Protein 2WTK (pdb70)

B-factor: mean 75.38, std 24.95, range [5.17, 198.39]

Sequence (1818 aa):
HKSPADIVKNLKESMAVLEKQISDKKAEKATEEVSKNLVAMKEILYNEKEPQTEAVAQLAQELYNSGLLSTLVADLQLIDFEGKKDVAQIFNNILRRQIGTRTPTVEYICTQQNILFMLLKGYESPEIALNCGIMLRECIRHEPLAKIILWSEQFYDFFRYVEMSTFDIASDAFATFKDLLTRHKLLSAEFLEQHYDRFFSEYEKLLHSENYVTKRQSLKLLGELLLDRHNFTIMTKYISKPENLKLMMNLLRDKSRNIQFEAFHVFKVFVANPNKTQPILDILLKNQAKLIEFLSKFQNDRQFNDEKTYLVKQIRDLKRPSFLPEGGCYELLTVIGKGFEDLMTVNLARYKPTGEYVTVRRINLEACSNEMVTFLQGELHVSKLFNHPNIVPYRATFIADNELWVVTSFMAYGSAKDLICTHFMDGMNELAIAYILQGVLKALDYIHHMGYVHRSVKASHILISVDGKVYLSGLRSNLSMISHGQRQRVVHDFPKYSVKVLPWLSPEVLQQNLQGYDAKSDIYSVGITACELANGHVPFDMPATQMLLEKLVPCLFSPHFHHFVEQCLQRNPDARPSASTLLNHSFFKQIKRRASEALPELLRPVTPITNFEGSQSQDHSGIFGLVTDWEFGKYLMGDLLGEGSYGKVKEVLDSETLCRRAVKILKKKKLRRIPNGEANVKKEIQLLRRLRHKNVIQLVDVLYNEKMYMVMEYCVCGMQEMLDSVPEKRFPVCQAHGYFCQLIDGLEYLHSQGIVHKDIKPGNLLLTTGGTLKISALGVAEALHPFAADDTCRTSQGSPAFQPPEIANGLDTFSGFKVDIWSAGVTLYNITTGLYPFEGDNIYKLFENIGKGSYAIPGDCGPPLSDLLKGMLEYEPAKRFSIRQIRQHSWFRKKHPPEAPVPIPPSDRWTVVPYLEKSPADIVKNLKESMAVLEKQDISDKKAEKATEEVSKNLVAMKEILYGTNKEPQTEAVAQLAQELYNSGLLSTLVADLQLIDFEGKKDVAQIFNNILRRQIGTRTPTVEYICTQQNILFMLLKGYESPEIALNCGIMLRECIRHEPLAKIILWSEQFYDFFRYVEMSTFDIASDAFATFKDLLTRHKLLSAEFLEQHYDRFFSEYEKLLHSENYVTKRQSLKLLGELLLDRHNFTIMTKYISKPENLKLMMNLLRDKSRNIQFEAFHVFKVFVANPNKTQPILDILLKNQAKLIEFLSKFQNDREDEQFNDEKTYLVKQIRDLKRPSSFLPCYELLTVIGKGFEDLMTVNLARYKPTGEYVTVRRINLEACSNEMVTFLQGELHVSKLFNHPNIVPYRATFIADNELWVVTSFMAYGSAKDLICTHFMDGMNELAIAYILQGVLKALDYIHHMGYVHRSVKASHILISVDGKVYLSGLRSNLSMISHGQRQRVVHDFPKYSVKVLPWLSPEVLQQNLQGYDAKSDIYSVGITACELANGHVPFDMPATQMLLEKLTVPCFSPHFHHFVEQCLQRNPDARPSASTLLNHSFFKQIKRRASEALPELLRPVTPITNFEGSQSQDHSGIFGLVDWEFLIGKYLMGDLLGEGSYGKVKEVLDSETLCRRAVKILKKKKLRRIPNGEANVKKEIQLLRRLRHKNVIQLVDVLYNMYMVMEYCVCGMQEMLDSVPEKRFPVCQAHGYFCQLIDGLEYLHSQGIVHKDIKPGNLLLTTGGTLKISALGVAEALHPFAADDTCRTSQGSPAFQPPEIANGLDTFSGFKVDIWSAGVTLYNITTGLYPFEGKLFENIGKGAIPGLSDLLKGMLEYEPAKRFSIRQIRQHSWFRKKHPPEAPVPIPPTVVPY

InterPro domains:
  IPR011989 Armadillo-like helical [G3DSA:1.25.10.10] (1-333)
  IPR013878 Mo25-like [PF08569] (4-334)
  IPR013878 Mo25-like [PTHR10182] (1-335)
  IPR016024 Armadillo-type fold [SSF48371] (10-338)

Solvent-accessible surface area: 81538 Å² total; per-residue (Å²): 231,81,57,18,43,67,6,4,119,54,0,104,93,1,2,59,40,28,105,111,186,76,51,110,149,98,34,140,119,2,58,98,62,1,34,135,11,0,67,22,0,41,120,34,4,58,165,186,160,155,38,137,118,122,33,21,34,84,0,1,86,44,0,28,102,32,25,1,2,29,44,2,9,56,25,1,123,49,6,46,80,58,2,17,14,12,2,3,45,1,2,19,18,1,2,53,44,56,78,46,41,110,31,15,0,6,80,33,0,47,109,62,65,84,0,0,59,47,0,0,134,3,2,81,47,106,136,24,1,31,13,3,0,33,0,0,49,31,0,0,85,31,53,60,0,0,100,28,0,1,81,20,116,49,0,26,35,0,18,134,1,7,67,50,68,62,8,24,22,6,14,10,0,12,46,0,0,90,22,1,2,36,94,30,44,92,5,2,12,88,1,0,91,113,55,20,115,112,0,17,57,42,1,72,137,3,2,110,9,169,41,24,5,4,43,13,37,0,0,54,3,0,12,76,5,3,61,13,39,58,5,47,67,4,4,55,88,10,1,28,92,44,103,21,0,59,17,0,0,58,11,2,105,34,212,9,83,28,4,31,44,30,0,0,37,1,0,51,4,0,0,34,11,88,123,50,54,84,72,0,27,58,21,0,17,122,0,46,82,65,0,36,128,27,0,66,135,6,15,112,91,154,101,23,86,95,46,14,90,138,7,16,125,38,0,149,93,23,172,160,136,79,190,53,42,90,24,62,25,10,49,19,32,20,59,30,28,126,12,10,76,66,54,8,8,14,0,0,0,70,18,92,70,116,35,75,50,5,8,0,47,7,6,66,3,43,59,2,44,40,79,21,13,88,49,4,33,34,13,4,51,18,5,62,20,11,92,38,109,18,6,7,67,22,91,17,8,2,22,48,122,46,25,4,10,7,8,9,32,21,15,1,5,4,5,0,51,47,0,1,68,56,83,27,127,133,13,8,61,28,46,0,0,0,5,0,0,37,2,0,0,93,0,0,51,28,0,22,128,29,0,19,0,0,16,4,1,25,0,41,40,0,38,0,12,63,89,0,100,6,36,0,11,14,2,48,22,15,43,41,4,60,45,137,16,73,121,74,192,29,26,46,64,38,6,133,56,12,52,114,14,3,24,17,3,0,13,4,3,3,61,20,15,49,68,4,6,29,13,57,3,2,0,1,2,0,0,0,0,0,0,1,0,5,39,14,119,15,11,37,139,69,80,24,19,72,4,4,63,85,19,95,96,31,90,38,115,43,109,91,0,78,92,0,3,121,44,0,5,42,183,85,19,108,56,1,20,38,1,53,83,2,31,125,24,43,1,11,165,60,28,189,144,167,18,30,81,12,0,27,71,46,0,162,67,1,40,20,6,100,99,40,162,34,29,82,4,33,49,48,78,22,3,26,14,46,90,150,127,18,89,98,80,106,24,62,76,8,66,99,58,26,118,52,85,62,10,84,45,54,5,3,4,10,44,105,31,0,17,14,42,7,4,42,14,0,84,110,138,55,8,169,184,48,108,110,0,102,49,35,6,135,104,13,11,68,20,11,140,120,14,167,49,135,2,5,5,83,24,49,59,18,41,155,86,185,86,29,49,0,0,20,20,19,14,4,6,8,2,54,88,0,2,91,57,29,124,85,112,94,3,21,76,36,22,0,25,33,26,2,30,43,2,0,45,0,0,36,33,0,11,3,52,1,0,0,0,0,24,0,64,0,31,21,2,44,3,20,22,50,32,45,0,28,0,14,38,3,27,38,8,41,61,20,111,66,31,38,80,79,24,62,1,161,58,44,117,15,19,43,25,12,1,0,2,8,16,20,72,45,115,96,68,14,30,0,47,41,0,0,3,1,0,0,0,0,1,0,7,5,3,19,20,10,105,73,14,6,112,30,152,84,89,174,106,16,53,94,36,0,8,144,14,97,64,75,38,52,64,132,27,27,111,55,8,15,73,0,0,111,6,0,3,59,93,92,32,92,150,0,31,39,25,85,80,0,64,95,23,52,7,28,119,78,129,24,110,114,173,66,101,13,97,26,23,94,136,146,103,79,51,22,85,90,102,15,161,166,42,12,42,67,4,3,123,49,0,108,89,5,2,63,50,34,104,111,164,131,76,53,129,156,114,39,138,127,4,56,105,45,0,37,128,6,0,66,19,0,38,66,18,3,12,3,57,159,160,146,41,49,111,126,19,22,36,98,0,0,99,59,0,30,114,21,24,0,2,29,49,2,6,54,37,0,89,71,5,44,77,58,2,24,18,12,2,0,33,1,2,13,22,2,1,68,52,65,83,40,48,118,41,13,0,8,74,31,0,45,106,73,69,90,1,0,45,46,0,2,111,2,3,74,37,101,97,21,2,28,12,2,0,25,0,0,52,31,0,0,88,40,84,67,0,0,99,28,0,1,89,14,122,71,0,18,34,0,15,133,1,8,78,42,82,58,8,14,19,7,13,12,0,14,45,0,0,99,21,2,3,37,82,29,42,97,7,3,11,92,0,0,83,125,50,19,107,111,0,18,57,41,1,80,145,4,3,117,9,183,46,23,7,8,42,15,45,0,1,66,2,0,10,77,4,1,54,11,38,63,6,67,71,3,3,50,74,8,1,25,87,41,101,16,0,69,22,0,0,75,10,1,99,32,210,11,104,28,6,29,46,16,0,0,34,0,0,53,4,0,0,20,10,88,122,35,54,92,69,0,15,78,19,0,30,134,0,45,79,70,0,34,115,39,0,51,133,9,16,99,98,99,170,68,93,37,3,60,81,37,18,92,106,2,14,128,55,0,148,97,22,171,183,147,127,98,24,111,79,76,15,55,17,28,18,58,30,27,120,21,12,92,66,52,10,6,14,0,0,0,82,7,86,80,104,32,72,43,0,9,0,54,5,8,46,1,47,59,4,56,52,63,22,10,85,50,4,30,32,13,6,46,13,8,79,15,12,88,42,108,22,7,6,70,23,64,11,4,5,21,56,122,46,26,5,26,10,0,9,28,13,11,1,7,3,8,0,48,39,0,1,73,55,70,21,126,135,13,13,67,30,52,0,0,0,4,0,0,37,4,1,0,96,0,0,49,28,0,37,121,31,12,22,0,0,12,3,1,23,0,43,39,0,36,0,10,75,82,0,110,5,26,3,13,13,3,49,19,16,45,39,17,47,47,134,10,62,87,71,194,33,20,54,60,40,4,115,67,11,50,144,15,1,25,18,3,0,15,7,3,2,48,21,50,80,96,4,8,34,27,55,3,2,1,1,3,0,0,0,0,0,2,1,0,10,48,12,117,24,7,37,156,67,81,24,44,97,4,13,92,80,8,82,119,73,26,113,125,40,112,89,5,90,99,0,13,125,51,0,6,60,201,82,15,115,56,0,21,43,3,53,78,1,42,125,21,41,1,15,170,61,30,174,115,172,23,48,92,8,0,46,71,36,0,162,66,3,74,39,5,109,92,33,132,35,36,80,8,36,48,49,82,19,4,28,15,40,124,129,24,89,101,158,28,66,78,3,28,42,7,76,96,70,31,108,63,84,51,11,100,43,72,2,0,5,4,30,103,38,0,19,38,38,8,0,40,29,2,138,116,153,95,8,144,202,34,109,96,1,91,55,17,2,126,89,7,9,103,10,8,98,108,18,158,47,122,2,6,4,88,24,44,51,19,41,140,156,28,48,1,0,21,26,24,15,36,7,4,2,41,91,0,0,93,54,35,130,119,103,99,2,34,62,43,26,0,27,34,24,1,28,40,3,0,45,0,0,31,26,0,12,1,45,1,0,0,0,10,22,0,63,0,38,14,1,46,1,22,21,46,34,42,0,23,0,16,39,0,17,37,6,48,46,17,89,58,26,34,92,91,20,68,3,164,64,37,128,10,19,76,26,15,3,0,4,6,18,12,90,46,114,100,91,17,35,0,46,42,1,0,4,2,1,0,0,0,0,0,10,3,3,14,32,11,118,93,15,28,149,52,194,45,86,146,57,0,20,179,64,124,82,80,99,63,48,84,0,8,109,7,0,32,50,124,76,47,89,140,1,32,42,24,135,88,0,66,85,28,55,18,25,107,89,124,19,110,110,162,91,72,15,107,26,44,186,71,26,78,123,112

Foldseek 3Di:
DQALQNLLVQLVVLLVQLPDVHDDVSLVVSLVSNQVSLVVLLVCLPVPDHHDVVSLVVNLVNCLVVCVLVSCLQVVVSHDDVSSVSNLSSLLRLQDDDDDPDRVVLVSCVVVVVSVVSLLCQLVPPSRLVSSLSNLLSQLLDPVSLLVLLVDPSVLCLLVQLQDPPNVRNVSSVVSNLSSCPVPLLSNLVSCVVCVVVVVVSLVVQCVDDDPCSNLVSLLSVLVQLPPVSNVVVNVVQLADLVSQVSLVVLCVDPDLSSNVSSVSSNLSNLVDPDHDPSSLVVLVVCLVVLLVCLVCRCPPDVVVVSSVVRSVSSVPRDDD/DPDQEPVQKAFFFFQDADLVRQKTKTFIQRNVVRATWIKIKGQCVPPDPVRVVLVVVLLVLQVVDDDLQAFHWDDWHDYPRMTITIGGAAFQAFQLLLLVFPVQFAFDLVLLLQQLLSVLSRLVRCQVVQKAQLADARNQWGHHLLQRIHGGSSSQMDGCQDPNRRDPFDQDQTPSCPVRLLLFALQSPVRDPVHHGNLRNLLSSLQNLQCNQGSHGPDVDDSVVVNVPSCADAGPDVQSRVLSVQSNDNDSVSRDHSVVSSVRVSNVVPDDHSSPPNQVSSALWHGDDDDPDCCSPDPSHGHRDGVDDDD/DQKFWKAWDDADQFATKTWIFRNVPGAIKIKGWGDPVSLVVPPCSVVLVVVVVVVLVPDDDLAAWHWDDKDDDCTIMTITGDFQDFQQVLQVVDPLSAKALQLLLVLLLLVLVVLVRCVVQQKQQQADARRQWTAHPVRGIYRGDSRVIDGDDPPPPAQKDFDHPYDLLQFALCVLVRVRIDRRSLRVLSSSLQRSLCRHGVDGFFDDPDSNRRSVRRNVLDGDRPPVQDDQSVVLSCQSSDRHSVSRDDSVNVCPGPSNVDNDDQVDTRDRDDCPSHTCPPSVD/DALLVLLVLLLVLLVVLVPPDDDPVSLVVSQVSNQVSLVVLLCLLQPDPHGRDPVSLVVNLVSCLVSCVLLSCLQVVVSHDDVSLVSNLSSLLRLQCDDDDPDNVVLVSCVVVVVSLVSLVCLLVPVSNLVSSLSNNLSSCLDPVNLLVLLPDPCVLVLLVSLVDPPNVRNVSSVVSVLCSCPPPLLSNLVSCVVCVPVVVVSLVVQCVDPDPVSNLVSLLSVLVLLPPVSNVVVNVVLLADLVSLVSLVVQCPDPDLRSNVSSLSSNLSSLVDPDHDDVSLVVLVVCLVVLLVDLVVRCPPDPPPVSVVSSVVRNVSSVPRDDD/DAQDLQKAWFFFQDADLVRQWTWTFIARPPPRDTWIKIKGQQVPDDPVRVVLVVVLVVVLVVDDDQQAFHWRDWDDNDRMIIIITGDQQQAFLLLLLVQPVQQAFDLVLLLQQLLSVLRRLVRQVVVQKAQLQQARNQWGAHLFQRIHGYNNSQIDGQQDPVHGHPADQDQTPSCLVRLLLFALQSPVRDDVHDGNLRNLLSSLQNLCCRGGNHGPPVDDNVVSNVCRCPDDAPDPQSRVLSVLSNDNDSVSRDGSVVSSVGPSSVPDDDHRRVPNCVRSPCWNGDDPPVDCCSVDPSHGHSVVDDDD/DFPQKDWKAFPDADDFATKTWIARNPPRATWIKGDGDPVSLVPPVCSVVLVVVQVVVLVPDDDLAAWHFDDAGDCGITITGDFQFFQQQLLVQDPQSAKDLQLLLVLLVLVLRVLVRCVVQQKQQLAQARNQWTAHPVGRIHRHDSRPIDRDDPPPPAQWDADHPYDLLLAALCVLVRVGIDGSSLRVLSSSLQRSLCNHRVDGPFDPVGSVTRNVADDDDVSVLSCQSRPNDSVSHDDSVRNCPDCSNVDNDDDPDISPRDDIPVVD

Radius of gyration: 45.59 Å; Cα contacts (8 Å, |Δi|>4): 2971; chains: 6; bounding box: 71×146×110 Å

Organism: Homo sapiens (NCBI:txid9606)

Nearest PDB structures (foldseek):
  2wtk-assembly1_E  TM=1.003E+00  e=1.119E-62  Homo sapiens
  2wtk-assembly2_B  TM=9.948E-01  e=1.449E-54  Homo sapiens
  8vsu-assembly1_B  TM=9.941E-01  e=1.555E-47  Homo sapiens
  3gni-assembly1_B  TM=9.613E-01  e=1.026E-45  Homo sapiens
  4b9d-assembly1_B  TM=7.444E-01  e=1.105E-16  Homo sapiens

Structure (mmCIF, N/CA/C/O backbone):
data_2WTK
#
_entry.id   2WTK
#
_cell.length_a   118.360
_cell.length_b   118.360
_cell.length_c   390.012
_cell.angle_alpha   90.00
_cell.angle_beta   90.00
_cell.angle_gamma   120.00
#
_symmetry.space_group_name_H-M   'P 31 2 1'
#
loop_
_entity.id
_entity.type
_entity.pdbx_description
1 polymer 'CALCIUM-BINDING PROTEIN 39'
2 polymer 'STE20-RELATED KINASE ADAPTER PROTEIN ALPHA'
3 polymer 'SERINE/THREONINE-PROTEIN KINASE 11'
4 non-polymer 'PHOSPHOAMINOPHOSPHONIC ACID-ADENYLATE ESTER'
5 non-polymer 'SULFATE ION'
6 water water
#
loop_
_atom_site.group_PDB
_atom_site.id
_atom_site.type_symbol
_atom_site.label_atom_id
_atom_site.label_alt_id
_atom_site.label_comp_id
_atom_site.label_asym_id
_atom_site.label_entity_id
_atom_site.label_seq_id
_atom_site.pdbx_PDB_ins_code
_atom_site.Cartn_x
_atom_site.Cartn_y
_atom_site.Cartn_z
_atom_site.occupancy
_atom_site.B_iso_or_equiv
_atom_site.auth_seq_id
_atom_site.auth_comp_id
_atom_site.auth_asym_id
_atom_site.auth_atom_id
_atom_site.pdbx_PDB_model_num
ATOM 1 N N . HIS A 1 9 ? -51.379 32.788 88.575 1.00 65.02 9 HIS A N 1
ATOM 2 C CA . HIS A 1 9 ? -50.533 32.003 89.516 1.00 63.61 9 HIS A CA 1
ATOM 3 C C . HIS A 1 9 ? -49.073 32.071 89.128 1.00 60.79 9 HIS A C 1
ATOM 4 O O . HIS A 1 9 ? -48.205 31.748 89.952 1.00 63.32 9 HIS A O 1
ATOM 11 N N . LYS A 1 10 ? -48.806 32.451 87.875 1.00 105.14 10 LYS A N 1
ATOM 12 C CA . LYS A 1 10 ? -47.437 32.644 87.388 1.00 95.31 10 LYS A CA 1
ATOM 13 C C . LYS A 1 10 ? -47.118 34.090 87.052 1.00 87.49 10 LYS A C 1
ATOM 14 O O . LYS A 1 10 ? -46.162 34.630 87.580 1.00 85.50 10 LYS A O 1
ATOM 20 N N . SER A 1 11 ? -47.907 34.712 86.185 1.00 81.32 11 SER A N 1
ATOM 21 C CA . SER A 1 11 ? -47.716 36.135 85.842 1.00 75.95 11 SER A CA 1
ATOM 22 C C . SER A 1 11 ? -46.573 36.458 84.845 1.00 70.29 11 SER A C 1
ATOM 23 O O . SER A 1 11 ? -45.466 35.899 84.922 1.00 66.41 11 SER A O 1
ATOM 26 N N . PRO A 1 12 ? -46.842 37.393 83.923 1.00 67.27 12 PRO A N 1
ATOM 27 C CA . PRO A 1 12 ? -45.897 37.793 82.883 1.00 64.14 12 PRO A CA 1
ATOM 28 C C . PRO A 1 12 ? -44.455 37.910 83.392 1.00 61.76 12 PRO A C 1
ATOM 29 O O . PRO A 1 12 ? -43.549 37.308 82.799 1.00 60.76 12 PRO A O 1
ATOM 33 N N . ALA A 1 13 ? -44.261 38.641 84.491 1.00 59.53 13 ALA A N 1
ATOM 34 C CA . ALA A 1 13 ? -42.921 38.937 85.000 1.00 58.32 13 ALA A CA 1
ATOM 35 C C . ALA A 1 13 ? -42.108 37.712 85.424 1.00 58.59 13 ALA A C 1
ATOM 36 O O . ALA A 1 13 ? -40.906 37.626 85.139 1.00 59.38 13 ALA A O 1
ATOM 38 N N . ASP A 1 14 ? -42.763 36.770 86.087 1.00 59.77 14 ASP A N 1
ATOM 39 C CA . ASP A 1 14 ? -42.110 35.545 86.509 1.00 60.12 14 ASP A CA 1
ATOM 40 C C . ASP A 1 14 ? -41.795 34.666 85.299 1.00 58.77 14 ASP A C 1
ATOM 41 O O . ASP A 1 14 ? -40.746 34.047 85.250 1.00 59.83 14 ASP A O 1
ATOM 46 N N . ILE A 1 15 ? -42.698 34.628 84.320 1.00 56.92 15 ILE A N 1
ATOM 47 C CA . ILE A 1 15 ? -42.476 33.889 83.075 1.00 53.56 15 ILE A CA 1
ATOM 48 C C . ILE A 1 15 ? -41.272 34.449 82.341 1.00 51.81 15 ILE A C 1
ATOM 49 O O . ILE A 1 15 ? -40.441 33.698 81.843 1.00 52.16 15 ILE A O 1
ATOM 54 N N . VAL A 1 16 ? -41.174 35.771 82.276 1.00 50.38 16 VAL A N 1
ATOM 55 C CA . VAL A 1 16 ? -40.020 36.408 81.659 1.00 47.78 16 VAL A CA 1
ATOM 56 C C . VAL A 1 16 ? -38.759 36.083 82.451 1.00 49.32 16 VAL A C 1
ATOM 57 O O . VAL A 1 16 ? -37.750 35.681 81.871 1.00 48.56 16 VAL A O 1
ATOM 61 N N . LYS A 1 17 ? -38.814 36.224 83.776 1.00 50.74 17 LYS A N 1
ATOM 62 C CA . LYS A 1 17 ? -37.655 35.869 84.593 1.00 52.78 17 LYS A CA 1
ATOM 63 C C . LYS A 1 17 ? -37.252 34.409 84.379 1.00 53.73 17 LYS A C 1
ATOM 64 O O . LYS A 1 17 ? -36.077 34.108 84.168 1.00 54.92 17 LYS A O 1
ATOM 70 N N . ASN A 1 18 ? -38.228 33.510 84.409 1.00 54.21 18 ASN A N 1
ATOM 71 C CA . ASN A 1 18 ? -37.943 32.100 84.233 1.00 56.89 18 ASN A CA 1
ATOM 72 C C . ASN A 1 18 ? -37.234 31.835 82.916 1.00 56.05 18 ASN A C 1
ATOM 73 O O . ASN A 1 18 ? -36.179 31.212 82.900 1.00 57.80 18 ASN A O 1
ATOM 78 N N . LEU A 1 19 ? -37.796 32.353 81.830 1.00 53.54 19 LEU A N 1
ATOM 79 C CA . LEU A 1 19 ? -37.219 32.225 80.503 1.00 53.21 19 LEU A CA 1
ATOM 80 C C . LEU A 1 19 ? -35.844 32.914 80.355 1.00 53.43 19 LEU A C 1
ATOM 81 O O . LEU A 1 19 ? -34.996 32.465 79.580 1.00 52.12 19 LEU A O 1
ATOM 86 N N . LYS A 1 20 ? -35.634 34.001 81.097 1.00 54.08 20 LYS A N 1
ATOM 87 C CA . LYS A 1 20 ? -34.339 34.695 81.131 1.00 55.01 20 LYS A CA 1
ATOM 88 C C . LYS A 1 20 ? -33.298 33.791 81.770 1.00 57.45 20 LYS A C 1
ATOM 89 O O . LYS A 1 20 ? -32.196 33.640 81.255 1.00 59.11 20 LYS A O 1
ATOM 95 N N . GLU A 1 21 ? -33.641 33.175 82.893 1.00 58.94 21 GLU A N 1
ATOM 96 C CA . GLU A 1 21 ? -32.666 32.340 83.579 1.00 61.39 21 GLU A CA 1
ATOM 97 C C . GLU A 1 21 ? -32.337 31.065 82.813 1.00 61.96 21 GLU A C 1
ATOM 98 O O . GLU A 1 21 ? -31.173 30.666 82.744 1.00 64.78 21 GLU A O 1
ATOM 104 N N . SER A 1 22 ? -33.343 30.451 82.201 1.00 60.81 22 SER A N 1
ATOM 105 C CA . SER A 1 22 ? -33.118 29.211 81.459 1.00 63.13 22 SER A CA 1
ATOM 106 C C . SER A 1 22 ? -32.508 29.393 80.073 1.00 61.43 22 SER A C 1
ATOM 107 O O . SER A 1 22 ? -31.943 28.452 79.513 1.00 64.95 22 SER A O 1
ATOM 110 N N . MET A 1 23 ? -32.599 30.594 79.516 1.00 56.88 23 MET A N 1
ATOM 111 C CA . MET A 1 23 ? -31.835 30.883 78.313 1.00 53.78 23 MET A CA 1
ATOM 112 C C . MET A 1 23 ? -30.361 31.106 78.678 1.00 54.81 23 MET A C 1
ATOM 113 O O . MET A 1 23 ? -29.477 30.706 77.936 1.00 53.85 23 MET A O 1
ATOM 118 N N . ALA A 1 24 ? -30.106 31.718 79.835 1.00 56.49 24 ALA A N 1
ATOM 119 C CA . ALA A 1 24 ? -28.735 31.922 80.311 1.00 59.66 24 ALA A CA 1
ATOM 120 C C . ALA A 1 24 ? -28.045 30.571 80.488 1.00 65.70 24 ALA A C 1
ATOM 121 O O . ALA A 1 24 ? -26.886 30.400 80.093 1.00 68.78 24 ALA A O 1
ATOM 123 N N . VAL A 1 25 ? -28.777 29.611 81.049 1.00 68.42 25 VAL A N 1
ATOM 124 C CA . VAL A 1 25 ? -28.270 28.257 81.237 1.00 73.45 25 VAL A CA 1
ATOM 125 C C . VAL A 1 25 ? -27.950 27.570 79.912 1.00 76.76 25 VAL A C 1
ATOM 126 O O . VAL A 1 25 ? -26.965 26.847 79.830 1.00 81.94 25 VAL A O 1
ATOM 130 N N . LEU A 1 26 ? -28.748 27.786 78.872 1.00 77.20 26 LEU A N 1
ATOM 131 C CA . LEU A 1 26 ? -28.413 27.191 77.567 1.00 81.58 26 LEU A CA 1
ATOM 132 C C . LEU A 1 26 ? -27.125 27.751 76.956 1.00 84.04 26 LEU A C 1
ATOM 133 O O . LEU A 1 26 ? -26.275 26.987 76.502 1.00 87.10 26 LEU A O 1
ATOM 138 N N . GLU A 1 27 ? -26.980 29.075 76.939 1.00 85.44 27 GLU A N 1
ATOM 139 C CA . GLU A 1 27 ? -25.750 29.703 76.429 1.00 90.81 27 GLU A CA 1
ATOM 140 C C . GLU A 1 27 ? -24.710 29.748 77.542 1.00 95.33 27 GLU A C 1
ATOM 141 O O . GLU A 1 27 ? -24.686 30.684 78.350 1.00 95.65 27 GLU A O 1
ATOM 147 N N . LYS A 1 28 ? -23.873 28.715 77.592 1.00 101.11 28 LYS A N 1
ATOM 148 C CA . LYS A 1 28 ? -22.833 28.603 78.611 1.00 105.51 28 LYS A CA 1
ATOM 149 C C . LYS A 1 28 ? -21.861 27.488 78.244 1.00 110.54 28 LYS A C 1
ATOM 150 O O . LYS A 1 28 ? -22.268 26.336 78.051 1.00 112.26 28 LYS A O 1
ATOM 156 N N . GLN A 1 29 ? -20.583 27.864 78.144 1.00 113.42 29 GLN A N 1
ATOM 157 C CA . GLN A 1 29 ? -19.482 26.984 77.722 1.00 118.77 29 GLN A CA 1
ATOM 158 C C . GLN A 1 29 ? -19.666 26.405 76.316 1.00 119.76 29 GLN A C 1
ATOM 159 O O . GLN A 1 29 ? -20.203 25.306 76.147 1.00 122.41 29 GLN A O 1
ATOM 165 N N . ILE A 1 31 ? -21.623 23.219 79.716 1.00 121.40 31 ILE A N 1
ATOM 166 C CA . ILE A 1 31 ? -22.213 23.510 81.026 1.00 120.04 31 ILE A CA 1
ATOM 167 C C . ILE A 1 31 ? -22.502 22.259 81.851 1.00 123.60 31 ILE A C 1
ATOM 168 O O . ILE A 1 31 ? -22.150 22.202 83.034 1.00 125.49 31 ILE A O 1
ATOM 173 N N . SER A 1 32 ? -23.153 21.276 81.229 1.00 124.68 32 SER A N 1
ATOM 174 C CA . SER A 1 32 ? -23.551 20.027 81.896 1.00 128.06 32 SER A CA 1
ATOM 175 C C . SER A 1 32 ? -24.303 19.112 80.926 1.00 129.26 32 SER A C 1
ATOM 176 O O . SER A 1 32 ? -24.423 19.415 79.732 1.00 127.29 32 SER A O 1
ATOM 179 N N . ASP A 1 33 ? -24.786 17.987 81.450 1.00 132.27 33 ASP A N 1
ATOM 180 C CA . ASP A 1 33 ? -25.708 17.116 80.730 1.00 133.08 33 ASP A CA 1
ATOM 181 C C . ASP A 1 33 ? -27.129 17.306 81.270 1.00 129.73 33 ASP A C 1
ATOM 182 O O . ASP A 1 33 ? -27.999 17.813 80.557 1.00 126.26 33 ASP A O 1
ATOM 187 N N . LYS A 1 34 ? -27.347 16.926 82.531 1.00 130.31 34 LYS A N 1
ATOM 188 C CA . LYS A 1 34 ? -28.679 16.985 83.153 1.00 127.90 34 LYS A CA 1
ATOM 189 C C . LYS A 1 34 ? -29.342 18.363 83.053 1.00 120.87 34 LYS A C 1
ATOM 190 O O . LYS A 1 34 ? -30.517 18.461 82.702 1.00 119.39 34 LYS A O 1
ATOM 196 N N . LYS A 1 35 ? -28.574 19.413 83.340 1.00 116.59 35 LYS A N 1
ATOM 197 C CA . LYS A 1 35 ? -29.088 20.785 83.395 1.00 109.59 35 LYS A CA 1
ATOM 198 C C . LYS A 1 35 ? -29.546 21.323 82.032 1.00 104.58 35 LYS A C 1
ATOM 199 O O . LYS A 1 35 ? -30.469 22.138 81.963 1.00 100.61 35 LYS A O 1
ATOM 205 N N . ALA A 1 36 ? -28.898 20.863 80.963 1.00 104.07 36 ALA A N 1
ATOM 206 C CA . ALA A 1 36 ? -29.229 21.279 79.600 1.00 99.36 36 ALA A CA 1
ATOM 207 C C . ALA A 1 36 ? -30.641 20.843 79.202 1.00 98.12 36 ALA A C 1
ATOM 208 O O . ALA A 1 36 ? -31.436 21.654 78.721 1.00 94.56 36 ALA A O 1
ATOM 210 N N . GLU A 1 37 ? -30.946 19.565 79.419 1.00 101.49 37 GLU A N 1
ATOM 211 C CA . GLU A 1 37 ? -32.291 19.019 79.187 1.00 100.76 37 GLU A CA 1
ATOM 212 C C . GLU A 1 37 ? -33.347 19.746 80.025 1.00 95.89 37 GLU A C 1
ATOM 213 O O . GLU A 1 37 ? -34.467 19.994 79.560 1.00 93.68 37 GLU A O 1
ATOM 219 N N . LYS A 1 38 ? -32.967 20.093 81.251 1.00 93.19 38 LYS A N 1
ATOM 220 C CA . LYS A 1 38 ? -33.826 20.821 82.172 1.00 89.49 38 LYS A CA 1
ATOM 221 C C . LYS A 1 38 ? -34.175 22.211 81.619 1.00 84.24 38 LYS A C 1
ATOM 222 O O . LYS A 1 38 ? -35.350 22.590 81.570 1.00 83.22 38 LYS A O 1
ATOM 228 N N . ALA A 1 39 ? -33.157 22.962 81.203 1.00 80.65 39 ALA A N 1
ATOM 229 C CA . ALA A 1 39 ? -33.369 24.285 80.636 1.00 75.50 39 ALA A CA 1
ATOM 230 C C . ALA A 1 39 ? -34.141 24.225 79.318 1.00 74.22 39 ALA A C 1
ATOM 231 O O . ALA A 1 39 ? -35.009 25.064 79.088 1.00 72.53 39 ALA A O 1
ATOM 233 N N . THR A 1 40 ? -33.834 23.241 78.465 1.00 75.06 40 THR A N 1
ATOM 234 C CA . THR A 1 40 ? -34.578 23.026 77.218 1.00 72.58 40 THR A CA 1
ATOM 235 C C . THR A 1 40 ? -36.069 22.904 77.498 1.00 74.32 40 THR A C 1
ATOM 236 O O . THR A 1 40 ? -36.891 23.480 76.786 1.00 72.83 40 THR A O 1
ATOM 240 N N . GLU A 1 41 ? -36.399 22.164 78.552 1.00 78.71 41 GLU A N 1
ATOM 241 C CA . GLU A 1 41 ? -37.774 21.935 78.966 1.00 80.54 41 GLU A CA 1
ATOM 242 C C . GLU A 1 41 ? -38.405 23.209 79.531 1.00 76.50 41 GLU A C 1
ATOM 243 O O . GLU A 1 41 ? -39.523 23.559 79.161 1.00 76.66 41 GLU A O 1
ATOM 249 N N . GLU A 1 42 ? -37.696 23.903 80.417 1.00 73.96 42 GLU A N 1
ATOM 250 C CA . GLU A 1 42 ? -38.179 25.187 80.933 1.00 70.76 42 GLU A CA 1
ATOM 251 C C . GLU A 1 42 ? -38.385 26.220 79.814 1.00 67.25 42 GLU A C 1
ATOM 252 O O . GLU A 1 42 ? -39.369 26.962 79.820 1.00 65.79 42 GLU A O 1
ATOM 258 N N . VAL A 1 43 ? -37.455 26.267 78.860 1.00 65.08 43 VAL A N 1
ATOM 259 C CA . VAL A 1 43 ? -37.544 27.230 77.772 1.00 61.92 43 VAL A CA 1
ATOM 260 C C . VAL A 1 43 ? -38.769 26.953 76.912 1.00 64.15 43 VAL A C 1
ATOM 261 O O . VAL A 1 43 ? -39.551 27.862 76.646 1.00 64.29 43 VAL A O 1
ATOM 265 N N . SER A 1 44 ? -38.938 25.700 76.498 1.00 67.73 44 SER A N 1
ATOM 266 C CA . SER A 1 44 ? -40.041 25.323 75.625 1.00 69.37 44 SER A CA 1
ATOM 267 C C . SER A 1 44 ? -41.396 25.580 76.287 1.00 69.19 44 SER A C 1
ATOM 268 O O . SER A 1 44 ? -42.286 26.163 75.677 1.00 67.48 44 SER A O 1
ATOM 271 N N . LYS A 1 45 ? -41.532 25.167 77.543 1.00 71.60 45 LYS A N 1
ATOM 272 C CA . LYS A 1 45 ? -42.780 25.361 78.288 1.00 72.82 45 LYS A CA 1
ATOM 273 C C . LYS A 1 45 ? -43.086 26.827 78.580 1.00 69.75 45 LYS A C 1
ATOM 274 O O . LYS A 1 45 ? -44.245 27.244 78.535 1.00 70.56 45 LYS A O 1
ATOM 280 N N . ASN A 1 46 ? -42.051 27.610 78.867 1.00 67.14 46 ASN A N 1
ATOM 281 C CA . ASN A 1 46 ? -42.239 29.035 79.128 1.00 63.09 46 ASN A CA 1
ATOM 282 C C . ASN A 1 46 ? -42.733 29.800 77.896 1.00 59.65 46 ASN A C 1
ATOM 283 O O . ASN A 1 46 ? -43.660 30.606 77.995 1.00 58.23 46 ASN A O 1
ATOM 288 N N . LEU A 1 47 ? -42.140 29.516 76.739 1.00 57.79 47 LEU A N 1
ATOM 289 C CA . LEU A 1 47 ? -42.592 30.093 75.471 1.00 55.78 47 LEU A CA 1
ATOM 290 C C . LEU A 1 47 ? -44.039 29.739 75.125 1.00 58.70 47 LEU A C 1
ATOM 291 O O . LEU A 1 47 ? -44.772 30.570 74.574 1.00 58.67 47 LEU A O 1
ATOM 296 N N . VAL A 1 48 ? -44.443 28.506 75.421 1.00 61.58 48 VAL A N 1
ATOM 297 C CA . VAL A 1 48 ? -45.835 28.112 75.265 1.00 64.64 48 VAL A CA 1
ATOM 298 C C . VAL A 1 48 ? -46.723 28.998 76.160 1.00 66.08 48 VAL A C 1
ATOM 299 O O . VAL A 1 48 ? -47.751 29.508 75.712 1.00 67.18 48 VAL A O 1
ATOM 303 N N . ALA A 1 49 ? -46.317 29.186 77.416 1.00 66.48 49 ALA A N 1
ATOM 304 C CA . ALA A 1 49 ? -47.059 30.038 78.337 1.00 66.82 49 ALA A CA 1
ATOM 305 C C . ALA A 1 49 ? -47.116 31.463 77.797 1.00 65.69 49 ALA A C 1
ATOM 306 O O . ALA A 1 49 ? -48.137 32.132 77.913 1.00 68.19 49 ALA A O 1
ATOM 308 N N . MET A 1 50 ? -46.031 31.925 77.194 1.00 64.05 50 MET A N 1
ATOM 309 C CA . MET A 1 50 ? -46.031 33.255 76.619 1.00 63.85 50 MET A CA 1
ATOM 310 C C . MET A 1 50 ? -46.969 33.373 75.427 1.00 65.56 50 MET A C 1
ATOM 311 O O . MET A 1 50 ? -47.728 34.329 75.341 1.00 66.31 50 MET A O 1
ATOM 316 N N . LYS A 1 51 ? -46.911 32.412 74.509 1.00 67.89 51 LYS A N 1
ATOM 317 C CA . LYS A 1 51 ? -47.757 32.453 73.323 1.00 69.67 51 LYS A CA 1
ATOM 318 C C . LYS A 1 51 ? -49.231 32.439 73.725 1.00 73.95 51 LYS A C 1
ATOM 319 O O . LYS A 1 51 ? -50.042 33.173 73.153 1.00 75.10 51 LYS A O 1
ATOM 325 N N . GLU A 1 52 ? -49.571 31.612 74.711 1.00 77.07 52 GLU A N 1
ATOM 326 C CA . GLU A 1 52 ? -50.957 31.496 75.165 1.00 80.74 52 GLU A CA 1
ATOM 327 C C . GLU A 1 52 ? -51.484 32.814 75.706 1.00 78.58 52 GLU A C 1
ATOM 328 O O . GLU A 1 52 ? -52.590 33.220 75.338 1.00 80.99 52 GLU A O 1
ATOM 334 N N . ILE A 1 53 ? -50.694 33.484 76.547 1.00 74.64 53 ILE A N 1
ATOM 335 C CA . ILE A 1 53 ? -51.009 34.839 77.008 1.00 72.42 53 ILE A CA 1
ATOM 336 C C . ILE A 1 53 ? -51.322 35.761 75.831 1.00 73.19 53 ILE A C 1
ATOM 337 O O . ILE A 1 53 ? -52.233 36.583 75.911 1.00 75.19 53 ILE A O 1
ATOM 342 N N . LEU A 1 54 ? -50.569 35.620 74.743 1.00 72.18 54 LEU A N 1
ATOM 343 C CA . LEU A 1 54 ? -50.676 36.547 73.619 1.00 72.09 54 LEU A CA 1
ATOM 344 C C . LEU A 1 54 ? -51.821 36.176 72.691 1.00 76.62 54 LEU A C 1
ATOM 345 O O . LEU A 1 54 ? -52.527 37.051 72.198 1.00 79.06 54 LEU A O 1
ATOM 350 N N . TYR A 1 55 ? -51.989 34.877 72.460 1.00 80.33 55 TYR A N 1
ATOM 351 C CA . TYR A 1 55 ? -53.090 34.340 71.675 1.00 85.07 55 TYR A CA 1
ATOM 352 C C . TYR A 1 55 ? -54.054 33.600 72.615 1.00 90.18 55 TYR A C 1
ATOM 353 O O . TYR A 1 55 ? -55.188 33.264 72.257 1.00 94.53 55 TYR A O 1
ATOM 362 N N . ASN A 1 58 ? -57.027 27.788 73.220 1.00 130.29 58 ASN A N 1
ATOM 363 C CA . ASN A 1 58 ? -58.136 27.007 72.677 1.00 136.25 58 ASN A CA 1
ATOM 364 C C . ASN A 1 58 ? -59.487 27.703 72.878 1.00 139.17 58 ASN A C 1
ATOM 365 O O . ASN A 1 58 ? -60.238 27.373 73.816 1.00 142.22 58 ASN A O 1
ATOM 370 N N . GLU A 1 59 ? -59.786 28.655 71.985 1.00 137.88 59 GLU A N 1
ATOM 371 C CA . GLU A 1 59 ? -60.984 29.514 72.075 1.00 139.84 59 GLU A CA 1
ATOM 372 C C . GLU A 1 59 ? -60.911 30.399 73.325 1.00 138.08 59 GLU A C 1
ATOM 373 O O . GLU A 1 59 ? -61.866 30.475 74.123 1.00 140.68 59 GLU A O 1
ATOM 379 N N . LYS A 1 60 ? -59.757 31.050 73.481 1.00 132.36 60 LYS A N 1
ATOM 380 C CA . LYS A 1 60 ? -59.458 31.879 74.644 1.00 129.56 60 LYS A CA 1
ATOM 381 C C . LYS A 1 60 ? -58.921 33.223 74.189 1.00 125.09 60 LYS A C 1
ATOM 382 O O . LYS A 1 60 ? -57.853 33.287 73.574 1.00 122.09 60 LYS A O 1
ATOM 388 N N . GLU A 1 61 ? -59.659 34.291 74.494 1.00 125.16 61 GLU A N 1
ATOM 389 C CA . GLU A 1 61 ? -59.299 35.639 74.039 1.00 121.39 61 GLU A CA 1
ATOM 390 C C . GLU A 1 61 ? -58.406 36.368 75.057 1.00 117.09 61 GLU A C 1
ATOM 391 O O . GLU A 1 61 ? -58.875 36.726 76.142 1.00 118.96 61 GLU A O 1
ATOM 397 N N . PRO A 1 62 ? -57.117 36.583 74.701 1.00 111.22 62 PRO A N 1
ATOM 398 C CA . PRO A 1 62 ? -56.059 37.155 75.538 1.00 106.69 62 PRO A CA 1
ATOM 399 C C . PRO A 1 62 ? -56.513 38.302 76.439 1.00 106.04 62 PRO A C 1
ATOM 400 O O . PRO A 1 62 ? -57.161 39.236 75.966 1.00 106.40 62 PRO A O 1
ATOM 404 N N . GLN A 1 63 ? -56.172 38.219 77.726 1.00 104.68 63 GLN A N 1
ATOM 405 C CA . GLN A 1 63 ? -56.531 39.253 78.690 1.00 104.82 63 GLN A CA 1
ATOM 406 C C . GLN A 1 63 ? -55.613 40.433 78.498 1.00 100.96 63 GLN A C 1
ATOM 407 O O . GLN A 1 63 ? -54.390 40.285 78.547 1.00 98.97 63 GLN A O 1
ATOM 413 N N . THR A 1 64 ? -56.209 41.606 78.302 1.00 100.74 64 THR A N 1
ATOM 414 C CA . THR A 1 64 ? -55.475 42.786 77.827 1.00 96.79 64 THR A CA 1
ATOM 415 C C . THR A 1 64 ? -54.428 43.339 78.798 1.00 93.81 64 THR A C 1
ATOM 416 O O . THR A 1 64 ? -53.405 43.878 78.360 1.00 91.07 64 THR A O 1
ATOM 420 N N . GLU A 1 65 ? -54.682 43.235 80.100 1.00 94.01 65 GLU A N 1
ATOM 421 C CA . GLU A 1 65 ? -53.727 43.773 81.071 1.00 91.39 65 GLU A CA 1
ATOM 422 C C . GLU A 1 65 ? -52.503 42.865 81.149 1.00 87.21 65 GLU A C 1
ATOM 423 O O . GLU A 1 65 ? -51.361 43.352 81.169 1.00 85.22 65 GLU A O 1
ATOM 429 N N . ALA A 1 66 ? -52.747 41.551 81.169 1.00 84.51 66 ALA A N 1
ATOM 430 C CA . ALA A 1 66 ? -51.676 40.557 81.108 1.00 79.66 66 ALA A CA 1
ATOM 431 C C . ALA A 1 66 ? -50.710 40.848 79.926 1.00 74.78 66 ALA A C 1
ATOM 432 O O . ALA A 1 66 ? -49.486 40.795 80.065 1.00 71.43 66 ALA A O 1
ATOM 434 N N . VAL A 1 67 ? -51.282 41.183 78.779 1.00 71.65 67 VAL A N 1
ATOM 435 C CA . VAL A 1 67 ? -50.508 41.467 77.598 1.00 68.25 67 VAL A CA 1
ATOM 436 C C . VAL A 1 67 ? -49.638 42.732 77.783 1.00 67.30 67 VAL A C 1
ATOM 437 O O . VAL A 1 67 ? -48.452 42.735 77.420 1.00 64.65 67 VAL A O 1
ATOM 441 N N . ALA A 1 68 ? -50.207 43.771 78.394 1.00 67.65 68 ALA A N 1
ATOM 442 C CA . ALA A 1 68 ? -49.491 45.026 78.607 1.00 66.87 68 ALA A CA 1
ATOM 443 C C . ALA A 1 68 ? -48.271 44.853 79.490 1.00 65.88 68 ALA A C 1
ATOM 444 O O . ALA A 1 68 ? -47.266 45.552 79.332 1.00 65.53 68 ALA A O 1
ATOM 446 N N . GLN A 1 69 ? -48.371 43.924 80.428 1.00 67.41 69 GLN A N 1
ATOM 447 C CA . GLN A 1 69 ? -47.344 43.739 81.429 1.00 66.58 69 GLN A CA 1
ATOM 448 C C . GLN A 1 69 ? -46.295 42.802 80.878 1.00 63.53 69 GLN A C 1
ATOM 449 O O . GLN A 1 69 ? -45.109 42.975 81.158 1.00 62.59 69 GLN A O 1
ATOM 455 N N . LEU A 1 70 ? -46.725 41.821 80.084 1.00 61.38 70 LEU A N 1
ATOM 456 C CA . LEU A 1 70 ? -45.782 40.963 79.387 1.00 58.15 70 LEU A CA 1
ATOM 457 C C . LEU A 1 70 ? -44.922 41.813 78.454 1.00 55.73 70 LEU A C 1
ATOM 458 O O . LEU A 1 70 ? -43.695 41.699 78.439 1.00 54.82 70 LEU A O 1
ATOM 463 N N . ALA A 1 71 ? -45.579 42.680 77.697 1.00 55.12 71 ALA A N 1
ATOM 464 C CA . ALA A 1 71 ? -44.899 43.570 76.780 1.00 53.08 71 ALA A CA 1
ATOM 465 C C . ALA A 1 71 ? -43.865 44.425 77.511 1.00 53.21 71 ALA A C 1
ATOM 466 O O . ALA A 1 71 ? -42.721 44.552 77.063 1.00 50.14 71 ALA A O 1
ATOM 468 N N . GLN A 1 72 ? -44.261 45.005 78.640 1.00 55.58 72 GLN A N 1
ATOM 469 C CA . GLN A 1 72 ? -43.362 45.914 79.351 1.00 57.53 72 GLN A CA 1
ATOM 470 C C . GLN A 1 72 ? -42.136 45.159 79.889 1.00 56.71 72 GLN A C 1
ATOM 471 O O . GLN A 1 72 ? -41.001 45.638 79.750 1.00 56.74 72 GLN A O 1
ATOM 477 N N . GLU A 1 73 ? -42.363 43.971 80.451 1.00 55.56 73 GLU A N 1
ATOM 478 C CA . GLU A 1 73 ? -41.280 43.138 80.952 1.00 54.50 73 GLU A CA 1
ATOM 479 C C . GLU A 1 73 ? -40.350 42.737 79.826 1.00 53.04 73 GLU A C 1
ATOM 480 O O . GLU A 1 73 ? -39.120 42.808 79.964 1.00 53.23 73 GLU A O 1
ATOM 486 N N . LEU A 1 74 ? -40.932 42.323 78.703 1.00 51.25 74 LEU A N 1
ATOM 487 C CA . LEU A 1 74 ? -40.143 41.958 77.533 1.00 47.76 74 LEU A CA 1
ATOM 488 C C . LEU A 1 74 ? -39.216 43.104 77.133 1.00 47.26 74 LEU A C 1
ATOM 489 O O . LEU A 1 74 ? -38.052 42.871 76.787 1.00 49.70 74 LEU A O 1
ATOM 494 N N . TYR A 1 75 ? -39.718 44.337 77.197 1.00 47.38 75 TYR A N 1
ATOM 495 C CA . TYR A 1 75 ? -38.881 45.516 76.973 1.00 46.80 75 TYR A CA 1
ATOM 496 C C . TYR A 1 75 ? -37.804 45.637 78.045 1.00 47.29 75 TYR A C 1
ATOM 497 O O . TYR A 1 75 ? -36.620 45.518 77.731 1.00 49.07 75 TYR A O 1
ATOM 506 N N . ASN A 1 76 ? -38.212 45.828 79.296 1.00 47.52 76 ASN A N 1
ATOM 507 C CA . ASN A 1 76 ? -37.285 46.100 80.398 1.00 49.41 76 ASN A CA 1
ATOM 508 C C . ASN A 1 76 ? -36.178 45.080 80.592 1.00 48.97 76 ASN A C 1
ATOM 509 O O . ASN A 1 76 ? -35.080 45.434 81.005 1.00 51.71 76 ASN A O 1
ATOM 514 N N . SER A 1 77 ? -36.441 43.826 80.260 1.00 47.57 77 SER A N 1
ATOM 515 C CA . SER A 1 77 ? -35.499 42.764 80.580 1.00 47.50 77 SER A CA 1
ATOM 516 C C . SER A 1 77 ? -34.494 42.475 79.491 1.00 45.77 77 SER A C 1
ATOM 517 O O . SER A 1 77 ? -33.462 41.892 79.766 1.00 49.69 77 SER A O 1
ATOM 520 N N . GLY A 1 78 ? -34.780 42.871 78.257 1.00 43.52 78 GLY A N 1
ATOM 521 C CA . GLY A 1 78 ? -33.896 42.549 77.135 1.00 39.68 78 GLY A CA 1
ATOM 522 C C . GLY A 1 78 ? -34.151 41.178 76.546 1.00 40.87 78 GLY A C 1
ATOM 523 O O . GLY A 1 78 ? -33.485 40.765 75.588 1.00 42.11 78 GLY A O 1
ATOM 524 N N . LEU A 1 79 ? -35.124 40.464 77.104 1.00 40.46 79 LEU A N 1
ATOM 525 C CA . LEU A 1 79 ? -35.435 39.115 76.660 1.00 39.92 79 LEU A CA 1
ATOM 526 C C . LEU A 1 79 ? -35.706 38.958 75.162 1.00 39.64 79 LEU A C 1
ATOM 527 O O . LEU A 1 79 ? -35.273 37.978 74.563 1.00 41.33 79 LEU A O 1
ATOM 532 N N . LEU A 1 80 ? -36.435 39.886 74.556 1.00 39.68 80 LEU A N 1
ATOM 533 C CA . LEU A 1 80 ? -36.663 39.786 73.125 1.00 40.65 80 LEU A CA 1
ATOM 534 C C . LEU A 1 80 ? -35.320 39.729 72.449 1.00 40.61 80 LEU A C 1
ATOM 535 O O . LEU A 1 80 ? -35.072 38.854 71.621 1.00 44.48 80 LEU A O 1
ATOM 540 N N . SER A 1 81 ? -34.426 40.633 72.809 1.00 37.50 81 SER A N 1
ATOM 541 C CA . SER A 1 81 ? -33.108 40.595 72.197 1.00 37.13 81 SER A CA 1
ATOM 542 C C . SER A 1 81 ? -32.435 39.199 72.401 1.00 38.07 81 SER A C 1
ATOM 543 O O . SER A 1 81 ? -31.793 38.664 71.486 1.00 37.93 81 SER A O 1
ATOM 546 N N . THR A 1 82 ? -32.619 38.606 73.580 1.00 37.56 82 THR A N 1
ATOM 547 C CA . THR A 1 82 ? -32.050 37.297 73.864 1.00 40.14 82 THR A CA 1
ATOM 548 C C . THR A 1 82 ? -32.679 36.161 73.052 1.00 41.18 82 THR A C 1
ATOM 549 O O . THR A 1 82 ? -31.965 35.339 72.452 1.00 41.24 82 THR A O 1
ATOM 553 N N . LEU A 1 83 ? -34.006 36.135 73.016 1.00 40.52 83 LEU A N 1
ATOM 554 C CA . LEU A 1 83 ? -34.720 35.168 72.199 1.00 42.12 83 LEU A CA 1
ATOM 555 C C . LEU A 1 83 ? -34.259 35.178 70.734 1.00 43.52 83 LEU A C 1
ATOM 556 O O . LEU A 1 83 ? -34.246 34.134 70.071 1.00 45.65 83 LEU A O 1
ATOM 561 N N . VAL A 1 84 ? -33.847 36.347 70.251 1.00 42.43 84 VAL A N 1
ATOM 562 C CA . VAL A 1 84 ? -33.365 36.486 68.890 1.00 41.90 84 VAL A CA 1
ATOM 563 C C . VAL A 1 84 ? -31.880 36.145 68.781 1.00 43.45 84 VAL A C 1
ATOM 564 O O . VAL A 1 84 ? -31.480 35.370 67.911 1.00 43.98 84 VAL A O 1
ATOM 568 N N . ALA A 1 85 ? -31.058 36.717 69.659 1.00 42.93 85 ALA A N 1
ATOM 569 C CA . ALA A 1 85 ? -29.618 36.416 69.635 1.00 43.36 85 ALA A CA 1
ATOM 570 C C . ALA A 1 85 ? -29.353 34.910 69.659 1.00 46.63 85 ALA A C 1
ATOM 571 O O . ALA A 1 85 ? -28.484 34.423 68.950 1.00 49.09 85 ALA A O 1
ATOM 573 N N . ASP A 1 86 ? -30.122 34.181 70.462 1.00 48.57 86 ASP A N 1
ATOM 574 C CA . ASP A 1 86 ? -29.785 32.810 70.798 1.00 52.73 86 ASP A CA 1
ATOM 575 C C . ASP A 1 86 ? -30.759 31.783 70.229 1.00 53.11 86 ASP A C 1
ATOM 576 O O . ASP A 1 86 ? -30.724 30.608 70.603 1.00 57.65 86 ASP A O 1
ATOM 581 N N . LEU A 1 87 ? -31.598 32.230 69.301 1.00 49.99 87 LEU A N 1
ATOM 582 C CA . LEU A 1 87 ? -32.600 31.401 68.644 1.00 50.40 87 LEU A CA 1
ATOM 583 C C . LEU A 1 87 ? -32.116 29.991 68.264 1.00 56.44 87 LEU A C 1
ATOM 584 O O . LEU A 1 87 ? -32.902 29.027 68.243 1.00 59.22 87 LEU A O 1
ATOM 589 N N . GLN A 1 88 ? -30.822 29.867 67.976 1.00 58.90 88 GLN A N 1
ATOM 590 C CA . GLN A 1 88 ? -30.248 28.574 67.606 1.00 63.40 88 GLN A CA 1
ATOM 591 C C . GLN A 1 88 ? -30.275 27.576 68.768 1.00 65.22 88 GLN A C 1
ATOM 592 O O . GLN A 1 88 ? -30.218 26.360 68.540 1.00 69.56 88 GLN A O 1
ATOM 598 N N . LEU A 1 89 ? -30.385 28.090 69.996 1.00 62.15 89 LEU A N 1
ATOM 599 C CA . LEU A 1 89 ? -30.346 27.248 71.210 1.00 62.80 89 LEU A CA 1
ATOM 600 C C . LEU A 1 89 ? -31.714 26.739 71.642 1.00 61.53 89 LEU A C 1
ATOM 601 O O . LEU A 1 89 ? -31.814 25.877 72.493 1.00 64.30 89 LEU A O 1
ATOM 606 N N . ILE A 1 90 ? -32.761 27.290 71.047 1.00 58.51 90 ILE A N 1
ATOM 607 C CA . ILE A 1 90 ? -34.136 26.916 71.340 1.00 56.41 90 ILE A CA 1
ATOM 608 C C . ILE A 1 90 ? -34.461 25.688 70.485 1.00 60.38 90 ILE A C 1
ATOM 609 O O . ILE A 1 90 ? -33.778 25.418 69.496 1.00 63.46 90 ILE A O 1
ATOM 614 N N . ASP A 1 91 ? -35.472 24.923 70.867 1.00 62.66 91 ASP A N 1
ATOM 615 C CA . ASP A 1 91 ? -35.806 23.699 70.146 1.00 66.88 91 ASP A CA 1
ATOM 616 C C . ASP A 1 91 ? -36.659 24.028 68.935 1.00 64.39 91 ASP A C 1
ATOM 617 O O . ASP A 1 91 ? -37.021 25.179 68.731 1.00 61.73 91 ASP A O 1
ATOM 622 N N . PHE A 1 92 ? -37.010 23.006 68.158 1.00 67.51 92 PHE A N 1
ATOM 623 C CA . PHE A 1 92 ? -37.805 23.201 66.948 1.00 65.42 92 PHE A CA 1
ATOM 624 C C . PHE A 1 92 ? -39.128 23.973 67.129 1.00 63.60 92 PHE A C 1
ATOM 625 O O . PHE A 1 92 ? -39.336 25.006 66.496 1.00 61.26 92 PHE A O 1
ATOM 633 N N . GLU A 1 93 ? -40.024 23.462 67.960 1.00 66.60 93 GLU A N 1
ATOM 634 C CA . GLU A 1 93 ? -41.298 24.127 68.166 1.00 65.89 93 GLU A CA 1
ATOM 635 C C . GLU A 1 93 ? -41.106 25.381 69.001 1.00 63.28 93 GLU A C 1
ATOM 636 O O . GLU A 1 93 ? -41.936 26.290 68.953 1.00 62.18 93 GLU A O 1
ATOM 642 N N . GLY A 1 94 ? -39.992 25.447 69.729 1.00 63.29 94 GLY A N 1
ATOM 643 C CA . GLY A 1 94 ? -39.626 26.654 70.459 1.00 60.63 94 GLY A CA 1
ATOM 644 C C . GLY A 1 94 ? -39.401 27.821 69.511 1.00 59.99 94 GLY A C 1
ATOM 645 O O . GLY A 1 94 ? -40.002 28.894 69.674 1.00 57.38 94 GLY A O 1
ATOM 646 N N . LYS A 1 95 ? -38.544 27.602 68.507 1.00 60.09 95 LYS A N 1
ATOM 647 C CA . LYS A 1 95 ? -38.207 28.627 67.523 1.00 56.95 95 LYS A CA 1
ATOM 648 C C . LYS A 1 95 ? -39.449 29.248 66.873 1.00 56.27 95 LYS A C 1
ATOM 649 O O . LYS A 1 95 ? -39.513 30.466 66.694 1.00 56.07 95 LYS A O 1
ATOM 655 N N . LYS A 1 96 ? -40.419 28.417 66.507 1.00 57.78 96 LYS A N 1
ATOM 656 C CA . LYS A 1 96 ? -41.665 28.878 65.888 1.00 57.97 96 LYS A CA 1
ATOM 657 C C . LYS A 1 96 ? -42.478 29.747 66.840 1.00 56.88 96 LYS A C 1
ATOM 658 O O . LYS A 1 96 ? -43.120 30.716 66.420 1.00 55.36 96 LYS A O 1
ATOM 664 N N . ASP A 1 97 ? -42.473 29.360 68.119 1.00 58.30 97 ASP A N 1
ATOM 665 C CA . ASP A 1 97 ? -43.187 30.068 69.177 1.00 56.03 97 ASP A CA 1
ATOM 666 C C . ASP A 1 97 ? -42.574 31.432 69.457 1.00 53.17 97 ASP A C 1
ATOM 667 O O . ASP A 1 97 ? -43.282 32.389 69.766 1.00 53.30 97 ASP A O 1
ATOM 672 N N . VAL A 1 98 ? -41.255 31.530 69.327 1.00 52.26 98 VAL A N 1
ATOM 673 C CA . VAL A 1 98 ? -40.589 32.818 69.386 1.00 47.77 98 VAL A CA 1
ATOM 674 C C . VAL A 1 98 ? -41.118 33.693 68.267 1.00 48.21 98 VAL A C 1
ATOM 675 O O . VAL A 1 98 ? -41.446 34.856 68.487 1.00 47.68 98 VAL A O 1
ATOM 679 N N . ALA A 1 99 ? -41.214 33.135 67.066 1.00 49.39 99 ALA A N 1
ATOM 680 C CA . ALA A 1 99 ? -41.620 33.946 65.929 1.00 49.09 99 ALA A CA 1
ATOM 681 C C . ALA A 1 99 ? -43.025 34.482 66.163 1.00 50.09 99 ALA A C 1
ATOM 682 O O . ALA A 1 99 ? -43.282 35.662 65.927 1.00 48.76 99 ALA A O 1
ATOM 684 N N . GLN A 1 100 ? -43.909 33.633 66.682 1.00 51.73 100 GLN A N 1
ATOM 685 C CA . GLN A 1 100 ? -45.287 34.028 66.907 1.00 53.89 100 GLN A CA 1
ATOM 686 C C . GLN A 1 100 ? -45.422 34.982 68.077 1.00 52.15 100 GLN A C 1
ATOM 687 O O . GLN A 1 100 ? -46.319 35.820 68.078 1.00 52.82 100 GLN A O 1
ATOM 693 N N . ILE A 1 101 ? -44.551 34.859 69.080 1.00 50.75 101 ILE A N 1
ATOM 694 C CA . ILE A 1 101 ? -44.557 35.809 70.203 1.00 48.01 101 ILE A CA 1
ATOM 695 C C . ILE A 1 101 ? -44.059 37.153 69.702 1.00 44.90 101 ILE A C 1
ATOM 696 O O . ILE A 1 101 ? -44.655 38.199 69.957 1.00 45.01 101 ILE A O 1
ATOM 701 N N . PHE A 1 102 ? -42.957 37.104 68.977 1.00 43.22 102 PHE A N 1
ATOM 702 C CA . PHE A 1 102 ? -42.345 38.291 68.439 1.00 41.37 102 PHE A CA 1
ATOM 703 C C . PHE A 1 102 ? -43.339 38.958 67.503 1.00 41.72 102 PHE A C 1
ATOM 704 O O . PHE A 1 102 ? -43.552 40.149 67.599 1.00 40.26 102 PHE A O 1
ATOM 712 N N . ASN A 1 103 ? -43.983 38.189 66.630 1.00 43.33 103 ASN A N 1
ATOM 713 C CA . ASN A 1 103 ? -44.921 38.789 65.708 1.00 44.91 103 ASN A CA 1
ATOM 714 C C . ASN A 1 103 ? -46.107 39.458 66.386 1.00 47.34 103 ASN A C 1
ATOM 715 O O . ASN A 1 103 ? -46.604 40.477 65.913 1.00 49.80 103 ASN A O 1
ATOM 720 N N . ASN A 1 104 ? -46.526 38.933 67.524 1.00 49.26 104 ASN A N 1
ATOM 721 C CA . ASN A 1 104 ? -47.682 39.483 68.190 1.00 50.60 104 ASN A CA 1
ATOM 722 C C . ASN A 1 104 ? -47.403 40.761 68.959 1.00 50.19 104 ASN A C 1
ATOM 723 O O . ASN A 1 104 ? -48.195 41.709 68.893 1.00 50.90 104 ASN A O 1
ATOM 728 N N . ILE A 1 105 ? -46.307 40.803 69.709 1.00 48.28 105 ILE A N 1
ATOM 729 C CA . ILE A 1 105 ? -46.025 42.030 70.419 1.00 47.64 105 ILE A CA 1
ATOM 730 C C . ILE A 1 105 ? -45.595 43.135 69.463 1.00 45.69 105 ILE A C 1
ATOM 731 O O . ILE A 1 105 ? -45.708 44.299 69.797 1.00 47.34 105 ILE A O 1
ATOM 736 N N . LEU A 1 106 ? -45.146 42.772 68.267 1.00 44.75 106 LEU A N 1
ATOM 737 C CA . LEU A 1 106 ? -44.790 43.748 67.234 1.00 42.98 106 LEU A CA 1
ATOM 738 C C . LEU A 1 106 ? -46.007 44.509 66.741 1.00 43.63 106 LEU A C 1
ATOM 739 O O . LEU A 1 106 ? -45.898 45.653 66.378 1.00 44.70 106 LEU A O 1
ATOM 744 N N . ARG A 1 107 ? -47.165 43.867 66.727 1.00 45.85 107 ARG A N 1
ATOM 745 C CA . ARG A 1 107 ? -48.409 44.491 66.271 1.00 46.68 107 ARG A CA 1
ATOM 746 C C . ARG A 1 107 ? -49.130 45.276 67.361 1.00 47.94 107 ARG A C 1
ATOM 747 O O . ARG A 1 107 ? -49.967 46.104 67.052 1.00 51.54 107 ARG A O 1
ATOM 755 N N . ARG A 1 108 ? -48.826 45.004 68.626 1.00 46.26 108 ARG A N 1
ATOM 756 C CA . ARG A 1 108 ? -49.360 45.763 69.760 1.00 46.67 108 ARG A CA 1
ATOM 757 C C . ARG A 1 108 ? -49.539 47.266 69.481 1.00 47.02 108 ARG A C 1
ATOM 758 O O . ARG A 1 108 ? -48.660 47.914 68.931 1.00 46.74 108 ARG A O 1
ATOM 766 N N . GLN A 1 109 ? -50.678 47.813 69.880 1.00 50.09 109 GLN A N 1
ATOM 767 C CA . GLN A 1 109 ? -50.960 49.237 69.732 1.00 51.33 109 GLN A CA 1
ATOM 768 C C . GLN A 1 109 ? -51.526 49.852 70.987 1.00 53.48 109 GLN A C 1
ATOM 769 O O . GLN A 1 109 ? -52.424 49.300 71.612 1.00 56.98 109 GLN A O 1
ATOM 775 N N . ILE A 1 110 ? -51.002 51.003 71.359 1.00 54.10 110 ILE A N 1
ATOM 776 C CA . ILE A 1 110 ? -51.622 51.810 72.395 1.00 57.33 110 ILE A CA 1
ATOM 777 C C . ILE A 1 110 ? -51.894 53.137 71.726 1.00 57.39 110 ILE A C 1
ATOM 778 O O . ILE A 1 110 ? -50.975 53.773 71.176 1.00 54.18 110 ILE A O 1
ATOM 783 N N . GLY A 1 111 ? -53.161 53.527 71.723 1.00 57.91 111 GLY A N 1
ATOM 784 C CA . GLY A 1 111 ? -53.578 54.722 71.009 1.00 60.57 111 GLY A CA 1
ATOM 785 C C . GLY A 1 111 ? -53.017 54.709 69.611 1.00 58.36 111 GLY A C 1
ATOM 786 O O . GLY A 1 111 ? -53.186 53.735 68.905 1.00 58.59 111 GLY A O 1
ATOM 787 N N . THR A 1 112 ? -52.315 55.766 69.217 1.00 58.71 112 THR A N 1
ATOM 788 C CA . THR A 1 112 ? -51.743 55.829 67.859 1.00 57.98 112 THR A CA 1
ATOM 789 C C . THR A 1 112 ? -50.324 55.274 67.806 1.00 53.91 112 THR A C 1
ATOM 790 O O . THR A 1 112 ? -49.705 55.268 66.751 1.00 52.33 112 THR A O 1
ATOM 794 N N . ARG A 1 113 ? -49.812 54.831 68.951 1.00 52.38 113 ARG A N 1
ATOM 795 C CA . ARG A 1 113 ? -48.433 54.384 69.070 1.00 49.33 113 ARG A CA 1
ATOM 796 C C . ARG A 1 113 ? -48.249 52.896 68.850 1.00 46.52 113 ARG A C 1
ATOM 797 O O . ARG A 1 113 ? -49.151 52.099 68.999 1.00 46.62 113 ARG A O 1
ATOM 805 N N . THR A 1 114 ? -47.025 52.515 68.557 1.00 45.39 114 THR A N 1
ATOM 806 C CA . THR A 1 114 ? -46.749 51.149 68.223 1.00 42.84 114 THR A CA 1
ATOM 807 C C . THR A 1 114 ? -45.506 50.779 69.053 1.00 39.56 114 THR A C 1
ATOM 808 O O . THR A 1 114 ? -44.407 50.767 68.569 1.00 42.41 114 THR A O 1
ATOM 812 N N . PRO A 1 115 ? -45.681 50.520 70.344 1.00 39.05 115 PRO A N 1
ATOM 813 C CA . PRO A 1 115 ? -44.532 50.520 71.249 1.00 37.96 115 PRO A CA 1
ATOM 814 C C . PRO A 1 115 ? -43.351 49.593 70.919 1.00 36.69 115 PRO A C 1
ATOM 815 O O . PRO A 1 115 ? -42.199 49.998 71.129 1.00 37.74 115 PRO A O 1
ATOM 819 N N . THR A 1 116 ? -43.599 48.394 70.401 1.00 34.55 116 THR A N 1
ATOM 820 C CA . THR A 1 116 ? -42.489 47.508 70.046 1.00 32.59 116 THR A CA 1
ATOM 821 C C . THR A 1 116 ? -41.635 48.082 68.901 1.00 33.16 116 THR A C 1
ATOM 822 O O . THR A 1 116 ? -40.424 47.841 68.833 1.00 36.18 116 THR A O 1
ATOM 826 N N . VAL A 1 117 ? -42.262 48.825 67.994 1.00 32.57 117 VAL A N 1
ATOM 827 C CA . VAL A 1 117 ? -41.528 49.477 66.920 1.00 32.97 117 VAL A CA 1
ATOM 828 C C . VAL A 1 117 ? -40.633 50.562 67.505 1.00 33.66 117 VAL A C 1
ATOM 829 O O . VAL A 1 117 ? -39.451 50.603 67.211 1.00 32.38 117 VAL A O 1
ATOM 833 N N . GLU A 1 118 ? -41.204 51.418 68.351 1.00 35.43 118 GLU A N 1
ATOM 834 C CA . GLU A 1 118 ? -40.409 52.382 69.108 1.00 36.01 118 GLU A CA 1
ATOM 835 C C . GLU A 1 118 ? -39.260 51.683 69.838 1.00 35.23 118 GLU A C 1
ATOM 836 O O . GLU A 1 118 ? -38.087 52.079 69.716 1.00 37.18 118 GLU A O 1
ATOM 842 N N . TYR A 1 119 ? -39.579 50.600 70.521 1.00 32.52 119 TYR A N 1
ATOM 843 C CA . TYR A 1 119 ? -38.562 49.809 71.166 1.00 33.22 119 TYR A CA 1
ATOM 844 C C . TYR A 1 119 ? -37.449 49.419 70.208 1.00 34.44 119 TYR A C 1
ATOM 845 O O . TYR A 1 119 ? -36.273 49.735 70.446 1.00 36.43 119 TYR A O 1
ATOM 854 N N . ILE A 1 120 ? -37.815 48.748 69.112 1.00 32.72 120 ILE A N 1
ATOM 855 C CA . ILE A 1 120 ? -36.810 48.215 68.214 1.00 30.08 120 ILE A CA 1
ATOM 856 C C . ILE A 1 120 ? -35.940 49.316 67.590 1.00 30.42 120 ILE A C 1
ATOM 857 O O . ILE A 1 120 ? -34.785 49.080 67.305 1.00 30.63 120 ILE A O 1
ATOM 862 N N . CYS A 1 121 ? -36.496 50.509 67.388 1.00 30.13 121 CYS A N 1
ATOM 863 C CA . CYS A 1 121 ? -35.723 51.626 66.913 1.00 31.92 121 CYS A CA 1
ATOM 864 C C . CYS A 1 121 ? -34.604 52.001 67.911 1.00 33.27 121 CYS A C 1
ATOM 865 O O . CYS A 1 121 ? -33.653 52.643 67.523 1.00 34.03 121 CYS A O 1
ATOM 868 N N . THR A 1 122 ? -34.719 51.604 69.180 1.00 33.42 122 THR A N 1
ATOM 869 C CA . THR A 1 122 ? -33.671 51.876 70.165 1.00 33.94 122 THR A CA 1
ATOM 870 C C . THR A 1 122 ? -32.880 50.588 70.405 1.00 33.62 122 THR A C 1
ATOM 871 O O . THR A 1 122 ? -32.028 50.523 71.285 1.00 36.56 122 THR A O 1
ATOM 875 N N . GLN A 1 123 ? -33.163 49.563 69.616 1.00 31.46 123 GLN A N 1
ATOM 876 C CA . GLN A 1 123 ? -32.618 48.239 69.833 1.00 31.20 123 GLN A CA 1
ATOM 877 C C . GLN A 1 123 ? -32.413 47.579 68.468 1.00 30.22 123 GLN A C 1
ATOM 878 O O . GLN A 1 123 ? -32.824 46.452 68.228 1.00 31.41 123 GLN A O 1
ATOM 884 N N . GLN A 1 124 ? -31.764 48.294 67.570 1.00 31.26 124 GLN A N 1
ATOM 885 C CA . GLN A 1 124 ? -31.640 47.886 66.179 1.00 31.74 124 GLN A CA 1
ATOM 886 C C . GLN A 1 124 ? -30.884 46.607 65.969 1.00 33.13 124 GLN A C 1
ATOM 887 O O . GLN A 1 124 ? -30.995 45.986 64.914 1.00 33.85 124 GLN A O 1
ATOM 893 N N . ASN A 1 125 ? -30.133 46.188 66.972 1.00 35.81 125 ASN A N 1
ATOM 894 C CA . ASN A 1 125 ? -29.442 44.926 66.860 1.00 37.30 125 ASN A CA 1
ATOM 895 C C . ASN A 1 125 ? -30.386 43.772 66.582 1.00 36.19 125 ASN A C 1
ATOM 896 O O . ASN A 1 125 ? -30.042 42.824 65.864 1.00 38.03 125 ASN A O 1
ATOM 901 N N . ILE A 1 126 ? -31.599 43.866 67.098 1.00 35.36 126 ILE A N 1
ATOM 902 C CA . ILE A 1 126 ? -32.589 42.842 66.781 1.00 34.86 126 ILE A CA 1
ATOM 903 C C . ILE A 1 126 ? -32.693 42.654 65.257 1.00 34.94 126 ILE A C 1
ATOM 904 O O . ILE A 1 126 ? -32.611 41.519 64.774 1.00 37.09 126 ILE A O 1
ATOM 909 N N . LEU A 1 127 ? -32.809 43.750 64.507 1.00 32.41 127 LEU A N 1
ATOM 910 C CA . LEU A 1 127 ? -32.877 43.656 63.040 1.00 31.82 127 LEU A CA 1
ATOM 911 C C . LEU A 1 127 ? -31.597 43.079 62.419 1.00 32.78 127 LEU A C 1
ATOM 912 O O . LEU A 1 127 ? -31.655 42.221 61.549 1.00 33.81 127 LEU A O 1
ATOM 917 N N . PHE A 1 128 ? -30.441 43.517 62.884 1.00 33.39 128 PHE A N 1
ATOM 918 C CA . PHE A 1 128 ? -29.211 43.035 62.290 1.00 34.83 128 PHE A CA 1
ATOM 919 C C . PHE A 1 128 ? -28.967 41.563 62.552 1.00 36.35 128 PHE A C 1
ATOM 920 O O . PHE A 1 128 ? -28.474 40.880 61.681 1.00 40.38 128 PHE A O 1
ATOM 928 N N . MET A 1 129 ? -29.336 41.076 63.728 1.00 36.25 129 MET A N 1
ATOM 929 C CA . MET A 1 129 ? -29.255 39.657 64.026 1.00 36.86 129 MET A CA 1
ATOM 930 C C . MET A 1 129 ? -30.269 38.854 63.212 1.00 37.81 129 MET A C 1
ATOM 931 O O . MET A 1 129 ? -29.964 37.757 62.748 1.00 39.72 129 MET A O 1
ATOM 936 N N . LEU A 1 130 ? -31.470 39.389 63.020 1.00 37.21 130 LEU A N 1
ATOM 937 C CA . LEU A 1 130 ? -32.465 38.663 62.233 1.00 37.63 130 LEU A CA 1
ATOM 938 C C . LEU A 1 130 ? -31.992 38.501 60.789 1.00 38.09 130 LEU A C 1
ATOM 939 O O . LEU A 1 130 ? -32.100 37.440 60.198 1.00 38.40 130 LEU A O 1
ATOM 944 N N . LEU A 1 131 ? -31.432 39.568 60.248 1.00 39.56 131 LEU A N 1
ATOM 945 C CA . LEU A 1 131 ? -30.961 39.596 58.872 1.00 40.56 131 LEU A CA 1
ATOM 946 C C . LEU A 1 131 ? -29.845 38.585 58.642 1.00 42.80 131 LEU A C 1
ATOM 947 O O . LEU A 1 131 ? -29.875 37.834 57.653 1.00 44.02 131 LEU A O 1
ATOM 952 N N . LYS A 1 132 ? -28.886 38.553 59.569 1.00 41.96 132 LYS A N 1
ATOM 953 C CA . LYS A 1 132 ? -27.839 37.540 59.575 1.00 46.27 132 LYS A CA 1
ATOM 954 C C . LYS A 1 132 ? -28.373 36.082 59.650 1.00 47.71 132 LYS A C 1
ATOM 955 O O . LYS A 1 132 ? -27.665 35.140 59.307 1.00 50.53 132 LYS A O 1
ATOM 961 N N . GLY A 1 133 ? -29.614 35.904 60.103 1.00 45.84 133 GLY A N 1
ATOM 962 C CA . GLY A 1 133 ? -30.215 34.586 60.237 1.00 47.04 133 GLY A CA 1
ATOM 963 C C . GLY A 1 133 ? -30.271 33.813 58.935 1.00 49.70 133 GLY A C 1
ATOM 964 O O . GLY A 1 133 ? -30.191 32.576 58.925 1.00 53.10 133 GLY A O 1
ATOM 965 N N . TYR A 1 134 ? -30.391 34.529 57.821 1.00 47.55 134 TYR A N 1
ATOM 966 C CA . TYR A 1 134 ? -30.460 33.868 56.528 1.00 48.45 134 TYR A CA 1
ATOM 967 C C . TYR A 1 134 ? -29.196 33.072 56.274 1.00 51.67 134 TYR A C 1
ATOM 968 O O . TYR A 1 134 ? -29.180 32.180 55.419 1.00 55.32 134 TYR A O 1
ATOM 977 N N . GLU A 1 135 ? -28.135 33.405 57.007 1.00 50.86 135 GLU A N 1
ATOM 978 C CA . GLU A 1 135 ? -26.865 32.724 56.852 1.00 53.74 135 GLU A CA 1
ATOM 979 C C . GLU A 1 135 ? -26.895 31.333 57.506 1.00 56.85 135 GLU A C 1
ATOM 980 O O . GLU A 1 135 ? -26.135 30.463 57.125 1.00 58.50 135 GLU A O 1
ATOM 986 N N . SER A 1 136 ? -27.806 31.126 58.461 1.00 57.34 136 SER A N 1
ATOM 987 C CA . SER A 1 136 ? -27.882 29.867 59.214 1.00 60.69 136 SER A CA 1
ATOM 988 C C . SER A 1 136 ? -29.136 29.055 58.902 1.00 61.16 136 SER A C 1
ATOM 989 O O . SER A 1 136 ? -30.247 29.462 59.231 1.00 58.77 136 SER A O 1
ATOM 992 N N . PRO A 1 137 ? -28.957 27.894 58.255 1.00 65.51 137 PRO A N 1
ATOM 993 C CA . PRO A 1 137 ? -30.077 27.037 57.879 1.00 66.82 137 PRO A CA 1
ATOM 994 C C . PRO A 1 137 ? -31.007 26.694 59.037 1.00 66.81 137 PRO A C 1
ATOM 995 O O . PRO A 1 137 ? -32.221 26.740 58.863 1.00 65.88 137 PRO A O 1
ATOM 999 N N . GLU A 1 138 ? -30.464 26.381 60.210 1.00 68.67 138 GLU A N 1
ATOM 1000 C CA . GLU A 1 138 ? -31.331 26.005 61.341 1.00 71.54 138 GLU A CA 1
ATOM 1001 C C . GLU A 1 138 ? -32.447 27.033 61.607 1.00 67.00 138 GLU A C 1
ATOM 1002 O O . GLU A 1 138 ? -33.570 26.657 61.968 1.00 68.30 138 GLU A O 1
ATOM 1008 N N . ILE A 1 139 ? -32.124 28.315 61.418 1.00 61.88 139 ILE A N 1
ATOM 1009 C CA . ILE A 1 139 ? -32.966 29.419 61.882 1.00 57.20 139 ILE A CA 1
ATOM 1010 C C . ILE A 1 139 ? -33.448 30.382 60.786 1.00 53.96 139 ILE A C 1
ATOM 1011 O O . ILE A 1 139 ? -34.227 31.288 61.064 1.00 50.59 139 ILE A O 1
ATOM 1016 N N . ALA A 1 140 ? -33.016 30.169 59.549 1.00 54.25 140 ALA A N 1
ATOM 1017 C CA . ALA A 1 140 ? -33.337 31.090 58.449 1.00 53.10 140 ALA A CA 1
ATOM 1018 C C . ALA A 1 140 ? -34.831 31.343 58.209 1.00 52.92 140 ALA A C 1
ATOM 1019 O O . ALA A 1 140 ? -35.240 32.469 57.962 1.00 51.35 140 ALA A O 1
ATOM 1021 N N . LEU A 1 141 ? -35.649 30.300 58.287 1.00 57.85 141 LEU A N 1
ATOM 1022 C CA . LEU A 1 141 ? -37.078 30.439 57.999 1.00 58.29 141 LEU A CA 1
ATOM 1023 C C . LEU A 1 141 ? -37.817 31.354 58.988 1.00 55.91 141 LEU A C 1
ATOM 1024 O O . LEU A 1 141 ? -38.557 32.240 58.555 1.00 54.80 141 LEU A O 1
ATOM 1029 N N . ASN A 1 142 ? -37.602 31.142 60.292 1.00 54.80 142 ASN A N 1
ATOM 1030 C CA . ASN A 1 142 ? -38.189 31.975 61.344 1.00 52.30 142 ASN A CA 1
ATOM 1031 C C . ASN A 1 142 ? -37.656 33.406 61.367 1.00 48.84 142 ASN A C 1
ATOM 1032 O O . ASN A 1 142 ? -38.444 34.357 61.494 1.00 46.33 142 ASN A O 1
ATOM 1037 N N . CYS A 1 143 ? -36.334 33.565 61.254 1.00 47.06 143 CYS A N 1
ATOM 1038 C CA . CYS A 1 143 ? -35.750 34.899 61.112 1.00 44.83 143 CYS A CA 1
ATOM 1039 C C . CYS A 1 143 ? -36.436 35.618 59.967 1.00 43.49 143 CYS A C 1
ATOM 1040 O O . CYS A 1 143 ? -36.816 36.788 60.096 1.00 41.85 143 CYS A O 1
ATOM 1043 N N . GLY A 1 144 ? -36.628 34.895 58.864 1.00 43.73 144 GLY A N 1
ATOM 1044 C CA . GLY A 1 144 ? -37.299 35.445 57.697 1.00 43.13 144 GLY A CA 1
ATOM 1045 C C . GLY A 1 144 ? -38.719 35.863 58.018 1.00 42.34 144 GLY A C 1
ATOM 1046 O O . GLY A 1 144 ? -39.138 36.970 57.663 1.00 41.00 144 GLY A O 1
ATOM 1047 N N . ILE A 1 145 ? -39.441 34.973 58.704 1.00 43.07 145 ILE A N 1
ATOM 1048 C CA . ILE A 1 145 ? -40.821 35.201 59.121 1.00 43.18 145 ILE A CA 1
ATOM 1049 C C . ILE A 1 145 ? -40.917 36.453 59.968 1.00 41.38 145 ILE A C 1
ATOM 1050 O O . ILE A 1 145 ? -41.822 37.250 59.762 1.00 41.66 145 ILE A O 1
ATOM 1055 N N . MET A 1 146 ? -39.967 36.633 60.890 1.00 40.05 146 MET A N 1
ATOM 1056 C CA . MET A 1 146 ? -39.998 37.750 61.829 1.00 39.12 146 MET A CA 1
ATOM 1057 C C . MET A 1 146 ? -39.598 39.045 61.129 1.00 38.78 146 MET A C 1
ATOM 1058 O O . MET A 1 146 ? -40.072 40.145 61.483 1.00 36.65 146 MET A O 1
ATOM 1063 N N . LEU A 1 147 ? -38.705 38.912 60.147 1.00 38.93 147 LEU A N 1
ATOM 1064 C CA . LEU A 1 147 ? -38.222 40.065 59.414 1.00 37.50 147 LEU A CA 1
ATOM 1065 C C . LEU A 1 147 ? -39.329 40.670 58.597 1.00 37.90 147 LEU A C 1
ATOM 1066 O O . LEU A 1 147 ? -39.536 41.873 58.628 1.00 36.46 147 LEU A O 1
ATOM 1071 N N . ARG A 1 148 ? -40.060 39.824 57.884 1.00 41.02 148 ARG A N 1
ATOM 1072 C CA . ARG A 1 148 ? -41.114 40.303 57.019 1.00 43.10 148 ARG A CA 1
ATOM 1073 C C . ARG A 1 148 ? -42.182 41.005 57.841 1.00 43.57 148 ARG A C 1
ATOM 1074 O O . ARG A 1 148 ? -42.813 41.940 57.349 1.00 44.06 148 ARG A O 1
ATOM 1082 N N . GLU A 1 149 ? -42.356 40.585 59.099 1.00 44.24 149 GLU A N 1
ATOM 1083 C CA . GLU A 1 149 ? -43.214 41.323 60.055 1.00 44.57 149 GLU A CA 1
ATOM 1084 C C . GLU A 1 149 ? -42.618 42.679 60.463 1.00 42.92 149 GLU A C 1
ATOM 1085 O O . GLU A 1 149 ? -43.332 43.681 60.502 1.00 44.66 149 GLU A O 1
ATOM 1091 N N . CYS A 1 150 ? -41.317 42.717 60.762 1.00 40.60 150 CYS A N 1
ATOM 1092 C CA . CYS A 1 150 ? -40.642 43.983 61.078 1.00 38.20 150 CYS A CA 1
ATOM 1093 C C . CYS A 1 150 ? -40.823 44.984 59.958 1.00 37.11 150 CYS A C 1
ATOM 1094 O O . CYS A 1 150 ? -41.199 46.133 60.205 1.00 37.06 150 CYS A O 1
ATOM 1097 N N . ILE A 1 151 ? -40.602 44.541 58.724 1.00 37.17 151 ILE A N 1
ATOM 1098 C CA . ILE A 1 151 ? -40.678 45.451 57.564 1.00 38.55 151 ILE A CA 1
ATOM 1099 C C . ILE A 1 151 ? -42.092 46.011 57.233 1.00 39.06 151 ILE A C 1
ATOM 1100 O O . ILE A 1 151 ? -42.212 46.970 56.475 1.00 41.75 151 ILE A O 1
ATOM 1105 N N . ARG A 1 152 ? -43.145 45.444 57.809 1.00 37.58 152 ARG A N 1
ATOM 1106 C CA . ARG A 1 152 ? -44.475 46.033 57.644 1.00 37.88 152 ARG A CA 1
ATOM 1107 C C . ARG A 1 152 ? -44.504 47.443 58.228 1.00 37.77 152 ARG A C 1
ATOM 1108 O O . ARG A 1 152 ? -45.412 48.234 57.941 1.00 39.70 152 ARG A O 1
ATOM 1116 N N . HIS A 1 153 ? -43.510 47.751 59.058 1.00 35.90 153 HIS A N 1
ATOM 1117 C CA . HIS A 1 153 ? -43.488 49.011 59.799 1.00 33.62 153 HIS A CA 1
ATOM 1118 C C . HIS A 1 153 ? -42.407 49.900 59.209 1.00 33.87 153 HIS A C 1
ATOM 1119 O O . HIS A 1 153 ? -41.224 49.547 59.162 1.00 33.38 153 HIS A O 1
ATOM 1126 N N . GLU A 1 154 ? -42.822 51.059 58.723 1.00 35.61 154 GLU A N 1
ATOM 1127 C CA . GLU A 1 154 ? -41.926 51.880 57.937 1.00 35.70 154 GLU A CA 1
ATOM 1128 C C . GLU A 1 154 ? -40.560 52.121 58.599 1.00 34.83 154 GLU A C 1
ATOM 1129 O O . GLU A 1 154 ? -39.553 51.936 57.920 1.00 35.41 154 GLU A O 1
ATOM 1135 N N . PRO A 1 155 ? -40.519 52.514 59.906 1.00 34.11 155 PRO A N 1
ATOM 1136 C CA . PRO A 1 155 ? -39.199 52.819 60.466 1.00 32.91 155 PRO A CA 1
ATOM 1137 C C . PRO A 1 155 ? -38.286 51.601 60.437 1.00 33.02 155 PRO A C 1
ATOM 1138 O O . PRO A 1 155 ? -37.070 51.748 60.246 1.00 34.58 155 PRO A O 1
ATOM 1142 N N . LEU A 1 156 ? -38.854 50.407 60.582 1.00 30.81 156 LEU A N 1
ATOM 1143 C CA . LEU A 1 156 ? -38.017 49.215 60.623 1.00 29.38 156 LEU A CA 1
ATOM 1144 C C . LEU A 1 156 ? -37.542 48.847 59.240 1.00 29.48 156 LEU A C 1
ATOM 1145 O O . LEU A 1 156 ? -36.426 48.312 59.078 1.00 31.61 156 LEU A O 1
ATOM 1150 N N . ALA A 1 157 ? -38.371 49.113 58.233 1.00 29.85 157 ALA A N 1
ATOM 1151 C CA . ALA A 1 157 ? -37.912 48.894 56.854 1.00 28.84 157 ALA A CA 1
ATOM 1152 C C . ALA A 1 157 ? -36.823 49.942 56.534 1.00 28.25 157 ALA A C 1
ATOM 1153 O O . ALA A 1 157 ? -35.845 49.615 55.860 1.00 30.12 157 ALA A O 1
ATOM 1155 N N . LYS A 1 158 ? -36.975 51.169 57.036 1.00 26.82 158 LYS A N 1
ATOM 1156 C CA . LYS A 1 158 ? -35.957 52.201 56.828 1.00 29.50 158 LYS A CA 1
ATOM 1157 C C . LYS A 1 158 ? -34.587 51.719 57.315 1.00 29.67 158 LYS A C 1
ATOM 1158 O O . LYS A 1 158 ? -33.624 51.741 56.577 1.00 29.09 158 LYS A O 1
ATOM 1164 N N . ILE A 1 159 ? -34.522 51.245 58.555 1.00 30.33 159 ILE A N 1
ATOM 1165 C CA . ILE A 1 159 ? -33.266 50.795 59.125 1.00 30.14 159 ILE A CA 1
ATOM 1166 C C . ILE A 1 159 ? -32.631 49.690 58.275 1.00 32.25 159 ILE A C 1
ATOM 1167 O O . ILE A 1 159 ? -31.433 49.688 58.069 1.00 34.98 159 ILE A O 1
ATOM 1172 N N . ILE A 1 160 ? -33.431 48.775 57.756 1.00 34.32 160 ILE A N 1
ATOM 1173 C CA . ILE A 1 160 ? -32.881 47.701 56.952 1.00 35.66 160 ILE A CA 1
ATOM 1174 C C . ILE A 1 160 ? -32.434 48.205 55.586 1.00 37.02 160 ILE A C 1
ATOM 1175 O O . ILE A 1 160 ? -31.303 47.999 55.201 1.00 39.69 160 ILE A O 1
ATOM 1180 N N . LEU A 1 161 ? -33.305 48.915 54.886 1.00 37.28 161 LEU A N 1
ATOM 1181 C CA . LEU A 1 161 ? -33.009 49.410 53.557 1.00 38.14 161 LEU A CA 1
ATOM 1182 C C . LEU A 1 161 ? -31.749 50.270 53.486 1.00 39.57 161 LEU A C 1
ATOM 1183 O O . LEU A 1 161 ? -31.061 50.289 52.475 1.00 43.69 161 LEU A O 1
ATOM 1188 N N . TRP A 1 162 ? -31.475 51.010 54.557 1.00 39.26 162 TRP A N 1
ATOM 1189 C CA . TRP A 1 162 ? -30.387 51.952 54.628 1.00 37.32 162 TRP A CA 1
ATOM 1190 C C . TRP A 1 162 ? -29.090 51.323 55.202 1.00 39.16 162 TRP A C 1
ATOM 1191 O O . TRP A 1 162 ? -28.029 51.977 55.230 1.00 39.35 162 TRP A O 1
ATOM 1202 N N . SER A 1 163 ? -29.176 50.065 55.652 1.00 37.14 163 SER A N 1
ATOM 1203 C CA . SER A 1 163 ? -28.030 49.344 56.193 1.00 40.34 163 SER A CA 1
ATOM 1204 C C . SER A 1 163 ? -27.202 48.609 55.132 1.00 43.61 163 SER A C 1
ATOM 1205 O O . SER A 1 163 ? -27.756 48.044 54.183 1.00 45.81 163 SER A O 1
ATOM 1208 N N . GLU A 1 164 ? -25.881 48.603 55.303 1.00 44.54 164 GLU A N 1
ATOM 1209 C CA . GLU A 1 164 ? -24.985 47.709 54.557 1.00 44.95 164 GLU A CA 1
ATOM 1210 C C . GLU A 1 164 ? -25.456 46.248 54.456 1.00 44.09 164 GLU A C 1
ATOM 1211 O O . GLU A 1 164 ? -25.167 45.580 53.459 1.00 44.31 164 GLU A O 1
ATOM 1217 N N . GLN A 1 165 ? -26.152 45.748 55.483 1.00 40.41 165 GLN A N 1
ATOM 1218 C CA . GLN A 1 165 ? -26.569 44.351 55.479 1.00 38.81 165 GLN A CA 1
ATOM 1219 C C . GLN A 1 165 ? -27.600 44.128 54.383 1.00 37.27 165 GLN A C 1
ATOM 1220 O O . GLN A 1 165 ? -27.745 43.004 53.880 1.00 37.12 165 GLN A O 1
ATOM 1226 N N . PHE A 1 166 ? -28.298 45.196 53.994 1.00 35.02 166 PHE A N 1
ATOM 1227 C CA . PHE A 1 166 ? -29.294 45.082 52.934 1.00 34.79 166 PHE A CA 1
ATOM 1228 C C . PHE A 1 166 ? -28.706 44.421 51.699 1.00 38.06 166 PHE A C 1
ATOM 1229 O O . PHE A 1 166 ? -29.376 43.646 51.020 1.00 40.23 166 PHE A O 1
ATOM 1237 N N . TYR A 1 167 ? -27.452 44.729 51.407 1.00 39.54 167 TYR A N 1
ATOM 1238 C CA . TYR A 1 167 ? -26.810 44.192 50.221 1.00 42.40 167 TYR A CA 1
ATOM 1239 C C . TYR A 1 167 ? -26.611 42.684 50.239 1.00 43.85 167 TYR A C 1
ATOM 1240 O O . TYR A 1 167 ? -26.434 42.048 49.198 1.00 45.36 167 TYR A O 1
ATOM 1249 N N . ASP A 1 168 ? -26.696 42.099 51.420 1.00 44.11 168 ASP A N 1
ATOM 1250 C CA . ASP A 1 168 ? -26.540 40.669 51.524 1.00 44.73 168 ASP A CA 1
ATOM 1251 C C . ASP A 1 168 ? -27.681 39.942 50.830 1.00 43.56 168 ASP A C 1
ATOM 1252 O O . ASP A 1 168 ? -27.510 38.807 50.419 1.00 44.15 168 ASP A O 1
ATOM 1257 N N . PHE A 1 169 ? -28.822 40.613 50.663 1.00 41.84 169 PHE A N 1
ATOM 1258 C CA . PHE A 1 169 ? -29.938 40.050 49.900 1.00 42.59 169 PHE A CA 1
ATOM 1259 C C . PHE A 1 169 ? -29.533 39.584 48.493 1.00 45.56 169 PHE A C 1
ATOM 1260 O O . PHE A 1 169 ? -30.021 38.557 48.007 1.00 48.65 169 PHE A O 1
ATOM 1268 N N . PHE A 1 170 ? -28.620 40.305 47.849 1.00 45.55 170 PHE A N 1
ATOM 1269 C CA . PHE A 1 170 ? -28.123 39.879 46.528 1.00 46.90 170 PHE A CA 1
ATOM 1270 C C . PHE A 1 170 ? -27.367 38.543 46.562 1.00 48.70 170 PHE A C 1
ATOM 1271 O O . PHE A 1 170 ? -27.183 37.907 45.536 1.00 52.12 170 PHE A O 1
ATOM 1279 N N . ARG A 1 171 ? -26.922 38.127 47.734 1.00 48.54 171 ARG A N 1
ATOM 1280 C CA . ARG A 1 171 ? -26.316 36.815 47.870 1.00 52.08 171 ARG A CA 1
ATOM 1281 C C . ARG A 1 171 ? -27.427 35.806 48.206 1.00 51.97 171 ARG A C 1
ATOM 1282 O O . ARG A 1 171 ? -27.602 34.781 47.527 1.00 53.56 171 ARG A O 1
ATOM 1290 N N . TYR A 1 172 ? -28.198 36.148 49.235 1.00 48.28 172 TYR A N 1
ATOM 1291 C CA . TYR A 1 172 ? -29.284 35.337 49.728 1.00 47.62 172 TYR A CA 1
ATOM 1292 C C . TYR A 1 172 ? -30.278 34.890 48.658 1.00 48.38 172 TYR A C 1
ATOM 1293 O O . TYR A 1 172 ? -30.713 33.741 48.668 1.00 49.82 172 TYR A O 1
ATOM 1302 N N . VAL A 1 173 ? -30.654 35.780 47.742 1.00 46.75 173 VAL A N 1
ATOM 1303 C CA . VAL A 1 173 ? -31.652 35.402 46.730 1.00 46.77 173 VAL A CA 1
ATOM 1304 C C . VAL A 1 173 ? -31.158 34.367 45.725 1.00 50.25 173 VAL A C 1
ATOM 1305 O O . VAL A 1 173 ? -31.962 33.770 45.001 1.00 52.72 173 VAL A O 1
ATOM 1309 N N . GLU A 1 174 ? -29.848 34.151 45.689 1.00 51.71 174 GLU A N 1
ATOM 1310 C CA . GLU A 1 174 ? -29.264 33.210 44.726 1.00 56.29 174 GLU A CA 1
ATOM 1311 C C . GLU A 1 174 ? -28.702 31.952 45.360 1.00 58.33 174 GLU A C 1
ATOM 1312 O O . GLU A 1 174 ? -27.949 31.203 44.726 1.00 61.29 174 GLU A O 1
ATOM 1318 N N . MET A 1 175 ? -29.076 31.732 46.614 1.00 57.90 175 MET A N 1
ATOM 1319 C CA . MET A 1 175 ? -28.711 30.520 47.331 1.00 60.80 175 MET A CA 1
ATOM 1320 C C . MET A 1 175 ? -29.227 29.313 46.575 1.00 62.46 175 MET A C 1
ATOM 1321 O O . MET A 1 175 ? -30.301 29.337 45.964 1.00 60.78 175 MET A O 1
ATOM 1326 N N . SER A 1 176 ? -28.441 28.256 46.593 1.00 65.71 176 SER A N 1
ATOM 1327 C CA . SER A 1 176 ? -28.818 27.084 45.851 1.00 69.81 176 SER A CA 1
ATOM 1328 C C . SER A 1 176 ? -29.984 26.349 46.536 1.00 71.74 176 SER A C 1
ATOM 1329 O O . SER A 1 176 ? -30.713 25.618 45.854 1.00 76.08 176 SER A O 1
ATOM 1332 N N . THR A 1 177 ? -30.165 26.541 47.858 1.00 67.73 177 THR A N 1
ATOM 1333 C CA . THR A 1 177 ? -31.352 26.036 48.558 1.00 67.29 177 THR A CA 1
ATOM 1334 C C . THR A 1 177 ? -32.523 26.965 48.269 1.00 63.25 177 THR A C 1
ATOM 1335 O O . THR A 1 177 ? -32.633 28.051 48.846 1.00 59.71 177 THR A O 1
ATOM 1339 N N . PHE A 1 178 ? -33.396 26.533 47.369 1.00 64.21 178 PHE A N 1
ATOM 1340 C CA . PHE A 1 178 ? -34.465 27.380 46.841 1.00 61.57 178 PHE A CA 1
ATOM 1341 C C . PHE A 1 178 ? -35.477 27.931 47.878 1.00 60.68 178 PHE A C 1
ATOM 1342 O O . PHE A 1 178 ? -35.944 29.075 47.736 1.00 58.47 178 PHE A O 1
ATOM 1350 N N . ASP A 1 179 ? -35.809 27.142 48.906 1.00 62.57 179 ASP A N 1
ATOM 1351 C CA . ASP A 1 179 ? -36.752 27.587 49.963 1.00 62.22 179 ASP A CA 1
ATOM 1352 C C . ASP A 1 179 ? -36.328 28.870 50.658 1.00 58.03 179 ASP A C 1
ATOM 1353 O O . ASP A 1 179 ? -37.134 29.774 50.844 1.00 57.05 179 ASP A O 1
ATOM 1358 N N . ILE A 1 180 ? -35.061 28.937 51.047 1.00 57.51 180 ILE A N 1
ATOM 1359 C CA . ILE A 1 180 ? -34.513 30.115 51.695 1.00 54.16 180 ILE A CA 1
ATOM 1360 C C . ILE A 1 180 ? -34.432 31.273 50.671 1.00 52.50 180 ILE A C 1
ATOM 1361 O O . ILE A 1 180 ? -34.843 32.401 50.964 1.00 49.97 180 ILE A O 1
ATOM 1366 N N . ALA A 1 181 ? -33.938 30.978 49.467 1.00 52.52 181 ALA A N 1
ATOM 1367 C CA . ALA A 1 181 ? -33.874 31.971 48.410 1.00 50.34 181 ALA A CA 1
ATOM 1368 C C . ALA A 1 181 ? -35.231 32.631 48.172 1.00 48.66 181 ALA A C 1
ATOM 1369 O O . ALA A 1 181 ? -35.338 33.854 48.213 1.00 44.72 181 ALA A O 1
ATOM 1371 N N . SER A 1 182 ? -36.261 31.823 47.928 1.00 51.04 182 SER A N 1
ATOM 1372 C CA . SER A 1 182 ? -37.618 32.349 47.747 1.00 51.37 182 SER A CA 1
ATOM 1373 C C . SER A 1 182 ? -38.018 33.291 48.875 1.00 50.06 182 SER A C 1
ATOM 1374 O O . SER A 1 182 ? -38.565 34.374 48.607 1.00 48.62 182 SER A O 1
ATOM 1377 N N . ASP A 1 183 ? -37.739 32.860 50.113 1.00 50.52 183 ASP A N 1
ATOM 1378 C CA . ASP A 1 183 ? -37.925 33.648 51.324 1.00 50.29 183 ASP A CA 1
ATOM 1379 C C . ASP A 1 183 ? -37.114 34.958 51.306 1.00 47.65 183 ASP A C 1
ATOM 1380 O O . ASP A 1 183 ? -37.701 36.055 51.425 1.00 46.80 183 ASP A O 1
ATOM 1385 N N . ALA A 1 184 ? -35.786 34.857 51.163 1.00 45.68 184 ALA A N 1
ATOM 1386 C CA . ALA A 1 184 ? -34.956 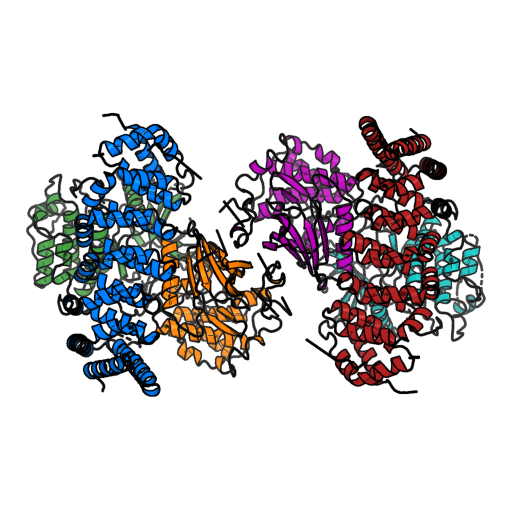36.061 51.065 1.00 42.81 184 ALA A CA 1
ATOM 1387 C C . ALA A 1 184 ? -35.491 36.950 49.981 1.00 41.32 184 ALA A C 1
ATOM 1388 O O . ALA A 1 184 ? -35.566 38.157 50.161 1.00 41.87 184 ALA A O 1
ATOM 1390 N N . PHE A 1 185 ? -35.891 36.362 48.862 1.00 43.01 185 PHE A N 1
ATOM 1391 C CA . PHE A 1 185 ? -36.349 37.178 47.749 1.00 41.40 185 PHE A CA 1
ATOM 1392 C C . PHE A 1 185 ? -37.673 37.822 48.107 1.00 39.88 185 PHE A C 1
ATOM 1393 O O . PHE A 1 185 ? -37.921 38.961 47.748 1.00 38.24 185 PHE A O 1
ATOM 1401 N N . ALA A 1 186 ? -38.511 37.102 48.838 1.00 41.04 186 ALA A N 1
ATOM 1402 C CA . ALA A 1 186 ? -39.801 37.671 49.208 1.00 42.30 186 ALA A CA 1
ATOM 1403 C C . ALA A 1 186 ? -39.671 38.930 50.077 1.00 40.44 186 ALA A C 1
ATOM 1404 O O . ALA A 1 186 ? -40.505 39.819 49.946 1.00 41.46 186 ALA A O 1
ATOM 1406 N N . THR A 1 187 ? -38.614 39.005 50.905 1.00 40.58 187 THR A N 1
ATOM 1407 C CA . THR A 1 187 ? -38.328 40.127 51.824 1.00 39.09 187 THR A CA 1
ATOM 1408 C C . THR A 1 187 ? -37.731 41.310 51.078 1.00 39.28 187 THR A C 1
ATOM 1409 O O . THR A 1 187 ? -38.064 42.477 51.330 1.00 41.28 187 THR A O 1
ATOM 1413 N N . PHE A 1 188 ? -36.787 40.995 50.202 1.00 39.13 188 PHE A N 1
ATOM 1414 C CA . PHE A 1 188 ? -36.198 41.934 49.267 1.00 36.72 188 PHE A CA 1
ATOM 1415 C C . PHE A 1 188 ? -37.345 42.591 48.500 1.00 37.09 188 PHE A C 1
ATOM 1416 O O . PHE A 1 188 ? -37.515 43.801 48.604 1.00 38.98 188 PHE A O 1
ATOM 1424 N N . LYS A 1 189 ? -38.179 41.821 47.800 1.00 37.87 189 LYS A N 1
ATOM 1425 C CA . LYS A 1 189 ? -39.302 42.408 47.054 1.00 39.34 189 LYS A CA 1
ATOM 1426 C C . LYS A 1 189 ? -40.146 43.339 47.939 1.00 39.28 189 LYS A C 1
ATOM 1427 O O . LYS A 1 189 ? -40.576 44.423 47.509 1.00 39.10 189 LYS A O 1
ATOM 1433 N N . ASP A 1 190 ? -40.349 42.918 49.182 1.00 39.94 190 ASP A N 1
ATOM 1434 C CA . ASP A 1 190 ? -41.126 43.685 50.145 1.00 39.79 190 ASP A CA 1
ATOM 1435 C C . ASP A 1 190 ? -40.428 44.987 50.539 1.00 37.04 190 ASP A C 1
ATOM 1436 O O . ASP A 1 190 ? -41.049 46.052 50.527 1.00 37.41 190 ASP A O 1
ATOM 1441 N N . LEU A 1 191 ? -39.139 44.929 50.852 1.00 33.93 191 LEU A N 1
ATOM 1442 C CA . LEU A 1 191 ? -38.450 46.157 51.179 1.00 33.62 191 LEU A CA 1
ATOM 1443 C C . LEU A 1 191 ? -38.588 47.181 50.043 1.00 33.91 191 LEU A C 1
ATOM 1444 O O . LEU A 1 191 ? -38.808 48.364 50.292 1.00 32.74 191 LEU A O 1
ATOM 1449 N N . LEU A 1 192 ? -38.512 46.712 48.797 1.00 35.19 192 LEU A N 1
ATOM 1450 C CA . LEU A 1 192 ? -38.513 47.613 47.632 1.00 33.94 192 LEU A CA 1
ATOM 1451 C C . LEU A 1 192 ? -39.904 48.075 47.155 1.00 34.41 192 LEU A C 1
ATOM 1452 O O . LEU A 1 192 ? -40.001 48.976 46.315 1.00 35.70 192 LEU A O 1
ATOM 1457 N N . THR A 1 193 ? -40.977 47.495 47.680 1.00 33.50 193 THR A N 1
ATOM 1458 C CA . THR A 1 193 ? -42.283 47.849 47.145 1.00 36.45 193 THR A CA 1
ATOM 1459 C C . THR A 1 193 ? -43.343 48.224 48.162 1.00 39.31 193 THR A C 1
ATOM 1460 O O . THR A 1 193 ? -44.335 48.835 47.776 1.00 44.51 193 THR A O 1
ATOM 1464 N N . ARG A 1 194 ? -43.191 47.845 49.429 1.00 37.22 194 ARG A N 1
ATOM 1465 C CA . ARG A 1 194 ? -44.240 48.151 50.391 1.00 39.10 194 ARG A CA 1
ATOM 1466 C C . ARG A 1 194 ? -44.393 49.653 50.705 1.00 40.85 194 ARG A C 1
ATOM 1467 O O . ARG A 1 194 ? -45.489 50.209 50.617 1.00 43.67 194 ARG A O 1
ATOM 1475 N N . HIS A 1 195 ? -43.298 50.294 51.094 1.00 39.28 195 HIS A N 1
ATOM 1476 C CA . HIS A 1 195 ? -43.336 51.678 51.511 1.00 38.16 195 HIS A CA 1
ATOM 1477 C C . HIS A 1 195 ? -42.799 52.504 50.385 1.00 39.57 195 HIS A C 1
ATOM 1478 O O . HIS A 1 195 ? -41.591 52.627 50.209 1.00 40.13 195 HIS A O 1
ATOM 1485 N N . LYS A 1 196 ? -43.724 53.054 49.610 1.00 42.66 196 LYS A N 1
ATOM 1486 C CA . LYS A 1 196 ? -43.431 53.505 48.252 1.00 42.40 196 LYS A CA 1
ATOM 1487 C C . LYS A 1 196 ? -42.542 54.729 48.222 1.00 42.14 196 LYS A C 1
ATOM 1488 O O . LYS A 1 196 ? -41.519 54.736 47.551 1.00 42.58 196 LYS A O 1
ATOM 1494 N N . LEU A 1 197 ? -42.881 55.746 48.998 1.00 43.36 197 LEU A N 1
ATOM 1495 C CA . LEU A 1 197 ? -42.005 56.897 49.103 1.00 43.45 197 LEU A CA 1
ATOM 1496 C C . LEU A 1 197 ? -40.633 56.495 49.682 1.00 41.80 197 LEU A C 1
ATOM 1497 O O . LEU A 1 197 ? -39.598 56.951 49.185 1.00 43.17 197 LEU A O 1
ATOM 1502 N N . LEU A 1 198 ? -40.615 55.610 50.680 1.00 38.60 198 LEU A N 1
ATOM 1503 C CA . LEU A 1 198 ? -39.351 55.122 51.239 1.00 36.30 198 LEU A CA 1
ATOM 1504 C C . LEU A 1 198 ? -38.429 54.471 50.201 1.00 35.86 198 LEU A C 1
ATOM 1505 O O . LEU A 1 198 ? -37.269 54.886 50.057 1.00 36.12 198 LEU A O 1
ATOM 1510 N N . SER A 1 199 ? -38.935 53.457 49.490 1.00 34.90 199 SER A N 1
ATOM 1511 C CA . SER A 1 199 ? -38.216 52.830 48.375 1.00 35.67 199 SER A CA 1
ATOM 1512 C C . SER A 1 199 ? -37.726 53.820 47.332 1.00 36.78 199 SER A C 1
ATOM 1513 O O . SER A 1 199 ? -36.573 53.738 46.888 1.00 38.07 199 SER A O 1
ATOM 1516 N N . ALA A 1 200 ? -38.618 54.720 46.909 1.00 35.31 200 ALA A N 1
ATOM 1517 C CA . ALA A 1 200 ? -38.288 55.649 45.862 1.00 35.66 200 ALA A CA 1
ATOM 1518 C C . ALA A 1 200 ? -37.102 56.488 46.319 1.00 37.30 200 ALA A C 1
ATOM 1519 O O . ALA A 1 200 ? -36.115 56.599 45.604 1.00 39.26 200 ALA A O 1
ATOM 1521 N N . GLU A 1 201 ? -37.182 57.035 47.528 1.00 39.80 201 GLU A N 1
ATOM 1522 C CA . GLU A 1 201 ? -36.059 57.731 48.157 1.00 42.27 201 GLU A CA 1
ATOM 1523 C C . GLU A 1 201 ? -34.791 56.885 48.087 1.00 40.25 201 GLU A C 1
ATOM 1524 O O . GLU A 1 201 ? -33.754 57.361 47.652 1.00 42.21 201 GLU A O 1
ATOM 1530 N N . PHE A 1 202 ? -34.881 55.635 48.523 1.00 39.20 202 PHE A N 1
ATOM 1531 C CA . PHE A 1 202 ? -33.711 54.765 48.577 1.00 40.21 202 PHE A CA 1
ATOM 1532 C C . PHE A 1 202 ? -33.074 54.441 47.219 1.00 41.72 202 PHE A C 1
ATOM 1533 O O . PHE A 1 202 ? -31.854 54.412 47.120 1.00 44.12 202 PHE A O 1
ATOM 1541 N N . LEU A 1 203 ? -33.883 54.160 46.196 1.00 41.44 203 LEU A N 1
ATOM 1542 C CA . LEU A 1 203 ? -33.353 53.909 44.854 1.00 42.09 203 LEU A CA 1
ATOM 1543 C C . LEU A 1 203 ? -32.720 55.173 44.256 1.00 45.70 203 LEU A C 1
ATOM 1544 O O . LEU A 1 203 ? -31.687 55.103 43.574 1.00 46.74 203 LEU A O 1
ATOM 1549 N N . GLU A 1 204 ? -33.334 56.324 44.523 1.00 46.86 204 GLU A N 1
ATOM 1550 C CA . GLU A 1 204 ? -32.806 57.603 44.074 1.00 50.54 204 GLU A CA 1
ATOM 1551 C C . GLU A 1 204 ? -31.435 57.868 44.671 1.00 51.20 204 GLU A C 1
ATOM 1552 O O . GLU A 1 204 ? -30.511 58.245 43.958 1.00 50.83 204 GLU A O 1
ATOM 1558 N N . GLN A 1 205 ? -31.320 57.686 45.991 1.00 50.70 205 GLN A N 1
ATOM 1559 C CA . GLN A 1 205 ? -30.076 57.958 46.702 1.00 52.53 205 GLN A CA 1
ATOM 1560 C C . GLN A 1 205 ? -28.984 56.939 46.381 1.00 50.06 205 GLN A C 1
ATOM 1561 O O . GLN A 1 205 ? -27.811 57.282 46.362 1.00 50.38 205 GLN A O 1
ATOM 1567 N N . HIS A 1 206 ? -29.373 55.687 46.155 1.00 45.08 206 HIS A N 1
ATOM 1568 C CA . HIS A 1 206 ? -28.395 54.611 46.033 1.00 43.69 206 HIS A CA 1
ATOM 1569 C C . HIS A 1 206 ? -28.348 53.958 44.657 1.00 40.94 206 HIS A C 1
ATOM 1570 O O . HIS A 1 206 ? -27.808 52.884 44.509 1.00 39.59 206 HIS A O 1
ATOM 1577 N N . TYR A 1 207 ? -28.858 54.673 43.658 1.00 40.14 207 TYR A N 1
ATOM 1578 C CA . TYR A 1 207 ? -28.943 54.203 42.290 1.00 39.65 207 TYR A CA 1
ATOM 1579 C C . TYR A 1 207 ? -27.719 53.406 41.881 1.00 39.11 207 TYR A C 1
ATOM 1580 O O . TYR A 1 207 ? -27.786 52.205 41.728 1.00 39.55 207 TYR A O 1
ATOM 1589 N N . ASP A 1 208 ? -26.605 54.086 41.712 1.00 41.28 208 ASP A N 1
ATOM 1590 C CA . ASP A 1 208 ? -25.385 53.447 41.261 1.00 44.15 208 ASP A CA 1
ATOM 1591 C C . ASP A 1 208 ? -25.117 52.087 41.910 1.00 43.15 208 ASP A C 1
ATOM 1592 O O . ASP A 1 208 ? -24.901 51.098 41.202 1.00 42.96 208 ASP A O 1
ATOM 1597 N N . ARG A 1 209 ? -25.118 52.019 43.235 1.00 42.78 209 ARG A N 1
ATOM 1598 C CA . ARG A 1 209 ? -24.740 50.756 43.864 1.00 44.71 209 ARG A CA 1
ATOM 1599 C C . ARG A 1 209 ? -25.816 49.698 43.694 1.00 42.76 209 ARG A C 1
ATOM 1600 O O . ARG A 1 209 ? -25.521 48.581 43.282 1.00 43.05 209 ARG A O 1
ATOM 1608 N N . PHE A 1 210 ? -27.060 50.077 43.981 1.00 41.08 210 PHE A N 1
ATOM 1609 C CA . PHE A 1 210 ? -28.183 49.196 43.823 1.00 39.23 210 PHE A CA 1
ATOM 1610 C C . PHE A 1 210 ? -28.221 48.573 42.434 1.00 41.15 210 PHE A C 1
ATOM 1611 O O . PHE A 1 210 ? -28.186 47.340 42.300 1.00 40.20 210 PHE A O 1
ATOM 1619 N N . PHE A 1 211 ? -28.291 49.426 41.410 1.00 42.05 211 PHE A N 1
ATOM 1620 C CA . PHE A 1 211 ? -28.480 48.954 40.028 1.00 42.80 211 PHE A CA 1
ATOM 1621 C C . PHE A 1 211 ? -27.297 48.228 39.438 1.00 43.60 211 PHE A C 1
ATOM 1622 O O . PHE A 1 211 ? -27.462 47.383 38.561 1.00 45.94 211 PHE A O 1
ATOM 1630 N N . SER A 1 212 ? -26.122 48.523 39.959 1.00 43.90 212 SER A N 1
ATOM 1631 C CA . SER A 1 212 ? -24.950 47.711 39.685 1.00 47.64 212 SER A CA 1
ATOM 1632 C C . SER A 1 212 ? -25.176 46.279 40.163 1.00 48.22 212 SER A C 1
ATOM 1633 O O . SER A 1 212 ? -24.863 45.328 39.450 1.00 50.70 212 SER A O 1
ATOM 1636 N N . GLU A 1 213 ? -25.740 46.131 41.363 1.00 46.37 213 GLU A N 1
ATOM 1637 C CA . GLU A 1 213 ? -26.038 44.817 41.909 1.00 44.76 213 GLU A CA 1
ATOM 1638 C C . GLU A 1 213 ? -27.219 44.137 41.209 1.00 44.48 213 GLU A C 1
ATOM 1639 O O . GLU A 1 213 ? -27.149 42.956 40.907 1.00 46.76 213 GLU A O 1
ATOM 1645 N N . TYR A 1 214 ? -28.292 44.877 40.939 1.00 44.12 214 TYR A N 1
ATOM 1646 C CA . TYR A 1 214 ? -29.474 44.309 40.279 1.00 45.48 214 TYR A CA 1
ATOM 1647 C C . TYR A 1 214 ? -29.164 43.826 38.870 1.00 48.39 214 TYR A C 1
ATOM 1648 O O . TYR A 1 214 ? -29.763 42.877 38.368 1.00 50.77 214 TYR A O 1
ATOM 1657 N N . GLU A 1 215 ? -28.230 44.501 38.222 1.00 50.40 215 GLU A N 1
ATOM 1658 C CA . GLU A 1 215 ? -27.741 44.052 36.932 1.00 52.08 215 GLU A CA 1
ATOM 1659 C C . GLU A 1 215 ? -27.219 42.608 36.978 1.00 52.48 215 GLU A C 1
ATOM 1660 O O . GLU A 1 215 ? -27.563 41.810 36.106 1.00 54.34 215 GLU A O 1
ATOM 1666 N N . LYS A 1 216 ? -26.413 42.267 37.987 1.00 51.38 216 LYS A N 1
ATOM 1667 C CA . LYS A 1 216 ? -25.885 40.888 38.099 1.00 53.02 216 LYS A CA 1
ATOM 1668 C C . LYS A 1 216 ? -27.011 39.828 38.208 1.00 51.45 216 LYS A C 1
ATOM 1669 O O . LYS A 1 216 ? -26.881 38.720 37.705 1.00 53.60 216 LYS A O 1
ATOM 1675 N N . LEU A 1 217 ? -28.123 40.194 38.828 1.00 47.19 217 LEU A N 1
ATOM 1676 C CA . LEU A 1 217 ? -29.280 39.302 38.899 1.00 46.98 217 LEU A CA 1
ATOM 1677 C C . LEU A 1 217 ? -29.913 39.052 37.538 1.00 49.22 217 LEU A C 1
ATOM 1678 O O . LEU A 1 217 ? -30.380 37.953 37.270 1.00 52.09 217 LEU A O 1
ATOM 1683 N N . LEU A 1 218 ? -29.937 40.065 36.674 1.00 49.11 218 LEU A N 1
ATOM 1684 C CA . LEU A 1 218 ? -30.568 39.908 35.364 1.00 49.15 218 LEU A CA 1
ATOM 1685 C C . LEU A 1 218 ? -29.705 39.048 34.460 1.00 53.19 218 LEU A C 1
ATOM 1686 O O . LEU A 1 218 ? -30.162 38.608 33.407 1.00 55.47 218 LEU A O 1
ATOM 1691 N N . HIS A 1 219 ? -28.456 38.824 34.880 1.00 56.05 219 HIS A N 1
ATOM 1692 C CA . HIS A 1 219 ? -27.493 37.950 34.180 1.00 60.34 219 HIS A CA 1
ATOM 1693 C C . HIS A 1 219 ? -27.279 36.647 34.921 1.00 64.53 219 HIS A C 1
ATOM 1694 O O . HIS A 1 219 ? -26.384 35.883 34.567 1.00 69.33 219 HIS A O 1
ATOM 1701 N N . SER A 1 220 ? -28.086 36.403 35.953 1.00 64.41 220 SER A N 1
ATOM 1702 C CA . SER A 1 220 ? -27.917 35.254 36.836 1.00 67.24 220 SER A CA 1
ATOM 1703 C C . SER A 1 220 ? -28.020 33.896 36.153 1.00 70.70 220 SER A C 1
ATOM 1704 O O . SER A 1 220 ? -28.796 33.720 35.213 1.00 70.59 220 SER A O 1
ATOM 1707 N N . GLU A 1 221 ? -27.222 32.951 36.644 1.00 74.23 221 GLU A N 1
ATOM 1708 C CA . GLU A 1 221 ? -27.449 31.529 36.391 1.00 79.75 221 GLU A CA 1
ATOM 1709 C C . GLU A 1 221 ? -28.421 31.015 37.471 1.00 80.27 221 GLU A C 1
ATOM 1710 O O . GLU A 1 221 ? -28.128 31.018 38.697 1.00 80.37 221 GLU A O 1
ATOM 1716 N N . ASN A 1 222 ? -29.600 30.614 36.998 1.00 78.73 222 ASN A N 1
ATOM 1717 C CA . ASN A 1 222 ? -30.786 30.396 37.838 1.00 72.58 222 ASN A CA 1
ATOM 1718 C C . ASN A 1 222 ? -31.987 31.054 37.178 1.00 68.44 222 ASN A C 1
ATOM 1719 O O . ASN A 1 222 ? -32.177 32.275 37.232 1.00 61.98 222 ASN A O 1
ATOM 1724 N N . TYR A 1 223 ? -32.767 30.200 36.527 1.00 70.35 223 TYR A N 1
ATOM 1725 C CA . TYR A 1 223 ? -33.970 30.559 35.798 1.00 68.92 223 TYR A CA 1
ATOM 1726 C C . TYR A 1 223 ? -34.895 31.467 36.624 1.00 64.66 223 TYR A C 1
ATOM 1727 O O . TYR A 1 223 ? -35.394 32.475 36.127 1.00 62.59 223 TYR A O 1
ATOM 1736 N N . VAL A 1 224 ? -35.092 31.116 37.889 1.00 62.85 224 VAL A N 1
ATOM 1737 C CA . VAL A 1 224 ? -35.982 31.863 38.766 1.00 59.34 224 VAL A CA 1
ATOM 1738 C C . VAL A 1 224 ? -35.375 33.211 39.201 1.00 57.68 224 VAL A C 1
ATOM 1739 O O . VAL A 1 224 ? -36.058 34.244 39.194 1.00 54.59 224 VAL A O 1
ATOM 1743 N N . THR A 1 225 ? -34.102 33.205 39.592 1.00 58.78 225 THR A N 1
ATOM 1744 C CA . THR A 1 225 ? -33.426 34.458 39.913 1.00 57.25 225 THR A CA 1
ATOM 1745 C C . THR A 1 225 ? -33.611 35.442 38.752 1.00 56.17 225 THR A C 1
ATOM 1746 O O . THR A 1 225 ? -34.172 36.519 38.946 1.00 54.60 225 THR A O 1
ATOM 1750 N N . LYS A 1 226 ? -33.182 35.046 37.553 1.00 57.98 226 LYS A N 1
ATOM 1751 C CA . LYS A 1 226 ? -33.345 35.876 36.360 1.00 57.40 226 LYS A CA 1
ATOM 1752 C C . LYS A 1 226 ? -34.812 36.258 36.125 1.00 57.30 226 LYS A C 1
ATOM 1753 O O . LYS A 1 226 ? -35.115 37.436 35.958 1.00 57.18 226 LYS A O 1
ATOM 1759 N N . ARG A 1 227 ? -35.715 35.281 36.128 1.00 58.52 227 ARG A N 1
ATOM 1760 C CA . ARG A 1 227 ? -37.123 35.548 35.816 1.00 59.43 227 ARG A CA 1
ATOM 1761 C C . ARG A 1 227 ? -37.787 36.486 36.831 1.00 58.74 227 ARG A C 1
ATOM 1762 O O . ARG A 1 227 ? -38.407 37.485 36.442 1.00 57.54 227 ARG A O 1
ATOM 1770 N N . GLN A 1 228 ? -37.664 36.153 38.121 1.00 59.86 228 GLN A N 1
ATOM 1771 C CA . GLN A 1 228 ? -38.215 36.967 39.208 1.00 58.43 228 GLN A CA 1
ATOM 1772 C C . GLN A 1 228 ? -37.614 38.378 39.168 1.00 55.84 228 GLN A C 1
ATOM 1773 O O . GLN A 1 228 ? -38.348 39.371 39.159 1.00 55.56 228 GLN A O 1
ATOM 1779 N N . SER A 1 229 ? -36.288 38.471 39.118 1.00 54.63 229 SER A N 1
ATOM 1780 C CA . SER A 1 229 ? -35.631 39.773 39.040 1.00 53.25 229 SER A CA 1
ATOM 1781 C C . SER A 1 229 ? -36.129 40.626 37.881 1.00 52.75 229 SER A C 1
ATOM 1782 O O . SER A 1 229 ? -36.255 41.849 38.022 1.00 52.88 229 SER A O 1
ATOM 1785 N N . LEU A 1 230 ? -36.416 39.987 36.748 1.00 51.68 230 LEU A N 1
ATOM 1786 C CA . LEU A 1 230 ? -36.863 40.708 35.571 1.00 50.48 230 LEU A CA 1
ATOM 1787 C C . LEU A 1 230 ? -38.257 41.281 35.741 1.00 50.02 230 LEU A C 1
ATOM 1788 O O . LEU A 1 230 ? -38.480 42.454 35.463 1.00 50.35 230 LEU A O 1
ATOM 1793 N N . LYS A 1 231 ? -39.189 40.442 36.188 1.00 51.37 231 LYS A N 1
ATOM 1794 C CA . LYS A 1 231 ? -40.559 40.854 36.489 1.00 50.14 231 LYS A CA 1
ATOM 1795 C C . LYS A 1 231 ? -40.588 42.038 37.461 1.00 47.84 231 LYS A C 1
ATOM 1796 O O . LYS A 1 231 ? -41.321 43.007 37.246 1.00 48.82 231 LYS A O 1
ATOM 1802 N N . LEU A 1 232 ? -39.798 41.954 38.526 1.00 44.49 232 LEU A N 1
ATOM 1803 C CA . LEU A 1 232 ? -39.793 42.999 39.533 1.00 42.40 232 LEU A CA 1
ATOM 1804 C C . LEU A 1 232 ? -39.209 44.312 38.973 1.00 41.98 232 LEU A C 1
ATOM 1805 O O . LEU A 1 232 ? -39.723 45.396 39.255 1.00 41.27 232 LEU A O 1
ATOM 1810 N N . LEU A 1 233 ? -38.157 44.219 38.164 1.00 41.55 233 LEU A N 1
ATOM 1811 C CA . LEU A 1 233 ? -37.653 45.408 37.518 1.00 40.57 233 LEU A CA 1
ATOM 1812 C C . LEU A 1 233 ? -38.803 46.147 36.828 1.00 41.48 233 LEU A C 1
ATOM 1813 O O . LEU A 1 233 ? -38.976 47.379 37.020 1.00 40.69 233 LEU A O 1
ATOM 1818 N N . GLY A 1 234 ? -39.592 45.393 36.058 1.00 39.92 234 GLY A N 1
ATOM 1819 C CA . GLY A 1 234 ? -40.670 45.965 35.271 1.00 42.05 234 GLY A CA 1
ATOM 1820 C C . GLY A 1 234 ? -41.703 46.647 36.146 1.00 43.71 234 GLY A C 1
ATOM 1821 O O . GLY A 1 234 ? -42.145 47.764 35.849 1.00 44.50 234 GLY A O 1
ATOM 1822 N N . GLU A 1 235 ? -42.071 45.982 37.239 1.00 44.94 235 GLU A N 1
ATOM 1823 C CA . GLU A 1 235 ? -43.028 46.520 38.209 1.00 46.43 235 GLU A CA 1
ATOM 1824 C C . GLU A 1 235 ? -42.488 47.764 38.899 1.00 45.83 235 GLU A C 1
ATOM 1825 O O . GLU A 1 235 ? -43.237 48.701 39.158 1.00 47.95 235 GLU A O 1
ATOM 1831 N N . LEU A 1 236 ? -41.185 47.777 39.172 1.00 45.82 236 LEU A N 1
ATOM 1832 C CA . LEU A 1 236 ? -40.517 48.931 39.773 1.00 44.95 236 LEU A CA 1
ATOM 1833 C C . LEU A 1 236 ? -40.536 50.121 38.834 1.00 47.20 236 LEU A C 1
ATOM 1834 O O . LEU A 1 236 ? -40.844 51.246 39.254 1.00 47.72 236 LEU A O 1
ATOM 1839 N N . LEU A 1 237 ? -40.190 49.884 37.565 1.00 48.50 237 LEU A N 1
ATOM 1840 C CA . LEU A 1 237 ? -40.044 50.992 36.616 1.00 48.90 237 LEU A CA 1
ATOM 1841 C C . LEU A 1 237 ? -41.391 51.647 36.279 1.00 50.40 237 LEU A C 1
ATOM 1842 O O . LEU A 1 237 ? -41.462 52.863 36.064 1.00 52.09 237 LEU A O 1
ATOM 1847 N N . LEU A 1 238 ? -42.453 50.849 36.282 1.00 50.36 238 LEU A N 1
ATOM 1848 C CA . LEU A 1 238 ? -43.780 51.342 35.941 1.00 52.51 238 LEU A CA 1
ATOM 1849 C C . LEU A 1 238 ? -44.519 51.974 37.121 1.00 52.15 238 LEU A C 1
ATOM 1850 O O . LEU A 1 238 ? -45.470 52.733 36.915 1.00 53.88 238 LEU A O 1
ATOM 1855 N N . ASP A 1 239 ? -44.089 51.670 38.349 1.00 49.47 239 ASP A N 1
ATOM 1856 C CA . ASP A 1 239 ? -44.649 52.323 39.525 1.00 48.44 239 ASP A CA 1
ATOM 1857 C C . ASP A 1 239 ? -44.312 53.811 39.497 1.00 47.77 239 ASP A C 1
ATOM 1858 O O . ASP A 1 239 ? -43.149 54.184 39.549 1.00 49.01 239 ASP A O 1
ATOM 1863 N N . ARG A 1 240 ? -45.335 54.651 39.418 1.00 48.17 240 ARG A N 1
ATOM 1864 C CA . ARG A 1 240 ? -45.167 56.104 39.359 1.00 48.33 240 ARG A CA 1
ATOM 1865 C C . ARG A 1 240 ? -44.292 56.747 40.444 1.00 47.56 240 ARG A C 1
ATOM 1866 O O . ARG A 1 240 ? -43.673 57.782 40.205 1.00 48.26 240 ARG A O 1
ATOM 1874 N N . HIS A 1 241 ? -44.230 56.137 41.624 1.00 46.32 241 HIS A N 1
ATOM 1875 C CA . HIS A 1 241 ? -43.327 56.601 42.670 1.00 44.62 241 HIS A CA 1
ATOM 1876 C C . HIS A 1 241 ? -41.892 56.614 42.190 1.00 42.28 241 HIS A C 1
ATOM 1877 O O . HIS A 1 241 ? -41.096 57.434 42.635 1.00 43.25 241 HIS A O 1
ATOM 1884 N N . ASN A 1 242 ? -41.562 55.703 41.289 1.00 40.27 242 ASN A N 1
ATOM 1885 C CA . ASN A 1 242 ? -40.189 55.553 40.846 1.00 40.40 242 ASN A CA 1
ATOM 1886 C C . ASN A 1 242 ? -39.905 56.272 39.527 1.00 41.82 242 ASN A C 1
ATOM 1887 O O . ASN A 1 242 ? -38.943 55.949 38.822 1.00 40.16 242 ASN A O 1
ATOM 1892 N N . PHE A 1 243 ? -40.742 57.265 39.227 1.00 44.93 243 PHE A N 1
ATOM 1893 C CA . PHE A 1 243 ? -40.750 57.960 37.944 1.00 46.77 243 PHE A CA 1
ATOM 1894 C C . PHE A 1 243 ? -39.355 58.357 37.499 1.00 47.91 243 PHE A C 1
ATOM 1895 O O . PHE A 1 243 ? -38.971 58.102 36.354 1.00 48.60 243 PHE A O 1
ATOM 1903 N N . THR A 1 244 ? -38.618 58.970 38.429 1.00 48.55 244 THR A N 1
ATOM 1904 C CA . THR A 1 244 ? -37.255 59.455 38.227 1.00 49.20 244 THR A CA 1
ATOM 1905 C C . THR A 1 244 ? -36.218 58.345 38.136 1.00 47.66 244 THR A C 1
ATOM 1906 O O . THR A 1 244 ? -35.183 58.519 37.519 1.00 49.79 244 THR A O 1
ATOM 1910 N N . ILE A 1 245 ? -36.485 57.222 38.780 1.00 46.55 245 ILE A N 1
ATOM 1911 C CA . ILE A 1 245 ? -35.625 56.051 38.670 1.00 46.77 245 ILE A CA 1
ATOM 1912 C C . ILE A 1 245 ? -35.769 55.465 37.255 1.00 48.64 245 ILE A C 1
ATOM 1913 O O . ILE A 1 245 ? -34.769 55.072 36.621 1.00 49.53 245 ILE A O 1
ATOM 1918 N N . MET A 1 246 ? -37.005 55.443 36.753 1.00 48.35 246 MET A N 1
ATOM 1919 C CA . MET A 1 246 ? -37.264 54.962 35.406 1.00 49.02 246 MET A CA 1
ATOM 1920 C C . MET A 1 246 ? -36.560 55.808 34.344 1.00 49.76 246 MET A C 1
ATOM 1921 O O . MET A 1 246 ? -35.939 55.258 33.421 1.00 50.46 246 MET A O 1
ATOM 1926 N N . THR A 1 247 ? -36.647 57.133 34.450 1.00 48.76 247 THR A N 1
ATOM 1927 C CA . THR A 1 247 ? -36.094 57.951 33.362 1.00 49.20 247 THR A CA 1
ATOM 1928 C C . THR A 1 247 ? -34.573 57.847 33.343 1.00 47.42 247 THR A C 1
ATOM 1929 O O . THR A 1 247 ? -33.964 57.953 32.301 1.00 48.92 247 THR A O 1
ATOM 1933 N N . LYS A 1 248 ? -33.963 57.620 34.496 1.00 46.06 248 LYS A N 1
ATOM 1934 C CA . LYS A 1 248 ? -32.533 57.383 34.539 1.00 46.22 248 LYS A CA 1
ATOM 1935 C C . LYS A 1 248 ? -32.264 56.032 33.879 1.00 45.68 248 LYS A C 1
ATOM 1936 O O . LYS A 1 248 ? -31.414 55.925 32.990 1.00 45.81 248 LYS A O 1
ATOM 1942 N N . TYR A 1 249 ? -33.043 55.017 34.261 1.00 44.57 249 TYR A N 1
ATOM 1943 C CA . TYR A 1 249 ? -32.794 53.659 33.781 1.00 44.07 249 TYR A CA 1
ATOM 1944 C C . TYR A 1 249 ? -32.933 53.543 32.271 1.00 44.52 249 TYR A C 1
ATOM 1945 O O . TYR A 1 249 ? -32.081 52.946 31.607 1.00 45.42 249 TYR A O 1
ATOM 1954 N N . ILE A 1 250 ? -33.994 54.125 31.727 1.00 43.97 250 ILE A N 1
ATOM 1955 C CA . ILE A 1 250 ? -34.281 53.970 30.293 1.00 43.41 250 ILE A CA 1
ATOM 1956 C C . ILE A 1 250 ? -33.457 54.919 29.440 1.00 45.80 250 ILE A C 1
ATOM 1957 O O . ILE A 1 250 ? -33.608 54.964 28.214 1.00 49.36 250 ILE A O 1
ATOM 1962 N N . SER A 1 251 ? -32.575 55.671 30.080 1.00 46.41 251 SER A N 1
ATOM 1963 C CA . SER A 1 251 ? -31.695 56.576 29.342 1.00 50.18 251 SER A CA 1
ATOM 1964 C C . SER A 1 251 ? -30.289 55.991 29.108 1.00 51.57 251 SER A C 1
ATOM 1965 O O . SER A 1 251 ? -29.483 56.573 28.385 1.00 54.76 251 SER A O 1
ATOM 1968 N N . LYS A 1 252 ? -29.999 54.849 29.717 1.00 51.64 252 LYS A N 1
ATOM 1969 C CA . LYS A 1 252 ? -28.645 54.302 29.687 1.00 53.40 252 LYS A CA 1
ATOM 1970 C C . LYS A 1 252 ? -28.582 53.212 28.620 1.00 54.16 252 LYS A C 1
ATOM 1971 O O . LYS A 1 252 ? -29.449 52.327 28.588 1.00 53.22 252 LYS A O 1
ATOM 1977 N N . PRO A 1 253 ? -27.569 53.280 27.732 1.00 55.02 253 PRO A N 1
ATOM 1978 C CA . PRO A 1 253 ? -27.399 52.380 26.583 1.00 55.23 253 PRO A CA 1
ATOM 1979 C C . PRO A 1 253 ? -27.233 50.902 26.960 1.00 55.08 253 PRO A C 1
ATOM 1980 O O . PRO A 1 253 ? -27.772 50.040 26.265 1.00 56.05 253 PRO A O 1
ATOM 1984 N N . GLU A 1 254 ? -26.501 50.611 28.035 1.00 55.41 254 GLU A N 1
ATOM 1985 C CA . GLU A 1 254 ? -26.359 49.224 28.525 1.00 57.20 254 GLU A CA 1
ATOM 1986 C C . GLU A 1 254 ? -27.686 48.570 28.930 1.00 54.66 254 GLU A C 1
ATOM 1987 O O . GLU A 1 254 ? -27.943 47.400 28.583 1.00 54.57 254 GLU A O 1
ATOM 1993 N N . ASN A 1 255 ? -28.532 49.320 29.639 1.00 52.05 255 ASN A N 1
ATOM 1994 C CA . ASN A 1 255 ? -29.829 48.782 30.061 1.00 51.35 255 ASN A CA 1
ATOM 1995 C C . ASN A 1 255 ? -30.676 48.420 28.860 1.00 51.66 255 ASN A C 1
ATOM 1996 O O . ASN A 1 255 ? -31.405 47.425 28.886 1.00 52.50 255 ASN A O 1
ATOM 2001 N N . LEU A 1 256 ? -30.562 49.215 27.797 1.00 50.87 256 LEU A N 1
ATOM 2002 C CA . LEU A 1 256 ? -31.281 48.922 26.578 1.00 49.56 256 LEU A CA 1
ATOM 2003 C C . LEU A 1 256 ? -30.673 47.710 25.897 1.00 51.15 256 LEU A C 1
ATOM 2004 O O . LEU A 1 256 ? -31.401 46.800 25.489 1.00 49.05 256 LEU A O 1
ATOM 2009 N N . LYS A 1 257 ? -29.345 47.706 25.758 1.00 52.75 257 LYS A N 1
ATOM 2010 C CA . LYS A 1 257 ? -28.676 46.564 25.144 1.00 55.87 257 LYS A CA 1
ATOM 2011 C C . LYS A 1 257 ? -29.172 45.287 25.808 1.00 55.67 257 LYS A C 1
ATOM 2012 O O . LYS A 1 257 ? -29.614 44.361 25.129 1.00 58.01 257 LYS A O 1
ATOM 2018 N N . LEU A 1 258 ? -29.140 45.267 27.138 1.00 54.19 258 LEU A N 1
ATOM 2019 C CA . LEU A 1 258 ? -29.486 44.072 27.899 1.00 54.79 258 LEU A CA 1
ATOM 2020 C C . LEU A 1 258 ? -30.924 43.568 27.681 1.00 55.52 258 LEU A C 1
ATOM 2021 O O . LEU A 1 258 ? -31.119 42.385 27.369 1.00 57.57 258 LEU A O 1
ATOM 2026 N N . MET A 1 259 ? -31.915 44.451 27.833 1.00 53.55 259 MET A N 1
ATOM 2027 C CA . MET A 1 259 ? -33.306 44.119 27.492 1.00 53.68 259 MET A CA 1
ATOM 2028 C C . MET A 1 259 ? -33.428 43.582 26.061 1.00 56.45 259 MET A C 1
ATOM 2029 O O . MET A 1 259 ? -34.094 42.558 25.823 1.00 59.63 259 MET A O 1
ATOM 2034 N N . MET A 1 260 ? -32.770 44.248 25.112 1.00 55.67 260 MET A N 1
ATOM 2035 C CA . MET A 1 260 ? -32.811 43.795 23.734 1.00 57.12 260 MET A CA 1
ATOM 2036 C C . MET A 1 260 ? -32.316 42.351 23.575 1.00 58.93 260 MET A C 1
ATOM 2037 O O . MET A 1 260 ? -32.882 41.587 22.791 1.00 59.80 260 MET A O 1
ATOM 2042 N N . ASN A 1 261 ? -31.286 41.975 24.337 1.00 57.87 261 ASN A N 1
ATOM 2043 C CA . ASN A 1 261 ? -30.776 40.605 24.290 1.00 59.24 261 ASN A CA 1
ATOM 2044 C C . ASN A 1 261 ? -31.728 39.607 24.957 1.00 59.46 261 ASN A C 1
ATOM 2045 O O . ASN A 1 261 ? -31.939 38.503 24.447 1.00 62.71 261 ASN A O 1
ATOM 2050 N N . LEU A 1 262 ? -32.312 39.993 26.091 1.00 56.68 262 LEU A N 1
ATOM 2051 C CA . LEU A 1 262 ? -33.234 39.093 26.784 1.00 58.26 262 LEU A CA 1
ATOM 2052 C C . LEU A 1 262 ? -34.454 38.783 25.924 1.00 60.04 262 LEU A C 1
ATOM 2053 O O . LEU A 1 262 ? -35.139 37.812 26.165 1.00 61.28 262 LEU A O 1
ATOM 2058 N N . LEU A 1 263 ? -34.710 39.614 24.920 1.00 61.84 263 LEU A N 1
ATOM 2059 C CA . LEU A 1 263 ? -35.806 39.370 23.992 1.00 64.86 263 LEU A CA 1
ATOM 2060 C C . LEU A 1 263 ? -35.568 38.095 23.202 1.00 69.17 263 LEU A C 1
ATOM 2061 O O . LEU A 1 263 ? -36.513 37.482 22.695 1.00 71.12 263 LEU A O 1
ATOM 2066 N N . ARG A 1 264 ? -34.301 37.697 23.118 1.00 71.27 264 ARG A N 1
ATOM 2067 C CA . ARG A 1 264 ? -33.908 36.508 22.379 1.00 76.50 264 ARG A CA 1
ATOM 2068 C C . ARG A 1 264 ? -33.519 35.358 23.305 1.00 77.31 264 ARG A C 1
ATOM 2069 O O . ARG A 1 264 ? -32.880 34.402 22.875 1.00 79.98 264 ARG A O 1
ATOM 2077 N N . ASP A 1 265 ? -33.916 35.451 24.573 1.00 75.94 265 ASP A N 1
ATOM 2078 C CA . ASP A 1 265 ? -33.674 34.383 25.546 1.00 77.09 265 ASP A CA 1
ATOM 2079 C C . ASP A 1 265 ? -34.377 33.092 25.154 1.00 80.37 265 ASP A C 1
ATOM 2080 O O . ASP A 1 265 ? -35.441 33.117 24.539 1.00 80.52 265 ASP A O 1
ATOM 2085 N N . LYS A 1 266 ? -33.755 31.970 25.503 1.00 82.92 266 LYS A N 1
ATOM 2086 C CA . LYS A 1 266 ? -34.396 30.651 25.449 1.00 87.46 266 LYS A CA 1
ATOM 2087 C C . LYS A 1 266 ? -35.795 30.602 26.125 1.00 85.97 266 LYS A C 1
ATOM 2088 O O . LYS A 1 266 ? -36.667 29.879 25.659 1.00 89.29 266 LYS A O 1
ATOM 2094 N N . SER A 1 267 ? -36.004 31.366 27.202 1.00 80.68 267 SER A N 1
ATOM 2095 C CA . SER A 1 267 ? -37.289 31.357 27.923 1.00 80.13 267 SER A CA 1
ATOM 2096 C C . SER A 1 267 ? -38.356 32.331 27.413 1.00 78.63 267 SER A C 1
ATOM 2097 O O . SER A 1 267 ? -38.221 33.535 27.559 1.00 74.44 267 SER A O 1
ATOM 2100 N N . ARG A 1 268 ? -39.432 31.778 26.861 1.00 83.60 268 ARG A N 1
ATOM 2101 C CA . ARG A 1 268 ? -40.593 32.533 26.370 1.00 84.61 268 ARG A CA 1
ATOM 2102 C C . ARG A 1 268 ? -41.149 33.533 27.371 1.00 81.21 268 ARG A C 1
ATOM 2103 O O . ARG A 1 268 ? -41.641 34.594 26.984 1.00 80.26 268 ARG A O 1
ATOM 2111 N N . ASN A 1 269 ? -41.082 33.198 28.655 1.00 80.66 269 ASN A N 1
ATOM 2112 C CA . ASN A 1 269 ? -41.559 34.105 29.690 1.00 76.52 269 ASN A CA 1
ATOM 2113 C C . ASN A 1 269 ? -40.541 35.202 29.993 1.00 71.75 269 ASN A C 1
ATOM 2114 O O . ASN A 1 269 ? -40.904 36.383 30.122 1.00 69.29 269 ASN A O 1
ATOM 2119 N N . ILE A 1 270 ? -39.267 34.831 30.093 1.00 69.91 270 ILE A N 1
ATOM 2120 C CA . ILE A 1 270 ? -38.229 35.844 30.248 1.00 66.16 270 ILE A CA 1
ATOM 2121 C C . ILE A 1 270 ? -38.318 36.871 29.121 1.00 64.70 270 ILE A C 1
ATOM 2122 O O . ILE A 1 270 ? -38.312 38.075 29.384 1.00 62.64 270 ILE A O 1
ATOM 2127 N N . GLN A 1 271 ? -38.439 36.409 27.882 1.00 64.71 271 GLN A N 1
ATOM 2128 C CA . GLN A 1 271 ? -38.508 37.348 26.780 1.00 64.46 271 GLN A CA 1
ATOM 2129 C C . GLN A 1 271 ? -39.747 38.259 26.862 1.00 63.10 271 GLN A C 1
ATOM 2130 O O . GLN A 1 271 ? -39.671 39.465 26.561 1.00 60.37 271 GLN A O 1
ATOM 2136 N N . PHE A 1 272 ? -40.858 37.689 27.317 1.00 63.90 272 PHE A N 1
ATOM 2137 C CA . PHE A 1 272 ? -42.093 38.444 27.508 1.00 63.28 272 PHE A CA 1
ATOM 2138 C C . PHE A 1 272 ? -41.953 39.570 28.555 1.00 60.68 272 PHE A C 1
ATOM 2139 O O . PHE A 1 272 ? -42.489 40.660 28.362 1.00 60.58 272 PHE A O 1
ATOM 2147 N N . GLU A 1 273 ? -41.250 39.329 29.659 1.00 59.63 273 GLU A N 1
ATOM 2148 C CA . GLU A 1 273 ? -41.019 40.423 30.617 1.00 57.43 273 GLU A CA 1
ATOM 2149 C C . GLU A 1 273 ? -40.007 41.422 30.062 1.00 55.70 273 GLU A C 1
ATOM 2150 O O . GLU A 1 273 ? -40.177 42.632 30.230 1.00 57.09 273 GLU A O 1
ATOM 2156 N N . ALA A 1 274 ? -38.961 40.925 29.401 1.00 55.58 274 ALA A N 1
ATOM 2157 C CA . ALA A 1 274 ? -37.995 41.789 28.717 1.00 53.46 274 ALA A CA 1
ATOM 2158 C C . ALA A 1 274 ? -38.708 42.704 27.737 1.00 53.00 274 ALA A C 1
ATOM 2159 O O . ALA A 1 274 ? -38.392 43.876 27.621 1.00 52.52 274 ALA A O 1
ATOM 2161 N N . PHE A 1 275 ? -39.693 42.154 27.047 1.00 56.10 275 PHE A N 1
ATOM 2162 C CA . PHE A 1 275 ? -40.526 42.918 26.141 1.00 57.36 275 PHE A CA 1
ATOM 2163 C C . PHE A 1 275 ? -41.210 44.075 26.854 1.00 57.98 275 PHE A C 1
ATOM 2164 O O . PHE A 1 275 ? -41.254 45.190 26.318 1.00 58.86 275 PHE A O 1
ATOM 2172 N N . HIS A 1 276 ? -41.745 43.821 28.054 1.00 58.18 276 HIS A N 1
ATOM 2173 C CA . HIS A 1 276 ? -42.462 44.876 28.774 1.00 57.19 276 HIS A CA 1
ATOM 2174 C C . HIS A 1 276 ? -41.578 45.963 29.355 1.00 55.01 276 HIS A C 1
ATOM 2175 O O . HIS A 1 276 ? -42.046 47.084 29.535 1.00 56.29 276 HIS A O 1
ATOM 2182 N N . VAL A 1 277 ? -40.307 45.662 29.617 1.00 53.58 277 VAL A N 1
ATOM 2183 C CA . VAL A 1 277 ? -39.345 46.740 29.937 1.00 51.57 277 VAL A CA 1
ATOM 2184 C C . VAL A 1 277 ? -38.915 47.465 28.655 1.00 51.73 277 VAL A C 1
ATOM 2185 O O . VAL A 1 277 ? -38.727 48.700 28.652 1.00 50.35 277 VAL A O 1
ATOM 2189 N N . PHE A 1 278 ? -38.782 46.693 27.574 1.00 51.47 278 PHE A N 1
ATOM 2190 C CA . PHE A 1 278 ? -38.322 47.233 26.289 1.00 52.02 278 PHE A CA 1
ATOM 2191 C C . PHE A 1 278 ? -39.261 48.309 25.750 1.00 51.92 278 PHE A C 1
ATOM 2192 O O . PHE A 1 278 ? -38.794 49.359 25.330 1.00 51.70 278 PHE A O 1
ATOM 2200 N N . LYS A 1 279 ? -40.574 48.060 25.800 1.00 52.57 279 LYS A N 1
ATOM 2201 C CA . LYS A 1 279 ? -41.584 49.031 25.332 1.00 53.82 279 LYS A CA 1
ATOM 2202 C C . LYS A 1 279 ? -41.425 50.441 25.946 1.00 52.65 279 LYS A C 1
ATOM 2203 O O . LYS A 1 279 ? -41.677 51.451 25.281 1.00 54.55 279 LYS A O 1
ATOM 2209 N N . VAL A 1 280 ? -40.990 50.487 27.201 1.00 49.81 280 VAL A N 1
ATOM 2210 C CA . VAL A 1 280 ? -40.795 51.727 27.944 1.00 48.27 280 VAL A CA 1
ATOM 2211 C C . VAL A 1 280 ? -39.602 52.521 27.427 1.00 49.33 280 VAL A C 1
ATOM 2212 O O . VAL A 1 280 ? -39.635 53.761 27.430 1.00 50.69 280 VAL A O 1
ATOM 2216 N N . PHE A 1 281 ? -38.543 51.815 27.015 1.00 48.37 281 PHE A N 1
ATOM 2217 C CA . PHE A 1 281 ? -37.424 52.465 26.358 1.00 48.01 281 PHE A CA 1
ATOM 2218 C C . PHE A 1 281 ? -37.938 53.151 25.105 1.00 49.82 281 PHE A C 1
ATOM 2219 O O . PHE A 1 281 ? -37.615 54.312 24.853 1.00 51.70 281 PHE A O 1
ATOM 2227 N N . VAL A 1 282 ? -38.770 52.441 24.353 1.00 49.80 282 VAL A N 1
ATOM 2228 C CA . VAL A 1 282 ? -39.241 52.924 23.059 1.00 51.75 282 VAL A CA 1
ATOM 2229 C C . VAL A 1 282 ? -40.322 54.004 23.169 1.00 53.06 282 VAL A C 1
ATOM 2230 O O . VAL A 1 282 ? -40.283 54.977 22.413 1.00 56.43 282 VAL A O 1
ATOM 2234 N N . ALA A 1 283 ? -41.267 53.853 24.096 1.00 51.23 283 ALA A N 1
ATOM 2235 C CA . ALA A 1 283 ? -42.363 54.821 24.214 1.00 51.68 283 ALA A CA 1
ATOM 2236 C C . ALA A 1 283 ? -41.879 56.146 24.799 1.00 51.63 283 ALA A C 1
ATOM 2237 O O . ALA A 1 283 ? -42.542 57.170 24.671 1.00 53.20 283 ALA A O 1
ATOM 2239 N N . ASN A 1 284 ? -40.720 56.119 25.445 1.00 50.74 284 ASN A N 1
ATOM 2240 C CA . ASN A 1 284 ? -40.102 57.317 25.980 1.00 51.74 284 ASN A CA 1
ATOM 2241 C C . ASN A 1 284 ? -40.072 58.446 24.935 1.00 55.59 284 ASN A C 1
ATOM 2242 O O . ASN A 1 284 ? -39.505 58.267 23.853 1.00 57.72 284 ASN A O 1
ATOM 2247 N N . PRO A 1 285 ? -40.697 59.600 25.242 1.00 57.02 285 PRO A N 1
ATOM 2248 C CA . PRO A 1 285 ? -40.698 60.696 24.269 1.00 59.19 285 PRO A CA 1
ATOM 2249 C C . PRO A 1 285 ? -39.457 61.593 24.365 1.00 60.51 285 PRO A C 1
ATOM 2250 O O . PRO A 1 285 ? -39.312 62.527 23.595 1.00 63.76 285 PRO A O 1
ATOM 2254 N N . ASN A 1 286 ? -38.571 61.309 25.307 1.00 60.38 286 ASN A N 1
ATOM 2255 C CA . ASN A 1 286 ? -37.372 62.110 25.494 1.00 61.03 286 ASN A CA 1
ATOM 2256 C C . ASN A 1 286 ? -36.143 61.226 25.458 1.00 59.60 286 ASN A C 1
ATOM 2257 O O . ASN A 1 286 ? -35.388 61.154 26.426 1.00 58.67 286 ASN A O 1
ATOM 2262 N N . LYS A 1 287 ? -35.958 60.546 24.331 1.00 60.55 287 LYS A N 1
ATOM 2263 C CA . LYS A 1 287 ? -34.871 59.575 24.172 1.00 59.28 287 LYS A CA 1
ATOM 2264 C C . LYS A 1 287 ? -33.553 60.315 23.989 1.00 60.62 287 LYS A C 1
ATOM 2265 O O . LYS A 1 287 ? -33.511 61.371 23.370 1.00 63.06 287 LYS A O 1
ATOM 2271 N N . THR A 1 288 ? -32.488 59.785 24.584 1.00 60.62 288 THR A N 1
ATOM 2272 C CA . THR A 1 288 ? -31.157 60.374 24.456 1.00 60.30 288 THR A CA 1
ATOM 2273 C C . THR A 1 288 ? -30.512 59.803 23.212 1.00 61.43 288 THR A C 1
ATOM 2274 O O . THR A 1 288 ? -30.916 58.739 22.733 1.00 59.74 288 THR A O 1
ATOM 2278 N N . GLN A 1 289 ? -29.524 60.509 22.670 1.00 65.24 289 GLN A N 1
ATOM 2279 C CA . GLN A 1 289 ? -28.959 60.106 21.383 1.00 66.87 289 GLN A CA 1
ATOM 2280 C C . GLN A 1 289 ? -28.361 58.684 21.387 1.00 65.09 289 GLN A C 1
ATOM 2281 O O . GLN A 1 289 ? -28.653 57.908 20.480 1.00 65.29 289 GLN A O 1
ATOM 2287 N N . PRO A 1 290 ? -27.552 58.333 22.405 1.00 63.50 290 PRO A N 1
ATOM 2288 C CA . PRO A 1 290 ? -27.103 56.949 22.503 1.00 63.05 290 PRO A CA 1
ATOM 2289 C C . PRO A 1 290 ? -28.223 55.923 22.392 1.00 60.43 290 PRO A C 1
ATOM 2290 O O . PRO A 1 290 ? -28.053 54.900 21.721 1.00 61.07 290 PRO A O 1
ATOM 2294 N N . ILE A 1 291 ? -29.358 56.206 23.023 1.00 57.82 291 ILE A N 1
ATOM 2295 C CA . ILE A 1 291 ? -30.530 55.335 22.937 1.00 55.94 291 ILE A CA 1
ATOM 2296 C C . ILE A 1 291 ? -31.106 55.265 21.517 1.00 57.71 291 ILE A C 1
ATOM 2297 O O . ILE A 1 291 ? -31.448 54.177 21.028 1.00 57.52 291 ILE A O 1
ATOM 2302 N N . LEU A 1 292 ? -31.207 56.421 20.865 1.00 58.17 292 LEU A N 1
ATOM 2303 C CA . LEU A 1 292 ? -31.825 56.484 19.561 1.00 59.33 292 LEU A CA 1
ATOM 2304 C C . LEU A 1 292 ? -30.944 55.810 18.515 1.00 61.23 292 LEU A C 1
ATOM 2305 O O . LEU A 1 292 ? -31.449 55.131 17.625 1.00 62.09 292 LEU A O 1
ATOM 2310 N N . ASP A 1 293 ? -29.628 55.996 18.638 1.00 62.75 293 ASP A N 1
ATOM 2311 C CA . ASP A 1 293 ? -28.652 55.423 17.708 1.00 64.35 293 ASP A CA 1
ATOM 2312 C C . ASP A 1 293 ? -28.714 53.891 17.694 1.00 64.22 293 ASP A C 1
ATOM 2313 O O . ASP A 1 293 ? -28.542 53.254 16.648 1.00 66.31 293 ASP A O 1
ATOM 2318 N N . ILE A 1 294 ? -28.984 53.303 18.855 1.00 62.39 294 ILE A N 1
ATOM 2319 C CA . ILE A 1 294 ? -29.153 51.861 18.952 1.00 61.18 294 ILE A CA 1
ATOM 2320 C C . ILE A 1 294 ? -30.413 51.415 18.209 1.00 60.68 294 ILE A C 1
ATOM 2321 O O . ILE A 1 294 ? -30.331 50.584 17.305 1.00 61.96 294 ILE A O 1
ATOM 2326 N N . LEU A 1 295 ? -31.560 51.990 18.578 1.00 59.11 295 LEU A N 1
ATOM 2327 C CA . LEU A 1 295 ? -32.833 51.738 17.898 1.00 58.93 295 LEU A CA 1
ATOM 2328 C C . LEU A 1 295 ? -32.766 52.026 16.397 1.00 62.05 295 LEU A C 1
ATOM 2329 O O . LEU A 1 295 ? -33.352 51.296 15.600 1.00 63.63 295 LEU A O 1
ATOM 2334 N N . LEU A 1 296 ? -32.044 53.079 16.009 1.00 62.75 296 LEU A N 1
ATOM 2335 C CA . LEU A 1 296 ? -31.833 53.360 14.599 1.00 64.07 296 LEU A CA 1
ATOM 2336 C C . LEU A 1 296 ? -30.957 52.306 13.924 1.00 65.79 296 LEU A C 1
ATOM 2337 O O . LEU A 1 296 ? -31.339 51.776 12.888 1.00 68.06 296 LEU A O 1
ATOM 2342 N N . LYS A 1 297 ? -29.809 51.975 14.512 1.00 65.34 297 LYS A N 1
ATOM 2343 C CA . LYS A 1 297 ? -28.953 50.925 13.945 1.00 67.32 297 LYS A CA 1
ATOM 2344 C C . LYS A 1 297 ? -29.754 49.652 13.640 1.00 67.96 297 LYS A C 1
ATOM 2345 O O . LYS A 1 297 ? -29.513 48.977 12.640 1.00 69.56 297 LYS A O 1
ATOM 2351 N N . ASN A 1 298 ? -30.730 49.363 14.496 1.00 66.39 298 ASN A N 1
ATOM 2352 C CA . ASN A 1 298 ? -31.483 48.123 14.447 1.00 66.95 298 ASN A CA 1
ATOM 2353 C C . ASN A 1 298 ? -32.930 48.275 13.967 1.00 67.37 298 ASN A C 1
ATOM 2354 O O . ASN A 1 298 ? -33.736 47.370 14.160 1.00 67.87 298 ASN A O 1
ATOM 2359 N N . GLN A 1 299 ? -33.255 49.404 13.334 1.00 68.01 299 GLN A N 1
ATOM 2360 C CA . GLN A 1 299 ? -34.623 49.644 12.843 1.00 69.01 299 GLN A CA 1
ATOM 2361 C C . GLN A 1 299 ? -35.134 48.504 11.944 1.00 72.95 299 GLN A C 1
ATOM 2362 O O . GLN A 1 299 ? -36.225 47.956 12.172 1.00 73.09 299 GLN A O 1
ATOM 2368 N N . ALA A 1 300 ? -34.342 48.142 10.933 1.00 76.86 300 ALA A N 1
ATOM 2369 C CA . ALA A 1 300 ? -34.727 47.068 10.004 1.00 79.57 300 ALA A CA 1
ATOM 2370 C C . ALA A 1 300 ? -35.106 45.784 10.742 1.00 79.19 300 ALA A C 1
ATOM 2371 O O . ALA A 1 300 ? -36.190 45.250 10.529 1.00 81.45 300 ALA A O 1
ATOM 2373 N N . LYS A 1 301 ? -34.233 45.310 11.629 1.00 77.63 301 LYS A N 1
ATOM 2374 C CA . LYS A 1 301 ? -34.465 44.043 12.318 1.00 77.15 301 LYS A CA 1
ATOM 2375 C C . LYS A 1 301 ? -35.608 44.142 13.317 1.00 75.17 301 LYS A C 1
ATOM 2376 O O . LYS A 1 301 ? -36.430 43.229 13.410 1.00 77.23 301 LYS A O 1
ATOM 2382 N N . LEU A 1 302 ? -35.665 45.246 14.060 1.00 71.24 302 LEU A N 1
ATOM 2383 C CA . LEU A 1 302 ? -36.720 45.430 15.052 1.00 69.04 302 LEU A CA 1
ATOM 2384 C C . LEU A 1 302 ? -38.105 45.350 14.430 1.00 70.41 302 LEU A C 1
ATOM 2385 O O . LEU A 1 302 ? -38.982 44.637 14.933 1.00 69.47 302 LEU A O 1
ATOM 2390 N N . ILE A 1 303 ? -38.295 46.064 13.325 1.00 72.08 303 ILE A N 1
ATOM 2391 C CA . ILE A 1 303 ? -39.587 46.058 12.646 1.00 74.26 303 ILE A CA 1
ATOM 2392 C C . ILE A 1 303 ? -40.068 44.636 12.316 1.00 77.91 303 ILE A C 1
ATOM 2393 O O . ILE A 1 303 ? -41.208 44.287 12.635 1.00 79.07 303 ILE A O 1
ATOM 2398 N N . GLU A 1 304 ? -39.192 43.812 11.741 1.00 80.39 304 GLU A N 1
ATOM 2399 C CA . GLU A 1 304 ? -39.534 42.413 11.423 1.00 84.61 304 GLU A CA 1
ATOM 2400 C C . GLU A 1 304 ? -39.659 41.547 12.677 1.00 83.15 304 GLU A C 1
ATOM 2401 O O . GLU A 1 304 ? -40.672 40.877 12.865 1.00 85.27 304 GLU A O 1
ATOM 2407 N N . PHE A 1 305 ? -38.631 41.568 13.522 1.00 80.89 305 PHE A N 1
ATOM 2408 C CA . PHE A 1 305 ? -38.608 40.765 14.742 1.00 81.02 305 PHE A CA 1
ATOM 2409 C C . PHE A 1 305 ? -39.891 40.893 15.568 1.00 81.80 305 PHE A C 1
ATOM 2410 O O . PHE A 1 305 ? -40.542 39.889 15.865 1.00 84.23 305 PHE A O 1
ATOM 2418 N N . LEU A 1 306 ? -40.245 42.128 15.925 1.00 81.37 306 LEU A N 1
ATOM 2419 C CA . LEU A 1 306 ? -41.457 42.413 16.699 1.00 82.85 306 LEU A CA 1
ATOM 2420 C C . LEU A 1 306 ? -42.717 41.904 16.015 1.00 87.82 306 LEU A C 1
ATOM 2421 O O . LEU A 1 306 ? -43.630 41.421 16.687 1.00 89.45 306 LEU A O 1
ATOM 2426 N N . SER A 1 307 ? -42.747 41.999 14.684 1.00 91.27 307 SER A N 1
ATOM 2427 C CA . SER A 1 307 ? -43.869 41.529 13.874 1.00 96.46 307 SER A CA 1
ATOM 2428 C C . SER A 1 307 ? -43.944 40.002 13.796 1.00 100.11 307 SER A C 1
ATOM 2429 O O . SER A 1 307 ? -44.883 39.450 13.206 1.00 103.70 307 SER A O 1
ATOM 2432 N N . LYS A 1 308 ? -42.946 39.323 14.357 1.00 99.70 308 LYS A N 1
ATOM 2433 C CA . LYS A 1 308 ? -42.960 37.861 14.413 1.00 103.63 308 LYS A CA 1
ATOM 2434 C C . LYS A 1 308 ? -42.907 37.390 15.854 1.00 100.97 308 LYS A C 1
ATOM 2435 O O . LYS A 1 308 ? -43.119 36.213 16.139 1.00 103.94 308 LYS A O 1
ATOM 2441 N N . PHE A 1 309 ? -42.630 38.328 16.753 1.00 96.68 309 PHE A N 1
ATOM 2442 C CA . PHE A 1 309 ? -42.423 38.032 18.166 1.00 93.49 309 PHE A CA 1
ATOM 2443 C C . PHE A 1 309 ? -43.617 37.325 18.804 1.00 94.66 309 PHE A C 1
ATOM 2444 O O . PHE A 1 309 ? -44.714 37.877 18.884 1.00 93.74 309 PHE A O 1
ATOM 2452 N N . GLN A 1 310 ? -43.383 36.097 19.258 1.00 96.61 310 GLN A N 1
ATOM 2453 C CA . GLN A 1 310 ? -44.433 35.270 19.857 1.00 100.01 310 GLN A CA 1
ATOM 2454 C C . GLN A 1 310 ? -45.755 35.403 19.088 1.00 104.48 310 GLN A C 1
ATOM 2455 O O . GLN A 1 310 ? -46.777 35.805 19.659 1.00 103.55 310 GLN A O 1
ATOM 2461 N N . ASN A 1 311 ? -45.720 35.079 17.791 1.00 109.34 311 ASN A N 1
ATOM 2462 C CA . ASN A 1 311 ? -46.925 35.073 16.957 1.00 114.62 311 ASN A CA 1
ATOM 2463 C C . ASN A 1 311 ? -48.039 34.180 17.505 1.00 119.26 311 ASN A C 1
ATOM 2464 O O . ASN A 1 311 ? -49.221 34.462 17.315 1.00 121.40 311 ASN A O 1
ATOM 2469 N N . ASP A 1 312 ? -47.641 33.108 18.184 1.00 121.55 312 ASP A N 1
ATOM 2470 C CA . ASP A 1 312 ? -48.558 32.241 18.912 1.00 125.62 312 ASP A CA 1
ATOM 2471 C C . ASP A 1 312 ? -48.955 32.909 20.229 1.00 121.90 312 ASP A C 1
ATOM 2472 O O . ASP A 1 312 ? -48.083 33.234 21.039 1.00 117.73 312 ASP A O 1
ATOM 2477 N N . ARG A 1 313 ? -50.257 33.132 20.425 1.00 123.36 313 ARG A N 1
ATOM 2478 C CA . ARG A 1 313 ? -50.826 33.505 21.742 1.00 120.91 313 ARG A CA 1
ATOM 2479 C C . ARG A 1 313 ? -52.349 33.330 21.814 1.00 124.71 313 ARG A C 1
ATOM 2480 O O . ARG A 1 313 ? -53.043 33.361 20.794 1.00 128.35 313 ARG A O 1
ATOM 2488 N N . GLN A 1 318 ? -54.738 42.030 23.211 1.00 114.92 318 GLN A N 1
ATOM 2489 C CA . GLN A 1 318 ? -54.162 43.230 23.822 1.00 111.32 318 GLN A CA 1
ATOM 2490 C C . GLN A 1 318 ? -52.634 43.313 23.660 1.00 107.37 318 GLN A C 1
ATOM 2491 O O . GLN A 1 318 ? -52.084 44.384 23.368 1.00 104.88 318 GLN A O 1
ATOM 2497 N N . PHE A 1 319 ? -51.956 42.187 23.868 1.00 106.02 319 PHE A N 1
ATOM 2498 C CA . PHE A 1 319 ? -50.513 42.092 23.660 1.00 101.34 319 PHE A CA 1
ATOM 2499 C C . PHE A 1 319 ? -50.167 42.408 22.198 1.00 102.59 319 PHE A C 1
ATOM 2500 O O . PHE A 1 319 ? -49.182 43.098 21.926 1.00 100.22 319 PHE A O 1
ATOM 2508 N N . ASN A 1 320 ? -50.998 41.921 21.275 1.00 105.51 320 ASN A N 1
ATOM 2509 C CA . ASN A 1 320 ? -50.865 42.222 19.846 1.00 106.59 320 ASN A CA 1
ATOM 2510 C C . ASN A 1 320 ? -51.061 43.699 19.506 1.00 104.92 320 ASN A C 1
ATOM 2511 O O . ASN A 1 320 ? -50.533 44.197 18.511 1.00 104.39 320 ASN A O 1
ATOM 2516 N N . ASP A 1 321 ? -51.828 44.386 20.345 1.00 104.50 321 ASP A N 1
ATOM 2517 C CA . ASP A 1 321 ? -52.065 45.821 20.217 1.00 103.07 321 ASP A CA 1
ATOM 2518 C C . ASP A 1 321 ? -50.806 46.622 20.578 1.00 98.14 321 ASP A C 1
ATOM 2519 O O . ASP A 1 321 ? -50.529 47.654 19.971 1.00 97.91 321 ASP A O 1
ATOM 2524 N N . GLU A 1 322 ? -50.052 46.130 21.563 1.00 94.13 322 GLU A N 1
ATOM 2525 C CA . GLU A 1 322 ? -48.816 46.767 22.018 1.00 89.51 322 GLU A CA 1
ATOM 2526 C C . GLU A 1 322 ? -47.648 46.554 21.061 1.00 87.23 322 GLU A C 1
ATOM 2527 O O . GLU A 1 322 ? -46.828 47.457 20.873 1.00 84.69 322 GLU A O 1
ATOM 2533 N N . LYS A 1 323 ? -47.577 45.357 20.477 1.00 87.35 323 LYS A N 1
ATOM 2534 C CA . LYS A 1 323 ? -46.639 45.056 19.398 1.00 86.77 323 LYS A CA 1
ATOM 2535 C C . LYS A 1 323 ? -46.867 45.969 18.205 1.00 87.79 323 LYS A C 1
ATOM 2536 O O . LYS A 1 323 ? -45.922 46.316 17.498 1.00 87.27 323 LYS A O 1
ATOM 2542 N N . THR A 1 324 ? -48.124 46.346 17.983 1.00 89.68 324 THR A N 1
ATOM 2543 C CA . THR A 1 324 ? -48.480 47.213 16.856 1.00 91.67 324 THR A CA 1
ATOM 2544 C C . THR A 1 324 ? -48.005 48.654 17.071 1.00 89.17 324 THR A C 1
ATOM 2545 O O . THR A 1 324 ? -47.381 49.242 16.187 1.00 88.97 324 THR A O 1
ATOM 2549 N N . TYR A 1 325 ? -48.285 49.210 18.246 1.00 87.24 325 TYR A N 1
ATOM 2550 C CA . TYR A 1 325 ? -47.847 50.560 18.566 1.00 86.23 325 TYR A CA 1
ATOM 2551 C C . TYR A 1 325 ? -46.313 50.689 18.566 1.00 82.88 325 TYR A C 1
ATOM 2552 O O . TYR A 1 325 ? -45.778 51.706 18.118 1.00 82.28 325 TYR A O 1
ATOM 2561 N N . LEU A 1 326 ? -45.626 49.650 19.051 1.00 79.86 326 LEU A N 1
ATOM 2562 C CA . LEU A 1 326 ? -44.158 49.589 19.053 1.00 75.91 326 LEU A CA 1
ATOM 2563 C C . LEU A 1 326 ? -43.535 49.671 17.660 1.00 75.80 326 LEU A C 1
ATOM 2564 O O . LEU A 1 326 ? -42.633 50.483 17.425 1.00 72.86 326 LEU A O 1
ATOM 2569 N N . VAL A 1 327 ? -44.010 48.805 16.763 1.00 76.53 327 VAL A N 1
ATOM 2570 C CA . VAL A 1 327 ? -43.542 48.754 15.382 1.00 77.78 327 VAL A CA 1
ATOM 2571 C C . VAL A 1 327 ? -43.683 50.130 14.732 1.00 78.23 327 VAL A C 1
ATOM 2572 O O . VAL A 1 327 ? -42.756 50.605 14.071 1.00 77.20 327 VAL A O 1
ATOM 2576 N N . LYS A 1 328 ? -44.824 50.777 14.962 1.00 79.08 328 LYS A N 1
ATOM 2577 C CA . LYS A 1 328 ? -45.069 52.122 14.444 1.00 80.63 328 LYS A CA 1
ATOM 2578 C C . LYS A 1 328 ? -44.085 53.133 15.052 1.00 78.10 328 LYS A C 1
ATOM 2579 O O . LYS A 1 328 ? -43.494 53.940 14.330 1.00 77.39 328 LYS A O 1
ATOM 2585 N N . GLN A 1 329 ? -43.906 53.064 16.372 1.00 76.32 329 GLN A N 1
ATOM 2586 C CA . GLN A 1 329 ? -42.981 53.950 17.089 1.00 75.25 329 GLN A CA 1
ATOM 2587 C C . GLN A 1 329 ? -41.548 53.837 16.563 1.00 75.19 329 GLN A C 1
ATOM 2588 O O . GLN A 1 329 ? -40.811 54.823 16.538 1.00 75.50 329 GLN A O 1
ATOM 2594 N N . ILE A 1 330 ? -41.169 52.637 16.132 1.00 75.81 330 ILE A N 1
ATOM 2595 C CA . ILE A 1 330 ? -39.853 52.396 15.533 1.00 75.60 330 ILE A CA 1
ATOM 2596 C C . ILE A 1 330 ? -39.842 52.784 14.044 1.00 78.53 330 ILE A C 1
ATOM 2597 O O . ILE A 1 330 ? -38.860 53.325 13.529 1.00 78.04 330 ILE A O 1
ATOM 2602 N N . ARG A 1 331 ? -40.961 52.518 13.376 1.00 81.18 331 ARG A N 1
ATOM 2603 C CA . ARG A 1 331 ? -41.202 52.924 11.990 1.00 83.77 331 ARG A CA 1
ATOM 2604 C C . ARG A 1 331 ? -41.099 54.449 11.855 1.00 83.81 331 ARG A C 1
ATOM 2605 O O . ARG A 1 331 ? -40.646 54.955 10.836 1.00 85.68 331 ARG A O 1
ATOM 2613 N N . ASP A 1 332 ? -41.503 55.169 12.900 1.00 83.10 332 ASP A N 1
ATOM 2614 C CA . ASP A 1 332 ? -41.503 56.635 12.891 1.00 83.86 332 ASP A CA 1
ATOM 2615 C C . ASP A 1 332 ? -40.147 57.243 13.240 1.00 82.34 332 ASP A C 1
ATOM 2616 O O . ASP A 1 332 ? -39.980 58.464 13.161 1.00 82.62 332 ASP A O 1
ATOM 2621 N N . LEU A 1 333 ? -39.190 56.401 13.626 1.00 80.63 333 LEU A N 1
ATOM 2622 C CA . LEU A 1 333 ? -37.868 56.880 14.032 1.00 80.91 333 LEU A CA 1
ATOM 2623 C C . LEU A 1 333 ? -37.114 57.522 12.882 1.00 84.26 333 LEU A C 1
ATOM 2624 O O . LEU A 1 333 ? -36.971 56.934 11.810 1.00 86.38 333 LEU A O 1
ATOM 2629 N N . LYS A 1 334 ? -36.655 58.745 13.118 1.00 86.21 334 LYS A N 1
ATOM 2630 C CA . LYS A 1 334 ? -35.984 59.538 12.101 1.00 90.24 334 LYS A CA 1
ATOM 2631 C C . LYS A 1 334 ? -34.626 60.020 12.604 1.00 90.82 334 LYS A C 1
ATOM 2632 O O . LYS A 1 334 ? -34.487 60.395 13.770 1.00 89.55 334 LYS A O 1
ATOM 2638 N N . ARG A 1 335 ? -33.634 59.999 11.717 1.00 93.54 335 ARG A N 1
ATOM 2639 C CA . ARG A 1 335 ? -32.309 60.528 12.015 1.00 96.17 335 ARG A CA 1
ATOM 2640 C C . ARG A 1 335 ? -32.371 62.038 12.278 1.00 98.80 335 ARG A C 1
ATOM 2641 O O . ARG A 1 335 ? -32.984 62.773 11.492 1.00 100.59 335 ARG A O 1
ATOM 2649 N N . PRO A 1 336 ? -31.724 62.499 13.375 1.00 99.18 336 PRO A N 1
ATOM 2650 C CA . PRO A 1 336 ? -31.701 63.873 13.904 1.00 101.09 336 PRO A CA 1
ATOM 2651 C C . PRO A 1 336 ? -32.056 64.972 12.892 1.00 104.47 336 PRO A C 1
ATOM 2652 O O . PRO A 1 336 ? -31.287 65.248 11.969 1.00 106.47 336 PRO A O 1
ATOM 2656 N N . SER B 2 3 ? -28.727 14.888 51.888 1.00 120.95 61 SER B N 1
ATOM 2657 C CA . SER B 2 3 ? -29.175 16.186 51.313 1.00 120.63 61 SER B CA 1
ATOM 2658 C C . SER B 2 3 ? -28.080 16.729 50.398 1.00 122.39 61 SER B C 1
ATOM 2659 O O . SER B 2 3 ? -27.979 16.343 49.230 1.00 118.78 61 SER B O 1
ATOM 2662 N N . PHE B 2 4 ? -27.313 17.672 50.947 1.00 128.30 62 PHE B N 1
ATOM 2663 C CA . PHE B 2 4 ? -25.963 18.063 50.505 1.00 132.31 62 PHE B CA 1
ATOM 2664 C C . PHE B 2 4 ? -25.671 18.399 49.025 1.00 130.23 62 PHE B C 1
ATOM 2665 O O . PHE B 2 4 ? -24.597 18.929 48.732 1.00 135.08 62 PHE B O 1
ATOM 2673 N N . LEU B 2 5 ? -26.591 18.098 48.105 1.00 123.42 63 LEU B N 1
ATOM 2674 C CA . LEU B 2 5 ? -26.420 18.519 46.703 1.00 122.08 63 LEU B CA 1
ATOM 2675 C C . LEU B 2 5 ? -27.693 19.018 46.017 1.00 117.09 63 LEU B C 1
ATOM 2676 O O . LEU B 2 5 ? -28.704 18.314 45.996 1.00 112.02 63 LEU B O 1
ATOM 2681 N N . PRO B 2 6 ? -27.638 20.246 45.463 1.00 119.11 64 PRO B N 1
ATOM 2682 C CA . PRO B 2 6 ? -28.699 20.822 44.653 1.00 115.05 64 PRO B CA 1
ATOM 2683 C C . PRO B 2 6 ? -28.318 20.774 43.172 1.00 114.50 64 PRO B C 1
ATOM 2684 O O . PRO B 2 6 ? -28.266 21.814 42.504 1.00 117.43 64 PRO B O 1
ATOM 2688 N N . GLU B 2 7 ? -28.039 19.569 42.679 1.00 111.35 65 GLU B N 1
ATOM 2689 C CA . GLU B 2 7 ? -27.501 19.374 41.328 1.00 111.67 65 GLU B CA 1
ATOM 2690 C C . GLU B 2 7 ? -28.198 18.217 40.604 1.00 106.17 65 GLU B C 1
ATOM 2691 O O . GLU B 2 7 ? -28.184 17.084 41.081 1.00 104.16 65 GLU B O 1
ATOM 2697 N N . GLY B 2 8 ? -28.797 18.518 39.451 1.00 104.27 66 GLY B N 1
ATOM 2698 C CA . GLY B 2 8 ? -29.547 17.542 38.656 1.00 99.57 66 GLY B CA 1
ATOM 2699 C C . GLY B 2 8 ? -28.763 16.311 38.229 1.00 100.42 66 GLY B C 1
ATOM 2700 O O . GLY B 2 8 ? -29.286 15.185 38.264 1.00 97.76 66 GLY B O 1
ATOM 2701 N N . GLY B 2 9 ? -27.508 16.524 37.832 1.00 103.85 67 GLY B N 1
ATOM 2702 C CA . GLY B 2 9 ? -26.613 15.438 37.433 1.00 104.75 67 GLY B CA 1
ATOM 2703 C C . GLY B 2 9 ? -26.397 14.376 38.502 1.00 101.93 67 GLY B C 1
ATOM 2704 O O . GLY B 2 9 ? -26.128 13.213 38.180 1.00 103.04 67 GLY B O 1
ATOM 2705 N N . CYS B 2 10 ? -26.531 14.769 39.770 1.00 98.50 68 CYS B N 1
ATOM 2706 C CA . CYS B 2 10 ? -26.293 13.870 40.906 1.00 95.63 68 CYS B CA 1
ATOM 2707 C C . CYS B 2 10 ? -27.434 12.878 41.169 1.00 90.02 68 CYS B C 1
ATOM 2708 O O . CYS B 2 10 ? -27.329 12.034 42.062 1.00 88.99 68 CYS B O 1
ATOM 2711 N N . TYR B 2 11 ? -28.503 12.970 40.375 1.00 86.09 69 TYR B N 1
ATOM 2712 C CA . TYR B 2 11 ? -29.682 12.102 40.518 1.00 80.67 69 TYR B CA 1
ATOM 2713 C C . TYR B 2 11 ? -29.970 11.310 39.243 1.00 79.79 69 TYR B C 1
ATOM 2714 O O . TYR B 2 11 ? -30.253 11.897 38.202 1.00 80.05 69 TYR B O 1
ATOM 2723 N N . GLU B 2 12 ? -29.924 9.985 39.313 1.00 78.93 70 GLU B N 1
ATOM 2724 C CA . GLU B 2 12 ? -30.427 9.202 38.195 1.00 78.85 70 GLU B CA 1
ATOM 2725 C C . GLU B 2 12 ? -31.944 9.104 38.290 1.00 74.37 70 GLU B C 1
ATOM 2726 O O . GLU B 2 12 ? -32.474 8.461 39.190 1.00 72.99 70 GLU B O 1
ATOM 2732 N N . LEU B 2 13 ? -32.629 9.766 37.364 1.00 72.51 71 LEU B N 1
ATOM 2733 C CA . LEU B 2 13 ? -34.083 9.705 37.259 1.00 68.92 71 LEU B CA 1
ATOM 2734 C C . LEU B 2 13 ? -34.585 8.350 36.713 1.00 71.15 71 LEU B C 1
ATOM 2735 O O . LEU B 2 13 ? -34.401 8.017 35.536 1.00 73.88 71 LEU B O 1
ATOM 2740 N N . LEU B 2 14 ? -35.211 7.575 37.599 1.00 70.16 72 LEU B N 1
ATOM 2741 C CA . LEU B 2 14 ? -35.806 6.281 37.266 1.00 71.56 72 LEU B CA 1
ATOM 2742 C C . LEU B 2 14 ? -37.327 6.387 37.093 1.00 70.31 72 LEU B C 1
ATOM 2743 O O . LEU B 2 14 ? -37.863 7.443 36.755 1.00 69.10 72 LEU B O 1
ATOM 2748 N N . THR B 2 15 ? -38.008 5.277 37.340 1.00 71.63 73 THR B N 1
ATOM 2749 C CA . THR B 2 15 ? -39.465 5.165 37.241 1.00 71.10 73 THR B CA 1
ATOM 2750 C C . THR B 2 15 ? -40.257 6.455 37.504 1.00 66.75 73 THR B C 1
ATOM 2751 O O . THR B 2 15 ? -40.022 7.141 38.482 1.00 63.79 73 THR B O 1
ATOM 2755 N N . VAL B 2 16 ? -41.181 6.759 36.598 1.00 67.77 74 VAL B N 1
ATOM 2756 C CA . VAL B 2 16 ? -42.335 7.614 36.871 1.00 65.73 74 VAL B CA 1
ATOM 2757 C C . VAL B 2 16 ? -43.245 6.915 37.908 1.00 66.51 74 VAL B C 1
ATOM 2758 O O . VAL B 2 16 ? -43.812 5.839 37.648 1.00 67.67 74 VAL B O 1
ATOM 2762 N N . ILE B 2 17 ? -43.372 7.528 39.082 1.00 63.78 75 ILE B N 1
ATOM 2763 C CA . ILE B 2 17 ? -44.132 6.931 40.181 1.00 65.16 75 ILE B CA 1
ATOM 2764 C C . ILE B 2 17 ? -45.487 7.616 40.430 1.00 65.01 75 ILE B C 1
ATOM 2765 O O . ILE B 2 17 ? -46.356 7.074 41.135 1.00 66.91 75 ILE B O 1
ATOM 2770 N N . GLY B 2 18 ? -45.647 8.793 39.827 1.00 63.47 76 GLY B N 1
ATOM 2771 C CA . GLY B 2 18 ? -46.849 9.622 39.934 1.00 63.06 76 GLY B CA 1
ATOM 2772 C C . GLY B 2 18 ? -46.762 10.881 39.069 1.00 61.79 76 GLY B C 1
ATOM 2773 O O . GLY B 2 18 ? -45.724 11.163 38.452 1.00 58.86 76 GLY B O 1
ATOM 2774 N N . LYS B 2 19 ? -47.871 11.623 39.021 1.00 62.25 77 LYS B N 1
ATOM 2775 C CA . LYS B 2 19 ? -47.968 12.897 38.295 1.00 61.67 77 LYS B CA 1
ATOM 2776 C C . LYS B 2 19 ? -48.830 13.859 39.110 1.00 60.56 77 LYS B C 1
ATOM 2777 O O . LYS B 2 19 ? -49.354 13.476 40.144 1.00 63.51 77 LYS B O 1
ATOM 2783 N N . GLY B 2 20 ? -48.971 15.101 38.667 1.00 59.35 78 GLY B N 1
ATOM 2784 C CA . GLY B 2 20 ? -49.776 16.067 39.406 1.00 59.39 78 GLY B CA 1
ATOM 2785 C C . GLY B 2 20 ? -49.626 17.529 39.024 1.00 59.27 78 GLY B C 1
ATOM 2786 O O . GLY B 2 20 ? -49.028 17.874 37.996 1.00 59.67 78 GLY B O 1
ATOM 2787 N N . PHE B 2 21 ? -50.196 18.381 39.866 1.00 59.63 79 PHE B N 1
ATOM 2788 C CA . PHE B 2 21 ? -50.308 19.826 39.629 1.00 60.49 79 PHE B CA 1
ATOM 2789 C C . PHE B 2 21 ? -50.753 20.155 38.216 1.00 61.26 79 PHE B C 1
ATOM 2790 O O . PHE B 2 21 ? -49.948 20.556 37.382 1.00 61.01 79 PHE B O 1
ATOM 2798 N N . GLU B 2 22 ? -52.046 19.974 37.964 1.00 63.96 80 GLU B N 1
ATOM 2799 C CA . GLU B 2 22 ? -52.652 20.253 36.661 1.00 66.40 80 GLU B CA 1
ATOM 2800 C C . GLU B 2 22 ? -51.885 19.554 35.537 1.00 65.63 80 GLU B C 1
ATOM 2801 O O . GLU B 2 22 ? -51.723 20.119 34.451 1.00 67.34 80 GLU B O 1
ATOM 2807 N N . ASP B 2 23 ? -51.407 18.336 35.819 1.00 64.16 81 ASP B N 1
ATOM 2808 C CA . ASP B 2 23 ? -50.596 17.520 34.887 1.00 64.38 81 ASP B CA 1
ATOM 2809 C C . ASP B 2 23 ? -49.199 18.084 34.580 1.00 62.85 81 ASP B C 1
ATOM 2810 O O . ASP B 2 23 ? -48.525 17.629 33.639 1.00 64.22 81 ASP B O 1
ATOM 2815 N N . LEU B 2 24 ? -48.753 19.044 35.389 1.00 59.71 82 LEU B N 1
ATOM 2816 C CA . LEU B 2 24 ? -47.488 19.735 35.129 1.00 59.13 82 LEU B CA 1
ATOM 2817 C C . LEU B 2 24 ? -46.340 19.195 35.978 1.00 57.44 82 LEU B C 1
ATOM 2818 O O . LEU B 2 24 ? -45.214 19.684 35.906 1.00 58.42 82 LEU B O 1
ATOM 2823 N N . MET B 2 25 ? -46.619 18.173 36.766 1.00 56.39 83 MET B N 1
ATOM 2824 C CA . MET B 2 25 ? -45.600 17.643 37.645 1.00 56.62 83 MET B CA 1
ATOM 2825 C C . MET B 2 25 ? -45.388 16.202 37.328 1.00 58.13 83 MET B C 1
ATOM 2826 O O . MET B 2 25 ? -46.353 15.455 37.208 1.00 60.24 83 MET B O 1
ATOM 2831 N N . THR B 2 26 ? -44.125 15.809 37.208 1.00 58.39 84 THR B N 1
ATOM 2832 C CA . THR B 2 26 ? -43.790 14.402 37.148 1.00 59.33 84 THR B CA 1
ATOM 2833 C C . THR B 2 26 ? -43.078 14.015 38.441 1.00 58.23 84 THR B C 1
ATOM 2834 O O . THR B 2 26 ? -42.166 14.706 38.874 1.00 58.69 84 THR B O 1
ATOM 2838 N N . VAL B 2 27 ? -43.542 12.930 39.059 1.00 59.15 85 VAL B N 1
ATOM 2839 C CA . VAL B 2 27 ? -42.926 12.367 40.264 1.00 58.68 85 VAL B CA 1
ATOM 2840 C C . VAL B 2 27 ? -42.081 11.146 39.902 1.00 60.79 85 VAL B C 1
ATOM 2841 O O . VAL B 2 27 ? -42.615 10.063 39.661 1.00 61.99 85 VAL B O 1
ATOM 2845 N N . ASN B 2 28 ? -40.764 11.358 39.862 1.00 60.74 86 ASN B N 1
ATOM 2846 C CA . ASN B 2 28 ? -39.768 10.313 39.650 1.00 60.70 86 ASN B CA 1
ATOM 2847 C C . ASN B 2 28 ? -39.200 9.768 40.945 1.00 60.50 86 ASN B C 1
ATOM 2848 O O . ASN B 2 28 ? -38.824 10.529 41.850 1.00 59.37 86 ASN B O 1
ATOM 2853 N N . LEU B 2 29 ? -39.154 8.442 41.016 1.00 61.76 87 LEU B N 1
ATOM 2854 C CA . LEU B 2 29 ? -38.191 7.724 41.831 1.00 62.45 87 LEU B CA 1
ATOM 2855 C C . LEU B 2 29 ? -36.799 8.047 41.277 1.00 63.67 87 LEU B C 1
ATOM 2856 O O . LEU B 2 29 ? -36.531 7.844 40.082 1.00 64.81 87 LEU B O 1
ATOM 2861 N N . ALA B 2 30 ? -35.913 8.554 42.128 1.00 62.44 88 ALA B N 1
ATOM 2862 C CA . ALA B 2 30 ? -34.521 8.696 41.724 1.00 62.24 88 ALA B CA 1
ATOM 2863 C C . ALA B 2 30 ? -33.569 7.841 42.570 1.00 62.61 88 ALA B C 1
ATOM 2864 O O . ALA B 2 30 ? -33.940 7.339 43.614 1.00 61.89 88 ALA B O 1
ATOM 2866 N N . ARG B 2 31 ? -32.353 7.662 42.073 1.00 64.40 89 ARG B N 1
ATOM 2867 C CA . ARG B 2 31 ? -31.232 7.149 42.851 1.00 66.50 89 ARG B CA 1
ATOM 2868 C C . ARG B 2 31 ? -30.302 8.331 43.042 1.00 67.30 89 ARG B C 1
ATOM 2869 O O . ARG B 2 31 ? -29.791 8.878 42.059 1.00 68.75 89 ARG B O 1
ATOM 2877 N N . TYR B 2 32 ? -30.090 8.725 44.295 1.00 66.91 90 TYR B N 1
ATOM 2878 C CA . TYR B 2 32 ? -29.121 9.770 44.630 1.00 68.19 90 TYR B CA 1
ATOM 2879 C C . TYR B 2 32 ? -27.718 9.177 44.538 1.00 71.47 90 TYR B C 1
ATOM 2880 O O . TYR B 2 32 ? -27.352 8.302 45.314 1.00 73.05 90 TYR B O 1
ATOM 2889 N N . LYS B 2 33 ? -26.949 9.662 43.576 1.00 74.17 91 LYS B N 1
ATOM 2890 C CA . LYS B 2 33 ? -25.663 9.070 43.221 1.00 79.18 91 LYS B CA 1
ATOM 2891 C C . LYS B 2 33 ? -24.576 9.133 44.313 1.00 82.35 91 LYS B C 1
ATOM 2892 O O . LYS B 2 33 ? -23.907 8.129 44.540 1.00 85.42 91 LYS B O 1
ATOM 2898 N N . PRO B 2 34 ? -24.390 10.294 44.981 1.00 83.20 92 PRO B N 1
ATOM 2899 C CA . PRO B 2 34 ? -23.337 10.391 46.003 1.00 87.24 92 PRO B CA 1
ATOM 2900 C C . PRO B 2 34 ? -23.388 9.403 47.172 1.00 87.67 92 PRO B C 1
ATOM 2901 O O . PRO B 2 34 ? -22.351 9.180 47.801 1.00 91.85 92 PRO B O 1
ATOM 2905 N N . THR B 2 35 ? -24.554 8.823 47.466 1.00 83.77 93 THR B N 1
ATOM 2906 C CA . THR B 2 35 ? -24.655 7.813 48.534 1.00 85.10 93 THR B CA 1
ATOM 2907 C C . THR B 2 35 ? -25.377 6.520 48.146 1.00 83.03 93 THR B C 1
ATOM 2908 O O . THR B 2 35 ? -25.186 5.487 48.790 1.00 83.39 93 THR B O 1
ATOM 2912 N N . GLY B 2 36 ? -26.194 6.575 47.098 1.00 80.79 94 GLY B N 1
ATOM 2913 C CA . GLY B 2 36 ? -26.870 5.384 46.581 1.00 79.63 94 GLY B CA 1
ATOM 2914 C C . GLY B 2 36 ? -28.273 5.198 47.135 1.00 77.71 94 GLY B C 1
ATOM 2915 O O . GLY B 2 36 ? -28.902 4.150 46.919 1.00 77.08 94 GLY B O 1
ATOM 2916 N N . GLU B 2 37 ? -28.768 6.209 47.852 1.00 76.48 95 GLU B N 1
ATOM 2917 C CA . GLU B 2 37 ? -30.127 6.162 48.387 1.00 74.11 95 GLU B CA 1
ATOM 2918 C C . GLU B 2 37 ? -31.170 6.400 47.292 1.00 71.17 95 GLU B C 1
ATOM 2919 O O . GLU B 2 37 ? -30.976 7.230 46.389 1.00 68.90 95 GLU B O 1
ATOM 2925 N N . TYR B 2 38 ? -32.264 5.646 47.370 1.00 70.08 96 TYR B N 1
ATOM 2926 C CA . TYR B 2 38 ? -33.402 5.885 46.495 1.00 68.05 96 TYR B CA 1
ATOM 2927 C C . TYR B 2 38 ? -34.439 6.776 47.166 1.00 66.48 96 TYR B C 1
ATOM 2928 O O . TYR B 2 38 ? -35.061 6.434 48.184 1.00 67.87 96 TYR B O 1
ATOM 2937 N N . VAL B 2 39 ? -34.583 7.946 46.575 1.00 64.46 97 VAL B N 1
ATOM 2938 C CA . VAL B 2 39 ? -35.413 8.999 47.112 1.00 63.55 97 VAL B CA 1
ATOM 2939 C C . VAL B 2 39 ? -36.467 9.283 46.053 1.00 62.94 97 VAL B C 1
ATOM 2940 O O . VAL B 2 39 ? -36.391 8.742 44.927 1.00 64.63 97 VAL B O 1
ATOM 2944 N N . THR B 2 40 ? -37.446 10.112 46.395 1.00 60.10 98 THR B N 1
ATOM 2945 C CA . THR B 2 40 ? -38.369 10.605 45.391 1.00 58.25 98 THR B CA 1
ATOM 2946 C C . THR B 2 40 ? -37.878 11.943 44.884 1.00 57.53 98 THR B C 1
ATOM 2947 O O . THR B 2 40 ? -37.341 12.740 45.663 1.00 59.25 98 THR B O 1
ATOM 2951 N N . VAL B 2 41 ? -38.053 12.184 43.580 1.00 55.98 99 VAL B N 1
ATOM 2952 C CA . VAL B 2 41 ? -37.829 13.521 43.003 1.00 53.27 99 VAL B CA 1
ATOM 2953 C C . VAL B 2 41 ? -39.064 14.073 42.235 1.00 52.81 99 VAL B C 1
ATOM 2954 O O . VAL B 2 41 ? -39.505 13.498 41.213 1.00 50.69 99 VAL B O 1
ATOM 2958 N N . ARG B 2 42 ? -39.600 15.180 42.758 1.00 51.45 100 ARG B N 1
ATOM 2959 C CA . ARG B 2 42 ? -40.838 15.807 42.278 1.00 52.09 100 ARG B CA 1
ATOM 2960 C C . ARG B 2 42 ? -40.522 17.008 41.367 1.00 53.76 100 ARG B C 1
ATOM 2961 O O . ARG B 2 42 ? -40.092 18.077 41.851 1.00 58.28 100 ARG B O 1
ATOM 2969 N N . ARG B 2 43 ? -40.731 16.852 40.060 1.00 53.84 101 ARG B N 1
ATOM 2970 C CA . ARG B 2 43 ? -40.265 17.862 39.092 1.00 56.30 101 ARG B CA 1
ATOM 2971 C C . ARG B 2 43 ? -41.375 18.642 38.368 1.00 56.26 101 ARG B C 1
ATOM 2972 O O . ARG B 2 43 ? -42.354 18.051 37.872 1.00 54.49 101 ARG B O 1
ATOM 2980 N N . ILE B 2 44 ? -41.212 19.968 38.312 1.00 57.03 102 ILE B N 1
ATOM 2981 C CA . ILE B 2 44 ? -42.177 20.829 37.629 1.00 58.21 102 ILE B CA 1
ATOM 2982 C C . ILE B 2 44 ? -41.497 21.832 36.703 1.00 62.14 102 ILE B C 1
ATOM 2983 O O . ILE B 2 44 ? -40.658 22.622 37.137 1.00 65.69 102 ILE B O 1
ATOM 2988 N N . ASN B 2 45 ? -41.873 21.799 35.427 1.00 62.80 103 ASN B N 1
ATOM 2989 C CA . ASN B 2 45 ? -41.371 22.740 34.441 1.00 65.19 103 ASN B CA 1
ATOM 2990 C C . ASN B 2 45 ? -41.998 24.112 34.674 1.00 65.92 103 ASN B C 1
ATOM 2991 O O . ASN B 2 45 ? -43.148 24.346 34.311 1.00 64.70 103 ASN B O 1
ATOM 2996 N N . LEU B 2 46 ? -41.220 25.008 35.283 1.00 64.00 104 LEU B N 1
ATOM 2997 C CA . LEU B 2 46 ? -41.651 26.372 35.629 1.00 62.88 104 LEU B CA 1
ATOM 2998 C C . LEU B 2 46 ? -41.938 27.272 34.426 1.00 65.24 104 LEU B C 1
ATOM 2999 O O . LEU B 2 46 ? -42.482 28.368 34.595 1.00 66.54 104 LEU B O 1
ATOM 3004 N N . GLU B 2 47 ? -41.552 26.840 33.221 1.00 65.43 105 GLU B N 1
ATOM 3005 C CA . GLU B 2 47 ? -41.907 27.573 32.010 1.00 65.97 105 GLU B CA 1
ATOM 3006 C C . GLU B 2 47 ? -43.415 27.488 31.730 1.00 67.31 105 GLU B C 1
ATOM 3007 O O . GLU B 2 47 ? -43.997 28.401 31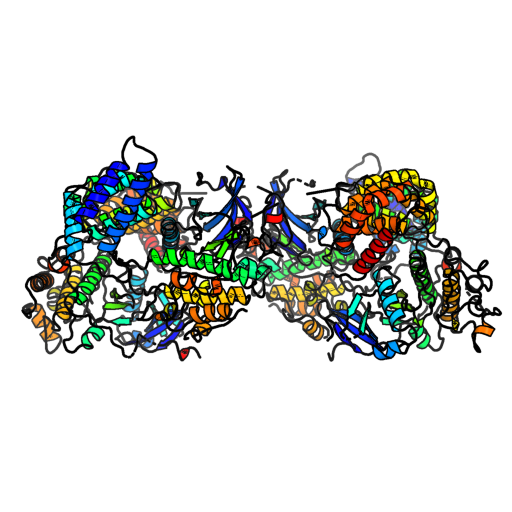.143 1.00 69.12 105 GLU B O 1
ATOM 3013 N N . ALA B 2 48 ? -44.040 26.393 32.155 1.00 66.49 106 ALA B N 1
ATOM 3014 C CA . ALA B 2 48 ? -45.468 26.188 31.930 1.00 67.25 106 ALA B CA 1
ATOM 3015 C C . ALA B 2 48 ? -46.295 26.720 33.100 1.00 67.01 106 ALA B C 1
ATOM 3016 O O . ALA B 2 48 ? -47.533 26.620 33.113 1.00 67.13 106 ALA B O 1
ATOM 3018 N N . CYS B 2 49 ? -45.597 27.281 34.082 1.00 66.58 107 CYS B N 1
ATOM 3019 C CA . CYS B 2 49 ? -46.240 27.834 35.259 1.00 66.36 107 CYS B CA 1
ATOM 3020 C C . CYS B 2 49 ? -46.381 29.345 35.150 1.00 67.48 107 CYS B C 1
ATOM 3021 O O . CYS B 2 49 ? -45.443 30.053 34.792 1.00 67.46 107 CYS B O 1
ATOM 3024 N N . SER B 2 50 ? -47.579 29.827 35.438 1.00 69.40 108 SER B N 1
ATOM 3025 C CA . SER B 2 50 ? -47.835 31.253 35.527 1.00 71.34 108 SER B CA 1
ATOM 3026 C C . SER B 2 50 ? -47.060 31.795 36.728 1.00 71.78 108 SER B C 1
ATOM 3027 O O . SER B 2 50 ? -46.594 31.017 37.577 1.00 71.94 108 SER B O 1
ATOM 3030 N N . ASN B 2 51 ? -46.915 33.115 36.801 1.00 71.86 109 ASN B N 1
ATOM 3031 C CA . ASN B 2 51 ? -46.265 33.720 37.946 1.00 71.94 109 ASN B CA 1
ATOM 3032 C C . ASN B 2 51 ? -46.935 33.259 39.233 1.00 71.65 109 ASN B C 1
ATOM 3033 O O . ASN B 2 51 ? -46.258 32.904 40.201 1.00 71.96 109 ASN B O 1
ATOM 3038 N N . GLU B 2 52 ? -48.269 33.242 39.221 1.00 72.00 110 GLU B N 1
ATOM 3039 C CA . GLU B 2 52 ? -49.072 32.885 40.396 1.00 70.69 110 GLU B CA 1
ATOM 3040 C C . GLU B 2 52 ? -48.827 31.429 40.758 1.00 68.04 110 GLU B C 1
ATOM 3041 O O . GLU B 2 52 ? -48.819 31.070 41.931 1.00 68.65 110 GLU B O 1
ATOM 3047 N N . MET B 2 53 ? -48.606 30.592 39.749 1.00 66.83 111 MET B N 1
ATOM 3048 C CA . MET B 2 53 ? -48.345 29.165 39.990 1.00 64.53 111 MET B CA 1
ATOM 3049 C C . MET B 2 53 ? -46.998 28.967 40.691 1.00 61.74 111 MET B C 1
ATOM 3050 O O . MET B 2 53 ? -46.883 28.149 41.596 1.00 60.44 111 MET B O 1
ATOM 3055 N N . VAL B 2 54 ? -46.003 29.749 40.294 1.00 59.82 112 VAL B N 1
ATOM 3056 C CA . VAL B 2 54 ? -44.690 29.693 40.920 1.00 58.87 112 VAL B CA 1
ATOM 3057 C C . VAL B 2 54 ? -44.838 30.064 42.403 1.00 59.83 112 VAL B C 1
ATOM 3058 O O . VAL B 2 54 ? -44.506 29.272 43.295 1.00 59.57 112 VAL B O 1
ATOM 3062 N N . THR B 2 55 ? -45.365 31.261 42.645 1.00 59.27 113 THR B N 1
ATOM 3063 C CA . THR B 2 55 ? -45.757 31.699 43.969 1.00 58.92 113 THR B CA 1
ATOM 3064 C C . THR B 2 55 ? -46.417 30.570 44.771 1.00 59.18 113 THR B C 1
ATOM 3065 O O . THR B 2 55 ? -45.979 30.236 45.879 1.00 59.85 113 THR B O 1
ATOM 3069 N N . PHE B 2 56 ? -47.461 29.983 44.197 1.00 57.98 114 PHE B N 1
ATOM 3070 C CA . PHE B 2 56 ? -48.235 28.951 44.863 1.00 56.53 114 PHE B CA 1
ATOM 3071 C C . PHE B 2 56 ? -47.370 27.737 45.221 1.00 56.40 114 PHE B C 1
ATOM 3072 O O . PHE B 2 56 ? -47.483 27.189 46.304 1.00 57.39 114 PHE B O 1
ATOM 3080 N N . LEU B 2 57 ? -46.494 27.325 44.315 1.00 56.28 115 LEU B N 1
ATOM 3081 C CA . LEU B 2 57 ? -45.549 26.264 44.631 1.00 54.83 115 LEU B CA 1
ATOM 3082 C C . LEU B 2 57 ? -44.588 26.710 45.737 1.00 54.94 115 LEU B C 1
ATOM 3083 O O . LEU B 2 57 ? -44.296 25.957 46.635 1.00 53.88 115 LEU B O 1
ATOM 3088 N N . GLN B 2 58 ? -44.137 27.958 45.700 1.00 57.95 116 GLN B N 1
ATOM 3089 C CA . GLN B 2 58 ? -43.262 28.472 46.754 1.00 59.74 116 GLN B CA 1
ATOM 3090 C C . GLN B 2 58 ? -43.870 28.347 48.164 1.00 61.74 116 GLN B C 1
ATOM 3091 O O . GLN B 2 58 ? -43.153 28.064 49.138 1.00 62.90 116 GLN B O 1
ATOM 3097 N N . GLY B 2 59 ? -45.194 28.506 48.258 1.00 62.25 117 GLY B N 1
ATOM 3098 C CA . GLY B 2 59 ? -45.915 28.423 49.530 1.00 60.68 117 GLY B CA 1
ATOM 3099 C C . GLY B 2 59 ? -45.833 27.042 50.140 1.00 62.64 117 GLY B C 1
ATOM 3100 O O . GLY B 2 59 ? -45.773 26.901 51.353 1.00 64.02 117 GLY B O 1
ATOM 3101 N N . GLU B 2 60 ? -45.840 26.009 49.294 1.00 62.81 118 GLU B N 1
ATOM 3102 C CA . GLU B 2 60 ? -45.750 24.648 49.770 1.00 60.70 118 GLU B CA 1
ATOM 3103 C C . GLU B 2 60 ? -44.407 24.407 50.461 1.00 60.71 118 GLU B C 1
ATOM 3104 O O . GLU B 2 60 ? -44.348 23.848 51.545 1.00 61.66 118 GLU B O 1
ATOM 3110 N N . LEU B 2 61 ? -43.336 24.878 49.852 1.00 60.59 119 LEU B N 1
ATOM 3111 C CA . LEU B 2 61 ? -42.000 24.753 50.426 1.00 61.67 119 LEU B CA 1
ATOM 3112 C C . LEU B 2 61 ? -41.833 25.512 51.748 1.00 63.61 119 LEU B C 1
ATOM 3113 O O . LEU B 2 61 ? -40.837 25.327 52.444 1.00 66.67 119 LEU B O 1
ATOM 3118 N N . HIS B 2 62 ? -42.788 26.377 52.081 1.00 63.54 120 HIS B N 1
ATOM 3119 C CA . HIS B 2 62 ? -42.740 27.147 53.334 1.00 65.59 120 HIS B CA 1
ATOM 3120 C C . HIS B 2 62 ? -43.538 26.407 54.402 1.00 66.27 120 HIS B C 1
ATOM 3121 O O . HIS B 2 62 ? -42.990 25.945 55.405 1.00 66.72 120 HIS B O 1
ATOM 3128 N N . VAL B 2 63 ? -44.840 26.297 54.159 1.00 66.24 121 VAL B N 1
ATOM 3129 C CA . VAL B 2 63 ? -45.748 25.540 54.993 1.00 68.39 121 VAL B CA 1
ATOM 3130 C C . VAL B 2 63 ? -45.083 24.253 55.482 1.00 69.76 121 VAL B C 1
ATOM 3131 O O . VAL B 2 63 ? -45.220 23.890 56.651 1.00 71.77 121 VAL B O 1
ATOM 3135 N N . SER B 2 64 ? -44.323 23.610 54.605 1.00 69.80 122 SER B N 1
ATOM 3136 C CA . SER B 2 64 ? -43.741 22.297 54.871 1.00 71.01 122 SER B CA 1
ATOM 3137 C C . SER B 2 64 ? -42.334 22.304 55.467 1.00 71.65 122 SER B C 1
ATOM 3138 O O . SER B 2 64 ? -41.585 21.334 55.312 1.00 73.88 122 SER B O 1
ATOM 3141 N N . LYS B 2 65 ? -41.949 23.389 56.108 1.00 71.17 123 LYS B N 1
ATOM 3142 C CA . LYS B 2 65 ? -40.700 23.392 56.861 1.00 71.65 123 LYS B CA 1
ATOM 3143 C C . LYS B 2 65 ? -41.061 23.877 58.233 1.00 71.67 123 LYS B C 1
ATOM 3144 O O . LYS B 2 65 ? -40.283 23.751 59.183 1.00 74.17 123 LYS B O 1
ATOM 3150 N N . LEU B 2 66 ? -42.262 24.436 58.326 1.00 69.49 124 LEU B N 1
ATOM 3151 C CA . LEU B 2 66 ? -42.871 24.740 59.606 1.00 69.28 124 LEU B CA 1
ATOM 3152 C C . LEU B 2 66 ? -43.255 23.459 60.331 1.00 68.53 124 LEU B C 1
ATOM 3153 O O . LEU B 2 66 ? -43.209 23.410 61.550 1.00 70.48 124 LEU B O 1
ATOM 3158 N N . PHE B 2 67 ? -43.629 22.435 59.567 1.00 65.63 125 PHE B N 1
ATOM 3159 C CA . PHE B 2 67 ? -44.169 21.191 60.099 1.00 64.55 125 PHE B CA 1
ATOM 3160 C C . PHE B 2 67 ? -43.091 20.175 60.388 1.00 65.81 125 PHE B C 1
ATOM 3161 O O . PHE B 2 67 ? -42.169 19.994 59.607 1.00 66.46 125 PHE B O 1
ATOM 3169 N N . ASN B 2 68 ? -43.223 19.518 61.528 1.00 67.32 126 ASN B N 1
ATOM 3170 C CA . ASN B 2 68 ? -42.295 18.488 61.936 1.00 68.98 126 ASN B CA 1
ATOM 3171 C C . ASN B 2 68 ? -43.031 17.434 62.765 1.00 67.85 126 ASN B C 1
ATOM 3172 O O . ASN B 2 68 ? -43.183 17.575 63.977 1.00 69.68 126 ASN B O 1
ATOM 3177 N N . HIS B 2 69 ? -43.495 16.390 62.088 1.00 65.39 127 HIS B N 1
ATOM 3178 C CA . HIS B 2 69 ? -44.345 15.375 62.684 1.00 64.72 127 HIS B CA 1
ATOM 3179 C C . HIS B 2 69 ? -44.012 13.965 62.173 1.00 64.30 127 HIS B C 1
ATOM 3180 O O . HIS B 2 69 ? -43.695 13.759 60.993 1.00 60.76 127 HIS B O 1
ATOM 3187 N N . PRO B 2 70 ? -44.085 12.975 63.079 1.00 65.57 128 PRO B N 1
ATOM 3188 C CA . PRO B 2 70 ? -43.811 11.592 62.704 1.00 64.39 128 PRO B CA 1
ATOM 3189 C C . PRO B 2 70 ? -44.634 11.164 61.497 1.00 63.53 128 PRO B C 1
ATOM 3190 O O . PRO B 2 70 ? -44.102 10.484 60.635 1.00 64.70 128 PRO B O 1
ATOM 3194 N N . ASN B 2 71 ? -45.902 11.573 61.419 1.00 63.19 129 ASN B N 1
ATOM 3195 C CA . ASN B 2 71 ? -46.775 11.198 60.294 1.00 63.14 129 ASN B CA 1
ATOM 3196 C C . ASN B 2 71 ? -46.843 12.221 59.136 1.00 63.03 129 ASN B C 1
ATOM 3197 O O . ASN B 2 71 ? -47.621 12.051 58.188 1.00 62.06 129 ASN B O 1
ATOM 3202 N N . ILE B 2 72 ? -46.042 13.279 59.197 1.00 63.20 130 ILE B N 1
ATOM 3203 C CA . ILE B 2 72 ? -46.022 14.247 58.090 1.00 63.37 130 ILE B CA 1
ATOM 3204 C C . ILE B 2 72 ? -44.757 14.088 57.230 1.00 65.04 130 ILE B C 1
ATOM 3205 O O . ILE B 2 72 ? -43.623 14.211 57.720 1.00 65.98 130 ILE B O 1
ATOM 3210 N N . VAL B 2 73 ? -44.973 13.836 55.944 1.00 64.99 131 VAL B N 1
ATOM 3211 C CA . VAL B 2 73 ? -43.881 13.642 55.006 1.00 66.38 131 VAL B CA 1
ATOM 3212 C C . VAL B 2 73 ? -43.025 14.927 54.852 1.00 66.74 131 VAL B C 1
ATOM 3213 O O . VAL B 2 73 ? -43.498 15.938 54.324 1.00 66.58 131 VAL B O 1
ATOM 3217 N N . PRO B 2 74 ? -41.766 14.902 55.357 1.00 67.70 132 PRO B N 1
ATOM 3218 C CA . PRO B 2 74 ? -40.966 16.109 55.220 1.00 66.53 132 PRO B CA 1
ATOM 3219 C C . PRO B 2 74 ? -40.228 16.151 53.871 1.00 68.01 132 PRO B C 1
ATOM 3220 O O . PRO B 2 74 ? -40.164 15.144 53.122 1.00 67.83 132 PRO B O 1
ATOM 3224 N N . TYR B 2 75 ? -39.685 17.323 53.578 1.00 66.93 133 TYR B N 1
ATOM 3225 C CA . TYR B 2 75 ? -38.879 17.534 52.401 1.00 68.16 133 TYR B CA 1
ATOM 3226 C C . TYR B 2 75 ? -37.420 17.444 52.843 1.00 69.27 133 TYR B C 1
ATOM 3227 O O . TYR B 2 75 ? -37.136 17.451 54.041 1.00 71.04 133 TYR B O 1
ATOM 3236 N N . ARG B 2 76 ? -36.503 17.267 51.901 1.00 69.56 134 ARG B N 1
ATOM 3237 C CA . ARG B 2 76 ? -35.106 16.992 52.260 1.00 71.23 134 ARG B CA 1
ATOM 3238 C C . ARG B 2 76 ? -34.120 17.915 51.542 1.00 71.12 134 ARG B C 1
ATOM 3239 O O . ARG B 2 76 ? -33.065 18.263 52.088 1.00 72.11 134 ARG B O 1
ATOM 3247 N N . ALA B 2 77 ? -34.482 18.303 50.320 1.00 69.01 135 ALA B N 1
ATOM 3248 C CA . ALA B 2 77 ? -33.725 19.251 49.524 1.00 68.12 135 ALA B CA 1
ATOM 3249 C C . ALA B 2 77 ? -34.683 19.892 48.538 1.00 66.88 135 ALA B C 1
ATOM 3250 O O . ALA B 2 77 ? -35.602 19.227 48.020 1.00 64.85 135 ALA B O 1
ATOM 3252 N N . THR B 2 78 ? -34.478 21.190 48.304 1.00 66.55 136 THR B N 1
ATOM 3253 C CA . THR B 2 78 ? -35.295 21.942 47.357 1.00 66.27 136 THR B CA 1
ATOM 3254 C C . THR B 2 78 ? -34.415 22.849 46.500 1.00 66.03 136 THR B C 1
ATOM 3255 O O . THR B 2 78 ? -33.623 23.627 47.026 1.00 68.46 136 THR B O 1
ATOM 3259 N N . PHE B 2 79 ? -34.521 22.732 45.181 1.00 64.38 137 PHE B N 1
ATOM 3260 C CA . PHE B 2 79 ? -33.648 23.512 44.286 1.00 64.63 137 PHE B CA 1
ATOM 3261 C C . PHE B 2 79 ? -34.153 23.581 42.865 1.00 64.33 137 PHE B C 1
ATOM 3262 O O . PHE B 2 79 ? -35.054 22.837 42.456 1.00 65.57 137 PHE B O 1
ATOM 3270 N N . ILE B 2 80 ? -33.534 24.484 42.122 1.00 65.22 138 ILE B N 1
ATOM 3271 C CA . ILE B 2 80 ? -33.806 24.698 40.713 1.00 64.53 138 ILE B CA 1
ATOM 3272 C C . ILE B 2 80 ? -32.736 24.000 39.877 1.00 65.36 138 ILE B C 1
ATOM 3273 O O . ILE B 2 80 ? -31.537 24.148 40.136 1.00 65.55 138 ILE B O 1
ATOM 3278 N N . ALA B 2 81 ? -33.180 23.238 38.879 1.00 66.21 139 ALA B N 1
ATOM 3279 C CA . ALA B 2 81 ? -32.290 22.550 37.945 1.00 67.15 139 ALA B CA 1
ATOM 3280 C C . ALA B 2 81 ? -31.901 23.437 36.757 1.00 69.37 139 ALA B C 1
ATOM 3281 O O . ALA B 2 81 ? -30.835 24.098 36.745 1.00 70.32 139 ALA B O 1
ATOM 3283 N N . ASP B 2 82 ? -32.752 23.421 35.736 1.00 69.78 140 ASP B N 1
ATOM 3284 C CA . ASP B 2 82 ? -32.609 24.317 34.589 1.00 69.59 140 ASP B CA 1
ATOM 3285 C C . ASP B 2 82 ? -33.765 25.274 34.766 1.00 67.15 140 ASP B C 1
ATOM 3286 O O . ASP B 2 82 ? -33.612 26.312 35.428 1.00 67.31 140 ASP B O 1
ATOM 3291 N N . ASN B 2 83 ? -34.925 24.902 34.226 1.00 65.41 141 ASN B N 1
ATOM 3292 C CA . ASN B 2 83 ? -36.171 25.593 34.524 1.00 64.08 141 ASN B CA 1
ATOM 3293 C C . ASN B 2 83 ? -37.149 24.787 35.374 1.00 63.48 141 ASN B C 1
ATOM 3294 O O . ASN B 2 83 ? -38.326 25.139 35.467 1.00 64.19 141 ASN B O 1
ATOM 3299 N N . GLU B 2 84 ? -36.677 23.718 36.006 1.00 62.56 142 GLU B N 1
ATOM 3300 C CA . GLU B 2 84 ? -37.573 22.949 36.871 1.00 60.66 142 GLU B CA 1
ATOM 3301 C C . GLU B 2 84 ? -37.292 23.165 38.354 1.00 59.40 142 GLU B C 1
ATOM 3302 O O . GLU B 2 84 ? -36.143 23.173 38.802 1.00 58.96 142 GLU B O 1
ATOM 3308 N N . LEU B 2 85 ? -38.364 23.370 39.108 1.00 58.49 143 LEU B N 1
ATOM 3309 C CA . LEU B 2 85 ? -38.314 23.230 40.545 1.00 57.71 143 LEU B CA 1
ATOM 3310 C C . LEU B 2 85 ? -38.221 21.735 40.819 1.00 58.89 143 LEU B C 1
ATOM 3311 O O . LEU B 2 85 ? -39.044 20.934 40.323 1.00 59.59 143 LEU B O 1
ATOM 3316 N N . TRP B 2 86 ? -37.170 21.357 41.540 1.00 58.43 144 TRP B N 1
ATOM 3317 C CA . TRP B 2 86 ? -37.025 19.991 41.988 1.00 58.96 144 TRP B CA 1
ATOM 3318 C C . TRP B 2 86 ? -37.266 20.003 43.473 1.00 57.54 144 TRP B C 1
ATOM 3319 O O . TRP B 2 86 ? -36.677 20.831 44.179 1.00 58.81 144 TRP B O 1
ATOM 3330 N N . VAL B 2 87 ? -38.144 19.117 43.941 1.00 54.62 145 VAL B N 1
ATOM 3331 C CA . VAL B 2 87 ? -38.317 18.915 45.374 1.00 53.78 145 VAL B CA 1
ATOM 3332 C C . VAL B 2 87 ? -37.961 17.452 45.683 1.00 57.08 145 VAL B C 1
ATOM 3333 O O . VAL B 2 87 ? -38.530 16.522 45.094 1.00 57.30 145 VAL B O 1
ATOM 3337 N N . VAL B 2 88 ? -37.009 17.261 46.595 1.00 59.24 146 VAL B N 1
ATOM 3338 C CA . VAL B 2 88 ? -36.558 15.926 46.983 1.00 60.50 146 VAL B CA 1
ATOM 3339 C C . VAL B 2 88 ? -37.297 15.470 48.231 1.00 62.01 146 VAL B C 1
ATOM 3340 O O . VAL B 2 88 ? -37.371 16.217 49.214 1.00 64.46 146 VAL B O 1
ATOM 3344 N N . THR B 2 89 ? -37.850 14.254 48.192 1.00 62.71 147 THR B N 1
ATOM 3345 C CA . THR B 2 89 ? -38.438 13.616 49.384 1.00 63.45 147 THR B CA 1
ATOM 3346 C C . THR B 2 89 ? -38.048 12.127 49.450 1.00 64.27 147 THR B C 1
ATOM 3347 O O . THR B 2 89 ? -37.353 11.614 48.568 1.00 66.82 147 THR B O 1
ATOM 3351 N N . SER B 2 90 ? -38.489 11.442 50.495 1.00 62.64 148 SER B N 1
ATOM 3352 C CA . SER B 2 90 ? -38.204 10.029 50.642 1.00 62.56 148 SER B CA 1
ATOM 3353 C C . SER B 2 90 ? -39.204 9.202 49.855 1.00 61.75 148 SER B C 1
ATOM 3354 O O . SER B 2 90 ? -40.370 9.564 49.713 1.00 59.39 148 SER B O 1
ATOM 3357 N N . PHE B 2 91 ? -38.723 8.087 49.329 1.00 63.24 149 PHE B N 1
ATOM 3358 C CA . PHE B 2 91 ? -39.548 7.187 48.580 1.00 62.86 149 PHE B CA 1
ATOM 3359 C C . PHE B 2 91 ? -40.269 6.356 49.623 1.00 65.31 149 PHE B C 1
ATOM 3360 O O . PHE B 2 91 ? -39.684 5.941 50.647 1.00 66.73 149 PHE B O 1
ATOM 3368 N N . MET B 2 92 ? -41.567 6.187 49.409 1.00 65.11 150 MET B N 1
ATOM 3369 C CA . MET B 2 92 ? -42.388 5.379 50.305 1.00 64.25 150 MET B CA 1
ATOM 3370 C C . MET B 2 92 ? -42.796 4.135 49.537 1.00 64.69 150 MET B C 1
ATOM 3371 O O . MET B 2 92 ? -43.708 4.159 48.713 1.00 63.86 150 MET B O 1
ATOM 3376 N N . ALA B 2 93 ? -42.075 3.055 49.813 1.00 66.12 151 ALA B N 1
ATOM 3377 C CA . ALA B 2 93 ? -42.064 1.858 48.987 1.00 66.36 151 ALA B CA 1
ATOM 3378 C C . ALA B 2 93 ? -43.416 1.361 48.482 1.00 66.35 151 ALA B C 1
ATOM 3379 O O . ALA B 2 93 ? -43.504 0.994 47.320 1.00 68.89 151 ALA B O 1
ATOM 3381 N N . TYR B 2 94 ? -44.460 1.352 49.310 1.00 65.52 152 TYR B N 1
ATOM 3382 C CA . TYR B 2 94 ? -45.780 0.887 48.841 1.00 66.54 152 TYR B CA 1
ATOM 3383 C C . TYR B 2 94 ? -46.487 1.871 47.909 1.00 67.46 152 TYR B C 1
ATOM 3384 O O . TYR B 2 94 ? -47.424 1.496 47.195 1.00 69.93 152 TYR B O 1
ATOM 3393 N N . GLY B 2 95 ? -46.049 3.121 47.921 1.00 67.07 153 GLY B N 1
ATOM 3394 C CA . GLY B 2 95 ? -46.740 4.179 47.198 1.00 67.32 153 GLY B CA 1
ATOM 3395 C C . GLY B 2 95 ? -47.758 4.903 48.064 1.00 65.64 153 GLY B C 1
ATOM 3396 O O . GLY B 2 95 ? -47.570 5.044 49.269 1.00 66.05 153 GLY B O 1
ATOM 3397 N N . SER B 2 96 ? -48.828 5.366 47.425 1.00 65.15 154 SER B N 1
ATOM 3398 C CA . SER B 2 96 ? -49.992 5.914 48.105 1.00 65.22 154 SER B CA 1
ATOM 3399 C C . SER B 2 96 ? -51.034 4.830 48.387 1.00 66.14 154 SER B C 1
ATOM 3400 O O . SER B 2 96 ? -50.981 3.742 47.832 1.00 64.53 154 SER B O 1
ATOM 3403 N N . ALA B 2 97 ? -51.985 5.169 49.254 1.00 66.40 155 ALA B N 1
ATOM 3404 C CA . ALA B 2 97 ? -53.148 4.344 49.514 1.00 66.76 155 ALA B CA 1
ATOM 3405 C C . ALA B 2 97 ? -53.923 4.053 48.225 1.00 66.90 155 ALA B C 1
ATOM 3406 O O . ALA B 2 97 ? -54.326 2.908 47.991 1.00 67.99 155 ALA B O 1
ATOM 3408 N N . LYS B 2 98 ? -54.125 5.089 47.402 1.00 65.41 156 LYS B N 1
ATOM 3409 C CA . LYS B 2 98 ? -54.798 4.959 46.105 1.00 65.08 156 LYS B CA 1
ATOM 3410 C C . LYS B 2 98 ? -54.070 3.956 45.247 1.00 66.70 156 LYS B C 1
ATOM 3411 O O . LYS B 2 98 ? -54.686 3.011 44.718 1.00 69.82 156 LYS B O 1
ATOM 3417 N N . ASP B 2 99 ? -52.758 4.136 45.130 1.00 64.47 157 ASP B N 1
ATOM 3418 C CA . ASP B 2 99 ? -51.935 3.200 44.368 1.00 65.84 157 ASP B CA 1
ATOM 3419 C C . ASP B 2 99 ? -52.216 1.728 44.710 1.00 67.58 157 ASP B C 1
ATOM 3420 O O . ASP B 2 99 ? -52.336 0.895 43.797 1.00 68.48 157 ASP B O 1
ATOM 3425 N N . LEU B 2 100 ? -52.347 1.439 46.013 1.00 66.83 158 LEU B N 1
ATOM 3426 C CA . LEU B 2 100 ? -52.684 0.103 46.523 1.00 69.74 158 LEU B CA 1
ATOM 3427 C C . LEU B 2 100 ? -54.111 -0.342 46.194 1.00 72.20 158 LEU B C 1
ATOM 3428 O O . LEU B 2 100 ? -54.324 -1.500 45.806 1.00 72.65 158 LEU B O 1
ATOM 3433 N N . ILE B 2 101 ? -55.073 0.576 46.328 1.00 72.83 159 ILE B N 1
ATOM 3434 C CA . ILE B 2 101 ? -56.449 0.330 45.858 1.00 74.69 159 ILE B CA 1
ATOM 3435 C C . ILE B 2 101 ? -56.531 0.030 44.330 1.00 76.32 159 ILE B C 1
ATOM 3436 O O . ILE B 2 101 ? -57.251 -0.881 43.914 1.00 77.11 159 ILE B O 1
ATOM 3441 N N . CYS B 2 102 ? -55.797 0.788 43.512 1.00 75.31 160 CYS B N 1
ATOM 3442 C CA . CYS B 2 102 ? -55.873 0.650 42.050 1.00 76.68 160 CYS B CA 1
ATOM 3443 C C . CYS B 2 102 ? -55.037 -0.515 41.514 1.00 78.47 160 CYS B C 1
ATOM 3444 O O . CYS B 2 102 ? -55.145 -0.886 40.344 1.00 79.87 160 CYS B O 1
ATOM 3447 N N . THR B 2 103 ? -54.211 -1.094 42.378 1.00 78.51 161 THR B N 1
ATOM 3448 C CA . THR B 2 103 ? -53.299 -2.150 41.972 1.00 79.05 161 THR B CA 1
ATOM 3449 C C . THR B 2 103 ? -53.804 -3.535 42.372 1.00 80.88 161 THR B C 1
ATOM 3450 O O . THR B 2 103 ? -54.050 -4.386 41.517 1.00 85.01 161 THR B O 1
ATOM 3454 N N . HIS B 2 104 ? -53.941 -3.774 43.664 1.00 79.87 162 HIS B N 1
ATOM 3455 C CA . HIS B 2 104 ? -54.444 -5.047 44.099 1.00 82.17 162 HIS B CA 1
ATOM 3456 C C . HIS B 2 104 ? -55.759 -4.945 44.853 1.00 82.21 162 HIS B C 1
ATOM 3457 O O . HIS B 2 104 ? -56.700 -5.678 44.547 1.00 84.57 162 HIS B O 1
ATOM 3464 N N . PHE B 2 105 ? -55.825 -4.047 45.828 1.00 79.47 163 PHE B N 1
ATOM 3465 C CA . PHE B 2 105 ? -57.009 -3.927 46.669 1.00 79.75 163 PHE B CA 1
ATOM 3466 C C . PHE B 2 105 ? -58.156 -3.170 45.975 1.00 79.25 163 PHE B C 1
ATOM 3467 O O . PHE B 2 105 ? -58.784 -2.286 46.573 1.00 79.00 163 PHE B O 1
ATOM 3475 N N . MET B 2 106 ? -58.440 -3.552 44.730 1.00 80.04 164 MET B N 1
ATOM 3476 C CA . MET B 2 106 ? -59.451 -2.893 43.888 1.00 81.06 164 MET B CA 1
ATOM 3477 C C . MET B 2 106 ? -60.846 -2.750 44.504 1.00 80.95 164 MET B C 1
ATOM 3478 O O . MET B 2 106 ? -61.560 -1.786 44.215 1.00 80.79 164 MET B O 1
ATOM 3483 N N . ASP B 2 107 ? -61.227 -3.682 45.366 1.00 81.69 165 ASP B N 1
ATOM 3484 C CA . ASP B 2 107 ? -62.503 -3.559 46.050 1.00 82.31 165 ASP B CA 1
ATOM 3485 C C . ASP B 2 107 ? -62.348 -3.145 47.505 1.00 81.50 165 ASP B C 1
ATOM 3486 O O . ASP B 2 107 ? -63.182 -3.494 48.335 1.00 82.84 165 ASP B O 1
ATOM 3491 N N . GLY B 2 108 ? -61.287 -2.386 47.792 1.00 78.82 166 GLY B N 1
ATOM 3492 C CA . GLY B 2 108 ? -61.002 -1.903 49.136 1.00 77.35 166 GLY B CA 1
ATOM 3493 C C . GLY B 2 108 ? -59.965 -2.695 49.921 1.00 77.77 166 GLY B C 1
ATOM 3494 O O . GLY B 2 108 ? -59.533 -3.776 49.507 1.00 77.50 166 GLY B O 1
ATOM 3495 N N . MET B 2 109 ? -59.574 -2.141 51.068 1.00 76.84 167 MET B N 1
ATOM 3496 C CA . MET B 2 109 ? -58.582 -2.763 51.941 1.00 77.71 167 MET B CA 1
ATOM 3497 C C . MET B 2 109 ? -59.306 -3.398 53.112 1.00 78.36 167 MET B C 1
ATOM 3498 O O . MET B 2 109 ? -60.496 -3.154 53.295 1.00 77.96 167 MET B O 1
ATOM 3503 N N . ASN B 2 110 ? -58.602 -4.209 53.902 1.00 80.25 168 ASN B N 1
ATOM 3504 C CA . ASN B 2 110 ? -59.203 -4.807 55.100 1.00 83.49 168 ASN B CA 1
ATOM 3505 C C . ASN B 2 110 ? -59.345 -3.764 56.203 1.00 82.49 168 ASN B C 1
ATOM 3506 O O . ASN B 2 110 ? -58.644 -2.740 56.174 1.00 80.77 168 ASN B O 1
ATOM 3511 N N . GLU B 2 111 ? -60.242 -4.014 57.163 1.00 83.13 169 GLU B N 1
ATOM 3512 C CA . GLU B 2 111 ? -60.563 -2.995 58.181 1.00 82.18 169 GLU B CA 1
ATOM 3513 C C . GLU B 2 111 ? -59.395 -2.578 59.066 1.00 79.66 169 GLU B C 1
ATOM 3514 O O . GLU B 2 111 ? -59.317 -1.420 59.443 1.00 79.85 169 GLU B O 1
ATOM 3520 N N . LEU B 2 112 ? -58.505 -3.513 59.391 1.00 79.37 170 LEU B N 1
ATOM 3521 C CA . LEU B 2 112 ? -57.400 -3.256 60.312 1.00 78.88 170 LEU B CA 1
ATOM 3522 C C . LEU B 2 112 ? -56.302 -2.413 59.675 1.00 77.89 170 LEU B C 1
ATOM 3523 O O . LEU B 2 112 ? -55.667 -1.601 60.348 1.00 78.90 170 LEU B O 1
ATOM 3528 N N . ALA B 2 113 ? -56.087 -2.592 58.376 1.00 76.92 171 ALA B N 1
ATOM 3529 C CA . ALA B 2 113 ? -55.142 -1.758 57.647 1.00 73.80 171 ALA B CA 1
ATOM 3530 C C . ALA B 2 113 ? -55.685 -0.340 57.556 1.00 71.33 171 ALA B C 1
ATOM 3531 O O . ALA B 2 113 ? -54.966 0.625 57.808 1.00 70.11 171 ALA B O 1
ATOM 3533 N N . ILE B 2 114 ? -56.965 -0.220 57.218 1.00 70.53 172 ILE B N 1
ATOM 3534 C CA . ILE B 2 114 ? -57.614 1.086 57.143 1.00 69.25 172 ILE B CA 1
ATOM 3535 C C . ILE B 2 114 ? -57.542 1.830 58.485 1.00 68.55 172 ILE B C 1
ATOM 3536 O O . ILE B 2 114 ? -57.293 3.037 58.514 1.00 65.46 172 ILE B O 1
ATOM 3541 N N . ALA B 2 115 ? -57.733 1.108 59.591 1.00 69.59 173 ALA B N 1
ATOM 3542 C CA . ALA B 2 115 ? -57.568 1.718 60.926 1.00 69.43 173 ALA B CA 1
ATOM 3543 C C . ALA B 2 115 ? -56.168 2.308 61.117 1.00 68.12 173 ALA B C 1
ATOM 3544 O O . ALA B 2 115 ? -56.027 3.425 61.607 1.00 67.42 173 ALA B O 1
ATOM 3546 N N . TYR B 2 116 ? -55.140 1.554 60.732 1.00 67.95 174 TYR B N 1
ATOM 3547 C CA . TYR B 2 116 ? -53.766 2.009 60.874 1.00 66.53 174 TYR B CA 1
ATOM 3548 C C . TYR B 2 116 ? -53.502 3.208 59.970 1.00 64.61 174 TYR B C 1
ATOM 3549 O O . TYR B 2 116 ? -52.891 4.210 60.378 1.00 63.49 174 TYR B O 1
ATOM 3558 N N . ILE B 2 117 ? -53.994 3.110 58.745 1.00 64.43 175 ILE B N 1
ATOM 3559 C CA . ILE B 2 117 ? -53.866 4.205 57.791 1.00 63.84 175 ILE B CA 1
ATOM 3560 C C . ILE B 2 117 ? -54.575 5.437 58.343 1.00 62.58 175 ILE B C 1
ATOM 3561 O O . ILE B 2 117 ? -54.031 6.517 58.306 1.00 63.87 175 ILE B O 1
ATOM 3566 N N . LEU B 2 118 ? -55.763 5.272 58.895 1.00 63.34 176 LEU B N 1
ATOM 3567 C CA . LEU B 2 118 ? -56.521 6.430 59.299 1.00 64.81 176 LEU B CA 1
ATOM 3568 C C . LEU B 2 118 ? -56.052 7.026 60.627 1.00 66.28 176 LEU B C 1
ATOM 3569 O O . LEU B 2 118 ? -56.294 8.209 60.889 1.00 67.07 176 LEU B O 1
ATOM 3574 N N . GLN B 2 119 ? -55.346 6.234 61.437 1.00 67.21 177 GLN B N 1
ATOM 3575 C CA . GLN B 2 119 ? -54.749 6.747 62.673 1.00 67.36 177 GLN B CA 1
ATOM 3576 C C . GLN B 2 119 ? -53.656 7.760 62.365 1.00 66.55 177 GLN B C 1
ATOM 3577 O O . GLN B 2 119 ? -53.686 8.889 62.872 1.00 67.62 177 GLN B O 1
ATOM 3583 N N . GLY B 2 120 ? -52.706 7.355 61.529 1.00 65.78 178 GLY B N 1
ATOM 3584 C CA . GLY B 2 120 ? -51.605 8.217 61.112 1.00 63.66 178 GLY B CA 1
ATOM 3585 C C . GLY B 2 120 ? -52.047 9.569 60.584 1.00 62.26 178 GLY B C 1
ATOM 3586 O O . GLY B 2 120 ? -51.536 10.602 61.019 1.00 60.68 178 GLY B O 1
ATOM 3587 N N . VAL B 2 121 ? -52.997 9.542 59.647 1.00 62.02 179 VAL B N 1
ATOM 3588 C CA . VAL B 2 121 ? -53.621 10.736 59.061 1.00 61.04 179 VAL B CA 1
ATOM 3589 C C . VAL B 2 121 ? -54.129 11.688 60.153 1.00 62.17 179 VAL B C 1
ATOM 3590 O O . VAL B 2 121 ? -53.884 12.908 60.110 1.00 60.78 179 VAL B O 1
ATOM 3594 N N . LEU B 2 122 ? -54.833 11.111 61.129 1.00 62.99 180 LEU B N 1
ATOM 3595 C CA . LEU B 2 122 ? -55.420 11.864 62.221 1.00 63.38 180 LEU B CA 1
ATOM 3596 C C . LEU B 2 122 ? -54.393 12.415 63.199 1.00 64.07 180 LEU B C 1
ATOM 3597 O O . LEU B 2 122 ? -54.591 13.494 63.733 1.00 65.48 180 LEU B O 1
ATOM 3602 N N . LYS B 2 123 ? -53.301 11.696 63.443 1.00 64.47 181 LYS B N 1
ATOM 3603 C CA . LYS B 2 123 ? -52.194 12.281 64.201 1.00 64.64 181 LYS B CA 1
ATOM 3604 C C . LYS B 2 123 ? -51.604 13.454 63.407 1.00 64.34 181 LYS B C 1
ATOM 3605 O O . LYS B 2 123 ? -51.247 14.495 63.967 1.00 64.67 181 LYS B O 1
ATOM 3611 N N . ALA B 2 124 ? -51.516 13.290 62.089 1.00 63.00 182 ALA B N 1
ATOM 3612 C CA . ALA B 2 124 ? -51.003 14.353 61.259 1.00 62.35 182 ALA B CA 1
ATOM 3613 C C . ALA B 2 124 ? -51.931 15.574 61.256 1.00 61.13 182 ALA B C 1
ATOM 3614 O O . ALA B 2 124 ? -51.475 16.687 61.439 1.00 59.96 182 ALA B O 1
ATOM 3616 N N . LEU B 2 125 ? -53.226 15.350 61.066 1.00 61.64 183 LEU B N 1
ATOM 3617 C CA . LEU B 2 125 ? -54.198 16.438 60.951 1.00 62.07 183 LEU B CA 1
ATOM 3618 C C . LEU B 2 125 ? -54.360 17.227 62.251 1.00 63.77 183 LEU B C 1
ATOM 3619 O O . LEU B 2 125 ? -54.644 18.432 62.223 1.00 62.21 183 LEU B O 1
ATOM 3624 N N . ASP B 2 126 ? -54.167 16.532 63.374 1.00 65.49 184 ASP B N 1
ATOM 3625 C CA . ASP B 2 126 ? -54.206 17.127 64.705 1.00 67.45 184 ASP B CA 1
ATOM 3626 C C . ASP B 2 126 ? -53.056 18.108 64.902 1.00 68.24 184 ASP B C 1
ATOM 3627 O O . ASP B 2 126 ? -53.235 19.165 65.516 1.00 70.35 184 ASP B O 1
ATOM 3632 N N . TYR B 2 127 ? -51.882 17.762 64.380 1.00 66.73 185 TYR B N 1
ATOM 3633 C CA . TYR B 2 127 ? -50.728 18.653 64.438 1.00 66.01 185 TYR B CA 1
ATOM 3634 C C . TYR B 2 127 ? -50.922 19.857 63.521 1.00 66.68 185 TYR B C 1
ATOM 3635 O O . TYR B 2 127 ? -50.746 20.999 63.968 1.00 67.28 185 TYR B O 1
ATOM 3644 N N . ILE B 2 128 ? -51.300 19.624 62.258 1.00 65.54 186 ILE B N 1
ATOM 3645 C CA . ILE B 2 128 ? -51.535 20.754 61.351 1.00 65.54 186 ILE B CA 1
ATOM 3646 C C . ILE B 2 128 ? -52.719 21.631 61.825 1.00 66.15 186 ILE B C 1
ATOM 3647 O O . ILE B 2 128 ? -52.699 22.854 61.665 1.00 65.19 186 ILE B O 1
ATOM 3652 N N . HIS B 2 129 ? -53.719 21.016 62.458 1.00 67.21 187 HIS B N 1
ATOM 3653 C CA . HIS B 2 129 ? -54.806 21.795 63.046 1.00 67.83 187 HIS B CA 1
ATOM 3654 C C . HIS B 2 129 ? -54.337 22.666 64.229 1.00 69.49 187 HIS B C 1
ATOM 3655 O O . HIS B 2 129 ? -54.704 23.842 64.304 1.00 68.48 187 HIS B O 1
ATOM 3662 N N . HIS B 2 130 ? -53.505 22.079 65.102 1.00 70.51 188 HIS B N 1
ATOM 3663 C CA . HIS B 2 130 ? -52.850 22.746 66.255 1.00 71.26 188 HIS B CA 1
ATOM 3664 C C . HIS B 2 130 ? -51.955 23.904 65.821 1.00 71.06 188 HIS B C 1
ATOM 3665 O O . HIS B 2 130 ? -51.769 24.858 66.576 1.00 72.85 188 HIS B O 1
ATOM 3672 N N . MET B 2 131 ? -51.399 23.808 64.615 1.00 68.88 189 MET B N 1
ATOM 3673 C CA . MET B 2 131 ? -50.508 24.829 64.083 1.00 68.65 189 MET B CA 1
ATOM 3674 C C . MET B 2 131 ? -51.257 25.919 63.326 1.00 67.59 189 MET B C 1
ATOM 3675 O O . MET B 2 131 ? -50.631 26.789 62.740 1.00 69.06 189 MET B O 1
ATOM 3680 N N . GLY B 2 132 ? -52.585 25.858 63.317 1.00 66.85 190 GLY B N 1
ATOM 3681 C CA . GLY B 2 132 ? -53.407 26.887 62.666 1.00 65.01 190 GLY B CA 1
ATOM 3682 C C . GLY B 2 132 ? -53.775 26.685 61.198 1.00 64.95 190 GLY B C 1
ATOM 3683 O O . GLY B 2 132 ? -54.249 27.638 60.557 1.00 64.37 190 GLY B O 1
ATOM 3684 N N . TYR B 2 133 ? -53.587 25.458 60.678 1.00 63.10 191 TYR B N 1
ATOM 3685 C CA . TYR B 2 133 ? -53.798 25.143 59.257 1.00 61.92 191 TYR B CA 1
ATOM 3686 C C . TYR B 2 133 ? -54.990 24.212 58.938 1.00 61.94 191 TYR B C 1
ATOM 3687 O O . TYR B 2 133 ? -55.491 23.496 59.804 1.00 61.69 191 TYR B O 1
ATOM 3696 N N . VAL B 2 134 ? -55.428 24.234 57.678 1.00 60.60 192 VAL B N 1
ATOM 3697 C CA . VAL B 2 134 ? -56.418 23.305 57.154 1.00 59.47 192 VAL B CA 1
ATOM 3698 C C . VAL B 2 134 ? -55.679 22.655 56.015 1.00 59.88 192 VAL B C 1
ATOM 3699 O O . VAL B 2 134 ? -54.965 23.348 55.273 1.00 59.84 192 VAL B O 1
ATOM 3703 N N . HIS B 2 135 ? -55.841 21.342 55.858 1.00 58.75 193 HIS B N 1
ATOM 3704 C CA . HIS B 2 135 ? -55.110 20.593 54.830 1.00 58.21 193 HIS B CA 1
ATOM 3705 C C . HIS B 2 135 ? -55.677 20.816 53.429 1.00 58.37 193 HIS B C 1
ATOM 3706 O O . HIS B 2 135 ? -54.957 21.219 52.525 1.00 58.03 193 HIS B O 1
ATOM 3713 N N . ARG B 2 136 ? -56.968 20.522 53.273 1.00 58.72 194 ARG B N 1
ATOM 3714 C CA . ARG B 2 136 ? -57.746 20.755 52.041 1.00 58.35 194 ARG B CA 1
ATOM 3715 C C . ARG B 2 136 ? -57.537 19.713 50.910 1.00 59.03 194 ARG B C 1
ATOM 3716 O O . ARG B 2 136 ? -58.223 19.758 49.880 1.00 59.84 194 ARG B O 1
ATOM 3724 N N . SER B 2 137 ? -56.624 18.763 51.105 1.00 58.81 195 SER B N 1
ATOM 3725 C CA . SER B 2 137 ? -56.453 17.700 50.117 1.00 59.87 195 SER B CA 1
ATOM 3726 C C . SER B 2 137 ? -56.335 16.279 50.706 1.00 59.91 195 SER B C 1
ATOM 3727 O O . SER B 2 137 ? -55.419 15.516 50.352 1.00 60.31 195 SER B O 1
ATOM 3730 N N . VAL B 2 138 ? -57.273 15.924 51.575 1.00 58.96 196 VAL B N 1
ATOM 3731 C CA . VAL B 2 138 ? -57.251 14.633 52.246 1.00 59.43 196 VAL B CA 1
ATOM 3732 C C . VAL B 2 138 ? -57.987 13.588 51.416 1.00 61.33 196 VAL B C 1
ATOM 3733 O O . VAL B 2 138 ? -59.225 13.599 51.318 1.00 62.43 196 VAL B O 1
ATOM 3737 N N . LYS B 2 139 ? -57.192 12.700 50.816 1.00 61.20 197 LYS B N 1
ATOM 3738 C CA . LYS B 2 139 ? -57.661 11.673 49.891 1.00 61.83 197 LYS B CA 1
ATOM 3739 C C . LYS B 2 139 ? -56.629 10.535 49.895 1.00 61.71 197 LYS B C 1
ATOM 3740 O O . LYS B 2 139 ? -55.488 10.735 50.342 1.00 62.27 197 LYS B O 1
ATOM 3746 N N . ALA B 2 140 ? -57.018 9.356 49.418 1.00 60.62 198 ALA B N 1
ATOM 3747 C CA . ALA B 2 140 ? -56.129 8.190 49.436 1.00 61.84 198 ALA B CA 1
ATOM 3748 C C . ALA B 2 140 ? -54.806 8.424 48.684 1.00 62.63 198 ALA B C 1
ATOM 3749 O O . ALA B 2 140 ? -53.735 8.046 49.171 1.00 64.04 198 ALA B O 1
ATOM 3751 N N . SER B 2 141 ? -54.871 9.039 47.504 1.00 62.13 199 SER B N 1
ATOM 3752 C CA . SER B 2 141 ? -53.645 9.349 46.759 1.00 62.58 199 SER B CA 1
ATOM 3753 C C . SER B 2 141 ? -52.643 10.230 47.553 1.00 62.30 199 SER B C 1
ATOM 3754 O O . SER B 2 141 ? -51.450 10.266 47.225 1.00 61.81 199 SER B O 1
ATOM 3757 N N . HIS B 2 142 ? -53.135 10.907 48.594 1.00 61.33 200 HIS B N 1
ATOM 3758 C CA . HIS B 2 142 ? -52.294 11.693 49.490 1.00 60.84 200 HIS B CA 1
ATOM 3759 C C . HIS B 2 142 ? -51.979 11.013 50.836 1.00 61.29 200 HIS B C 1
ATOM 3760 O O . HIS B 2 142 ? -51.636 11.702 51.804 1.00 62.64 200 HIS B O 1
ATOM 3767 N N . ILE B 2 143 ? -52.101 9.692 50.912 1.00 59.77 201 ILE B N 1
ATOM 3768 C CA . ILE B 2 143 ? -51.564 8.956 52.056 1.00 59.25 201 ILE B CA 1
ATOM 3769 C C . ILE B 2 143 ? -50.437 8.024 51.575 1.00 60.63 201 ILE B C 1
ATOM 3770 O O . ILE B 2 143 ? -50.654 7.157 50.687 1.00 59.16 201 ILE B O 1
ATOM 3775 N N . LEU B 2 144 ? -49.240 8.201 52.152 1.00 59.97 202 LEU B N 1
ATOM 3776 C CA . LEU B 2 144 ? -48.042 7.454 51.701 1.00 60.22 202 LEU B CA 1
ATOM 3777 C C . LEU B 2 144 ? -47.494 6.476 52.734 1.00 62.34 202 LEU B C 1
ATOM 3778 O O . LEU B 2 144 ? -47.398 6.821 53.908 1.00 63.96 202 LEU B O 1
ATOM 3783 N N . ILE B 2 145 ? -47.152 5.254 52.303 1.00 64.70 203 ILE B N 1
ATOM 3784 C CA . ILE B 2 145 ? -46.702 4.193 53.247 1.00 66.51 203 ILE B CA 1
ATOM 3785 C C . ILE B 2 145 ? -45.245 3.732 53.065 1.00 67.33 203 ILE B C 1
ATOM 3786 O O . ILE B 2 145 ? -44.833 3.347 51.976 1.00 67.32 203 ILE B O 1
ATOM 3791 N N . SER B 2 146 ? -44.491 3.808 54.162 1.00 67.98 204 SER B N 1
ATOM 3792 C CA . SER B 2 146 ? -43.069 3.507 54.224 1.00 69.19 204 SER B CA 1
ATOM 3793 C C . SER B 2 146 ? -42.839 2.026 54.013 1.00 72.93 204 SER B C 1
ATOM 3794 O O . SER B 2 146 ? -43.770 1.229 54.163 1.00 73.89 204 SER B O 1
ATOM 3797 N N . VAL B 2 147 ? -41.602 1.647 53.682 1.00 75.58 205 VAL B N 1
ATOM 3798 C CA . VAL B 2 147 ? -41.249 0.225 53.539 1.00 78.44 205 VAL B CA 1
ATOM 3799 C C . VAL B 2 147 ? -41.529 -0.484 54.856 1.00 79.78 205 VAL B C 1
ATOM 3800 O O . VAL B 2 147 ? -41.918 -1.651 54.859 1.00 81.38 205 VAL B O 1
ATOM 3804 N N . ASP B 2 148 ? -41.333 0.243 55.961 1.00 79.82 206 ASP B N 1
ATOM 3805 C CA . ASP B 2 148 ? -41.496 -0.275 57.330 1.00 81.63 206 ASP B CA 1
ATOM 3806 C C . ASP B 2 148 ? -42.895 -0.054 57.902 1.00 80.26 206 ASP B C 1
ATOM 3807 O O . ASP B 2 148 ? -43.109 -0.250 59.091 1.00 80.90 206 ASP B O 1
ATOM 3812 N N . GLY B 2 149 ? -43.837 0.377 57.069 1.00 79.19 207 GLY B N 1
ATOM 3813 C CA . GLY B 2 149 ? -45.234 0.505 57.498 1.00 78.89 207 GLY B CA 1
ATOM 3814 C C . GLY B 2 149 ? -45.641 1.797 58.201 1.00 77.46 207 GLY B C 1
ATOM 3815 O O . GLY B 2 149 ? -46.798 1.943 58.616 1.00 75.85 207 GLY B O 1
ATOM 3816 N N . LYS B 2 150 ? -44.701 2.732 58.336 1.00 77.31 208 LYS B N 1
ATOM 3817 C CA . LYS B 2 150 ? -44.974 4.033 58.954 1.00 75.97 208 LYS B CA 1
ATOM 3818 C C . LYS B 2 150 ? -45.843 4.834 58.008 1.00 74.01 208 LYS B C 1
ATOM 3819 O O . LYS B 2 150 ? -45.483 5.018 56.849 1.00 75.01 208 LYS B O 1
ATOM 3825 N N . VAL B 2 151 ? -46.998 5.290 58.477 1.00 72.82 209 VAL B N 1
ATOM 3826 C CA . VAL B 2 151 ? -47.916 6.003 57.590 1.00 71.17 209 VAL B CA 1
ATOM 3827 C C . VAL B 2 151 ? -47.692 7.499 57.689 1.00 69.11 209 VAL B C 1
ATOM 3828 O O . VAL B 2 151 ? -47.368 8.014 58.763 1.00 69.39 209 VAL B O 1
ATOM 3832 N N . TYR B 2 152 ? -47.820 8.170 56.541 1.00 67.86 210 TYR B N 1
ATOM 3833 C CA . TYR B 2 152 ? -47.413 9.561 56.347 1.00 65.82 210 TYR B CA 1
ATOM 3834 C C . TYR B 2 152 ? -48.430 10.321 55.499 1.00 65.11 210 TYR B C 1
ATOM 3835 O O . TYR B 2 152 ? -48.787 9.862 54.411 1.00 66.02 210 TYR B O 1
ATOM 3844 N N . LEU B 2 153 ? -48.864 11.490 55.968 1.00 64.53 211 LEU B N 1
ATOM 3845 C CA . LEU B 2 153 ? -49.717 12.367 55.173 1.00 63.95 211 LEU B CA 1
ATOM 3846 C C . LEU B 2 153 ? -48.866 13.237 54.256 1.00 64.67 211 LEU B C 1
ATOM 3847 O O . LEU B 2 153 ? -47.824 13.750 54.670 1.00 65.95 211 LEU B O 1
ATOM 3852 N N . SER B 2 154 ? -49.323 13.390 53.011 1.00 64.85 212 SER B N 1
ATOM 3853 C CA . SER B 2 154 ? -48.730 14.313 52.035 1.00 63.55 212 SER B CA 1
ATOM 3854 C C . SER B 2 154 ? -49.742 15.394 51.640 1.00 62.65 212 SER B C 1
ATOM 3855 O O . SER B 2 154 ? -50.613 15.757 52.436 1.00 61.99 212 SER B O 1
ATOM 3858 N N . GLY B 2 155 ? -49.624 15.902 50.414 1.00 62.00 213 GLY B N 1
ATOM 3859 C CA . GLY B 2 155 ? -50.571 16.865 49.879 1.00 61.07 213 GLY B CA 1
ATOM 3860 C C . GLY B 2 155 ? -50.462 18.236 50.518 1.00 61.91 213 GLY B C 1
ATOM 3861 O O . GLY B 2 155 ? -51.440 18.997 50.505 1.00 63.35 213 GLY B O 1
ATOM 3862 N N . LEU B 2 156 ? -49.286 18.571 51.065 1.00 59.83 214 LEU B N 1
ATOM 3863 C CA . LEU B 2 156 ? -49.127 19.865 51.770 1.00 59.40 214 LEU B CA 1
ATOM 3864 C C . LEU B 2 156 ? -49.521 21.100 50.950 1.00 57.04 214 LEU B C 1
ATOM 3865 O O . LEU B 2 156 ? -50.003 22.074 51.505 1.00 57.09 214 LEU B O 1
ATOM 3870 N N . ARG B 2 157 ? -49.391 20.997 49.637 1.00 56.64 215 ARG B N 1
ATOM 3871 C CA . ARG B 2 157 ? -49.568 22.099 48.682 1.00 57.31 215 ARG B CA 1
ATOM 3872 C C . ARG B 2 157 ? -50.915 22.789 48.732 1.00 58.26 215 ARG B C 1
ATOM 3873 O O . ARG B 2 157 ? -50.991 23.976 48.370 1.00 61.51 215 ARG B O 1
ATOM 3881 N N . SER B 2 158 ? -51.962 22.075 49.167 1.00 56.84 216 SER B N 1
ATOM 3882 C CA . SER B 2 158 ? -53.278 22.691 49.366 1.00 57.21 216 SER B CA 1
ATOM 3883 C C . SER B 2 158 ? -53.503 23.267 50.781 1.00 59.31 216 SER B C 1
ATOM 3884 O O . SER B 2 158 ? -54.577 23.817 51.060 1.00 60.43 216 SER B O 1
ATOM 3887 N N . ASN B 2 159 ? -52.497 23.151 51.656 1.00 59.18 217 ASN B N 1
ATOM 3888 C CA . ASN B 2 159 ? -52.572 23.676 53.028 1.00 61.63 217 ASN B CA 1
ATOM 3889 C C . ASN B 2 159 ? -52.734 25.189 53.113 1.00 61.74 217 ASN B C 1
ATOM 3890 O O . ASN B 2 159 ? -52.052 25.928 52.414 1.00 62.57 217 ASN B O 1
ATOM 3895 N N . LEU B 2 160 ? -53.624 25.629 53.994 1.00 61.90 218 LEU B N 1
ATOM 3896 C CA . LEU B 2 160 ? -53.971 27.038 54.166 1.00 62.66 218 LEU B CA 1
ATOM 3897 C C . LEU B 2 160 ? -53.849 27.410 55.643 1.00 64.47 218 LEU B C 1
ATOM 3898 O O . LEU B 2 160 ? -54.257 26.651 56.530 1.00 65.65 218 LEU B O 1
ATOM 3903 N N . SER B 2 161 ? -53.286 28.577 55.907 1.00 65.96 219 SER B N 1
ATOM 3904 C CA . SER B 2 161 ? -53.154 29.065 57.258 1.00 68.23 219 SER B CA 1
ATOM 3905 C C . SER B 2 161 ? -54.452 29.778 57.587 1.00 70.77 219 SER B C 1
ATOM 3906 O O . SER B 2 161 ? -54.947 30.565 56.774 1.00 72.05 219 SER B O 1
ATOM 3909 N N . MET B 2 162 ? -55.012 29.500 58.762 1.00 72.18 220 MET B N 1
ATOM 3910 C CA . MET B 2 162 ? -56.185 30.234 59.228 1.00 74.97 220 MET B CA 1
ATOM 3911 C C . MET B 2 162 ? -55.780 31.405 60.126 1.00 78.09 220 MET B C 1
ATOM 3912 O O . MET B 2 162 ? -56.633 32.089 60.706 1.00 79.97 220 MET B O 1
ATOM 3917 N N . ILE B 2 163 ? -54.468 31.627 60.211 1.00 79.03 221 ILE B N 1
ATOM 3918 C CA . ILE B 2 163 ? -53.872 32.659 61.044 1.00 80.88 221 ILE B CA 1
ATOM 3919 C C . ILE B 2 163 ? -53.701 33.914 60.209 1.00 82.61 221 ILE B C 1
ATOM 3920 O O . ILE B 2 163 ? -52.899 33.952 59.282 1.00 82.57 221 ILE B O 1
ATOM 3925 N N . SER B 2 164 ? -54.488 34.931 60.537 1.00 86.01 222 SER B N 1
ATOM 3926 C CA . SER B 2 164 ? -54.568 36.163 59.763 1.00 87.91 222 SER B CA 1
ATOM 3927 C C . SER B 2 164 ? -54.434 37.385 60.685 1.00 91.67 222 SER B C 1
ATOM 3928 O O . SER B 2 164 ? -55.076 37.441 61.747 1.00 91.64 222 SER B O 1
ATOM 3931 N N . HIS B 2 165 ? -53.610 38.360 60.268 1.00 94.01 223 HIS B N 1
ATOM 3932 C CA . HIS B 2 165 ? -53.222 39.508 61.112 1.00 97.91 223 HIS B CA 1
ATOM 3933 C C . HIS B 2 165 ? -52.682 39.013 62.455 1.00 98.78 223 HIS B C 1
ATOM 3934 O O . HIS B 2 165 ? -53.016 39.562 63.508 1.00 99.80 223 HIS B O 1
ATOM 3941 N N . GLY B 2 166 ? -51.891 37.945 62.426 1.00 98.49 224 GLY B N 1
ATOM 3942 C CA . GLY B 2 166 ? -51.454 37.296 63.661 1.00 98.45 224 GLY B CA 1
ATOM 3943 C C . GLY B 2 166 ? -52.541 36.655 64.517 1.00 98.69 224 GLY B C 1
ATOM 3944 O O . GLY B 2 166 ? -52.236 36.078 65.551 1.00 100.97 224 GLY B O 1
ATOM 3945 N N . GLN B 2 167 ? -53.807 36.736 64.114 1.00 97.57 225 GLN B N 1
ATOM 3946 C CA . GLN B 2 167 ? -54.873 36.082 64.887 1.00 96.43 225 GLN B CA 1
ATOM 3947 C C . GLN B 2 167 ? -55.405 34.834 64.174 1.00 94.18 225 GLN B C 1
ATOM 3948 O O . GLN B 2 167 ? -55.586 34.829 62.952 1.00 92.43 225 GLN B O 1
ATOM 3954 N N . ARG B 2 168 ? -55.671 33.781 64.937 1.00 92.39 226 ARG B N 1
ATOM 3955 C CA . ARG B 2 168 ? -56.290 32.597 64.370 1.00 90.99 226 ARG B CA 1
ATOM 3956 C C . ARG B 2 168 ? -57.768 32.888 64.123 1.00 89.94 226 ARG B C 1
ATOM 3957 O O . ARG B 2 168 ? -58.465 33.336 65.027 1.00 90.35 226 ARG B O 1
ATOM 3965 N N . GLN B 2 169 ? -58.235 32.664 62.896 1.00 87.08 227 GLN B N 1
ATOM 3966 C CA . GLN B 2 169 ? -59.629 32.955 62.565 1.00 87.29 227 GLN B CA 1
ATOM 3967 C C . GLN B 2 169 ? -60.542 31.745 62.848 1.00 86.66 227 GLN B C 1
ATOM 3968 O O . GLN B 2 169 ? -60.089 30.597 62.919 1.00 84.39 227 GLN B O 1
ATOM 3974 N N . ARG B 2 170 ? -61.829 32.022 63.033 1.00 87.21 228 ARG B N 1
ATOM 3975 C CA . ARG B 2 170 ? -62.798 31.005 63.398 1.00 86.15 228 ARG B CA 1
ATOM 3976 C C . ARG B 2 170 ? -63.131 30.163 62.175 1.00 84.42 228 ARG B C 1
ATOM 3977 O O . ARG B 2 170 ? -63.095 28.920 62.223 1.00 82.46 228 ARG B O 1
ATOM 3985 N N . VAL B 2 171 ? -63.461 30.863 61.087 1.00 83.32 229 VAL B N 1
ATOM 3986 C CA . VAL B 2 171 ? -63.681 30.257 59.780 1.00 80.66 229 VAL B CA 1
ATOM 3987 C C . VAL B 2 171 ? -62.884 31.022 58.748 1.00 79.61 229 VAL B C 1
ATOM 3988 O O . VAL B 2 171 ? -62.481 32.157 58.970 1.00 81.14 229 VAL B O 1
ATOM 3992 N N . VAL B 2 172 ? -62.672 30.390 57.607 1.00 77.76 230 VAL B N 1
ATOM 3993 C CA . VAL B 2 172 ? -62.017 31.019 56.475 1.00 74.84 230 VAL B CA 1
ATOM 3994 C C . VAL B 2 172 ? -62.978 30.923 55.280 1.00 74.48 230 VAL B C 1
ATOM 3995 O O . VAL B 2 172 ? -64.000 30.232 55.363 1.00 76.34 230 VAL B O 1
ATOM 3999 N N . HIS B 2 173 ? -62.672 31.597 54.176 1.00 72.05 231 HIS B N 1
ATOM 4000 C CA . HIS B 2 173 ? -63.585 31.610 53.035 1.00 72.04 231 HIS B CA 1
ATOM 4001 C C . HIS B 2 173 ? -62.937 31.267 51.687 1.00 70.26 231 HIS B C 1
ATOM 4002 O O . HIS B 2 173 ? -63.595 31.326 50.634 1.00 70.69 231 HIS B O 1
ATOM 4009 N N . ASP B 2 174 ? -61.661 30.898 51.721 1.00 66.97 232 ASP B N 1
ATOM 4010 C CA . ASP B 2 174 ? -60.898 30.736 50.508 1.00 66.00 232 ASP B CA 1
ATOM 4011 C C . ASP B 2 174 ? -61.407 29.554 49.686 1.00 66.98 232 ASP B C 1
ATOM 4012 O O . ASP B 2 174 ? -61.588 28.429 50.212 1.00 66.51 232 ASP B O 1
ATOM 4017 N N . PHE B 2 175 ? -61.663 29.810 48.404 1.00 66.44 233 PHE B N 1
ATOM 4018 C CA . PHE B 2 175 ? -61.976 28.725 47.495 1.00 66.92 233 PHE B CA 1
ATOM 4019 C C . PHE B 2 175 ? -60.691 28.238 46.827 1.00 65.40 233 PHE B C 1
ATOM 4020 O O . PHE B 2 175 ? -60.134 28.939 45.983 1.00 64.03 233 PHE B O 1
ATOM 4028 N N . PRO B 2 176 ? -60.241 27.022 47.196 1.00 64.49 234 PRO B N 1
ATOM 4029 C CA . PRO B 2 176 ? -58.887 26.577 46.926 1.00 63.27 234 PRO B CA 1
ATOM 4030 C C . PRO B 2 176 ? -58.657 26.524 45.440 1.00 65.87 234 PRO B C 1
ATOM 4031 O O . PRO B 2 176 ? -59.511 26.038 44.686 1.00 67.14 234 PRO B O 1
ATOM 4035 N N . LYS B 2 177 ? -57.519 27.057 45.014 1.00 67.89 235 LYS B N 1
ATOM 4036 C CA . LYS B 2 177 ? -57.170 27.061 43.606 1.00 68.95 235 LYS B CA 1
ATOM 4037 C C . LYS B 2 177 ? -56.503 25.733 43.193 1.00 67.39 235 LYS B C 1
ATOM 4038 O O . LYS B 2 177 ? -56.078 24.934 44.040 1.00 65.94 235 LYS B O 1
ATOM 4044 N N . TYR B 2 178 ? -56.477 25.488 41.884 1.00 67.94 236 TYR B N 1
ATOM 4045 C CA . TYR B 2 178 ? -55.838 24.308 41.269 1.00 65.54 236 TYR B CA 1
ATOM 4046 C C . TYR B 2 178 ? -56.355 23.026 41.859 1.00 64.03 236 TYR B C 1
ATOM 4047 O O . TYR B 2 178 ? -55.606 22.057 42.043 1.00 63.02 236 TYR B O 1
ATOM 4056 N N . SER B 2 179 ? -57.654 23.021 42.127 1.00 65.12 237 SER B N 1
ATOM 4057 C CA . SER B 2 179 ? -58.253 21.991 42.971 1.00 65.72 237 SER B CA 1
ATOM 4058 C C . SER B 2 179 ? -59.386 21.224 42.313 1.00 68.10 237 SER B C 1
ATOM 4059 O O . SER B 2 179 ? -60.207 20.615 43.003 1.00 71.75 237 SER B O 1
ATOM 4062 N N . VAL B 2 180 ? -59.413 21.221 40.987 1.00 69.96 238 VAL B N 1
ATOM 4063 C CA . VAL B 2 180 ? -60.367 20.418 40.216 1.00 72.98 238 VAL B CA 1
ATOM 4064 C C . VAL B 2 180 ? -60.414 18.923 40.645 1.00 74.14 238 VAL B C 1
ATOM 4065 O O . VAL B 2 180 ? -61.486 18.413 40.970 1.00 74.92 238 VAL B O 1
ATOM 4069 N N . LYS B 2 181 ? -59.257 18.253 40.673 1.00 74.17 239 LYS B N 1
ATOM 4070 C CA . LYS B 2 181 ? -59.160 16.825 41.029 1.00 74.02 239 LYS B CA 1
ATOM 4071 C C . LYS B 2 181 ? -59.482 16.448 42.488 1.00 73.72 239 LYS B C 1
ATOM 4072 O O . LYS B 2 181 ? -59.479 15.267 42.826 1.00 74.83 239 LYS B O 1
ATOM 4078 N N . VAL B 2 182 ? -59.761 17.426 43.350 1.00 73.06 240 VAL B N 1
ATOM 4079 C CA . VAL B 2 182 ? -60.020 17.132 44.767 1.00 71.79 240 VAL B CA 1
ATOM 4080 C C . VAL B 2 182 ? -61.505 17.271 45.136 1.00 72.30 240 VAL B C 1
ATOM 4081 O O . VAL B 2 182 ? -61.976 16.683 46.123 1.00 71.51 240 VAL B O 1
ATOM 4085 N N . LEU B 2 183 ? -62.235 18.018 44.307 1.00 72.37 241 LEU B N 1
ATOM 4086 C CA . LEU B 2 183 ? -63.674 18.295 44.493 1.00 72.28 241 LEU B CA 1
ATOM 4087 C C . LEU B 2 183 ? -64.515 17.244 45.242 1.00 72.50 241 LEU B C 1
ATOM 4088 O O . LEU B 2 183 ? -65.179 17.590 46.213 1.00 74.58 241 LEU B O 1
ATOM 4093 N N . PRO B 2 184 ? -64.493 15.967 44.813 1.00 71.18 242 PRO B N 1
ATOM 4094 C CA . PRO B 2 184 ? -65.271 14.972 45.569 1.00 70.72 242 PRO B CA 1
ATOM 4095 C C . PRO B 2 184 ? -64.941 14.857 47.068 1.00 69.47 242 PRO B C 1
ATOM 4096 O O . PRO B 2 184 ? -65.784 14.397 47.833 1.00 70.51 242 PRO B O 1
ATOM 4100 N N . TRP B 2 185 ? -63.748 15.284 47.486 1.00 67.46 243 TRP B N 1
ATOM 4101 C CA . TRP B 2 185 ? -63.319 15.125 48.885 1.00 65.23 243 TRP B CA 1
ATOM 4102 C C . TRP B 2 185 ? -63.689 16.308 49.755 1.00 64.10 243 TRP B C 1
ATOM 4103 O O . TRP B 2 185 ? -63.623 16.225 50.973 1.00 62.97 243 TRP B O 1
ATOM 4114 N N . LEU B 2 186 ? -64.072 17.413 49.125 1.00 65.09 244 LEU B N 1
ATOM 4115 C CA . LEU B 2 186 ? -64.221 18.689 49.833 1.00 64.30 244 LEU B CA 1
ATOM 4116 C C . LEU B 2 186 ? -65.584 18.845 50.497 1.00 66.36 244 LEU B C 1
ATOM 4117 O O . LEU B 2 186 ? -66.618 18.536 49.906 1.00 68.62 244 LEU B O 1
ATOM 4122 N N . SER B 2 187 ? -65.583 19.335 51.728 1.00 65.87 245 SER B N 1
ATOM 4123 C CA . SER B 2 187 ? -66.818 19.485 52.471 1.00 67.46 245 SER B CA 1
ATOM 4124 C C . SER B 2 187 ? -67.844 20.372 51.752 1.00 68.61 245 SER B C 1
ATOM 4125 O O . SER B 2 187 ? -67.469 21.232 50.968 1.00 68.35 245 SER B O 1
ATOM 4128 N N . PRO B 2 188 ? -69.148 20.149 52.012 1.00 71.32 246 PRO B N 1
ATOM 4129 C CA . PRO B 2 188 ? -70.205 21.010 51.462 1.00 73.42 246 PRO B CA 1
ATOM 4130 C C . PRO B 2 188 ? -70.031 22.499 51.786 1.00 74.36 246 PRO B C 1
ATOM 4131 O O . PRO B 2 188 ? -70.367 23.350 50.959 1.00 75.94 246 PRO B O 1
ATOM 4135 N N . GLU B 2 189 ? -69.505 22.817 52.961 1.00 74.52 247 GLU B N 1
ATOM 4136 C CA . GLU B 2 189 ? -69.227 24.223 53.290 1.00 76.66 247 GLU B CA 1
ATOM 4137 C C . GLU B 2 189 ? -68.011 24.825 52.555 1.00 74.70 247 GLU B C 1
ATOM 4138 O O . GLU B 2 189 ? -67.982 26.033 52.317 1.00 76.10 247 GLU B O 1
ATOM 4144 N N . VAL B 2 190 ? -67.025 23.998 52.190 1.00 72.41 248 VAL B N 1
ATOM 4145 C CA . VAL B 2 190 ? -65.935 24.454 51.313 1.00 70.32 248 VAL B CA 1
ATOM 4146 C C . VAL B 2 190 ? -66.506 24.866 49.956 1.00 71.54 248 VAL B C 1
ATOM 4147 O O . VAL B 2 190 ? -66.061 25.843 49.357 1.00 72.33 248 VAL B O 1
ATOM 4151 N N . LEU B 2 191 ? -67.499 24.129 49.477 1.00 71.87 249 LEU B N 1
ATOM 4152 C CA . LEU B 2 191 ? -67.943 24.321 48.113 1.00 73.15 249 LEU B CA 1
ATOM 4153 C C . LEU B 2 191 ? -69.040 25.360 47.944 1.00 75.90 249 LEU B C 1
ATOM 4154 O O . LEU B 2 191 ? -69.125 25.981 46.892 1.00 76.63 249 LEU B O 1
ATOM 4159 N N . GLN B 2 192 ? -69.893 25.551 48.947 1.00 78.29 250 GLN B N 1
ATOM 4160 C CA . GLN B 2 192 ? -70.994 26.503 48.746 1.00 81.49 250 GLN B CA 1
ATOM 4161 C C . GLN B 2 192 ? -70.543 27.938 48.855 1.00 81.81 250 GLN B C 1
ATOM 4162 O O . GLN B 2 192 ? -71.331 28.853 48.619 1.00 85.75 250 GLN B O 1
ATOM 4168 N N . GLN B 2 193 ? -69.270 28.121 49.207 1.00 79.44 251 GLN B N 1
ATOM 4169 C CA . GLN B 2 193 ? -68.600 29.416 49.128 1.00 78.30 251 GLN B CA 1
ATOM 4170 C C . GLN B 2 193 ? -69.474 30.569 49.640 1.00 80.73 251 GLN B C 1
ATOM 4171 O O . GLN B 2 193 ? -69.640 31.582 48.959 1.00 82.24 251 GLN B O 1
ATOM 4177 N N . ASN B 2 194 ? -70.039 30.407 50.832 1.00 81.20 252 ASN B N 1
ATOM 4178 C CA . ASN B 2 194 ? -70.928 31.436 51.366 1.00 84.58 252 ASN B CA 1
ATOM 4179 C C . ASN B 2 194 ? -70.389 32.146 52.611 1.00 83.71 252 ASN B C 1
ATOM 4180 O O . ASN B 2 194 ? -69.261 31.900 53.041 1.00 81.43 252 ASN B O 1
ATOM 4185 N N . LEU B 2 195 ? -71.226 33.008 53.181 1.00 86.22 253 LEU B N 1
ATOM 4186 C CA . LEU B 2 195 ? -70.891 33.818 54.353 1.00 87.34 253 LEU B CA 1
ATOM 4187 C C . LEU B 2 195 ? -70.549 32.989 55.600 1.00 85.95 253 LEU B C 1
ATOM 4188 O O . LEU B 2 195 ? -69.969 33.495 56.560 1.00 85.45 253 LEU B O 1
ATOM 4193 N N . GLN B 2 196 ? -70.913 31.713 55.572 1.00 86.41 254 GLN B N 1
ATOM 4194 C CA . GLN B 2 196 ? -70.669 30.806 56.692 1.00 85.85 254 GLN B CA 1
ATOM 4195 C C . GLN B 2 196 ? -69.198 30.382 56.751 1.00 82.52 254 GLN B C 1
ATOM 4196 O O . GLN B 2 196 ? -68.660 30.121 57.836 1.00 81.44 254 GLN B O 1
ATOM 4202 N N . GLY B 2 197 ? -68.560 30.323 55.581 1.00 80.11 255 GLY B N 1
ATOM 4203 C CA . GLY B 2 197 ? -67.177 29.873 55.466 1.00 76.23 255 GLY B CA 1
ATOM 4204 C C . GLY B 2 197 ? -66.976 28.455 55.957 1.00 73.45 255 GLY B C 1
ATOM 4205 O O . GLY B 2 197 ? -67.920 27.673 55.980 1.00 74.08 255 GLY B O 1
ATOM 4206 N N . TYR B 2 198 ? -65.741 28.142 56.353 1.00 70.83 256 TYR B N 1
ATOM 4207 C CA . TYR B 2 198 ? -65.352 26.807 56.835 1.00 68.49 256 TYR B CA 1
ATOM 4208 C C . TYR B 2 198 ? -64.058 26.852 57.645 1.00 68.09 256 TYR B C 1
ATOM 4209 O O . TYR B 2 198 ? -63.401 27.897 57.708 1.00 70.42 256 TYR B O 1
ATOM 4218 N N . ASP B 2 199 ? -63.681 25.700 58.202 1.00 66.99 257 ASP B N 1
ATOM 4219 C CA . ASP B 2 199 ? -62.611 25.547 59.200 1.00 66.96 257 ASP B CA 1
ATOM 4220 C C . ASP B 2 199 ? -61.968 24.145 59.104 1.00 66.41 257 ASP B C 1
ATOM 4221 O O . ASP B 2 199 ? -62.130 23.463 58.099 1.00 67.78 257 ASP B O 1
ATOM 4226 N N . ALA B 2 200 ? -61.283 23.705 60.160 1.00 65.07 258 ALA B N 1
ATOM 4227 C CA . ALA B 2 200 ? -60.520 22.465 60.125 1.00 62.71 258 ALA B CA 1
ATOM 4228 C C . ALA B 2 200 ? -61.389 21.208 60.110 1.00 65.20 258 ALA B C 1
ATOM 4229 O O . ALA B 2 200 ? -60.941 20.132 59.660 1.00 66.37 258 ALA B O 1
ATOM 4231 N N . LYS B 2 201 ? -62.632 21.328 60.562 1.00 66.49 259 LYS B N 1
ATOM 4232 C CA . LYS B 2 201 ? -63.557 20.181 60.528 1.00 66.07 259 LYS B CA 1
ATOM 4233 C C . LYS B 2 201 ? -64.007 19.837 59.100 1.00 66.82 259 LYS B C 1
ATOM 4234 O O . LYS B 2 201 ? -64.535 18.751 58.852 1.00 69.25 259 LYS B O 1
ATOM 4240 N N . SER B 2 202 ? -63.751 20.739 58.152 1.00 66.58 260 SER B N 1
ATOM 4241 C CA . SER B 2 202 ? -63.937 20.441 56.738 1.00 65.17 260 SER B CA 1
ATOM 4242 C C . SER B 2 202 ? -62.982 19.345 56.296 1.00 64.84 260 SER B C 1
ATOM 4243 O O . SER B 2 202 ? -63.311 18.576 55.389 1.00 65.52 260 SER B O 1
ATOM 4246 N N . ASP B 2 203 ? -61.804 19.269 56.924 1.00 63.96 261 ASP B N 1
ATOM 4247 C CA . ASP B 2 203 ? -60.868 18.180 56.630 1.00 63.97 261 ASP B CA 1
ATOM 4248 C C . ASP B 2 203 ? -61.396 16.884 57.177 1.00 66.62 261 ASP B C 1
ATOM 4249 O O . ASP B 2 203 ? -61.110 15.811 56.624 1.00 67.89 261 ASP B O 1
ATOM 4254 N N . ILE B 2 204 ? -62.169 16.973 58.264 1.00 66.69 262 ILE B N 1
ATOM 4255 C CA . ILE B 2 204 ? -62.735 15.784 58.859 1.00 66.90 262 ILE B CA 1
ATOM 4256 C C . ILE B 2 204 ? -63.744 15.141 57.903 1.00 68.48 262 ILE B C 1
ATOM 4257 O O . ILE B 2 204 ? -63.794 13.922 57.789 1.00 68.74 262 ILE B O 1
ATOM 4262 N N . TYR B 2 205 ? -64.529 15.960 57.207 1.00 69.25 263 TYR B N 1
ATOM 4263 C CA . TYR B 2 205 ? -65.497 15.437 56.238 1.00 69.31 263 TYR B CA 1
ATOM 4264 C C . TYR B 2 205 ? -64.770 14.659 55.160 1.00 67.76 263 TYR B C 1
ATOM 4265 O O . TYR B 2 205 ? -65.268 13.639 54.702 1.00 68.16 263 TYR B O 1
ATOM 4274 N N . SER B 2 206 ? -63.596 15.159 54.769 1.00 66.36 264 SER B N 1
ATOM 4275 C CA . SER B 2 206 ? -62.760 14.536 53.747 1.00 65.47 264 SER B CA 1
ATOM 4276 C C . SER B 2 206 ? -62.222 13.198 54.233 1.00 64.88 264 SER B C 1
ATOM 4277 O O . SER B 2 206 ? -62.129 12.255 53.453 1.00 65.61 264 SER B O 1
ATOM 4280 N N . VAL B 2 207 ? -61.876 13.117 55.517 1.00 64.22 265 VAL B N 1
ATOM 4281 C CA . VAL B 2 207 ? -61.382 11.876 56.117 1.00 64.17 265 VAL B CA 1
ATOM 4282 C C . VAL B 2 207 ? -62.424 10.766 56.010 1.00 66.05 265 VAL B C 1
ATOM 4283 O O . VAL B 2 207 ? -62.089 9.586 55.747 1.00 66.79 265 VAL B O 1
ATOM 4287 N N . GLY B 2 208 ? -63.685 11.158 56.192 1.00 66.09 266 GLY B N 1
ATOM 4288 C CA . GLY B 2 208 ? -64.814 10.252 56.036 1.00 67.62 266 GLY B CA 1
ATOM 4289 C C . GLY B 2 208 ? -64.924 9.743 54.610 1.00 68.17 266 GLY B C 1
ATOM 4290 O O . GLY B 2 208 ? -65.231 8.554 54.383 1.00 69.32 266 GLY B O 1
ATOM 4291 N N . ILE B 2 209 ? -64.680 10.640 53.647 1.00 66.20 267 ILE B N 1
ATOM 4292 C CA . ILE B 2 209 ? -64.691 10.274 52.225 1.00 64.81 267 ILE B CA 1
ATOM 4293 C C . ILE B 2 209 ? -63.510 9.358 51.906 1.00 64.80 267 ILE B C 1
ATOM 4294 O O . ILE B 2 209 ? -63.686 8.335 51.240 1.00 65.81 267 ILE B O 1
ATOM 4299 N N . THR B 2 210 ? -62.318 9.710 52.395 1.00 64.14 268 THR B N 1
ATOM 4300 C CA . THR B 2 210 ? -61.143 8.839 52.276 1.00 63.30 268 THR B CA 1
ATOM 4301 C C . THR B 2 210 ? -61.444 7.460 52.866 1.00 65.16 268 THR B C 1
ATOM 4302 O O . THR B 2 210 ? -61.020 6.453 52.321 1.00 66.93 268 THR B O 1
ATOM 4306 N N . ALA B 2 211 ? -62.193 7.410 53.967 1.00 65.80 269 ALA B N 1
ATOM 4307 C CA . ALA B 2 211 ? -62.617 6.124 54.535 1.00 66.04 269 ALA B CA 1
ATOM 4308 C C . ALA B 2 211 ? -63.512 5.270 53.598 1.00 66.46 269 ALA B C 1
ATOM 4309 O O . ALA B 2 211 ? -63.218 4.096 53.373 1.00 67.37 269 ALA B O 1
ATOM 4311 N N . CYS B 2 212 ? -64.579 5.858 53.055 1.00 66.12 270 CYS B N 1
ATOM 4312 C CA . CYS B 2 212 ? -65.412 5.199 52.042 1.00 67.75 270 CYS B CA 1
ATOM 4313 C C . CYS B 2 212 ? -64.588 4.787 50.829 1.00 68.45 270 CYS B C 1
ATOM 4314 O O . CYS B 2 212 ? -64.837 3.747 50.220 1.00 69.86 270 CYS B O 1
ATOM 4317 N N . GLU B 2 213 ? -63.605 5.611 50.469 1.00 68.86 271 GLU B N 1
ATOM 4318 C CA . GLU B 2 213 ? -62.717 5.303 49.352 1.00 68.74 271 GLU B CA 1
ATOM 4319 C C . GLU B 2 213 ? -61.855 4.062 49.628 1.00 69.54 271 GLU B C 1
ATOM 4320 O O . GLU B 2 213 ? -61.823 3.135 48.811 1.00 70.03 271 GLU B O 1
ATOM 4326 N N . LEU B 2 214 ? -61.170 4.057 50.773 1.00 69.30 272 LEU B N 1
ATOM 4327 C CA . LEU B 2 214 ? -60.344 2.925 51.202 1.00 70.96 272 LEU B CA 1
ATOM 4328 C C . LEU B 2 214 ? -61.159 1.644 51.454 1.00 73.58 272 LEU B C 1
ATOM 4329 O O . LEU B 2 214 ? -60.722 0.529 51.111 1.00 73.71 272 LEU B O 1
ATOM 4334 N N . ALA B 2 215 ? -62.344 1.799 52.045 1.00 74.95 273 ALA B N 1
ATOM 4335 C CA . ALA B 2 215 ? -63.229 0.639 52.276 1.00 77.88 273 ALA B CA 1
ATOM 4336 C C . ALA B 2 215 ? -63.843 0.059 51.005 1.00 78.60 273 ALA B C 1
ATOM 4337 O O . ALA B 2 215 ? -63.977 -1.145 50.894 1.00 80.53 273 ALA B O 1
ATOM 4339 N N . ASN B 2 216 ? -64.202 0.921 50.059 1.00 78.35 274 ASN B N 1
ATOM 4340 C CA . ASN B 2 216 ? -65.083 0.554 48.951 1.00 80.21 274 ASN B CA 1
ATOM 4341 C C . ASN B 2 216 ? -64.376 0.382 47.606 1.00 80.16 274 ASN B C 1
ATOM 4342 O O . ASN B 2 216 ? -64.975 -0.069 46.631 1.00 82.39 274 ASN B O 1
ATOM 4347 N N . GLY B 2 217 ? -63.107 0.763 47.545 1.00 79.02 275 GLY B N 1
ATOM 4348 C CA . GLY B 2 217 ? -62.341 0.659 46.305 1.00 77.07 275 GLY B CA 1
ATOM 4349 C C . GLY B 2 217 ? -62.445 1.853 45.375 1.00 74.80 275 GLY B C 1
ATOM 4350 O O . GLY B 2 217 ? -61.596 2.040 44.519 1.00 73.29 275 GLY B O 1
ATOM 4351 N N . HIS B 2 218 ? -63.492 2.654 45.533 1.00 74.48 276 HIS B N 1
ATOM 4352 C CA . HIS B 2 218 ? -63.731 3.789 44.646 1.00 74.88 276 HIS B CA 1
ATOM 4353 C C . HIS B 2 218 ? -64.244 4.987 45.417 1.00 73.77 276 HIS B C 1
ATOM 4354 O O . HIS B 2 218 ? -65.009 4.847 46.369 1.00 73.47 276 HIS B O 1
ATOM 4361 N N . VAL B 2 219 ? -63.816 6.172 45.008 1.00 73.65 277 VAL B N 1
ATOM 4362 C CA . VAL B 2 219 ? -64.260 7.366 45.700 1.00 73.33 277 VAL B CA 1
ATOM 4363 C C . VAL B 2 219 ? -65.734 7.665 45.438 1.00 75.91 277 VAL B C 1
ATOM 4364 O O . VAL B 2 219 ? -66.227 7.491 44.315 1.00 74.78 277 VAL B O 1
ATOM 4368 N N . PRO B 2 220 ? -66.439 8.094 46.503 1.00 78.13 278 PRO B N 1
ATOM 4369 C CA . PRO B 2 220 ? -67.738 8.745 46.426 1.00 80.69 278 PRO B CA 1
ATOM 4370 C C . PRO B 2 220 ? -67.880 9.746 45.274 1.00 81.81 278 PRO B C 1
ATOM 4371 O O . PRO B 2 220 ? -66.958 10.532 44.991 1.00 79.38 278 PRO B O 1
ATOM 4375 N N . PHE B 2 221 ? -69.051 9.674 44.636 1.00 84.36 279 PHE B N 1
ATOM 4376 C CA . PHE B 2 221 ? -69.498 10.605 43.610 1.00 84.94 279 PHE B CA 1
ATOM 4377 C C . PHE B 2 221 ? -68.705 10.369 42.341 1.00 85.22 279 PHE B C 1
ATOM 4378 O O . PHE B 2 221 ? -68.390 9.223 42.015 1.00 85.47 279 PHE B O 1
ATOM 4386 N N . ASP B 2 223 ? -66.719 10.205 40.100 1.00 103.66 281 ASP B N 1
ATOM 4387 C CA . ASP B 2 223 ? -66.529 9.798 38.715 1.00 104.89 281 ASP B CA 1
ATOM 4388 C C . ASP B 2 223 ? -67.529 10.470 37.781 1.00 106.45 281 ASP B C 1
ATOM 4389 O O . ASP B 2 223 ? -67.445 10.301 36.563 1.00 108.48 281 ASP B O 1
ATOM 4394 N N . MET B 2 224 ? -68.473 11.222 38.346 1.00 106.00 282 MET B N 1
ATOM 4395 C CA . MET B 2 224 ? -69.438 11.973 37.537 1.00 107.30 282 MET B CA 1
ATOM 4396 C C . MET B 2 224 ? -69.051 13.459 37.363 1.00 105.18 282 MET B C 1
ATOM 4397 O O . MET B 2 224 ? -68.087 13.927 37.987 1.00 102.44 282 MET B O 1
ATOM 4402 N N . PRO B 2 225 ? -69.785 14.198 36.497 1.00 105.86 283 PRO B N 1
ATOM 4403 C CA . PRO B 2 225 ? -69.565 15.638 36.336 1.00 104.43 283 PRO B CA 1
ATOM 4404 C C . PRO B 2 225 ? -69.579 16.377 37.669 1.00 101.84 283 PRO B C 1
ATOM 4405 O O . PRO B 2 225 ? -70.384 16.055 38.551 1.00 102.59 283 PRO B O 1
ATOM 4409 N N . ALA B 2 226 ? -68.692 17.358 37.801 1.00 98.36 284 ALA B N 1
ATOM 4410 C CA . ALA B 2 226 ? -68.510 18.075 39.053 1.00 94.84 284 ALA B CA 1
ATOM 4411 C C . ALA B 2 226 ? -69.786 18.767 39.525 1.00 95.50 284 ALA B C 1
ATOM 4412 O O . ALA B 2 226 ? -70.037 18.844 40.719 1.00 94.89 284 ALA B O 1
ATOM 4414 N N . THR B 2 227 ? -70.594 19.256 38.590 1.00 97.05 285 THR B N 1
ATOM 4415 C CA . THR B 2 227 ? -71.860 19.913 38.927 1.00 99.08 285 THR B CA 1
ATOM 4416 C C . THR B 2 227 ? -72.851 19.000 39.651 1.00 100.59 285 THR B C 1
ATOM 4417 O O . THR B 2 227 ? -73.473 19.409 40.634 1.00 100.61 285 THR B O 1
ATOM 4421 N N . GLN B 2 228 ? -72.987 17.766 39.164 1.00 101.89 286 GLN B N 1
ATOM 4422 C CA . GLN B 2 228 ? -73.963 16.818 39.704 1.00 103.65 286 GLN B CA 1
ATOM 4423 C C . GLN B 2 228 ? -73.640 16.334 41.127 1.00 102.37 286 GLN B C 1
ATOM 4424 O O . GLN B 2 228 ? -74.548 15.952 41.881 1.00 102.94 286 GLN B O 1
ATOM 4430 N N . MET B 2 229 ? -72.361 16.369 41.503 1.00 100.10 287 MET B N 1
ATOM 4431 C CA . MET B 2 229 ? -71.980 16.010 42.870 1.00 98.73 287 MET B CA 1
ATOM 4432 C C . MET B 2 229 ? -72.086 17.188 43.834 1.00 98.35 287 MET B C 1
ATOM 4433 O O . MET B 2 229 ? -72.014 17.018 45.053 1.00 98.01 287 MET B O 1
ATOM 4438 N N . LEU B 2 230 ? -72.271 18.380 43.270 1.00 98.81 288 LEU B N 1
ATOM 4439 C CA . LEU B 2 230 ? -72.643 19.558 44.042 1.00 99.53 288 LEU B CA 1
ATOM 4440 C C . LEU B 2 230 ? -74.145 19.575 44.293 1.00 102.92 288 LEU B C 1
ATOM 4441 O O . LEU B 2 230 ? -74.597 20.113 45.304 1.00 103.42 288 LEU B O 1
ATOM 4446 N N . LEU B 2 231 ? -74.908 19.004 43.360 1.00 106.07 289 LEU B N 1
ATOM 4447 C CA . LEU B 2 231 ? -76.344 18.765 43.539 1.00 109.72 289 LEU B CA 1
ATOM 4448 C C . LEU B 2 231 ? -76.556 17.879 44.762 1.00 109.38 289 LEU B C 1
ATOM 4449 O O . LEU B 2 231 ? -77.396 18.170 45.613 1.00 110.57 289 LEU B O 1
ATOM 4454 N N . GLU B 2 232 ? -75.787 16.793 44.832 1.00 108.43 290 GLU B N 1
ATOM 4455 C CA . GLU B 2 232 ? -75.699 15.966 46.030 1.00 108.46 290 GLU B CA 1
ATOM 4456 C C . GLU B 2 232 ? -74.913 16.765 47.069 1.00 106.90 290 GLU B C 1
ATOM 4457 O O . GLU B 2 232 ? -74.874 17.994 46.978 1.00 108.19 290 GLU B O 1
ATOM 4463 N N . LYS B 2 233 ? -74.286 16.107 48.045 1.00 105.29 291 LYS B N 1
ATOM 4464 C CA . LYS B 2 233 ? -73.525 16.823 49.097 1.00 103.34 291 LYS B CA 1
ATOM 4465 C C . LYS B 2 233 ? -74.396 17.811 49.877 1.00 105.45 291 LYS B C 1
ATOM 4466 O O . LYS B 2 233 ? -74.512 17.707 51.103 1.00 106.19 291 LYS B O 1
ATOM 4472 N N . LEU B 2 234 ? -74.982 18.777 49.162 1.00 106.93 292 LEU B N 1
ATOM 4473 C CA . LEU B 2 234 ? -76.058 19.621 49.692 1.00 109.15 292 LEU B CA 1
ATOM 4474 C C . LEU B 2 234 ? -77.279 18.763 50.080 1.00 111.37 292 LEU B C 1
ATOM 4475 O O . LEU B 2 234 ? -78.233 18.601 49.279 1.00 113.46 292 LEU B O 1
ATOM 4480 N N . VAL B 2 238 ? -73.697 12.398 50.881 1.00 84.17 296 VAL B N 1
ATOM 4481 C CA . VAL B 2 238 ? -73.277 11.519 51.973 1.00 83.34 296 VAL B CA 1
ATOM 4482 C C . VAL B 2 238 ? -73.306 10.036 51.567 1.00 83.65 296 VAL B C 1
ATOM 4483 O O . VAL B 2 238 ? -74.374 9.423 51.549 1.00 85.01 296 VAL B O 1
ATOM 4487 N N . PRO B 2 239 ? -72.127 9.467 51.224 1.00 81.92 297 PRO B N 1
ATOM 4488 C CA . PRO B 2 239 ? -71.946 8.050 50.902 1.00 82.22 297 PRO B CA 1
ATOM 4489 C C . PRO B 2 239 ? -71.796 7.201 52.158 1.00 82.09 297 PRO B C 1
ATOM 4490 O O . PRO B 2 239 ? -71.901 7.720 53.272 1.00 82.03 297 PRO B O 1
ATOM 4494 N N . CYS B 2 240 ? -71.520 5.914 51.960 1.00 81.99 298 CYS B N 1
ATOM 4495 C CA . CYS B 2 240 ? -71.400 4.948 53.048 1.00 82.90 298 CYS B CA 1
ATOM 4496 C C . CYS B 2 240 ? -70.442 3.817 52.661 1.00 82.80 298 CYS B C 1
ATOM 4497 O O . CYS B 2 240 ? -70.013 3.724 51.505 1.00 82.96 298 CYS B O 1
ATOM 4500 N N . LEU B 2 241 ? -70.124 2.957 53.627 1.00 82.64 299 LEU B N 1
ATOM 4501 C CA . LEU B 2 241 ? -69.184 1.867 53.411 1.00 83.21 299 LEU B CA 1
ATOM 4502 C C . LEU B 2 241 ? -69.813 0.765 52.565 1.00 84.95 299 LEU B C 1
ATOM 4503 O O . LEU B 2 241 ? -70.990 0.470 52.720 1.00 87.19 299 LEU B O 1
ATOM 4508 N N . PHE B 2 290 ? -68.260 -4.850 57.686 1.00 74.31 348 PHE B N 1
ATOM 4509 C CA . PHE B 2 290 ? -67.418 -4.010 58.596 1.00 76.53 348 PHE B CA 1
ATOM 4510 C C . PHE B 2 290 ? -67.890 -3.957 60.068 1.00 77.51 348 PHE B C 1
ATOM 4511 O O . PHE B 2 290 ? -69.064 -4.238 60.377 1.00 80.64 348 PHE B O 1
ATOM 4519 N N . SER B 2 291 ? -66.981 -3.630 60.984 1.00 76.99 349 SER B N 1
ATOM 4520 C CA . SER B 2 291 ? -67.356 -3.627 62.407 1.00 77.91 349 SER B CA 1
ATOM 4521 C C . SER B 2 291 ? -68.165 -2.364 62.723 1.00 77.24 349 SER B C 1
ATOM 4522 O O . SER B 2 291 ? -67.869 -1.307 62.173 1.00 76.36 349 SER B O 1
ATOM 4525 N N . PRO B 2 292 ? -69.204 -2.477 63.583 1.00 78.97 350 PRO B N 1
ATOM 4526 C CA . PRO B 2 292 ? -70.119 -1.344 63.828 1.00 77.95 350 PRO B CA 1
ATOM 4527 C C . PRO B 2 292 ? -69.416 -0.050 64.203 1.00 77.18 350 PRO B C 1
ATOM 4528 O O . PRO B 2 292 ? -69.953 1.036 63.942 1.00 77.49 350 PRO B O 1
ATOM 4532 N N . HIS B 2 293 ? -68.221 -0.153 64.788 1.00 76.54 351 HIS B N 1
ATOM 4533 C CA . HIS B 2 293 ? -67.430 1.044 65.119 1.00 73.98 351 HIS B CA 1
ATOM 4534 C C . HIS B 2 293 ? -66.917 1.777 63.885 1.00 72.26 351 HIS B C 1
ATOM 4535 O O . HIS B 2 293 ? -66.796 3.001 63.907 1.00 70.98 351 HIS B O 1
ATOM 4542 N N . PHE B 2 294 ? -66.608 1.021 62.825 1.00 72.31 352 PHE B N 1
ATOM 4543 C CA . PHE B 2 294 ? -66.115 1.577 61.554 1.00 70.24 352 PHE B CA 1
ATOM 4544 C C . PHE B 2 294 ? -67.222 2.411 60.913 1.00 71.19 352 PHE B C 1
ATOM 4545 O O . PHE B 2 294 ? -66.992 3.562 60.543 1.00 69.22 352 PHE B O 1
ATOM 4553 N N . HIS B 2 295 ? -68.426 1.838 60.831 1.00 74.18 353 HIS B N 1
ATOM 4554 C CA . HIS B 2 295 ? -69.618 2.547 60.341 1.00 75.96 353 HIS B CA 1
ATOM 4555 C C . HIS B 2 295 ? -69.875 3.827 61.115 1.00 76.03 353 HIS B C 1
ATOM 4556 O O . HIS B 2 295 ? -70.138 4.877 60.528 1.00 75.80 353 HIS B O 1
ATOM 4563 N N . HIS B 2 296 ? -69.808 3.709 62.438 1.00 77.68 354 HIS B N 1
ATOM 4564 C CA . HIS B 2 296 ? -70.023 4.812 63.356 1.00 77.15 354 HIS B CA 1
ATOM 4565 C C . HIS B 2 296 ? -68.982 5.897 63.127 1.00 76.81 354 HIS B C 1
ATOM 4566 O O . HIS B 2 296 ? -69.325 7.082 63.062 1.00 78.99 354 HIS B O 1
ATOM 4573 N N . PHE B 2 297 ? -67.716 5.491 63.010 1.00 75.51 355 PHE B N 1
ATOM 4574 C CA . PHE B 2 297 ? -66.607 6.409 62.792 1.00 73.17 355 PHE B CA 1
ATOM 4575 C C . PHE B 2 297 ? -66.905 7.253 61.547 1.00 74.02 355 PHE B C 1
ATOM 4576 O O . PHE B 2 297 ? -66.882 8.500 61.600 1.00 73.00 355 PHE B O 1
ATOM 4584 N N . VAL B 2 298 ? -67.205 6.549 60.450 1.00 74.15 356 VAL B N 1
ATOM 4585 C CA . VAL B 2 298 ? -67.552 7.128 59.155 1.00 74.72 356 VAL B CA 1
ATOM 4586 C C . VAL B 2 298 ? -68.835 7.982 59.208 1.00 76.60 356 VAL B C 1
ATOM 4587 O O . VAL B 2 298 ? -68.870 9.092 58.679 1.00 75.39 356 VAL B O 1
ATOM 4591 N N . GLU B 2 299 ? -69.879 7.465 59.855 1.00 79.97 357 GLU B N 1
ATOM 4592 C CA . GLU B 2 299 ? -71.141 8.192 60.028 1.00 83.19 357 GLU B CA 1
ATOM 4593 C C . GLU B 2 299 ? -70.872 9.540 60.673 1.00 83.41 357 GLU B C 1
ATOM 4594 O O . GLU B 2 299 ? -71.507 10.542 60.332 1.00 84.27 357 GLU B O 1
ATOM 4600 N N . GLN B 2 300 ? -69.918 9.546 61.603 1.00 83.27 358 GLN B N 1
ATOM 4601 C CA . GLN B 2 300 ? -69.549 10.738 62.364 1.00 83.87 358 GLN B CA 1
ATOM 4602 C C . GLN B 2 300 ? -68.777 11.759 61.550 1.00 81.23 358 GLN B C 1
ATOM 4603 O O . GLN B 2 300 ? -68.987 12.951 61.719 1.00 81.42 358 GLN B O 1
ATOM 4609 N N . CYS B 2 301 ? -67.868 11.281 60.700 1.00 78.56 359 CYS B N 1
ATOM 4610 C CA . CYS B 2 301 ? -67.056 12.148 59.862 1.00 76.10 359 CYS B CA 1
ATOM 4611 C C . CYS B 2 301 ? -67.912 12.899 58.842 1.00 76.74 359 CYS B C 1
ATOM 4612 O O . CYS B 2 301 ? -67.592 14.009 58.476 1.00 75.12 359 CYS B O 1
ATOM 4615 N N . LEU B 2 302 ? -69.000 12.291 58.387 1.00 79.59 360 LEU B N 1
ATOM 4616 C CA . LEU B 2 302 ? -69.722 12.790 57.211 1.00 81.02 360 LEU B CA 1
ATOM 4617 C C . LEU B 2 302 ? -70.903 13.751 57.488 1.00 83.96 360 LEU B C 1
ATOM 4618 O O . LEU B 2 302 ? -71.636 14.122 56.566 1.00 85.16 360 LEU B O 1
ATOM 4623 N N . GLN B 2 303 ? -71.065 14.171 58.742 1.00 86.14 361 GLN B N 1
ATOM 4624 C CA . GLN B 2 303 ? -72.205 15.008 59.159 1.00 89.85 361 GLN B CA 1
ATOM 4625 C C . GLN B 2 303 ? -72.327 16.319 58.382 1.00 90.56 361 GLN B C 1
ATOM 4626 O O . GLN B 2 303 ? -71.325 16.984 58.114 1.00 89.76 361 GLN B O 1
ATOM 4632 N N . ARG B 2 304 ? -73.563 16.674 58.024 1.00 93.30 362 ARG B N 1
ATOM 4633 C CA . ARG B 2 304 ? -73.868 17.893 57.259 1.00 94.48 362 ARG B CA 1
ATOM 4634 C C . ARG B 2 304 ? -73.378 19.137 57.983 1.00 93.65 362 ARG B C 1
ATOM 4635 O O . ARG B 2 304 ? -72.810 20.042 57.360 1.00 94.52 362 ARG B O 1
ATOM 4643 N N . ASN B 2 305 ? -73.595 19.174 59.297 1.00 93.33 363 ASN B N 1
ATOM 4644 C CA . ASN B 2 305 ? -73.151 20.288 60.135 1.00 92.31 363 ASN B CA 1
ATOM 4645 C C . ASN B 2 305 ? -71.714 20.089 60.622 1.00 89.00 363 ASN B C 1
ATOM 4646 O O . ASN B 2 305 ? -71.445 19.162 61.392 1.00 88.40 363 ASN B O 1
ATOM 4651 N N . PRO B 2 306 ? -70.789 20.963 60.176 1.00 86.66 364 PRO B N 1
ATOM 4652 C CA . PRO B 2 306 ? -69.374 20.875 60.571 1.00 84.30 364 PRO B CA 1
ATOM 4653 C C . PRO B 2 306 ? -69.160 20.865 62.092 1.00 84.09 364 PRO B C 1
ATOM 4654 O O . PRO B 2 306 ? -68.248 20.200 62.587 1.00 83.06 364 PRO B O 1
ATOM 4658 N N . ASP B 2 307 ? -70.004 21.577 62.823 1.00 84.79 365 ASP B N 1
ATOM 4659 C CA . ASP B 2 307 ? -69.832 21.669 64.262 1.00 86.79 365 ASP B CA 1
ATOM 4660 C C . ASP B 2 307 ? -70.059 20.329 64.947 1.00 87.30 365 ASP B C 1
ATOM 4661 O O . ASP B 2 307 ? -69.488 20.071 66.006 1.00 88.92 365 ASP B O 1
ATOM 4666 N N . ALA B 2 308 ? -70.870 19.473 64.327 1.00 86.10 366 ALA B N 1
ATOM 4667 C CA . ALA B 2 308 ? -71.210 18.193 64.905 1.00 84.59 366 ALA B CA 1
ATOM 4668 C C . ALA B 2 308 ? -70.100 17.161 64.734 1.00 82.20 366 ALA B C 1
ATOM 4669 O O . ALA B 2 308 ? -70.041 16.187 65.483 1.00 83.45 366 ALA B O 1
ATOM 4671 N N . ARG B 2 309 ? -69.229 17.357 63.751 1.00 78.52 367 ARG B N 1
ATOM 4672 C CA . ARG B 2 309 ? -68.156 16.388 63.495 1.00 76.02 367 ARG B CA 1
ATOM 4673 C C . ARG B 2 309 ? -67.114 16.502 64.612 1.00 74.78 367 ARG B C 1
ATOM 4674 O O . ARG B 2 309 ? -66.822 17.621 65.072 1.00 74.18 367 ARG B O 1
ATOM 4682 N N . PRO B 2 310 ? -66.547 15.359 65.051 1.00 73.00 368 PRO B N 1
ATOM 4683 C CA . PRO B 2 310 ? -65.505 15.371 66.070 1.00 72.46 368 PRO B CA 1
ATOM 4684 C C . PRO B 2 310 ? -64.248 15.992 65.507 1.00 69.45 368 PRO B C 1
ATOM 4685 O O . PRO B 2 310 ? -64.049 15.953 64.303 1.00 70.02 368 PRO B O 1
ATOM 4689 N N . SER B 2 311 ? -63.398 16.535 66.366 1.00 68.32 369 SER B N 1
ATOM 4690 C CA . SER B 2 311 ? -62.100 17.025 65.933 1.00 65.55 369 SER B CA 1
ATOM 4691 C C . SER B 2 311 ? -61.149 15.836 65.802 1.00 64.64 369 SER B C 1
ATOM 4692 O O . SER B 2 311 ? -61.566 14.703 65.993 1.00 68.56 369 SER B O 1
ATOM 4695 N N . ALA B 2 312 ? -59.885 16.093 65.482 1.00 62.69 370 ALA B N 1
ATOM 4696 C CA . ALA B 2 312 ? -58.898 15.050 65.224 1.00 60.67 370 ALA B CA 1
ATOM 4697 C C . ALA B 2 312 ? -58.481 14.294 66.477 1.00 62.87 370 ALA B C 1
ATOM 4698 O O . ALA B 2 312 ? -58.603 13.052 66.526 1.00 64.33 370 ALA B O 1
ATOM 4700 N N . SER B 2 313 ? -58.023 15.026 67.495 1.00 64.03 371 SER B N 1
ATOM 4701 C CA . SER B 2 313 ? -57.550 14.406 68.748 1.00 65.84 371 SER B CA 1
ATOM 4702 C C . SER B 2 313 ? -58.613 13.620 69.483 1.00 67.28 371 SER B C 1
ATOM 4703 O O . SER B 2 313 ? -58.310 12.552 70.023 1.00 68.08 371 SER B O 1
ATOM 4706 N N . THR B 2 314 ? -59.844 14.130 69.524 1.00 68.58 372 THR B N 1
ATOM 4707 C CA . THR B 2 314 ? -60.903 13.333 70.145 1.00 70.59 372 THR B CA 1
ATOM 4708 C C . THR B 2 314 ? -61.257 12.176 69.218 1.00 71.67 372 THR B C 1
ATOM 4709 O O . THR B 2 314 ? -61.490 11.057 69.678 1.00 74.13 372 THR B O 1
ATOM 4713 N N . LEU B 2 315 ? -61.273 12.435 67.912 1.00 70.42 373 LEU B N 1
ATOM 4714 C CA . LEU B 2 315 ? -61.594 11.386 66.948 1.00 69.61 373 LEU B CA 1
ATOM 4715 C C . LEU B 2 315 ? -60.497 10.316 66.917 1.00 69.60 373 LEU B C 1
ATOM 4716 O O . LEU B 2 315 ? -60.756 9.199 66.516 1.00 69.58 373 LEU B O 1
ATOM 4721 N N . LEU B 2 316 ? -59.283 10.664 67.357 1.00 69.67 374 LEU B N 1
ATOM 4722 C CA . LEU B 2 316 ? -58.220 9.678 67.591 1.00 68.70 374 LEU B CA 1
ATOM 4723 C C . LEU B 2 316 ? -58.605 8.683 68.655 1.00 70.54 374 LEU B C 1
ATOM 4724 O O . LEU B 2 316 ? -58.140 7.554 68.611 1.00 72.84 374 LEU B O 1
ATOM 4729 N N . ASN B 2 317 ? -59.419 9.105 69.622 1.00 70.97 375 ASN B N 1
ATOM 4730 C CA . ASN B 2 317 ? -59.873 8.219 70.707 1.00 73.19 375 ASN B CA 1
ATOM 4731 C C . ASN B 2 317 ? -61.059 7.310 70.356 1.00 74.14 375 ASN B C 1
ATOM 4732 O O . ASN B 2 317 ? -61.448 6.453 71.161 1.00 77.29 375 ASN B O 1
ATOM 4737 N N . HIS B 2 318 ? -61.618 7.471 69.158 1.00 72.59 376 HIS B N 1
ATOM 4738 C CA . HIS B 2 318 ? -62.780 6.692 68.760 1.00 72.44 376 HIS B CA 1
ATOM 4739 C C . HIS B 2 318 ? -62.513 5.208 68.962 1.00 73.49 376 HIS B C 1
ATOM 4740 O O . HIS B 2 318 ? -61.395 4.741 68.734 1.00 72.93 376 HIS B O 1
ATOM 4747 N N . SER B 2 319 ? -63.541 4.489 69.417 1.00 75.72 377 SER B N 1
ATOM 4748 C CA . SER B 2 319 ? -63.454 3.032 69.680 1.00 77.29 377 SER B CA 1
ATOM 4749 C C . SER B 2 319 ? -62.944 2.224 68.492 1.00 76.86 377 SER B C 1
ATOM 4750 O O . SER B 2 319 ? -62.352 1.159 68.671 1.00 78.51 377 SER B O 1
ATOM 4753 N N . PHE B 2 320 ? -63.176 2.746 67.289 1.00 75.40 378 PHE B N 1
ATOM 4754 C CA . PHE B 2 320 ? -62.733 2.126 66.041 1.00 73.98 378 PHE B CA 1
ATOM 4755 C C . PHE B 2 320 ? -61.220 1.896 66.055 1.00 72.83 378 PHE B C 1
ATOM 4756 O O . PHE B 2 320 ? -60.718 1.025 65.356 1.00 71.99 378 PHE B O 1
ATOM 4764 N N . PHE B 2 321 ? -60.502 2.664 66.872 1.00 72.31 379 PHE B N 1
ATOM 4765 C CA . PHE B 2 321 ? -59.056 2.517 66.959 1.00 72.02 379 PHE B CA 1
ATOM 4766 C C . PHE B 2 321 ? -58.606 1.593 68.085 1.00 74.57 379 PHE B C 1
ATOM 4767 O O . PHE B 2 321 ? -57.426 1.258 68.167 1.00 75.52 379 PHE B O 1
ATOM 4775 N N . LYS B 2 322 ? -59.534 1.179 68.947 1.00 76.87 380 LYS B N 1
ATOM 4776 C CA . LYS B 2 322 ? -59.203 0.228 70.011 1.00 80.09 380 LYS B CA 1
ATOM 4777 C C . LYS B 2 322 ? -58.589 -1.041 69.407 1.00 82.01 380 LYS B C 1
ATOM 4778 O O . LYS B 2 322 ? -57.634 -1.584 69.960 1.00 83.55 380 LYS B O 1
ATOM 4784 N N . GLN B 2 323 ? -59.119 -1.485 68.263 1.00 82.23 381 GLN B N 1
ATOM 4785 C CA . GLN B 2 323 ? -58.576 -2.646 67.540 1.00 85.08 381 GLN B CA 1
ATOM 4786 C C . GLN B 2 323 ? -57.074 -2.546 67.175 1.00 85.93 381 GLN B C 1
ATOM 4787 O O . GLN B 2 323 ? -56.450 -3.562 66.875 1.00 87.43 381 GLN B O 1
ATOM 4793 N N . ILE B 2 324 ? -56.502 -1.341 67.191 1.00 85.45 382 ILE B N 1
ATOM 4794 C CA . ILE B 2 324 ? -55.054 -1.187 67.008 1.00 86.72 382 ILE B CA 1
ATOM 4795 C C . ILE B 2 324 ? -54.310 -1.485 68.313 1.00 90.54 382 ILE B C 1
ATOM 4796 O O . ILE B 2 324 ? -54.336 -0.685 69.263 1.00 91.00 382 ILE B O 1
ATOM 4801 N N . LYS B 2 325 ? -53.654 -2.645 68.338 1.00 94.33 383 LYS B N 1
ATOM 4802 C CA . LYS B 2 325 ? -52.931 -3.135 69.512 1.00 98.83 383 LYS B CA 1
ATOM 4803 C C . LYS B 2 325 ? -51.421 -2.891 69.428 1.00 100.45 383 LYS B C 1
ATOM 4804 O O . LYS B 2 325 ? -50.786 -2.495 70.408 1.00 101.67 383 LYS B O 1
ATOM 4810 N N . ARG B 2 326 ? -50.854 -3.112 68.248 1.00 101.74 384 ARG B N 1
ATOM 4811 C CA . ARG B 2 326 ? -49.422 -2.902 68.016 1.00 102.52 384 ARG B CA 1
ATOM 4812 C C . ARG B 2 326 ? -49.156 -1.607 67.240 1.00 99.98 384 ARG B C 1
ATOM 4813 O O . ARG B 2 326 ? -50.085 -0.844 66.951 1.00 98.30 384 ARG B O 1
ATOM 4821 N N . ARG B 2 327 ? -47.886 -1.344 66.945 1.00 99.70 385 ARG B N 1
ATOM 4822 C CA . ARG B 2 327 ? -47.508 -0.158 66.189 1.00 97.22 385 ARG B CA 1
ATOM 4823 C C . ARG B 2 327 ? -47.536 -0.492 64.698 1.00 95.65 385 ARG B C 1
ATOM 4824 O O . ARG B 2 327 ? -47.329 -1.645 64.316 1.00 96.82 385 ARG B O 1
ATOM 4832 N N . ALA B 2 328 ? -47.797 0.513 63.865 1.00 93.07 386 ALA B N 1
ATOM 4833 C CA . ALA B 2 328 ? -47.897 0.327 62.415 1.00 91.98 386 ALA B CA 1
ATOM 4834 C C . ALA B 2 328 ? -46.658 -0.345 61.788 1.00 93.15 386 ALA B C 1
ATOM 4835 O O . ALA B 2 328 ? -46.788 -1.143 60.852 1.00 93.12 386 ALA B O 1
ATOM 4837 N N . SER B 2 329 ? -45.476 -0.037 62.326 1.00 94.01 387 SER B N 1
ATOM 4838 C CA . SER B 2 329 ? -44.213 -0.661 61.906 1.00 95.32 387 SER B CA 1
ATOM 4839 C C . SER B 2 329 ? -44.271 -2.183 61.918 1.00 97.05 387 SER B C 1
ATOM 4840 O O . SER B 2 329 ? -43.811 -2.844 60.989 1.00 97.96 387 SER B O 1
ATOM 4843 N N . GLU B 2 330 ? -44.842 -2.728 62.983 1.00 98.52 388 GLU B N 1
ATOM 4844 C CA . GLU B 2 330 ? -44.845 -4.167 63.211 1.00 100.41 388 GLU B CA 1
ATOM 4845 C C . GLU B 2 330 ? -46.239 -4.782 63.041 1.00 98.99 388 GLU B C 1
ATOM 4846 O O . GLU B 2 330 ? -46.539 -5.815 63.631 1.00 101.19 388 GLU B O 1
ATOM 4852 N N . ALA B 2 331 ? -47.081 -4.152 62.221 1.00 95.78 389 ALA B N 1
ATOM 4853 C CA . ALA B 2 331 ? -48.437 -4.659 61.967 1.00 94.43 389 ALA B CA 1
ATOM 4854 C C . ALA B 2 331 ? -48.971 -4.383 60.551 1.00 92.42 389 ALA B C 1
ATOM 4855 O O . ALA B 2 331 ? -49.628 -5.244 59.967 1.00 93.00 389 ALA B O 1
ATOM 4857 N N . LEU B 2 332 ? -4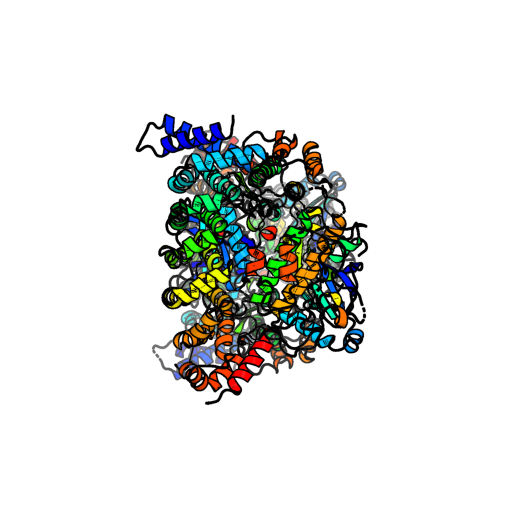8.686 -3.197 60.007 1.00 89.78 390 LEU B N 1
ATOM 4858 C CA . LEU B 2 332 ? -49.243 -2.769 58.712 1.00 87.73 390 LEU B CA 1
ATOM 4859 C C . LEU B 2 332 ? -48.756 -3.575 57.478 1.00 89.01 390 LEU B C 1
ATOM 4860 O O . LEU B 2 332 ? -49.582 -3.966 56.644 1.00 89.50 390 LEU B O 1
ATOM 4865 N N . PRO B 2 333 ? -47.431 -3.839 57.359 1.00 89.69 391 PRO B N 1
ATOM 4866 C CA . PRO B 2 333 ? -46.942 -4.551 56.166 1.00 90.38 391 PRO B CA 1
ATOM 4867 C C . PRO B 2 333 ? -47.619 -5.906 55.899 1.00 92.40 391 PRO B C 1
ATOM 4868 O O . PRO B 2 333 ? -47.604 -6.398 54.763 1.00 93.49 391 PRO B O 1
ATOM 4872 N N . GLU B 2 334 ? -48.202 -6.503 56.932 1.00 93.25 392 GLU B N 1
ATOM 4873 C CA . GLU B 2 334 ? -48.823 -7.818 56.791 1.00 95.37 392 GLU B CA 1
ATOM 4874 C C . GLU B 2 334 ? -50.328 -7.771 56.499 1.00 93.99 392 GLU B C 1
ATOM 4875 O O . GLU B 2 334 ? -50.884 -8.733 55.979 1.00 96.02 392 GLU B O 1
ATOM 4881 N N . LEU B 2 335 ? -50.982 -6.655 56.805 1.00 91.47 393 LEU B N 1
ATOM 4882 C CA . LEU B 2 335 ? -52.367 -6.464 56.367 1.00 90.47 393 LEU B CA 1
ATOM 4883 C C . LEU B 2 335 ? -52.391 -5.869 54.950 1.00 90.44 393 LEU B C 1
ATOM 4884 O O . LEU B 2 335 ? -53.417 -5.383 54.461 1.00 89.88 393 LEU B O 1
ATOM 4889 N N . LEU B 2 336 ? -51.234 -5.911 54.301 1.00 91.52 394 LEU B N 1
ATOM 4890 C CA . LEU B 2 336 ? -51.095 -5.507 52.916 1.00 90.53 394 LEU B CA 1
ATOM 4891 C C . LEU B 2 336 ? -50.312 -6.574 52.164 1.00 92.99 394 LEU B C 1
ATOM 4892 O O . LEU B 2 336 ? -49.514 -6.222 51.301 1.00 92.92 394 LEU B O 1
ATOM 4897 N N . ARG B 2 337 ? -50.531 -7.860 52.470 1.00 96.57 395 ARG B N 1
ATOM 4898 C CA . ARG B 2 337 ? -49.526 -8.899 52.139 1.00 100.02 395 ARG B CA 1
ATOM 4899 C C . ARG B 2 337 ? -49.599 -9.707 50.843 1.00 103.04 395 ARG B C 1
ATOM 4900 O O . ARG B 2 337 ? -48.593 -10.331 50.466 1.00 106.90 395 ARG B O 1
ATOM 4908 N N . PRO B 2 338 ? -50.755 -9.743 50.149 1.00 103.03 396 PRO B N 1
ATOM 4909 C CA . PRO B 2 338 ? -50.449 -10.284 48.810 1.00 102.67 396 PRO B CA 1
ATOM 4910 C C . PRO B 2 338 ? -49.499 -9.272 48.134 1.00 101.04 396 PRO B C 1
ATOM 4911 O O . PRO B 2 338 ? -48.549 -9.670 47.460 1.00 102.76 396 PRO B O 1
ATOM 4915 N N . VAL B 2 339 ? -49.737 -7.982 48.377 1.00 96.94 397 VAL B N 1
ATOM 4916 C CA . VAL B 2 339 ? -48.830 -6.902 47.982 1.00 95.05 397 VAL B CA 1
ATOM 4917 C C . VAL B 2 339 ? -47.580 -6.898 48.885 1.00 95.37 397 VAL B C 1
ATOM 4918 O O . VAL B 2 339 ? -47.607 -7.438 49.987 1.00 96.36 397 VAL B O 1
ATOM 4922 N N . THR B 2 340 ? -46.484 -6.314 48.401 1.00 94.63 398 THR B N 1
ATOM 4923 C CA . THR B 2 340 ? -45.239 -6.170 49.169 1.00 94.61 398 THR B CA 1
ATOM 4924 C C . THR B 2 340 ? -44.325 -5.139 48.490 1.00 93.14 398 THR B C 1
ATOM 4925 O O . THR B 2 340 ? -44.347 -4.996 47.261 1.00 93.89 398 THR B O 1
ATOM 4929 N N . PRO B 2 341 ? -43.517 -4.412 49.277 1.00 91.79 399 PRO B N 1
ATOM 4930 C CA . PRO B 2 341 ? -42.826 -3.281 48.657 1.00 89.53 399 PRO B CA 1
ATOM 4931 C C . PRO B 2 341 ? -41.532 -3.657 47.940 1.00 90.16 399 PRO B C 1
ATOM 4932 O O . PRO B 2 341 ? -40.818 -4.555 48.382 1.00 91.83 399 PRO B O 1
ATOM 4936 N N . ILE B 2 342 ? -41.254 -2.955 46.845 1.00 88.98 400 ILE B N 1
ATOM 4937 C CA . ILE B 2 342 ? -39.981 -3.039 46.121 1.00 90.54 400 ILE B CA 1
ATOM 4938 C C . ILE B 2 342 ? -38.792 -2.619 47.002 1.00 91.70 400 ILE B C 1
ATOM 4939 O O . ILE B 2 342 ? -38.757 -1.510 47.531 1.00 89.96 400 ILE B O 1
ATOM 4944 N N . THR B 2 343 ? -37.827 -3.521 47.153 1.00 95.41 401 THR B N 1
ATOM 4945 C CA . THR B 2 343 ? -36.672 -3.291 48.021 1.00 97.30 401 THR B CA 1
ATOM 4946 C C . THR B 2 343 ? -35.371 -3.345 47.235 1.00 99.89 401 THR B C 1
ATOM 4947 O O . THR B 2 343 ? -34.365 -2.782 47.658 1.00 100.34 401 THR B O 1
ATOM 4951 N N . ASN B 2 344 ? -35.394 -4.042 46.103 1.00 102.56 402 ASN B N 1
ATOM 4952 C CA . ASN B 2 344 ? -34.211 -4.224 45.272 1.00 106.29 402 ASN B CA 1
ATOM 4953 C C . ASN B 2 344 ? -34.364 -3.436 43.970 1.00 105.91 402 ASN B C 1
ATOM 4954 O O . ASN B 2 344 ? -35.263 -3.703 43.171 1.00 106.06 402 ASN B O 1
ATOM 4959 N N . PHE B 2 345 ? -33.482 -2.464 43.764 1.00 106.28 403 PHE B N 1
ATOM 4960 C CA . PHE B 2 345 ? -33.631 -1.510 42.666 1.00 105.75 403 PHE B CA 1
ATOM 4961 C C . PHE B 2 345 ? -32.678 -1.757 41.492 1.00 107.83 403 PHE B C 1
ATOM 4962 O O . PHE B 2 345 ? -32.703 -1.020 40.506 1.00 106.80 403 PHE B O 1
ATOM 4970 N N . GLU B 2 346 ? -31.847 -2.790 41.606 1.00 110.93 404 GLU B N 1
ATOM 4971 C CA . GLU B 2 346 ? -30.834 -3.100 40.592 1.00 114.19 404 GLU B CA 1
ATOM 4972 C C . GLU B 2 346 ? -31.314 -4.101 39.533 1.00 115.24 404 GLU B C 1
ATOM 4973 O O . GLU B 2 346 ? -30.560 -4.471 38.628 1.00 117.39 404 GLU B O 1
ATOM 4979 N N . GLY B 2 347 ? -32.563 -4.543 39.663 1.00 113.76 405 GLY B N 1
ATOM 4980 C CA . GLY B 2 347 ? -33.228 -5.310 38.615 1.00 113.23 405 GLY B CA 1
ATOM 4981 C C . GLY B 2 347 ? -34.135 -4.397 37.809 1.00 109.79 405 GLY B C 1
ATOM 4982 O O . GLY B 2 347 ? -34.554 -3.330 38.305 1.00 108.33 405 GLY B O 1
ATOM 4983 N N . SER B 2 348 ? -34.446 -4.813 36.578 1.00 108.17 406 SER B N 1
ATOM 4984 C CA . SER B 2 348 ? -35.314 -4.043 35.676 1.00 104.40 406 SER B CA 1
ATOM 4985 C C . SER B 2 348 ? -36.765 -3.887 36.180 1.00 101.39 406 SER B C 1
ATOM 4986 O O . SER B 2 348 ? -37.630 -3.376 35.463 1.00 100.52 406 SER B O 1
ATOM 4989 N N . GLN B 2 349 ? -37.013 -4.304 37.422 1.00 99.20 407 GLN B N 1
ATOM 4990 C CA . GLN B 2 349 ? -38.292 -4.065 38.092 1.00 95.64 407 GLN B CA 1
ATOM 4991 C C . GLN B 2 349 ? -38.703 -2.597 37.965 1.00 91.51 407 GLN B C 1
ATOM 4992 O O . GLN B 2 349 ? -39.854 -2.291 37.653 1.00 89.86 407 GLN B O 1
ATOM 4998 N N . SER B 2 350 ? -37.748 -1.695 38.173 1.00 89.07 408 SER B N 1
ATOM 4999 C CA . SER B 2 350 ? -38.020 -0.261 38.083 1.00 85.75 408 SER B CA 1
ATOM 5000 C C . SER B 2 350 ? -38.633 0.174 36.738 1.00 84.13 408 SER B C 1
ATOM 5001 O O . SER B 2 350 ? -39.271 1.228 36.653 1.00 81.65 408 SER B O 1
ATOM 5004 N N . GLN B 2 351 ? -38.466 -0.639 35.696 1.00 84.14 409 GLN B N 1
ATOM 5005 C CA . GLN B 2 351 ? -38.973 -0.249 34.383 1.00 82.28 409 GLN B CA 1
ATOM 5006 C C . GLN B 2 351 ? -40.023 -1.154 33.726 1.00 80.62 409 GLN B C 1
ATOM 5007 O O . GLN B 2 351 ? -40.223 -1.082 32.521 1.00 81.84 409 GLN B O 1
ATOM 5013 N N . ASP B 2 352 ? -40.713 -1.977 34.501 1.00 78.74 410 ASP B N 1
ATOM 5014 C CA . ASP B 2 352 ? -41.819 -2.756 33.945 1.00 80.00 410 ASP B CA 1
ATOM 5015 C C . ASP B 2 352 ? -43.046 -1.882 33.717 1.00 78.16 410 ASP B C 1
ATOM 5016 O O . ASP B 2 352 ? -43.247 -0.913 34.440 1.00 76.71 410 ASP B O 1
ATOM 5021 N N . HIS B 2 353 ? -43.872 -2.241 32.735 1.00 79.78 411 HIS B N 1
ATOM 5022 C CA . HIS B 2 353 ? -44.992 -1.388 32.300 1.00 79.87 411 HIS B CA 1
ATOM 5023 C C . HIS B 2 353 ? -45.968 -0.943 33.407 1.00 79.66 411 HIS B C 1
ATOM 5024 O O . HIS B 2 353 ? -46.473 0.181 33.384 1.00 79.66 411 HIS B O 1
ATOM 5031 N N . SER B 2 354 ? -46.190 -1.809 34.386 1.00 81.69 412 SER B N 1
ATOM 5032 C CA . SER B 2 354 ? -47.125 -1.558 35.477 1.00 82.08 412 SER B CA 1
ATOM 5033 C C . SER B 2 354 ? -46.494 -0.880 36.686 1.00 81.20 412 SER B C 1
ATOM 5034 O O . SER B 2 354 ? -46.967 -1.074 37.806 1.00 81.90 412 SER B O 1
ATOM 5037 N N . GLY B 2 355 ? -45.427 -0.107 36.480 1.00 79.91 413 GLY B N 1
ATOM 5038 C CA . GLY B 2 355 ? -44.770 0.588 37.590 1.00 77.76 413 GLY B CA 1
ATOM 5039 C C . GLY B 2 355 ? -44.090 -0.288 38.637 1.00 76.98 413 GLY B C 1
ATOM 5040 O O . GLY B 2 355 ? -43.564 -1.349 38.340 1.00 79.60 413 GLY B O 1
ATOM 5041 N N . ILE B 2 356 ? -44.089 0.175 39.875 1.00 75.47 414 ILE B N 1
ATOM 5042 C CA . ILE B 2 356 ? -43.362 -0.499 40.943 1.00 75.24 414 ILE B CA 1
ATOM 5043 C C . ILE B 2 356 ? -44.205 -0.647 42.189 1.00 74.42 414 ILE B C 1
ATOM 5044 O O . ILE B 2 356 ? -43.698 -1.043 43.239 1.00 76.11 414 ILE B O 1
ATOM 5049 N N . PHE B 2 357 ? -45.491 -0.333 42.075 1.00 73.71 415 PHE B N 1
ATOM 5050 C CA . PHE B 2 357 ? -46.409 -0.470 43.209 1.00 73.54 415 PHE B CA 1
ATOM 5051 C C . PHE B 2 357 ? -47.354 -1.661 43.005 1.00 74.12 415 PHE B C 1
ATOM 5052 O O . PHE B 2 357 ? -47.790 -1.920 41.889 1.00 74.23 415 PHE B O 1
ATOM 5060 N N . GLY B 2 358 ? -47.670 -2.364 44.088 1.00 75.11 416 GLY B N 1
ATOM 5061 C CA . GLY B 2 358 ? -48.644 -3.445 44.061 1.00 76.82 416 GLY B CA 1
ATOM 5062 C C . GLY B 2 358 ? -48.045 -4.767 43.630 1.00 81.39 416 GLY B C 1
ATOM 5063 O O . GLY B 2 358 ? -48.748 -5.654 43.114 1.00 81.89 416 GLY B O 1
ATOM 5064 N N . LEU B 2 359 ? -46.737 -4.892 43.848 1.00 83.44 417 LEU B N 1
ATOM 5065 C CA . LEU B 2 359 ? -45.993 -6.105 43.526 1.00 86.34 417 LEU B CA 1
ATOM 5066 C C . LEU B 2 359 ? -46.354 -7.215 44.484 1.00 88.99 417 LEU B C 1
ATOM 5067 O O . LEU B 2 359 ? -46.388 -7.019 45.703 1.00 87.90 417 LEU B O 1
ATOM 5072 N N . VAL B 2 360 ? -46.609 -8.384 43.908 1.00 93.55 418 VAL B N 1
ATOM 5073 C CA . VAL B 2 360 ? -47.023 -9.566 44.637 1.00 96.85 418 VAL B CA 1
ATOM 5074 C C . VAL B 2 360 ? -45.929 -10.633 44.500 1.00 101.17 418 VAL B C 1
ATOM 5075 O O . VAL B 2 360 ? -45.935 -11.425 43.547 1.00 103.78 418 VAL B O 1
ATOM 5079 N N . THR B 2 361 ? -44.976 -10.635 45.435 1.00 102.81 419 THR B N 1
ATOM 5080 C CA . THR B 2 361 ? -43.931 -11.681 45.481 1.00 107.15 419 THR B CA 1
ATOM 5081 C C . THR B 2 361 ? -43.812 -12.313 46.871 1.00 108.81 419 THR B C 1
ATOM 5082 O O . THR B 2 361 ? -43.419 -11.653 47.842 1.00 107.98 419 THR B O 1
ATOM 5086 N N . ASP B 2 370 ? -27.404 37.809 16.336 1.00 91.29 428 ASP B N 1
ATOM 5087 C CA . ASP B 2 370 ? -27.966 38.721 17.334 1.00 90.48 428 ASP B CA 1
ATOM 5088 C C . ASP B 2 370 ? -27.753 40.196 16.887 1.00 91.16 428 ASP B C 1
ATOM 5089 O O . ASP B 2 370 ? -27.364 40.438 15.746 1.00 91.20 428 ASP B O 1
ATOM 5094 N N . TRP B 2 371 ? -28.036 41.153 17.778 1.00 89.13 429 TRP B N 1
ATOM 5095 C CA . TRP B 2 371 ? -28.201 42.570 17.433 1.00 89.89 429 TRP B CA 1
ATOM 5096 C C . TRP B 2 371 ? -26.902 43.307 17.070 1.00 92.48 429 TRP B C 1
ATOM 5097 O O . TRP B 2 371 ? -25.810 42.883 17.439 1.00 92.44 429 TRP B O 1
ATOM 5108 N N . GLU B 2 372 ? -27.032 44.422 16.357 1.00 95.36 430 GLU B N 1
ATOM 5109 C CA . GLU B 2 372 ? -25.873 45.249 16.022 1.00 99.81 430 GLU B CA 1
ATOM 5110 C C . GLU B 2 372 ? -25.615 46.277 17.121 1.00 100.12 430 GLU B C 1
ATOM 5111 O O . GLU B 2 372 ? -26.277 47.323 17.182 1.00 101.79 430 GLU B O 1
ATOM 5117 N N . PHE B 2 373 ? -24.653 45.976 17.991 1.00 99.51 431 PHE B N 1
ATOM 5118 C CA . PHE B 2 373 ? -24.308 46.874 19.091 1.00 98.46 431 PHE B CA 1
ATOM 5119 C C . PHE B 2 373 ? -22.921 47.516 18.937 1.00 101.51 431 PHE B C 1
ATOM 5120 O O . PHE B 2 373 ? -22.454 48.221 19.837 1.00 101.37 431 PHE B O 1
ATOM 5129 N N . GLY C 3 5 ? -71.155 30.297 29.002 1.00 102.10 47 GLY C N 1
ATOM 5130 C CA . GLY C 3 5 ? -70.599 29.174 28.180 1.00 104.99 47 GLY C CA 1
ATOM 5131 C C . GLY C 3 5 ? -69.477 28.487 28.934 1.00 102.92 47 GLY C C 1
ATOM 5132 O O . GLY C 3 5 ? -68.345 28.979 28.936 1.00 101.02 47 GLY C O 1
ATOM 5133 N N . LYS C 3 6 ? -69.801 27.339 29.543 1.00 102.94 48 LYS C N 1
ATOM 5134 C CA . LYS C 3 6 ? -69.011 26.692 30.619 1.00 99.78 48 LYS C CA 1
ATOM 5135 C C . LYS C 3 6 ? -69.585 27.090 31.979 1.00 97.55 48 LYS C C 1
ATOM 5136 O O . LYS C 3 6 ? -69.538 26.320 32.934 1.00 96.68 48 LYS C O 1
ATOM 5142 N N . TYR C 3 7 ? -70.135 28.296 32.054 1.00 96.49 49 TYR C N 1
ATOM 5143 C CA . TYR C 3 7 ? -70.747 28.782 33.280 1.00 95.08 49 TYR C CA 1
ATOM 5144 C C . TYR C 3 7 ? -72.239 28.477 33.326 1.00 98.21 49 TYR C C 1
ATOM 5145 O O . TYR C 3 7 ? -72.938 28.623 32.325 1.00 100.80 49 TYR C O 1
ATOM 5154 N N . LEU C 3 8 ? -72.724 28.061 34.493 1.00 98.31 50 LEU C N 1
ATOM 5155 C CA . LEU C 3 8 ? -74.153 27.858 34.686 1.00 101.73 50 LEU C CA 1
ATOM 5156 C C . LEU C 3 8 ? -74.833 29.098 35.270 1.00 101.47 50 LEU C C 1
ATOM 5157 O O . LEU C 3 8 ? -74.412 29.625 36.301 1.00 98.48 50 LEU C O 1
ATOM 5162 N N . MET C 3 9 ? -75.900 29.533 34.604 1.00 105.64 51 MET C N 1
ATOM 5163 C CA . MET C 3 9 ? -76.600 30.786 34.916 1.00 106.76 51 MET C CA 1
ATOM 5164 C C . MET C 3 9 ? -77.580 30.723 36.094 1.00 107.90 51 MET C C 1
ATOM 5165 O O . MET C 3 9 ? -78.670 30.165 35.975 1.00 112.08 51 MET C O 1
ATOM 5170 N N . GLY C 3 10 ? -77.186 31.321 37.217 1.00 105.46 52 GLY C N 1
ATOM 5171 C CA . GLY C 3 10 ? -78.037 31.430 38.404 1.00 106.70 52 GLY C CA 1
ATOM 5172 C C . GLY C 3 10 ? -78.932 32.659 38.388 1.00 108.88 52 GLY C C 1
ATOM 5173 O O . GLY C 3 10 ? -79.428 33.059 37.334 1.00 111.34 52 GLY C O 1
ATOM 5174 N N . ASP C 3 11 ? -79.125 33.269 39.556 1.00 108.73 53 ASP C N 1
ATOM 5175 C CA . ASP C 3 11 ? -80.081 34.371 39.710 1.00 111.71 53 ASP C CA 1
ATOM 5176 C C . ASP C 3 11 ? -79.492 35.778 39.667 1.00 109.77 53 ASP C C 1
ATOM 5177 O O . ASP C 3 11 ? -78.280 35.971 39.774 1.00 105.97 53 ASP C O 1
ATOM 5182 N N . LEU C 3 12 ? -80.393 36.748 39.521 1.00 113.30 54 LEU C N 1
ATOM 5183 C CA . LEU C 3 12 ? -80.092 38.178 39.523 1.00 112.74 54 LEU C CA 1
ATOM 5184 C C . LEU C 3 12 ? -79.329 38.598 40.777 1.00 109.58 54 LEU C C 1
ATOM 5185 O O . LEU C 3 12 ? -79.532 38.035 41.854 1.00 109.86 54 LEU C O 1
ATOM 5190 N N . LEU C 3 13 ? -78.450 39.584 40.623 1.00 107.82 55 LEU C N 1
ATOM 5191 C CA . LEU C 3 13 ? -77.685 40.133 41.746 1.00 105.65 55 LEU C CA 1
ATOM 5192 C C . LEU C 3 13 ? -77.760 41.658 41.831 1.00 105.89 55 LEU C C 1
ATOM 5193 O O . LEU C 3 13 ? -77.710 42.227 42.923 1.00 105.04 55 LEU C O 1
ATOM 5198 N N . GLY C 3 14 ? -77.873 42.314 40.679 1.00 107.67 56 GLY C N 1
ATOM 5199 C CA . GLY C 3 14 ? -77.918 43.773 40.631 1.00 108.16 56 GLY C CA 1
ATOM 5200 C C . GLY C 3 14 ? -78.071 44.321 39.227 1.00 110.49 56 GLY C C 1
ATOM 5201 O O . GLY C 3 14 ? -77.783 43.635 38.242 1.00 110.75 56 GLY C O 1
ATOM 5202 N N . GLU C 3 15 ? -78.529 45.566 39.140 1.00 112.40 57 GLU C N 1
ATOM 5203 C CA . GLU C 3 15 ? -78.751 46.222 37.856 1.00 114.81 57 GLU C CA 1
ATOM 5204 C C . GLU C 3 15 ? -78.332 47.685 37.902 1.00 113.52 57 GLU C C 1
ATOM 5205 O O . GLU C 3 15 ? -78.631 48.403 38.861 1.00 113.43 57 GLU C O 1
ATOM 5211 N N . GLY C 3 16 ? -77.630 48.112 36.858 1.00 112.50 58 GLY C N 1
ATOM 5212 C CA . GLY C 3 16 ? -77.262 49.508 36.704 1.00 111.39 58 GLY C CA 1
ATOM 5213 C C . GLY C 3 16 ? -77.578 50.027 35.316 1.00 114.19 58 GLY C C 1
ATOM 5214 O O . GLY C 3 16 ? -78.606 49.676 34.722 1.00 117.42 58 GLY C O 1
ATOM 5215 N N . SER C 3 17 ? -76.674 50.859 34.803 1.00 111.98 59 SER C N 1
ATOM 5216 C CA . SER C 3 17 ? -76.879 51.568 33.544 1.00 114.33 59 SER C CA 1
ATOM 5217 C C . SER C 3 17 ? -76.513 50.708 32.341 1.00 114.62 59 SER C C 1
ATOM 5218 O O . SER C 3 17 ? -77.116 50.828 31.271 1.00 118.22 59 SER C O 1
ATOM 5221 N N . TYR C 3 18 ? -75.520 49.844 32.531 1.00 110.83 60 TYR C N 1
ATOM 5222 C CA . TYR C 3 18 ? -74.941 49.074 31.435 1.00 111.02 60 TYR C CA 1
ATOM 5223 C C . TYR C 3 18 ? -75.507 47.665 31.322 1.00 112.00 60 TYR C C 1
ATOM 5224 O O . TYR C 3 18 ? -75.299 46.985 30.313 1.00 113.00 60 TYR C O 1
ATOM 5233 N N . GLY C 3 19 ? -76.233 47.232 32.349 1.00 111.39 61 GLY C N 1
ATOM 5234 C CA . GLY C 3 19 ? -76.902 45.944 32.295 1.00 112.54 61 GLY C CA 1
ATOM 5235 C C . GLY C 3 19 ? -77.093 45.227 33.614 1.00 110.39 61 GLY C C 1
ATOM 5236 O O . GLY C 3 19 ? -76.921 45.805 34.695 1.00 107.84 61 GLY C O 1
ATOM 5237 N N . LYS C 3 20 ? -77.451 43.950 33.496 1.00 111.28 62 LYS C N 1
ATOM 5238 C CA . LYS C 3 20 ? -77.791 43.090 34.623 1.00 109.80 62 LYS C CA 1
ATOM 5239 C C . LYS C 3 20 ? -76.605 42.228 35.057 1.00 104.92 62 LYS C C 1
ATOM 5240 O O . LYS C 3 20 ? -75.903 41.644 34.224 1.00 104.46 62 LYS C O 1
ATOM 5246 N N . VAL C 3 21 ? -76.393 42.161 36.369 1.00 101.00 63 VAL C N 1
ATOM 5247 C CA . VAL C 3 21 ? -75.372 41.308 36.962 1.00 95.83 63 VAL C CA 1
ATOM 5248 C C . VAL C 3 21 ? -76.052 40.101 37.599 1.00 96.52 63 VAL C C 1
ATOM 5249 O O . VAL C 3 21 ? -76.950 40.248 38.437 1.00 97.95 63 VAL C O 1
ATOM 5253 N N . LYS C 3 22 ? -75.630 38.911 37.184 1.00 95.16 64 LYS C N 1
ATOM 5254 C CA . LYS C 3 22 ? -76.214 37.665 37.678 1.00 95.12 64 LYS C CA 1
ATOM 5255 C C . LYS C 3 22 ? -75.138 36.737 38.229 1.00 91.54 64 LYS C C 1
ATOM 5256 O O . LYS C 3 22 ? -73.996 36.749 37.763 1.00 89.52 64 LYS C O 1
ATOM 5262 N N . GLU C 3 23 ? -75.511 35.941 39.228 1.00 90.89 65 GLU C N 1
ATOM 5263 C CA . GLU C 3 23 ? -74.627 34.919 39.779 1.00 88.01 65 GLU C CA 1
ATOM 5264 C C . GLU C 3 23 ? -74.316 33.877 38.719 1.00 88.32 65 GLU C C 1
ATOM 5265 O O . GLU C 3 23 ? -75.183 33.503 37.930 1.00 91.32 65 GLU C O 1
ATOM 5271 N N . VAL C 3 24 ? -73.067 33.427 38.704 1.00 84.84 66 VAL C N 1
ATOM 5272 C CA . VAL C 3 24 ? -72.646 32.355 37.821 1.00 85.05 66 VAL C CA 1
ATOM 5273 C C . VAL C 3 24 ? -71.907 31.271 38.602 1.00 82.85 66 VAL C C 1
ATOM 5274 O O . VAL C 3 24 ? -71.671 31.408 39.798 1.00 79.64 66 VAL C O 1
ATOM 5278 N N . LEU C 3 25 ? -71.577 30.179 37.926 1.00 84.40 67 LEU C N 1
ATOM 5279 C CA . LEU C 3 25 ? -70.982 29.029 38.579 1.00 84.62 67 LEU C CA 1
ATOM 5280 C C . LEU C 3 25 ? -70.029 28.337 37.625 1.00 85.79 67 LEU C C 1
ATOM 5281 O O . LEU C 3 25 ? -70.453 27.836 36.575 1.00 89.60 67 LEU C O 1
ATOM 5286 N N . ASP C 3 26 ? -68.744 28.306 37.978 1.00 83.79 68 ASP C N 1
ATOM 5287 C CA . ASP C 3 26 ? -67.768 27.610 37.140 1.00 85.23 68 ASP C CA 1
ATOM 5288 C C . ASP C 3 26 ? -68.118 26.133 37.092 1.00 87.59 68 ASP C C 1
ATOM 5289 O O . ASP C 3 26 ? -68.241 25.494 38.130 1.00 87.83 68 ASP C O 1
ATOM 5294 N N . SER C 3 27 ? -68.291 25.609 35.885 1.00 89.62 69 SER C N 1
ATOM 5295 C CA . SER C 3 27 ? -68.713 24.219 35.685 1.00 93.10 69 SER C CA 1
ATOM 5296 C C . SER C 3 27 ? -67.593 23.199 35.906 1.00 92.85 69 SER C C 1
ATOM 5297 O O . SER C 3 27 ? -67.858 22.052 36.268 1.00 94.02 69 SER C O 1
ATOM 5300 N N . GLU C 3 28 ? -66.351 23.633 35.697 1.00 91.27 70 GLU C N 1
ATOM 5301 C CA . GLU C 3 28 ? -65.181 22.761 35.793 1.00 91.85 70 GLU C CA 1
ATOM 5302 C C . GLU C 3 28 ? -64.630 22.596 37.221 1.00 89.56 70 GLU C C 1
ATOM 5303 O O . GLU C 3 28 ? -64.096 21.532 37.551 1.00 91.39 70 GLU C O 1
ATOM 5309 N N . THR C 3 29 ? -64.741 23.638 38.051 1.00 85.50 71 THR C N 1
ATOM 5310 C CA . THR C 3 29 ? -64.319 23.550 39.467 1.00 83.26 71 THR C CA 1
ATOM 5311 C C . THR C 3 29 ? -65.313 24.098 40.507 1.00 80.87 71 THR C C 1
ATOM 5312 O O . THR C 3 29 ? -65.038 24.075 41.711 1.00 78.18 71 THR C O 1
ATOM 5316 N N . LEU C 3 30 ? -66.454 24.586 40.024 1.00 80.50 72 LEU C N 1
ATOM 5317 C CA . LEU C 3 30 ? -67.561 25.053 40.861 1.00 79.25 72 LEU C CA 1
ATOM 5318 C C . LEU C 3 30 ? -67.222 26.301 41.659 1.00 76.50 72 LEU C C 1
ATOM 5319 O O . LEU C 3 30 ? -67.691 26.470 42.781 1.00 76.75 72 LEU C O 1
ATOM 5324 N N . CYS C 3 31 ? -66.410 27.179 41.086 1.00 74.15 73 CYS C N 1
ATOM 5325 C CA . CYS C 3 31 ? -66.181 28.453 41.718 1.00 70.73 73 CYS C CA 1
ATOM 5326 C C . CYS C 3 31 ? -67.406 29.338 41.534 1.00 71.34 73 CYS C C 1
ATOM 5327 O O . CYS C 3 31 ? -67.926 29.464 40.421 1.00 71.80 73 CYS C O 1
ATOM 5330 N N . ARG C 3 32 ? -67.875 29.921 42.639 1.00 70.84 74 ARG C N 1
ATOM 5331 C CA . ARG C 3 32 ? -68.924 30.945 42.607 1.00 71.35 74 ARG C CA 1
ATOM 5332 C C . ARG C 3 32 ? -68.389 32.232 41.995 1.00 69.34 74 ARG C C 1
ATOM 5333 O O . ARG C 3 32 ? -67.501 32.857 42.564 1.00 67.42 74 ARG C O 1
ATOM 5341 N N . ARG C 3 33 ? -68.925 32.609 40.835 1.00 71.38 75 ARG C N 1
ATOM 5342 C CA . ARG C 3 33 ? -68.550 33.856 40.167 1.00 71.62 75 ARG C CA 1
ATOM 5343 C C . ARG C 3 33 ? -69.763 34.761 39.882 1.00 74.63 75 ARG C C 1
ATOM 5344 O O . ARG C 3 33 ? -70.905 34.369 40.115 1.00 77.55 75 ARG C O 1
ATOM 5352 N N . ALA C 3 34 ? -69.501 35.982 39.415 1.00 74.96 76 ALA C N 1
ATOM 5353 C CA . ALA C 3 34 ? -70.552 36.879 38.942 1.00 77.31 76 ALA C CA 1
ATOM 5354 C C . ALA C 3 34 ? -70.343 37.194 37.459 1.00 79.51 76 ALA C C 1
ATOM 5355 O O . ALA C 3 34 ? -69.269 36.960 36.912 1.00 79.61 76 ALA C O 1
ATOM 5357 N N . VAL C 3 35 ? -71.378 37.710 36.809 1.00 82.72 77 VAL C N 1
ATOM 5358 C CA . VAL C 3 35 ? -71.352 37.929 35.370 1.00 85.02 77 VAL C CA 1
ATOM 5359 C C . VAL C 3 35 ? -72.092 39.204 35.017 1.00 85.98 77 VAL C C 1
ATOM 5360 O O . VAL C 3 35 ? -73.217 39.429 35.472 1.00 88.13 77 VAL C O 1
ATOM 5364 N N . LYS C 3 36 ? -71.448 40.038 34.210 1.00 85.06 78 LYS C N 1
ATOM 5365 C CA . LYS C 3 36 ? -72.044 41.282 33.754 1.00 85.91 78 LYS C CA 1
ATOM 5366 C C . LYS C 3 36 ? -72.602 41.029 32.357 1.00 89.41 78 LYS C C 1
ATOM 5367 O O . LYS C 3 36 ? -71.842 40.751 31.428 1.00 90.09 78 LYS C O 1
ATOM 5373 N N . ILE C 3 37 ? -73.927 41.086 32.223 1.00 92.20 79 ILE C N 1
ATOM 5374 C CA . ILE C 3 37 ? -74.594 40.840 30.942 1.00 95.93 79 ILE C CA 1
ATOM 5375 C C . ILE C 3 37 ? -74.812 42.149 30.187 1.00 97.76 79 ILE C C 1
ATOM 5376 O O . ILE C 3 37 ? -75.594 43.003 30.608 1.00 98.64 79 ILE C O 1
ATOM 5381 N N . LEU C 3 38 ? -74.118 42.286 29.063 1.00 98.87 80 LEU C N 1
ATOM 5382 C CA . LEU C 3 38 ? -74.147 43.505 28.258 1.00 101.03 80 LEU C CA 1
ATOM 5383 C C . LEU C 3 38 ? -74.812 43.261 26.904 1.00 106.28 80 LEU C C 1
ATOM 5384 O O . LEU C 3 38 ? -74.437 42.337 26.174 1.00 107.60 80 LEU C O 1
ATOM 5389 N N . LYS C 3 39 ? -75.791 44.098 26.567 1.00 109.75 81 LYS C N 1
ATOM 5390 C CA . LYS C 3 39 ? -76.554 43.924 25.331 1.00 115.35 81 LYS C CA 1
ATOM 5391 C C . LYS C 3 39 ? -76.026 44.762 24.159 1.00 116.83 81 LYS C C 1
ATOM 5392 O O . LYS C 3 39 ? -75.813 45.971 24.295 1.00 116.25 81 LYS C O 1
ATOM 5398 N N . LYS C 3 40 ? -75.819 44.104 23.017 1.00 119.34 82 LYS C N 1
ATOM 5399 C CA . LYS C 3 40 ? -75.309 44.743 21.796 1.00 121.48 82 LYS C CA 1
ATOM 5400 C C . LYS C 3 40 ? -76.102 45.998 21.389 1.00 124.81 82 LYS C C 1
ATOM 5401 O O . LYS C 3 40 ? -75.512 47.058 21.159 1.00 123.88 82 LYS C O 1
ATOM 5407 N N . LYS C 3 41 ? -77.428 45.872 21.318 1.00 128.98 83 LYS C N 1
ATOM 5408 C CA . LYS C 3 41 ? -78.306 46.978 20.911 1.00 132.92 83 LYS C CA 1
ATOM 5409 C C . LYS C 3 41 ? -78.483 48.082 21.966 1.00 130.93 83 LYS C C 1
ATOM 5410 O O . LYS C 3 41 ? -78.800 49.222 21.613 1.00 133.53 83 LYS C O 1
ATOM 5416 N N . LYS C 3 42 ? -78.286 47.747 23.244 1.00 126.73 84 LYS C N 1
ATOM 5417 C CA . LYS C 3 42 ? -78.386 48.729 24.332 1.00 124.21 84 LYS C CA 1
ATOM 5418 C C . LYS C 3 42 ? -77.173 49.652 24.346 1.00 120.73 84 LYS C C 1
ATOM 5419 O O . LYS C 3 42 ? -77.306 50.854 24.572 1.00 121.17 84 LYS C O 1
ATOM 5425 N N . LEU C 3 43 ? -75.997 49.081 24.098 1.00 117.77 85 LEU C N 1
ATOM 5426 C CA . LEU C 3 43 ? -74.752 49.843 24.035 1.00 115.04 85 LEU C CA 1
ATOM 5427 C C . LEU C 3 43 ? -74.725 50.814 22.851 1.00 118.47 85 LEU C C 1
ATOM 5428 O O . LEU C 3 43 ? -74.094 51.868 22.920 1.00 116.30 85 LEU C O 1
ATOM 5433 N N . ARG C 3 44 ? -75.411 50.441 21.772 1.00 123.84 86 ARG C N 1
ATOM 5434 C CA . ARG C 3 44 ? -75.603 51.301 20.602 1.00 128.46 86 ARG C CA 1
ATOM 5435 C C . ARG C 3 44 ? -76.370 52.582 20.968 1.00 131.11 86 ARG C C 1
ATOM 5436 O O . ARG C 3 44 ? -76.049 53.661 20.465 1.00 132.60 86 ARG C O 1
ATOM 5444 N N . ARG C 3 45 ? -77.366 52.454 21.851 1.00 132.18 87 ARG C N 1
ATOM 5445 C CA . ARG C 3 45 ? -78.167 53.595 22.325 1.00 134.37 87 ARG C CA 1
ATOM 5446 C C . ARG C 3 45 ? -77.355 54.560 23.184 1.00 130.16 87 ARG C C 1
ATOM 5447 O O . ARG C 3 45 ? -77.541 55.777 23.108 1.00 131.69 87 ARG C O 1
ATOM 5455 N N . ILE C 3 46 ? -76.471 54.005 24.010 1.00 125.00 88 ILE C N 1
ATOM 5456 C CA . ILE C 3 46 ? -75.661 54.794 24.932 1.00 121.39 88 ILE C CA 1
ATOM 5457 C C . ILE C 3 46 ? -74.386 55.267 24.232 1.00 120.32 88 ILE C C 1
ATOM 5458 O O . ILE C 3 46 ? -73.600 54.442 23.760 1.00 119.07 88 ILE C O 1
ATOM 5463 N N . PRO C 3 47 ? -74.181 56.598 24.158 1.00 121.25 89 PRO C N 1
ATOM 5464 C CA . PRO C 3 47 ? -73.008 57.159 23.481 1.00 120.70 89 PRO C CA 1
ATOM 5465 C C . PRO C 3 47 ? -71.691 56.627 24.047 1.00 115.69 89 PRO C C 1
ATOM 5466 O O . PRO C 3 47 ? -71.541 56.522 25.269 1.00 111.96 89 PRO C O 1
ATOM 5470 N N . ASN C 3 48 ? -70.766 56.278 23.149 1.00 115.96 90 ASN C N 1
ATOM 5471 C CA . ASN C 3 48 ? -69.444 55.735 23.504 1.00 112.12 90 ASN C CA 1
ATOM 5472 C C . ASN C 3 48 ? -69.468 54.411 24.277 1.00 109.34 90 ASN C C 1
ATOM 5473 O O . ASN C 3 48 ? -68.414 53.888 24.648 1.00 105.69 90 ASN C O 1
ATOM 5478 N N . GLY C 3 49 ? -70.667 53.873 24.500 1.00 110.97 91 GLY C N 1
ATOM 5479 C CA . GLY C 3 49 ? -70.860 52.682 25.328 1.00 108.94 91 GLY C CA 1
ATOM 5480 C C . GLY C 3 49 ? -69.907 51.537 25.037 1.00 107.00 91 GLY C C 1
ATOM 5481 O O . GLY C 3 49 ? -69.258 51.009 25.948 1.00 103.09 91 GLY C O 1
ATOM 5482 N N . GLU C 3 50 ? -69.816 51.174 23.760 1.00 109.65 92 GLU C N 1
ATOM 5483 C CA . GLU C 3 50 ? -68.992 50.056 23.316 1.00 108.85 92 GLU C CA 1
ATOM 5484 C C . GLU C 3 50 ? -67.508 50.336 23.540 1.00 105.42 92 GLU C C 1
ATOM 5485 O O . GLU C 3 50 ? -66.739 49.417 23.821 1.00 103.14 92 GLU C O 1
ATOM 5491 N N . ALA C 3 51 ? -67.124 51.609 23.431 1.00 105.57 93 ALA C N 1
ATOM 5492 C CA . ALA C 3 51 ? -65.756 52.057 23.727 1.00 102.93 93 ALA C CA 1
ATOM 5493 C C . ALA C 3 51 ? -65.506 52.232 25.232 1.00 99.02 93 ALA C C 1
ATOM 5494 O O . ALA C 3 51 ? -64.385 52.022 25.702 1.00 96.73 93 ALA C O 1
ATOM 5496 N N . ASN C 3 52 ? -66.547 52.616 25.977 1.00 98.72 94 ASN C N 1
ATOM 5497 C CA . ASN C 3 52 ? -66.476 52.735 27.438 1.00 94.88 94 ASN C CA 1
ATOM 5498 C C . ASN C 3 52 ? -66.273 51.378 28.101 1.00 91.93 94 ASN C C 1
ATOM 5499 O O . ASN C 3 52 ? -65.709 51.286 29.192 1.00 88.79 94 ASN C O 1
ATOM 5504 N N . VAL C 3 53 ? -66.755 50.335 27.435 1.00 93.47 95 VAL C N 1
ATOM 5505 C CA . VAL C 3 53 ? -66.651 48.965 27.927 1.00 91.57 95 VAL C CA 1
ATOM 5506 C C . VAL C 3 53 ? -65.322 48.340 27.492 1.00 90.16 95 VAL C C 1
ATOM 5507 O O . VAL C 3 53 ? -64.654 47.675 28.288 1.00 88.18 95 VAL C O 1
ATOM 5511 N N . LYS C 3 54 ? -64.944 48.571 26.236 1.00 91.48 96 LYS C N 1
ATOM 5512 C CA . LYS C 3 54 ? -63.629 48.191 25.728 1.00 90.70 96 LYS C CA 1
ATOM 5513 C C . LYS C 3 54 ? -62.558 48.624 26.737 1.00 86.74 96 LYS C C 1
ATOM 5514 O O . LYS C 3 54 ? -61.740 47.809 27.167 1.00 85.24 96 LYS C O 1
ATOM 5520 N N . LYS C 3 55 ? -62.599 49.902 27.128 1.00 84.94 97 LYS C N 1
ATOM 5521 C CA . LYS C 3 55 ? -61.719 50.469 28.165 1.00 81.36 97 LYS C CA 1
ATOM 5522 C C . LYS C 3 55 ? -61.687 49.688 29.497 1.00 79.13 97 LYS C C 1
ATOM 5523 O O . LYS C 3 55 ? -60.641 49.131 29.851 1.00 78.73 97 LYS C O 1
ATOM 5529 N N . GLU C 3 56 ? -62.812 49.657 30.228 1.00 77.54 98 GLU C N 1
ATOM 5530 C CA . GLU C 3 56 ? -62.892 48.954 31.520 1.00 73.85 98 GLU C CA 1
ATOM 5531 C C . GLU C 3 56 ? -62.260 47.564 31.454 1.00 72.82 98 GLU C C 1
ATOM 5532 O O . GLU C 3 56 ? -61.435 47.217 32.293 1.00 70.74 98 GLU C O 1
ATOM 5538 N N . ILE C 3 57 ? -62.628 46.785 30.441 1.00 74.13 99 ILE C N 1
ATOM 5539 C CA . ILE C 3 57 ? -62.031 45.467 30.230 1.00 73.69 99 ILE C CA 1
ATOM 5540 C C . ILE C 3 57 ? -60.502 45.539 30.167 1.00 74.01 99 ILE C C 1
ATOM 5541 O O . ILE C 3 57 ? -59.820 44.656 30.674 1.00 73.81 99 ILE C O 1
ATOM 5546 N N . GLN C 3 58 ? -59.968 46.597 29.567 1.00 75.28 100 GLN C N 1
ATOM 5547 C CA . GLN C 3 58 ? -58.524 46.699 29.357 1.00 76.32 100 GLN C CA 1
ATOM 5548 C C . GLN C 3 58 ? -57.751 47.133 30.605 1.00 73.05 100 GLN C C 1
ATOM 5549 O O . GLN C 3 58 ? -56.585 46.762 30.775 1.00 72.95 100 GLN C O 1
ATOM 5555 N N . LEU C 3 59 ? -58.391 47.915 31.474 1.00 70.99 101 LEU C N 1
ATOM 5556 C CA . LEU C 3 59 ? -57.789 48.234 32.769 1.00 67.88 101 LEU C CA 1
ATOM 5557 C C . LEU C 3 59 ? -57.687 46.932 33.535 1.00 66.34 101 LEU C C 1
ATOM 5558 O O . LEU C 3 59 ? -56.593 46.420 33.757 1.00 66.81 101 LEU C O 1
ATOM 5563 N N . LEU C 3 60 ? -58.849 46.381 33.871 1.00 64.64 102 LEU C N 1
ATOM 5564 C CA . LEU C 3 60 ? -58.968 45.193 34.702 1.00 62.25 102 LEU C CA 1
ATOM 5565 C C . LEU C 3 60 ? -58.020 44.067 34.292 1.00 63.42 102 LEU C C 1
ATOM 5566 O O . LEU C 3 60 ? -57.640 43.250 35.121 1.00 62.78 102 LEU C O 1
ATOM 5571 N N . ARG C 3 61 ? -57.612 44.048 33.026 1.00 64.52 103 ARG C N 1
ATOM 5572 C CA . ARG C 3 61 ? -56.736 43.000 32.533 1.00 66.01 103 ARG C CA 1
ATOM 5573 C C . ARG C 3 61 ? -55.296 43.225 32.927 1.00 65.35 103 ARG C C 1
ATOM 5574 O O . ARG C 3 61 ? -54.452 42.338 32.744 1.00 67.00 103 ARG C O 1
ATOM 5582 N N . ARG C 3 62 ? -55.011 44.411 33.454 1.00 63.63 104 ARG C N 1
ATOM 5583 C CA . ARG C 3 62 ? -53.645 44.761 33.824 1.00 63.20 104 ARG C CA 1
ATOM 5584 C C . ARG C 3 62 ? -53.451 45.024 35.327 1.00 60.48 104 ARG C C 1
ATOM 5585 O O . ARG C 3 62 ? -52.373 44.772 35.864 1.00 61.42 104 ARG C O 1
ATOM 5593 N N . LEU C 3 63 ? -54.493 45.510 35.997 1.00 57.70 105 LEU C N 1
ATOM 5594 C CA . LEU C 3 63 ? -54.482 45.696 37.444 1.00 54.86 105 LEU C CA 1
ATOM 5595 C C . LEU C 3 63 ? -54.576 44.340 38.165 1.00 54.35 105 LEU C C 1
ATOM 5596 O O . LEU C 3 63 ? -55.264 43.441 37.693 1.00 55.48 105 LEU C O 1
ATOM 5601 N N . ARG C 3 64 ? -53.889 44.203 39.301 1.00 52.77 106 ARG C N 1
ATOM 5602 C CA . ARG C 3 64 ? -54.076 43.061 40.215 1.00 52.72 106 ARG C CA 1
ATOM 5603 C C . ARG C 3 64 ? -53.730 43.409 41.660 1.00 50.06 106 ARG C C 1
ATOM 5604 O O . ARG C 3 64 ? -52.576 43.676 41.991 1.00 49.79 106 ARG C O 1
ATOM 5612 N N . HIS C 3 65 ? -54.745 43.382 42.519 1.00 48.39 107 HIS C N 1
ATOM 5613 C CA . HIS C 3 65 ? -54.596 43.783 43.910 1.00 44.86 107 HIS C CA 1
ATOM 5614 C C . HIS C 3 65 ? -55.786 43.294 44.734 1.00 45.55 107 HIS C C 1
ATOM 5615 O O . HIS C 3 65 ? -56.912 43.199 44.238 1.00 44.46 107 HIS C O 1
ATOM 5622 N N . LYS C 3 66 ? -55.516 43.023 46.008 1.00 45.81 108 LYS C N 1
ATOM 5623 C CA . LYS C 3 66 ? -56.503 42.539 46.944 1.00 44.90 108 LYS C CA 1
ATOM 5624 C C . LYS C 3 66 ? -57.705 43.480 47.076 1.00 45.62 108 LYS C C 1
ATOM 5625 O O . LYS C 3 66 ? -58.774 43.070 47.540 1.00 46.55 108 LYS C O 1
ATOM 5631 N N . ASN C 3 67 ? -57.550 44.737 46.660 1.00 45.21 109 ASN C N 1
ATOM 5632 C CA . ASN C 3 67 ? -58.653 45.697 46.796 1.00 44.43 109 ASN C CA 1
ATOM 5633 C C . ASN C 3 67 ? -59.160 46.295 45.485 1.00 45.31 109 ASN C C 1
ATOM 5634 O O . ASN C 3 67 ? -59.591 47.447 45.461 1.00 45.63 109 ASN C O 1
ATOM 5639 N N . VAL C 3 68 ? -59.123 45.502 44.411 1.00 45.89 110 VAL C N 1
ATOM 5640 C CA . VAL C 3 68 ? -59.651 45.907 43.099 1.00 46.85 110 VAL C CA 1
ATOM 5641 C C . VAL C 3 68 ? -60.427 44.747 42.502 1.00 49.86 110 VAL C C 1
ATOM 5642 O O . VAL C 3 68 ? -59.958 43.609 42.534 1.00 52.39 110 VAL C O 1
ATOM 5646 N N . ILE C 3 69 ? -61.608 45.013 41.954 1.00 51.33 111 ILE C N 1
ATOM 5647 C CA . ILE C 3 69 ? -62.424 43.913 41.454 1.00 53.24 111 ILE C CA 1
ATOM 5648 C C . ILE C 3 69 ? -61.665 43.183 40.336 1.00 54.03 111 ILE C C 1
ATOM 5649 O O . ILE C 3 69 ? -61.001 43.805 39.512 1.00 52.88 111 ILE C O 1
ATOM 5654 N N . GLN C 3 70 ? -61.749 41.859 40.346 1.00 55.63 112 GLN C N 1
ATOM 5655 C CA . GLN C 3 70 ? -61.025 41.035 39.398 1.00 57.30 112 GLN C CA 1
ATOM 5656 C C . GLN C 3 70 ? -61.942 40.531 38.284 1.00 60.21 112 GLN C C 1
ATOM 5657 O O . GLN C 3 70 ? -63.056 40.057 38.535 1.00 60.60 112 GLN C O 1
ATOM 5663 N N . LEU C 3 71 ? -61.456 40.654 37.051 1.00 62.75 113 LEU C N 1
ATOM 5664 C CA . LEU C 3 71 ? -62.135 40.118 35.880 1.00 66.43 113 LEU C CA 1
ATOM 5665 C C . LEU C 3 71 ? -61.562 38.746 35.557 1.00 68.64 113 LEU C C 1
ATOM 5666 O O . LEU C 3 71 ? -60.346 38.583 35.408 1.00 68.34 113 LEU C O 1
ATOM 5671 N N . VAL C 3 72 ? -62.449 37.762 35.456 1.00 71.49 114 VAL C N 1
ATOM 5672 C CA . VAL C 3 72 ? -62.036 36.379 35.282 1.00 74.53 114 VAL C CA 1
ATOM 5673 C C . VAL C 3 72 ? -62.014 36.016 33.807 1.00 78.07 114 VAL C C 1
ATOM 5674 O O . VAL C 3 72 ? -61.077 35.362 33.339 1.00 80.25 114 VAL C O 1
ATOM 5678 N N . ASP C 3 73 ? -63.042 36.451 33.079 1.00 80.11 115 ASP C N 1
ATOM 5679 C CA . ASP C 3 73 ? -63.208 36.079 31.679 1.00 83.23 115 ASP C CA 1
ATOM 5680 C C . ASP C 3 73 ? -64.218 36.981 30.978 1.00 84.16 115 ASP C C 1
ATOM 5681 O O . ASP C 3 73 ? -65.088 37.566 31.628 1.00 83.42 115 ASP C O 1
ATOM 5686 N N . VAL C 3 74 ? -64.095 37.087 29.653 1.00 86.11 116 VAL C N 1
ATOM 5687 C CA . VAL C 3 74 ? -65.072 37.794 28.819 1.00 87.97 116 VAL C CA 1
ATOM 5688 C C . VAL C 3 74 ? -65.599 36.843 27.746 1.00 92.65 116 VAL C C 1
ATOM 5689 O O . VAL C 3 74 ? -64.813 36.205 27.041 1.00 95.14 116 VAL C O 1
ATOM 5693 N N . LEU C 3 75 ? -66.925 36.750 27.631 1.00 94.47 117 LEU C N 1
ATOM 5694 C CA . LEU C 3 75 ? -67.570 35.818 26.707 1.00 97.74 117 LEU C CA 1
ATOM 5695 C C . LEU C 3 75 ? -68.435 36.519 25.654 1.00 100.79 117 LEU C C 1
ATOM 5696 O O . LEU C 3 75 ? -68.764 37.703 25.810 1.00 99.49 117 LEU C O 1
ATOM 5701 N N . TYR C 3 76 ? -68.791 35.781 24.591 1.00 104.05 118 TYR C N 1
ATOM 5702 C CA . TYR C 3 76 ? -69.571 36.311 23.458 1.00 107.98 118 TYR C CA 1
ATOM 5703 C C . TYR C 3 76 ? -70.582 35.312 22.869 1.00 112.46 118 TYR C C 1
ATOM 5704 O O . TYR C 3 76 ? -70.427 34.089 22.999 1.00 112.96 118 TYR C O 1
ATOM 5713 N N . ASN C 3 77 ? -71.613 35.857 22.217 1.00 115.61 119 ASN C N 1
ATOM 5714 C CA . ASN C 3 77 ? -72.655 35.087 21.521 1.00 119.19 119 ASN C CA 1
ATOM 5715 C C . ASN C 3 77 ? -73.480 35.984 20.595 1.00 122.44 119 ASN C C 1
ATOM 5716 O O . ASN C 3 77 ? -73.921 37.065 20.987 1.00 121.58 119 ASN C O 1
ATOM 5721 N N . GLU C 3 78 ? -73.682 35.535 19.362 1.00 126.59 120 GLU C N 1
ATOM 5722 C CA . GLU C 3 78 ? -74.642 36.182 18.471 1.00 130.64 120 GLU C CA 1
ATOM 5723 C C . GLU C 3 78 ? -75.678 35.179 17.986 1.00 134.47 120 GLU C C 1
ATOM 5724 O O . GLU C 3 78 ? -76.264 34.460 18.796 1.00 132.86 120 GLU C O 1
ATOM 5730 N N . LYS C 3 82 ? -74.987 39.958 22.239 1.00 109.98 124 LYS C N 1
ATOM 5731 C CA . LYS C 3 82 ? -74.916 39.853 23.694 1.00 106.23 124 LYS C CA 1
ATOM 5732 C C . LYS C 3 82 ? -73.509 39.448 24.141 1.00 102.39 124 LYS C C 1
ATOM 5733 O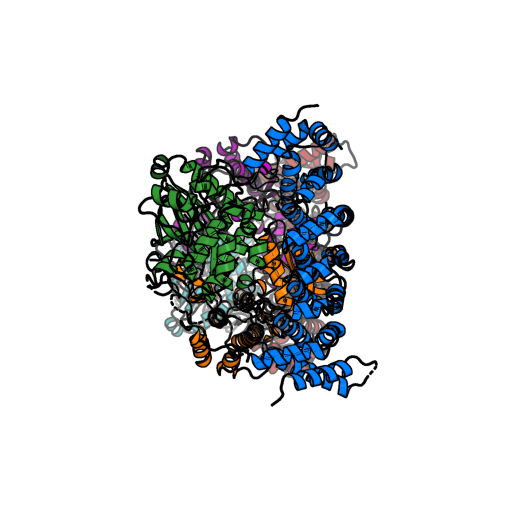 O . LYS C 3 82 ? -72.861 38.606 23.505 1.00 102.84 124 LYS C O 1
ATOM 5739 N N . MET C 3 83 ? -73.061 40.047 25.246 1.00 98.51 125 MET C N 1
ATOM 5740 C CA . MET C 3 83 ? -71.673 39.955 25.709 1.00 94.86 125 MET C CA 1
ATOM 5741 C C . MET C 3 83 ? -71.570 39.849 27.238 1.00 90.88 125 MET C C 1
ATOM 5742 O O . MET C 3 83 ? -72.230 40.590 27.963 1.00 89.97 125 MET C O 1
ATOM 5747 N N . TYR C 3 84 ? -70.723 38.935 27.710 1.00 88.76 126 TYR C N 1
ATOM 5748 C CA . TYR C 3 84 ? -70.666 38.565 29.122 1.00 86.29 126 TYR C CA 1
ATOM 5749 C C . TYR C 3 84 ? -69.315 38.915 29.777 1.00 82.99 126 TYR C C 1
ATOM 5750 O O . TYR C 3 84 ? -68.261 38.587 29.223 1.00 83.18 126 TYR C O 1
ATOM 5759 N N . MET C 3 85 ? -69.349 39.576 30.944 1.00 79.51 127 MET C N 1
ATOM 5760 C CA . MET C 3 85 ? -68.132 39.947 31.698 1.00 75.07 127 MET C CA 1
ATOM 5761 C C . MET C 3 85 ? -68.060 39.240 33.051 1.00 72.86 127 MET C C 1
ATOM 5762 O O . MET C 3 85 ? -68.714 39.668 34.017 1.00 71.93 127 MET C O 1
ATOM 5767 N N . VAL C 3 86 ? -67.244 38.191 33.142 1.00 71.77 128 VAL C N 1
ATOM 5768 C CA . VAL C 3 86 ? -67.218 37.369 34.358 1.00 71.43 128 VAL C CA 1
ATOM 5769 C C . VAL C 3 86 ? -66.340 37.936 35.483 1.00 69.54 128 VAL C C 1
ATOM 5770 O O . VAL C 3 86 ? -65.107 37.968 35.378 1.00 69.39 128 VAL C O 1
ATOM 5774 N N . MET C 3 87 ? -66.988 38.378 36.558 1.00 68.77 129 MET C N 1
ATOM 5775 C CA . MET C 3 87 ? -66.282 38.914 37.714 1.00 67.28 129 MET C CA 1
ATOM 5776 C C . MET C 3 87 ? -66.236 37.882 38.838 1.00 67.27 129 MET C C 1
ATOM 5777 O O . MET C 3 87 ? -67.049 36.960 38.874 1.00 68.52 129 MET C O 1
ATOM 5782 N N . GLU C 3 88 ? -65.282 38.050 39.754 1.00 66.04 130 GLU C N 1
ATOM 5783 C CA . GLU C 3 88 ? -65.250 37.281 40.994 1.00 65.96 130 GLU C CA 1
ATOM 5784 C C . GLU C 3 88 ? -66.523 37.574 41.776 1.00 66.19 130 GLU C C 1
ATOM 5785 O O . GLU C 3 88 ? -67.077 38.674 41.685 1.00 65.37 130 GLU C O 1
ATOM 5791 N N . TYR C 3 89 ? -66.993 36.580 42.525 1.00 66.93 131 TYR C N 1
ATOM 5792 C CA . TYR C 3 89 ? -68.211 36.730 43.308 1.00 67.71 131 TYR C CA 1
ATOM 5793 C C . TYR C 3 89 ? -67.964 37.639 44.484 1.00 66.61 131 TYR C C 1
ATOM 5794 O O . TYR C 3 89 ? -67.001 37.457 45.221 1.00 65.31 131 TYR C O 1
ATOM 5803 N N . CYS C 3 90 ? -68.840 38.625 44.633 1.00 68.86 132 CYS C N 1
ATOM 5804 C CA . CYS C 3 90 ? -68.909 39.442 45.833 1.00 70.08 132 CYS C CA 1
ATOM 5805 C C . CYS C 3 90 ? -70.305 39.311 46.442 1.00 74.10 132 CYS C C 1
ATOM 5806 O O . CYS C 3 90 ? -71.293 39.115 45.722 1.00 77.08 132 CYS C O 1
ATOM 5809 N N . VAL C 3 91 ? -70.388 39.402 47.766 1.00 82.90 133 VAL C N 1
ATOM 5810 C CA . VAL C 3 91 ? -71.662 39.194 48.448 1.00 86.14 133 VAL C CA 1
ATOM 5811 C C . VAL C 3 91 ? -72.538 40.439 48.385 1.00 85.28 133 VAL C C 1
ATOM 5812 O O . VAL C 3 91 ? -73.755 40.334 48.191 1.00 87.77 133 VAL C O 1
ATOM 5816 N N . CYS C 3 92 ? -71.915 41.609 48.523 1.00 81.74 134 CYS C N 1
ATOM 5817 C CA . CYS C 3 92 ? -72.658 42.849 48.707 1.00 81.06 134 CYS C CA 1
ATOM 5818 C C . CYS C 3 92 ? -71.875 44.117 48.406 1.00 76.95 134 CYS C C 1
ATOM 5819 O O . CYS C 3 92 ? -70.667 44.198 48.648 1.00 73.88 134 CYS C O 1
ATOM 5822 N N . GLY C 3 93 ? -72.589 45.114 47.891 1.00 77.06 135 GLY C N 1
ATOM 5823 C CA . GLY C 3 93 ? -72.055 46.470 47.770 1.00 74.37 135 GLY C CA 1
ATOM 5824 C C . GLY C 3 93 ? -72.241 47.202 49.088 1.00 72.43 135 GLY C C 1
ATOM 5825 O O . GLY C 3 93 ? -73.178 46.910 49.841 1.00 74.56 135 GLY C O 1
ATOM 5826 N N . MET C 3 94 ? -71.357 48.154 49.367 1.00 68.59 136 MET C N 1
ATOM 5827 C CA . MET C 3 94 ? -71.400 48.895 50.628 1.00 67.91 136 MET C CA 1
ATOM 5828 C C . MET C 3 94 ? -72.712 49.647 50.828 1.00 69.98 136 MET C C 1
ATOM 5829 O O . MET C 3 94 ? -73.120 49.895 51.963 1.00 71.36 136 MET C O 1
ATOM 5834 N N . GLN C 3 95 ? -73.371 49.995 49.726 1.00 71.31 137 GLN C N 1
ATOM 5835 C CA . GLN C 3 95 ? -74.560 50.830 49.770 1.00 72.47 137 GLN C CA 1
ATOM 5836 C C . GLN C 3 95 ? -75.802 50.103 50.283 1.00 76.25 137 GLN C C 1
ATOM 5837 O O . GLN C 3 95 ? -76.571 50.685 51.040 1.00 78.55 137 GLN C O 1
ATOM 5843 N N . GLU C 3 96 ? -76.022 48.852 49.886 1.00 78.59 138 GLU C N 1
ATOM 5844 C CA . GLU C 3 96 ? -77.183 48.130 50.420 1.00 82.44 138 GLU C CA 1
ATOM 5845 C C . GLU C 3 96 ? -76.937 47.770 51.878 1.00 82.20 138 GLU C C 1
ATOM 5846 O O . GLU C 3 96 ? -77.857 47.812 52.693 1.00 84.51 138 GLU C O 1
ATOM 5852 N N . MET C 3 97 ? -75.687 47.461 52.209 1.00 79.45 139 MET C N 1
ATOM 5853 C CA . MET C 3 97 ? -75.278 47.376 53.603 1.00 78.74 139 MET C CA 1
ATOM 5854 C C . MET C 3 97 ? -75.738 48.626 54.368 1.00 78.66 139 MET C C 1
ATOM 5855 O O . MET C 3 97 ? -76.403 48.519 55.407 1.00 80.05 139 MET C O 1
ATOM 5860 N N . LEU C 3 98 ? -75.401 49.801 53.834 1.00 76.03 140 LEU C N 1
ATOM 5861 C CA . LEU C 3 98 ? -75.786 51.077 54.441 1.00 76.21 140 LEU C CA 1
ATOM 5862 C C . LEU C 3 98 ? -77.292 51.296 54.536 1.00 80.65 140 LEU C C 1
ATOM 5863 O O . LEU C 3 98 ? -77.788 51.777 55.562 1.00 82.55 140 LEU C O 1
ATOM 5868 N N . ASP C 3 99 ? -78.014 50.940 53.477 1.00 82.80 141 ASP C N 1
ATOM 5869 C CA . ASP C 3 99 ? -79.455 51.145 53.436 1.00 87.21 141 ASP C CA 1
ATOM 5870 C C . ASP C 3 99 ? -80.212 50.145 54.319 1.00 91.02 141 ASP C C 1
ATOM 5871 O O . ASP C 3 99 ? -81.395 50.348 54.619 1.00 94.17 141 ASP C O 1
ATOM 5876 N N . SER C 3 100 ? -79.527 49.078 54.738 1.00 91.14 142 SER C N 1
ATOM 5877 C CA . SER C 3 100 ? -80.160 47.987 55.484 1.00 94.51 142 SER C CA 1
ATOM 5878 C C . SER C 3 100 ? -80.463 48.359 56.939 1.00 96.92 142 SER C C 1
ATOM 5879 O O . SER C 3 100 ? -81.381 47.802 57.559 1.00 100.22 142 SER C O 1
ATOM 5882 N N . VAL C 3 101 ? -79.684 49.298 57.471 1.00 95.35 143 VAL C N 1
ATOM 5883 C CA . VAL C 3 101 ? -79.881 49.805 58.830 1.00 97.26 143 VAL C CA 1
ATOM 5884 C C . VAL C 3 101 ? -80.447 51.228 58.836 1.00 97.63 143 VAL C C 1
ATOM 5885 O O . VAL C 3 101 ? -80.028 52.065 58.027 1.00 95.09 143 VAL C O 1
ATOM 5889 N N . PRO C 3 102 ? -81.386 51.505 59.764 1.00 100.61 144 PRO C N 1
ATOM 5890 C CA . PRO C 3 102 ? -82.114 52.773 59.850 1.00 102.11 144 PRO C CA 1
ATOM 5891 C C . PRO C 3 102 ? -81.227 54.016 59.912 1.00 99.62 144 PRO C C 1
ATOM 5892 O O . PRO C 3 102 ? -81.598 55.054 59.354 1.00 99.36 144 PRO C O 1
ATOM 5896 N N . GLU C 3 103 ? -80.071 53.907 60.569 1.00 98.34 145 GLU C N 1
ATOM 5897 C CA . GLU C 3 103 ? -79.145 55.043 60.744 1.00 95.75 145 GLU C CA 1
ATOM 5898 C C . GLU C 3 103 ? -78.266 55.317 59.518 1.00 90.79 145 GLU C C 1
ATOM 5899 O O . GLU C 3 103 ? -77.551 56.324 59.486 1.00 89.17 145 GLU C O 1
ATOM 5905 N N . LYS C 3 104 ? -78.316 54.419 58.528 1.00 89.28 146 LYS C N 1
ATOM 5906 C CA . LYS C 3 104 ? -77.545 54.528 57.262 1.00 85.41 146 LYS C CA 1
ATOM 5907 C C . LYS C 3 104 ? -76.038 54.765 57.425 1.00 81.57 146 LYS C C 1
ATOM 5908 O O . LYS C 3 104 ? -75.439 55.512 56.655 1.00 80.17 146 LYS C O 1
ATOM 5914 N N . ARG C 3 105 ? -75.430 54.126 58.418 1.00 80.63 147 ARG C N 1
ATOM 5915 C CA . ARG C 3 105 ? -74.014 54.317 58.703 1.00 77.60 147 ARG C CA 1
ATOM 5916 C C . ARG C 3 105 ? -73.455 53.078 59.387 1.00 77.17 147 ARG C C 1
ATOM 5917 O O . ARG C 3 105 ? -74.218 52.187 59.755 1.00 80.52 147 ARG C O 1
ATOM 5925 N N . PHE C 3 106 ? -72.133 53.021 59.551 1.00 72.89 148 PHE C N 1
ATOM 5926 C CA . PHE C 3 106 ? -71.489 51.929 60.281 1.00 72.22 148 PHE C CA 1
ATOM 5927 C C . PHE C 3 106 ? -70.915 52.436 61.603 1.00 73.74 148 PHE C C 1
ATOM 5928 O O . PHE C 3 106 ? -70.611 53.624 61.730 1.00 73.03 148 PHE C O 1
ATOM 5936 N N . PRO C 3 107 ? -70.756 51.532 62.591 1.00 75.98 149 PRO C N 1
ATOM 5937 C CA . PRO C 3 107 ? -69.939 51.835 63.756 1.00 76.55 149 PRO C CA 1
ATOM 5938 C C . PRO C 3 107 ? -68.539 52.263 63.333 1.00 74.52 149 PRO C C 1
ATOM 5939 O O . PRO C 3 107 ? -68.004 51.775 62.335 1.00 72.17 149 PRO C O 1
ATOM 5943 N N . VAL C 3 108 ? -67.954 53.166 64.104 1.00 76.28 150 VAL C N 1
ATOM 5944 C CA . VAL C 3 108 ? -66.630 53.701 63.812 1.00 75.13 150 VAL C CA 1
ATOM 5945 C C . VAL C 3 108 ? -65.652 52.591 63.450 1.00 74.15 150 VAL C C 1
ATOM 5946 O O . VAL C 3 108 ? -64.884 52.745 62.511 1.00 72.75 150 VAL C O 1
ATOM 5950 N N . CYS C 3 109 ? -65.689 51.477 64.181 1.00 75.77 151 CYS C N 1
ATOM 5951 C CA . CYS C 3 109 ? -64.737 50.382 63.959 1.00 76.36 151 CYS C CA 1
ATOM 5952 C C . CYS C 3 109 ? -64.861 49.702 62.578 1.00 72.67 151 CYS C C 1
ATOM 5953 O O . CYS C 3 109 ? -63.857 49.421 61.929 1.00 70.60 151 CYS C O 1
ATOM 5956 N N . GLN C 3 110 ? -66.090 49.433 62.150 1.00 71.41 152 GLN C N 1
ATOM 5957 C CA . GLN C 3 110 ? -66.344 48.742 60.896 1.00 69.49 152 GLN C CA 1
ATOM 5958 C C . GLN C 3 110 ? -65.958 49.621 59.705 1.00 66.12 152 GLN C C 1
ATOM 5959 O O . GLN C 3 110 ? -65.356 49.143 58.746 1.00 65.06 152 GLN C O 1
ATOM 5965 N N . ALA C 3 111 ? -66.310 50.901 59.791 1.00 64.33 153 ALA C N 1
ATOM 5966 C CA . ALA C 3 111 ? -65.952 51.897 58.788 1.00 61.44 153 ALA C CA 1
ATOM 5967 C C . ALA C 3 111 ? -64.438 52.064 58.662 1.00 59.53 153 ALA C C 1
ATOM 5968 O O . ALA C 3 111 ? -63.903 52.152 57.550 1.00 56.03 153 ALA C O 1
ATOM 5970 N N . HIS C 3 112 ? -63.759 52.112 59.805 1.00 59.61 154 HIS C N 1
ATOM 5971 C CA . HIS C 3 112 ? -62.318 52.308 59.809 1.00 59.28 154 HIS C CA 1
ATOM 5972 C C . HIS C 3 112 ? -61.636 51.164 59.091 1.00 59.42 154 HIS C C 1
ATOM 5973 O O . HIS C 3 112 ? -60.729 51.385 58.274 1.00 58.75 154 HIS C O 1
ATOM 5980 N N . GLY C 3 113 ? -62.099 49.952 59.397 1.00 61.51 155 GLY C N 1
ATOM 5981 C CA . GLY C 3 113 ? -61.659 48.728 58.739 1.00 62.05 155 GLY C CA 1
ATOM 5982 C C . GLY C 3 113 ? -61.848 48.777 57.234 1.00 61.11 155 GLY C C 1
ATOM 5983 O O . GLY C 3 113 ? -60.918 48.439 56.490 1.00 59.77 155 GLY C O 1
ATOM 5984 N N . TYR C 3 114 ? -63.037 49.199 56.784 1.00 59.37 156 TYR C N 1
ATOM 5985 C CA . TYR C 3 114 ? -63.278 49.363 55.354 1.00 58.88 156 TYR C CA 1
ATOM 5986 C C . TYR C 3 114 ? -62.395 50.460 54.772 1.00 58.08 156 TYR C C 1
ATOM 5987 O O . TYR C 3 114 ? -61.720 50.238 53.772 1.00 58.29 156 TYR C O 1
ATOM 5996 N N . PHE C 3 115 ? -62.380 51.621 55.429 1.00 58.38 157 PHE C N 1
ATOM 5997 C CA . PHE C 3 115 ? -61.647 52.804 54.972 1.00 56.21 157 PHE C CA 1
ATOM 5998 C C . PHE C 3 115 ? -60.189 52.500 54.752 1.00 56.21 157 PHE C C 1
ATOM 5999 O O . PHE C 3 115 ? -59.607 52.978 53.787 1.00 56.61 157 PHE C O 1
ATOM 6007 N N . CYS C 3 116 ? -59.594 51.716 55.648 1.00 57.48 158 CYS C N 1
ATOM 6008 C CA . CYS C 3 116 ? -58.200 51.301 55.474 1.00 57.95 158 CYS C CA 1
ATOM 6009 C C . CYS C 3 116 ? -58.004 50.474 54.212 1.00 57.85 158 CYS C C 1
ATOM 6010 O O . CYS C 3 116 ? -56.992 50.613 53.519 1.00 59.51 158 CYS C O 1
ATOM 6013 N N . GLN C 3 117 ? -58.981 49.633 53.895 1.00 58.14 159 GLN C N 1
ATOM 6014 C CA . GLN C 3 117 ? -58.884 48.771 52.719 1.00 56.68 159 GLN C CA 1
ATOM 6015 C C . GLN C 3 117 ? -59.010 49.587 51.434 1.00 54.93 159 GLN C C 1
ATOM 6016 O O . GLN C 3 117 ? -58.280 49.364 50.466 1.00 53.84 159 GLN C O 1
ATOM 6022 N N . LEU C 3 118 ? -59.931 50.545 51.448 1.00 54.45 160 LEU C N 1
ATOM 6023 C CA . LEU C 3 118 ? -60.074 51.503 50.367 1.00 54.10 160 LEU C CA 1
ATOM 6024 C C . LEU C 3 118 ? -58.723 52.167 50.076 1.00 53.59 160 LEU C C 1
ATOM 6025 O O . LEU C 3 118 ? -58.215 52.085 48.944 1.00 53.67 160 LEU C O 1
ATOM 6030 N N . ILE C 3 119 ? -58.118 52.769 51.104 1.00 53.02 161 ILE C N 1
ATOM 6031 C CA . ILE C 3 119 ? -56.865 53.518 50.916 1.00 50.82 161 ILE C CA 1
ATOM 6032 C C . ILE C 3 119 ? -55.791 52.656 50.300 1.00 50.97 161 ILE C C 1
ATOM 6033 O O . ILE C 3 119 ? -55.146 53.097 49.361 1.00 52.31 161 ILE C O 1
ATOM 6038 N N . ASP C 3 120 ? -55.627 51.428 50.801 1.00 51.65 162 ASP C N 1
ATOM 6039 C CA . ASP C 3 120 ? -54.742 50.443 50.188 1.00 51.75 162 ASP C CA 1
ATOM 6040 C C . ASP C 3 120 ? -55.020 50.319 48.689 1.00 53.04 162 ASP C C 1
ATOM 6041 O O . ASP C 3 120 ? -54.087 50.343 47.891 1.00 54.06 162 ASP C O 1
ATOM 6046 N N . GLY C 3 121 ? -56.297 50.199 48.312 1.00 53.88 163 GLY C N 1
ATOM 6047 C CA . GLY C 3 121 ? -56.694 50.051 46.905 1.00 55.13 163 GLY C CA 1
ATOM 6048 C C . GLY C 3 121 ? -56.408 51.291 46.075 1.00 56.68 163 GLY C C 1
ATOM 6049 O O . GLY C 3 121 ? -55.822 51.216 44.976 1.00 59.46 163 GLY C O 1
ATOM 6050 N N . LEU C 3 122 ? -56.803 52.444 46.604 1.00 55.42 164 LEU C N 1
ATOM 6051 C CA . LEU C 3 122 ? -56.491 53.710 45.977 1.00 53.69 164 LEU C CA 1
ATOM 6052 C C . LEU C 3 122 ? -54.989 53.884 45.821 1.00 55.02 164 LEU C C 1
ATOM 6053 O O . LEU C 3 122 ? -54.527 54.201 44.725 1.00 57.30 164 LEU C O 1
ATOM 6058 N N . GLU C 3 123 ? -54.217 53.684 46.894 1.00 53.75 165 GLU C N 1
ATOM 6059 C CA . GLU C 3 123 ? -52.761 53.771 46.763 1.00 54.14 165 GLU C CA 1
ATOM 6060 C C . GLU C 3 123 ? -52.256 52.897 45.613 1.00 54.60 165 GLU C C 1
ATOM 6061 O O . GLU C 3 123 ? -51.287 53.236 44.954 1.00 56.95 165 GLU C O 1
ATOM 6067 N N . TYR C 3 124 ? -52.924 51.786 45.353 1.00 54.02 166 TYR C N 1
ATOM 6068 C CA . TYR C 3 124 ? -52.436 50.888 44.332 1.00 54.74 166 TYR C CA 1
ATOM 6069 C C . TYR C 3 124 ? -52.766 51.406 42.919 1.00 56.33 166 TYR C C 1
ATOM 6070 O O . TYR C 3 124 ? -51.928 51.348 41.999 1.00 55.60 166 TYR C O 1
ATOM 6079 N N . LEU C 3 125 ? -54.006 51.871 42.756 1.00 55.71 167 LEU C N 1
ATOM 6080 C CA . LEU C 3 125 ? -54.495 52.310 41.460 1.00 55.87 167 LEU C CA 1
ATOM 6081 C C . LEU C 3 125 ? -53.694 53.522 41.046 1.00 56.53 167 LEU C C 1
ATOM 6082 O O . LEU C 3 125 ? -53.219 53.611 39.912 1.00 60.41 167 LEU C O 1
ATOM 6087 N N . HIS C 3 126 ? -53.544 54.445 41.985 1.00 54.16 168 HIS C N 1
ATOM 6088 C CA . HIS C 3 126 ? -52.748 55.639 41.802 1.00 54.54 168 HIS C CA 1
ATOM 6089 C C . HIS C 3 126 ? -51.314 55.357 41.393 1.00 55.29 168 HIS C C 1
ATOM 6090 O O . HIS C 3 126 ? -50.765 56.041 40.514 1.00 56.08 168 HIS C O 1
ATOM 6097 N N . SER C 3 127 ? -50.717 54.339 42.007 1.00 54.04 169 SER C N 1
ATOM 6098 C CA . SER C 3 127 ? -49.348 53.965 41.671 1.00 55.59 169 SER C CA 1
ATOM 6099 C C . SER C 3 127 ? -49.257 53.372 40.256 1.00 57.03 169 SER C C 1
ATOM 6100 O O . SER C 3 127 ? -48.163 53.233 39.700 1.00 59.02 169 SER C O 1
ATOM 6103 N N . GLN C 3 128 ? -50.409 53.018 39.684 1.00 56.60 170 GLN C N 1
ATOM 6104 C CA . GLN C 3 128 ? -50.475 52.499 38.323 1.00 57.92 170 GLN C CA 1
ATOM 6105 C C . GLN C 3 128 ? -50.998 53.573 37.368 1.00 58.30 170 GLN C C 1
ATOM 6106 O O . GLN C 3 128 ? -51.268 53.317 36.194 1.00 59.57 170 GLN C O 1
ATOM 6112 N N . GLY C 3 129 ? -51.125 54.790 37.879 1.00 57.56 171 GLY C N 1
ATOM 6113 C CA . GLY C 3 129 ? -51.584 55.916 37.074 1.00 59.40 171 GLY C CA 1
ATOM 6114 C C . GLY C 3 129 ? -53.079 55.891 36.801 1.00 60.21 171 GLY C C 1
ATOM 6115 O O . GLY C 3 129 ? -53.535 56.439 35.790 1.00 62.91 171 GLY C O 1
ATOM 6116 N N . ILE C 3 130 ? -53.845 55.266 37.694 1.00 56.79 172 ILE C N 1
ATOM 6117 C CA . ILE C 3 130 ? -55.268 55.141 37.478 1.00 57.03 172 ILE C CA 1
ATOM 6118 C C . ILE C 3 130 ? -56.054 56.091 38.359 1.00 55.63 172 ILE C C 1
ATOM 6119 O O . ILE C 3 130 ? -55.970 56.004 39.577 1.00 55.78 172 ILE C O 1
ATOM 6124 N N . VAL C 3 131 ? -56.832 56.979 37.760 1.00 55.34 173 VAL C N 1
ATOM 6125 C CA . VAL C 3 131 ? -57.697 57.832 38.558 1.00 56.25 173 VAL C CA 1
ATOM 6126 C C . VAL C 3 131 ? -59.148 57.354 38.476 1.00 56.70 173 VAL C C 1
ATOM 6127 O O . VAL C 3 131 ? -59.762 57.396 37.411 1.00 60.30 173 VAL C O 1
ATOM 6131 N N . HIS C 3 132 ? -59.696 56.884 39.592 1.00 55.76 174 HIS C N 1
ATOM 6132 C CA . HIS C 3 132 ? -60.973 56.157 39.535 1.00 57.95 174 HIS C CA 1
ATOM 6133 C C . HIS C 3 132 ? -62.182 57.022 39.157 1.00 59.37 174 HIS C C 1
ATOM 6134 O O . HIS C 3 132 ? -63.026 56.597 38.378 1.00 60.19 174 HIS C O 1
ATOM 6141 N N . LYS C 3 133 ? -62.256 58.219 39.736 1.00 60.16 175 LYS C N 1
ATOM 6142 C CA . LYS C 3 133 ? -63.280 59.219 39.415 1.00 61.60 175 LYS C CA 1
ATOM 6143 C C . LYS C 3 133 ? -64.694 58.886 39.896 1.00 62.98 175 LYS C C 1
ATOM 6144 O O . LYS C 3 133 ? -65.571 59.742 39.831 1.00 64.96 175 LYS C O 1
ATOM 6150 N N . ASP C 3 134 ? -64.914 57.675 40.409 1.00 61.53 176 ASP C N 1
ATOM 6151 C CA . ASP C 3 134 ? -66.234 57.296 40.903 1.00 61.92 176 ASP C CA 1
ATOM 6152 C C . ASP C 3 134 ? -66.193 56.529 42.230 1.00 60.63 176 ASP C C 1
ATOM 6153 O O . ASP C 3 134 ? -66.820 55.487 42.364 1.00 63.18 176 ASP C O 1
ATOM 6158 N N . ILE C 3 135 ? -65.453 57.037 43.206 1.00 57.50 177 ILE C N 1
ATOM 6159 C CA . ILE C 3 135 ? -65.388 56.419 44.519 1.00 55.12 177 ILE C CA 1
ATOM 6160 C C . ILE C 3 135 ? -66.624 56.790 45.359 1.00 56.81 177 ILE C C 1
ATOM 6161 O O . ILE C 3 135 ? -66.871 57.970 45.651 1.00 57.58 177 ILE C O 1
ATOM 6166 N N . LYS C 3 136 ? -67.388 55.775 45.744 1.00 56.32 178 LYS C N 1
ATOM 6167 C CA . LYS C 3 136 ? -68.583 55.943 46.551 1.00 57.13 178 LYS C CA 1
ATOM 6168 C C . LYS C 3 136 ? -68.904 54.561 47.131 1.00 57.79 178 LYS C C 1
ATOM 6169 O O . LYS C 3 136 ? -68.385 53.567 46.623 1.00 58.84 178 LYS C O 1
ATOM 6175 N N . PRO C 3 137 ? -69.724 54.489 48.200 1.00 58.21 179 PRO C N 1
ATOM 6176 C CA . PRO C 3 137 ? -70.015 53.173 48.766 1.00 60.81 179 PRO C CA 1
ATOM 6177 C C . PRO C 3 137 ? -70.584 52.192 47.734 1.00 63.54 179 PRO C C 1
ATOM 6178 O O . PRO C 3 137 ? -70.166 51.036 47.708 1.00 63.59 179 PRO C O 1
ATOM 6182 N N . GLY C 3 138 ? -71.501 52.661 46.883 1.00 66.26 180 GLY C N 1
ATOM 6183 C CA . GLY C 3 138 ? -72.139 51.818 45.854 1.00 70.49 180 GLY C CA 1
ATOM 6184 C C . GLY C 3 138 ? -71.202 51.053 44.917 1.00 70.82 180 GLY C C 1
ATOM 6185 O O . GLY C 3 138 ? -71.540 49.970 44.438 1.00 73.41 180 GLY C O 1
ATOM 6186 N N . ASN C 3 139 ? -70.025 51.615 44.668 1.00 69.28 181 ASN C N 1
ATOM 6187 C CA . ASN C 3 139 ? -69.002 50.992 43.815 1.00 69.43 181 ASN C CA 1
ATOM 6188 C C . ASN C 3 139 ? -67.927 50.238 44.614 1.00 68.24 181 ASN C C 1
ATOM 6189 O O . ASN C 3 139 ? -66.903 49.813 44.051 1.00 68.49 181 ASN C O 1
ATOM 6194 N N . LEU C 3 140 ? -68.171 50.080 45.919 1.00 66.27 182 LEU C N 1
ATOM 6195 C CA . LEU C 3 140 ? -67.279 49.334 46.812 1.00 63.95 182 LEU C CA 1
ATOM 6196 C C . LEU C 3 140 ? -67.904 48.000 47.209 1.00 66.02 182 LEU C C 1
ATOM 6197 O O . LEU C 3 140 ? -68.883 47.947 47.957 1.00 67.08 182 LEU C O 1
ATOM 6202 N N . LEU C 3 141 ? -67.338 46.920 46.684 1.00 67.52 183 LEU C N 1
ATOM 6203 C CA . LEU C 3 141 ? -67.861 45.577 46.904 1.00 68.87 183 LEU C CA 1
ATOM 6204 C C . LEU C 3 141 ? -67.149 44.879 48.061 1.00 68.02 183 LEU C C 1
ATOM 6205 O O . LEU C 3 141 ? -65.980 45.142 48.312 1.00 66.35 183 LEU C O 1
ATOM 6210 N N . LEU C 3 142 ? -67.865 44.005 48.770 1.00 69.72 184 LEU C N 1
ATOM 6211 C CA . LEU C 3 142 ? -67.277 43.156 49.811 1.00 69.49 184 LEU C CA 1
ATOM 6212 C C . LEU C 3 142 ? -67.398 41.680 49.464 1.00 72.19 184 LEU C C 1
ATOM 6213 O O . LEU C 3 142 ? -68.383 41.258 48.835 1.00 74.21 184 LEU C O 1
ATOM 6218 N N . THR C 3 143 ? -66.416 40.891 49.897 1.00 71.25 185 THR C N 1
ATOM 6219 C CA . THR C 3 143 ? -66.451 39.445 49.676 1.00 72.69 185 THR C CA 1
ATOM 6220 C C . THR C 3 143 ? -66.835 38.730 50.951 1.00 75.21 185 THR C C 1
ATOM 6221 O O . THR C 3 143 ? -66.885 39.344 52.010 1.00 76.27 185 THR C O 1
ATOM 6225 N N . THR C 3 144 ? -67.083 37.427 50.847 1.00 77.97 186 THR C N 1
ATOM 6226 C CA . THR C 3 144 ? -67.421 36.594 51.998 1.00 79.28 186 THR C CA 1
ATOM 6227 C C . THR C 3 144 ? -66.336 36.669 53.072 1.00 78.04 186 THR C C 1
ATOM 6228 O O . THR C 3 144 ? -66.615 36.528 54.256 1.00 78.65 186 THR C O 1
ATOM 6232 N N . GLY C 3 145 ? -65.099 36.884 52.641 1.00 76.50 187 GLY C N 1
ATOM 6233 C CA . GLY C 3 145 ? -63.964 36.968 53.549 1.00 77.08 187 GLY C CA 1
ATOM 6234 C C . GLY C 3 145 ? -63.891 38.320 54.223 1.00 74.44 187 GLY C C 1
ATOM 6235 O O . GLY C 3 145 ? -63.103 38.519 55.146 1.00 74.74 187 GLY C O 1
ATOM 6236 N N . GLY C 3 146 ? -64.730 39.244 53.767 1.00 72.57 188 GLY C N 1
ATOM 6237 C CA . GLY C 3 146 ? -64.735 40.599 54.286 1.00 69.60 188 GLY C CA 1
ATOM 6238 C C . GLY C 3 146 ? -63.727 41.513 53.606 1.00 67.08 188 GLY C C 1
ATOM 6239 O O . GLY C 3 146 ? -63.549 42.637 54.044 1.00 65.73 188 GLY C O 1
ATOM 6240 N N . THR C 3 147 ? -63.067 41.037 52.545 1.00 66.74 189 THR C N 1
ATOM 6241 C CA . THR C 3 147 ? -62.180 41.881 51.735 1.00 64.25 189 THR C CA 1
ATOM 6242 C C . THR C 3 147 ? -62.970 42.857 50.855 1.00 63.92 189 THR C C 1
ATOM 6243 O O . THR C 3 147 ? -63.844 42.442 50.086 1.00 66.59 189 THR C O 1
ATOM 6247 N N . LEU C 3 148 ? -62.661 44.146 50.967 1.00 60.87 190 LEU C N 1
ATOM 6248 C CA . LEU C 3 148 ? -63.322 45.160 50.160 1.00 58.96 190 LEU C CA 1
ATOM 6249 C C . LEU C 3 148 ? -62.658 45.243 48.815 1.00 58.40 190 LEU C C 1
ATOM 6250 O O . LEU C 3 148 ? -61.447 45.363 48.720 1.00 57.91 190 LEU C O 1
ATOM 6255 N N . LYS C 3 149 ? -63.476 45.211 47.778 1.00 59.55 191 LYS C N 1
ATOM 6256 C CA . LYS C 3 149 ? -63.007 45.274 46.405 1.00 60.24 191 LYS C CA 1
ATOM 6257 C C . LYS C 3 149 ? -63.502 46.554 45.719 1.00 59.32 191 LYS C C 1
ATOM 6258 O O . LYS C 3 149 ? -64.712 46.796 45.647 1.00 60.47 191 LYS C O 1
ATOM 6264 N N . ILE C 3 150 ? -62.574 47.377 45.234 1.00 57.55 192 ILE C N 1
ATOM 6265 C CA . ILE C 3 150 ? -62.947 48.598 44.513 1.00 57.04 192 ILE C CA 1
ATOM 6266 C C . ILE C 3 150 ? -63.383 48.203 43.115 1.00 59.13 192 ILE C C 1
ATOM 6267 O O . ILE C 3 150 ? -62.604 47.606 42.360 1.00 60.20 192 ILE C O 1
ATOM 6272 N N . SER C 3 151 ? -64.625 48.551 42.782 1.00 59.87 193 SER C N 1
ATOM 6273 C CA . SER C 3 151 ? -65.244 48.140 41.530 1.00 62.78 193 SER C CA 1
ATOM 6274 C C . SER C 3 151 ? -65.660 49.318 40.630 1.00 62.93 193 SER C C 1
ATOM 6275 O O . SER C 3 151 ? -65.381 50.480 40.948 1.00 62.32 193 SER C O 1
ATOM 6278 N N . ALA C 3 152 ? -66.312 49.006 39.506 1.00 64.35 194 ALA C N 1
ATOM 6279 C CA . ALA C 3 152 ? -66.848 50.005 38.573 1.00 65.08 194 ALA C CA 1
ATOM 6280 C C . ALA C 3 152 ? -65.816 51.030 38.028 1.00 63.93 194 ALA C C 1
ATOM 6281 O O . ALA C 3 152 ? -65.912 52.230 38.308 1.00 62.66 194 ALA C O 1
ATOM 6283 N N . LEU C 3 153 ? -64.852 50.553 37.237 1.00 63.79 195 LEU C N 1
ATOM 6284 C CA . LEU C 3 153 ? -63.749 51.398 36.763 1.00 62.85 195 LEU C CA 1
ATOM 6285 C C . LEU C 3 153 ? -64.065 52.088 35.423 1.00 66.01 195 LEU C C 1
ATOM 6286 O O . LEU C 3 153 ? -63.152 52.456 34.652 1.00 67.53 195 LEU C O 1
ATOM 6291 N N . GLY C 3 154 ? -65.363 52.281 35.170 1.00 67.04 196 GLY C N 1
ATOM 6292 C CA . GLY C 3 154 ? -65.886 52.715 33.868 1.00 68.50 196 GLY C CA 1
ATOM 6293 C C . GLY C 3 154 ? -65.830 54.190 33.509 1.00 68.49 196 GLY C C 1
ATOM 6294 O O . GLY C 3 154 ? -66.134 54.560 32.385 1.00 71.64 196 GLY C O 1
ATOM 6295 N N . VAL C 3 155 ? -65.460 55.041 34.458 1.00 66.60 197 VAL C N 1
ATOM 6296 C CA . VAL C 3 155 ? -65.130 56.440 34.142 1.00 65.66 197 VAL C CA 1
ATOM 6297 C C . VAL C 3 155 ? -63.713 56.764 34.636 1.00 63.20 197 VAL C C 1
ATOM 6298 O O . VAL C 3 155 ? -63.358 57.930 34.835 1.00 61.77 197 VAL C O 1
ATOM 6302 N N . ALA C 3 156 ? -62.916 55.712 34.825 1.00 62.86 198 ALA C N 1
ATOM 6303 C CA . ALA C 3 156 ? -61.536 55.846 35.305 1.00 61.00 198 ALA C CA 1
ATOM 6304 C C . ALA C 3 156 ? -60.615 56.394 34.216 1.00 63.05 198 ALA C C 1
ATOM 6305 O O . ALA C 3 156 ? -60.778 56.107 33.024 1.00 62.74 198 ALA C O 1
ATOM 6307 N N . GLU C 3 157 ? -59.669 57.220 34.639 1.00 63.77 199 GLU C N 1
ATOM 6308 C CA . GLU C 3 157 ? -58.729 57.816 33.714 1.00 68.67 199 GLU C CA 1
ATOM 6309 C C . GLU C 3 157 ? -57.338 57.242 33.967 1.00 68.39 199 GLU C C 1
ATOM 6310 O O . GLU C 3 157 ? -56.889 57.181 35.120 1.00 67.68 199 GLU C O 1
ATOM 6316 N N . ALA C 3 158 ? -56.679 56.792 32.903 1.00 69.63 200 ALA C N 1
ATOM 6317 C CA . ALA C 3 158 ? -55.318 56.312 33.020 1.00 70.01 200 ALA C CA 1
ATOM 6318 C C . ALA C 3 158 ? -54.368 57.439 32.637 1.00 71.89 200 ALA C C 1
ATOM 6319 O O . ALA C 3 158 ? -54.517 58.032 31.563 1.00 75.11 200 ALA C O 1
ATOM 6321 N N . LEU C 3 159 ? -53.414 57.747 33.519 1.00 70.13 201 LEU C N 1
ATOM 6322 C CA . LEU C 3 159 ? -52.407 58.778 33.236 1.00 71.63 201 LEU C CA 1
ATOM 6323 C C . LEU C 3 159 ? -51.294 58.214 32.373 1.00 74.18 201 LEU C C 1
ATOM 6324 O O . LEU C 3 159 ? -50.846 57.087 32.572 1.00 74.82 201 LEU C O 1
ATOM 6329 N N . HIS C 3 160 ? -50.851 59.010 31.413 1.00 77.61 202 HIS C N 1
ATOM 6330 C CA . HIS C 3 160 ? -49.736 58.647 30.550 1.00 80.61 202 HIS C CA 1
ATOM 6331 C C . HIS C 3 160 ? -48.534 58.322 31.433 1.00 79.76 202 HIS C C 1
ATOM 6332 O O . HIS C 3 160 ? -48.277 59.050 32.396 1.00 79.64 202 HIS C O 1
ATOM 6339 N N . PRO C 3 161 ? -47.791 57.237 31.119 1.00 80.17 203 PRO C N 1
ATOM 6340 C CA . PRO C 3 161 ? -46.641 56.858 31.946 1.00 77.73 203 PRO C CA 1
ATOM 6341 C C . PRO C 3 161 ? -45.607 57.966 32.100 1.00 78.12 203 PRO C C 1
ATOM 6342 O O . PRO C 3 161 ? -44.925 58.017 33.119 1.00 76.83 203 PRO C O 1
ATOM 6346 N N . PHE C 3 162 ? -45.496 58.849 31.108 1.00 80.20 204 PHE C N 1
ATOM 6347 C CA . PHE C 3 162 ? -44.409 59.841 31.096 1.00 81.15 204 PHE C CA 1
ATOM 6348 C C . PHE C 3 162 ? -44.864 61.242 31.469 1.00 81.83 204 PHE C C 1
ATOM 6349 O O . PHE C 3 162 ? -44.079 62.174 31.445 1.00 83.77 204 PHE C O 1
ATOM 6357 N N . ALA C 3 163 ? -46.139 61.373 31.819 1.00 81.58 205 ALA C N 1
ATOM 6358 C CA . ALA C 3 163 ? -46.611 62.522 32.584 1.00 82.09 205 ALA C CA 1
ATOM 6359 C C . ALA C 3 163 ? -46.053 62.373 33.997 1.00 80.79 205 ALA C C 1
ATOM 6360 O O . ALA C 3 163 ? -46.381 61.409 34.690 1.00 78.36 205 ALA C O 1
ATOM 6362 N N . ALA C 3 164 ? -45.193 63.306 34.411 1.00 83.04 206 ALA C N 1
ATOM 6363 C CA . ALA C 3 164 ? -44.668 63.328 35.789 1.00 82.26 206 ALA C CA 1
ATOM 6364 C C . ALA C 3 164 ? -45.757 63.758 36.766 1.00 79.96 206 ALA C C 1
ATOM 6365 O O . ALA C 3 164 ? -45.523 63.873 37.967 1.00 78.51 206 ALA C O 1
ATOM 6367 N N . ASP C 3 165 ? -46.957 63.950 36.230 1.00 80.74 207 ASP C N 1
ATOM 6368 C CA . ASP C 3 165 ? -48.006 64.679 36.901 1.00 80.16 207 ASP C CA 1
ATOM 6369 C C . ASP C 3 165 ? -49.403 64.036 36.753 1.00 77.44 207 ASP C C 1
ATOM 6370 O O . ASP C 3 165 ? -49.717 63.442 35.723 1.00 77.98 207 ASP C O 1
ATOM 6375 N N . ASP C 3 166 ? -50.240 64.198 37.779 1.00 74.84 208 ASP C N 1
ATOM 6376 C CA . ASP C 3 166 ? -51.562 63.553 37.859 1.00 72.37 208 ASP C CA 1
ATOM 6377 C C . ASP C 3 166 ? -52.741 64.404 37.342 1.00 73.21 208 ASP C C 1
ATOM 6378 O O . ASP C 3 166 ? -53.893 64.162 37.701 1.00 72.07 208 ASP C O 1
ATOM 6383 N N . THR C 3 167 ? -52.452 65.389 36.496 1.00 76.35 209 THR C N 1
ATOM 6384 C CA . THR C 3 167 ? -53.468 66.300 35.952 1.00 77.61 209 THR C CA 1
ATOM 6385 C C . THR C 3 167 ? -54.552 65.560 35.176 1.00 78.40 209 THR C C 1
ATOM 6386 O O . THR C 3 167 ? -54.255 64.674 34.378 1.00 79.06 209 THR C O 1
ATOM 6390 N N . CYS C 3 168 ? -55.806 65.936 35.415 1.00 79.24 210 CYS C N 1
ATOM 6391 C CA . CYS C 3 168 ? -56.945 65.407 34.661 1.00 80.71 210 CYS C CA 1
ATOM 6392 C C . CYS C 3 168 ? -57.873 66.515 34.210 1.00 83.95 210 CYS C C 1
ATOM 6393 O O . CYS C 3 168 ? -57.785 67.626 34.723 1.00 83.83 210 CYS C O 1
ATOM 6396 N N . ARG C 3 169 ? -58.767 66.193 33.266 1.00 88.15 211 ARG C N 1
ATOM 6397 C CA . ARG C 3 169 ? -59.700 67.170 32.685 1.00 92.39 211 ARG C CA 1
ATOM 6398 C C . ARG C 3 169 ? -61.184 66.759 32.609 1.00 93.95 211 ARG C C 1
ATOM 6399 O O . ARG C 3 169 ? -62.058 67.630 32.532 1.00 95.64 211 ARG C O 1
ATOM 6407 N N . THR C 3 170 ? -61.472 65.455 32.656 1.00 93.88 212 THR C N 1
ATOM 6408 C CA . THR C 3 170 ? -62.851 64.954 32.490 1.00 94.71 212 THR C CA 1
ATOM 6409 C C . THR C 3 170 ? -63.651 64.923 33.797 1.00 92.48 212 THR C C 1
ATOM 6410 O O . THR C 3 170 ? -63.127 65.244 34.857 1.00 90.87 212 THR C O 1
ATOM 6414 N N . SER C 3 171 ? -64.923 64.536 33.707 1.00 93.59 213 SER C N 1
ATOM 6415 C CA . SER C 3 171 ? -65.791 64.401 34.880 1.00 91.70 213 SER C CA 1
ATOM 6416 C C . SER C 3 171 ? -66.428 63.006 34.973 1.00 91.50 213 SER C C 1
ATOM 6417 O O . SER C 3 171 ? -65.732 61.992 35.078 1.00 92.25 213 SER C O 1
ATOM 6420 N N . GLN C 3 172 ? -67.755 62.974 34.948 1.00 91.34 214 GLN C N 1
ATOM 6421 C CA . GLN C 3 172 ? -68.528 61.735 34.896 1.00 91.48 214 GLN C CA 1
ATOM 6422 C C . GLN C 3 172 ? -68.472 60.909 36.190 1.00 86.96 214 GLN C C 1
ATOM 6423 O O . GLN C 3 172 ? -68.860 59.738 36.210 1.00 88.71 214 GLN C O 1
ATOM 6429 N N . GLY C 3 173 ? -68.018 61.517 37.278 1.00 81.21 215 GLY C N 1
ATOM 6430 C CA . GLY C 3 173 ? -68.245 60.911 38.585 1.00 74.51 215 GLY C CA 1
ATOM 6431 C C . GLY C 3 173 ? -69.695 61.011 39.016 1.00 72.14 215 GLY C C 1
ATOM 6432 O O . GLY C 3 173 ? -70.570 61.405 38.245 1.00 74.35 215 GLY C O 1
ATOM 6433 N N . SER C 3 174 ? -69.946 60.634 40.259 1.00 68.35 216 SER C N 1
ATOM 6434 C CA . SER C 3 174 ? -71.234 60.850 40.889 1.00 66.09 216 SER C CA 1
ATOM 6435 C C . SER C 3 174 ? -71.225 62.217 41.590 1.00 65.11 216 SER C C 1
ATOM 6436 O O . SER C 3 174 ? -70.453 62.423 42.526 1.00 61.54 216 SER C O 1
ATOM 6439 N N . PRO C 3 175 ? -72.080 63.155 41.122 1.00 67.17 217 PRO C N 1
ATOM 6440 C CA . PRO C 3 175 ? -72.167 64.550 41.559 1.00 67.69 217 PRO C CA 1
ATOM 6441 C C . PRO C 3 175 ? -71.924 64.817 43.048 1.00 67.12 217 PRO C C 1
ATOM 6442 O O . PRO C 3 175 ? -70.974 65.546 43.385 1.00 65.81 217 PRO C O 1
ATOM 6446 N N . ALA C 3 176 ? -72.755 64.230 43.921 1.00 67.43 218 ALA C N 1
ATOM 6447 C CA . ALA C 3 176 ? -72.616 64.389 45.387 1.00 65.38 218 ALA C CA 1
ATOM 6448 C C . ALA C 3 176 ? -71.232 63.997 45.954 1.00 63.02 218 ALA C C 1
ATOM 6449 O O . ALA C 3 176 ? -70.909 64.315 47.110 1.00 61.24 218 ALA C O 1
ATOM 6451 N N . PHE C 3 177 ? -70.427 63.319 45.133 1.00 62.10 219 PHE C N 1
ATOM 6452 C CA . PHE C 3 177 ? -69.124 62.809 45.547 1.00 60.70 219 PHE C CA 1
ATOM 6453 C C . PHE C 3 177 ? -67.972 63.522 44.853 1.00 60.94 219 PHE C C 1
ATOM 6454 O O . PHE C 3 177 ? -66.810 63.181 45.053 1.00 60.04 219 PHE C O 1
ATOM 6462 N N . GLN C 3 178 ? -68.309 64.531 44.063 1.00 64.61 220 GLN C N 1
ATOM 6463 C CA . GLN C 3 178 ? -67.367 65.184 43.153 1.00 66.70 220 GLN C CA 1
ATOM 6464 C C . GLN C 3 178 ? -66.867 66.480 43.792 1.00 66.56 220 GLN C C 1
ATOM 6465 O O . GLN C 3 178 ? -67.625 67.153 44.488 1.00 67.13 220 GLN C O 1
ATOM 6471 N N . PRO C 3 179 ? -65.575 66.816 43.583 1.00 66.68 221 PRO C N 1
ATOM 6472 C CA . PRO C 3 179 ? -64.899 67.917 44.266 1.00 65.91 221 PRO C CA 1
ATOM 6473 C C . PRO C 3 179 ? -65.214 69.290 43.662 1.00 68.99 221 PRO C C 1
ATOM 6474 O O . PRO C 3 179 ? -65.747 69.365 42.546 1.00 71.18 221 PRO C O 1
ATOM 6478 N N . PRO C 3 180 ? -64.890 70.378 44.392 1.00 69.24 222 PRO C N 1
ATOM 6479 C CA . PRO C 3 180 ? -65.180 71.737 43.916 1.00 71.45 222 PRO C CA 1
ATOM 6480 C C . PRO C 3 180 ? -64.550 72.065 42.562 1.00 72.91 222 PRO C C 1
ATOM 6481 O O . PRO C 3 180 ? -65.157 72.800 41.771 1.00 75.42 222 PRO C O 1
ATOM 6485 N N . GLU C 3 181 ? -63.364 71.509 42.300 1.00 71.69 223 GLU C N 1
ATOM 6486 C CA . GLU C 3 181 ? -62.653 71.686 41.012 1.00 72.72 223 GLU C CA 1
ATOM 6487 C C . GLU C 3 181 ? -63.551 71.270 39.853 1.00 72.68 223 GLU C C 1
ATOM 6488 O O . GLU C 3 181 ? -63.562 71.913 38.801 1.00 75.36 223 GLU C O 1
ATOM 6494 N N . ILE C 3 182 ? -64.282 70.175 40.041 1.00 68.84 224 ILE C N 1
ATOM 6495 C CA . ILE C 3 182 ? -65.111 69.657 38.974 1.00 69.86 224 ILE C CA 1
ATOM 6496 C C . ILE C 3 182 ? -66.418 70.451 38.883 1.00 72.25 224 ILE C C 1
ATOM 6497 O O . ILE C 3 182 ? -66.826 70.872 37.791 1.00 72.47 224 ILE C O 1
ATOM 6502 N N . ALA C 3 183 ? -67.029 70.676 40.047 1.00 72.25 225 ALA C N 1
ATOM 6503 C CA . ALA C 3 183 ? -68.257 71.457 40.174 1.00 75.96 225 ALA C CA 1
ATOM 6504 C C . ALA C 3 183 ? -68.116 72.843 39.552 1.00 79.86 225 ALA C C 1
ATOM 6505 O O . ALA C 3 183 ? -69.085 73.385 38.998 1.00 81.90 225 ALA C O 1
ATOM 6507 N N . ASN C 3 184 ? -66.904 73.399 39.633 1.00 80.15 226 ASN C N 1
ATOM 6508 C CA . ASN C 3 184 ? -66.627 74.708 39.057 1.00 83.81 226 ASN C CA 1
ATOM 6509 C C . ASN C 3 184 ? -66.066 74.669 37.625 1.00 86.28 226 ASN C C 1
ATOM 6510 O O . ASN C 3 184 ? -65.680 75.705 37.088 1.00 88.85 226 ASN C O 1
ATOM 6515 N N . GLY C 3 185 ? -66.045 73.486 37.009 1.00 86.24 227 GLY C N 1
ATOM 6516 C CA . GLY C 3 185 ? -65.532 73.325 35.638 1.00 90.47 227 GLY C CA 1
ATOM 6517 C C . GLY C 3 185 ? -64.035 73.069 35.623 1.00 91.35 227 GLY C C 1
ATOM 6518 O O . GLY C 3 185 ? -63.588 71.918 35.763 1.00 90.28 227 GLY C O 1
ATOM 6519 N N . LEU C 3 186 ? -63.272 74.149 35.450 1.00 93.41 228 LEU C N 1
ATOM 6520 C CA . LEU C 3 186 ? -61.801 74.192 35.636 1.00 93.19 228 LEU C CA 1
ATOM 6521 C C . LEU C 3 186 ? -60.921 73.607 34.526 1.00 94.87 228 LEU C C 1
ATOM 6522 O O . LEU C 3 186 ? -59.911 74.229 34.142 1.00 97.80 228 LEU C O 1
ATOM 6527 N N . ASP C 3 187 ? -61.283 72.431 34.021 1.00 93.91 229 ASP C N 1
ATOM 6528 C CA . ASP C 3 187 ? -60.674 71.894 32.792 1.00 96.57 229 ASP C CA 1
ATOM 6529 C C . ASP C 3 187 ? -59.247 71.359 32.966 1.00 93.84 229 ASP C C 1
ATOM 6530 O O . ASP C 3 187 ? -58.689 70.808 32.022 1.00 96.11 229 ASP C O 1
ATOM 6535 N N . THR C 3 188 ? -58.649 71.579 34.140 1.00 89.92 230 THR C N 1
ATOM 6536 C CA . THR C 3 188 ? -57.512 70.775 34.652 1.00 85.64 230 THR C CA 1
ATOM 6537 C C . THR C 3 188 ? -57.430 70.866 36.167 1.00 81.42 230 THR C C 1
ATOM 6538 O O . THR C 3 188 ? -57.655 71.924 36.760 1.00 82.29 230 THR C O 1
ATOM 6542 N N . PHE C 3 189 ? -57.105 69.735 36.779 1.00 76.62 231 PHE C N 1
ATOM 6543 C CA . PHE C 3 189 ? -57.054 69.606 38.223 1.00 71.61 231 PHE C CA 1
ATOM 6544 C C . PHE C 3 189 ? -56.238 68.363 38.548 1.00 68.74 231 PHE C C 1
ATOM 6545 O O . PHE C 3 189 ? -56.111 67.464 37.706 1.00 68.63 231 PHE C O 1
ATOM 6553 N N . SER C 3 190 ? -55.688 68.318 39.758 1.00 64.90 232 SER C N 1
ATOM 6554 C CA . SER C 3 190 ? -55.070 67.099 40.258 1.00 63.16 232 SER C CA 1
ATOM 6555 C C . SER C 3 190 ? -56.087 65.960 40.317 1.00 61.09 232 SER C C 1
ATOM 6556 O O . SER C 3 190 ? -57.145 66.091 40.951 1.00 59.76 232 SER C O 1
ATOM 6559 N N . GLY C 3 191 ? -55.754 64.859 39.643 1.00 60.87 233 GLY C N 1
ATOM 6560 C CA . GLY C 3 191 ? -56.594 63.662 39.589 1.00 59.41 233 GLY C CA 1
ATOM 6561 C C . GLY C 3 191 ? -56.674 62.925 40.911 1.00 57.92 233 GLY C C 1
ATOM 6562 O O . GLY C 3 191 ? -57.770 62.572 41.352 1.00 56.39 233 GLY C O 1
ATOM 6563 N N . PHE C 3 192 ? -55.526 62.709 41.559 1.00 57.56 234 PHE C N 1
ATOM 6564 C CA . PHE C 3 192 ? -55.501 61.908 42.776 1.00 57.32 234 PHE C CA 1
ATOM 6565 C C . PHE C 3 192 ? -56.317 62.581 43.861 1.00 58.66 234 PHE C C 1
ATOM 6566 O O . PHE C 3 192 ? -56.977 61.918 44.665 1.00 58.17 234 PHE C O 1
ATOM 6574 N N . LYS C 3 193 ? -56.288 63.907 43.879 1.00 61.17 235 LYS C N 1
ATOM 6575 C CA . LYS C 3 193 ? -57.040 64.625 44.904 1.00 61.59 235 LYS C CA 1
ATOM 6576 C C . LYS C 3 193 ? -58.558 64.631 44.645 1.00 61.87 235 LYS C C 1
ATOM 6577 O O . LYS C 3 193 ? -59.344 64.909 45.558 1.00 63.87 235 LYS C O 1
ATOM 6583 N N . VAL C 3 194 ? -58.962 64.264 43.427 1.00 61.25 236 VAL C N 1
ATOM 6584 C CA . VAL C 3 194 ? -60.376 63.975 43.135 1.00 60.42 236 VAL C CA 1
ATOM 6585 C C . VAL C 3 194 ? -60.829 62.684 43.864 1.00 58.12 236 VAL C C 1
ATOM 6586 O O . VAL C 3 194 ? -61.820 62.699 44.597 1.00 56.68 236 VAL C O 1
ATOM 6590 N N . ASP C 3 195 ? -60.086 61.592 43.677 1.00 56.76 237 ASP C N 1
ATOM 6591 C CA . ASP C 3 195 ? -60.313 60.349 44.427 1.00 55.89 237 ASP C CA 1
ATOM 6592 C C . ASP C 3 195 ? -60.329 60.555 45.939 1.00 55.10 237 ASP C C 1
ATOM 6593 O O . ASP C 3 195 ? -61.244 60.083 46.630 1.00 56.24 237 ASP C O 1
ATOM 6598 N N . ILE C 3 196 ? -59.325 61.259 46.448 1.00 54.36 238 ILE C N 1
ATOM 6599 C CA . ILE C 3 196 ? -59.257 61.588 47.864 1.00 53.97 238 ILE C CA 1
ATOM 6600 C C . ILE C 3 196 ? -60.521 62.324 48.351 1.00 55.79 238 ILE C C 1
ATOM 6601 O O . ILE C 3 196 ? -61.118 61.918 49.355 1.00 56.24 238 ILE C O 1
ATOM 6606 N N . TRP C 3 197 ? -60.945 63.370 47.632 1.00 56.14 239 TRP C N 1
ATOM 6607 C CA . TRP C 3 197 ? -62.205 64.051 47.947 1.00 54.95 239 TRP C CA 1
ATOM 6608 C C . TRP C 3 197 ? -63.380 63.080 47.998 1.00 54.84 239 TRP C C 1
ATOM 6609 O O . TRP C 3 197 ? -64.176 63.120 48.934 1.00 55.59 239 TRP C O 1
ATOM 6620 N N . SER C 3 198 ? -63.497 62.221 46.992 1.00 54.39 240 SER C N 1
ATOM 6621 C CA . SER C 3 198 ? -64.563 61.228 46.974 1.00 55.46 240 SER C CA 1
ATOM 6622 C C . SER C 3 198 ? -64.485 60.302 48.201 1.00 54.87 240 SER C C 1
ATOM 6623 O O . SER C 3 198 ? -65.517 59.988 48.832 1.00 54.18 240 SER C O 1
ATOM 6626 N N . ALA C 3 199 ? -63.260 59.889 48.545 1.00 53.18 241 ALA C N 1
ATOM 6627 C CA . ALA C 3 199 ? -63.032 59.038 49.703 1.00 52.45 241 ALA C CA 1
ATOM 6628 C C . ALA C 3 199 ? -63.430 59.748 51.001 1.00 52.80 241 ALA C C 1
ATOM 6629 O O . ALA C 3 199 ? -63.887 59.109 51.953 1.00 53.42 241 ALA C O 1
ATOM 6631 N N . GLY C 3 200 ? -63.280 61.069 51.019 1.00 52.65 242 GLY C N 1
ATOM 6632 C CA . GLY C 3 200 ? -63.697 61.891 52.163 1.00 54.40 242 GLY C CA 1
ATOM 6633 C C . GLY C 3 200 ? -65.209 61.880 52.345 1.00 56.26 242 GLY C C 1
ATOM 6634 O O . GLY C 3 200 ? -65.728 61.645 53.454 1.00 56.77 242 GLY C O 1
ATOM 6635 N N . VAL C 3 201 ? -65.919 62.118 51.246 1.00 55.53 243 VAL C N 1
ATOM 6636 C CA . VAL C 3 201 ? -67.360 62.065 51.248 1.00 55.84 243 VAL C CA 1
ATOM 6637 C C . VAL C 3 201 ? -67.847 60.671 51.658 1.00 56.81 243 VAL C C 1
ATOM 6638 O O . VAL C 3 201 ? -68.878 60.556 52.337 1.00 57.23 243 VAL C O 1
ATOM 6642 N N . THR C 3 202 ? -67.117 59.614 51.278 1.00 55.61 244 THR C N 1
ATOM 6643 C CA . THR C 3 202 ? -67.625 58.266 51.589 1.00 55.30 244 THR C CA 1
ATOM 6644 C C . THR C 3 202 ? -67.410 57.955 53.067 1.00 55.94 244 THR C C 1
ATOM 6645 O O . THR C 3 202 ? -68.262 57.326 53.710 1.00 57.57 244 THR C O 1
ATOM 6649 N N . LEU C 3 203 ? -66.299 58.455 53.607 1.00 54.98 245 LEU C N 1
ATOM 6650 C CA . LEU C 3 203 ? -65.994 58.325 55.036 1.00 55.48 245 LEU C CA 1
ATOM 6651 C C . LEU C 3 203 ? -67.025 59.085 55.847 1.00 57.72 245 LEU C C 1
ATOM 6652 O O . LEU C 3 203 ? -67.528 58.587 56.866 1.00 58.50 245 LEU C O 1
ATOM 6657 N N . TYR C 3 204 ? -67.322 60.298 55.384 1.00 58.63 246 TYR C N 1
ATOM 6658 C CA . TYR C 3 204 ? -68.302 61.163 56.014 1.00 61.41 246 TYR C CA 1
ATOM 6659 C C . TYR C 3 204 ? -69.606 60.356 56.097 1.00 63.35 246 TYR C C 1
ATOM 6660 O O . TYR C 3 204 ? -70.209 60.170 57.159 1.00 63.18 246 TYR C O 1
ATOM 6669 N N . ASN C 3 205 ? -69.997 59.818 54.955 1.00 63.58 247 ASN C N 1
ATOM 6670 C CA . ASN C 3 205 ? -71.226 59.067 54.861 1.00 64.89 247 ASN C CA 1
ATOM 6671 C C . ASN C 3 205 ? -71.279 57.825 55.765 1.00 65.44 247 ASN C C 1
ATOM 6672 O O . ASN C 3 205 ? -72.206 57.669 56.564 1.00 66.15 247 ASN C O 1
ATOM 6677 N N . ILE C 3 206 ? -70.284 56.953 55.650 1.00 64.56 248 ILE C N 1
ATOM 6678 C CA . ILE C 3 206 ? -70.324 55.684 56.393 1.00 65.96 248 ILE C CA 1
ATOM 6679 C C . ILE C 3 206 ? -70.160 55.823 57.914 1.00 67.23 248 ILE C C 1
ATOM 6680 O O . ILE C 3 206 ? -70.542 54.928 58.662 1.00 69.68 248 ILE C O 1
ATOM 6685 N N . THR C 3 207 ? -69.609 56.939 58.371 1.00 66.76 249 THR C N 1
ATOM 6686 C CA . THR C 3 207 ? -69.490 57.162 59.801 1.00 70.37 249 THR C CA 1
ATOM 6687 C C . THR C 3 207 ? -70.664 57.977 60.324 1.00 72.94 249 THR C C 1
ATOM 6688 O O . THR C 3 207 ? -70.999 57.912 61.508 1.00 76.33 249 THR C O 1
ATOM 6692 N N . THR C 3 208 ? -71.309 58.713 59.425 1.00 72.78 250 THR C N 1
ATOM 6693 C CA . THR C 3 208 ? -72.242 59.759 59.812 1.00 72.49 250 THR C CA 1
ATOM 6694 C C . THR C 3 208 ? -73.687 59.453 59.407 1.00 73.53 250 THR C C 1
ATOM 6695 O O . THR C 3 208 ? -74.622 59.762 60.158 1.00 76.86 250 THR C O 1
ATOM 6699 N N . GLY C 3 209 ? -73.864 58.841 58.233 1.00 70.98 251 GLY C N 1
ATOM 6700 C CA . GLY C 3 209 ? -75.193 58.613 57.663 1.00 71.14 251 GLY C CA 1
ATOM 6701 C C . GLY C 3 209 ? -75.754 59.835 56.952 1.00 70.64 251 GLY C C 1
ATOM 6702 O O . GLY C 3 209 ? -76.941 59.904 56.644 1.00 72.21 251 GLY C O 1
ATOM 6703 N N . LEU C 3 210 ? -74.891 60.804 56.691 1.00 68.44 252 LEU C N 1
ATOM 6704 C CA . LEU C 3 210 ? -75.291 62.055 56.080 1.00 69.51 252 LEU C CA 1
ATOM 6705 C C . LEU C 3 210 ? -74.322 62.361 54.965 1.00 67.60 252 LEU C C 1
ATOM 6706 O O . LEU C 3 210 ? -73.360 61.621 54.753 1.00 68.40 252 LEU C O 1
ATOM 6711 N N . TYR C 3 211 ? -74.585 63.429 54.231 1.00 67.32 253 TYR C N 1
ATOM 6712 C CA . TYR C 3 211 ? -73.683 63.863 53.184 1.00 65.25 253 TYR C CA 1
ATOM 6713 C C . TYR C 3 211 ? -73.193 65.264 53.496 1.00 64.68 253 TYR C C 1
ATOM 6714 O O . TYR C 3 211 ? -73.898 66.046 54.119 1.00 65.58 253 TYR C O 1
ATOM 6723 N N . PRO C 3 212 ? -71.974 65.594 53.064 1.00 63.63 254 PRO C N 1
ATOM 6724 C CA . PRO C 3 212 ? -71.512 66.941 53.379 1.00 63.79 254 PRO C CA 1
ATOM 6725 C C . PRO C 3 212 ? -72.228 68.017 52.543 1.00 64.21 254 PRO C C 1
ATOM 6726 O O . PRO C 3 212 ? -72.459 69.123 53.035 1.00 64.88 254 PRO C O 1
ATOM 6730 N N . PHE C 3 213 ? -72.585 67.675 51.307 1.00 63.54 255 PHE C N 1
ATOM 6731 C CA . PHE C 3 213 ? -73.239 68.606 50.388 1.00 66.11 255 PHE C CA 1
ATOM 6732 C C . PHE C 3 213 ? -74.580 68.069 49.877 1.00 68.92 255 PHE C C 1
ATOM 6733 O O . PHE C 3 213 ? -74.753 66.856 49.737 1.00 68.63 255 PHE C O 1
ATOM 6741 N N . GLU C 3 214 ? -75.522 68.976 49.607 1.00 72.41 256 GLU C N 1
ATOM 6742 C CA . GLU C 3 214 ? -76.845 68.610 49.084 1.00 75.72 256 GLU C CA 1
ATOM 6743 C C . GLU C 3 214 ? -77.328 69.572 47.989 1.00 77.21 256 GLU C C 1
ATOM 6744 O O . GLU C 3 214 ? -76.671 70.574 47.682 1.00 77.48 256 GLU C O 1
ATOM 6750 N N . GLY C 3 215 ? -78.485 69.254 47.414 1.00 77.96 257 GLY C N 1
ATOM 6751 C CA . GLY C 3 215 ? -79.105 70.062 46.385 1.00 79.15 257 GLY C CA 1
ATOM 6752 C C . GLY C 3 215 ? -80.330 69.346 45.855 1.00 81.21 257 GLY C C 1
ATOM 6753 O O . GLY C 3 215 ? -80.300 68.132 45.638 1.00 79.00 257 GLY C O 1
ATOM 6754 N N . ASP C 3 216 ? -81.409 70.103 45.652 1.00 84.59 258 ASP C N 1
ATOM 6755 C CA . ASP C 3 216 ? -82.664 69.564 45.133 1.00 87.28 258 ASP C CA 1
ATOM 6756 C C . ASP C 3 216 ? -82.538 68.955 43.722 1.00 88.43 258 ASP C C 1
ATOM 6757 O O . ASP C 3 216 ? -83.329 68.089 43.341 1.00 90.03 258 ASP C O 1
ATOM 6762 N N . ASN C 3 217 ? -81.532 69.407 42.972 1.00 87.87 259 ASN C N 1
ATOM 6763 C CA . ASN C 3 217 ? -81.155 68.856 41.664 1.00 88.57 259 ASN C CA 1
ATOM 6764 C C . ASN C 3 217 ? -79.662 69.096 41.450 1.00 85.60 259 ASN C C 1
ATOM 6765 O O . ASN C 3 217 ? -79.083 69.924 42.137 1.00 83.45 259 ASN C O 1
ATOM 6770 N N . ILE C 3 218 ? -79.058 68.410 40.477 1.00 86.10 260 ILE C N 1
ATOM 6771 C CA . ILE C 3 218 ? -77.608 68.494 40.236 1.00 85.58 260 ILE C CA 1
ATOM 6772 C C . ILE C 3 218 ? -77.043 69.913 40.189 1.00 86.44 260 ILE C C 1
ATOM 6773 O O . ILE C 3 218 ? -75.923 70.147 40.648 1.00 82.91 260 ILE C O 1
ATOM 6778 N N . TYR C 3 219 ? -77.823 70.850 39.660 1.00 91.63 261 TYR C N 1
ATOM 6779 C CA . TYR C 3 219 ? -77.350 72.219 39.483 1.00 95.35 261 TYR C CA 1
ATOM 6780 C C . TYR C 3 219 ? -77.115 72.951 40.803 1.00 93.92 261 TYR C C 1
ATOM 6781 O O . TYR C 3 219 ? -76.075 73.591 40.980 1.00 93.03 261 TYR C O 1
ATOM 6790 N N . LYS C 3 220 ? -78.071 72.842 41.723 1.00 94.55 262 LYS C N 1
ATOM 6791 C CA . LYS C 3 220 ? -77.944 73.436 43.050 1.00 93.75 262 LYS C CA 1
ATOM 6792 C C . LYS C 3 220 ? -76.908 72.673 43.888 1.00 89.43 262 LYS C C 1
ATOM 6793 O O . LYS C 3 220 ? -76.198 73.260 44.719 1.00 88.41 262 LYS C O 1
ATOM 6799 N N . LEU C 3 221 ? -76.818 71.365 43.653 1.00 86.33 263 LEU C N 1
ATOM 6800 C CA . LEU C 3 221 ? -75.796 70.534 44.273 1.00 81.41 263 LEU C CA 1
ATOM 6801 C C . LEU C 3 221 ? -74.389 71.005 43.885 1.00 79.62 263 LEU C C 1
ATOM 6802 O O . LEU C 3 221 ? -73.535 71.184 44.744 1.00 78.06 263 LEU C O 1
ATOM 6807 N N . PHE C 3 222 ? -74.168 71.211 42.589 1.00 80.75 264 PHE C N 1
ATOM 6808 C CA . PHE C 3 222 ? -72.881 71.677 42.071 1.00 80.31 264 PHE C CA 1
ATOM 6809 C C . PHE C 3 222 ? -72.582 73.124 42.454 1.00 81.62 264 PHE C C 1
ATOM 6810 O O . PHE C 3 222 ? -71.420 73.513 42.549 1.00 80.37 264 PHE C O 1
ATOM 6818 N N . GLU C 3 223 ? -73.635 73.914 42.658 1.00 84.20 265 GLU C N 1
ATOM 6819 C CA . GLU C 3 223 ? -73.499 75.278 43.151 1.00 85.80 265 GLU C CA 1
ATOM 6820 C C . GLU C 3 223 ? -72.991 75.223 44.584 1.00 83.60 265 GLU C C 1
ATOM 6821 O O . GLU C 3 223 ? -71.979 75.844 44.908 1.00 83.92 265 GLU C O 1
ATOM 6827 N N . ASN C 3 224 ? -73.685 74.456 45.424 1.00 82.71 266 ASN C N 1
ATOM 6828 C CA . ASN C 3 224 ? -73.298 74.256 46.821 1.00 80.68 266 ASN C CA 1
ATOM 6829 C C . ASN C 3 224 ? -71.898 73.685 46.999 1.00 77.45 266 ASN C C 1
ATOM 6830 O O . ASN C 3 224 ? -71.178 74.103 47.914 1.00 77.26 266 ASN C O 1
ATOM 6835 N N . ILE C 3 225 ? -71.517 72.739 46.134 1.00 75.24 267 ILE C N 1
ATOM 6836 C CA . ILE C 3 225 ? -70.153 72.173 46.155 1.00 72.10 267 ILE C CA 1
ATOM 6837 C C . ILE C 3 225 ? -69.104 73.204 45.702 1.00 72.12 267 ILE C C 1
ATOM 6838 O O . ILE C 3 225 ? -68.070 73.353 46.338 1.00 70.81 267 ILE C O 1
ATOM 6843 N N . GLY C 3 226 ? -69.395 73.903 44.607 1.00 74.73 268 GLY C N 1
ATOM 6844 C CA . GLY C 3 226 ? -68.590 75.016 44.120 1.00 76.26 268 GLY C CA 1
ATOM 6845 C C . GLY C 3 226 ? -68.259 76.012 45.213 1.00 78.04 268 GLY C C 1
ATOM 6846 O O . GLY C 3 226 ? -67.111 76.443 45.324 1.00 78.44 268 GLY C O 1
ATOM 6847 N N . LYS C 3 227 ? -69.255 76.370 46.025 1.00 79.76 269 LYS C N 1
ATOM 6848 C CA . LYS C 3 227 ? -69.037 77.231 47.194 1.00 81.81 269 LYS C CA 1
ATOM 6849 C C . LYS C 3 227 ? -68.166 76.550 48.251 1.00 79.82 269 LYS C C 1
ATOM 6850 O O . LYS C 3 227 ? -67.305 77.195 48.851 1.00 81.12 269 LYS C O 1
ATOM 6856 N N . GLY C 3 228 ? -68.411 75.258 48.488 1.00 77.88 270 GLY C N 1
ATOM 6857 C CA . GLY C 3 228 ? -67.548 74.432 49.335 1.00 74.25 270 GLY C CA 1
ATOM 6858 C C . GLY C 3 228 ? -67.789 74.498 50.828 1.00 74.21 270 GLY C C 1
ATOM 6859 O O . GLY C 3 228 ? -67.074 73.867 51.595 1.00 74.25 270 GLY C O 1
ATOM 6860 N N . SER C 3 229 ? -68.774 75.275 51.252 1.00 76.81 271 SER C N 1
ATOM 6861 C CA . SER C 3 229 ? -69.158 75.318 52.660 1.00 77.26 271 SER C CA 1
ATOM 6862 C C . SER C 3 229 ? -69.941 74.068 53.051 1.00 75.29 271 SER C C 1
ATOM 6863 O O . SER C 3 229 ? -70.939 73.722 52.409 1.00 75.94 271 SER C O 1
ATOM 6866 N N . TYR C 3 230 ? -69.493 73.406 54.111 1.00 72.94 272 TYR C N 1
ATOM 6867 C CA . TYR C 3 230 ? -70.180 72.236 54.628 1.00 72.30 272 TYR C CA 1
ATOM 6868 C C . TYR C 3 230 ? -70.081 72.216 56.158 1.00 73.91 272 TYR C C 1
ATOM 6869 O O . TYR C 3 230 ? -69.278 72.948 56.742 1.00 74.06 272 TYR C O 1
ATOM 6878 N N . ALA C 3 231 ? -70.903 71.390 56.804 1.00 74.90 273 ALA C N 1
ATOM 6879 C CA . ALA C 3 231 ? -70.801 71.182 58.254 1.00 76.01 273 ALA C CA 1
ATOM 6880 C C . ALA C 3 231 ? -70.410 69.741 58.582 1.00 74.60 273 ALA C C 1
ATOM 6881 O O . ALA C 3 231 ? -70.579 68.840 57.761 1.00 72.09 273 ALA C O 1
ATOM 6883 N N . ILE C 3 232 ? -69.880 69.543 59.787 1.00 76.18 274 ILE C N 1
ATOM 6884 C CA . ILE C 3 232 ? -69.601 68.218 60.313 1.00 75.91 274 ILE C CA 1
ATOM 6885 C C . ILE C 3 232 ? -70.491 68.001 61.529 1.00 79.13 274 ILE C C 1
ATOM 6886 O O . ILE C 3 232 ? -70.543 68.858 62.405 1.00 82.41 274 ILE C O 1
ATOM 6891 N N . PRO C 3 233 ? -71.211 66.864 61.574 1.00 80.21 275 PRO C N 1
ATOM 6892 C CA . PRO C 3 233 ? -72.253 66.558 62.571 1.00 84.32 275 PRO C CA 1
ATOM 6893 C C . PRO C 3 233 ? -71.919 66.784 64.051 1.00 88.97 275 PRO C C 1
ATOM 6894 O O . PRO C 3 233 ? -72.829 67.063 64.837 1.00 92.93 275 PRO C O 1
ATOM 6898 N N . GLY C 3 234 ? -70.657 66.664 64.451 1.00 89.50 276 GLY C N 1
ATOM 6899 C CA . GLY C 3 234 ? -70.288 67.126 65.802 1.00 94.91 276 GLY C CA 1
ATOM 6900 C C . GLY C 3 234 ? -70.480 66.177 66.980 1.00 97.47 276 GLY C C 1
ATOM 6901 O O . GLY C 3 234 ? -69.943 66.420 68.069 1.00 98.88 276 GLY C O 1
ATOM 6902 N N . ASP C 3 235 ? -71.261 65.113 66.777 1.00 97.62 277 ASP C N 1
ATOM 6903 C CA . ASP C 3 235 ? -71.141 63.908 67.603 1.00 99.00 277 ASP C CA 1
ATOM 6904 C C . ASP C 3 235 ? -70.049 63.048 66.952 1.00 95.40 277 ASP C C 1
ATOM 6905 O O . ASP C 3 235 ? -69.854 61.869 67.278 1.00 95.36 277 ASP C O 1
ATOM 6910 N N . CYS C 3 236 ? -69.330 63.688 66.035 1.00 92.27 278 CYS C N 1
ATOM 6911 C CA . CYS C 3 236 ? -68.309 63.057 65.227 1.00 89.13 278 CYS C CA 1
ATOM 6912 C C . CYS C 3 236 ? -67.062 62.734 66.045 1.00 89.41 278 CYS C C 1
ATOM 6913 O O . CYS C 3 236 ? -66.607 61.581 66.096 1.00 89.54 278 CYS C O 1
ATOM 6916 N N . GLY C 3 237 ? -66.499 63.752 66.680 1.00 89.58 279 GLY C N 1
ATOM 6917 C CA . GLY C 3 237 ? -65.283 63.549 67.450 1.00 89.21 279 GLY C CA 1
ATOM 6918 C C . GLY C 3 237 ? -64.090 64.195 66.786 1.00 86.03 279 GLY C C 1
ATOM 6919 O O . GLY C 3 237 ? -63.965 64.159 65.557 1.00 82.26 279 GLY C O 1
ATOM 6920 N N . PRO C 3 238 ? -63.217 64.811 67.600 1.00 87.09 280 PRO C N 1
ATOM 6921 C CA . PRO C 3 238 ? -62.045 65.515 67.102 1.00 85.36 280 PRO C CA 1
ATOM 6922 C C . PRO C 3 238 ? -61.196 64.700 66.116 1.00 81.31 280 PRO C C 1
ATOM 6923 O O . PRO C 3 238 ? -61.003 65.179 64.994 1.00 80.21 280 PRO C O 1
ATOM 6927 N N . PRO C 3 239 ? -60.717 63.480 66.496 1.00 79.86 281 PRO C N 1
ATOM 6928 C CA . PRO C 3 239 ? -59.886 62.735 65.536 1.00 74.94 281 PRO C CA 1
ATOM 6929 C C . PRO C 3 239 ? -60.499 62.711 64.145 1.00 70.40 281 PRO C C 1
ATOM 6930 O O . PRO C 3 239 ? -59.897 63.219 63.194 1.00 68.57 281 PRO C O 1
ATOM 6934 N N . LEU C 3 240 ? -61.706 62.160 64.051 1.00 68.34 282 LEU C N 1
ATOM 6935 C CA . LEU C 3 240 ? -62.374 61.917 62.779 1.00 65.00 282 LEU C CA 1
ATOM 6936 C C . LEU C 3 240 ? -62.750 63.169 61.989 1.00 64.97 282 LEU C C 1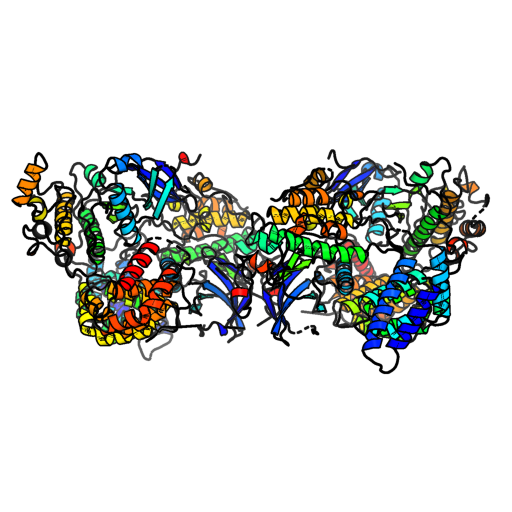
ATOM 6937 O O . LEU C 3 240 ? -62.621 63.195 60.750 1.00 64.29 282 LEU C O 1
ATOM 6942 N N . SER C 3 241 ? -63.226 64.196 62.686 1.00 66.15 283 SER C N 1
ATOM 6943 C CA . SER C 3 241 ? -63.608 65.431 62.012 1.00 66.15 283 SER C CA 1
ATOM 6944 C C . SER C 3 241 ? -62.397 66.141 61.410 1.00 64.56 283 SER C C 1
ATOM 6945 O O . SER C 3 241 ? -62.517 66.737 60.335 1.00 64.30 283 SER C O 1
ATOM 6948 N N . ASP C 3 242 ? -61.239 66.057 62.073 1.00 63.36 284 ASP C N 1
ATOM 6949 C CA . ASP C 3 242 ? -60.013 66.645 61.532 1.00 63.25 284 ASP C CA 1
ATOM 6950 C C . ASP C 3 242 ? -59.585 65.985 60.220 1.00 60.53 284 ASP C C 1
ATOM 6951 O O . ASP C 3 242 ? -59.230 66.683 59.275 1.00 59.82 284 ASP C O 1
ATOM 6956 N N . LEU C 3 243 ? -59.608 64.651 60.170 1.00 59.21 285 LEU C N 1
ATOM 6957 C CA . LEU C 3 243 ? -59.245 63.921 58.959 1.00 57.14 285 LEU C CA 1
ATOM 6958 C C . LEU C 3 243 ? -60.198 64.246 57.829 1.00 57.46 285 LEU C C 1
ATOM 6959 O O . LEU C 3 243 ? -59.744 64.504 56.705 1.00 56.18 285 LEU C O 1
ATOM 6964 N N . LEU C 3 244 ? -61.506 64.242 58.119 1.00 57.95 286 LEU C N 1
ATOM 6965 C CA . LEU C 3 244 ? -62.493 64.658 57.112 1.00 58.44 286 LEU C CA 1
ATOM 6966 C C . LEU C 3 244 ? -62.214 66.091 56.659 1.00 59.87 286 LEU C C 1
ATOM 6967 O O . LEU C 3 244 ? -62.192 66.364 55.454 1.00 61.09 286 LEU C O 1
ATOM 6972 N N . LYS C 3 245 ? -61.991 66.996 57.613 1.00 60.73 287 LYS C N 1
ATOM 6973 C CA . LYS C 3 245 ? -61.690 68.388 57.282 1.00 62.65 287 LYS C CA 1
ATOM 6974 C C . LYS C 3 245 ? -60.514 68.443 56.308 1.00 62.04 287 LYS C C 1
ATOM 6975 O O . LYS C 3 245 ? -60.497 69.249 55.385 1.00 63.16 287 LYS C O 1
ATOM 6981 N N . GLY C 3 246 ? -59.542 67.563 56.518 1.00 62.56 288 GLY C N 1
ATOM 6982 C CA . GLY C 3 246 ? -58.370 67.470 55.654 1.00 62.44 288 GLY C CA 1
ATOM 6983 C C . GLY C 3 246 ? -58.668 66.867 54.293 1.00 60.84 288 GLY C C 1
ATOM 6984 O O . GLY C 3 246 ? -58.070 67.259 53.292 1.00 61.55 288 GLY C O 1
ATOM 6985 N N . MET C 3 247 ? -59.583 65.908 54.247 1.00 58.72 289 MET C N 1
ATOM 6986 C CA . MET C 3 247 ? -59.907 65.272 52.982 1.00 58.64 289 MET C CA 1
ATOM 6987 C C . MET C 3 247 ? -60.906 66.120 52.175 1.00 59.77 289 MET C C 1
ATOM 6988 O O . MET C 3 247 ? -61.021 65.984 50.952 1.00 58.25 289 MET C O 1
ATOM 6993 N N . LEU C 3 248 ? -61.611 67.009 52.868 1.00 61.40 290 LEU C N 1
ATOM 6994 C CA . LEU C 3 248 ? -62.602 67.863 52.226 1.00 62.15 290 LEU C CA 1
ATOM 6995 C C . LEU C 3 248 ? -62.152 69.319 52.118 1.00 64.34 290 LEU C C 1
ATOM 6996 O O . LEU C 3 248 ? -62.990 70.225 51.982 1.00 66.35 290 LEU C O 1
ATOM 7001 N N . GLU C 3 249 ? -60.834 69.540 52.172 1.00 63.53 291 GLU C N 1
ATOM 7002 C CA . GLU C 3 249 ? -60.251 70.853 51.877 1.00 65.13 291 GLU C CA 1
ATOM 7003 C C . GLU C 3 249 ? -60.658 71.310 50.491 1.00 65.36 291 GLU C C 1
ATOM 7004 O O . GLU C 3 249 ? -60.632 70.517 49.540 1.00 63.70 291 GLU C O 1
ATOM 7010 N N . TYR C 3 250 ? -61.018 72.592 50.399 1.00 67.70 292 TYR C N 1
ATOM 7011 C CA . TYR C 3 250 ? -61.430 73.243 49.156 1.00 69.18 292 TYR C CA 1
ATOM 7012 C C . TYR C 3 250 ? -60.347 73.220 48.069 1.00 69.59 292 TYR C C 1
ATOM 7013 O O . TYR C 3 250 ? -60.604 72.841 46.921 1.00 68.68 292 TYR C O 1
ATOM 7022 N N . GLU C 3 251 ? -59.151 73.662 48.434 1.00 71.31 293 GLU C N 1
ATOM 7023 C CA . GLU C 3 251 ? -58.041 73.699 47.505 1.00 73.39 293 GLU C CA 1
ATOM 7024 C C . GLU C 3 251 ? -57.301 72.371 47.541 1.00 71.27 293 GLU C C 1
ATOM 7025 O O . GLU C 3 251 ? -56.803 71.974 48.601 1.00 72.03 293 GLU C O 1
ATOM 7031 N N . PRO C 3 252 ? -57.222 71.676 46.387 1.00 69.50 294 PRO C N 1
ATOM 7032 C CA . PRO C 3 252 ? -56.427 70.457 46.252 1.00 66.69 294 PRO C CA 1
ATOM 7033 C C . PRO C 3 252 ? -55.106 70.529 47.011 1.00 67.17 294 PRO C C 1
ATOM 7034 O O . PRO C 3 252 ? -54.784 69.608 47.768 1.00 65.96 294 PRO C O 1
ATOM 7038 N N . ALA C 3 253 ? -54.355 71.618 46.832 1.00 70.13 295 ALA C N 1
ATOM 7039 C CA . ALA C 3 253 ? -53.027 71.753 47.465 1.00 71.62 295 ALA C CA 1
ATOM 7040 C C . ALA C 3 253 ? -53.057 71.475 48.975 1.00 71.30 295 ALA C C 1
ATOM 7041 O O . ALA C 3 253 ? -52.259 70.702 49.459 1.00 71.44 295 ALA C O 1
ATOM 7043 N N . LYS C 3 254 ? -53.992 72.086 49.701 1.00 73.32 296 LYS C N 1
ATOM 7044 C CA . LYS C 3 254 ? -54.169 71.827 51.140 1.00 73.82 296 LYS C CA 1
ATOM 7045 C C . LYS C 3 254 ? -54.767 70.442 51.451 1.00 70.67 296 LYS C C 1
ATOM 7046 O O . LYS C 3 254 ? -54.497 69.874 52.511 1.00 71.42 296 LYS C O 1
ATOM 7052 N N . ARG C 3 255 ? -55.578 69.911 50.538 1.00 68.10 297 ARG C N 1
ATOM 7053 C CA . ARG C 3 255 ? -56.249 68.611 50.712 1.00 64.56 297 ARG C CA 1
ATOM 7054 C C . ARG C 3 255 ? -55.205 67.497 50.885 1.00 63.38 297 ARG C C 1
ATOM 7055 O O . ARG C 3 255 ? -54.162 67.529 50.238 1.00 63.29 297 ARG C O 1
ATOM 7063 N N . PHE C 3 256 ? -55.492 66.531 51.759 1.00 61.81 298 PHE C N 1
ATOM 7064 C CA . PHE C 3 256 ? -54.525 65.491 52.124 1.00 61.75 298 PHE C CA 1
ATOM 7065 C C . PHE C 3 256 ? -54.037 64.655 50.953 1.00 60.70 298 PHE C C 1
ATOM 7066 O O . PHE C 3 256 ? -54.781 64.413 50.012 1.00 60.33 298 PHE C O 1
ATOM 7074 N N . SER C 3 257 ? -52.778 64.224 51.038 1.00 60.34 299 SER C N 1
ATOM 7075 C CA . SER C 3 257 ? -52.249 63.150 50.212 1.00 59.43 299 SER C CA 1
ATOM 7076 C C . SER C 3 257 ? -52.630 61.840 50.892 1.00 59.10 299 SER C C 1
ATOM 7077 O O . SER C 3 257 ? -53.117 61.855 52.025 1.00 59.85 299 SER C O 1
ATOM 7080 N N . ILE C 3 258 ? -52.394 60.707 50.232 1.00 58.64 300 ILE C N 1
ATOM 7081 C CA . ILE C 3 258 ? -52.680 59.423 50.860 1.00 56.88 300 ILE C CA 1
ATOM 7082 C C . ILE C 3 258 ? -51.783 59.216 52.078 1.00 58.46 300 ILE C C 1
ATOM 7083 O O . ILE C 3 258 ? -52.222 58.677 53.103 1.00 59.13 300 ILE C O 1
ATOM 7088 N N . ARG C 3 259 ? -50.541 59.677 51.977 1.00 59.31 301 ARG C N 1
ATOM 7089 C CA . ARG C 3 259 ? -49.618 59.610 53.099 1.00 60.32 301 ARG C CA 1
ATOM 7090 C C . ARG C 3 259 ? -50.150 60.362 54.330 1.00 61.02 301 ARG C C 1
ATOM 7091 O O . ARG C 3 259 ? -50.197 59.813 55.429 1.00 61.81 301 ARG C O 1
ATOM 7099 N N . GLN C 3 260 ? -50.569 61.608 54.138 1.00 61.09 302 GLN C N 1
ATOM 7100 C CA . GLN C 3 260 ? -51.172 62.380 55.216 1.00 61.69 302 GLN C CA 1
ATOM 7101 C C . GLN C 3 260 ? -52.386 61.675 55.864 1.00 61.26 302 GLN C C 1
ATOM 7102 O O . GLN C 3 260 ? -52.564 61.747 57.083 1.00 63.04 302 GLN C O 1
ATOM 7108 N N . ILE C 3 261 ? -53.203 60.991 55.059 1.00 58.63 303 ILE C N 1
ATOM 7109 C CA . ILE C 3 261 ? -54.277 60.127 55.583 1.00 56.84 303 ILE C CA 1
ATOM 7110 C C . ILE C 3 261 ? -53.723 58.940 56.420 1.00 57.67 303 ILE C C 1
ATOM 7111 O O . ILE C 3 261 ? -54.239 58.647 57.497 1.00 59.50 303 ILE C O 1
ATOM 7116 N N . ARG C 3 262 ? -52.665 58.284 55.957 1.00 56.06 304 ARG C N 1
ATOM 7117 C CA . ARG C 3 262 ? -52.109 57.141 56.696 1.00 56.25 304 ARG C CA 1
ATOM 7118 C C . ARG C 3 262 ? -51.435 57.547 58.001 1.00 58.47 304 ARG C C 1
ATOM 7119 O O . ARG C 3 262 ? -51.270 56.722 58.903 1.00 60.01 304 ARG C O 1
ATOM 7127 N N . GLN C 3 263 ? -51.014 58.806 58.072 1.00 58.40 305 GLN C N 1
ATOM 7128 C CA . GLN C 3 263 ? -50.319 59.347 59.239 1.00 59.63 305 GLN C CA 1
ATOM 7129 C C . GLN C 3 263 ? -51.304 59.922 60.240 1.00 60.13 305 GLN C C 1
ATOM 7130 O O . GLN C 3 263 ? -50.943 60.200 61.373 1.00 62.96 305 GLN C O 1
ATOM 7136 N N . HIS C 3 264 ? -52.546 60.128 59.818 1.00 58.52 306 HIS C N 1
ATOM 7137 C CA . HIS C 3 264 ? -53.508 60.765 60.681 1.00 58.60 306 HIS C CA 1
ATOM 7138 C C . HIS C 3 264 ? -53.790 59.922 61.910 1.00 60.15 306 HIS C C 1
ATOM 7139 O O . HIS C 3 264 ? -53.795 58.696 61.853 1.00 60.01 306 HIS C O 1
ATOM 7146 N N . SER C 3 265 ? -54.026 60.602 63.022 1.00 61.68 307 SER C N 1
ATOM 7147 C CA . SER C 3 265 ? -54.339 59.964 64.289 1.00 63.68 307 SER C CA 1
ATOM 7148 C C . SER C 3 265 ? -55.557 59.035 64.247 1.00 62.92 307 SER C C 1
ATOM 7149 O O . SER C 3 265 ? -55.607 58.044 64.974 1.00 64.46 307 SER C O 1
ATOM 7152 N N . TRP C 3 266 ? -56.536 59.349 63.404 1.00 61.37 308 TRP C N 1
ATOM 7153 C CA . TRP C 3 266 ? -57.741 58.530 63.320 1.00 60.81 308 TRP C CA 1
ATOM 7154 C C . TRP C 3 266 ? -57.460 57.257 62.520 1.00 59.98 308 TRP C C 1
ATOM 7155 O O . TRP C 3 266 ? -58.037 56.209 62.806 1.00 61.83 308 TRP C O 1
ATOM 7166 N N . PHE C 3 267 ? -56.566 57.349 61.536 1.00 57.89 309 PHE C N 1
ATOM 7167 C CA . PHE C 3 267 ? -56.203 56.203 60.703 1.00 56.13 309 PHE C CA 1
ATOM 7168 C C . PHE C 3 267 ? -55.366 55.174 61.463 1.00 58.42 309 PHE C C 1
ATOM 7169 O O . PHE C 3 267 ? -55.662 53.984 61.419 1.00 58.41 309 PHE C O 1
ATOM 7177 N N . ARG C 3 268 ? -54.310 55.618 62.143 1.00 61.16 310 ARG C N 1
ATOM 7178 C CA . ARG C 3 268 ? -53.394 54.660 62.759 1.00 63.51 310 ARG C CA 1
ATOM 7179 C C . ARG C 3 268 ? -53.837 54.100 64.105 1.00 67.30 310 ARG C C 1
ATOM 7180 O O . ARG C 3 268 ? -53.331 53.068 64.544 1.00 69.92 310 ARG C O 1
ATOM 7188 N N . LYS C 3 269 ? -54.804 54.757 64.734 1.00 69.77 311 LYS C N 1
ATOM 7189 C CA . LYS C 3 269 ? -55.398 54.264 65.971 1.00 74.33 311 LYS C CA 1
ATOM 7190 C C . LYS C 3 269 ? -56.054 52.906 65.732 1.00 75.97 311 LYS C C 1
ATOM 7191 O O . LYS C 3 269 ? -56.544 52.619 64.631 1.00 73.05 311 LYS C O 1
ATOM 7197 N N . LYS C 3 270 ? -56.015 52.059 66.755 1.00 81.18 312 LYS C N 1
ATOM 7198 C CA . LYS C 3 270 ? -56.797 50.833 66.759 1.00 84.21 312 LYS C CA 1
ATOM 7199 C C . LYS C 3 270 ? -58.111 51.153 67.449 1.00 86.52 312 LYS C C 1
ATOM 7200 O O . LYS C 3 270 ? -58.126 51.692 68.555 1.00 89.76 312 LYS C O 1
ATOM 7206 N N . HIS C 3 271 ? -59.215 50.833 66.791 1.00 86.48 313 HIS C N 1
ATOM 7207 C CA . HIS C 3 271 ? -60.524 51.060 67.374 1.00 88.58 313 HIS C CA 1
ATOM 7208 C C . HIS C 3 271 ? -61.046 49.767 68.012 1.00 93.78 313 HIS C C 1
ATOM 7209 O O . HIS C 3 271 ? -61.006 48.702 67.376 1.00 93.04 313 HIS C O 1
ATOM 7216 N N . PRO C 3 272 ? -61.507 49.847 69.283 1.00 98.93 314 PRO C N 1
ATOM 7217 C CA . PRO C 3 272 ? -62.200 48.698 69.882 1.00 103.42 314 PRO C CA 1
ATOM 7218 C C . PRO C 3 272 ? -63.513 48.458 69.131 1.00 103.92 314 PRO C C 1
ATOM 7219 O O . PRO C 3 272 ? -64.165 49.433 68.735 1.00 102.60 314 PRO C O 1
ATOM 7223 N N . PRO C 3 273 ? -63.879 47.178 68.897 1.00 106.34 315 PRO C N 1
ATOM 7224 C CA . PRO C 3 273 ? -65.052 46.867 68.071 1.00 105.71 315 PRO C CA 1
ATOM 7225 C C . PRO C 3 273 ? -66.320 46.661 68.899 1.00 108.89 315 PRO C C 1
ATOM 7226 O O . PRO C 3 273 ? -67.141 47.572 68.995 1.00 108.17 315 PRO C O 1
ATOM 7230 N N . GLU C 3 275 ? -68.945 48.270 70.209 1.00 112.02 317 GLU C N 1
ATOM 7231 C CA . GLU C 3 275 ? -70.282 48.075 69.659 1.00 113.06 317 GLU C CA 1
ATOM 7232 C C . GLU C 3 275 ? -70.412 46.722 68.922 1.00 112.74 317 GLU C C 1
ATOM 7233 O O . GLU C 3 275 ? -69.971 45.691 69.442 1.00 114.85 317 GLU C O 1
ATOM 7239 N N . ALA C 3 276 ? -71.020 46.733 67.731 1.00 109.98 318 ALA C N 1
ATOM 7240 C CA . ALA C 3 276 ? -71.303 45.513 66.954 1.00 109.65 318 ALA C CA 1
ATOM 7241 C C . ALA C 3 276 ? -71.531 45.830 65.466 1.00 105.62 318 ALA C C 1
ATOM 7242 O O . ALA C 3 276 ? -72.230 46.790 65.140 1.00 105.13 318 ALA C O 1
ATOM 7244 N N . PRO C 3 277 ? -70.964 45.010 64.559 1.00 103.15 319 PRO C N 1
ATOM 7245 C CA . PRO C 3 277 ? -70.921 45.383 63.145 1.00 99.20 319 PRO C CA 1
ATOM 7246 C C . PRO C 3 277 ? -72.272 45.272 62.446 1.00 99.05 319 PRO C C 1
ATOM 7247 O O . PRO C 3 277 ? -73.205 44.721 63.012 1.00 102.12 319 PRO C O 1
ATOM 7251 N N . VAL C 3 278 ? -72.356 45.809 61.228 1.00 96.00 320 VAL C N 1
ATOM 7252 C CA . VAL C 3 278 ? -73.525 45.646 60.366 1.00 95.81 320 VAL C CA 1
ATOM 7253 C C . VAL C 3 278 ? -73.345 44.355 59.565 1.00 96.46 320 VAL C C 1
ATOM 7254 O O . VAL C 3 278 ? -72.333 44.169 58.896 1.00 93.82 320 VAL C O 1
ATOM 7258 N N . PRO C 3 279 ? -74.331 43.450 59.653 1.00 100.54 321 PRO C N 1
ATOM 7259 C CA . PRO C 3 279 ? -74.115 42.029 59.370 1.00 102.51 321 PRO C CA 1
ATOM 7260 C C . PRO C 3 279 ? -73.989 41.571 57.917 1.00 101.67 321 PRO C C 1
ATOM 7261 O O . PRO C 3 279 ? -73.494 40.464 57.695 1.00 103.01 321 PRO C O 1
ATOM 7265 N N . ILE C 3 280 ? -74.424 42.387 56.956 1.00 99.90 322 ILE C N 1
ATOM 7266 C CA . ILE C 3 280 ? -74.683 41.929 55.574 1.00 101.39 322 ILE C CA 1
ATOM 7267 C C . ILE C 3 280 ? -76.118 41.376 55.473 1.00 106.67 322 ILE C C 1
ATOM 7268 O O . ILE C 3 280 ? -76.429 40.356 56.096 1.00 109.89 322 ILE C O 1
ATOM 7273 N N . PRO C 3 281 ? -76.992 42.047 54.688 1.00 107.83 323 PRO C N 1
ATOM 7274 C CA . PRO C 3 281 ? -78.413 41.713 54.526 1.00 112.82 323 PRO C CA 1
ATOM 7275 C C . PRO C 3 281 ? -78.683 40.267 54.083 1.00 117.92 323 PRO C C 1
ATOM 7276 O O . PRO C 3 281 ? -77.788 39.620 53.540 1.00 117.66 323 PRO C O 1
ATOM 7280 N N . PRO C 3 282 ? -79.909 39.758 54.323 1.00 123.45 324 PRO C N 1
ATOM 7281 C CA . PRO C 3 282 ? -80.218 38.374 53.947 1.00 128.68 324 PRO C CA 1
ATOM 7282 C C . PRO C 3 282 ? -80.851 38.173 52.557 1.00 131.70 324 PRO C C 1
ATOM 7283 O O . PRO C 3 282 ? -80.649 37.115 51.946 1.00 134.24 324 PRO C O 1
ATOM 7287 N N . SER C 3 283 ? -81.600 39.172 52.076 1.00 132.00 325 SER C N 1
ATOM 7288 C CA . SER C 3 283 ? -82.389 39.087 50.827 1.00 134.57 325 SER C CA 1
ATOM 7289 C C . SER C 3 283 ? -83.278 37.838 50.738 1.00 139.85 325 SER C C 1
ATOM 7290 O O . SER C 3 283 ? -84.435 37.848 51.163 1.00 143.00 325 SER C O 1
ATOM 7293 N N . ASP C 3 288 ? -80.391 33.989 53.124 1.00 136.43 330 ASP C N 1
ATOM 7294 C CA . ASP C 3 288 ? -79.814 33.548 54.387 1.00 137.02 330 ASP C CA 1
ATOM 7295 C C . ASP C 3 288 ? -78.333 33.925 54.470 1.00 132.31 330 ASP C C 1
ATOM 7296 O O . ASP C 3 288 ? -77.980 34.955 55.047 1.00 128.89 330 ASP C O 1
ATOM 7301 N N . ARG C 3 289 ? -77.477 33.083 53.892 1.00 132.84 331 ARG C N 1
ATOM 7302 C CA . ARG C 3 289 ? -76.034 33.343 53.792 1.00 127.97 331 ARG C CA 1
ATOM 7303 C C . ARG C 3 289 ? -75.604 33.508 52.334 1.00 125.96 331 ARG C C 1
ATOM 7304 O O . ARG C 3 289 ? -74.417 33.666 52.040 1.00 123.12 331 ARG C O 1
ATOM 7312 N N . TRP C 3 290 ? -76.592 33.473 51.438 1.00 128.41 332 TRP C N 1
ATOM 7313 C CA . TRP C 3 290 ? -76.424 33.642 49.985 1.00 127.80 332 TRP C CA 1
ATOM 7314 C C . TRP C 3 290 ? -75.805 32.400 49.317 1.00 129.63 332 TRP C C 1
ATOM 7315 O O . TRP C 3 290 ? -76.508 31.437 48.963 1.00 132.60 332 TRP C O 1
ATOM 7326 N N . THR C 3 294 ? -77.459 29.980 45.173 1.00 135.25 336 THR C N 1
ATOM 7327 C CA . THR C 3 294 ? -78.541 29.983 44.188 1.00 139.29 336 THR C CA 1
ATOM 7328 C C . THR C 3 294 ? -78.525 28.728 43.308 1.00 144.77 336 THR C C 1
ATOM 7329 O O . THR C 3 294 ? -79.560 28.297 42.794 1.00 149.60 336 THR C O 1
ATOM 7333 N N . VAL C 3 295 ? -77.338 28.145 43.164 1.00 144.23 337 VAL C N 1
ATOM 7334 C CA . VAL C 3 295 ? -77.066 27.015 42.263 1.00 148.20 337 VAL C CA 1
ATOM 7335 C C . VAL C 3 295 ? -78.039 25.833 42.351 1.00 155.09 337 VAL C C 1
ATOM 7336 O O . VAL C 3 295 ? -78.090 24.999 41.441 1.00 159.60 337 VAL C O 1
ATOM 7340 N N . VAL C 3 296 ? -78.809 25.774 43.435 1.00 156.34 338 VAL C N 1
ATOM 7341 C CA . VAL C 3 296 ? -79.632 24.600 43.768 1.00 163.36 338 VAL C CA 1
ATOM 7342 C C . VAL C 3 296 ? -80.577 24.090 42.647 1.00 169.47 338 VAL C C 1
ATOM 7343 O O . VAL C 3 296 ? -80.330 23.014 42.094 1.00 174.00 338 VAL C O 1
ATOM 7347 N N . PRO C 3 297 ? -81.649 24.846 42.306 1.00 169.98 339 PRO C N 1
ATOM 7348 C CA . PRO C 3 297 ? -82.623 24.281 41.366 1.00 176.34 339 PRO C CA 1
ATOM 7349 C C . PRO C 3 297 ? -82.142 24.292 39.915 1.00 176.72 339 PRO C C 1
ATOM 7350 O O . PRO C 3 297 ? -82.615 23.490 39.104 1.00 182.39 339 PRO C O 1
ATOM 7354 N N . TYR C 3 298 ? -81.211 25.193 39.603 1.00 170.53 340 TYR C N 1
ATOM 7355 C CA . TYR C 3 298 ? -80.615 25.286 38.271 1.00 170.62 340 TYR C CA 1
ATOM 7356 C C . TYR C 3 298 ? -79.758 24.067 37.940 1.00 173.26 340 TYR C C 1
ATOM 7357 O O . TYR C 3 298 ? -79.257 23.940 36.821 1.00 174.60 340 TYR C O 1
ATOM 7366 N N . LEU C 3 299 ? -79.601 23.176 38.915 1.00 174.22 341 LEU C N 1
ATOM 7367 C CA . LEU C 3 299 ? -78.756 21.998 38.766 1.00 176.49 341 LEU C CA 1
ATOM 7368 C C . LEU C 3 299 ? -79.514 20.850 38.101 1.00 184.27 341 LEU C C 1
ATOM 7369 O O . LEU C 3 299 ? -78.928 20.042 37.375 1.00 187.28 341 LEU C O 1
ATOM 7374 N N . GLU C 3 300 ? -80.820 20.801 38.348 1.00 187.47 342 GLU C N 1
ATOM 7375 C CA . GLU C 3 300 ? -81.685 19.738 37.852 1.00 195.31 342 GLU C CA 1
ATOM 7376 C C . GLU C 3 300 ? -82.057 19.963 36.391 1.00 197.82 342 GLU C C 1
ATOM 7377 O O . GLU C 3 300 ? -81.190 20.001 35.516 1.00 196.24 342 GLU C O 1
ATOM 7383 N N . LYS D 1 10 ? -38.824 -21.937 -21.170 1.00 100.23 10 LYS D N 1
ATOM 7384 C CA . LYS D 1 10 ? -37.610 -22.647 -20.661 1.00 97.06 10 LYS D CA 1
ATOM 7385 C C . LYS D 1 10 ? -37.962 -23.829 -19.733 1.00 92.87 10 LYS D C 1
ATOM 7386 O O . LYS D 1 10 ? -38.810 -23.710 -18.848 1.00 91.40 10 LYS D O 1
ATOM 7392 N N . SER D 1 11 ? -37.289 -24.956 -19.956 1.00 90.00 11 SER D N 1
ATOM 7393 C CA . SER D 1 11 ? -37.614 -26.231 -19.313 1.00 87.10 11 SER D CA 1
ATOM 7394 C C . SER D 1 11 ? -36.894 -26.469 -17.961 1.00 82.83 11 SER D C 1
ATOM 7395 O O . SER D 1 11 ? -35.914 -25.786 -17.644 1.00 81.14 11 SER D O 1
ATOM 7398 N N . PRO D 1 12 ? -37.382 -27.441 -17.160 1.00 80.46 12 PRO D N 1
ATOM 7399 C CA . PRO D 1 12 ? -36.644 -27.824 -15.943 1.00 76.70 12 PRO D CA 1
ATOM 7400 C C . PRO D 1 12 ? -35.150 -28.099 -16.183 1.00 75.90 12 PRO D C 1
ATOM 7401 O O . PRO D 1 12 ? -34.308 -27.532 -15.490 1.00 75.74 12 PRO D O 1
ATOM 7405 N N . ALA D 1 13 ? -34.822 -28.929 -17.165 1.00 77.20 13 ALA D N 1
ATOM 7406 C CA . ALA D 1 13 ? -33.423 -29.174 -17.541 1.00 76.67 13 ALA D CA 1
ATOM 7407 C C . ALA D 1 13 ? -32.641 -27.891 -17.876 1.00 77.29 13 ALA D C 1
ATOM 7408 O O . ALA D 1 13 ? -31.449 -27.796 -17.574 1.00 76.09 13 ALA D O 1
ATOM 7410 N N . ASP D 1 14 ? -33.314 -26.920 -18.505 1.00 78.90 14 ASP D N 1
ATOM 7411 C CA . ASP D 1 14 ? -32.720 -25.607 -18.790 1.00 79.80 14 ASP D CA 1
ATOM 7412 C C . ASP D 1 14 ? -32.442 -24.836 -17.496 1.00 76.74 14 ASP D C 1
ATOM 7413 O O . ASP D 1 14 ? -31.337 -24.319 -17.287 1.00 76.19 14 ASP D O 1
ATOM 7418 N N . ILE D 1 15 ? -33.455 -24.767 -16.636 1.00 73.79 15 ILE D N 1
ATOM 7419 C CA . ILE D 1 15 ? -33.341 -24.081 -15.350 1.00 72.00 15 ILE D CA 1
ATOM 7420 C C . ILE D 1 15 ? -32.209 -24.671 -14.495 1.00 69.04 15 ILE D C 1
ATOM 7421 O O . ILE D 1 15 ? -31.345 -23.939 -14.019 1.00 70.01 15 ILE D O 1
ATOM 7426 N N . VAL D 1 16 ? -32.210 -25.990 -14.332 1.00 66.36 16 VAL D N 1
ATOM 7427 C CA . VAL D 1 16 ? -31.159 -26.693 -13.587 1.00 63.65 16 VAL D CA 1
ATOM 7428 C C . VAL D 1 16 ? -29.752 -26.425 -14.155 1.00 65.08 16 VAL D C 1
ATOM 7429 O O . VAL D 1 16 ? -28.816 -26.156 -13.394 1.00 63.06 16 VAL D O 1
ATOM 7433 N N . LYS D 1 17 ? -29.618 -26.479 -15.482 1.00 67.68 17 LYS D N 1
ATOM 7434 C CA . LYS D 1 17 ? -28.322 -26.276 -16.134 1.00 71.22 17 LYS D CA 1
ATOM 7435 C C . LYS D 1 17 ? -27.776 -24.866 -15.861 1.00 73.87 17 LYS D C 1
ATOM 7436 O O . LYS D 1 17 ? -26.630 -24.731 -15.412 1.00 74.40 17 LYS D O 1
ATOM 7442 N N . ASN D 1 18 ? -28.596 -23.837 -16.115 1.00 75.75 18 ASN D N 1
ATOM 7443 C CA . ASN D 1 18 ? -28.242 -22.451 -15.798 1.00 78.37 18 ASN D CA 1
ATOM 7444 C C . ASN D 1 18 ? -27.901 -22.295 -14.329 1.00 76.63 18 ASN D C 1
ATOM 7445 O O . ASN D 1 18 ? -26.954 -21.596 -13.971 1.00 78.41 18 ASN D O 1
ATOM 7450 N N . LEU D 1 19 ? -28.696 -22.920 -13.471 1.00 73.29 19 LEU D N 1
ATOM 7451 C CA . LEU D 1 19 ? -28.449 -22.827 -12.047 1.00 71.44 19 LEU D CA 1
ATOM 7452 C C . LEU D 1 19 ? -27.090 -23.446 -11.708 1.00 71.44 19 LEU D C 1
ATOM 7453 O O . LEU D 1 19 ? -26.292 -22.840 -10.986 1.00 71.68 19 LEU D O 1
ATOM 7458 N N . LYS D 1 20 ? -26.817 -24.627 -12.264 1.00 70.81 20 LYS D N 1
ATOM 7459 C CA . LYS D 1 20 ? -25.564 -25.319 -12.011 1.00 70.84 20 LYS D CA 1
ATOM 7460 C C . LYS D 1 20 ? -24.411 -24.451 -12.485 1.00 73.68 20 LYS D C 1
ATOM 7461 O O . LYS D 1 20 ? -23.441 -24.242 -11.751 1.00 74.61 20 LYS D O 1
ATOM 7467 N N . GLU D 1 21 ? -24.544 -23.924 -13.700 1.00 76.02 21 GLU D N 1
ATOM 7468 C CA . GLU D 1 21 ? -23.521 -23.078 -14.314 1.00 79.89 21 GLU D CA 1
ATOM 7469 C C . GLU D 1 21 ? -23.270 -21.787 -13.542 1.00 80.74 21 GLU D C 1
ATOM 7470 O O . GLU D 1 21 ? -22.130 -21.465 -13.219 1.00 83.13 21 GLU D O 1
ATOM 7476 N N . SER D 1 22 ? -24.341 -21.067 -13.226 1.00 80.11 22 SER D N 1
ATOM 7477 C CA . SER D 1 22 ? -24.240 -19.766 -12.576 1.00 81.86 22 SER D CA 1
ATOM 7478 C C . SER D 1 22 ? -23.650 -19.870 -11.192 1.00 80.52 22 SER D C 1
ATOM 7479 O O . SER D 1 22 ? -22.900 -18.986 -10.778 1.00 83.82 22 SER D O 1
ATOM 7482 N N . MET D 1 23 ? -23.997 -20.951 -10.487 1.00 76.03 23 MET D N 1
ATOM 7483 C CA . MET D 1 23 ? -23.412 -21.263 -9.195 1.00 73.10 23 MET D CA 1
ATOM 7484 C C . MET D 1 23 ? -21.915 -21.494 -9.342 1.00 74.31 23 MET D C 1
ATOM 7485 O O . MET D 1 23 ? -21.134 -20.928 -8.591 1.00 75.42 23 MET D O 1
ATOM 7490 N N . ALA D 1 24 ? -21.512 -22.309 -10.316 1.00 75.40 24 ALA D N 1
ATOM 7491 C CA . ALA D 1 24 ? -20.080 -22.508 -10.612 1.00 79.05 24 ALA D CA 1
ATOM 7492 C C . ALA D 1 24 ? -19.345 -21.158 -10.677 1.00 83.85 24 ALA D C 1
ATOM 7493 O O . ALA D 1 24 ? -18.304 -20.966 -10.023 1.00 86.30 24 ALA D O 1
ATOM 7495 N N . VAL D 1 25 ? -19.928 -20.220 -11.423 1.00 85.46 25 VAL D N 1
ATOM 7496 C CA . VAL D 1 25 ? -19.428 -18.853 -11.505 1.00 90.34 25 VAL D CA 1
ATOM 7497 C C . VAL D 1 25 ? -19.223 -18.187 -10.126 1.00 92.39 25 VAL D C 1
ATOM 7498 O O . VAL D 1 25 ? -18.144 -17.658 -9.867 1.00 97.27 25 VAL D O 1
ATOM 7502 N N . LEU D 1 26 ? -20.226 -18.220 -9.245 1.00 90.26 26 LEU D N 1
ATOM 7503 C CA . LEU D 1 26 ? -20.113 -17.564 -7.919 1.00 91.70 26 LEU D CA 1
ATOM 7504 C C . LEU D 1 26 ? -19.053 -18.211 -7.022 1.00 93.47 26 LEU D C 1
ATOM 7505 O O . LEU D 1 26 ? -18.434 -17.542 -6.192 1.00 94.42 26 LEU D O 1
ATOM 7510 N N . GLU D 1 27 ? -18.873 -19.519 -7.201 1.00 94.32 27 GLU D N 1
ATOM 7511 C CA . GLU D 1 27 ? -17.891 -20.316 -6.470 1.00 97.47 27 GLU D CA 1
ATOM 7512 C C . GLU D 1 27 ? -16.477 -19.981 -6.930 1.00 103.16 27 GLU D C 1
ATOM 7513 O O . GLU D 1 27 ? -15.574 -19.829 -6.104 1.00 104.20 27 GLU D O 1
ATOM 7519 N N . LYS D 1 28 ? -16.303 -19.887 -8.252 1.00 106.99 28 LYS D N 1
ATOM 7520 C CA . LYS D 1 28 ? -15.023 -19.544 -8.884 1.00 114.42 28 LYS D CA 1
ATOM 7521 C C . LYS D 1 28 ? -14.183 -18.566 -8.054 1.00 120.05 28 LYS D C 1
ATOM 7522 O O . LYS D 1 28 ? -14.647 -17.485 -7.673 1.00 120.78 28 LYS D O 1
ATOM 7528 N N . GLN D 1 29 ? -12.943 -18.980 -7.795 1.00 125.33 29 GLN D N 1
ATOM 7529 C CA . GLN D 1 29 ? -11.974 -18.305 -6.908 1.00 131.57 29 GLN D CA 1
ATOM 7530 C C . GLN D 1 29 ? -12.138 -16.789 -6.697 1.00 135.05 29 GLN D C 1
ATOM 7531 O O . GLN D 1 29 ? -12.283 -16.331 -5.561 1.00 135.18 29 GLN D O 1
ATOM 7537 N N . ASP D 1 30 ? -12.104 -16.031 -7.796 1.00 138.61 30 ASP D N 1
ATOM 7538 C CA . ASP D 1 30 ? -12.123 -14.565 -7.781 1.00 143.04 30 ASP D CA 1
ATOM 7539 C C . ASP D 1 30 ? -12.252 -14.072 -9.224 1.00 145.55 30 ASP D C 1
ATOM 7540 O O . ASP D 1 30 ? -11.356 -14.307 -10.045 1.00 148.61 30 ASP D O 1
ATOM 7545 N N . ILE D 1 31 ? -13.367 -13.410 -9.541 1.00 144.49 31 ILE D N 1
ATOM 7546 C CA . ILE D 1 31 ? -13.612 -12.943 -10.918 1.00 146.50 31 ILE D CA 1
ATOM 7547 C C . ILE D 1 31 ? -14.094 -11.497 -10.996 1.00 149.51 31 ILE D C 1
ATOM 7548 O O . ILE D 1 31 ? -14.233 -10.817 -9.975 1.00 150.38 31 ILE D O 1
ATOM 7553 N N . SER D 1 32 ? -14.350 -11.049 -12.226 1.00 151.19 32 SER D N 1
ATOM 7554 C CA . SER D 1 32 ? -14.857 -9.711 -12.506 1.00 154.77 32 SER D CA 1
ATOM 7555 C C . SER D 1 32 ? -16.177 -9.448 -11.796 1.00 151.33 32 SER D C 1
ATOM 7556 O O . SER D 1 32 ? -16.993 -10.358 -11.626 1.00 146.27 32 SER D O 1
ATOM 7559 N N . ASP D 1 33 ? -16.370 -8.203 -11.372 1.00 154.77 33 ASP D N 1
ATOM 7560 C CA . ASP D 1 33 ? -17.586 -7.798 -10.678 1.00 152.44 33 ASP D CA 1
ATOM 7561 C C . ASP D 1 33 ? -18.812 -7.887 -11.575 1.00 149.45 33 ASP D C 1
ATOM 7562 O O . ASP D 1 33 ? -19.906 -8.216 -11.114 1.00 145.60 33 ASP D O 1
ATOM 7567 N N . LYS D 1 34 ? -18.612 -7.611 -12.859 1.00 151.55 34 LYS D N 1
ATOM 7568 C CA . LYS D 1 34 ? -19.680 -7.677 -13.854 1.00 149.60 34 LYS D CA 1
ATOM 7569 C C . LYS D 1 34 ? -20.363 -9.050 -13.901 1.00 142.60 34 LYS D C 1
ATOM 7570 O O . LYS D 1 34 ? -21.593 -9.138 -13.988 1.00 139.73 34 LYS D O 1
ATOM 7576 N N . LYS D 1 35 ? -19.566 -10.114 -13.827 1.00 139.67 35 LYS D N 1
ATOM 7577 C CA . LYS D 1 35 ? -20.095 -11.474 -13.940 1.00 133.35 35 LYS D CA 1
ATOM 7578 C C . LYS D 1 35 ? -20.743 -11.982 -12.648 1.00 129.00 35 LYS D C 1
ATOM 7579 O O . LYS D 1 35 ? -21.636 -12.829 -12.693 1.00 125.40 35 LYS D O 1
ATOM 7585 N N . ALA D 1 36 ? -20.305 -11.453 -11.506 1.00 129.48 36 ALA D N 1
ATOM 7586 C CA . ALA D 1 36 ? -20.886 -11.803 -10.210 1.00 124.91 36 ALA D CA 1
ATOM 7587 C C . ALA D 1 36 ? -22.322 -11.288 -10.056 1.00 122.67 36 ALA D C 1
ATOM 7588 O O . ALA D 1 36 ? -23.149 -11.910 -9.391 1.00 118.67 36 ALA D O 1
ATOM 7590 N N . GLU D 1 37 ? -22.596 -10.141 -10.670 1.00 124.97 37 GLU D N 1
ATOM 7591 C CA . GLU D 1 37 ? -23.912 -9.505 -10.652 1.00 122.85 37 GLU D CA 1
ATOM 7592 C C . GLU D 1 37 ? -24.903 -10.276 -11.528 1.00 117.17 37 GLU D C 1
ATOM 7593 O O . GLU D 1 37 ? -26.046 -10.509 -11.126 1.00 114.89 37 GLU D O 1
ATOM 7599 N N . LYS D 1 38 ? -24.451 -10.658 -12.723 1.00 113.84 38 LYS D N 1
ATOM 7600 C CA . LYS D 1 38 ? -25.235 -11.457 -13.664 1.00 108.17 38 LYS D CA 1
ATOM 7601 C C . LYS D 1 38 ? -25.536 -12.851 -13.097 1.00 100.98 38 LYS D C 1
ATOM 7602 O O . LYS D 1 38 ? -26.662 -13.334 -13.218 1.00 98.37 38 LYS D O 1
ATOM 7608 N N . ALA D 1 39 ? -24.536 -13.479 -12.475 1.00 96.92 39 ALA D N 1
ATOM 7609 C CA . ALA D 1 39 ? -24.700 -14.794 -11.840 1.00 90.30 39 ALA D CA 1
ATOM 7610 C C . ALA D 1 39 ? -25.610 -14.749 -10.603 1.00 86.20 39 ALA D C 1
ATOM 7611 O O . ALA D 1 39 ? -26.424 -15.649 -10.389 1.00 81.42 39 ALA D O 1
ATOM 7613 N N . THR D 1 40 ? -25.459 -13.699 -9.798 1.00 86.93 40 THR D N 1
ATOM 7614 C CA . THR D 1 40 ? -26.331 -13.458 -8.663 1.00 84.36 40 THR D CA 1
ATOM 7615 C C . THR D 1 40 ? -27.784 -13.343 -9.126 1.00 85.03 40 THR D C 1
ATOM 7616 O O . THR D 1 40 ? -28.663 -13.999 -8.561 1.00 82.07 40 THR D O 1
ATOM 7620 N N . GLU D 1 41 ? -28.022 -12.541 -10.167 1.00 89.62 41 GLU D N 1
ATOM 7621 C CA . GLU D 1 41 ? -29.347 -12.442 -10.790 1.00 91.65 41 GLU D CA 1
ATOM 7622 C C . GLU D 1 41 ? -29.820 -13.801 -11.319 1.00 88.11 41 GLU D C 1
ATOM 7623 O O . GLU D 1 41 ? -30.950 -14.211 -11.048 1.00 87.33 41 GLU D O 1
ATOM 7629 N N . GLU D 1 42 ? -28.946 -14.498 -12.043 1.00 87.27 42 GLU D N 1
ATOM 7630 C CA . GLU D 1 42 ? -29.250 -15.837 -12.577 1.00 84.73 42 GLU D CA 1
ATOM 7631 C C . GLU D 1 42 ? -29.503 -16.887 -11.489 1.00 80.88 42 GLU D C 1
ATOM 7632 O O . GLU D 1 42 ? -30.183 -17.885 -11.737 1.00 80.20 42 GLU D O 1
ATOM 7638 N N . VAL D 1 43 ? -28.953 -16.691 -10.298 1.00 78.31 43 VAL D N 1
ATOM 7639 C CA . VAL D 1 43 ? -29.222 -17.641 -9.248 1.00 74.06 43 VAL D CA 1
ATOM 7640 C C . VAL D 1 43 ? -30.614 -17.362 -8.707 1.00 73.85 43 VAL D C 1
ATOM 7641 O O . VAL D 1 43 ? -31.402 -18.290 -8.501 1.00 71.28 43 VAL D O 1
ATOM 7645 N N . SER D 1 44 ? -30.912 -16.081 -8.496 1.00 75.48 44 SER D N 1
ATOM 7646 C CA . SER D 1 44 ? -32.198 -15.671 -7.934 1.00 74.83 44 SER D CA 1
ATOM 7647 C C . SER D 1 44 ? -33.341 -16.010 -8.898 1.00 75.14 44 SER D C 1
ATOM 7648 O O . SER D 1 44 ? -34.319 -16.670 -8.514 1.00 70.25 44 SER D O 1
ATOM 7651 N N . LYS D 1 45 ? -33.196 -15.564 -10.149 1.00 78.36 45 LYS D N 1
ATOM 7652 C CA . LYS D 1 45 ? -34.212 -15.790 -11.172 1.00 80.79 45 LYS D CA 1
ATOM 7653 C C . LYS D 1 45 ? -34.590 -17.273 -11.315 1.00 77.25 45 LYS D C 1
ATOM 7654 O O . LYS D 1 45 ? -35.772 -17.594 -11.400 1.00 79.21 45 LYS D O 1
ATOM 7660 N N . ASN D 1 46 ? -33.610 -18.171 -11.318 1.00 73.00 46 ASN D N 1
ATOM 7661 C CA . ASN D 1 46 ? -33.901 -19.582 -11.577 1.00 70.16 46 ASN D CA 1
ATOM 7662 C C . ASN D 1 46 ? -34.504 -20.311 -10.382 1.00 66.85 46 ASN D C 1
ATOM 7663 O O . ASN D 1 46 ? -35.425 -21.119 -10.529 1.00 65.47 46 ASN D O 1
ATOM 7668 N N . LEU D 1 47 ? -33.965 -20.020 -9.202 1.00 65.54 47 LEU D N 1
ATOM 7669 C CA . LEU D 1 47 ? -34.531 -20.478 -7.948 1.00 61.76 47 LEU D CA 1
ATOM 7670 C C . LEU D 1 47 ? -36.013 -20.087 -7.839 1.00 62.74 47 LEU D C 1
ATOM 7671 O O . LEU D 1 47 ? -36.828 -20.877 -7.351 1.00 62.11 47 LEU D O 1
ATOM 7676 N N . VAL D 1 48 ? -36.369 -18.897 -8.315 1.00 64.99 48 VAL D N 1
ATOM 7677 C CA . VAL D 1 48 ? -37.773 -18.504 -8.303 1.00 67.75 48 VAL D CA 1
ATOM 7678 C C . VAL D 1 48 ? -38.581 -19.435 -9.206 1.00 68.60 48 VAL D C 1
ATOM 7679 O O . VAL D 1 48 ? -39.661 -19.886 -8.833 1.00 70.08 48 VAL D O 1
ATOM 7683 N N . ALA D 1 49 ? -38.042 -19.750 -10.374 1.00 69.12 49 ALA D N 1
ATOM 7684 C CA . ALA D 1 49 ? -38.753 -20.605 -11.310 1.00 70.25 49 ALA D CA 1
ATOM 7685 C C . ALA D 1 49 ? -38.881 -22.036 -10.783 1.00 67.71 49 ALA D C 1
ATOM 7686 O O . ALA D 1 49 ? -39.891 -22.687 -10.985 1.00 68.61 49 ALA D O 1
ATOM 7688 N N . MET D 1 50 ? -37.866 -22.518 -10.089 1.00 66.34 50 MET D N 1
ATOM 7689 C CA . MET D 1 50 ? -37.973 -23.823 -9.460 1.00 66.46 50 MET D CA 1
ATOM 7690 C C . MET D 1 50 ? -39.092 -23.846 -8.409 1.00 67.31 50 MET D C 1
ATOM 7691 O O . MET D 1 50 ? -40.031 -24.638 -8.523 1.00 68.55 50 MET D O 1
ATOM 7696 N N . LYS D 1 51 ? -39.003 -22.973 -7.404 1.00 67.78 51 LYS D N 1
ATOM 7697 C CA . LYS D 1 51 ? -40.040 -22.899 -6.392 1.00 67.92 51 LYS D CA 1
ATOM 7698 C C . LYS D 1 51 ? -41.400 -22.928 -7.077 1.00 70.18 51 LYS D C 1
ATOM 7699 O O . LYS D 1 51 ? -42.249 -23.754 -6.748 1.00 69.23 51 LYS D O 1
ATOM 7705 N N . GLU D 1 52 ? -41.578 -22.047 -8.057 1.00 73.05 52 GLU D N 1
ATOM 7706 C CA . GLU D 1 52 ? -42.848 -21.920 -8.765 1.00 77.27 52 GLU D CA 1
ATOM 7707 C C . GLU D 1 52 ? -43.280 -23.155 -9.565 1.00 77.68 52 GLU D C 1
ATOM 7708 O O . GLU D 1 52 ? -44.472 -23.366 -9.766 1.00 80.29 52 GLU D O 1
ATOM 7714 N N . ILE D 1 53 ? -42.326 -23.969 -10.017 1.00 76.39 53 ILE D N 1
ATOM 7715 C CA . ILE D 1 53 ? -42.666 -25.265 -10.599 1.00 76.18 53 ILE D CA 1
ATOM 7716 C C . ILE D 1 53 ? -43.187 -26.158 -9.480 1.00 74.97 53 ILE D C 1
ATOM 7717 O O . ILE D 1 53 ? -44.288 -26.703 -9.571 1.00 76.79 53 ILE D O 1
ATOM 7722 N N . LEU D 1 54 ? -42.408 -26.269 -8.408 1.00 72.38 54 LEU D N 1
ATOM 7723 C CA . LEU D 1 54 ? -42.746 -27.155 -7.304 1.00 70.35 54 LEU D CA 1
ATOM 7724 C C . LEU D 1 54 ? -44.030 -26.783 -6.545 1.00 71.97 54 LEU D C 1
ATOM 7725 O O . LEU D 1 54 ? -44.809 -27.660 -6.170 1.00 72.22 54 LEU D O 1
ATOM 7730 N N . TYR D 1 55 ? -44.255 -25.486 -6.350 1.00 73.32 55 TYR D N 1
ATOM 7731 C CA . TYR D 1 55 ? -45.379 -24.997 -5.547 1.00 75.45 55 TYR D CA 1
ATOM 7732 C C . TYR D 1 55 ? -46.549 -24.477 -6.392 1.00 80.23 55 TYR D C 1
ATOM 7733 O O . TYR D 1 55 ? -47.666 -24.346 -5.897 1.00 81.23 55 TYR D O 1
ATOM 7742 N N . GLY D 1 56 ? -46.288 -24.191 -7.664 1.00 83.52 56 GLY D N 1
ATOM 7743 C CA . GLY D 1 56 ? -47.284 -23.576 -8.530 1.00 90.23 56 GLY D CA 1
ATOM 7744 C C . GLY D 1 56 ? -47.436 -22.100 -8.214 1.00 93.75 56 GLY D C 1
ATOM 7745 O O . GLY D 1 56 ? -46.649 -21.539 -7.435 1.00 91.87 56 GLY D O 1
ATOM 7746 N N . THR D 1 57 ? -48.445 -21.476 -8.823 1.00 99.38 57 THR D N 1
ATOM 7747 C CA . THR D 1 57 ? -48.783 -20.068 -8.581 1.00 103.79 57 THR D CA 1
ATOM 7748 C C . THR D 1 57 ? -50.258 -19.936 -8.177 1.00 108.28 57 THR D C 1
ATOM 7749 O O . THR D 1 57 ? -50.688 -20.503 -7.166 1.00 106.35 57 THR D O 1
ATOM 7753 N N . ASN D 1 58 ? -51.017 -19.175 -8.966 1.00 114.64 58 ASN D N 1
ATOM 7754 C CA . ASN D 1 58 ? -52.460 -18.998 -8.777 1.00 120.16 58 ASN D CA 1
ATOM 7755 C C . ASN D 1 58 ? -53.107 -18.265 -9.942 1.00 126.19 58 ASN D C 1
ATOM 7756 O O . ASN D 1 58 ? -52.792 -18.524 -11.106 1.00 127.71 58 ASN D O 1
ATOM 7761 N N . LYS D 1 60 ? -52.853 -22.029 -11.370 1.00 119.58 60 LYS D N 1
ATOM 7762 C CA . LYS D 1 60 ? -51.914 -23.043 -11.842 1.00 116.25 60 LYS D CA 1
ATOM 7763 C C . LYS D 1 60 ? -51.302 -23.847 -10.680 1.00 111.83 60 LYS D C 1
ATOM 7764 O O . LYS D 1 60 ? -50.261 -23.473 -10.122 1.00 109.01 60 LYS D O 1
ATOM 7770 N N . GLU D 1 61 ? -51.961 -24.950 -10.323 1.00 111.82 61 GLU D N 1
ATOM 7771 C CA . GLU D 1 61 ? -51.464 -25.890 -9.307 1.00 106.67 61 GLU D CA 1
ATOM 7772 C C . GLU D 1 61 ? -50.184 -26.573 -9.811 1.00 102.35 61 GLU D C 1
ATOM 7773 O O . GLU D 1 61 ? -49.885 -26.500 -11.005 1.00 103.21 61 GLU D O 1
ATOM 7779 N N . PRO D 1 62 ? -49.417 -27.228 -8.907 1.00 97.76 62 PRO D N 1
ATOM 7780 C CA . PRO D 1 62 ? -48.157 -27.866 -9.317 1.00 94.18 62 PRO D CA 1
ATOM 7781 C C . PRO D 1 62 ? -48.339 -28.827 -10.489 1.00 96.50 62 PRO D C 1
ATOM 7782 O O . PRO D 1 62 ? -49.192 -29.715 -10.445 1.00 97.85 62 PRO D O 1
ATOM 7786 N N . GLN D 1 63 ? -47.541 -28.621 -11.532 1.00 96.88 63 GLN D N 1
ATOM 7787 C CA . GLN D 1 63 ? -47.596 -29.422 -12.746 1.00 99.42 63 GLN D CA 1
ATOM 7788 C C . GLN D 1 63 ? -46.945 -30.800 -12.534 1.00 96.42 63 GLN D C 1
ATOM 7789 O O . GLN D 1 63 ? -45.717 -30.931 -12.532 1.00 93.45 63 GLN D O 1
ATOM 7795 N N . THR D 1 64 ? -47.788 -31.814 -12.345 1.00 96.83 64 THR D N 1
ATOM 7796 C CA . THR D 1 64 ? -47.362 -33.194 -12.078 1.00 95.41 64 THR D CA 1
ATOM 7797 C C . THR D 1 64 ? -46.130 -33.656 -12.877 1.00 94.19 64 THR D C 1
ATOM 7798 O O . THR D 1 64 ? -45.236 -34.309 -12.326 1.00 92.04 64 THR D O 1
ATOM 7802 N N . GLU D 1 65 ? -46.083 -33.297 -14.156 1.00 95.17 65 GLU D N 1
ATOM 7803 C CA . GLU D 1 65 ? -45.054 -33.782 -15.076 1.00 94.64 65 GLU D CA 1
ATOM 7804 C C . GLU D 1 65 ? -43.749 -33.001 -15.002 1.00 90.29 65 GLU D C 1
ATOM 7805 O O . GLU D 1 65 ? -42.665 -33.581 -15.118 1.00 88.85 65 GLU D O 1
ATOM 7811 N N . ALA D 1 66 ? -43.855 -31.687 -14.825 1.00 87.97 66 ALA D N 1
ATOM 7812 C CA . ALA D 1 66 ? -42.675 -30.832 -14.767 1.00 83.62 66 ALA D CA 1
ATOM 7813 C C . ALA D 1 66 ? -41.898 -31.110 -13.498 1.00 78.79 66 ALA D C 1
ATOM 7814 O O . ALA D 1 66 ? -40.676 -30.990 -13.491 1.00 76.85 66 ALA D O 1
ATOM 7816 N N . VAL D 1 67 ? -42.627 -31.471 -12.437 1.00 76.84 67 VAL D N 1
ATOM 7817 C CA . VAL D 1 67 ? -42.062 -31.807 -11.129 1.00 72.38 67 VAL D CA 1
ATOM 7818 C C . VAL D 1 67 ? -41.233 -33.085 -11.242 1.00 72.02 67 VAL D C 1
ATOM 7819 O O . VAL D 1 67 ? -40.096 -33.145 -10.744 1.00 69.22 67 VAL D O 1
ATOM 7823 N N . ALA D 1 68 ? -41.798 -34.097 -11.910 1.00 73.70 68 ALA D N 1
ATOM 7824 C CA . ALA D 1 68 ? -41.065 -35.328 -12.169 1.00 72.97 68 ALA D CA 1
ATOM 7825 C C . ALA D 1 68 ? -39.730 -34.993 -12.839 1.00 71.82 68 ALA D C 1
ATOM 7826 O O . ALA D 1 68 ? -38.673 -35.346 -12.318 1.00 71.47 68 ALA D O 1
ATOM 7828 N N . GLN D 1 69 ? -39.786 -34.264 -13.952 1.00 72.41 69 GLN D N 1
ATOM 7829 C CA . GLN D 1 69 ? -38.591 -33.829 -14.675 1.00 71.24 69 GLN D CA 1
ATOM 7830 C C . GLN D 1 69 ? -37.589 -33.106 -13.774 1.00 67.19 69 GLN D C 1
ATOM 7831 O O . GLN D 1 69 ? -36.404 -33.454 -13.766 1.00 65.25 69 GLN D O 1
ATOM 7837 N N . LEU D 1 70 ? -38.067 -32.122 -13.008 1.00 64.20 70 LEU D N 1
ATOM 7838 C CA . LEU D 1 70 ? -37.175 -31.241 -12.264 1.00 61.43 70 LEU D CA 1
ATOM 7839 C C . LEU D 1 70 ? -36.432 -32.013 -11.187 1.00 60.11 70 LEU D C 1
ATOM 7840 O O . LEU D 1 70 ? -35.259 -31.751 -10.916 1.00 58.15 70 LEU D O 1
ATOM 7845 N N . ALA D 1 71 ? -37.138 -32.958 -10.578 1.00 60.86 71 ALA D N 1
ATOM 7846 C CA . ALA D 1 71 ? -36.563 -33.851 -9.591 1.00 60.46 71 ALA D CA 1
ATOM 7847 C C . ALA D 1 71 ? -35.443 -34.666 -10.234 1.00 62.57 71 ALA D C 1
ATOM 7848 O O . ALA D 1 71 ? -34.326 -34.699 -9.723 1.00 62.17 71 ALA D O 1
ATOM 7850 N N . GLN D 1 72 ? -35.725 -35.285 -11.372 1.00 65.33 72 GLN D N 1
ATOM 7851 C CA . GLN D 1 72 ? -34.719 -36.114 -12.009 1.00 68.83 72 GLN D CA 1
ATOM 7852 C C . GLN D 1 72 ? -33.472 -35.294 -12.377 1.00 68.45 72 GLN D C 1
ATOM 7853 O O . GLN D 1 72 ? -32.350 -35.768 -12.206 1.00 70.27 72 GLN D O 1
ATOM 7859 N N . GLU D 1 73 ? -33.663 -34.065 -12.850 1.00 67.47 73 GLU D N 1
ATOM 7860 C CA . GLU D 1 73 ? -32.537 -33.207 -13.200 1.00 66.83 73 GLU D CA 1
ATOM 7861 C C . GLU D 1 73 ? -31.732 -32.835 -11.963 1.00 64.19 73 GLU D C 1
ATOM 7862 O O . GLU D 1 73 ? -30.497 -32.787 -12.008 1.00 64.59 73 GLU D O 1
ATOM 7868 N N . LEU D 1 74 ? -32.434 -32.570 -10.864 1.00 61.04 74 LEU D N 1
ATOM 7869 C CA . LEU D 1 74 ? -31.778 -32.139 -9.640 1.00 59.15 74 LEU D CA 1
ATOM 7870 C C . LEU D 1 74 ? -30.838 -33.234 -9.163 1.00 59.39 74 LEU D C 1
ATOM 7871 O O . LEU D 1 74 ? -29.668 -32.974 -8.872 1.00 60.59 74 LEU D O 1
ATOM 7876 N N . TYR D 1 75 ? -31.347 -34.465 -9.132 1.00 59.35 75 TYR D N 1
ATOM 7877 C CA . TYR D 1 75 ? -30.543 -35.610 -8.759 1.00 58.71 75 TYR D CA 1
ATOM 7878 C C . TYR D 1 75 ? -29.295 -35.711 -9.638 1.00 61.73 75 TYR D C 1
ATOM 7879 O O . TYR D 1 75 ? -28.177 -35.727 -9.117 1.00 62.16 75 TYR D O 1
ATOM 7888 N N . ASN D 1 76 ? -29.474 -35.737 -10.963 1.00 64.28 76 ASN D N 1
ATOM 7889 C CA . ASN D 1 76 ? -28.334 -35.888 -11.881 1.00 66.72 76 ASN D CA 1
ATOM 7890 C C . ASN D 1 76 ? -27.327 -34.734 -11.865 1.00 67.28 76 ASN D C 1
ATOM 7891 O O . ASN D 1 76 ? -26.139 -34.936 -12.081 1.00 69.61 76 ASN D O 1
ATOM 7896 N N . SER D 1 77 ? -27.797 -33.528 -11.584 1.00 67.29 77 SER D N 1
ATOM 7897 C CA . SER D 1 77 ? -26.933 -32.356 -11.651 1.00 67.88 77 SER D CA 1
ATOM 7898 C C . SER D 1 77 ? -25.953 -32.256 -10.482 1.00 68.17 77 SER D C 1
ATOM 7899 O O . SER D 1 77 ? -24.924 -31.588 -10.591 1.00 70.02 77 SER D O 1
ATOM 7902 N N . GLY D 1 78 ? -26.264 -32.925 -9.371 1.00 67.17 78 GLY D N 1
ATOM 7903 C CA . GLY D 1 78 ? -25.501 -32.752 -8.127 1.00 66.40 78 GLY D CA 1
ATOM 7904 C C . GLY D 1 78 ? -25.875 -31.436 -7.463 1.00 65.82 78 GLY D C 1
ATOM 7905 O O . GLY D 1 78 ? -25.474 -31.144 -6.330 1.00 63.16 78 GLY D O 1
ATOM 7906 N N . LEU D 1 79 ? -26.669 -30.649 -8.187 1.00 66.76 79 LEU D N 1
ATOM 7907 C CA . LEU D 1 79 ? -27.097 -29.312 -7.770 1.00 67.43 79 LEU D CA 1
ATOM 7908 C C . LEU D 1 79 ? -27.666 -29.231 -6.339 1.00 65.37 79 LEU D C 1
ATOM 7909 O O . LEU D 1 79 ? -27.532 -28.204 -5.670 1.00 66.28 79 LEU D O 1
ATOM 7914 N N . LEU D 1 80 ? -28.271 -30.325 -5.879 1.00 63.47 80 LEU D N 1
ATOM 7915 C CA . LEU D 1 80 ? -28.856 -30.408 -4.548 1.00 59.80 80 LEU D CA 1
ATOM 7916 C C . LEU D 1 80 ? -27.788 -30.346 -3.490 1.00 59.35 80 LEU D C 1
ATOM 7917 O O . LEU D 1 80 ? -27.993 -29.743 -2.448 1.00 61.65 80 LEU D O 1
ATOM 7922 N N . SER D 1 81 ? -26.646 -30.982 -3.745 1.00 58.54 81 SER D N 1
ATOM 7923 C CA . SER D 1 81 ? -25.525 -30.924 -2.826 1.00 55.93 81 SER D CA 1
ATOM 7924 C C . SER D 1 81 ? -24.832 -29.553 -2.895 1.00 57.45 81 SER D C 1
ATOM 7925 O O . SER D 1 81 ? -24.432 -28.988 -1.864 1.00 56.68 81 SER D O 1
ATOM 7928 N N . THR D 1 82 ? -24.741 -29.013 -4.110 1.00 57.08 82 THR D N 1
ATOM 7929 C CA . THR D 1 82 ? -24.090 -27.739 -4.373 1.00 58.08 82 THR D CA 1
ATOM 7930 C C . THR D 1 82 ? -24.804 -26.567 -3.687 1.00 58.27 82 THR D C 1
ATOM 7931 O O . THR D 1 82 ? -24.167 -25.698 -3.064 1.00 58.02 82 THR D O 1
ATOM 7935 N N . LEU D 1 83 ? -26.127 -26.555 -3.810 1.00 56.87 83 LEU D N 1
ATOM 7936 C CA . LEU D 1 83 ? -26.940 -25.509 -3.217 1.00 56.54 83 LEU D CA 1
ATOM 7937 C C . LEU D 1 83 ? -26.820 -25.447 -1.683 1.00 55.38 83 LEU D C 1
ATOM 7938 O O . LEU D 1 83 ? -26.909 -24.368 -1.110 1.00 56.31 83 LEU D O 1
ATOM 7943 N N . VAL D 1 84 ? -26.603 -26.594 -1.037 1.00 54.64 84 VAL D N 1
ATOM 7944 C CA . VAL D 1 84 ? -26.415 -26.662 0.425 1.00 54.01 84 VAL D CA 1
ATOM 7945 C C . VAL D 1 84 ? -25.021 -26.197 0.836 1.00 57.69 84 VAL D C 1
ATOM 7946 O O . VAL D 1 84 ? -24.884 -25.351 1.713 1.00 60.03 84 VAL D O 1
ATOM 7950 N N . ALA D 1 85 ? -23.995 -26.753 0.200 1.00 60.52 85 ALA D N 1
ATOM 7951 C CA . ALA D 1 85 ? -22.610 -26.379 0.462 1.00 64.15 85 ALA D CA 1
ATOM 7952 C C . ALA D 1 85 ? -22.372 -24.886 0.272 1.00 66.95 85 ALA D C 1
ATOM 7953 O O . ALA D 1 85 ? -21.682 -24.254 1.069 1.00 70.12 85 ALA D O 1
ATOM 7955 N N . ASP D 1 86 ? -22.932 -24.323 -0.789 1.00 66.98 86 ASP D N 1
ATOM 7956 C CA . ASP D 1 86 ? -22.608 -22.946 -1.144 1.00 69.95 86 ASP D CA 1
ATOM 7957 C C . ASP D 1 86 ? -23.792 -21.994 -0.927 1.00 68.18 86 ASP D C 1
ATOM 7958 O O . ASP D 1 86 ? -23.926 -20.958 -1.595 1.00 70.67 86 ASP D O 1
ATOM 7963 N N . LEU D 1 87 ? -24.625 -22.349 0.046 1.00 64.21 87 LEU D N 1
ATOM 7964 C CA . LEU D 1 87 ? -25.767 -21.542 0.450 1.00 62.26 87 LEU D CA 1
ATOM 7965 C C . LEU D 1 87 ? -25.368 -20.118 0.821 1.00 66.59 87 LEU D C 1
ATOM 7966 O O . LEU D 1 87 ? -26.161 -19.186 0.663 1.00 69.57 87 LEU D O 1
ATOM 7971 N N . GLN D 1 88 ? -24.135 -19.956 1.303 1.00 69.01 88 GLN D N 1
ATOM 7972 C CA . GLN D 1 88 ? -23.590 -18.656 1.700 1.00 72.37 88 GLN D CA 1
ATOM 7973 C C . GLN D 1 88 ? -23.450 -17.700 0.494 1.00 75.53 88 GLN D C 1
ATOM 7974 O O . GLN D 1 88 ? -23.509 -16.479 0.632 1.00 79.12 88 GLN D O 1
ATOM 7980 N N . LEU D 1 89 ? -23.286 -18.263 -0.694 1.00 74.26 89 LEU D N 1
ATOM 7981 C CA . LEU D 1 89 ? -23.058 -17.455 -1.868 1.00 76.96 89 LEU D CA 1
ATOM 7982 C C . LEU D 1 89 ? -24.354 -16.912 -2.471 1.00 76.04 89 LEU D C 1
ATOM 7983 O O . LEU D 1 89 ? -24.326 -16.074 -3.397 1.00 79.85 89 LEU D O 1
ATOM 7988 N N . ILE D 1 90 ? -25.479 -17.388 -1.947 1.00 70.78 90 ILE D N 1
ATOM 7989 C CA . ILE D 1 90 ? -26.789 -17.075 -2.514 1.00 68.54 90 ILE D CA 1
ATOM 7990 C C . ILE D 1 90 ? -27.389 -15.879 -1.772 1.00 69.33 90 ILE D C 1
ATOM 7991 O O . ILE D 1 90 ? -27.144 -15.718 -0.585 1.00 70.71 90 ILE D O 1
ATOM 7996 N N . ASP D 1 91 ? -28.152 -15.046 -2.482 1.00 69.95 91 ASP D N 1
ATOM 7997 C CA . ASP D 1 91 ? -28.831 -13.871 -1.919 1.00 71.67 91 ASP D CA 1
ATOM 7998 C C . ASP D 1 91 ? -29.861 -14.236 -0.832 1.00 69.91 91 ASP D C 1
ATOM 7999 O O . ASP D 1 91 ? -30.223 -15.412 -0.661 1.00 67.30 91 ASP D O 1
ATOM 8004 N N . PHE D 1 92 ? -30.333 -13.229 -0.106 1.00 71.08 92 PHE D N 1
ATOM 8005 C CA . PHE D 1 92 ? -31.284 -13.448 0.980 1.00 69.00 92 PHE D CA 1
ATOM 8006 C C . PHE D 1 92 ? -32.505 -14.253 0.545 1.00 66.32 92 PHE D C 1
ATOM 8007 O O . PHE D 1 92 ? -32.720 -15.349 1.039 1.00 63.59 92 PHE D O 1
ATOM 8015 N N . GLU D 1 93 ? -33.287 -13.718 -0.391 1.00 69.92 93 GLU D N 1
ATOM 8016 C CA . GLU D 1 93 ? -34.518 -14.377 -0.857 1.00 67.93 93 GLU D CA 1
ATOM 8017 C C . GLU D 1 93 ? -34.281 -15.732 -1.526 1.00 64.54 93 GLU D C 1
ATOM 8018 O O . GLU D 1 93 ? -35.125 -16.629 -1.439 1.00 62.51 93 GLU D O 1
ATOM 8024 N N . GLY D 1 94 ? -33.130 -15.883 -2.177 1.00 64.46 94 GLY D N 1
ATOM 8025 C CA . GLY D 1 94 ? -32.735 -17.171 -2.769 1.00 60.75 94 GLY D CA 1
ATOM 8026 C C . GLY D 1 94 ? -32.482 -18.293 -1.768 1.00 56.43 94 GLY D C 1
ATOM 8027 O O . GLY D 1 94 ? -32.759 -19.463 -2.061 1.00 52.55 94 GLY D O 1
ATOM 8028 N N . LYS D 1 95 ? -31.939 -17.946 -0.599 1.00 55.99 95 LYS D N 1
ATOM 8029 C CA . LYS D 1 95 ? -31.687 -18.930 0.461 1.00 54.39 95 LYS D CA 1
ATOM 8030 C C . LYS D 1 95 ? -33.003 -19.533 0.960 1.00 51.70 95 LYS D C 1
ATOM 8031 O O . LYS D 1 95 ? -33.119 -20.750 1.092 1.00 48.47 95 LYS D O 1
ATOM 8037 N N . LYS D 1 96 ? -33.984 -18.665 1.212 1.00 52.65 96 LYS D N 1
ATOM 8038 C CA . LYS D 1 96 ? -35.372 -19.060 1.500 1.00 51.51 96 LYS D CA 1
ATOM 8039 C C . LYS D 1 96 ? -35.928 -19.975 0.399 1.00 52.11 96 LYS D C 1
ATOM 8040 O O . LYS D 1 96 ? -36.496 -21.035 0.692 1.00 51.63 96 LYS D O 1
ATOM 8046 N N . ASP D 1 97 ? -35.759 -19.578 -0.863 1.00 54.52 97 ASP D N 1
ATOM 8047 C CA . ASP D 1 97 ? -36.150 -20.450 -1.971 1.00 56.45 97 ASP D CA 1
ATOM 8048 C C . ASP D 1 97 ? -35.407 -21.798 -1.995 1.00 54.64 97 ASP D C 1
ATOM 8049 O O . ASP D 1 97 ? -36.048 -22.815 -2.251 1.00 54.06 97 ASP D O 1
ATOM 8054 N N . VAL D 1 98 ? -34.089 -21.814 -1.720 1.00 54.02 98 VAL D N 1
ATOM 8055 C CA . VAL D 1 98 ? -33.344 -23.091 -1.656 1.00 50.53 98 VAL D CA 1
ATOM 8056 C C . VAL D 1 98 ? -34.076 -24.032 -0.723 1.00 48.96 98 VAL D C 1
ATOM 8057 O O . VAL D 1 98 ? -34.427 -25.140 -1.126 1.00 48.62 98 VAL D O 1
ATOM 8061 N N . ALA D 1 99 ? -34.341 -23.561 0.496 1.00 47.42 99 ALA D N 1
ATOM 8062 C CA . ALA D 1 99 ? -34.962 -24.378 1.527 1.00 46.30 99 ALA D CA 1
ATOM 8063 C C . ALA D 1 99 ? -36.334 -24.888 1.096 1.00 47.47 99 ALA D C 1
ATOM 8064 O O . ALA D 1 99 ? -36.662 -26.052 1.337 1.00 43.99 99 ALA D O 1
ATOM 8066 N N . GLN D 1 100 ? -37.113 -24.008 0.453 1.00 51.15 100 GLN D N 1
ATOM 8067 C CA . GLN D 1 100 ? -38.478 -24.305 0.015 1.00 53.73 100 GLN D CA 1
ATOM 8068 C C . GLN D 1 100 ? -38.464 -25.412 -1.026 1.00 54.73 100 GLN D C 1
ATOM 8069 O O . GLN D 1 100 ? -39.286 -26.330 -0.988 1.00 56.48 100 GLN D O 1
ATOM 8075 N N . ILE D 1 101 ? -37.521 -25.308 -1.958 1.00 54.23 101 ILE D N 1
ATOM 8076 C CA . ILE D 1 101 ? -37.322 -26.290 -2.996 1.00 53.91 101 ILE D CA 1
ATOM 8077 C C . ILE D 1 101 ? -36.923 -27.613 -2.328 1.00 53.97 101 ILE D C 1
ATOM 8078 O O . ILE D 1 101 ? -37.533 -28.670 -2.553 1.00 54.31 101 ILE D O 1
ATOM 8083 N N . PHE D 1 102 ? -35.903 -27.532 -1.486 1.00 53.29 102 PHE D N 1
ATOM 8084 C CA . PHE D 1 102 ? -35.439 -28.666 -0.731 1.00 51.30 102 PHE D CA 1
ATOM 8085 C C . PHE D 1 102 ? -36.585 -29.332 0.040 1.00 51.52 102 PHE D C 1
ATOM 8086 O O . PHE D 1 102 ? -36.839 -30.533 -0.136 1.00 51.58 102 PHE D O 1
ATOM 8094 N N . ASN D 1 103 ? -37.305 -28.565 0.853 1.00 51.75 103 ASN D N 1
ATOM 8095 C CA . ASN D 1 103 ? -38.452 -29.120 1.566 1.00 53.15 103 ASN D CA 1
ATOM 8096 C C . ASN D 1 103 ? -39.458 -29.835 0.659 1.00 55.78 103 ASN D C 1
ATOM 8097 O O . ASN D 1 103 ? -40.064 -30.828 1.064 1.00 56.61 103 ASN D O 1
ATOM 8102 N N . ASN D 1 104 ? -39.646 -29.341 -0.562 1.00 57.88 104 ASN D N 1
ATOM 8103 C CA . ASN D 1 104 ? -40.658 -29.931 -1.428 1.00 60.05 104 ASN D CA 1
ATOM 8104 C C . ASN D 1 104 ? -40.259 -31.240 -2.117 1.00 60.63 104 ASN D C 1
ATOM 8105 O O . ASN D 1 104 ? -41.025 -32.204 -2.097 1.00 62.00 104 ASN D O 1
ATOM 8110 N N . ILE D 1 105 ? -39.088 -31.265 -2.745 1.00 59.81 105 ILE D N 1
ATOM 8111 C CA . ILE D 1 105 ? -38.598 -32.491 -3.363 1.00 60.87 105 ILE D CA 1
ATOM 8112 C C . ILE D 1 105 ? -38.349 -33.581 -2.329 1.00 58.84 105 ILE D C 1
ATOM 8113 O O . ILE D 1 105 ? -38.444 -34.767 -2.633 1.00 61.30 105 ILE D O 1
ATOM 8118 N N . LEU D 1 106 ? -38.055 -33.176 -1.105 1.00 56.25 106 LEU D N 1
ATOM 8119 C CA . LEU D 1 106 ? -37.893 -34.113 -0.009 1.00 54.87 106 LEU D CA 1
ATOM 8120 C C . LEU D 1 106 ? -39.133 -34.985 0.169 1.00 56.16 106 LEU D C 1
ATOM 8121 O O . LEU D 1 106 ? -39.028 -36.177 0.446 1.00 57.19 106 LEU D O 1
ATOM 8126 N N . ARG D 1 107 ? -40.305 -34.392 -0.033 1.00 56.88 107 ARG D N 1
ATOM 8127 C CA . ARG D 1 107 ? -41.564 -35.077 0.211 1.00 57.95 107 ARG D CA 1
ATOM 8128 C C . ARG D 1 107 ? -42.090 -35.819 -1.008 1.00 59.37 107 ARG D C 1
ATOM 8129 O O . ARG D 1 107 ? -43.144 -36.467 -0.940 1.00 61.86 107 ARG D O 1
ATOM 8137 N N . ARG D 1 108 ? -41.358 -35.728 -2.116 1.00 57.93 108 ARG D N 1
ATOM 8138 C CA . ARG D 1 108 ? -41.697 -36.459 -3.326 1.00 59.04 108 ARG D CA 1
ATOM 8139 C C . ARG D 1 108 ? -41.849 -37.949 -3.048 1.00 60.56 108 ARG D C 1
ATOM 8140 O O . ARG D 1 108 ? -41.018 -38.553 -2.366 1.00 59.05 108 ARG D O 1
ATOM 8148 N N . GLN D 1 109 ? -42.902 -38.543 -3.597 1.00 64.04 109 GLN D N 1
ATOM 8149 C CA . GLN D 1 109 ? -43.216 -39.931 -3.307 1.00 66.18 109 GLN D CA 1
ATOM 8150 C C . GLN D 1 109 ? -43.789 -40.679 -4.517 1.00 70.15 109 GLN D C 1
ATOM 8151 O O . GLN D 1 109 ? -44.828 -40.301 -5.062 1.00 72.37 109 GLN D O 1
ATOM 8157 N N . ILE D 1 110 ? -43.092 -41.736 -4.935 1.00 70.71 110 ILE D N 1
ATOM 8158 C CA . ILE D 1 110 ? -43.526 -42.571 -6.043 1.00 73.68 110 ILE D CA 1
ATOM 8159 C C . ILE D 1 110 ? -43.642 -44.020 -5.557 1.00 76.63 110 ILE D C 1
ATOM 8160 O O . ILE D 1 110 ? -42.675 -44.580 -5.020 1.00 75.35 110 ILE D O 1
ATOM 8165 N N . GLY D 1 111 ? -44.820 -44.620 -5.761 1.00 79.51 111 GLY D N 1
ATOM 8166 C CA . GLY D 1 111 ? -45.173 -45.902 -5.142 1.00 80.44 111 GLY D CA 1
ATOM 8167 C C . GLY D 1 111 ? -44.898 -45.886 -3.640 1.00 76.99 111 GLY D C 1
ATOM 8168 O O . GLY D 1 111 ? -45.373 -45.011 -2.913 1.00 75.10 111 GLY D O 1
ATOM 8169 N N . THR D 1 112 ? -44.101 -46.848 -3.187 1.00 76.49 112 THR D N 1
ATOM 8170 C CA . THR D 1 112 ? -43.688 -46.949 -1.796 1.00 72.64 112 THR D CA 1
ATOM 8171 C C . THR D 1 112 ? -42.342 -46.262 -1.601 1.00 68.27 112 THR D C 1
ATOM 8172 O O . THR D 1 112 ? -41.773 -46.308 -0.515 1.00 65.36 112 THR D O 1
ATOM 8176 N N . ARG D 1 113 ? -41.828 -45.642 -2.655 1.00 67.86 113 ARG D N 1
ATOM 8177 C CA . ARG D 1 113 ? -40.503 -45.064 -2.596 1.00 65.67 113 ARG D CA 1
ATOM 8178 C C . ARG D 1 113 ? -40.530 -43.562 -2.355 1.00 62.58 113 ARG D C 1
ATOM 8179 O O . ARG D 1 113 ? -41.474 -42.843 -2.717 1.00 62.46 113 ARG D O 1
ATOM 8187 N N . THR D 1 114 ? -39.471 -43.099 -1.711 1.00 60.10 114 THR D N 1
ATOM 8188 C CA . THR D 1 114 ? -39.303 -41.690 -1.430 1.00 55.35 114 THR D CA 1
ATOM 8189 C C . THR D 1 114 ? -37.948 -41.226 -1.996 1.00 52.79 114 THR D C 1
ATOM 8190 O O . THR D 1 114 ? -36.974 -41.152 -1.276 1.00 51.77 114 THR D O 1
ATOM 8194 N N . PRO D 1 115 ? -37.894 -40.915 -3.308 1.00 54.22 115 PRO D N 1
ATOM 8195 C CA . PRO D 1 115 ? -36.632 -40.727 -4.085 1.00 54.64 115 PRO D CA 1
ATOM 8196 C C . PRO D 1 115 ? -35.558 -39.768 -3.522 1.00 50.54 115 PRO D C 1
ATOM 8197 O O . PRO D 1 115 ? -34.367 -40.055 -3.643 1.00 51.20 115 PRO D O 1
ATOM 8201 N N . THR D 1 116 ? -35.961 -38.653 -2.936 1.00 47.32 116 THR D N 1
ATOM 8202 C CA . THR D 1 116 ? -34.988 -37.690 -2.413 1.00 47.25 116 THR D CA 1
ATOM 8203 C C . THR D 1 116 ? -34.272 -38.194 -1.146 1.00 47.10 116 THR D C 1
ATOM 8204 O O . THR D 1 116 ? -33.098 -37.896 -0.951 1.00 47.16 116 THR D O 1
ATOM 8208 N N . VAL D 1 117 ? -34.987 -38.947 -0.305 1.00 46.63 117 VAL D N 1
ATOM 8209 C CA . VAL D 1 117 ? -34.396 -39.594 0.851 1.00 46.84 117 VAL D CA 1
ATOM 8210 C C . VAL D 1 117 ? -33.328 -40.576 0.370 1.00 49.10 117 VAL D C 1
ATOM 8211 O O . VAL D 1 117 ? -32.199 -40.589 0.875 1.00 50.51 117 VAL D O 1
ATOM 8215 N N . GLU D 1 118 ? -33.688 -41.364 -0.630 1.00 50.35 118 GLU D N 1
ATOM 8216 C CA . GLU D 1 118 ? -32.741 -42.210 -1.345 1.00 52.58 118 GLU D CA 1
ATOM 8217 C C . GLU D 1 118 ? -31.562 -41.418 -1.902 1.00 50.68 118 GLU D C 1
ATOM 8218 O O . GLU D 1 118 ? -30.427 -41.866 -1.803 1.00 51.14 118 GLU D O 1
ATOM 8224 N N . TYR D 1 119 ? -31.805 -40.241 -2.468 1.00 48.78 119 TYR D N 1
ATOM 8225 C CA . TYR D 1 119 ? -30.674 -39.472 -2.998 1.00 48.85 119 TYR D CA 1
ATOM 8226 C C . TYR D 1 119 ? -29.694 -39.146 -1.874 1.00 48.60 119 TYR D C 1
ATOM 8227 O O . TYR D 1 119 ? -28.518 -39.515 -1.959 1.00 51.34 119 TYR D O 1
ATOM 8236 N N . ILE D 1 120 ? -30.208 -38.496 -0.822 1.00 45.43 120 ILE D N 1
ATOM 8237 C CA . ILE D 1 120 ? -29.427 -38.070 0.336 1.00 43.58 120 ILE D CA 1
ATOM 8238 C C . ILE D 1 120 ? -28.708 -39.226 1.033 1.00 45.19 120 ILE D C 1
ATOM 8239 O O . ILE D 1 120 ? -27.586 -39.055 1.537 1.00 46.21 120 ILE D O 1
ATOM 8244 N N . CYS D 1 121 ? -29.340 -40.399 1.058 1.00 44.59 121 CYS D N 1
ATOM 8245 C CA . CYS D 1 121 ? -28.687 -41.586 1.622 1.00 45.75 121 CYS D CA 1
ATOM 8246 C C . CYS D 1 121 ? -27.404 -41.959 0.909 1.00 47.62 121 CYS D C 1
ATOM 8247 O O . CYS D 1 121 ? -26.571 -42.642 1.500 1.00 49.79 121 CYS D O 1
ATOM 8250 N N . THR D 1 122 ? -27.244 -41.498 -0.340 1.00 48.36 122 THR D N 1
ATOM 8251 C CA . THR D 1 122 ? -26.011 -41.721 -1.126 1.00 50.90 122 THR D CA 1
ATOM 8252 C C . THR D 1 122 ? -25.089 -40.493 -1.082 1.00 50.64 122 THR D C 1
ATOM 8253 O O . THR D 1 122 ? -24.049 -40.452 -1.739 1.00 51.18 122 THR D O 1
ATOM 8257 N N . GLN D 1 123 ? -25.468 -39.501 -0.289 1.00 48.86 123 GLN D N 1
ATOM 8258 C CA . GLN D 1 123 ? -24.728 -38.259 -0.248 1.00 51.25 123 GLN D CA 1
ATOM 8259 C C . GLN D 1 123 ? -24.909 -37.615 1.108 1.00 49.13 123 GLN D C 1
ATOM 8260 O O . GLN D 1 123 ? -25.401 -36.478 1.212 1.00 48.01 123 GLN D O 1
ATOM 8266 N N . GLN D 1 124 ? -24.500 -38.345 2.142 1.00 48.94 124 GLN D N 1
ATOM 8267 C CA . GLN D 1 124 ? -24.908 -38.040 3.501 1.00 46.44 124 GLN D CA 1
ATOM 8268 C C . GLN D 1 124 ? -24.267 -36.775 4.044 1.00 45.99 124 GLN D C 1
ATOM 8269 O O . GLN D 1 124 ? -24.769 -36.191 5.017 1.00 44.26 124 GLN D O 1
ATOM 8275 N N . ASN D 1 125 ? -23.190 -36.334 3.401 1.00 47.28 125 ASN D N 1
ATOM 8276 C CA . ASN D 1 125 ? -22.555 -35.079 3.754 1.00 49.37 125 ASN D CA 1
ATOM 8277 C C . ASN D 1 125 ? -23.474 -33.857 3.630 1.00 48.67 125 ASN D C 1
ATOM 8278 O O . ASN D 1 125 ? -23.245 -32.832 4.279 1.00 50.21 125 ASN D O 1
ATOM 8283 N N . ILE D 1 126 ? -24.535 -33.980 2.839 1.00 46.63 126 ILE D N 1
ATOM 8284 C CA . ILE D 1 126 ? -25.594 -32.987 2.830 1.00 45.12 126 ILE D CA 1
ATOM 8285 C C . ILE D 1 126 ? -26.178 -32.763 4.239 1.00 45.82 126 ILE D C 1
ATOM 8286 O O . ILE D 1 126 ? -26.445 -31.620 4.647 1.00 47.89 126 ILE D O 1
ATOM 8291 N N . LEU D 1 127 ? -26.381 -33.846 4.981 1.00 44.38 127 LEU D N 1
ATOM 8292 C CA . LEU D 1 127 ? -26.954 -33.746 6.302 1.00 41.08 127 LEU D CA 1
ATOM 8293 C C . LEU D 1 127 ? -25.982 -33.068 7.260 1.00 42.06 127 LEU D C 1
ATOM 8294 O O . LEU D 1 127 ? -26.382 -32.211 8.045 1.00 40.63 127 LEU D O 1
ATOM 8299 N N . PHE D 1 128 ? -24.704 -33.433 7.173 1.00 42.31 128 PHE D N 1
ATOM 8300 C CA . PHE D 1 128 ? -23.691 -32.846 8.039 1.00 42.65 128 PHE D CA 1
ATOM 8301 C C . PHE D 1 128 ? -23.401 -31.400 7.688 1.00 44.57 128 PHE D C 1
ATOM 8302 O O . PHE D 1 128 ? -23.225 -30.580 8.577 1.00 46.79 128 PHE D O 1
ATOM 8310 N N . MET D 1 129 ? -23.435 -31.056 6.406 1.00 46.06 129 MET D N 1
ATOM 8311 C CA . MET D 1 129 ? -23.317 -29.656 6.030 1.00 47.39 129 MET D CA 1
ATOM 8312 C C . MET D 1 129 ? -24.478 -28.841 6.603 1.00 46.05 129 MET D C 1
ATOM 8313 O O . MET D 1 129 ? -24.279 -27.730 7.080 1.00 48.01 129 MET D O 1
ATOM 8318 N N . LEU D 1 130 ? -25.684 -29.393 6.559 1.00 43.21 130 LEU D N 1
ATOM 8319 C CA . LEU D 1 130 ? -26.829 -28.683 7.079 1.00 43.26 130 LEU D CA 1
ATOM 8320 C C . LEU D 1 130 ? -26.669 -28.470 8.590 1.00 44.65 130 LEU D C 1
ATOM 8321 O O . LEU D 1 130 ? -26.905 -27.368 9.103 1.00 45.49 130 LEU D O 1
ATOM 8326 N N . LEU D 1 131 ? -26.255 -29.532 9.279 1.00 44.47 131 LEU D N 1
ATOM 8327 C CA . LEU D 1 131 ? -25.952 -29.484 10.699 1.00 45.08 131 LEU D CA 1
ATOM 8328 C C . LEU D 1 131 ? -24.949 -28.351 11.004 1.00 47.22 131 LEU D C 1
ATOM 8329 O O . LEU D 1 131 ? -25.166 -27.554 11.931 1.00 47.35 131 LEU D O 1
ATOM 8334 N N . LYS D 1 132 ? -23.866 -28.285 10.234 1.00 47.69 132 LYS D N 1
ATOM 8335 C CA . LYS D 1 132 ? -22.789 -27.341 10.537 1.00 52.35 132 LYS D CA 1
ATOM 8336 C C . LYS D 1 132 ? -23.302 -25.898 10.355 1.00 53.81 132 LYS D C 1
ATOM 8337 O O . LYS D 1 132 ? -22.744 -24.964 10.918 1.00 56.76 132 LYS D O 1
ATOM 8343 N N . GLY D 1 133 ? -24.387 -25.742 9.591 1.00 52.76 133 GLY D N 1
ATOM 8344 C CA . GLY D 1 133 ? -25.059 -24.460 9.386 1.00 52.77 133 GLY D CA 1
ATOM 8345 C C . GLY D 1 133 ? -25.372 -23.665 10.651 1.00 54.36 133 GLY D C 1
ATOM 8346 O O . GLY D 1 133 ? -25.331 -22.430 10.628 1.00 57.85 133 GLY D O 1
ATOM 8347 N N . TYR D 1 134 ? -25.659 -24.352 11.760 1.00 52.15 134 TYR D N 1
ATOM 8348 C CA . TYR D 1 134 ? -25.950 -23.672 13.034 1.00 52.00 134 TYR D CA 1
ATOM 8349 C C . TYR D 1 134 ? -24.807 -22.763 13.471 1.00 56.18 134 TYR D C 1
ATOM 8350 O O . TYR D 1 134 ? -25.001 -21.900 14.321 1.00 59.44 134 TYR D O 1
ATOM 8359 N N . GLU D 1 135 ? -23.626 -22.948 12.877 1.00 58.27 135 GLU D N 1
ATOM 8360 C CA . GLU D 1 135 ? -22.432 -22.160 13.215 1.00 61.85 135 GLU D CA 1
ATOM 8361 C C . GLU D 1 135 ? -22.188 -20.932 12.338 1.00 65.19 135 GLU D C 1
ATOM 8362 O O . GLU D 1 135 ? -21.305 -20.112 12.629 1.00 68.10 135 GLU D O 1
ATOM 8368 N N . SER D 1 136 ? -22.948 -20.808 11.258 1.00 64.46 136 SER D N 1
ATOM 8369 C CA . SER D 1 136 ? -22.867 -19.616 10.422 1.00 68.89 136 SER D CA 1
ATOM 8370 C C . SER D 1 136 ? -24.206 -18.904 10.507 1.00 68.41 136 SER D C 1
ATOM 8371 O O . SER D 1 136 ? -25.219 -19.425 10.007 1.00 66.07 136 SER D O 1
ATOM 8374 N N . PRO D 1 137 ? -24.225 -17.728 11.169 1.00 71.78 137 PRO D N 1
ATOM 8375 C CA . PRO D 1 137 ? -25.462 -17.000 11.486 1.00 72.38 137 PRO D CA 1
ATOM 8376 C C . PRO D 1 137 ? -26.317 -16.677 10.263 1.00 71.78 137 PRO D C 1
ATOM 8377 O O . PRO D 1 137 ? -27.540 -16.753 10.329 1.00 69.83 137 PRO D O 1
ATOM 8381 N N . GLU D 1 138 ? -25.671 -16.357 9.151 1.00 74.28 138 GLU D N 1
ATOM 8382 C CA . GLU D 1 138 ? -26.369 -15.935 7.945 1.00 75.86 138 GLU D CA 1
ATOM 8383 C C . GLU D 1 138 ? -27.079 -17.061 7.164 1.00 70.78 138 GLU D C 1
ATOM 8384 O O . GLU D 1 138 ? -27.832 -16.790 6.229 1.00 70.44 138 GLU D O 1
ATOM 8390 N N . ILE D 1 139 ? -26.845 -18.315 7.549 1.00 66.98 139 ILE D N 1
ATOM 8391 C CA . ILE D 1 139 ? -27.534 -19.455 6.941 1.00 61.77 139 ILE D CA 1
ATOM 8392 C C . ILE D 1 139 ? -28.146 -20.424 7.968 1.00 59.19 139 ILE D C 1
ATOM 8393 O O . ILE D 1 139 ? -28.848 -21.366 7.591 1.00 57.41 139 ILE D O 1
ATOM 8398 N N . ALA D 1 140 ? -27.894 -20.209 9.257 1.00 59.67 140 ALA D N 1
ATOM 8399 C CA . ALA D 1 140 ? -28.362 -21.163 10.287 1.00 56.06 140 ALA D CA 1
ATOM 8400 C C . ALA D 1 140 ? -29.838 -21.479 10.176 1.00 53.90 140 ALA D C 1
ATOM 8401 O O . ALA D 1 140 ? -30.229 -22.633 10.264 1.00 52.67 140 ALA D O 1
ATOM 8403 N N . LEU D 1 141 ? -30.650 -20.456 9.956 1.00 56.81 141 LEU D N 1
ATOM 8404 C CA . LEU D 1 141 ? -32.105 -20.609 9.903 1.00 57.50 141 LEU D CA 1
ATOM 8405 C C . LEU D 1 141 ? -32.587 -21.517 8.773 1.00 54.86 141 LEU D C 1
ATOM 8406 O O . LEU D 1 141 ? -33.399 -22.413 8.990 1.00 54.06 141 LEU D O 1
ATOM 8411 N N . ASN D 1 142 ? -32.089 -21.284 7.566 1.00 56.29 142 ASN D N 1
ATOM 8412 C CA . ASN D 1 142 ? -32.436 -22.151 6.444 1.00 54.68 142 ASN D CA 1
ATOM 8413 C C . ASN D 1 142 ? -31.818 -23.551 6.533 1.00 52.14 142 ASN D C 1
ATOM 8414 O O . ASN D 1 142 ? -32.458 -24.520 6.131 1.00 51.06 142 ASN D O 1
ATOM 8419 N N . CYS D 1 143 ? -30.600 -23.666 7.067 1.00 51.22 143 CYS D N 1
ATOM 8420 C CA . CYS D 1 143 ? -30.057 -24.980 7.387 1.00 49.91 143 CYS D CA 1
ATOM 8421 C C . CYS D 1 143 ? -30.978 -25.700 8.389 1.00 49.92 143 CYS D C 1
ATOM 8422 O O . CYS D 1 143 ? -31.334 -26.887 8.194 1.00 50.58 143 CYS D O 1
ATOM 8425 N N . GLY D 1 144 ? -31.401 -24.977 9.428 1.00 47.70 144 GLY D N 1
ATOM 8426 C CA . GLY D 1 144 ? -32.308 -25.532 10.399 1.00 45.22 144 GLY D CA 1
ATOM 8427 C C . GLY D 1 144 ? -33.603 -25.979 9.753 1.00 44.78 144 GLY D C 1
ATOM 8428 O O . GLY D 1 144 ? -34.088 -27.086 10.001 1.00 43.57 144 GLY D O 1
ATOM 8429 N N . ILE D 1 145 ? -34.180 -25.121 8.922 1.00 45.74 145 ILE D N 1
ATOM 8430 C CA . ILE D 1 145 ? -35.440 -25.469 8.284 1.00 44.31 145 ILE D CA 1
ATOM 8431 C C . ILE D 1 145 ? -35.289 -26.786 7.494 1.00 44.12 145 ILE D C 1
ATOM 8432 O O . ILE D 1 145 ? -36.133 -27.669 7.599 1.00 46.16 145 ILE D O 1
ATOM 8437 N N . MET D 1 146 ? -34.198 -26.928 6.750 1.00 44.25 146 MET D N 1
ATOM 8438 C CA . MET D 1 146 ? -33.957 -28.115 5.916 1.00 43.33 146 MET D CA 1
ATOM 8439 C C . MET D 1 146 ? -33.619 -29.391 6.701 1.00 41.68 146 MET D C 1
ATOM 8440 O O . MET D 1 146 ? -34.087 -30.471 6.358 1.00 38.41 146 MET D O 1
ATOM 8445 N N . LEU D 1 147 ? -32.804 -29.259 7.744 1.00 43.43 147 LEU D N 1
ATOM 8446 C CA . LEU D 1 147 ? -32.511 -30.381 8.639 1.00 44.64 147 LEU D CA 1
ATOM 8447 C C . LEU D 1 147 ? -33.772 -30.877 9.346 1.00 45.44 147 LEU D C 1
ATOM 8448 O O . LEU D 1 147 ? -33.994 -32.071 9.475 1.00 46.80 147 LEU D O 1
ATOM 8453 N N . ARG D 1 148 ? -34.624 -29.968 9.789 1.00 45.60 148 ARG D N 1
ATOM 8454 C CA . ARG D 1 148 ? -35.816 -30.406 10.485 1.00 47.06 148 ARG D CA 1
ATOM 8455 C C . ARG D 1 148 ? -36.705 -31.207 9.541 1.00 48.14 148 ARG D C 1
ATOM 8456 O O . ARG D 1 148 ? -37.342 -32.169 9.957 1.00 49.70 148 ARG D O 1
ATOM 8464 N N . GLU D 1 149 ? -36.744 -30.809 8.270 1.00 48.86 149 GLU D N 1
ATOM 8465 C CA . GLU D 1 149 ? -37.520 -31.524 7.269 1.00 48.56 149 GLU D CA 1
ATOM 8466 C C . GLU D 1 149 ? -36.939 -32.902 6.992 1.00 47.28 149 GLU D C 1
ATOM 8467 O O . GLU D 1 149 ? -37.679 -33.877 6.933 1.00 47.79 149 GLU D O 1
ATOM 8473 N N . CYS D 1 150 ? -35.616 -32.960 6.817 1.00 45.14 150 CYS D N 1
ATOM 8474 C CA . CYS D 1 150 ? -34.876 -34.193 6.613 1.00 43.62 150 CYS D CA 1
ATOM 8475 C C . CYS D 1 150 ? -35.184 -35.220 7.687 1.00 42.25 150 CYS D C 1
ATOM 8476 O O . CYS D 1 150 ? -35.432 -36.399 7.410 1.00 43.39 150 CYS D O 1
ATOM 8479 N N . ILE D 1 151 ? -35.162 -34.760 8.924 1.00 40.48 151 ILE D N 1
ATOM 8480 C CA . ILE D 1 151 ? -35.285 -35.655 10.043 1.00 39.61 151 ILE D CA 1
ATOM 8481 C C . ILE D 1 151 ? -36.697 -36.149 10.273 1.00 39.77 151 ILE D C 1
ATOM 8482 O O . ILE D 1 151 ? -36.898 -36.974 11.148 1.00 42.80 151 ILE D O 1
ATOM 8487 N N . ARG D 1 152 ? -37.663 -35.682 9.474 1.00 40.03 152 ARG D N 1
ATOM 8488 C CA . ARG D 1 152 ? -38.992 -36.316 9.430 1.00 40.63 152 ARG D CA 1
ATOM 8489 C C . ARG D 1 152 ? -38.886 -37.713 8.864 1.00 41.69 152 ARG D C 1
ATOM 8490 O O . ARG D 1 152 ? -39.731 -38.551 9.110 1.00 42.82 152 ARG D O 1
ATOM 8498 N N . HIS D 1 153 ? -37.830 -37.961 8.100 1.00 42.80 153 HIS D N 1
ATOM 8499 C CA . HIS D 1 153 ? -37.647 -39.250 7.464 1.00 43.50 153 HIS D CA 1
ATOM 8500 C C . HIS D 1 153 ? -36.731 -40.135 8.260 1.00 43.97 153 HIS D C 1
ATOM 8501 O O . HIS D 1 153 ? -35.571 -39.793 8.488 1.00 45.11 153 HIS D O 1
ATOM 8508 N N . GLU D 1 154 ? -37.258 -41.277 8.687 1.00 43.96 154 GLU D N 1
ATOM 8509 C CA . GLU D 1 154 ? -36.520 -42.152 9.581 1.00 43.07 154 GLU D CA 1
ATOM 8510 C C . GLU D 1 154 ? -35.057 -42.417 9.161 1.00 42.54 154 GLU D C 1
ATOM 8511 O O . GLU D 1 154 ? -34.172 -42.193 9.978 1.00 44.36 154 GLU D O 1
ATOM 8517 N N . PRO D 1 155 ? -34.790 -42.858 7.904 1.00 41.42 155 PRO D N 1
ATOM 8518 C CA . PRO D 1 155 ? -33.387 -43.153 7.581 1.00 40.72 155 PRO D CA 1
ATOM 8519 C C . PRO D 1 155 ? -32.430 -41.956 7.716 1.00 39.59 155 PRO D C 1
ATOM 8520 O O . PRO D 1 155 ? -31.250 -42.152 8.023 1.00 40.45 155 PRO D O 1
ATOM 8524 N N . LEU D 1 156 ? -32.925 -40.735 7.505 1.00 36.98 156 LEU D N 1
ATOM 8525 C CA . LEU D 1 156 ? -32.081 -39.535 7.666 1.00 36.23 156 LEU D CA 1
ATOM 8526 C C . LEU D 1 156 ? -31.837 -39.193 9.131 1.00 34.87 156 LEU D C 1
ATOM 8527 O O . LEU D 1 156 ? -30.726 -38.854 9.530 1.00 36.42 156 LEU D O 1
ATOM 8532 N N . ALA D 1 157 ? -32.876 -39.290 9.941 1.00 34.54 157 ALA D N 1
ATOM 8533 C CA . ALA D 1 157 ? -32.726 -39.176 11.394 1.00 33.56 157 ALA D CA 1
ATOM 8534 C C . ALA D 1 157 ? -31.680 -40.177 11.955 1.00 34.31 157 ALA D C 1
ATOM 8535 O O . ALA D 1 157 ? -30.811 -39.808 12.752 1.00 34.24 157 ALA D O 1
ATOM 8537 N N . LYS D 1 158 ? -31.747 -41.427 11.519 1.00 35.30 158 LYS D N 1
ATOM 8538 C CA . LYS D 1 158 ? -30.762 -42.429 11.925 1.00 38.27 158 LYS D CA 1
ATOM 8539 C C . LYS D 1 158 ? -29.333 -41.966 11.618 1.00 39.37 158 LYS D C 1
ATOM 8540 O O . LYS D 1 158 ? -28.457 -42.020 12.478 1.00 41.74 158 LYS D O 1
ATOM 8546 N N . ILE D 1 159 ? -29.096 -41.498 10.401 1.00 38.50 159 ILE D N 1
ATOM 8547 C CA . ILE D 1 159 ? -27.754 -41.077 10.019 1.00 40.36 159 ILE D CA 1
ATOM 8548 C C . ILE D 1 159 ? -27.201 -40.010 10.977 1.00 41.57 159 ILE D C 1
ATOM 8549 O O . ILE D 1 159 ? -26.022 -40.056 11.354 1.00 43.84 159 ILE D O 1
ATOM 8554 N N . ILE D 1 160 ? -28.052 -39.078 11.386 1.00 38.39 160 ILE D N 1
ATOM 8555 C CA . ILE D 1 160 ? -27.615 -38.062 12.312 1.00 40.01 160 ILE D CA 1
ATOM 8556 C C . ILE D 1 160 ? -27.413 -38.602 13.724 1.00 41.08 160 ILE D C 1
ATOM 8557 O O . ILE D 1 160 ? -26.314 -38.537 14.274 1.00 43.43 160 ILE D O 1
ATOM 8562 N N . LEU D 1 161 ? -28.471 -39.154 14.300 1.00 41.35 161 LEU D N 1
ATOM 8563 C CA . LEU D 1 161 ? -28.385 -39.818 15.600 1.00 41.21 161 LEU D CA 1
ATOM 8564 C C . LEU D 1 161 ? -27.144 -40.704 15.717 1.00 43.32 161 LEU D C 1
ATOM 8565 O O . LEU D 1 161 ? -26.393 -40.596 16.668 1.00 46.48 161 LEU D O 1
ATOM 8570 N N . TRP D 1 162 ? -26.906 -41.564 14.745 1.00 44.66 162 TRP D N 1
ATOM 8571 C CA . TRP D 1 162 ? -25.729 -42.432 14.817 1.00 48.84 162 TRP D CA 1
ATOM 8572 C C . TRP D 1 162 ? -24.350 -41.745 14.595 1.00 50.40 162 TRP D C 1
ATOM 8573 O O . TRP D 1 162 ? -23.314 -42.370 14.751 1.00 51.24 162 TRP D O 1
ATOM 8584 N N . SER D 1 163 ? -24.345 -40.454 14.269 1.00 49.53 163 SER D N 1
ATOM 8585 C CA . SER D 1 163 ? -23.098 -39.752 13.999 1.00 51.74 163 SER D CA 1
ATOM 8586 C C . SER D 1 163 ? -22.449 -39.071 15.205 1.00 54.79 163 SER D C 1
ATOM 8587 O O . SER D 1 163 ? -23.128 -38.576 16.121 1.00 54.33 163 SER D O 1
ATOM 8590 N N . GLU D 1 164 ? -21.122 -39.033 15.166 1.00 58.54 164 GLU D N 1
ATOM 8591 C CA . GLU D 1 164 ? -20.312 -38.204 16.043 1.00 61.35 164 GLU D CA 1
ATOM 8592 C C . GLU D 1 164 ? -20.780 -36.759 16.091 1.00 59.11 164 GLU D C 1
ATOM 8593 O O . GLU D 1 164 ? -20.778 -36.169 17.160 1.00 60.01 164 GLU D O 1
ATOM 8599 N N . GLN D 1 165 ? -21.162 -36.159 14.965 1.00 57.04 165 GLN D N 1
ATOM 8600 C CA . GLN D 1 165 ? -21.493 -34.732 15.057 1.00 56.67 165 GLN D CA 1
ATOM 8601 C C . GLN D 1 165 ? -22.826 -34.408 15.743 1.00 53.27 165 GLN D C 1
ATOM 8602 O O . GLN D 1 165 ? -23.105 -33.245 16.067 1.00 53.13 165 GLN D O 1
ATOM 8608 N N . PHE D 1 166 ? -23.594 -35.451 16.056 1.00 50.48 166 PHE D N 1
ATOM 8609 C CA . PHE D 1 166 ? -24.824 -35.295 16.806 1.00 46.01 166 PHE D CA 1
ATOM 8610 C C . PHE D 1 166 ? -24.575 -34.571 18.137 1.00 46.54 166 PHE D C 1
ATOM 8611 O O . PHE D 1 166 ? -25.409 -33.779 18.624 1.00 42.67 166 PHE D O 1
ATOM 8619 N N . TYR D 1 167 ? -23.411 -34.842 18.716 1.00 48.40 167 TYR D N 1
ATOM 8620 C CA . TYR D 1 167 ? -23.074 -34.291 20.013 1.00 49.56 167 TYR D CA 1
ATOM 8621 C C . TYR D 1 167 ? -22.831 -32.788 19.980 1.00 50.69 167 TYR D C 1
ATOM 8622 O O . TYR D 1 167 ? -22.821 -32.145 21.029 1.00 54.03 167 TYR D O 1
ATOM 8631 N N . ASP D 1 168 ? -22.711 -32.223 18.783 1.00 49.73 168 ASP D N 1
ATOM 8632 C CA . ASP D 1 168 ? -22.557 -30.775 18.623 1.00 51.83 168 ASP D CA 1
ATOM 8633 C C . ASP D 1 168 ? -23.825 -30.010 18.980 1.00 49.85 168 ASP D C 1
ATOM 8634 O O . ASP D 1 168 ? -23.765 -28.820 19.319 1.00 50.78 168 ASP D O 1
ATOM 8639 N N . PHE D 1 169 ? -24.967 -30.701 18.919 1.00 46.68 169 PHE D N 1
ATOM 8640 C CA . PHE D 1 169 ? -26.231 -30.152 19.391 1.00 42.82 169 PHE D CA 1
ATOM 8641 C C . PHE D 1 169 ? -26.092 -29.651 20.847 1.00 45.69 169 PHE D C 1
ATOM 8642 O O . PHE D 1 169 ? -26.747 -28.679 21.253 1.00 46.19 169 PHE D O 1
ATOM 8650 N N . PHE D 1 170 ? -25.220 -30.294 21.623 1.00 46.50 170 PHE D N 1
ATOM 8651 C CA . PHE D 1 170 ? -25.071 -29.931 23.026 1.00 49.67 170 PHE D CA 1
ATOM 8652 C C . PHE D 1 170 ? -24.460 -28.550 23.177 1.00 54.15 170 PHE D C 1
ATOM 8653 O O . PHE D 1 170 ? -24.727 -27.840 24.158 1.00 56.02 170 PHE D O 1
ATOM 8661 N N . ARG D 1 171 ? -23.664 -28.154 22.185 1.00 57.17 171 ARG D N 1
ATOM 8662 C CA . ARG D 1 171 ? -23.174 -26.790 22.115 1.00 59.64 171 ARG D CA 1
ATOM 8663 C C . ARG D 1 171 ? -24.243 -25.907 21.455 1.00 58.04 171 ARG D C 1
ATOM 8664 O O . ARG D 1 171 ? -24.532 -24.821 21.943 1.00 59.89 171 ARG D O 1
ATOM 8672 N N . TYR D 1 172 ? -24.873 -26.390 20.389 1.00 54.55 172 TYR D N 1
ATOM 8673 C CA . TYR D 1 172 ? -25.753 -25.526 19.599 1.00 54.39 172 TYR D CA 1
ATOM 8674 C C . TYR D 1 172 ? -26.929 -24.952 20.384 1.00 55.24 172 TYR D C 1
ATOM 8675 O O . TYR D 1 172 ? -27.383 -23.843 20.098 1.00 56.36 172 TYR D O 1
ATOM 8684 N N . VAL D 1 173 ? -27.422 -25.723 21.353 1.00 56.49 173 VAL D N 1
ATOM 8685 C CA . VAL D 1 173 ? -28.572 -25.337 22.184 1.00 57.32 173 VAL D CA 1
ATOM 8686 C C . VAL D 1 173 ? -28.207 -24.350 23.318 1.00 60.23 173 VAL D C 1
ATOM 8687 O O . VAL D 1 173 ? -29.095 -23.760 23.926 1.00 60.80 173 VAL D O 1
ATOM 8691 N N . GLU D 1 174 ? -26.914 -24.207 23.605 1.00 63.64 174 GLU D N 1
ATOM 8692 C CA . GLU D 1 174 ? -26.392 -23.188 24.543 1.00 69.44 174 GLU D CA 1
ATOM 8693 C C . GLU D 1 174 ? -25.854 -21.944 23.791 1.00 72.88 174 GLU D C 1
ATOM 8694 O O . GLU D 1 174 ? -24.859 -21.346 24.196 1.00 76.92 174 GLU D O 1
ATOM 8700 N N . MET D 1 175 ? -26.483 -21.591 22.673 1.00 72.10 175 MET D N 1
ATOM 8701 C CA . MET D 1 175 ? -26.017 -20.487 21.818 1.00 73.54 175 MET D CA 1
ATOM 8702 C C . MET D 1 175 ? -26.663 -19.203 22.323 1.00 74.59 175 MET D C 1
ATOM 8703 O O . MET D 1 175 ? -27.859 -19.167 22.622 1.00 74.67 175 MET D O 1
ATOM 8708 N N . SER D 1 176 ? -25.887 -18.147 22.440 1.00 76.41 176 SER D N 1
ATOM 8709 C CA . SER D 1 176 ? -26.408 -16.928 23.031 1.00 78.62 176 SER D CA 1
ATOM 8710 C C . SER D 1 176 ? -27.467 -16.219 22.191 1.00 77.11 176 SER D C 1
ATOM 8711 O O . SER D 1 176 ? -28.166 -15.322 22.683 1.00 78.88 176 SER D O 1
ATOM 8714 N N . THR D 1 177 ? -27.577 -16.617 20.926 1.00 73.88 177 THR D N 1
ATOM 8715 C CA . THR D 1 177 ? -28.620 -16.094 20.065 1.00 72.42 177 THR D CA 1
ATOM 8716 C C . THR D 1 177 ? -29.771 -17.043 20.223 1.00 67.22 177 THR D C 1
ATOM 8717 O O . THR D 1 177 ? -29.677 -18.219 19.871 1.00 64.82 177 THR D O 1
ATOM 8721 N N . PHE D 1 178 ? -30.859 -16.531 20.770 1.00 66.51 178 PHE D N 1
ATOM 8722 C CA . PHE D 1 178 ? -31.989 -17.371 21.103 1.00 62.69 178 PHE D CA 1
ATOM 8723 C C . PHE D 1 178 ? -32.733 -17.907 19.877 1.00 59.87 178 PHE D C 1
ATOM 8724 O O . PHE D 1 178 ? -33.283 -19.005 19.927 1.00 57.00 178 PHE D O 1
ATOM 8732 N N . ASP D 1 179 ? -32.762 -17.133 18.794 1.00 61.14 179 ASP D N 1
ATOM 8733 C CA . ASP D 1 179 ? -33.391 -17.580 17.558 1.00 59.56 179 ASP D CA 1
ATOM 8734 C C . ASP D 1 179 ? -32.769 -18.880 17.064 1.00 56.01 179 ASP D C 1
ATOM 8735 O O . ASP D 1 179 ? -33.491 -19.808 16.695 1.00 53.07 179 ASP D O 1
ATOM 8740 N N . ILE D 1 180 ? -31.439 -18.949 17.087 1.00 56.23 180 ILE D N 1
ATOM 8741 C CA . ILE D 1 180 ? -30.718 -20.131 16.612 1.00 53.63 180 ILE D CA 1
ATOM 8742 C C . ILE D 1 180 ? -30.683 -21.222 17.684 1.00 52.34 180 ILE D C 1
ATOM 8743 O O . ILE D 1 180 ? -30.904 -22.404 17.381 1.00 50.33 180 ILE D O 1
ATOM 8748 N N . ALA D 1 181 ? -30.458 -20.828 18.940 1.00 53.83 181 ALA D N 1
ATOM 8749 C CA . ALA D 1 181 ? -30.511 -21.773 20.077 1.00 51.04 181 ALA D CA 1
ATOM 8750 C C . ALA D 1 181 ? -31.820 -22.535 20.127 1.00 48.21 181 ALA D C 1
ATOM 8751 O O . ALA D 1 181 ? -31.803 -23.758 20.273 1.00 46.95 181 ALA D O 1
ATOM 8753 N N . SER D 1 182 ? -32.943 -21.823 19.981 1.00 48.96 182 SER D N 1
ATOM 8754 C CA . SER D 1 182 ? -34.298 -22.435 19.963 1.00 47.38 182 SER D CA 1
ATOM 8755 C C . SER D 1 182 ? -34.555 -23.350 18.771 1.00 46.17 182 SER D C 1
ATOM 8756 O O . SER D 1 182 ? -35.198 -24.383 18.912 1.00 44.49 182 SER D O 1
ATOM 8759 N N . ASP D 1 183 ? -34.094 -22.930 17.593 1.00 47.16 183 ASP D N 1
ATOM 8760 C CA . ASP D 1 183 ? -34.142 -23.748 16.403 1.00 45.63 183 ASP D CA 1
ATOM 8761 C C . ASP D 1 183 ? -33.374 -25.064 16.616 1.00 42.95 183 ASP D C 1
ATOM 8762 O O . ASP D 1 183 ? -33.920 -26.140 16.375 1.00 40.38 183 ASP D O 1
ATOM 8767 N N . ALA D 1 184 ? -32.130 -24.971 17.094 1.00 42.38 184 ALA D N 1
ATOM 8768 C CA . ALA D 1 184 ? -31.304 -26.148 17.340 1.00 40.78 184 ALA D CA 1
ATOM 8769 C C . ALA D 1 184 ? -31.894 -27.086 18.357 1.00 41.98 184 ALA D C 1
ATOM 8770 O O . ALA D 1 184 ? -31.799 -28.297 18.211 1.00 44.84 184 ALA D O 1
ATOM 8772 N N . PHE D 1 185 ? -32.510 -26.548 19.400 1.00 42.89 185 PHE D N 1
ATOM 8773 C CA . PHE D 1 185 ? -33.101 -27.414 20.399 1.00 40.11 185 PHE D CA 1
ATOM 8774 C C . PHE D 1 185 ? -34.361 -28.108 19.855 1.00 39.35 185 PHE D C 1
ATOM 8775 O O . PHE D 1 185 ? -34.686 -29.229 20.251 1.00 39.95 185 PHE D O 1
ATOM 8783 N N . ALA D 1 186 ? -35.070 -27.436 18.955 1.00 39.39 186 ALA D N 1
ATOM 8784 C CA . ALA D 1 186 ? -36.288 -27.995 18.393 1.00 38.95 186 ALA D CA 1
ATOM 8785 C C . ALA D 1 186 ? -35.925 -29.198 17.524 1.00 39.02 186 ALA D C 1
ATOM 8786 O O . ALA D 1 186 ? -36.551 -30.247 17.631 1.00 39.36 186 ALA D O 1
ATOM 8788 N N . THR D 1 187 ? -34.870 -29.063 16.720 1.00 39.88 187 THR D N 1
ATOM 8789 C CA . THR D 1 187 ? -34.358 -30.179 15.920 1.00 38.99 187 THR D CA 1
ATOM 8790 C C . THR D 1 187 ? -33.915 -31.331 16.842 1.00 37.76 187 THR D C 1
ATOM 8791 O O . THR D 1 187 ? -34.310 -32.470 16.636 1.00 37.78 187 THR D O 1
ATOM 8795 N N . PHE D 1 188 ? -33.128 -31.005 17.868 1.00 37.28 188 PHE D N 1
ATOM 8796 C CA . PHE D 1 188 ? -32.703 -31.930 18.942 1.00 36.21 188 PHE D CA 1
ATOM 8797 C C . PHE D 1 188 ? -33.876 -32.684 19.616 1.00 33.62 188 PHE D C 1
ATOM 8798 O O . PHE D 1 188 ? -33.892 -33.904 19.654 1.00 32.27 188 PHE D O 1
ATOM 8806 N N . LYS D 1 189 ? -34.851 -31.952 20.136 1.00 32.80 189 LYS D N 1
ATOM 8807 C CA . LYS D 1 189 ? -36.052 -32.546 20.708 1.00 33.51 189 LYS D CA 1
ATOM 8808 C C . LYS D 1 189 ? -36.663 -33.526 19.695 1.00 33.07 189 LYS D C 1
ATOM 8809 O O . LYS D 1 189 ? -37.082 -34.632 20.052 1.00 33.18 189 LYS D O 1
ATOM 8815 N N . ASP D 1 190 ? -36.688 -33.114 18.429 1.00 31.84 190 ASP D N 1
ATOM 8816 C CA . ASP D 1 190 ? -37.387 -33.856 17.404 1.00 32.21 190 ASP D CA 1
ATOM 8817 C C . ASP D 1 190 ? -36.692 -35.179 17.153 1.00 31.93 190 ASP D C 1
ATOM 8818 O O . ASP D 1 190 ? -37.322 -36.239 17.269 1.00 32.81 190 ASP D O 1
ATOM 8823 N N . LEU D 1 191 ? -35.398 -35.120 16.843 1.00 31.40 191 LEU D N 1
ATOM 8824 C CA . LEU D 1 191 ? -34.592 -36.327 16.696 1.00 31.80 191 LEU D CA 1
ATOM 8825 C C . LEU D 1 191 ? -34.813 -37.314 17.832 1.00 32.78 191 LEU D C 1
ATOM 8826 O O . LEU D 1 191 ? -34.857 -38.518 17.595 1.00 35.16 191 LEU D O 1
ATOM 8831 N N . LEU D 1 192 ? -34.977 -36.817 19.057 1.00 32.22 192 LEU D N 1
ATOM 8832 C CA . LEU D 1 192 ? -35.100 -37.719 20.198 1.00 33.90 192 LEU D CA 1
ATOM 8833 C C . LEU D 1 192 ? -36.498 -38.294 20.433 1.00 35.01 192 LEU D C 1
ATOM 8834 O O . LEU D 1 192 ? -36.645 -39.183 21.257 1.00 38.69 192 LEU D O 1
ATOM 8839 N N . THR D 1 193 ? -37.514 -37.807 19.723 1.00 32.64 193 THR D N 1
ATOM 8840 C CA . THR D 1 193 ? -38.883 -38.092 20.102 1.00 31.07 193 THR D CA 1
ATOM 8841 C C . THR D 1 193 ? -39.787 -38.545 18.948 1.00 34.28 193 THR D C 1
ATOM 8842 O O . THR D 1 193 ? -40.783 -39.221 19.180 1.00 36.13 193 THR D O 1
ATOM 8846 N N . ARG D 1 194 ? -39.477 -38.158 17.716 1.00 34.79 194 ARG D N 1
ATOM 8847 C CA . ARG D 1 194 ? -40.339 -38.520 16.597 1.00 36.61 194 ARG D CA 1
ATOM 8848 C C . ARG D 1 194 ? -40.338 -40.026 16.265 1.00 40.46 194 ARG D C 1
ATOM 8849 O O . ARG D 1 194 ? -41.379 -40.691 16.379 1.00 45.46 194 ARG D O 1
ATOM 8857 N N . HIS D 1 195 ? -39.198 -40.573 15.861 1.00 39.03 195 HIS D N 1
ATOM 8858 C CA . HIS D 1 195 ? -39.148 -41.985 15.535 1.00 40.77 195 HIS D CA 1
ATOM 8859 C C . HIS D 1 195 ? -38.829 -42.750 16.812 1.00 42.95 195 HIS D C 1
ATOM 8860 O O . HIS D 1 195 ? -37.666 -42.852 17.229 1.00 41.92 195 HIS D O 1
ATOM 8867 N N . LYS D 1 196 ? -39.879 -43.283 17.434 1.00 44.41 196 LYS D N 1
ATOM 8868 C CA . LYS D 1 196 ? -39.786 -43.750 18.808 1.00 45.50 196 LYS D CA 1
ATOM 8869 C C . LYS D 1 196 ? -38.904 -44.972 18.969 1.00 49.41 196 LYS D C 1
ATOM 8870 O O . LYS D 1 196 ? -38.125 -45.057 19.928 1.00 52.73 196 LYS D O 1
ATOM 8876 N N . LEU D 1 197 ? -39.003 -45.929 18.049 1.00 51.97 197 LEU D N 1
ATOM 8877 C CA . LEU D 1 197 ? -38.140 -47.122 18.119 1.00 50.83 197 LEU D CA 1
ATOM 8878 C C . LEU D 1 197 ? -36.672 -46.782 17.870 1.00 48.52 197 LEU D C 1
ATOM 8879 O O . LEU D 1 197 ? -35.783 -47.372 18.481 1.00 50.44 197 LEU D O 1
ATOM 8884 N N . LEU D 1 198 ? -36.417 -45.812 16.997 1.00 44.71 198 LEU D N 1
ATOM 8885 C CA . LEU D 1 198 ? -35.054 -45.373 16.711 1.00 42.77 198 LEU D CA 1
ATOM 8886 C C . LEU D 1 198 ? -34.391 -44.702 17.913 1.00 42.87 198 LEU D C 1
ATOM 8887 O O . LEU D 1 198 ? -33.259 -45.079 18.306 1.00 43.70 198 LEU D O 1
ATOM 8892 N N . SER D 1 199 ? -35.102 -43.742 18.519 1.00 39.78 199 SER D N 1
ATOM 8893 C CA . SER D 1 199 ? -34.586 -43.048 19.690 1.00 40.25 199 SER D CA 1
ATOM 8894 C C . SER D 1 199 ? -34.380 -43.914 20.922 1.00 41.50 199 SER D C 1
ATOM 8895 O O . SER D 1 199 ? -33.506 -43.616 21.729 1.00 42.73 199 SER D O 1
ATOM 8898 N N . ALA D 1 200 ? -35.155 -44.981 21.078 1.00 42.22 200 ALA D N 1
ATOM 8899 C CA . ALA D 1 200 ? -34.872 -45.935 22.162 1.00 45.48 200 ALA D CA 1
ATOM 8900 C C . ALA D 1 200 ? -33.600 -46.729 21.860 1.00 48.31 200 ALA D C 1
ATOM 8901 O O . ALA D 1 200 ? -32.703 -46.817 22.706 1.00 49.77 200 ALA D O 1
ATOM 8903 N N . GLU D 1 201 ? -33.511 -47.279 20.648 1.00 51.28 201 GLU D N 1
ATOM 8904 C CA . GLU D 1 201 ? -32.272 -47.904 20.155 1.00 54.04 201 GLU D CA 1
ATOM 8905 C C . GLU D 1 201 ? -31.095 -46.975 20.443 1.00 52.32 201 GLU D C 1
ATOM 8906 O O . GLU D 1 201 ? -30.102 -47.392 21.040 1.00 53.79 201 GLU D O 1
ATOM 8912 N N . PHE D 1 202 ? -31.217 -45.708 20.034 1.00 48.81 202 PHE D N 1
ATOM 8913 C CA . PHE D 1 202 ? -30.129 -44.760 20.246 1.00 48.11 202 PHE D CA 1
ATOM 8914 C C . PHE D 1 202 ? -29.804 -44.513 21.700 1.00 48.93 202 PHE D C 1
ATOM 8915 O O . PHE D 1 202 ? -28.626 -44.437 22.057 1.00 51.00 202 PHE D O 1
ATOM 8923 N N . LEU D 1 203 ? -30.840 -44.354 22.526 1.00 47.41 203 LEU D N 1
ATOM 8924 C CA . LEU D 1 203 ? -30.634 -44.060 23.934 1.00 46.94 203 LEU D CA 1
ATOM 8925 C C . LEU D 1 203 ? -30.080 -45.259 24.688 1.00 50.40 203 LEU D C 1
ATOM 8926 O O . LEU D 1 203 ? -29.283 -45.082 25.592 1.00 50.15 203 LEU D O 1
ATOM 8931 N N . GLU D 1 204 ? -30.489 -46.470 24.307 1.00 54.12 204 GLU D N 1
ATOM 8932 C CA . GLU D 1 204 ? -29.905 -47.704 24.858 1.00 60.90 204 GLU D CA 1
ATOM 8933 C C . GLU D 1 204 ? -28.402 -47.729 24.581 1.00 64.68 204 GLU D C 1
ATOM 8934 O O . GLU D 1 204 ? -27.587 -47.758 25.503 1.00 66.09 204 GLU D O 1
ATOM 8940 N N . GLN D 1 205 ? -28.049 -47.675 23.296 1.00 66.61 205 GLN D N 1
ATOM 8941 C CA . GLN D 1 205 ? -26.664 -47.808 22.851 1.00 70.21 205 GLN D CA 1
ATOM 8942 C C . GLN D 1 205 ? -25.739 -46.708 23.356 1.00 68.74 205 GLN D C 1
ATOM 8943 O O . GLN D 1 205 ? -24.638 -47.006 23.817 1.00 74.13 205 GLN D O 1
ATOM 8949 N N . HIS D 1 206 ? -26.172 -45.453 23.275 1.00 62.26 206 HIS D N 1
ATOM 8950 C CA . HIS D 1 206 ? -25.277 -44.342 23.555 1.00 60.81 206 HIS D CA 1
ATOM 8951 C C . HIS D 1 206 ? -25.529 -43.737 24.927 1.00 59.18 206 HIS D C 1
ATOM 8952 O O . HIS D 1 206 ? -25.196 -42.570 25.173 1.00 58.11 206 HIS D O 1
ATOM 8959 N N . TYR D 1 207 ? -26.094 -44.543 25.824 1.00 58.54 207 TYR D N 1
ATOM 8960 C CA . TYR D 1 207 ? -26.563 -44.047 27.099 1.00 56.77 207 TYR D CA 1
ATOM 8961 C C . TYR D 1 207 ? -25.512 -43.182 27.782 1.00 58.80 207 TYR D C 1
ATOM 8962 O O . TYR D 1 207 ? -25.744 -41.996 28.050 1.00 57.38 207 TYR D O 1
ATOM 8971 N N . ASP D 1 208 ? -24.350 -43.776 28.036 1.00 63.27 208 ASP D N 1
ATOM 8972 C CA . ASP D 1 208 ? -23.326 -43.165 28.864 1.00 65.89 208 ASP D CA 1
ATOM 8973 C C . ASP D 1 208 ? -22.870 -41.795 28.377 1.00 64.68 208 ASP D C 1
ATOM 8974 O O . ASP D 1 208 ? -22.736 -40.869 29.192 1.00 64.90 208 ASP D O 1
ATOM 8979 N N . ARG D 1 209 ? -22.654 -41.649 27.068 1.00 62.98 209 ARG D N 1
ATOM 8980 C CA . ARG D 1 209 ? -22.182 -40.378 26.530 1.00 62.93 209 ARG D CA 1
ATOM 8981 C C . ARG D 1 209 ? -23.321 -39.379 26.410 1.00 59.85 209 ARG D C 1
ATOM 8982 O O . ARG D 1 209 ? -23.144 -38.179 26.681 1.00 60.09 209 ARG D O 1
ATOM 8990 N N . PHE D 1 210 ? -24.488 -39.870 25.999 1.00 56.06 210 PHE D N 1
ATOM 8991 C CA . PHE D 1 210 ? -25.639 -39.013 25.880 1.00 51.40 210 PHE D CA 1
ATOM 8992 C C . PHE D 1 210 ? -25.939 -38.346 27.206 1.00 52.13 210 PHE D C 1
ATOM 8993 O O . PHE D 1 210 ? -26.060 -37.131 27.283 1.00 54.52 210 PHE D O 1
ATOM 9001 N N . PHE D 1 211 ? -26.048 -39.137 28.262 1.00 52.59 211 PHE D N 1
ATOM 9002 C CA . PHE D 1 211 ? -26.436 -38.592 29.558 1.00 50.28 211 PHE D CA 1
ATOM 9003 C C . PHE D 1 211 ? -25.352 -37.858 30.303 1.00 52.75 211 PHE D C 1
ATOM 9004 O O . PHE D 1 211 ? -25.630 -37.101 31.213 1.00 52.90 211 PHE D O 1
ATOM 9012 N N . SER D 1 212 ? -24.110 -38.063 29.901 1.00 57.18 212 SER D N 1
ATOM 9013 C CA . SER D 1 212 ? -23.027 -37.277 30.441 1.00 59.42 212 SER D CA 1
ATOM 9014 C C . SER D 1 212 ? -23.102 -35.871 29.856 1.00 58.44 212 SER D C 1
ATOM 9015 O O . SER D 1 212 ? -22.719 -34.895 30.500 1.00 60.17 212 SER D O 1
ATOM 9018 N N . GLU D 1 213 ? -23.600 -35.781 28.627 1.00 56.27 213 GLU D N 1
ATOM 9019 C CA . GLU D 1 213 ? -23.805 -34.498 27.982 1.00 55.97 213 GLU D CA 1
ATOM 9020 C C . GLU D 1 213 ? -25.154 -33.941 28.446 1.00 54.35 213 GLU D C 1
ATOM 9021 O O . GLU D 1 213 ? -25.257 -32.760 28.769 1.00 57.77 213 GLU D O 1
ATOM 9027 N N . TYR D 1 214 ? -26.186 -34.778 28.514 1.00 49.95 214 TYR D N 1
ATOM 9028 C CA . TYR D 1 214 ? -27.454 -34.306 29.042 1.00 47.34 214 TYR D CA 1
ATOM 9029 C C . TYR D 1 214 ? -27.329 -33.720 30.469 1.00 49.28 214 TYR D C 1
ATOM 9030 O O . TYR D 1 214 ? -27.788 -32.604 30.745 1.00 47.57 214 TYR D O 1
ATOM 9039 N N . GLU D 1 215 ? -26.683 -34.473 31.356 1.00 52.12 215 GLU D N 1
ATOM 9040 C CA . GLU D 1 215 ? -26.344 -34.003 32.704 1.00 54.97 215 GLU D CA 1
ATOM 9041 C C . GLU D 1 215 ? -25.879 -32.522 32.670 1.00 56.81 215 GLU D C 1
ATOM 9042 O O . GLU D 1 215 ? -26.443 -31.677 33.394 1.00 56.12 215 GLU D O 1
ATOM 9048 N N . LYS D 1 216 ? -24.905 -32.204 31.800 1.00 57.88 216 LYS D N 1
ATOM 9049 C CA . LYS D 1 216 ? -24.430 -30.814 31.638 1.00 59.38 216 LYS D CA 1
ATOM 9050 C C . LYS D 1 216 ? -25.589 -29.803 31.434 1.00 59.66 216 LYS D C 1
ATOM 9051 O O . LYS D 1 216 ? -25.632 -28.758 32.111 1.00 62.11 216 LYS D O 1
ATOM 9057 N N . LEU D 1 217 ? -26.556 -30.138 30.565 1.00 56.08 217 LEU D N 1
ATOM 9058 C CA . LEU D 1 217 ? -27.680 -29.237 30.290 1.00 53.17 217 LEU D CA 1
ATOM 9059 C C . LEU D 1 217 ? -28.563 -28.966 31.499 1.00 52.74 217 LEU D C 1
ATOM 9060 O O . LEU D 1 217 ? -29.089 -27.870 31.637 1.00 55.27 217 LEU D O 1
ATOM 9065 N N . LEU D 1 218 ? -28.744 -29.949 32.368 1.00 50.90 218 LEU D N 1
ATOM 9066 C CA . LEU D 1 218 ? -29.527 -29.713 33.591 1.00 51.02 218 LEU D CA 1
ATOM 9067 C C . LEU D 1 218 ? -28.856 -28.739 34.575 1.00 56.01 218 LEU D C 1
ATOM 9068 O O . LEU D 1 218 ? -29.506 -28.291 35.519 1.00 58.17 218 LEU D O 1
ATOM 9073 N N . HIS D 1 219 ? -27.574 -28.411 34.328 1.00 59.09 219 HIS D N 1
ATOM 9074 C CA . HIS D 1 219 ? -26.797 -27.409 35.086 1.00 63.05 219 HIS D CA 1
ATOM 9075 C C . HIS D 1 219 ? -26.559 -26.065 34.342 1.00 65.59 219 HIS D C 1
ATOM 9076 O O . HIS D 1 219 ? -25.795 -25.218 34.805 1.00 68.29 219 HIS D O 1
ATOM 9083 N N . SER D 1 220 ? -27.176 -25.877 33.180 1.00 65.18 220 SER D N 1
ATOM 9084 C CA . SER D 1 220 ? -26.995 -24.636 32.409 1.00 68.28 220 SER D CA 1
ATOM 9085 C C . SER D 1 220 ? -27.399 -23.368 33.156 1.00 70.68 220 SER D C 1
ATOM 9086 O O . SER D 1 220 ? -28.438 -23.319 33.805 1.00 73.00 220 SER D O 1
ATOM 9089 N N . GLU D 1 221 ? -26.588 -22.329 33.034 1.00 74.35 221 GLU D N 1
ATOM 9090 C CA . GLU D 1 221 ? -26.941 -21.022 33.580 1.00 76.00 221 GLU D CA 1
ATOM 9091 C C . GLU D 1 221 ? -28.001 -20.304 32.747 1.00 73.12 221 GLU D C 1
ATOM 9092 O O . GLU D 1 221 ? -28.556 -19.285 33.172 1.00 71.90 221 GLU D O 1
ATOM 9098 N N . ASN D 1 222 ? -28.278 -20.839 31.558 1.00 69.59 222 ASN D N 1
ATOM 9099 C CA . ASN D 1 222 ? -29.424 -20.373 30.788 1.00 67.32 222 ASN D CA 1
ATOM 9100 C C . ASN D 1 222 ? -30.739 -20.968 31.325 1.00 63.14 222 ASN D C 1
ATOM 9101 O O . ASN D 1 222 ? -30.964 -22.189 31.300 1.00 59.92 222 ASN D O 1
ATOM 9106 N N . TYR D 1 223 ? -31.586 -20.079 31.844 1.00 63.48 223 TYR D N 1
ATOM 9107 C CA . TYR D 1 223 ? -32.894 -20.443 32.377 1.00 59.20 223 TYR D CA 1
ATOM 9108 C C . TYR D 1 223 ? -33.682 -21.301 31.394 1.00 55.31 223 TYR D C 1
ATOM 9109 O O . TYR D 1 223 ? -34.221 -22.338 31.775 1.00 53.47 223 TYR D O 1
ATOM 9118 N N . VAL D 1 224 ? -33.736 -20.864 30.136 1.00 54.59 224 VAL D N 1
ATOM 9119 C CA . VAL D 1 224 ? -34.523 -21.534 29.123 1.00 50.14 224 VAL D CA 1
ATOM 9120 C C . VAL D 1 224 ? -33.948 -22.916 28.855 1.00 49.29 224 VAL D C 1
ATOM 9121 O O . VAL D 1 224 ? -34.704 -23.901 28.834 1.00 47.85 224 VAL D O 1
ATOM 9125 N N . THR D 1 225 ? -32.629 -23.004 28.702 1.00 50.14 225 THR D N 1
ATOM 9126 C CA . THR D 1 225 ? -31.963 -24.302 28.587 1.00 50.44 225 THR D CA 1
ATOM 9127 C C . THR D 1 225 ? -32.306 -25.274 29.713 1.00 49.45 225 THR D C 1
ATOM 9128 O O . THR D 1 225 ? -32.736 -26.381 29.438 1.00 47.59 225 THR D O 1
ATOM 9132 N N . LYS D 1 226 ? -32.153 -24.856 30.971 1.00 53.37 226 LYS D N 1
ATOM 9133 C CA . LYS D 1 226 ? -32.441 -25.735 32.110 1.00 52.31 226 LYS D CA 1
ATOM 9134 C C . LYS D 1 226 ? -33.900 -26.196 32.077 1.00 51.17 226 LYS D C 1
ATOM 9135 O O . LYS D 1 226 ? -34.186 -27.401 32.043 1.00 50.76 226 LYS D O 1
ATOM 9141 N N . ARG D 1 227 ? -34.820 -25.236 32.045 1.00 51.16 227 ARG D N 1
ATOM 9142 C CA . ARG D 1 227 ? -36.232 -25.532 32.053 1.00 48.96 227 ARG D CA 1
ATOM 9143 C C . ARG D 1 227 ? -36.575 -26.570 30.978 1.00 49.28 227 ARG D C 1
ATOM 9144 O O . ARG D 1 227 ? -37.277 -27.546 31.254 1.00 50.06 227 ARG D O 1
ATOM 9152 N N . GLN D 1 228 ? -36.041 -26.384 29.770 1.00 49.80 228 GLN D N 1
ATOM 9153 C CA . GLN D 1 228 ? -36.420 -27.198 28.622 1.00 46.23 228 GLN D CA 1
ATOM 9154 C C . GLN D 1 228 ? -35.778 -28.579 28.592 1.00 44.87 228 GLN D C 1
ATOM 9155 O O . GLN D 1 228 ? -36.432 -29.557 28.207 1.00 44.08 228 GLN D O 1
ATOM 9161 N N . SER D 1 229 ? -34.505 -28.668 28.973 1.00 44.19 229 SER D N 1
ATOM 9162 C CA . SER D 1 229 ? -33.852 -29.965 29.102 1.00 43.20 229 SER D CA 1
ATOM 9163 C C . SER D 1 229 ? -34.524 -30.834 30.162 1.00 42.20 229 SER D C 1
ATOM 9164 O O . SER D 1 229 ? -34.507 -32.057 30.060 1.00 42.50 229 SER D O 1
ATOM 9167 N N . LEU D 1 230 ? -35.095 -30.193 31.180 1.00 40.43 230 LEU D N 1
ATOM 9168 C CA . LEU D 1 230 ? -35.727 -30.886 32.277 1.00 39.97 230 LEU D CA 1
ATOM 9169 C C . LEU D 1 230 ? -37.110 -31.381 31.833 1.00 38.16 230 LEU D C 1
ATOM 9170 O O . LEU D 1 230 ? -37.420 -32.554 31.963 1.00 35.77 230 LEU D O 1
ATOM 9175 N N . LYS D 1 231 ? -37.914 -30.504 31.237 1.00 38.58 231 LYS D N 1
ATOM 9176 C CA . LYS D 1 231 ? -39.167 -30.931 30.647 1.00 36.98 231 LYS D CA 1
ATOM 9177 C C . LYS D 1 231 ? -38.925 -32.099 29.698 1.00 36.56 231 LYS D C 1
ATOM 9178 O O . LYS D 1 231 ? -39.654 -33.095 29.716 1.00 37.77 231 LYS D O 1
ATOM 9184 N N . LEU D 1 232 ? -37.905 -31.989 28.869 1.00 35.73 232 LEU D N 1
ATOM 9185 C CA . LEU D 1 232 ? -37.681 -33.029 27.887 1.00 35.67 232 LEU D CA 1
ATOM 9186 C C . LEU D 1 232 ? -37.266 -34.366 28.553 1.00 36.36 232 LEU D C 1
ATOM 9187 O O . LEU D 1 232 ? -37.737 -35.434 28.148 1.00 36.46 232 LEU D O 1
ATOM 9192 N N . LEU D 1 233 ? -36.426 -34.303 29.584 1.00 34.97 233 LEU D N 1
ATOM 9193 C CA . LEU D 1 233 ? -36.039 -35.513 30.304 1.00 35.85 233 LEU D CA 1
ATOM 9194 C C . LEU D 1 233 ? -37.244 -36.277 30.860 1.00 35.56 233 LEU D C 1
ATOM 9195 O O . LEU D 1 233 ? -37.281 -37.499 30.797 1.00 36.78 233 LEU D O 1
ATOM 9200 N N . GLY D 1 234 ? -38.228 -35.552 31.389 1.00 36.14 234 GLY D N 1
ATOM 9201 C CA . GLY D 1 234 ? -39.407 -36.157 31.993 1.00 32.63 234 GLY D CA 1
ATOM 9202 C C . GLY D 1 234 ? -40.204 -36.893 30.948 1.00 33.59 234 GLY D C 1
ATOM 9203 O O . GLY D 1 234 ? -40.678 -38.003 31.178 1.00 35.40 234 GLY D O 1
ATOM 9204 N N . GLU D 1 235 ? -40.350 -36.268 29.789 1.00 33.29 235 GLU D N 1
ATOM 9205 C CA . GLU D 1 235 ? -41.082 -36.838 28.668 1.00 33.89 235 GLU D CA 1
ATOM 9206 C C . GLU D 1 235 ? -40.392 -38.099 28.129 1.00 36.26 235 GLU D C 1
ATOM 9207 O O . GLU D 1 235 ? -41.078 -39.081 27.850 1.00 39.17 235 GLU D O 1
ATOM 9213 N N . LEU D 1 236 ? -39.056 -38.072 28.016 1.00 34.97 236 LEU D N 1
ATOM 9214 C CA . LEU D 1 236 ? -38.252 -39.223 27.600 1.00 36.68 236 LEU D CA 1
ATOM 9215 C C . LEU D 1 236 ? -38.450 -40.394 28.518 1.00 39.62 236 LEU D C 1
ATOM 9216 O O . LEU D 1 236 ? -38.618 -41.517 28.061 1.00 42.98 236 LEU D O 1
ATOM 9221 N N . LEU D 1 237 ? -38.410 -40.118 29.817 1.00 40.77 237 LEU D N 1
ATOM 9222 C CA . LEU D 1 237 ? -38.395 -41.143 30.849 1.00 42.43 237 LEU D CA 1
ATOM 9223 C C . LEU D 1 237 ? -39.737 -41.854 30.975 1.00 43.12 237 LEU D C 1
ATOM 9224 O O . LEU D 1 237 ? -39.817 -42.979 31.446 1.00 46.65 237 LEU D O 1
ATOM 9229 N N . LEU D 1 238 ? -40.790 -41.193 30.542 1.00 42.73 238 LEU D N 1
ATOM 9230 C CA . LEU D 1 238 ? -42.134 -41.704 30.730 1.00 44.02 238 LEU D CA 1
ATOM 9231 C C . LEU D 1 238 ? -42.686 -42.305 29.453 1.00 43.54 238 LEU D C 1
ATOM 9232 O O . LEU D 1 238 ? -43.777 -42.839 29.443 1.00 44.61 238 LEU D O 1
ATOM 9237 N N . ASP D 1 239 ? -41.929 -42.208 28.372 1.00 42.82 239 ASP D N 1
ATOM 9238 C CA . ASP D 1 239 ? -42.302 -42.877 27.145 1.00 43.89 239 ASP D CA 1
ATOM 9239 C C . ASP D 1 239 ? -42.007 -44.357 27.327 1.00 45.21 239 ASP D C 1
ATOM 9240 O O . ASP D 1 239 ? -40.913 -44.735 27.743 1.00 46.99 239 ASP D O 1
ATOM 9245 N N . ARG D 1 240 ? -42.981 -45.203 27.026 1.00 44.92 240 ARG D N 1
ATOM 9246 C CA . ARG D 1 240 ? -42.805 -46.621 27.286 1.00 44.99 240 ARG D CA 1
ATOM 9247 C C . ARG D 1 240 ? -41.674 -47.253 26.494 1.00 44.79 240 ARG D C 1
ATOM 9248 O O . ARG D 1 240 ? -40.971 -48.103 27.014 1.00 45.20 240 ARG D O 1
ATOM 9256 N N . HIS D 1 241 ? -41.480 -46.807 25.254 1.00 45.22 241 HIS D N 1
ATOM 9257 C CA . HIS D 1 241 ? -40.334 -47.224 24.430 1.00 44.64 241 HIS D CA 1
ATOM 9258 C C . HIS D 1 241 ? -39.008 -47.082 25.145 1.00 44.24 241 HIS D C 1
ATOM 9259 O O . HIS D 1 241 ? -38.082 -47.864 24.878 1.00 48.82 241 HIS D O 1
ATOM 9266 N N . ASN D 1 242 ? -38.918 -46.111 26.055 1.00 40.66 242 ASN D N 1
ATOM 9267 C CA . ASN D 1 242 ? -37.693 -45.872 26.813 1.00 40.63 242 ASN D CA 1
ATOM 9268 C C . ASN D 1 242 ? -37.623 -46.570 28.182 1.00 44.60 242 ASN D C 1
ATOM 9269 O O . ASN D 1 242 ? -36.773 -46.230 29.025 1.00 45.08 242 ASN D O 1
ATOM 9274 N N . PHE D 1 243 ? -38.482 -47.568 28.393 1.00 47.86 243 PHE D N 1
ATOM 9275 C CA . PHE D 1 243 ? -38.562 -48.241 29.681 1.00 51.08 243 PHE D CA 1
ATOM 9276 C C . PHE D 1 243 ? -37.180 -48.498 30.268 1.00 54.58 243 PHE D C 1
ATOM 9277 O O . PHE D 1 243 ? -36.874 -48.002 31.360 1.00 56.36 243 PHE D O 1
ATOM 9285 N N . THR D 1 244 ? -36.347 -49.240 29.531 1.00 57.88 244 THR D N 1
ATOM 9286 C CA . THR D 1 244 ? -35.018 -49.676 29.990 1.00 60.82 244 THR D CA 1
ATOM 9287 C C . THR D 1 244 ? -34.108 -48.505 30.369 1.00 59.76 244 THR D C 1
ATOM 9288 O O . THR D 1 244 ? -33.395 -48.558 31.377 1.00 62.45 244 THR D O 1
ATOM 9292 N N . ILE D 1 245 ? -34.142 -47.461 29.552 1.00 56.80 245 ILE D N 1
ATOM 9293 C CA . ILE D 1 245 ? -33.447 -46.208 29.825 1.00 55.86 245 ILE D CA 1
ATOM 9294 C C . ILE D 1 245 ? -33.912 -45.584 31.156 1.00 54.08 245 ILE D C 1
ATOM 9295 O O . ILE D 1 245 ? -33.092 -45.143 31.973 1.00 54.14 245 ILE D O 1
ATOM 9300 N N . MET D 1 246 ? -35.224 -45.536 31.367 1.00 51.23 246 MET D N 1
ATOM 9301 C CA . MET D 1 246 ? -35.739 -44.997 32.607 1.00 50.71 246 MET D CA 1
ATOM 9302 C C . MET D 1 246 ? -35.149 -45.770 33.795 1.00 53.29 246 MET D C 1
ATOM 9303 O O . MET D 1 246 ? -34.508 -45.173 34.680 1.00 51.89 246 MET D O 1
ATOM 9308 N N . THR D 1 247 ? -35.322 -47.093 33.798 1.00 54.37 247 THR D N 1
ATOM 9309 C CA . THR D 1 247 ? -34.923 -47.859 34.965 1.00 57.20 247 THR D CA 1
ATOM 9310 C C . THR D 1 247 ? -33.438 -47.654 35.270 1.00 57.71 247 THR D C 1
ATOM 9311 O O . THR D 1 247 ? -33.017 -47.765 36.426 1.00 60.37 247 THR D O 1
ATOM 9315 N N . LYS D 1 248 ? -32.654 -47.325 34.247 1.00 55.02 248 LYS D N 1
ATOM 9316 C CA . LYS D 1 248 ? -31.246 -47.029 34.468 1.00 55.97 248 LYS D CA 1
ATOM 9317 C C . LYS D 1 248 ? -31.079 -45.633 35.039 1.00 53.15 248 LYS D C 1
ATOM 9318 O O . LYS D 1 248 ? -30.389 -45.447 36.028 1.00 55.90 248 LYS D O 1
ATOM 9324 N N . TYR D 1 249 ? -31.735 -44.653 34.431 1.00 50.39 249 TYR D N 1
ATOM 9325 C CA . TYR D 1 249 ? -31.635 -43.268 34.889 1.00 47.78 249 TYR D CA 1
ATOM 9326 C C . TYR D 1 249 ? -32.005 -43.117 36.365 1.00 48.70 249 TYR D C 1
ATOM 9327 O O . TYR D 1 249 ? -31.327 -42.401 37.111 1.00 48.52 249 TYR D O 1
ATOM 9336 N N . ILE D 1 250 ? -33.068 -43.808 36.778 1.00 48.99 250 ILE D N 1
ATOM 9337 C CA . ILE D 1 250 ? -33.612 -43.639 38.124 1.00 49.84 250 ILE D CA 1
ATOM 9338 C C . ILE D 1 250 ? -32.904 -44.463 39.155 1.00 53.97 250 ILE D C 1
ATOM 9339 O O . ILE D 1 250 ? -33.314 -44.467 40.309 1.00 57.03 250 ILE D O 1
ATOM 9344 N N . SER D 1 251 ? -31.831 -45.142 38.755 1.00 57.27 251 SER D N 1
ATOM 9345 C CA . SER D 1 251 ? -31.078 -45.995 39.679 1.00 59.59 251 SER D CA 1
ATOM 9346 C C . SER D 1 251 ? -29.749 -45.384 40.092 1.00 61.55 251 SER D C 1
ATOM 9347 O O . SER D 1 251 ? -28.985 -46.003 40.831 1.00 65.33 251 SER D O 1
ATOM 9350 N N . LYS D 1 252 ? -29.466 -44.177 39.626 1.00 60.86 252 LYS D N 1
ATOM 9351 C CA . LYS D 1 252 ? -28.176 -43.562 39.926 1.00 65.76 252 LYS D CA 1
ATOM 9352 C C . LYS D 1 252 ? -28.347 -42.370 40.863 1.00 66.28 252 LYS D C 1
ATOM 9353 O O . LYS D 1 252 ? -28.915 -41.349 40.462 1.00 64.25 252 LYS D O 1
ATOM 9359 N N . PRO D 1 253 ? -27.866 -42.510 42.118 1.00 68.99 253 PRO D N 1
ATOM 9360 C CA . PRO D 1 253 ? -27.916 -41.538 43.205 1.00 69.88 253 PRO D CA 1
ATOM 9361 C C . PRO D 1 253 ? -27.755 -40.089 42.762 1.00 68.50 253 PRO D C 1
ATOM 9362 O O . PRO D 1 253 ? -28.506 -39.221 43.215 1.00 67.64 253 PRO D O 1
ATOM 9366 N N . GLU D 1 254 ? -26.780 -39.843 41.894 1.00 69.04 254 GLU D N 1
ATOM 9367 C CA . GLU D 1 254 ? -26.484 -38.499 41.404 1.00 69.64 254 GLU D CA 1
ATOM 9368 C C . GLU D 1 254 ? -27.674 -37.861 40.687 1.00 65.03 254 GLU D C 1
ATOM 9369 O O . GLU D 1 254 ? -27.941 -36.673 40.868 1.00 66.05 254 GLU D O 1
ATOM 9375 N N . ASN D 1 255 ? -28.393 -38.653 39.892 1.00 61.19 255 ASN D N 1
ATOM 9376 C CA . ASN D 1 255 ? -29.634 -38.202 39.257 1.00 55.19 255 ASN D CA 1
ATOM 9377 C C . ASN D 1 255 ? -30.685 -37.879 40.318 1.00 54.37 255 ASN D C 1
ATOM 9378 O O . ASN D 1 255 ? -31.400 -36.878 40.209 1.00 54.40 255 ASN D O 1
ATOM 9383 N N . LEU D 1 256 ? -30.775 -38.705 41.361 1.00 54.35 256 LEU D N 1
ATOM 9384 C CA . LEU D 1 256 ? -31.733 -38.433 42.421 1.00 51.57 256 LEU D CA 1
ATOM 9385 C C . LEU D 1 256 ? -31.359 -37.158 43.142 1.00 53.59 256 LEU D C 1
ATOM 9386 O O . LEU D 1 256 ? -32.223 -36.291 43.357 1.00 52.93 256 LEU D O 1
ATOM 9391 N N . LYS D 1 257 ? -30.081 -37.030 43.505 1.00 56.89 257 LYS D N 1
ATOM 9392 C CA . LYS D 1 257 ? -29.595 -35.827 44.194 1.00 59.31 257 LYS D CA 1
ATOM 9393 C C . LYS D 1 257 ? -29.968 -34.591 43.365 1.00 57.75 257 LYS D C 1
ATOM 9394 O O . LYS D 1 257 ? -30.476 -33.589 43.890 1.00 57.57 257 LYS D O 1
ATOM 9400 N N . LEU D 1 258 ? -29.725 -34.681 42.061 1.00 55.55 258 LEU D N 1
ATOM 9401 C CA . LEU D 1 258 ? -29.947 -33.562 41.182 1.00 54.68 258 LEU D CA 1
ATOM 9402 C C . LEU D 1 258 ? -31.433 -33.190 41.161 1.00 53.27 258 LEU D C 1
ATOM 9403 O O . LEU D 1 258 ? -31.785 -32.032 41.392 1.00 54.85 258 LEU D O 1
ATOM 9408 N N . MET D 1 259 ? -32.303 -34.166 40.924 1.00 51.39 259 MET D N 1
ATOM 9409 C CA . MET D 1 259 ? -33.742 -33.903 40.973 1.00 50.82 259 MET D CA 1
ATOM 9410 C C . MET D 1 259 ? -34.163 -33.296 42.301 1.00 52.23 259 MET D C 1
ATOM 9411 O O . MET D 1 259 ? -34.861 -32.287 42.333 1.00 52.48 259 MET D O 1
ATOM 9416 N N . MET D 1 260 ? -33.689 -33.882 43.395 1.00 54.99 260 MET D N 1
ATOM 9417 C CA . MET D 1 260 ? -33.993 -33.376 44.732 1.00 56.41 260 MET D CA 1
ATOM 9418 C C . MET D 1 260 ? -33.510 -31.949 44.934 1.00 58.39 260 MET D C 1
ATOM 9419 O O . MET D 1 260 ? -34.188 -31.132 45.565 1.00 58.08 260 MET D O 1
ATOM 9424 N N . ASN D 1 261 ? -32.360 -31.631 44.356 1.00 60.18 261 ASN D N 1
ATOM 9425 C CA . ASN D 1 261 ? -31.835 -30.282 44.472 1.00 63.04 261 ASN D CA 1
ATOM 9426 C C . ASN D 1 261 ? -32.583 -29.271 43.623 1.00 62.07 261 ASN D C 1
ATOM 9427 O O . ASN D 1 261 ? -32.747 -28.113 44.035 1.00 64.39 261 ASN D O 1
ATOM 9432 N N . LEU D 1 262 ? -33.073 -29.711 42.466 1.00 57.99 262 LEU D N 1
ATOM 9433 C CA . LEU D 1 262 ? -33.869 -28.826 41.622 1.00 56.40 262 LEU D CA 1
ATOM 9434 C C . LEU D 1 262 ? -35.255 -28.503 42.223 1.00 57.35 262 LEU D C 1
ATOM 9435 O O . LEU D 1 262 ? -35.862 -27.479 41.884 1.00 58.55 262 LEU D O 1
ATOM 9440 N N . LEU D 1 263 ? -35.734 -29.344 43.147 1.00 56.90 263 LEU D N 1
ATOM 9441 C CA . LEU D 1 263 ? -36.951 -29.045 43.895 1.00 55.82 263 LEU D CA 1
ATOM 9442 C C . LEU D 1 263 ? -36.853 -27.706 44.645 1.00 60.42 263 LEU D C 1
ATOM 9443 O O . LEU D 1 263 ? -37.870 -27.040 44.847 1.00 60.70 263 LEU D O 1
ATOM 9448 N N . ARG D 1 264 ? -35.635 -27.303 45.035 1.00 63.90 264 ARG D N 1
ATOM 9449 C CA . ARG D 1 264 ? -35.438 -26.069 45.828 1.00 68.57 264 ARG D CA 1
ATOM 9450 C C . ARG D 1 264 ? -34.991 -24.852 45.022 1.00 70.06 264 ARG D C 1
ATOM 9451 O O . ARG D 1 264 ? -34.658 -23.815 45.596 1.00 74.35 264 ARG D O 1
ATOM 9459 N N . ASP D 1 265 ? -34.987 -24.981 43.702 1.00 67.12 265 ASP D N 1
ATOM 9460 C CA . ASP D 1 265 ? -34.497 -23.944 42.820 1.00 68.54 265 ASP D CA 1
ATOM 9461 C C . ASP D 1 265 ? -35.227 -22.611 42.899 1.00 71.17 265 ASP D C 1
ATOM 9462 O O . ASP D 1 265 ? -36.394 -22.546 43.244 1.00 70.17 265 ASP D O 1
ATOM 9467 N N . LYS D 1 266 ? -34.501 -21.551 42.553 1.00 76.28 266 LYS D N 1
ATOM 9468 C CA . LYS D 1 266 ? -35.028 -20.191 42.431 1.00 79.74 266 LYS D CA 1
ATOM 9469 C C . LYS D 1 266 ? -36.422 -20.161 41.783 1.00 76.29 266 LYS D C 1
ATOM 9470 O O . LYS D 1 266 ? -37.328 -19.477 42.268 1.00 78.94 266 LYS D O 1
ATOM 9476 N N . SER D 1 267 ? -36.580 -20.939 40.718 1.00 69.58 267 SER D N 1
ATOM 9477 C CA . SER D 1 267 ? -37.714 -20.835 39.803 1.00 66.59 267 SER D CA 1
ATOM 9478 C C . SER D 1 267 ? -38.829 -21.846 40.050 1.00 64.26 267 SER D C 1
ATOM 9479 O O . SER D 1 267 ? -38.599 -23.055 40.096 1.00 61.12 267 SER D O 1
ATOM 9482 N N . ARG D 1 268 ? -40.046 -21.327 40.167 1.00 66.33 268 ARG D N 1
ATOM 9483 C CA . ARG D 1 268 ? -41.240 -22.135 40.359 1.00 64.77 268 ARG D CA 1
ATOM 9484 C C . ARG D 1 268 ? -41.382 -23.123 39.215 1.00 61.33 268 ARG D C 1
ATOM 9485 O O . ARG D 1 268 ? -41.858 -24.245 39.404 1.00 59.36 268 ARG D O 1
ATOM 9493 N N . ASN D 1 269 ? -40.966 -22.716 38.018 1.00 60.35 269 ASN D N 1
ATOM 9494 C CA . ASN D 1 269 ? -41.152 -23.584 36.853 1.00 55.33 269 ASN D CA 1
ATOM 9495 C C . ASN D 1 269 ? -40.151 -24.739 36.775 1.00 51.07 269 ASN D C 1
ATOM 9496 O O . ASN D 1 269 ? -40.518 -25.869 36.469 1.00 47.28 269 ASN D O 1
ATOM 9501 N N . ILE D 1 270 ? -38.898 -24.466 37.107 1.00 51.51 270 ILE D N 1
ATOM 9502 C CA . ILE D 1 270 ? -37.905 -25.522 37.142 1.00 51.21 270 ILE D CA 1
ATOM 9503 C C . ILE D 1 270 ? -38.277 -26.548 38.198 1.00 51.59 270 ILE D C 1
ATOM 9504 O O . ILE D 1 270 ? -38.342 -27.737 37.906 1.00 49.89 270 ILE D O 1
ATOM 9509 N N . GLN D 1 271 ? -38.602 -26.084 39.402 1.00 53.79 271 GLN D N 1
ATOM 9510 C CA . GLN D 1 271 ? -38.912 -27.001 40.476 1.00 54.13 271 GLN D CA 1
ATOM 9511 C C . GLN D 1 271 ? -40.103 -27.927 40.148 1.00 52.09 271 GLN D C 1
ATOM 9512 O O . GLN D 1 271 ? -40.040 -29.131 40.391 1.00 51.69 271 GLN D O 1
ATOM 9518 N N . PHE D 1 272 ? -41.160 -27.381 39.559 1.00 52.02 272 PHE D N 1
ATOM 9519 C CA . PHE D 1 272 ? -42.259 -28.188 38.996 1.00 49.73 272 PHE D CA 1
ATOM 9520 C C . PHE D 1 272 ? -41.773 -29.276 38.012 1.00 49.16 272 PHE D C 1
ATOM 9521 O O . PHE D 1 272 ? -42.198 -30.424 38.111 1.00 49.71 272 PHE D O 1
ATOM 9529 N N . GLU D 1 273 ? -40.891 -28.928 37.071 1.00 47.95 273 GLU D N 1
ATOM 9530 C CA . GLU D 1 273 ? -40.335 -29.934 36.160 1.00 46.03 273 GLU D CA 1
ATOM 9531 C C . GLU D 1 273 ? -39.562 -31.023 36.916 1.00 46.09 273 GLU D C 1
ATOM 9532 O O . GLU D 1 273 ? -39.763 -32.207 36.687 1.00 45.56 273 GLU D O 1
ATOM 9538 N N . ALA D 1 274 ? -38.668 -30.623 37.815 1.00 47.31 274 ALA D N 1
ATOM 9539 C CA . ALA D 1 274 ? -37.949 -31.588 38.642 1.00 46.03 274 ALA D CA 1
ATOM 9540 C C . ALA D 1 274 ? -38.931 -32.480 39.426 1.00 46.25 274 ALA D C 1
ATOM 9541 O O . ALA D 1 274 ? -38.755 -33.693 39.498 1.00 46.60 274 ALA D O 1
ATOM 9543 N N . PHE D 1 275 ? -39.974 -31.889 39.994 1.00 46.39 275 PHE D N 1
ATOM 9544 C CA . PHE D 1 275 ? -41.031 -32.678 40.616 1.00 47.59 275 PHE D CA 1
ATOM 9545 C C . PHE D 1 275 ? -41.502 -33.825 39.699 1.00 47.02 275 PHE D C 1
ATOM 9546 O O . PHE D 1 275 ? -41.751 -34.937 40.170 1.00 46.76 275 PHE D O 1
ATOM 9554 N N . HIS D 1 276 ? -41.611 -33.543 38.398 1.00 45.50 276 HIS D N 1
ATOM 9555 C CA . HIS D 1 276 ? -42.127 -34.525 37.442 1.00 44.70 276 HIS D CA 1
ATOM 9556 C C . HIS D 1 276 ? -41.125 -35.597 37.007 1.00 43.80 276 HIS D C 1
ATOM 9557 O O . HIS D 1 276 ? -41.511 -36.632 36.480 1.00 45.04 276 HIS D O 1
ATOM 9564 N N . VAL D 1 277 ? -39.846 -35.360 37.252 1.00 44.84 277 VAL D N 1
ATOM 9565 C CA . VAL D 1 277 ? -38.845 -36.413 37.092 1.00 45.11 277 VAL D CA 1
ATOM 9566 C C . VAL D 1 277 ? -38.725 -37.161 38.424 1.00 47.69 277 VAL D C 1
ATOM 9567 O O . VAL D 1 277 ? -38.753 -38.405 38.483 1.00 48.83 277 VAL D O 1
ATOM 9571 N N . PHE D 1 278 ? -38.638 -36.382 39.499 1.00 48.43 278 PHE D N 1
ATOM 9572 C CA . PHE D 1 278 ? -38.561 -36.913 40.850 1.00 48.83 278 PHE D CA 1
ATOM 9573 C C . PHE D 1 278 ? -39.644 -37.977 41.161 1.00 48.51 278 PHE D C 1
ATOM 9574 O O . PHE D 1 278 ? -39.329 -39.013 41.748 1.00 50.29 278 PHE D O 1
ATOM 9582 N N . LYS D 1 279 ? -40.893 -37.736 40.754 1.00 46.70 279 LYS D N 1
ATOM 9583 C CA . LYS D 1 279 ? -41.970 -38.725 40.944 1.00 47.07 279 LYS D CA 1
ATOM 9584 C C . LYS D 1 279 ? -41.625 -40.107 40.390 1.00 46.76 279 LYS D C 1
ATOM 9585 O O . LYS D 1 279 ? -42.042 -41.107 40.947 1.00 47.27 279 LYS D O 1
ATOM 9591 N N . VAL D 1 280 ? -40.851 -40.153 39.309 1.00 45.95 280 VAL D N 1
ATOM 9592 C CA . VAL D 1 280 ? -40.511 -41.409 38.668 1.00 46.23 280 VAL D CA 1
ATOM 9593 C C . VAL D 1 280 ? -39.586 -42.196 39.592 1.00 49.75 280 VAL D C 1
ATOM 9594 O O . VAL D 1 280 ? -39.779 -43.392 39.794 1.00 52.18 280 VAL D O 1
ATOM 9598 N N . PHE D 1 281 ? -38.591 -41.522 40.165 1.00 49.14 281 PHE D N 1
ATOM 9599 C CA . PHE D 1 281 ? -37.720 -42.153 41.140 1.00 50.11 281 PHE D CA 1
ATOM 9600 C C . PHE D 1 281 ? -38.528 -42.826 42.246 1.00 52.76 281 PHE D C 1
ATOM 9601 O O . PHE D 1 281 ? -38.264 -43.984 42.575 1.00 56.16 281 PHE D O 1
ATOM 9609 N N . VAL D 1 282 ? -39.505 -42.109 42.808 1.00 50.91 282 VAL D N 1
ATOM 9610 C CA . VAL D 1 282 ? -40.250 -42.591 43.976 1.00 52.50 282 VAL D CA 1
ATOM 9611 C C . VAL D 1 282 ? -41.204 -43.736 43.652 1.00 53.83 282 VAL D C 1
ATOM 9612 O O . VAL D 1 282 ? -41.283 -44.701 44.393 1.00 58.38 282 VAL D O 1
ATOM 9616 N N . ALA D 1 283 ? -41.930 -43.633 42.549 1.00 53.08 283 ALA D N 1
ATOM 9617 C CA . ALA D 1 283 ? -42.929 -44.632 42.187 1.00 53.94 283 ALA D CA 1
ATOM 9618 C C . ALA D 1 283 ? -42.298 -45.977 41.856 1.00 56.06 283 ALA D C 1
ATOM 9619 O O . ALA D 1 283 ? -42.974 -46.996 41.800 1.00 57.42 283 ALA D O 1
ATOM 9621 N N . ASN D 1 284 ? -40.996 -45.969 41.626 1.00 56.77 284 ASN D N 1
ATOM 9622 C CA . ASN D 1 284 ? -40.287 -47.195 41.323 1.00 60.20 284 ASN D CA 1
ATOM 9623 C C . ASN D 1 284 ? -40.499 -48.307 42.392 1.00 64.71 284 ASN D C 1
ATOM 9624 O O . ASN D 1 284 ? -40.203 -48.106 43.576 1.00 65.03 284 ASN D O 1
ATOM 9629 N N . PRO D 1 285 ? -41.034 -49.472 41.973 1.00 67.40 285 PRO D N 1
ATOM 9630 C CA . PRO D 1 285 ? -41.110 -50.621 42.892 1.00 71.36 285 PRO D CA 1
ATOM 9631 C C . PRO D 1 285 ? -39.739 -51.257 43.182 1.00 73.24 285 PRO D C 1
ATOM 9632 O O . PRO D 1 285 ? -39.544 -51.834 44.247 1.00 75.20 285 PRO D O 1
ATOM 9636 N N . ASN D 1 286 ? -38.801 -51.135 42.246 1.00 72.30 286 ASN D N 1
ATOM 9637 C CA . ASN D 1 286 ? -37.521 -51.817 42.360 1.00 74.76 286 ASN D CA 1
ATOM 9638 C C . ASN D 1 286 ? -36.332 -50.879 42.511 1.00 72.85 286 ASN D C 1
ATOM 9639 O O . ASN D 1 286 ? -35.360 -50.956 41.749 1.00 72.22 286 ASN D O 1
ATOM 9644 N N . LYS D 1 287 ? -36.407 -50.005 43.514 1.00 71.52 287 LYS D N 1
ATOM 9645 C CA . LYS D 1 287 ? -35.305 -49.098 43.829 1.00 70.18 287 LYS D CA 1
ATOM 9646 C C . LYS D 1 287 ? -34.059 -49.868 44.256 1.00 73.78 287 LYS D C 1
ATOM 9647 O O . LYS D 1 287 ? -34.145 -50.886 44.942 1.00 76.01 287 LYS D O 1
ATOM 9653 N N . THR D 1 288 ? -32.906 -49.382 43.809 1.00 73.84 288 THR D N 1
ATOM 9654 C CA . THR D 1 288 ? -31.632 -49.886 44.263 1.00 77.41 288 THR D CA 1
ATOM 9655 C C . THR D 1 288 ? -31.323 -49.274 45.622 1.00 78.82 288 THR D C 1
ATOM 9656 O O . THR D 1 288 ? -31.870 -48.234 45.984 1.00 76.39 288 THR D O 1
ATOM 9660 N N . GLN D 1 289 ? -30.419 -49.915 46.351 1.00 82.98 289 GLN D N 1
ATOM 9661 C CA . GLN D 1 289 ? -30.131 -49.556 47.730 1.00 84.83 289 GLN D CA 1
ATOM 9662 C C . GLN D 1 289 ? -29.744 -48.102 48.014 1.00 81.50 289 GLN D C 1
ATOM 9663 O O . GLN D 1 289 ? -30.304 -47.507 48.937 1.00 80.38 289 GLN D O 1
ATOM 9669 N N . PRO D 1 290 ? -28.808 -47.517 47.235 1.00 79.64 290 PRO D N 1
ATOM 9670 C CA . PRO D 1 290 ? -28.436 -46.122 47.520 1.00 77.94 290 PRO D CA 1
ATOM 9671 C C . PRO D 1 290 ? -29.552 -45.108 47.199 1.00 73.37 290 PRO D C 1
ATOM 9672 O O . PRO D 1 290 ? -29.700 -44.098 47.903 1.00 72.76 290 PRO D O 1
ATOM 9676 N N . ILE D 1 291 ? -30.324 -45.366 46.144 1.00 69.44 291 ILE D N 1
ATOM 9677 C CA . ILE D 1 291 ? -31.493 -44.551 45.848 1.00 64.88 291 ILE D CA 1
ATOM 9678 C C . ILE D 1 291 ? -32.458 -44.656 47.033 1.00 64.86 291 ILE D C 1
ATOM 9679 O O . ILE D 1 291 ? -32.903 -43.639 47.580 1.00 62.57 291 ILE D O 1
ATOM 9684 N N . LEU D 1 292 ? -32.762 -45.893 47.424 1.00 66.17 292 LEU D N 1
ATOM 9685 C CA . LEU D 1 292 ? -33.607 -46.146 48.579 1.00 68.66 292 LEU D CA 1
ATOM 9686 C C . LEU D 1 292 ? -33.081 -45.343 49.767 1.00 70.11 292 LEU D C 1
ATOM 9687 O O . LEU D 1 292 ? -33.836 -44.553 50.361 1.00 71.25 292 LEU D O 1
ATOM 9692 N N . ASP D 1 293 ? -31.790 -45.498 50.057 1.00 70.57 293 ASP D N 1
ATOM 9693 C CA . ASP D 1 293 ? -31.140 -44.849 51.200 1.00 73.05 293 ASP D CA 1
ATOM 9694 C C . ASP D 1 293 ? -31.320 -43.332 51.285 1.00 69.62 293 ASP D C 1
ATOM 9695 O O . ASP D 1 293 ? -31.657 -42.806 52.360 1.00 70.05 293 ASP D O 1
ATOM 9700 N N . ILE D 1 294 ? -31.097 -42.633 50.171 1.00 66.20 294 ILE D N 1
ATOM 9701 C CA . ILE D 1 294 ? -31.260 -41.170 50.141 1.00 64.08 294 ILE D CA 1
ATOM 9702 C C . ILE D 1 294 ? -32.664 -40.796 50.554 1.00 60.64 294 ILE D C 1
ATOM 9703 O O . ILE D 1 294 ? -32.860 -39.916 51.396 1.00 61.44 294 ILE D O 1
ATOM 9708 N N . LEU D 1 295 ? -33.638 -41.494 49.982 1.00 58.68 295 LEU D N 1
ATOM 9709 C CA . LEU D 1 295 ? -35.043 -41.226 50.289 1.00 57.94 295 LEU D CA 1
ATOM 9710 C C . LEU D 1 295 ? -35.313 -41.498 51.764 1.00 60.84 295 LEU D C 1
ATOM 9711 O O . LEU D 1 295 ? -36.010 -40.724 52.414 1.00 61.07 295 LEU D O 1
ATOM 9716 N N . LEU D 1 296 ? -34.750 -42.587 52.291 1.00 63.52 296 LEU D N 1
ATOM 9717 C CA . LEU D 1 296 ? -34.869 -42.882 53.721 1.00 66.98 296 LEU D CA 1
ATOM 9718 C C . LEU D 1 296 ? -34.236 -41.809 54.595 1.00 69.77 296 LEU D C 1
ATOM 9719 O O . LEU D 1 296 ? -34.892 -41.284 55.480 1.00 71.29 296 LEU D O 1
ATOM 9724 N N . LYS D 1 297 ? -32.986 -41.451 54.316 1.00 71.97 297 LYS D N 1
ATOM 9725 C CA . LYS D 1 297 ? -32.309 -40.390 55.062 1.00 75.41 297 LYS D CA 1
ATOM 9726 C C . LYS D 1 297 ? -33.128 -39.091 55.104 1.00 74.40 297 LYS D C 1
ATOM 9727 O O . LYS D 1 297 ? -33.075 -38.349 56.083 1.00 77.52 297 LYS D O 1
ATOM 9733 N N . ASN D 1 298 ? -33.897 -38.833 54.049 1.00 71.87 298 ASN D N 1
ATOM 9734 C CA . ASN D 1 298 ? -34.636 -37.579 53.909 1.00 69.54 298 ASN D CA 1
ATOM 9735 C C . ASN D 1 298 ? -36.159 -37.732 54.062 1.00 67.86 298 ASN D C 1
ATOM 9736 O O . ASN D 1 298 ? -36.912 -36.780 53.835 1.00 67.65 298 ASN D O 1
ATOM 9741 N N . GLN D 1 299 ? -36.599 -38.921 54.473 1.00 67.85 299 GLN D N 1
ATOM 9742 C CA . GLN D 1 299 ? -38.030 -39.252 54.564 1.00 67.07 299 GLN D CA 1
ATOM 9743 C C . GLN D 1 299 ? -38.894 -38.174 55.227 1.00 67.19 299 GLN D C 1
ATOM 9744 O O . GLN D 1 299 ? -39.814 -37.651 54.599 1.00 65.89 299 GLN D O 1
ATOM 9750 N N . ALA D 1 300 ? -38.599 -37.832 56.476 1.00 69.29 300 ALA D N 1
ATOM 9751 C CA . ALA D 1 300 ? -39.385 -36.808 57.179 1.00 70.00 300 ALA D CA 1
ATOM 9752 C C . ALA D 1 300 ? -39.326 -35.455 56.455 1.00 69.25 300 ALA D C 1
ATOM 9753 O O . ALA D 1 300 ? -40.371 -34.803 56.258 1.00 66.87 300 ALA D O 1
ATOM 9755 N N . LYS D 1 301 ? -38.114 -35.058 56.047 1.00 68.76 301 LYS D N 1
ATOM 9756 C CA . LYS D 1 301 ? -37.911 -33.801 55.326 1.00 68.30 301 LYS D CA 1
ATOM 9757 C C . LYS D 1 301 ? -38.724 -33.791 54.036 1.00 64.49 301 LYS D C 1
ATOM 9758 O O . LYS D 1 301 ? -39.347 -32.784 53.693 1.00 63.38 301 LYS D O 1
ATOM 9764 N N . LEU D 1 302 ? -38.747 -34.925 53.344 1.00 62.38 302 LEU D N 1
ATOM 9765 C CA . LEU D 1 302 ? -39.493 -35.026 52.096 1.00 60.72 302 LEU D CA 1
ATOM 9766 C C . LEU D 1 302 ? -40.986 -34.866 52.358 1.00 60.39 302 LEU D C 1
ATOM 9767 O O . LEU D 1 302 ? -41.684 -34.146 51.643 1.00 60.47 302 LEU D O 1
ATOM 9772 N N . ILE D 1 303 ? -41.462 -35.529 53.398 1.00 61.27 303 ILE D N 1
ATOM 9773 C CA . ILE D 1 303 ? -42.849 -35.432 53.782 1.00 61.95 303 ILE D CA 1
ATOM 9774 C C . ILE D 1 303 ? -43.196 -33.985 54.120 1.00 64.20 303 ILE D C 1
ATOM 9775 O O . ILE D 1 303 ? -44.235 -33.497 53.683 1.00 63.83 303 ILE D O 1
ATOM 9780 N N . GLU D 1 304 ? -42.337 -33.286 54.867 1.00 67.19 304 GLU D N 1
ATOM 9781 C CA . GLU D 1 304 ? -42.626 -31.876 55.155 1.00 69.72 304 GLU D CA 1
ATOM 9782 C C . GLU D 1 304 ? -42.572 -31.055 53.873 1.00 67.88 304 GLU D C 1
ATOM 9783 O O . GLU D 1 304 ? -43.474 -30.254 53.606 1.00 68.13 304 GLU D O 1
ATOM 9789 N N . PHE D 1 305 ? -41.537 -31.279 53.068 1.00 66.81 305 PHE D N 1
ATOM 9790 C CA . PHE D 1 305 ? -41.370 -30.521 51.827 1.00 65.41 305 PHE D CA 1
ATOM 9791 C C . PHE D 1 305 ? -42.555 -30.682 50.876 1.00 63.31 305 PHE D C 1
ATOM 9792 O O . PHE D 1 305 ? -43.226 -29.700 50.552 1.00 63.74 305 PHE D O 1
ATOM 9800 N N . LEU D 1 306 ? -42.818 -31.916 50.451 1.00 62.52 306 LEU D N 1
ATOM 9801 C CA . LEU D 1 306 ? -43.904 -32.201 49.502 1.00 63.01 306 LEU D CA 1
ATOM 9802 C C . LEU D 1 306 ? -45.252 -31.638 49.956 1.00 66.76 306 LEU D C 1
ATOM 9803 O O . LEU D 1 306 ? -46.017 -31.141 49.141 1.00 67.87 306 LEU D O 1
ATOM 9808 N N . SER D 1 307 ? -45.519 -31.699 51.260 1.00 70.67 307 SER D N 1
ATOM 9809 C CA . SER D 1 307 ? -46.766 -31.214 51.834 1.00 73.96 307 SER D CA 1
ATOM 9810 C C . SER D 1 307 ? -46.938 -29.703 51.684 1.00 76.97 307 SER D C 1
ATOM 9811 O O . SER D 1 307 ? -48.060 -29.218 51.537 1.00 79.31 307 SER D O 1
ATOM 9814 N N . LYS D 1 308 ? -45.839 -28.956 51.753 1.00 77.60 308 LYS D N 1
ATOM 9815 C CA . LYS D 1 308 ? -45.918 -27.508 51.589 1.00 79.82 308 LYS D CA 1
ATOM 9816 C C . LYS D 1 308 ? -45.717 -27.113 50.104 1.00 77.16 308 LYS D C 1
ATOM 9817 O O . LYS D 1 308 ? -46.006 -25.973 49.712 1.00 78.18 308 LYS D O 1
ATOM 9823 N N . PHE D 1 309 ? -45.244 -28.065 49.293 1.00 72.69 309 PHE D N 1
ATOM 9824 C CA . PHE D 1 309 ? -44.751 -27.796 47.929 1.00 68.90 309 PHE D CA 1
ATOM 9825 C C . PHE D 1 309 ? -45.728 -27.088 47.011 1.00 69.28 309 PHE D C 1
ATOM 9826 O O . PHE D 1 309 ? -46.682 -27.691 46.525 1.00 67.60 309 PHE D O 1
ATOM 9834 N N . GLN D 1 310 ? -45.458 -25.811 46.763 1.00 72.85 310 GLN D N 1
ATOM 9835 C CA . GLN D 1 310 ? -46.242 -24.995 45.839 1.00 75.40 310 GLN D CA 1
ATOM 9836 C C . GLN D 1 310 ? -47.734 -25.084 46.126 1.00 79.62 310 GLN D C 1
ATOM 9837 O O . GLN D 1 310 ? -48.536 -25.323 45.217 1.00 78.74 310 GLN D O 1
ATOM 9843 N N . ASN D 1 311 ? -48.085 -24.890 47.399 1.00 86.01 311 ASN D N 1
ATOM 9844 C CA . ASN D 1 311 ? -49.471 -24.857 47.862 1.00 91.80 311 ASN D CA 1
ATOM 9845 C C . ASN D 1 311 ? -50.314 -23.785 47.184 1.00 96.51 311 ASN D C 1
ATOM 9846 O O . ASN D 1 311 ? -51.492 -23.637 47.490 1.00 99.80 311 ASN D O 1
ATOM 9851 N N . ASP D 1 312 ? -49.702 -23.062 46.252 1.00 99.29 312 ASP D N 1
ATOM 9852 C CA . ASP D 1 312 ? -50.291 -21.893 45.616 1.00 104.64 312 ASP D CA 1
ATOM 9853 C C . ASP D 1 312 ? -50.511 -22.130 44.126 1.00 104.07 312 ASP D C 1
ATOM 9854 O O . ASP D 1 312 ? -49.753 -21.614 43.286 1.00 104.28 312 ASP D O 1
ATOM 9859 N N . ARG D 1 313 ? -51.541 -22.909 43.792 1.00 104.24 313 ARG D N 1
ATOM 9860 C CA . ARG D 1 313 ? -51.859 -23.182 42.377 1.00 103.56 313 ARG D CA 1
ATOM 9861 C C . ARG D 1 313 ? -53.231 -22.639 41.946 1.00 106.85 313 ARG D C 1
ATOM 9862 O O . ARG D 1 313 ? -53.569 -22.650 40.758 1.00 106.52 313 ARG D O 1
ATOM 9870 N N . GLU D 1 315 ? -54.622 -24.428 43.930 1.00 114.06 315 GLU D N 1
ATOM 9871 C CA . GLU D 1 315 ? -55.571 -25.497 43.644 1.00 113.58 315 GLU D CA 1
ATOM 9872 C C . GLU D 1 315 ? -55.598 -25.870 42.154 1.00 110.76 315 GLU D C 1
ATOM 9873 O O . GLU D 1 315 ? -56.396 -25.336 41.381 1.00 112.04 315 GLU D O 1
ATOM 9879 N N . ASP D 1 316 ? -54.709 -26.782 41.761 1.00 106.68 316 ASP D N 1
ATOM 9880 C CA . ASP D 1 316 ? -54.742 -27.397 40.431 1.00 102.93 316 ASP D CA 1
ATOM 9881 C C . ASP D 1 316 ? -55.740 -28.563 40.474 1.00 103.00 316 ASP D C 1
ATOM 9882 O O . ASP D 1 316 ? -56.778 -28.519 39.807 1.00 105.47 316 ASP D O 1
ATOM 9887 N N . GLU D 1 317 ? -55.404 -29.576 41.278 1.00 100.49 317 GLU D N 1
ATOM 9888 C CA . GLU D 1 317 ? -56.220 -30.768 41.573 1.00 100.01 317 GLU D CA 1
ATOM 9889 C C . GLU D 1 317 ? -55.454 -32.021 41.189 1.00 94.89 317 GLU D C 1
ATOM 9890 O O . GLU D 1 317 ? -55.166 -32.851 42.041 1.00 94.52 317 GLU D O 1
ATOM 9896 N N . GLN D 1 318 ? -55.121 -32.152 39.909 1.00 90.28 318 GLN D N 1
ATOM 9897 C CA . GLN D 1 318 ? -54.316 -33.276 39.455 1.00 85.34 318 GLN D CA 1
ATOM 9898 C C . GLN D 1 318 ? -52.947 -33.237 40.156 1.00 80.00 318 GLN D C 1
ATOM 9899 O O . GLN D 1 318 ? -52.433 -34.263 40.615 1.00 77.97 318 GLN D O 1
ATOM 9905 N N . PHE D 1 319 ? -52.387 -32.033 40.243 1.00 75.41 319 PHE D N 1
ATOM 9906 C CA . PHE D 1 319 ? -51.149 -31.782 40.966 1.00 69.94 319 PHE D CA 1
ATOM 9907 C C . PHE D 1 319 ? -51.277 -32.086 42.463 1.00 70.49 319 PHE D C 1
ATOM 9908 O O . PHE D 1 319 ? -50.397 -32.743 43.031 1.00 68.65 319 PHE D O 1
ATOM 9916 N N . ASN D 1 320 ? -52.370 -31.626 43.086 1.00 70.60 320 ASN D N 1
ATOM 9917 C CA . ASN D 1 320 ? -52.656 -31.948 44.479 1.00 70.76 320 ASN D CA 1
ATOM 9918 C C . ASN D 1 320 ? -52.759 -33.454 44.707 1.00 69.00 320 ASN D C 1
ATOM 9919 O O . ASN D 1 320 ? -52.362 -33.957 45.769 1.00 69.43 320 ASN D O 1
ATOM 9924 N N . ASP D 1 321 ? -53.291 -34.158 43.708 1.00 66.04 321 ASP D N 1
ATOM 9925 C CA . ASP D 1 321 ? -53.419 -35.608 43.740 1.00 64.65 321 ASP D CA 1
ATOM 9926 C C . ASP D 1 321 ? -52.071 -36.275 43.576 1.00 62.82 321 ASP D C 1
ATOM 9927 O O . ASP D 1 321 ? -51.826 -37.333 44.151 1.00 64.46 321 ASP D O 1
ATOM 9932 N N . GLU D 1 322 ? -51.202 -35.654 42.788 1.00 59.91 322 GLU D N 1
ATOM 9933 C CA . GLU D 1 322 ? -49.868 -36.160 42.580 1.00 57.82 322 GLU D CA 1
ATOM 9934 C C . GLU D 1 322 ? -49.021 -36.029 43.859 1.00 57.94 322 GLU D C 1
ATOM 9935 O O . GLU D 1 322 ? -48.338 -36.983 44.237 1.00 58.32 322 GLU D O 1
ATOM 9941 N N . LYS D 1 323 ? -49.087 -34.880 44.541 1.00 58.19 323 LYS D N 1
ATOM 9942 C CA . LYS D 1 323 ? -48.355 -34.698 45.807 1.00 58.35 323 LYS D CA 1
ATOM 9943 C C . LYS D 1 323 ? -48.824 -35.725 46.825 1.00 60.92 323 LYS D C 1
ATOM 9944 O O . LYS D 1 323 ? -48.012 -36.447 47.427 1.00 62.32 323 LYS D O 1
ATOM 9950 N N . THR D 1 324 ? -50.144 -35.800 46.987 1.00 61.84 324 THR D N 1
ATOM 9951 C CA . THR D 1 324 ? -50.789 -36.760 47.865 1.00 63.07 324 THR D CA 1
ATOM 9952 C C . THR D 1 324 ? -50.299 -38.185 47.626 1.00 62.24 324 THR D C 1
ATOM 9953 O O . THR D 1 324 ? -49.826 -38.831 48.547 1.00 62.94 324 THR D O 1
ATOM 9957 N N . TYR D 1 325 ? -50.413 -38.664 46.393 1.00 60.84 325 TYR D N 1
ATOM 9958 C CA . TYR D 1 325 ? -49.911 -39.983 46.032 1.00 61.17 325 TYR D CA 1
ATOM 9959 C C . TYR D 1 325 ? -48.419 -40.159 46.403 1.00 59.57 325 TYR D C 1
ATOM 9960 O O . TYR D 1 325 ? -48.055 -41.194 46.948 1.00 61.09 325 TYR D O 1
ATOM 9969 N N . LEU D 1 326 ? -47.578 -39.158 46.117 1.00 56.18 326 LEU D N 1
ATOM 9970 C CA . LEU D 1 326 ? -46.140 -39.207 46.470 1.00 55.18 326 LEU D CA 1
ATOM 9971 C C . LEU D 1 326 ? -45.862 -39.245 47.969 1.00 56.65 326 LEU D C 1
ATOM 9972 O O . LEU D 1 326 ? -45.065 -40.041 48.420 1.00 56.20 326 LEU D O 1
ATOM 9977 N N . VAL D 1 327 ? -46.518 -38.372 48.732 1.00 57.61 327 VAL D N 1
ATOM 9978 C CA . VAL D 1 327 ? -46.350 -38.350 50.180 1.00 58.86 327 VAL D CA 1
ATOM 9979 C C . VAL D 1 327 ? -46.669 -39.715 50.743 1.00 60.82 327 VAL D C 1
ATOM 9980 O O . VAL D 1 327 ? -45.961 -40.209 51.612 1.00 65.04 327 VAL D O 1
ATOM 9984 N N . LYS D 1 328 ? -47.712 -40.342 50.222 1.00 61.14 328 LYS D N 1
ATOM 9985 C CA . LYS D 1 328 ? -48.105 -41.668 50.676 1.00 63.51 328 LYS D CA 1
ATOM 9986 C C . LYS D 1 328 ? -47.014 -42.661 50.282 1.00 63.33 328 LYS D C 1
ATOM 9987 O O . LYS D 1 328 ? -46.584 -43.481 51.097 1.00 65.96 328 LYS D O 1
ATOM 9993 N N . GLN D 1 329 ? -46.547 -42.557 49.041 1.00 59.78 329 GLN D N 1
ATOM 9994 C CA . GLN D 1 329 ? -45.442 -43.355 48.571 1.00 60.19 329 GLN D CA 1
ATOM 9995 C C . GLN D 1 329 ? -44.263 -43.245 49.547 1.00 61.54 329 GLN D C 1
ATOM 9996 O O . GLN D 1 329 ? -43.770 -44.264 50.036 1.00 62.83 329 GLN D O 1
ATOM 10002 N N . ILE D 1 330 ? -43.847 -42.013 49.854 1.00 60.69 330 ILE D N 1
ATOM 10003 C CA . ILE D 1 330 ? -42.737 -41.752 50.786 1.00 62.20 330 ILE D CA 1
ATOM 10004 C C . ILE D 1 330 ? -42.986 -42.340 52.183 1.00 65.77 330 ILE D C 1
ATOM 10005 O O . ILE D 1 330 ? -42.092 -42.968 52.759 1.00 67.20 330 ILE D O 1
ATOM 10010 N N . ARG D 1 331 ? -44.189 -42.135 52.728 1.00 66.77 331 ARG D N 1
ATOM 10011 C CA . ARG D 1 331 ? -44.527 -42.664 54.063 1.00 68.62 331 ARG D CA 1
ATOM 10012 C C . ARG D 1 331 ? -44.432 -44.181 54.142 1.00 69.61 331 ARG D C 1
ATOM 10013 O O . ARG D 1 331 ? -44.078 -44.729 55.183 1.00 72.69 331 ARG D O 1
ATOM 10021 N N . ASP D 1 332 ? -44.780 -44.853 53.051 1.00 68.34 332 ASP D N 1
ATOM 10022 C CA . ASP D 1 332 ? -44.861 -46.303 53.031 1.00 70.62 332 ASP D CA 1
ATOM 10023 C C . ASP D 1 332 ? -43.512 -46.927 52.766 1.00 71.20 332 ASP D C 1
ATOM 10024 O O . ASP D 1 332 ? -43.431 -48.134 52.556 1.00 73.13 332 ASP D O 1
ATOM 10029 N N . LEU D 1 333 ? -42.461 -46.105 52.767 1.00 70.90 333 LEU D N 1
ATOM 10030 C CA . LEU D 1 333 ? -41.103 -46.578 52.504 1.00 72.47 333 LEU D CA 1
ATOM 10031 C C . LEU D 1 333 ? -40.545 -47.304 53.717 1.00 77.01 333 LEU D C 1
ATOM 10032 O O . LEU D 1 333 ? -40.738 -46.866 54.856 1.00 76.82 333 LEU D O 1
ATOM 10037 N N . LYS D 1 334 ? -39.859 -48.414 53.439 1.00 80.87 334 LYS D N 1
ATOM 10038 C CA . LYS D 1 334 ? -39.273 -49.310 54.441 1.00 85.76 334 LYS D CA 1
ATOM 10039 C C . LYS D 1 334 ? -38.013 -49.951 53.855 1.00 88.19 334 LYS D C 1
ATOM 10040 O O . LYS D 1 334 ? -37.524 -49.512 52.820 1.00 86.11 334 LYS D O 1
ATOM 10046 N N . ARG D 1 335 ? -37.488 -50.981 54.520 1.00 94.36 335 ARG D N 1
ATOM 10047 C CA . ARG D 1 335 ? -36.333 -51.728 54.020 1.00 96.45 335 ARG D CA 1
ATOM 10048 C C . ARG D 1 335 ? -36.709 -53.176 53.735 1.00 99.44 335 ARG D C 1
ATOM 10049 O O . ARG D 1 335 ? -37.470 -53.777 54.502 1.00 101.69 335 ARG D O 1
ATOM 10057 N N . PRO D 1 336 ? -36.178 -53.743 52.637 1.00 99.49 336 PRO D N 1
ATOM 10058 C CA . PRO D 1 336 ? -36.485 -55.122 52.278 1.00 102.89 336 PRO D CA 1
ATOM 10059 C C . PRO D 1 336 ? -35.707 -56.111 53.138 1.00 108.72 336 PRO D C 1
ATOM 10060 O O . PRO D 1 336 ? -36.007 -56.259 54.325 1.00 112.40 336 PRO D O 1
ATOM 10064 N N . SER E 2 2 ? -24.047 -4.351 12.406 1.00 159.44 60 SER E N 1
ATOM 10065 C CA . SER E 2 2 ? -24.743 -3.907 13.650 1.00 149.50 60 SER E CA 1
ATOM 10066 C C . SER E 2 2 ? -24.999 -5.074 14.613 1.00 144.66 60 SER E C 1
ATOM 10067 O O . SER E 2 2 ? -26.138 -5.526 14.774 1.00 138.83 60 SER E O 1
ATOM 10070 N N . SER E 2 3 ? -23.930 -5.553 15.249 1.00 147.89 61 SER E N 1
ATOM 10071 C CA . SER E 2 3 ? -24.022 -6.647 16.219 1.00 144.05 61 SER E CA 1
ATOM 10072 C C . SER E 2 3 ? -24.398 -6.141 17.615 1.00 136.65 61 SER E C 1
ATOM 10073 O O . SER E 2 3 ? -24.103 -4.999 17.971 1.00 136.59 61 SER E O 1
ATOM 10076 N N . PHE E 2 4 ? -25.055 -7.002 18.394 1.00 130.65 62 PHE E N 1
ATOM 10077 C CA . PHE E 2 4 ? -25.512 -6.672 19.744 1.00 123.43 62 PHE E CA 1
ATOM 10078 C C . PHE E 2 4 ? -25.179 -7.811 20.714 1.00 123.40 62 PHE E C 1
ATOM 10079 O O . PHE E 2 4 ? -25.232 -8.982 20.334 1.00 125.93 62 PHE E O 1
ATOM 10087 N N . LEU E 2 5 ? -24.853 -7.468 21.961 1.00 121.41 63 LEU E N 1
ATOM 10088 C CA . LEU E 2 5 ? -24.448 -8.460 22.969 1.00 121.62 63 LEU E CA 1
ATOM 10089 C C . LEU E 2 5 ? -25.427 -8.545 24.150 1.00 114.71 63 LEU E C 1
ATOM 10090 O O . LEU E 2 5 ? -25.897 -7.510 24.629 1.00 111.29 63 LEU E O 1
ATOM 10095 N N . PRO E 2 6 ? -25.743 -9.779 24.616 1.00 113.31 64 PRO E N 1
ATOM 10096 C CA . PRO E 2 6 ? -26.597 -10.009 25.792 1.00 107.50 64 PRO E CA 1
ATOM 10097 C C . PRO E 2 6 ? -25.946 -9.564 27.100 1.00 109.44 64 PRO E C 1
ATOM 10098 O O . PRO E 2 6 ? -26.302 -8.520 27.650 1.00 107.49 64 PRO E O 1
ATOM 10102 N N . CYS E 2 10 ? -25.403 -3.558 30.200 1.00 83.65 68 CYS E N 1
ATOM 10103 C CA . CYS E 2 10 ? -25.111 -3.626 28.776 1.00 86.19 68 CYS E CA 1
ATOM 10104 C C . CYS E 2 10 ? -26.226 -3.090 27.861 1.00 82.65 68 CYS E C 1
ATOM 10105 O O . CYS E 2 10 ? -26.083 -3.113 26.640 1.00 84.40 68 CYS E O 1
ATOM 10108 N N . TYR E 2 11 ? -27.336 -2.651 28.459 1.00 79.37 69 TYR E N 1
ATOM 10109 C CA . TYR E 2 11 ? -28.389 -1.852 27.802 1.00 76.41 69 TYR E CA 1
ATOM 10110 C C . TYR E 2 11 ? -28.966 -0.975 28.906 1.00 75.63 69 TYR E C 1
ATOM 10111 O O . TYR E 2 11 ? -29.409 -1.494 29.929 1.00 76.29 69 TYR E O 1
ATOM 10120 N N . GLU E 2 12 ? -28.968 0.339 28.741 1.00 76.85 70 GLU E N 1
ATOM 10121 C CA . GLU E 2 12 ? -29.656 1.155 29.724 1.00 74.91 70 GLU E CA 1
ATOM 10122 C C . GLU E 2 12 ? -31.121 1.239 29.335 1.00 69.90 70 GLU E C 1
ATOM 10123 O O . GLU E 2 12 ? -31.484 1.797 28.287 1.00 67.60 70 GLU E O 1
ATOM 10129 N N . LEU E 2 13 ? -31.948 0.629 30.173 1.00 67.27 71 LEU E N 1
ATOM 10130 C CA . LEU E 2 13 ? -33.388 0.649 30.008 1.00 64.45 71 LEU E CA 1
ATOM 10131 C C . LEU E 2 13 ? -33.936 1.983 30.485 1.00 66.64 71 LEU E C 1
ATOM 10132 O O . LEU E 2 13 ? -33.501 2.519 31.515 1.00 67.95 71 LEU E O 1
ATOM 10137 N N . LEU E 2 14 ? -34.896 2.508 29.733 1.00 66.25 72 LEU E N 1
ATOM 10138 C CA . LEU E 2 14 ? -35.492 3.789 30.044 1.00 69.39 72 LEU E CA 1
ATOM 10139 C C . LEU E 2 14 ? -37.008 3.671 29.910 1.00 67.88 72 LEU E C 1
ATOM 10140 O O . LEU E 2 14 ? -37.582 2.625 30.195 1.00 65.03 72 LEU E O 1
ATOM 10145 N N . THR E 2 15 ? -37.634 4.764 29.478 1.00 70.28 73 THR E N 1
ATOM 10146 C CA . THR E 2 15 ? -39.072 4.865 29.189 1.00 69.92 73 THR E CA 1
ATOM 10147 C C . THR E 2 15 ? -39.806 3.577 28.809 1.00 66.16 73 THR E C 1
ATOM 10148 O O . THR E 2 15 ? -39.352 2.808 27.957 1.00 66.28 73 THR E O 1
ATOM 10152 N N . VAL E 2 16 ? -40.958 3.372 29.435 1.00 65.20 74 VAL E N 1
ATOM 10153 C CA . VAL E 2 16 ? -41.939 2.442 28.932 1.00 63.66 74 VAL E CA 1
ATOM 10154 C C . VAL E 2 16 ? -42.597 3.128 27.751 1.00 66.01 74 VAL E C 1
ATOM 10155 O O . VAL E 2 16 ? -43.191 4.203 27.913 1.00 68.30 74 VAL E O 1
ATOM 10159 N N . ILE E 2 17 ? -42.466 2.523 26.562 1.00 64.86 75 ILE E N 1
ATOM 10160 C CA . ILE E 2 17 ? -43.054 3.093 25.350 1.00 64.59 75 ILE E CA 1
ATOM 10161 C C . ILE E 2 17 ? -44.264 2.299 24.880 1.00 64.89 75 ILE E C 1
ATOM 10162 O O . ILE E 2 17 ? -44.974 2.737 23.974 1.00 68.09 75 ILE E O 1
ATOM 10167 N N . GLY E 2 18 ? -44.498 1.134 25.494 1.00 62.67 76 GLY E N 1
ATOM 10168 C CA . GLY E 2 18 ? -45.670 0.308 25.181 1.00 62.70 76 GLY E CA 1
ATOM 10169 C C . GLY E 2 18 ? -45.711 -0.987 25.971 1.00 62.40 76 GLY E C 1
ATOM 10170 O O . GLY E 2 18 ? -44.764 -1.318 26.682 1.00 62.06 76 GLY E O 1
ATOM 10171 N N . LYS E 2 19 ? -46.817 -1.719 25.863 1.00 63.72 77 LYS E N 1
ATOM 10172 C CA . LYS E 2 19 ? -46.951 -3.031 26.504 1.00 63.29 77 LYS E CA 1
ATOM 10173 C C . LYS E 2 19 ? -47.582 -4.021 25.516 1.00 65.04 77 LYS E C 1
ATOM 10174 O O . LYS E 2 19 ? -47.771 -3.688 24.343 1.00 67.02 77 LYS E O 1
ATOM 10180 N N . GLY E 2 20 ? -47.874 -5.244 25.959 1.00 65.17 78 GLY E N 1
ATOM 10181 C CA . GLY E 2 20 ? -48.482 -6.222 25.061 1.00 64.06 78 GLY E CA 1
ATOM 10182 C C . GLY E 2 20 ? -48.367 -7.649 25.516 1.00 63.52 78 GLY E C 1
ATOM 10183 O O . GLY E 2 20 ? -47.926 -7.912 26.630 1.00 63.11 78 GLY E O 1
ATOM 10184 N N . PHE E 2 21 ? -48.757 -8.571 24.636 1.00 64.86 79 PHE E N 1
ATOM 10185 C CA . PHE E 2 21 ? -48.796 -10.007 24.935 1.00 64.34 79 PHE E CA 1
ATOM 10186 C C . PHE E 2 21 ? -49.368 -10.257 26.330 1.00 65.89 79 PHE E C 1
ATOM 10187 O O . PHE E 2 21 ? -48.638 -10.574 27.271 1.00 66.00 79 PHE E O 1
ATOM 10195 N N . GLU E 2 22 ? -50.679 -10.061 26.458 1.00 69.33 80 GLU E N 1
ATOM 10196 C CA . GLU E 2 22 ? -51.397 -10.296 27.712 1.00 71.92 80 GLU E CA 1
ATOM 10197 C C . GLU E 2 22 ? -50.834 -9.489 28.913 1.00 71.60 80 GLU E C 1
ATOM 10198 O O . GLU E 2 22 ? -51.187 -9.752 30.058 1.00 74.77 80 GLU E O 1
ATOM 10204 N N . ASP E 2 23 ? -49.983 -8.499 28.642 1.00 69.99 81 ASP E N 1
ATOM 10205 C CA . ASP E 2 23 ? -49.335 -7.647 29.669 1.00 69.48 81 ASP E CA 1
ATOM 10206 C C . ASP E 2 23 ? -48.071 -8.272 30.252 1.00 65.55 81 ASP E C 1
ATOM 10207 O O . ASP E 2 23 ? -47.536 -7.826 31.282 1.00 65.45 81 ASP E O 1
ATOM 10212 N N . LEU E 2 24 ? -47.579 -9.289 29.570 1.00 61.69 82 LEU E N 1
ATOM 10213 C CA . LEU E 2 24 ? -46.375 -9.956 30.024 1.00 60.33 82 LEU E CA 1
ATOM 10214 C C . LEU E 2 24 ? -45.133 -9.274 29.484 1.00 57.67 82 LEU E C 1
ATOM 10215 O O . LEU E 2 24 ? -44.051 -9.375 30.086 1.00 58.48 82 LEU E O 1
ATOM 10220 N N . MET E 2 25 ? -45.330 -8.565 28.369 1.00 56.05 83 MET E N 1
ATOM 10221 C CA . MET E 2 25 ? -44.312 -7.808 27.634 1.00 53.34 83 MET E CA 1
ATOM 10222 C C . MET E 2 25 ? -44.350 -6.319 27.990 1.00 55.17 83 MET E C 1
ATOM 10223 O O . MET E 2 25 ? -45.410 -5.692 27.912 1.00 56.41 83 MET E O 1
ATOM 10228 N N . THR E 2 26 ? -43.204 -5.760 28.378 1.00 55.66 84 THR E N 1
ATOM 10229 C CA . THR E 2 26 ? -43.028 -4.306 28.462 1.00 57.66 84 THR E CA 1
ATOM 10230 C C . THR E 2 26 ? -42.243 -3.878 27.236 1.00 58.07 84 THR E C 1
ATOM 10231 O O . THR E 2 26 ? -41.323 -4.586 26.824 1.00 57.97 84 THR E O 1
ATOM 10235 N N . VAL E 2 27 ? -42.590 -2.735 26.646 1.00 59.53 85 VAL E N 1
ATOM 10236 C CA . VAL E 2 27 ? -41.753 -2.164 25.581 1.00 59.50 85 VAL E CA 1
ATOM 10237 C C . VAL E 2 27 ? -40.986 -0.980 26.174 1.00 62.20 85 VAL E C 1
ATOM 10238 O O . VAL E 2 27 ? -41.572 -0.048 26.775 1.00 60.45 85 VAL E O 1
ATOM 10242 N N . ASN E 2 28 ? -39.663 -1.040 26.006 1.00 64.12 86 ASN E N 1
ATOM 10243 C CA . ASN E 2 28 ? -38.775 0.026 26.488 1.00 66.05 86 ASN E CA 1
ATOM 10244 C C . ASN E 2 28 ? -37.991 0.707 25.382 1.00 66.41 86 ASN E C 1
ATOM 10245 O O . ASN E 2 28 ? -37.518 0.057 24.446 1.00 67.13 86 ASN E O 1
ATOM 10250 N N . LEU E 2 29 ? -37.874 2.022 25.492 1.00 66.44 87 LEU E N 1
ATOM 10251 C CA . LEU E 2 29 ? -36.780 2.714 24.843 1.00 68.09 87 LEU E CA 1
ATOM 10252 C C . LEU E 2 29 ? -35.536 2.290 25.634 1.00 68.98 87 LEU E C 1
ATOM 10253 O O . LEU E 2 29 ? -35.613 2.074 26.852 1.00 69.50 87 LEU E O 1
ATOM 10258 N N . ALA E 2 30 ? -34.405 2.132 24.955 1.00 70.25 88 ALA E N 1
ATOM 10259 C CA . ALA E 2 30 ? -33.155 1.784 25.635 1.00 71.82 88 ALA E CA 1
ATOM 10260 C C . ALA E 2 30 ? -31.931 2.409 24.960 1.00 76.49 88 ALA E C 1
ATOM 10261 O O . ALA E 2 30 ? -31.954 2.732 23.770 1.00 77.24 88 ALA E O 1
ATOM 10263 N N . ARG E 2 31 ? -30.869 2.596 25.735 1.00 79.95 89 ARG E N 1
ATOM 10264 C CA . ARG E 2 31 ? -29.597 3.039 25.184 1.00 84.65 89 ARG E CA 1
ATOM 10265 C C . ARG E 2 31 ? -28.633 1.853 25.162 1.00 87.05 89 ARG E C 1
ATOM 10266 O O . ARG E 2 31 ? -28.293 1.289 26.211 1.00 85.81 89 ARG E O 1
ATOM 10274 N N . TYR E 2 32 ? -28.229 1.458 23.957 1.00 90.19 90 TYR E N 1
ATOM 10275 C CA . TYR E 2 32 ? -27.180 0.468 23.803 1.00 95.44 90 TYR E CA 1
ATOM 10276 C C . TYR E 2 32 ? -25.852 1.133 24.181 1.00 103.01 90 TYR E C 1
ATOM 10277 O O . TYR E 2 32 ? -25.373 2.032 23.484 1.00 105.32 90 TYR E O 1
ATOM 10286 N N . LYS E 2 33 ? -25.294 0.690 25.309 1.00 81.31 91 LYS E N 1
ATOM 10287 C CA . LYS E 2 33 ? -24.151 1.341 25.964 1.00 86.57 91 LYS E CA 1
ATOM 10288 C C . LYS E 2 33 ? -22.875 1.367 25.113 1.00 89.44 91 LYS E C 1
ATOM 10289 O O . LYS E 2 33 ? -22.231 2.424 25.004 1.00 93.41 91 LYS E O 1
ATOM 10295 N N . PRO E 2 34 ? -22.502 0.219 24.502 1.00 88.36 92 PRO E N 1
ATOM 10296 C CA . PRO E 2 34 ? -21.351 0.217 23.598 1.00 90.22 92 PRO E CA 1
ATOM 10297 C C . PRO E 2 34 ? -21.330 1.389 22.599 1.00 92.33 92 PRO E C 1
ATOM 10298 O O . PRO E 2 34 ? -20.430 2.222 22.680 1.00 95.77 92 PRO E O 1
ATOM 10302 N N . THR E 2 35 ? -22.327 1.461 21.710 1.00 91.06 93 THR E N 1
ATOM 10303 C CA . THR E 2 35 ? -22.363 2.433 20.596 1.00 93.63 93 THR E CA 1
ATOM 10304 C C . THR E 2 35 ? -23.034 3.789 20.888 1.00 95.77 93 THR E C 1
ATOM 10305 O O . THR E 2 35 ? -22.801 4.774 20.159 1.00 98.35 93 THR E O 1
ATOM 10309 N N . GLY E 2 36 ? -23.874 3.830 21.925 1.00 94.72 94 GLY E N 1
ATOM 10310 C CA . GLY E 2 36 ? -24.684 5.013 22.238 1.00 95.12 94 GLY E CA 1
ATOM 10311 C C . GLY E 2 36 ? -26.004 5.124 21.476 1.00 93.24 94 GLY E C 1
ATOM 10312 O O . GLY E 2 36 ? -26.678 6.145 21.555 1.00 94.25 94 GLY E O 1
ATOM 10313 N N . GLU E 2 37 ? -26.388 4.078 20.744 1.00 90.73 95 GLU E N 1
ATOM 10314 C CA . GLU E 2 37 ? -27.625 4.113 19.949 1.00 88.46 95 GLU E CA 1
ATOM 10315 C C . GLU E 2 37 ? -28.897 3.799 20.756 1.00 85.52 95 GLU E C 1
ATOM 10316 O O . GLU E 2 37 ? -28.916 2.878 21.593 1.00 83.19 95 GLU E O 1
ATOM 10322 N N . TYR E 2 38 ? -29.950 4.571 20.479 1.00 83.36 96 TYR E N 1
ATOM 10323 C CA . TYR E 2 38 ? -31.253 4.366 21.095 1.00 79.31 96 TYR E CA 1
ATOM 10324 C C . TYR E 2 38 ? -32.089 3.414 20.251 1.00 76.50 96 TYR E C 1
ATOM 10325 O O . TYR E 2 38 ? -32.233 3.567 19.030 1.00 77.05 96 TYR E O 1
ATOM 10334 N N . VAL E 2 39 ? -32.597 2.395 20.925 1.00 73.12 97 VAL E N 1
ATOM 10335 C CA . VAL E 2 39 ? -33.342 1.323 20.305 1.00 70.15 97 VAL E CA 1
ATOM 10336 C C . VAL E 2 39 ? -34.542 0.967 21.181 1.00 67.98 97 VAL E C 1
ATOM 10337 O O . VAL E 2 39 ? -34.757 1.560 22.233 1.00 69.22 97 VAL E O 1
ATOM 10341 N N . THR E 2 40 ? -35.300 -0.022 20.734 1.00 64.26 98 THR E N 1
ATOM 10342 C CA . THR E 2 40 ? -36.413 -0.562 21.472 1.00 61.90 98 THR E CA 1
ATOM 10343 C C . THR E 2 40 ? -35.955 -1.906 22.045 1.00 60.79 98 THR E C 1
ATOM 10344 O O . THR E 2 40 ? -35.316 -2.692 21.347 1.00 60.70 98 THR E O 1
ATOM 10348 N N . VAL E 2 41 ? -36.229 -2.144 23.323 1.00 60.04 99 VAL E N 1
ATOM 10349 C CA . VAL E 2 41 ? -36.072 -3.488 23.890 1.00 58.15 99 VAL E CA 1
ATOM 10350 C C . VAL E 2 41 ? -37.454 -3.981 24.343 1.00 59.01 99 VAL E C 1
ATOM 10351 O O . VAL E 2 41 ? -38.159 -3.298 25.129 1.00 61.33 99 VAL E O 1
ATOM 10355 N N . ARG E 2 42 ? -37.846 -5.127 23.791 1.00 56.87 100 ARG E N 1
ATOM 10356 C CA . ARG E 2 42 ? -39.119 -5.782 24.091 1.00 56.90 100 ARG E CA 1
ATOM 10357 C C . ARG E 2 42 ? -38.797 -6.907 25.063 1.00 56.13 100 ARG E C 1
ATOM 10358 O O . ARG E 2 42 ? -37.931 -7.740 24.757 1.00 56.81 100 ARG E O 1
ATOM 10366 N N . ARG E 2 43 ? -39.464 -6.938 26.216 1.00 53.91 101 ARG E N 1
ATOM 10367 C CA . ARG E 2 43 ? -39.078 -7.857 27.293 1.00 53.87 101 ARG E CA 1
ATOM 10368 C C . ARG E 2 43 ? -40.262 -8.615 27.847 1.00 53.83 101 ARG E C 1
ATOM 10369 O O . ARG E 2 43 ? -41.322 -8.031 28.109 1.00 51.96 101 ARG E O 1
ATOM 10377 N N . ILE E 2 44 ? -40.054 -9.925 28.022 1.00 54.31 102 ILE E N 1
ATOM 10378 C CA . ILE E 2 44 ? -41.088 -10.833 28.502 1.00 54.84 102 ILE E CA 1
ATOM 10379 C C . ILE E 2 44 ? -40.520 -11.767 29.556 1.00 55.97 102 ILE E C 1
ATOM 10380 O O . ILE E 2 44 ? -39.650 -12.568 29.261 1.00 55.65 102 ILE E O 1
ATOM 10385 N N . ASN E 2 45 ? -41.007 -11.622 30.788 1.00 59.63 103 ASN E N 1
ATOM 10386 C CA . ASN E 2 45 ? -40.772 -12.580 31.874 1.00 60.72 103 ASN E CA 1
ATOM 10387 C C . ASN E 2 45 ? -41.325 -13.964 31.477 1.00 58.96 103 ASN E C 1
ATOM 10388 O O . ASN E 2 45 ? -42.535 -14.173 31.460 1.00 59.13 103 ASN E O 1
ATOM 10393 N N . LEU E 2 46 ? -40.430 -14.889 31.133 1.00 57.87 104 LEU E N 1
ATOM 10394 C CA . LEU E 2 46 ? -40.788 -16.249 30.695 1.00 55.57 104 LEU E CA 1
ATOM 10395 C C . LEU E 2 46 ? -41.275 -17.104 31.874 1.00 55.63 104 LEU E C 1
ATOM 10396 O O . LEU E 2 46 ? -41.981 -18.105 31.710 1.00 53.88 104 LEU E O 1
ATOM 10401 N N . GLU E 2 47 ? -40.877 -16.691 33.071 1.00 56.68 105 GLU E N 1
ATOM 10402 C CA . GLU E 2 47 ? -41.367 -17.283 34.301 1.00 56.67 105 GLU E CA 1
ATOM 10403 C C . GLU E 2 47 ? -42.873 -17.234 34.349 1.00 55.08 105 GLU E C 1
ATOM 10404 O O . GLU E 2 47 ? -43.477 -18.096 34.928 1.00 57.52 105 GLU E O 1
ATOM 10410 N N . ALA E 2 48 ? -43.475 -16.241 33.717 1.00 54.65 106 ALA E N 1
ATOM 10411 C CA . ALA E 2 48 ? -44.930 -16.098 33.712 1.00 55.72 106 ALA E CA 1
ATOM 10412 C C . ALA E 2 48 ? -45.657 -16.762 32.524 1.00 55.00 106 ALA E C 1
ATOM 10413 O O . ALA E 2 48 ? -46.897 -16.742 32.470 1.00 57.13 106 ALA E O 1
ATOM 10415 N N . CYS E 2 49 ? -44.902 -17.327 31.583 1.00 52.94 107 CYS E N 1
ATOM 10416 C CA . CYS E 2 49 ? -45.472 -17.988 30.404 1.00 52.64 107 CYS E CA 1
ATOM 10417 C C . CYS E 2 49 ? -45.513 -19.506 30.562 1.00 52.00 107 CYS E C 1
ATOM 10418 O O . CYS E 2 49 ? -44.596 -20.121 31.119 1.00 49.11 107 CYS E O 1
ATOM 10421 N N . SER E 2 50 ? -46.577 -20.100 30.041 1.00 52.77 108 SER E N 1
ATOM 10422 C CA . SER E 2 50 ? -46.640 -21.535 29.830 1.00 56.43 108 SER E CA 1
ATOM 10423 C C . SER E 2 50 ? -45.542 -21.975 28.884 1.00 56.32 108 SER E C 1
ATOM 10424 O O . SER E 2 50 ? -45.023 -21.155 28.134 1.00 57.52 108 SER E O 1
ATOM 10427 N N . ASN E 2 51 ? -45.185 -23.264 28.909 1.00 58.72 109 ASN E N 1
ATOM 10428 C CA . ASN E 2 51 ? -44.267 -23.842 27.899 1.00 57.65 109 ASN E CA 1
ATOM 10429 C C . ASN E 2 51 ? -44.736 -23.514 26.495 1.00 56.55 109 ASN E C 1
ATOM 10430 O O . ASN E 2 51 ? -43.916 -23.323 25.608 1.00 56.55 109 ASN E O 1
ATOM 10435 N N . GLU E 2 52 ? -46.053 -23.455 26.310 1.00 57.28 110 GLU E N 1
ATOM 10436 C CA . GLU E 2 52 ? -46.664 -23.178 25.018 1.00 60.03 110 GLU E CA 1
ATOM 10437 C C . GLU E 2 52 ? -46.402 -21.765 24.567 1.00 61.03 110 GLU E C 1
ATOM 10438 O O . GLU E 2 52 ? -45.931 -21.537 23.436 1.00 62.14 110 GLU E O 1
ATOM 10444 N N . MET E 2 53 ? -46.727 -20.824 25.456 1.00 61.77 111 MET E N 1
ATOM 10445 C CA . MET E 2 53 ? -46.444 -19.410 25.278 1.00 59.46 111 MET E CA 1
ATOM 10446 C C . MET E 2 53 ? -44.994 -19.189 24.835 1.00 58.65 111 MET E C 1
ATOM 10447 O O . MET E 2 53 ? -44.750 -18.470 23.870 1.00 59.48 111 MET E O 1
ATOM 10452 N N . VAL E 2 54 ? -44.034 -19.829 25.496 1.00 57.52 112 VAL E N 1
ATOM 10453 C CA . VAL E 2 54 ? -42.625 -19.695 25.093 1.00 56.72 112 VAL E CA 1
ATOM 10454 C C . VAL E 2 54 ? -42.430 -20.113 23.617 1.00 57.65 112 VAL E C 1
ATOM 10455 O O . VAL E 2 54 ? -41.783 -19.412 22.838 1.00 57.19 112 VAL E O 1
ATOM 10459 N N . THR E 2 55 ? -43.009 -21.257 23.257 1.00 58.77 113 THR E N 1
ATOM 10460 C CA . THR E 2 55 ? -42.977 -21.804 21.906 1.00 60.50 113 THR E CA 1
ATOM 10461 C C . THR E 2 55 ? -43.618 -20.809 20.922 1.00 60.52 113 THR E C 1
ATOM 10462 O O . THR E 2 55 ? -43.094 -20.557 19.852 1.00 60.19 113 THR E O 1
ATOM 10466 N N . PHE E 2 56 ? -44.747 -20.225 21.306 1.00 61.00 114 PHE E N 1
ATOM 10467 C CA . PHE E 2 56 ? -45.410 -19.228 20.473 1.00 60.77 114 PHE E CA 1
ATOM 10468 C C . PHE E 2 56 ? -44.509 -18.028 20.220 1.00 60.43 114 PHE E C 1
ATOM 10469 O O . PHE E 2 56 ? -44.371 -17.571 19.083 1.00 62.26 114 PHE E O 1
ATOM 10477 N N . LEU E 2 57 ? -43.902 -17.533 21.292 1.00 58.30 115 LEU E N 1
ATOM 10478 C CA . LEU E 2 57 ? -42.853 -16.542 21.209 1.00 55.92 115 LEU E CA 1
ATOM 10479 C C . LEU E 2 57 ? -41.647 -17.000 20.383 1.00 53.86 115 LEU E C 1
ATOM 10480 O O . LEU E 2 57 ? -41.103 -16.233 19.603 1.00 52.98 115 LEU E O 1
ATOM 10485 N N . GLN E 2 58 ? -41.235 -18.252 20.527 1.00 55.14 116 GLN E N 1
ATOM 10486 C CA . GLN E 2 58 ? -40.108 -18.781 19.707 1.00 53.97 116 GLN E CA 1
ATOM 10487 C C . GLN E 2 58 ? -40.416 -18.709 18.202 1.00 52.76 116 GLN E C 1
ATOM 10488 O O . GLN E 2 58 ? -39.537 -18.395 17.399 1.00 51.46 116 GLN E O 1
ATOM 10494 N N . GLY E 2 59 ? -41.689 -18.926 17.857 1.00 54.12 117 GLY E N 1
ATOM 10495 C CA . GLY E 2 59 ? -42.212 -18.810 16.482 1.00 56.18 117 GLY E CA 1
ATOM 10496 C C . GLY E 2 59 ? -42.164 -17.410 15.872 1.00 58.66 117 GLY E C 1
ATOM 10497 O O . GLY E 2 59 ? -41.846 -17.246 14.694 1.00 58.70 117 GLY E O 1
ATOM 10498 N N . GLU E 2 60 ? -42.482 -16.390 16.668 1.00 60.39 118 GLU E N 1
ATOM 10499 C CA . GLU E 2 60 ? -42.358 -15.010 16.213 1.00 60.18 118 GLU E CA 1
ATOM 10500 C C . GLU E 2 60 ? -40.930 -14.679 15.746 1.00 61.73 118 GLU E C 1
ATOM 10501 O O . GLU E 2 60 ? -40.754 -14.060 14.692 1.00 62.12 118 GLU E O 1
ATOM 10507 N N . LEU E 2 61 ? -39.920 -15.114 16.505 1.00 63.35 119 LEU E N 1
ATOM 10508 C CA . LEU E 2 61 ? -38.503 -14.851 16.165 1.00 65.23 119 LEU E CA 1
ATOM 10509 C C . LEU E 2 61 ? -38.077 -15.447 14.822 1.00 67.78 119 LEU E C 1
ATOM 10510 O O . LEU E 2 61 ? -37.464 -14.761 13.998 1.00 70.13 119 LEU E O 1
ATOM 10515 N N . HIS E 2 62 ? -38.413 -16.723 14.620 1.00 69.27 120 HIS E N 1
ATOM 10516 C CA . HIS E 2 62 ? -38.171 -17.462 13.377 1.00 70.01 120 HIS E CA 1
ATOM 10517 C C . HIS E 2 62 ? -38.727 -16.689 12.192 1.00 69.97 120 HIS E C 1
ATOM 10518 O O . HIS E 2 62 ? -38.015 -16.407 11.226 1.00 73.05 120 HIS E O 1
ATOM 10525 N N . VAL E 2 63 ? -39.994 -16.318 12.285 1.00 67.31 121 VAL E N 1
ATOM 10526 C CA . VAL E 2 63 ? -40.679 -15.669 11.191 1.00 66.75 121 VAL E CA 1
ATOM 10527 C C . VAL E 2 63 ? -40.080 -14.314 10.896 1.00 68.20 121 VAL E C 1
ATOM 10528 O O . VAL E 2 63 ? -39.874 -13.966 9.730 1.00 70.59 121 VAL E O 1
ATOM 10532 N N . SER E 2 64 ? -39.788 -13.546 11.941 1.00 67.33 122 SER E N 1
ATOM 10533 C CA . SER E 2 64 ? -39.113 -12.283 11.744 1.00 66.41 122 SER E CA 1
ATOM 10534 C C . SER E 2 64 ? -37.764 -12.425 11.039 1.00 68.05 122 SER E C 1
ATOM 10535 O O . SER E 2 64 ? -37.460 -11.614 10.146 1.00 71.08 122 SER E O 1
ATOM 10538 N N . LYS E 2 65 ? -36.950 -13.414 11.416 1.00 65.37 123 LYS E N 1
ATOM 10539 C CA . LYS E 2 65 ? -35.688 -13.589 10.703 1.00 67.23 123 LYS E CA 1
ATOM 10540 C C . LYS E 2 65 ? -35.904 -14.021 9.232 1.00 67.35 123 LYS E C 1
ATOM 10541 O O . LYS E 2 65 ? -35.012 -13.843 8.379 1.00 68.85 123 LYS E O 1
ATOM 10547 N N . LEU E 2 66 ? -37.091 -14.561 8.943 1.00 64.91 124 LEU E N 1
ATOM 10548 C CA . LEU E 2 66 ? -37.481 -14.919 7.562 1.00 64.46 124 LEU E CA 1
ATOM 10549 C C . LEU E 2 66 ? -37.841 -13.704 6.693 1.00 63.48 124 LEU E C 1
ATOM 10550 O O . LEU E 2 66 ? -37.598 -13.700 5.498 1.00 62.49 124 LEU E O 1
ATOM 10555 N N . PHE E 2 67 ? -38.447 -12.696 7.306 1.00 61.83 125 PHE E N 1
ATOM 10556 C CA . PHE E 2 67 ? -38.962 -11.561 6.581 1.00 61.71 125 PHE E CA 1
ATOM 10557 C C . PHE E 2 67 ? -37.887 -10.498 6.418 1.00 63.33 125 PHE E C 1
ATOM 10558 O O . PHE E 2 67 ? -37.113 -10.238 7.355 1.00 62.55 125 PHE E O 1
ATOM 10566 N N . ASN E 2 68 ? -37.834 -9.927 5.208 1.00 63.63 126 ASN E N 1
ATOM 10567 C CA . ASN E 2 68 ? -36.894 -8.878 4.843 1.00 64.65 126 ASN E CA 1
ATOM 10568 C C . ASN E 2 68 ? -37.516 -7.955 3.789 1.00 64.54 126 ASN E C 1
ATOM 10569 O O . ASN E 2 68 ? -37.703 -8.329 2.617 1.00 66.29 126 ASN E O 1
ATOM 10574 N N . HIS E 2 69 ? -37.837 -6.742 4.211 1.00 61.96 127 HIS E N 1
ATOM 10575 C CA . HIS E 2 69 ? -38.657 -5.865 3.403 1.00 63.10 127 HIS E CA 1
ATOM 10576 C C . HIS E 2 69 ? -38.628 -4.432 3.966 1.00 62.44 127 HIS E C 1
ATOM 10577 O O . HIS E 2 69 ? -38.503 -4.242 5.164 1.00 61.15 127 HIS E O 1
ATOM 10584 N N . PRO E 2 70 ? -38.707 -3.420 3.091 1.00 63.02 128 PRO E N 1
ATOM 10585 C CA . PRO E 2 70 ? -38.612 -2.033 3.584 1.00 64.55 128 PRO E CA 1
ATOM 10586 C C . PRO E 2 70 ? -39.772 -1.507 4.446 1.00 63.56 128 PRO E C 1
ATOM 10587 O O . PRO E 2 70 ? -39.605 -0.470 5.089 1.00 65.35 128 PRO E O 1
ATOM 10591 N N . ASN E 2 71 ? -40.929 -2.171 4.431 1.00 63.16 129 ASN E N 1
ATOM 10592 C CA . ASN E 2 71 ? -42.059 -1.773 5.297 1.00 63.27 129 ASN E CA 1
ATOM 10593 C C . ASN E 2 71 ? -42.329 -2.793 6.409 1.00 62.10 129 ASN E C 1
ATOM 10594 O O . ASN E 2 71 ? -43.432 -2.872 6.958 1.00 60.88 129 ASN E O 1
ATOM 10599 N N . ILE E 2 72 ? -41.309 -3.576 6.730 1.00 62.41 130 ILE E N 1
ATOM 10600 C CA . ILE E 2 72 ? -41.379 -4.474 7.860 1.00 63.31 130 ILE E CA 1
ATOM 10601 C C . ILE E 2 72 ? -40.274 -4.116 8.851 1.00 64.27 130 ILE E C 1
ATOM 10602 O O . ILE E 2 72 ? -39.088 -4.066 8.488 1.00 64.21 130 ILE E O 1
ATOM 10607 N N . VAL E 2 73 ? -40.687 -3.831 10.089 1.00 64.09 131 VAL E N 1
ATOM 10608 C CA . VAL E 2 73 ? -39.756 -3.587 11.182 1.00 65.15 131 VAL E CA 1
ATOM 10609 C C . VAL E 2 73 ? -38.834 -4.796 11.368 1.00 65.30 131 VAL E C 1
ATOM 10610 O O . VAL E 2 73 ? -39.308 -5.905 11.640 1.00 64.60 131 VAL E O 1
ATOM 10614 N N . PRO E 2 74 ? -37.513 -4.600 11.178 1.00 67.20 132 PRO E N 1
ATOM 10615 C CA . PRO E 2 74 ? -36.595 -5.727 11.349 1.00 67.55 132 PRO E CA 1
ATOM 10616 C C . PRO E 2 74 ? -36.182 -5.883 12.818 1.00 67.37 132 PRO E C 1
ATOM 10617 O O . PRO E 2 74 ? -36.129 -4.896 13.565 1.00 69.75 132 PRO E O 1
ATOM 10621 N N . TYR E 2 75 ? -35.902 -7.111 13.221 1.00 66.54 133 TYR E N 1
ATOM 10622 C CA . TYR E 2 75 ? -35.428 -7.397 14.570 1.00 66.82 133 TYR E CA 1
ATOM 10623 C C . TYR E 2 75 ? -33.897 -7.481 14.525 1.00 67.27 133 TYR E C 1
ATOM 10624 O O . TYR E 2 75 ? -33.333 -8.079 13.618 1.00 69.51 133 TYR E O 1
ATOM 10633 N N . ARG E 2 76 ? -33.229 -6.847 15.478 1.00 65.54 134 ARG E N 1
ATOM 10634 C CA . ARG E 2 76 ? -31.787 -6.712 15.427 1.00 64.35 134 ARG E CA 1
ATOM 10635 C C . ARG E 2 76 ? -31.048 -7.692 16.343 1.00 63.10 134 ARG E C 1
ATOM 10636 O O . ARG E 2 76 ? -29.855 -7.951 16.153 1.00 61.19 134 ARG E O 1
ATOM 10644 N N . ALA E 2 77 ? -31.746 -8.224 17.349 1.00 62.69 135 ALA E N 1
ATOM 10645 C CA . ALA E 2 77 ? -31.112 -9.129 18.313 1.00 62.58 135 ALA E CA 1
ATOM 10646 C C . ALA E 2 77 ? -32.108 -9.830 19.201 1.00 61.27 135 ALA E C 1
ATOM 10647 O O . ALA E 2 77 ? -33.122 -9.252 19.595 1.00 62.30 135 ALA E O 1
ATOM 10649 N N . THR E 2 78 ? -31.804 -11.074 19.548 1.00 60.30 136 THR E N 1
ATOM 10650 C CA . THR E 2 78 ? -32.670 -11.816 20.445 1.00 58.07 136 THR E CA 1
ATOM 10651 C C . THR E 2 78 ? -31.902 -12.751 21.383 1.00 56.12 136 THR E C 1
ATOM 10652 O O . THR E 2 78 ? -30.994 -13.443 20.960 1.00 54.36 136 THR E O 1
ATOM 10656 N N . PHE E 2 79 ? -32.265 -12.741 22.666 1.00 54.97 137 PHE E N 1
ATOM 10657 C CA . PHE E 2 79 ? -31.502 -13.480 23.677 1.00 56.45 137 PHE E CA 1
ATOM 10658 C C . PHE E 2 79 ? -32.211 -13.597 25.036 1.00 56.67 137 PHE E C 1
ATOM 10659 O O . PHE E 2 79 ? -33.198 -12.905 25.299 1.00 57.71 137 PHE E O 1
ATOM 10667 N N . ILE E 2 80 ? -31.695 -14.465 25.898 1.00 56.65 138 ILE E N 1
ATOM 10668 C CA . ILE E 2 80 ? -32.225 -14.577 27.239 1.00 58.14 138 ILE E CA 1
ATOM 10669 C C . ILE E 2 80 ? -31.315 -13.811 28.158 1.00 61.43 138 ILE E C 1
ATOM 10670 O O . ILE E 2 80 ? -30.099 -13.989 28.072 1.00 64.17 138 ILE E O 1
ATOM 10675 N N . ALA E 2 81 ? -31.887 -12.997 29.050 1.00 64.18 139 ALA E N 1
ATOM 10676 C CA . ALA E 2 81 ? -31.079 -12.241 30.040 1.00 67.26 139 ALA E CA 1
ATOM 10677 C C . ALA E 2 81 ? -30.973 -12.949 31.410 1.00 68.30 139 ALA E C 1
ATOM 10678 O O . ALA E 2 81 ? -29.882 -13.441 31.800 1.00 69.60 139 ALA E O 1
ATOM 10680 N N . ASP E 2 82 ? -32.076 -13.017 32.141 1.00 66.56 140 ASP E N 1
ATOM 10681 C CA . ASP E 2 82 ? -32.108 -13.979 33.224 1.00 68.39 140 ASP E CA 1
ATOM 10682 C C . ASP E 2 82 ? -33.273 -14.936 32.974 1.00 64.06 140 ASP E C 1
ATOM 10683 O O . ASP E 2 82 ? -33.066 -16.009 32.437 1.00 63.98 140 ASP E O 1
ATOM 10688 N N . ASN E 2 83 ? -34.485 -14.526 33.325 1.00 60.65 141 ASN E N 1
ATOM 10689 C CA . ASN E 2 83 ? -35.682 -15.312 33.094 1.00 56.51 141 ASN E CA 1
ATOM 10690 C C . ASN E 2 83 ? -36.587 -14.618 32.092 1.00 56.28 141 ASN E C 1
ATOM 10691 O O . ASN E 2 83 ? -37.772 -14.961 31.992 1.00 55.82 141 ASN E O 1
ATOM 10696 N N . GLU E 2 84 ? -36.030 -13.632 31.384 1.00 55.09 142 GLU E N 1
ATOM 10697 C CA . GLU E 2 84 ? -36.773 -12.834 30.434 1.00 54.98 142 GLU E CA 1
ATOM 10698 C C . GLU E 2 84 ? -36.243 -13.023 29.019 1.00 56.16 142 GLU E C 1
ATOM 10699 O O . GLU E 2 84 ? -35.057 -13.349 28.799 1.00 56.85 142 GLU E O 1
ATOM 10705 N N . LEU E 2 85 ? -37.142 -12.841 28.055 1.00 56.38 143 LEU E N 1
ATOM 10706 C CA . LEU E 2 85 ? -36.779 -12.858 26.645 1.00 56.29 143 LEU E CA 1
ATOM 10707 C C . LEU E 2 85 ? -36.708 -11.418 26.128 1.00 56.73 143 LEU E C 1
ATOM 10708 O O . LEU E 2 85 ? -37.654 -10.646 26.289 1.00 57.55 143 LEU E O 1
ATOM 10713 N N . TRP E 2 86 ? -35.584 -11.070 25.518 1.00 56.39 144 TRP E N 1
ATOM 10714 C CA . TRP E 2 86 ? -35.378 -9.728 24.989 1.00 57.34 144 TRP E CA 1
ATOM 10715 C C . TRP E 2 86 ? -35.236 -9.790 23.471 1.00 57.57 144 TRP E C 1
ATOM 10716 O O . TRP E 2 86 ? -34.498 -10.611 22.932 1.00 59.24 144 TRP E O 1
ATOM 10727 N N . VAL E 2 87 ? -35.969 -8.913 22.797 1.00 58.38 145 VAL E N 1
ATOM 10728 C CA . VAL E 2 87 ? -35.897 -8.736 21.351 1.00 56.69 145 VAL E CA 1
ATOM 10729 C C . VAL E 2 87 ? -35.620 -7.240 21.147 1.00 58.57 145 VAL E C 1
ATOM 10730 O O . VAL E 2 87 ? -36.419 -6.394 21.589 1.00 57.92 145 VAL E O 1
ATOM 10734 N N . VAL E 2 88 ? -34.474 -6.947 20.522 1.00 58.99 146 VAL E N 1
ATOM 10735 C CA . VAL E 2 88 ? -33.994 -5.584 20.253 1.00 60.97 146 VAL E CA 1
ATOM 10736 C C . VAL E 2 88 ? -34.477 -5.195 18.872 1.00 61.84 146 VAL E C 1
ATOM 10737 O O . VAL E 2 88 ? -34.343 -5.988 17.933 1.00 62.34 146 VAL E O 1
ATOM 10741 N N . THR E 2 89 ? -35.060 -4.004 18.750 1.00 61.79 147 THR E N 1
ATOM 10742 C CA . THR E 2 89 ? -35.515 -3.499 17.452 1.00 63.68 147 THR E CA 1
ATOM 10743 C C . THR E 2 89 ? -35.182 -2.004 17.344 1.00 65.60 147 THR E C 1
ATOM 10744 O O . THR E 2 89 ? -34.934 -1.330 18.355 1.00 65.59 147 THR E O 1
ATOM 10748 N N . SER E 2 90 ? -35.162 -1.485 16.120 1.00 66.24 148 SER E N 1
ATOM 10749 C CA . SER E 2 90 ? -34.962 -0.041 15.923 1.00 67.28 148 SER E CA 1
ATOM 10750 C C . SER E 2 90 ? -36.069 0.786 16.558 1.00 67.14 148 SER E C 1
ATOM 10751 O O . SER E 2 90 ? -37.212 0.326 16.666 1.00 66.40 148 SER E O 1
ATOM 10754 N N . PHE E 2 91 ? -35.716 1.990 16.998 1.00 68.20 149 PHE E N 1
ATOM 10755 C CA . PHE E 2 91 ? -36.684 2.866 17.615 1.00 67.54 149 PHE E CA 1
ATOM 10756 C C . PHE E 2 91 ? -37.425 3.643 16.544 1.00 67.97 149 PHE E C 1
ATOM 10757 O O . PHE E 2 91 ? -36.814 4.385 15.778 1.00 70.63 149 PHE E O 1
ATOM 10765 N N . MET E 2 92 ? -38.740 3.458 16.491 1.00 66.10 150 MET E N 1
ATOM 10766 C CA . MET E 2 92 ? -39.617 4.300 15.681 1.00 66.91 150 MET E CA 1
ATOM 10767 C C . MET E 2 92 ? -40.114 5.495 16.507 1.00 68.62 150 MET E C 1
ATOM 10768 O O . MET E 2 92 ? -40.996 5.362 17.355 1.00 67.73 150 MET E O 1
ATOM 10773 N N . ALA E 2 93 ? -39.517 6.661 16.242 1.00 72.19 151 ALA E N 1
ATOM 10774 C CA . ALA E 2 93 ? -39.626 7.844 17.116 1.00 74.66 151 ALA E CA 1
ATOM 10775 C C . ALA E 2 93 ? -41.026 8.424 17.232 1.00 75.71 151 ALA E C 1
ATOM 10776 O O . ALA E 2 93 ? -41.366 8.986 18.259 1.00 77.19 151 ALA E O 1
ATOM 10778 N N . TYR E 2 94 ? -41.827 8.285 16.175 1.00 76.17 152 TYR E N 1
ATOM 10779 C CA . TYR E 2 94 ? -43.212 8.774 16.173 1.00 76.16 152 TYR E CA 1
ATOM 10780 C C . TYR E 2 94 ? -44.113 7.853 16.983 1.00 74.38 152 TYR E C 1
ATOM 10781 O O . TYR E 2 94 ? -45.203 8.265 17.405 1.00 76.17 152 TYR E O 1
ATOM 10790 N N . GLY E 2 95 ? -43.647 6.622 17.194 1.00 70.19 153 GLY E N 1
ATOM 10791 C CA . GLY E 2 95 ? -44.433 5.589 17.827 1.00 68.94 153 GLY E CA 1
ATOM 10792 C C . GLY E 2 95 ? -45.303 4.886 16.819 1.00 68.84 153 GLY E C 1
ATOM 10793 O O . GLY E 2 95 ? -45.030 4.914 15.630 1.00 67.94 153 GLY E O 1
ATOM 10794 N N . SER E 2 96 ? -46.351 4.227 17.286 1.00 71.00 154 SER E N 1
ATOM 10795 C CA . SER E 2 96 ? -47.277 3.601 16.349 1.00 72.06 154 SER E CA 1
ATOM 10796 C C . SER E 2 96 ? -48.343 4.627 16.002 1.00 74.45 154 SER E C 1
ATOM 10797 O O . SER E 2 96 ? -48.417 5.699 16.629 1.00 75.97 154 SER E O 1
ATOM 10800 N N . ALA E 2 97 ? -49.146 4.295 14.993 1.00 73.86 155 ALA E N 1
ATOM 10801 C CA . ALA E 2 97 ? -50.244 5.141 14.553 1.00 75.42 155 ALA E CA 1
ATOM 10802 C C . ALA E 2 97 ? -51.344 5.197 15.613 1.00 76.06 155 ALA E C 1
ATOM 10803 O O . ALA E 2 97 ? -52.116 6.165 15.659 1.00 77.52 155 ALA E O 1
ATOM 10805 N N . LYS E 2 98 ? -51.406 4.172 16.472 1.00 74.28 156 LYS E N 1
ATOM 10806 C CA . LYS E 2 98 ? -52.322 4.220 17.614 1.00 75.42 156 LYS E CA 1
ATOM 10807 C C . LYS E 2 98 ? -51.871 5.271 18.627 1.00 76.30 156 LYS E C 1
ATOM 10808 O O . LYS E 2 98 ? -52.707 6.007 19.152 1.00 78.99 156 LYS E O 1
ATOM 10814 N N . ASP E 2 99 ? -50.561 5.360 18.871 1.00 74.06 157 ASP E N 1
ATOM 10815 C CA . ASP E 2 99 ? -50.006 6.462 19.659 1.00 75.18 157 ASP E CA 1
ATOM 10816 C C . ASP E 2 99 ? -50.492 7.811 19.126 1.00 77.84 157 ASP E C 1
ATOM 10817 O O . ASP E 2 99 ? -51.136 8.557 19.850 1.00 80.16 157 ASP E O 1
ATOM 10822 N N . LEU E 2 100 ? -50.225 8.091 17.854 1.00 77.97 158 LEU E N 1
ATOM 10823 C CA . LEU E 2 100 ? -50.553 9.380 17.263 1.00 81.55 158 LEU E CA 1
ATOM 10824 C C . LEU E 2 100 ? -52.031 9.741 17.413 1.00 83.99 158 LEU E C 1
ATOM 10825 O O . LEU E 2 100 ? -52.368 10.905 17.682 1.00 86.28 158 LEU E O 1
ATOM 10830 N N . ILE E 2 101 ? -52.902 8.744 17.246 1.00 83.18 159 ILE E N 1
ATOM 10831 C CA . ILE E 2 101 ? -54.345 8.932 17.413 1.00 85.27 159 ILE E CA 1
ATOM 10832 C C . ILE E 2 101 ? -54.674 9.234 18.867 1.00 86.78 159 ILE E C 1
ATOM 10833 O O . ILE E 2 101 ? -55.106 10.333 19.179 1.00 91.11 159 ILE E O 1
ATOM 10838 N N . CYS E 2 102 ? -54.437 8.266 19.747 1.00 85.56 160 CYS E N 1
ATOM 10839 C CA . CYS E 2 102 ? -54.677 8.405 21.185 1.00 86.99 160 CYS E CA 1
ATOM 10840 C C . CYS E 2 102 ? -54.032 9.640 21.790 1.00 89.09 160 CYS E C 1
ATOM 10841 O O . CYS E 2 102 ? -54.567 10.223 22.724 1.00 92.53 160 CYS E O 1
ATOM 10844 N N . THR E 2 103 ? -52.892 10.043 21.241 1.00 88.97 161 THR E N 1
ATOM 10845 C CA . THR E 2 103 ? -52.048 11.060 21.858 1.00 91.08 161 THR E CA 1
ATOM 10846 C C . THR E 2 103 ? -52.321 12.497 21.347 1.00 94.35 161 THR E C 1
ATOM 10847 O O . THR E 2 103 ? -52.166 13.471 22.092 1.00 96.91 161 THR E O 1
ATOM 10851 N N . HIS E 2 104 ? -52.752 12.619 20.090 1.00 93.79 162 HIS E N 1
ATOM 10852 C CA . HIS E 2 104 ? -52.999 13.922 19.482 1.00 95.58 162 HIS E CA 1
ATOM 10853 C C . HIS E 2 104 ? -54.148 13.939 18.459 1.00 95.77 162 HIS E C 1
ATOM 10854 O O . HIS E 2 104 ? -55.051 14.756 18.560 1.00 98.61 162 HIS E O 1
ATOM 10861 N N . PHE E 2 105 ? -54.112 13.046 17.476 1.00 93.79 163 PHE E N 1
ATOM 10862 C CA . PHE E 2 105 ? -55.170 12.954 16.466 1.00 93.95 163 PHE E CA 1
ATOM 10863 C C . PHE E 2 105 ? -56.305 12.034 16.949 1.00 94.34 163 PHE E C 1
ATOM 10864 O O . PHE E 2 105 ? -56.572 10.968 16.359 1.00 91.47 163 PHE E O 1
ATOM 10872 N N . MET E 2 106 ? -56.958 12.453 18.032 1.00 97.65 164 MET E N 1
ATOM 10873 C CA . MET E 2 106 ? -58.036 11.688 18.674 1.00 98.96 164 MET E CA 1
ATOM 10874 C C . MET E 2 106 ? -59.286 11.555 17.807 1.00 100.17 164 MET E C 1
ATOM 10875 O O . MET E 2 106 ? -60.021 10.570 17.918 1.00 98.91 164 MET E O 1
ATOM 10880 N N . ASP E 2 107 ? -59.518 12.548 16.951 1.00 102.69 165 ASP E N 1
ATOM 10881 C CA . ASP E 2 107 ? -60.678 12.561 16.072 1.00 104.35 165 ASP E CA 1
ATOM 10882 C C . ASP E 2 107 ? -60.309 12.032 14.694 1.00 102.60 165 ASP E C 1
ATOM 10883 O O . ASP E 2 107 ? -61.079 12.169 13.742 1.00 104.41 165 ASP E O 1
ATOM 10888 N N . GLY E 2 108 ? -59.127 11.420 14.606 1.00 100.78 166 GLY E N 1
ATOM 10889 C CA . GLY E 2 108 ? -58.628 10.780 13.374 1.00 98.12 166 GLY E CA 1
ATOM 10890 C C . GLY E 2 108 ? -57.499 11.545 12.701 1.00 97.73 166 GLY E C 1
ATOM 10891 O O . GLY E 2 108 ? -57.200 12.690 13.054 1.00 100.59 166 GLY E O 1
ATOM 10892 N N . MET E 2 109 ? -56.875 10.919 11.716 1.00 95.06 167 MET E N 1
ATOM 10893 C CA . MET E 2 109 ? -55.762 11.544 11.003 1.00 95.13 167 MET E CA 1
ATOM 10894 C C . MET E 2 109 ? -56.210 12.276 9.704 1.00 96.64 167 MET E C 1
ATOM 10895 O O . MET E 2 109 ? -57.389 12.262 9.348 1.00 97.55 167 MET E O 1
ATOM 10900 N N . ASN E 2 110 ? -55.273 12.930 9.023 1.00 96.53 168 ASN E N 1
ATOM 10901 C CA . ASN E 2 110 ? -55.526 13.564 7.718 1.00 99.08 168 ASN E CA 1
ATOM 10902 C C . ASN E 2 110 ? -55.525 12.510 6.620 1.00 96.36 168 ASN E C 1
ATOM 10903 O O . ASN E 2 110 ? -54.784 11.518 6.717 1.00 94.11 168 ASN E O 1
ATOM 10908 N N . GLU E 2 111 ? -56.335 12.699 5.578 1.00 96.71 169 GLU E N 1
ATOM 10909 C CA . GLU E 2 111 ? -56.497 11.619 4.580 1.00 94.15 169 GLU E CA 1
ATOM 10910 C C 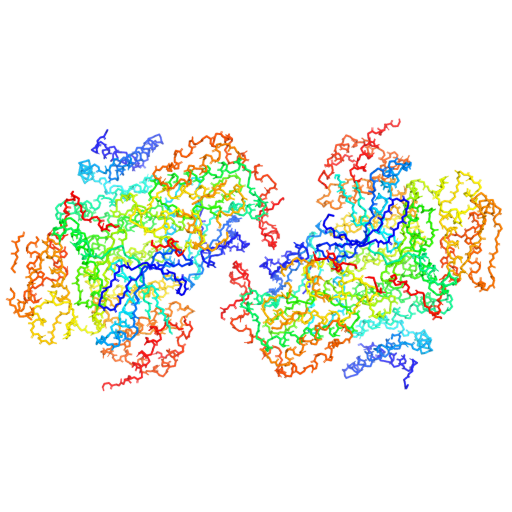. GLU E 2 111 ? -55.228 11.249 3.799 1.00 91.05 169 GLU E C 1
ATOM 10911 O O . GLU E 2 111 ? -55.006 10.064 3.503 1.00 89.21 169 GLU E O 1
ATOM 10917 N N . LEU E 2 112 ? -54.399 12.248 3.488 1.00 89.71 170 LEU E N 1
ATOM 10918 C CA . LEU E 2 112 ? -53.105 12.001 2.854 1.00 87.18 170 LEU E CA 1
ATOM 10919 C C . LEU E 2 112 ? -52.195 11.119 3.738 1.00 84.81 170 LEU E C 1
ATOM 10920 O O . LEU E 2 112 ? -51.595 10.149 3.262 1.00 81.53 170 LEU E O 1
ATOM 10925 N N . ALA E 2 113 ? -52.114 11.458 5.027 1.00 85.67 171 ALA E N 1
ATOM 10926 C CA . ALA E 2 113 ? -51.360 10.674 6.009 1.00 82.84 171 ALA E CA 1
ATOM 10927 C C . ALA E 2 113 ? -51.824 9.222 6.036 1.00 80.56 171 ALA E C 1
ATOM 10928 O O . ALA E 2 113 ? -51.003 8.301 6.107 1.00 79.12 171 ALA E O 1
ATOM 10930 N N . ILE E 2 114 ? -53.140 9.026 5.974 1.00 80.48 172 ILE E N 1
ATOM 10931 C CA . ILE E 2 114 ? -53.717 7.687 5.891 1.00 77.14 172 ILE E CA 1
ATOM 10932 C C . ILE E 2 114 ? -53.306 7.011 4.575 1.00 76.72 172 ILE E C 1
ATOM 10933 O O . ILE E 2 114 ? -53.021 5.815 4.563 1.00 74.67 172 ILE E O 1
ATOM 10938 N N . ALA E 2 115 ? -53.248 7.779 3.482 1.00 78.96 173 ALA E N 1
ATOM 10939 C CA . ALA E 2 115 ? -52.833 7.232 2.183 1.00 78.44 173 ALA E CA 1
ATOM 10940 C C . ALA E 2 115 ? -51.404 6.670 2.188 1.00 76.82 173 ALA E C 1
ATOM 10941 O O . ALA E 2 115 ? -51.162 5.589 1.641 1.00 74.98 173 ALA E O 1
ATOM 10943 N N . TYR E 2 116 ? -50.469 7.389 2.817 1.00 77.85 174 TYR E N 1
ATOM 10944 C CA . TYR E 2 116 ? -49.097 6.874 3.030 1.00 77.03 174 TYR E CA 1
ATOM 10945 C C . TYR E 2 116 ? -49.054 5.647 3.959 1.00 75.10 174 TYR E C 1
ATOM 10946 O O . TYR E 2 116 ? -48.432 4.640 3.633 1.00 74.82 174 TYR E O 1
ATOM 10955 N N . ILE E 2 117 ? -49.716 5.748 5.109 1.00 74.55 175 ILE E N 1
ATOM 10956 C CA . ILE E 2 117 ? -49.729 4.692 6.104 1.00 72.02 175 ILE E CA 1
ATOM 10957 C C . ILE E 2 117 ? -50.274 3.429 5.490 1.00 70.90 175 ILE E C 1
ATOM 10958 O O . ILE E 2 117 ? -49.657 2.371 5.602 1.00 70.26 175 ILE E O 1
ATOM 10963 N N . LEU E 2 118 ? -51.430 3.532 4.838 1.00 71.30 176 LEU E N 1
ATOM 10964 C CA . LEU E 2 118 ? -52.048 2.354 4.245 1.00 70.34 176 LEU E CA 1
ATOM 10965 C C . LEU E 2 118 ? -51.214 1.784 3.100 1.00 70.89 176 LEU E C 1
ATOM 10966 O O . LEU E 2 118 ? -51.166 0.563 2.902 1.00 71.36 176 LEU E O 1
ATOM 10971 N N . GLN E 2 119 ? -50.532 2.664 2.371 1.00 72.27 177 GLN E N 1
ATOM 10972 C CA . GLN E 2 119 ? -49.642 2.255 1.287 1.00 71.21 177 GLN E CA 1
ATOM 10973 C C . GLN E 2 119 ? -48.503 1.368 1.803 1.00 69.14 177 GLN E C 1
ATOM 10974 O O . GLN E 2 119 ? -48.254 0.285 1.251 1.00 68.18 177 GLN E O 1
ATOM 10980 N N . GLY E 2 120 ? -47.826 1.811 2.868 1.00 67.27 178 GLY E N 1
ATOM 10981 C CA . GLY E 2 120 ? -46.729 1.039 3.438 1.00 64.61 178 GLY E CA 1
ATOM 10982 C C . GLY E 2 120 ? -47.217 -0.341 3.864 1.00 62.66 178 GLY E C 1
ATOM 10983 O O . GLY E 2 120 ? -46.582 -1.359 3.582 1.00 59.17 178 GLY E O 1
ATOM 10984 N N . VAL E 2 121 ? -48.367 -0.351 4.538 1.00 62.95 179 VAL E N 1
ATOM 10985 C CA . VAL E 2 121 ? -49.018 -1.572 5.035 1.00 61.35 179 VAL E CA 1
ATOM 10986 C C . VAL E 2 121 ? -49.337 -2.557 3.892 1.00 61.72 179 VAL E C 1
ATOM 10987 O O . VAL E 2 121 ? -49.014 -3.748 3.982 1.00 58.91 179 VAL E O 1
ATOM 10991 N N . LEU E 2 122 ? -49.934 -2.047 2.814 1.00 63.65 180 LEU E N 1
ATOM 10992 C CA . LEU E 2 122 ? -50.257 -2.866 1.650 1.00 64.04 180 LEU E CA 1
ATOM 10993 C C . LEU E 2 122 ? -49.018 -3.441 0.979 1.00 64.68 180 LEU E C 1
ATOM 10994 O O . LEU E 2 122 ? -49.028 -4.603 0.532 1.00 65.36 180 LEU E O 1
ATOM 10999 N N . LYS E 2 123 ? -47.943 -2.651 0.922 1.00 65.69 181 LYS E N 1
ATOM 11000 C CA . LYS E 2 123 ? -46.674 -3.155 0.362 1.00 65.10 181 LYS E CA 1
ATOM 11001 C C . LYS E 2 123 ? -46.132 -4.347 1.175 1.00 62.71 181 LYS E C 1
ATOM 11002 O O . LYS E 2 123 ? -45.794 -5.387 0.590 1.00 63.18 181 LYS E O 1
ATOM 11008 N N . ALA E 2 124 ? -46.087 -4.198 2.503 1.00 60.82 182 ALA E N 1
ATOM 11009 C CA . ALA E 2 124 ? -45.637 -5.257 3.443 1.00 58.81 182 ALA E CA 1
ATOM 11010 C C . ALA E 2 124 ? -46.483 -6.510 3.386 1.00 57.91 182 ALA E C 1
ATOM 11011 O O . ALA E 2 124 ? -45.955 -7.615 3.360 1.00 57.39 182 ALA E O 1
ATOM 11013 N N . LEU E 2 125 ? -47.796 -6.330 3.345 1.00 60.21 183 LEU E N 1
ATOM 11014 C CA . LEU E 2 125 ? -48.732 -7.449 3.227 1.00 61.35 183 LEU E CA 1
ATOM 11015 C C . LEU E 2 125 ? -48.618 -8.188 1.886 1.00 63.08 183 LEU E C 1
ATOM 11016 O O . LEU E 2 125 ? -48.694 -9.421 1.859 1.00 63.62 183 LEU E O 1
ATOM 11021 N N . ASP E 2 126 ? -48.425 -7.441 0.795 1.00 63.90 184 ASP E N 1
ATOM 11022 C CA . ASP E 2 126 ? -48.105 -8.022 -0.518 1.00 64.67 184 ASP E CA 1
ATOM 11023 C C . ASP E 2 126 ? -46.895 -8.948 -0.408 1.00 63.82 184 ASP E C 1
ATOM 11024 O O . ASP E 2 126 ? -46.887 -10.040 -0.984 1.00 64.44 184 ASP E O 1
ATOM 11029 N N . TYR E 2 127 ? -45.876 -8.517 0.331 1.00 62.38 185 TYR E N 1
ATOM 11030 C CA . TYR E 2 127 ? -44.665 -9.308 0.503 1.00 61.62 185 TYR E CA 1
ATOM 11031 C C . TYR E 2 127 ? -44.923 -10.548 1.386 1.00 62.26 185 TYR E C 1
ATOM 11032 O O . TYR E 2 127 ? -44.589 -11.682 1.001 1.00 60.63 185 TYR E O 1
ATOM 11041 N N . ILE E 2 128 ? -45.521 -10.343 2.562 1.00 62.47 186 ILE E N 1
ATOM 11042 C CA . ILE E 2 128 ? -45.820 -11.488 3.409 1.00 63.00 186 ILE E CA 1
ATOM 11043 C C . ILE E 2 128 ? -46.842 -12.444 2.753 1.00 64.28 186 ILE E C 1
ATOM 11044 O O . ILE E 2 128 ? -46.745 -13.657 2.940 1.00 62.57 186 ILE E O 1
ATOM 11049 N N . HIS E 2 129 ? -47.801 -11.920 1.976 1.00 65.65 187 HIS E N 1
ATOM 11050 C CA . HIS E 2 129 ? -48.779 -12.818 1.333 1.00 66.85 187 HIS E CA 1
ATOM 11051 C C . HIS E 2 129 ? -48.107 -13.660 0.250 1.00 68.81 187 HIS E C 1
ATOM 11052 O O . HIS E 2 129 ? -48.347 -14.860 0.159 1.00 71.64 187 HIS E O 1
ATOM 11059 N N . HIS E 2 130 ? -47.230 -13.030 -0.525 1.00 70.56 188 HIS E N 1
ATOM 11060 C CA . HIS E 2 130 ? -46.332 -13.708 -1.474 1.00 71.75 188 HIS E CA 1
ATOM 11061 C C . HIS E 2 130 ? -45.378 -14.710 -0.788 1.00 70.32 188 HIS E C 1
ATOM 11062 O O . HIS E 2 130 ? -45.066 -15.727 -1.376 1.00 71.04 188 HIS E O 1
ATOM 11069 N N . MET E 2 131 ? -44.919 -14.432 0.440 1.00 67.91 189 MET E N 1
ATOM 11070 C CA . MET E 2 131 ? -44.081 -15.405 1.174 1.00 66.48 189 MET E CA 1
ATOM 11071 C C . MET E 2 131 ? -44.885 -16.563 1.749 1.00 66.19 189 MET E C 1
ATOM 11072 O O . MET E 2 131 ? -44.317 -17.419 2.425 1.00 66.47 189 MET E O 1
ATOM 11077 N N . GLY E 2 132 ? -46.197 -16.568 1.503 1.00 66.40 190 GLY E N 1
ATOM 11078 C CA . GLY E 2 132 ? -47.084 -17.635 1.973 1.00 65.59 190 GLY E CA 1
ATOM 11079 C C . GLY E 2 132 ? -47.577 -17.527 3.403 1.00 64.20 190 GLY E C 1
ATOM 11080 O O . GLY E 2 132 ? -47.924 -18.532 4.011 1.00 64.83 190 GLY E O 1
ATOM 11081 N N . TYR E 2 133 ? -47.631 -16.309 3.933 1.00 63.18 191 TYR E N 1
ATOM 11082 C CA . TYR E 2 133 ? -48.120 -16.062 5.287 1.00 61.47 191 TYR E CA 1
ATOM 11083 C C . TYR E 2 133 ? -49.417 -15.242 5.317 1.00 61.31 191 TYR E C 1
ATOM 11084 O O . TYR E 2 133 ? -49.783 -14.609 4.340 1.00 63.02 191 TYR E O 1
ATOM 11093 N N . VAL E 2 134 ? -50.087 -15.257 6.466 1.00 60.55 192 VAL E N 1
ATOM 11094 C CA . VAL E 2 134 ? -51.214 -14.376 6.778 1.00 59.87 192 VAL E CA 1
ATOM 11095 C C . VAL E 2 134 ? -50.815 -13.636 8.044 1.00 58.66 192 VAL E C 1
ATOM 11096 O O . VAL E 2 134 ? -50.388 -14.240 9.026 1.00 59.67 192 VAL E O 1
ATOM 11100 N N . HIS E 2 135 ? -50.961 -12.328 8.035 1.00 58.74 193 HIS E N 1
ATOM 11101 C CA . HIS E 2 135 ? -50.509 -11.513 9.153 1.00 57.56 193 HIS E CA 1
ATOM 11102 C C . HIS E 2 135 ? -51.335 -11.772 10.418 1.00 56.20 193 HIS E C 1
ATOM 11103 O O . HIS E 2 135 ? -50.798 -12.202 11.446 1.00 54.05 193 HIS E O 1
ATOM 11110 N N . ARG E 2 136 ? -52.637 -11.498 10.315 1.00 56.21 194 ARG E N 1
ATOM 11111 C CA . ARG E 2 136 ? -53.643 -11.765 11.379 1.00 55.08 194 ARG E CA 1
ATOM 11112 C C . ARG E 2 136 ? -53.698 -10.766 12.538 1.00 54.52 194 ARG E C 1
ATOM 11113 O O . ARG E 2 136 ? -54.559 -10.874 13.424 1.00 54.21 194 ARG E O 1
ATOM 11121 N N . SER E 2 137 ? -52.831 -9.760 12.510 1.00 54.29 195 SER E N 1
ATOM 11122 C CA . SER E 2 137 ? -52.991 -8.667 13.465 1.00 55.73 195 SER E CA 1
ATOM 11123 C C . SER E 2 137 ? -52.874 -7.241 12.875 1.00 56.91 195 SER E C 1
ATOM 11124 O O . SER E 2 137 ? -52.375 -6.344 13.567 1.00 58.38 195 SER E O 1
ATOM 11127 N N . VAL E 2 138 ? -53.330 -7.024 11.631 1.00 57.23 196 VAL E N 1
ATOM 11128 C CA . VAL E 2 138 ? -53.282 -5.675 11.014 1.00 58.18 196 VAL E CA 1
ATOM 11129 C C . VAL E 2 138 ? -54.226 -4.732 11.762 1.00 60.18 196 VAL E C 1
ATOM 11130 O O . VAL E 2 138 ? -55.452 -4.920 11.752 1.00 61.08 196 VAL E O 1
ATOM 11134 N N . LYS E 2 139 ? -53.615 -3.758 12.442 1.00 59.65 197 LYS E N 1
ATOM 11135 C CA . LYS E 2 139 ? -54.291 -2.780 13.289 1.00 61.89 197 LYS E CA 1
ATOM 11136 C C . LYS E 2 139 ? -53.309 -1.631 13.528 1.00 62.74 197 LYS E C 1
ATOM 11137 O O . LYS E 2 139 ? -52.086 -1.809 13.388 1.00 61.52 197 LYS E O 1
ATOM 11143 N N . ALA E 2 140 ? -53.850 -0.462 13.873 1.00 65.44 198 ALA E N 1
ATOM 11144 C CA . ALA E 2 140 ? -53.070 0.784 13.980 1.00 67.30 198 ALA E CA 1
ATOM 11145 C C . ALA E 2 140 ? -51.943 0.701 15.013 1.00 66.59 198 ALA E C 1
ATOM 11146 O O . ALA E 2 140 ? -50.869 1.289 14.819 1.00 66.01 198 ALA E O 1
ATOM 11148 N N . SER E 2 141 ? -52.184 -0.039 16.094 1.00 66.67 199 SER E N 1
ATOM 11149 C CA . SER E 2 141 ? -51.151 -0.254 17.104 1.00 67.47 199 SER E CA 1
ATOM 11150 C C . SER E 2 141 ? -49.950 -1.042 16.510 1.00 66.82 199 SER E C 1
ATOM 11151 O O . SER E 2 141 ? -48.833 -0.978 17.051 1.00 68.11 199 SER E O 1
ATOM 11154 N N . HIS E 2 142 ? -50.169 -1.752 15.399 1.00 64.16 200 HIS E N 1
ATOM 11155 C CA . HIS E 2 142 ? -49.070 -2.413 14.709 1.00 62.78 200 HIS E CA 1
ATOM 11156 C C . HIS E 2 142 ? -48.578 -1.625 13.510 1.00 63.43 200 HIS E C 1
ATOM 11157 O O . HIS E 2 142 ? -48.151 -2.211 12.514 1.00 64.79 200 HIS E O 1
ATOM 11164 N N . ILE E 2 143 ? -48.609 -0.305 13.588 1.00 63.94 201 ILE E N 1
ATOM 11165 C CA . ILE E 2 143 ? -48.059 0.489 12.480 1.00 65.26 201 ILE E CA 1
ATOM 11166 C C . ILE E 2 143 ? -47.078 1.515 13.025 1.00 64.93 201 ILE E C 1
ATOM 11167 O O . ILE E 2 143 ? -47.476 2.418 13.740 1.00 68.17 201 ILE E O 1
ATOM 11172 N N . LEU E 2 144 ? -45.802 1.375 12.701 1.00 62.24 202 LEU E N 1
ATOM 11173 C CA . LEU E 2 144 ? -44.811 2.260 13.274 1.00 64.00 202 LEU E CA 1
ATOM 11174 C C . LEU E 2 144 ? -44.318 3.285 12.262 1.00 67.22 202 LEU E C 1
ATOM 11175 O O . LEU E 2 144 ? -43.970 2.917 11.143 1.00 68.54 202 LEU E O 1
ATOM 11180 N N . ILE E 2 145 ? -44.298 4.564 12.642 1.00 69.74 203 ILE E N 1
ATOM 11181 C CA . ILE E 2 145 ? -43.705 5.606 11.783 1.00 73.66 203 ILE E CA 1
ATOM 11182 C C . ILE E 2 145 ? -42.309 6.018 12.272 1.00 75.43 203 ILE E C 1
ATOM 11183 O O . ILE E 2 145 ? -42.138 6.569 13.357 1.00 74.96 203 ILE E O 1
ATOM 11188 N N . SER E 2 146 ? -41.327 5.730 11.424 1.00 78.26 204 SER E N 1
ATOM 11189 C CA . SER E 2 146 ? -39.906 6.002 11.639 1.00 82.44 204 SER E CA 1
ATOM 11190 C C . SER E 2 146 ? -39.619 7.446 12.008 1.00 86.42 204 SER E C 1
ATOM 11191 O O . SER E 2 146 ? -40.419 8.350 11.747 1.00 87.96 204 SER E O 1
ATOM 11194 N N . VAL E 2 147 ? -38.438 7.633 12.592 1.00 89.71 205 VAL E N 1
ATOM 11195 C CA . VAL E 2 147 ? -37.812 8.941 12.893 1.00 93.08 205 VAL E CA 1
ATOM 11196 C C . VAL E 2 147 ? -37.804 9.941 11.715 1.00 95.24 205 VAL E C 1
ATOM 11197 O O . VAL E 2 147 ? -37.454 11.106 11.885 1.00 99.06 205 VAL E O 1
ATOM 11201 N N . ASP E 2 148 ? -38.189 9.479 10.525 1.00 94.48 206 ASP E N 1
ATOM 11202 C CA . ASP E 2 148 ? -38.232 10.317 9.319 1.00 94.80 206 ASP E CA 1
ATOM 11203 C C . ASP E 2 148 ? -39.171 9.810 8.205 1.00 93.09 206 ASP E C 1
ATOM 11204 O O . ASP E 2 148 ? -38.776 9.745 7.033 1.00 91.89 206 ASP E O 1
ATOM 11209 N N . GLY E 2 149 ? -40.400 9.445 8.585 1.00 91.38 207 GLY E N 1
ATOM 11210 C CA . GLY E 2 149 ? -41.481 9.151 7.635 1.00 90.69 207 GLY E CA 1
ATOM 11211 C C . GLY E 2 149 ? -41.687 7.709 7.181 1.00 88.50 207 GLY E C 1
ATOM 11212 O O . GLY E 2 149 ? -42.727 7.382 6.595 1.00 88.42 207 GLY E O 1
ATOM 11213 N N . LYS E 2 150 ? -40.713 6.840 7.440 1.00 86.10 208 LYS E N 1
ATOM 11214 C CA . LYS E 2 150 ? -40.783 5.469 6.948 1.00 83.28 208 LYS E CA 1
ATOM 11215 C C . LYS E 2 150 ? -41.807 4.672 7.744 1.00 79.75 208 LYS E C 1
ATOM 11216 O O . LYS E 2 150 ? -41.682 4.537 8.955 1.00 78.52 208 LYS E O 1
ATOM 11222 N N . VAL E 2 151 ? -42.823 4.155 7.059 1.00 77.65 209 VAL E N 1
ATOM 11223 C CA . VAL E 2 151 ? -43.877 3.389 7.715 1.00 73.63 209 VAL E CA 1
ATOM 11224 C C . VAL E 2 151 ? -43.568 1.880 7.724 1.00 72.21 209 VAL E C 1
ATOM 11225 O O . VAL E 2 151 ? -43.144 1.298 6.706 1.00 70.86 209 VAL E O 1
ATOM 11229 N N . TYR E 2 152 ? -43.758 1.280 8.904 1.00 70.79 210 TYR E N 1
ATOM 11230 C CA . TYR E 2 152 ? -43.475 -0.125 9.177 1.00 69.42 210 TYR E CA 1
ATOM 11231 C C . TYR E 2 152 ? -44.719 -0.836 9.691 1.00 69.04 210 TYR E C 1
ATOM 11232 O O . TYR E 2 152 ? -45.470 -0.285 10.501 1.00 70.34 210 TYR E O 1
ATOM 11241 N N . LEU E 2 153 ? -44.927 -2.062 9.219 1.00 67.16 211 LEU E N 1
ATOM 11242 C CA . LEU E 2 153 ? -45.920 -2.950 9.785 1.00 64.91 211 LEU E CA 1
ATOM 11243 C C . LEU E 2 153 ? -45.204 -3.833 10.795 1.00 62.58 211 LEU E C 1
ATOM 11244 O O . LEU E 2 153 ? -44.136 -4.383 10.493 1.00 61.33 211 LEU E O 1
ATOM 11249 N N . SER E 2 154 ? -45.782 -3.951 11.993 1.00 61.38 212 SER E N 1
ATOM 11250 C CA . SER E 2 154 ? -45.257 -4.844 13.037 1.00 59.29 212 SER E CA 1
ATOM 11251 C C . SER E 2 154 ? -46.235 -5.981 13.342 1.00 57.13 212 SER E C 1
ATOM 11252 O O . SER E 2 154 ? -46.931 -6.447 12.449 1.00 57.87 212 SER E O 1
ATOM 11255 N N . GLY E 2 155 ? -46.280 -6.451 14.581 1.00 56.19 213 GLY E N 1
ATOM 11256 C CA . GLY E 2 155 ? -47.202 -7.522 14.949 1.00 54.36 213 GLY E CA 1
ATOM 11257 C C . GLY E 2 155 ? -46.932 -8.870 14.304 1.00 53.70 213 GLY E C 1
ATOM 11258 O O . GLY E 2 155 ? -47.864 -9.599 14.015 1.00 55.38 213 GLY E O 1
ATOM 11259 N N . LEU E 2 156 ? -45.671 -9.235 14.091 1.00 53.85 214 LEU E N 1
ATOM 11260 C CA . LEU E 2 156 ? -45.367 -10.537 13.437 1.00 53.84 214 LEU E CA 1
ATOM 11261 C C . LEU E 2 156 ? -45.768 -11.741 14.281 1.00 52.41 214 LEU E C 1
ATOM 11262 O O . LEU E 2 156 ? -45.970 -12.827 13.755 1.00 51.05 214 LEU E O 1
ATOM 11267 N N . ARG E 2 157 ? -45.932 -11.528 15.584 1.00 50.29 215 ARG E N 1
ATOM 11268 C CA . ARG E 2 157 ? -46.272 -12.600 16.486 1.00 50.09 215 ARG E CA 1
ATOM 11269 C C . ARG E 2 157 ? -47.474 -13.426 15.996 1.00 51.55 215 ARG E C 1
ATOM 11270 O O . ARG E 2 157 ? -47.527 -14.652 16.209 1.00 52.07 215 ARG E O 1
ATOM 11278 N N . SER E 2 158 ? -48.415 -12.760 15.329 1.00 51.04 216 SER E N 1
ATOM 11279 C CA . SER E 2 158 ? -49.663 -13.389 14.912 1.00 52.18 216 SER E CA 1
ATOM 11280 C C . SER E 2 158 ? -49.586 -14.084 13.548 1.00 53.83 216 SER E C 1
ATOM 11281 O O . SER E 2 158 ? -50.547 -14.727 13.118 1.00 52.41 216 SER E O 1
ATOM 11284 N N . ASN E 2 159 ? -48.434 -13.954 12.885 1.00 55.42 217 ASN E N 1
ATOM 11285 C CA . ASN E 2 159 ? -48.228 -14.492 11.536 1.00 57.52 217 ASN E CA 1
ATOM 11286 C C . ASN E 2 159 ? -48.227 -16.010 11.452 1.00 58.99 217 ASN E C 1
ATOM 11287 O O . ASN E 2 159 ? -47.364 -16.686 12.013 1.00 60.17 217 ASN E O 1
ATOM 11292 N N . LEU E 2 160 ? -49.216 -16.520 10.733 1.00 60.38 218 LEU E N 1
ATOM 11293 C CA . LEU E 2 160 ? -49.407 -17.934 10.503 1.00 60.32 218 LEU E CA 1
ATOM 11294 C C . LEU E 2 160 ? -49.019 -18.236 9.050 1.00 61.97 218 LEU E C 1
ATOM 11295 O O . LEU E 2 160 ? -49.346 -17.467 8.125 1.00 62.81 218 LEU E O 1
ATOM 11300 N N . SER E 2 161 ? -48.315 -19.348 8.854 1.00 62.38 219 SER E N 1
ATOM 11301 C CA . SER E 2 161 ? -47.833 -19.767 7.540 1.00 63.21 219 SER E CA 1
ATOM 11302 C C . SER E 2 161 ? -48.860 -20.641 6.832 1.00 66.36 219 SER E C 1
ATOM 11303 O O . SER E 2 161 ? -49.450 -21.533 7.436 1.00 66.60 219 SER E O 1
ATOM 11306 N N . MET E 2 162 ? -49.053 -20.397 5.545 1.00 69.42 220 MET E N 1
ATOM 11307 C CA . MET E 2 162 ? -50.019 -21.158 4.767 1.00 74.69 220 MET E CA 1
ATOM 11308 C C . MET E 2 162 ? -49.378 -22.291 3.974 1.00 78.38 220 MET E C 1
ATOM 11309 O O . MET E 2 162 ? -50.059 -23.009 3.232 1.00 79.90 220 MET E O 1
ATOM 11314 N N . ILE E 2 163 ? -48.063 -22.427 4.135 1.00 80.88 221 ILE E N 1
ATOM 11315 C CA . ILE E 2 163 ? -47.321 -23.538 3.564 1.00 84.86 221 ILE E CA 1
ATOM 11316 C C . ILE E 2 163 ? -47.297 -24.641 4.600 1.00 85.28 221 ILE E C 1
ATOM 11317 O O . ILE E 2 163 ? -46.701 -24.496 5.663 1.00 82.79 221 ILE E O 1
ATOM 11322 N N . SER E 2 164 ? -47.966 -25.737 4.270 1.00 89.90 222 SER E N 1
ATOM 11323 C CA . SER E 2 164 ? -48.126 -26.871 5.165 1.00 92.47 222 SER E CA 1
ATOM 11324 C C . SER E 2 164 ? -47.994 -28.169 4.368 1.00 96.14 222 SER E C 1
ATOM 11325 O O . SER E 2 164 ? -48.581 -28.308 3.285 1.00 97.71 222 SER E O 1
ATOM 11328 N N . HIS E 2 165 ? -47.239 -29.115 4.930 1.00 97.89 223 HIS E N 1
ATOM 11329 C CA . HIS E 2 165 ? -46.875 -30.380 4.279 1.00 101.10 223 HIS E CA 1
ATOM 11330 C C . HIS E 2 165 ? -45.994 -30.101 3.059 1.00 101.68 223 HIS E C 1
ATOM 11331 O O . HIS E 2 165 ? -46.101 -30.785 2.034 1.00 104.22 223 HIS E O 1
ATOM 11338 N N . GLY E 2 166 ? -45.135 -29.084 3.174 1.00 99.50 224 GLY E N 1
ATOM 11339 C CA . GLY E 2 166 ? -44.299 -28.634 2.059 1.00 97.59 224 GLY E CA 1
ATOM 11340 C C . GLY E 2 166 ? -45.097 -28.234 0.830 1.00 97.62 224 GLY E C 1
ATOM 11341 O O . GLY E 2 166 ? -44.531 -28.056 -0.237 1.00 100.22 224 GLY E O 1
ATOM 11342 N N . GLN E 2 167 ? -46.415 -28.122 0.974 1.00 96.25 225 GLN E N 1
ATOM 11343 C CA . GLN E 2 167 ? -47.294 -27.609 -0.082 1.00 96.60 225 GLN E CA 1
ATOM 11344 C C . GLN E 2 167 ? -48.023 -26.365 0.403 1.00 94.10 225 GLN E C 1
ATOM 11345 O O . GLN E 2 167 ? -48.100 -26.100 1.603 1.00 92.11 225 GLN E O 1
ATOM 11351 N N . ARG E 2 168 ? -48.565 -25.609 -0.539 1.00 94.44 226 ARG E N 1
ATOM 11352 C CA . ARG E 2 168 ? -49.285 -24.376 -0.243 1.00 92.54 226 ARG E CA 1
ATOM 11353 C C . ARG E 2 168 ? -50.776 -24.701 -0.139 1.00 92.07 226 ARG E C 1
ATOM 11354 O O . ARG E 2 168 ? -51.357 -25.290 -1.067 1.00 94.24 226 ARG E O 1
ATOM 11362 N N . GLN E 2 169 ? -51.386 -24.329 0.988 1.00 87.54 227 GLN E N 1
ATOM 11363 C CA . GLN E 2 169 ? -52.816 -24.573 1.204 1.00 85.08 227 GLN E CA 1
ATOM 11364 C C . GLN E 2 169 ? -53.621 -23.403 0.690 1.00 82.68 227 GLN E C 1
ATOM 11365 O O . GLN E 2 169 ? -53.215 -22.250 0.832 1.00 80.68 227 GLN E O 1
ATOM 11371 N N . ARG E 2 170 ? -54.753 -23.710 0.071 1.00 82.37 228 ARG E N 1
ATOM 11372 C CA . ARG E 2 170 ? -55.655 -22.680 -0.421 1.00 81.77 228 ARG E CA 1
ATOM 11373 C C . ARG E 2 170 ? -56.231 -21.921 0.764 1.00 78.35 228 ARG E C 1
ATOM 11374 O O . ARG E 2 170 ? -56.248 -20.693 0.769 1.00 78.61 228 ARG E O 1
ATOM 11382 N N . VAL E 2 171 ? -56.689 -22.666 1.768 1.00 75.99 229 VAL E N 1
ATOM 11383 C CA . VAL E 2 171 ? -57.274 -22.088 2.975 1.00 72.66 229 VAL E CA 1
ATOM 11384 C C . VAL E 2 171 ? -56.617 -22.637 4.226 1.00 70.79 229 VAL E C 1
ATOM 11385 O O . VAL E 2 171 ? -56.027 -23.735 4.212 1.00 70.87 229 VAL E O 1
ATOM 11389 N N . VAL E 2 172 ? -56.726 -21.858 5.297 1.00 68.34 230 VAL E N 1
ATOM 11390 C CA . VAL E 2 172 ? -56.321 -22.279 6.643 1.00 66.54 230 VAL E CA 1
ATOM 11391 C C . VAL E 2 172 ? -57.577 -22.345 7.550 1.00 66.82 230 VAL E C 1
ATOM 11392 O O . VAL E 2 172 ? -58.603 -21.781 7.207 1.00 67.79 230 VAL E O 1
ATOM 11396 N N . HIS E 2 173 ? -57.504 -23.048 8.683 1.00 66.98 231 HIS E N 1
ATOM 11397 C CA . HIS E 2 173 ? -58.622 -23.103 9.634 1.00 68.15 231 HIS E CA 1
ATOM 11398 C C . HIS E 2 173 ? -58.197 -22.782 11.077 1.00 67.32 231 HIS E C 1
ATOM 11399 O O . HIS E 2 173 ? -58.875 -23.178 12.032 1.00 69.20 231 HIS E O 1
ATOM 11406 N N . ASP E 2 174 ? -57.097 -22.048 11.243 1.00 65.65 232 ASP E N 1
ATOM 11407 C CA . ASP E 2 174 ? -56.473 -21.906 12.553 1.00 64.61 232 ASP E CA 1
ATOM 11408 C C . ASP E 2 174 ? -57.007 -20.688 13.269 1.00 65.93 232 ASP E C 1
ATOM 11409 O O . ASP E 2 174 ? -56.809 -19.548 12.812 1.00 68.43 232 ASP E O 1
ATOM 11414 N N . PHE E 2 175 ? -57.688 -20.911 14.390 1.00 65.00 233 PHE E N 1
ATOM 11415 C CA . PHE E 2 175 ? -58.107 -19.795 15.224 1.00 64.79 233 PHE E CA 1
ATOM 11416 C C . PHE E 2 175 ? -56.888 -19.264 16.011 1.00 63.41 233 PHE E C 1
ATOM 11417 O O . PHE E 2 175 ? -56.303 -19.996 16.808 1.00 64.85 233 PHE E O 1
ATOM 11425 N N . PRO E 2 176 ? -56.496 -17.999 15.782 1.00 63.07 234 PRO E N 1
ATOM 11426 C CA . PRO E 2 176 ? -55.253 -17.458 16.371 1.00 62.54 234 PRO E CA 1
ATOM 11427 C C . PRO E 2 176 ? -55.260 -17.361 17.902 1.00 64.22 234 PRO E C 1
ATOM 11428 O O . PRO E 2 176 ? -56.202 -16.825 18.503 1.00 66.44 234 PRO E O 1
ATOM 11432 N N . LYS E 2 177 ? -54.210 -17.886 18.524 1.00 63.99 235 LYS E N 1
ATOM 11433 C CA . LYS E 2 177 ? -54.066 -17.814 19.972 1.00 63.76 235 LYS E CA 1
ATOM 11434 C C . LYS E 2 177 ? -53.740 -16.387 20.399 1.00 61.33 235 LYS E C 1
ATOM 11435 O O . LYS E 2 177 ? -53.215 -15.613 19.598 1.00 59.22 235 LYS E O 1
ATOM 11441 N N . TYR E 2 178 ? -54.071 -16.053 21.653 1.00 60.76 236 TYR E N 1
ATOM 11442 C CA . TYR E 2 178 ? -53.677 -14.784 22.290 1.00 60.40 236 TYR E CA 1
ATOM 11443 C C . TYR E 2 178 ? -54.179 -13.565 21.494 1.00 62.26 236 TYR E C 1
ATOM 11444 O O . TYR E 2 178 ? -53.474 -12.558 21.325 1.00 62.17 236 TYR E O 1
ATOM 11453 N N . SER E 2 179 ? -55.413 -13.683 21.012 1.00 64.28 237 SER E N 1
ATOM 11454 C CA . SER E 2 179 ? -55.962 -12.745 20.042 1.00 65.27 237 SER E CA 1
ATOM 11455 C C . SER E 2 179 ? -57.161 -11.923 20.547 1.00 67.34 237 SER E C 1
ATOM 11456 O O . SER E 2 179 ? -57.796 -11.212 19.756 1.00 68.32 237 SER E O 1
ATOM 11459 N N . VAL E 2 180 ? -57.437 -11.989 21.857 1.00 67.68 238 VAL E N 1
ATOM 11460 C CA . VAL E 2 180 ? -58.588 -11.285 22.450 1.00 69.18 238 VAL E CA 1
ATOM 11461 C C . VAL E 2 180 ? -58.660 -9.821 22.015 1.00 70.03 238 VAL E C 1
ATOM 11462 O O . VAL E 2 180 ? -59.704 -9.381 21.538 1.00 71.35 238 VAL E O 1
ATOM 11466 N N . LYS E 2 181 ? -57.546 -9.096 22.144 1.00 69.14 239 LYS E N 1
ATOM 11467 C CA . LYS E 2 181 ? -57.485 -7.674 21.784 1.00 68.94 239 LYS E CA 1
ATOM 11468 C C . LYS E 2 181 ? -57.747 -7.433 20.296 1.00 67.83 239 LYS E C 1
ATOM 11469 O O . LYS E 2 181 ? -58.474 -6.508 19.922 1.00 71.10 239 LYS E O 1
ATOM 11475 N N . VAL E 2 182 ? -57.185 -8.293 19.459 1.00 64.74 240 VAL E N 1
ATOM 11476 C CA . VAL E 2 182 ? -57.277 -8.167 17.999 1.00 63.37 240 VAL E CA 1
ATOM 11477 C C . VAL E 2 182 ? -58.689 -8.398 17.438 1.00 62.54 240 VAL E C 1
ATOM 11478 O O . VAL E 2 182 ? -59.037 -7.825 16.411 1.00 61.09 240 VAL E O 1
ATOM 11482 N N . LEU E 2 183 ? -59.482 -9.215 18.143 1.00 61.89 241 LEU E N 1
ATOM 11483 C CA . LEU E 2 183 ? -60.858 -9.621 17.743 1.00 61.68 241 LEU E CA 1
ATOM 11484 C C . LEU E 2 183 ? -61.620 -8.675 16.768 1.00 62.53 241 LEU E C 1
ATOM 11485 O O . LEU E 2 183 ? -62.034 -9.127 15.690 1.00 63.32 241 LEU E O 1
ATOM 11490 N N . PRO E 2 184 ? -61.804 -7.376 17.135 1.00 61.93 242 PRO E N 1
ATOM 11491 C CA . PRO E 2 184 ? -62.413 -6.386 16.229 1.00 62.91 242 PRO E CA 1
ATOM 11492 C C . PRO E 2 184 ? -61.831 -6.314 14.811 1.00 62.71 242 PRO E C 1
ATOM 11493 O O . PRO E 2 184 ? -62.579 -6.118 13.855 1.00 65.64 242 PRO E O 1
ATOM 11497 N N . TRP E 2 185 ? -60.516 -6.467 14.681 1.00 60.76 243 TRP E N 1
ATOM 11498 C CA . TRP E 2 185 ? -59.817 -6.354 13.397 1.00 58.96 243 TRP E CA 1
ATOM 11499 C C . TRP E 2 185 ? -59.865 -7.616 12.524 1.00 58.80 243 TRP E C 1
ATOM 11500 O O . TRP E 2 185 ? -59.402 -7.600 11.383 1.00 57.66 243 TRP E O 1
ATOM 11511 N N . LEU E 2 186 ? -60.415 -8.710 13.049 1.00 59.54 244 LEU E N 1
ATOM 11512 C CA . LEU E 2 186 ? -60.384 -9.994 12.329 1.00 59.98 244 LEU E CA 1
ATOM 11513 C C . LEU E 2 186 ? -61.555 -10.151 11.376 1.00 61.46 244 LEU E C 1
ATOM 11514 O O . LEU E 2 186 ? -62.663 -9.760 11.684 1.00 63.79 244 LEU E O 1
ATOM 11519 N N . SER E 2 187 ? -61.314 -10.757 10.226 1.00 61.81 245 SER E N 1
ATOM 11520 C CA . SER E 2 187 ? -62.383 -10.953 9.259 1.00 63.92 245 SER E CA 1
ATOM 11521 C C . SER E 2 187 ? -63.476 -11.876 9.806 1.00 65.57 245 SER E C 1
ATOM 11522 O O . SER E 2 187 ? -63.208 -12.677 10.683 1.00 64.32 245 SER E O 1
ATOM 11525 N N . PRO E 2 188 ? -64.715 -11.763 9.283 1.00 69.61 246 PRO E N 1
ATOM 11526 C CA . PRO E 2 188 ? -65.825 -12.637 9.687 1.00 72.01 246 PRO E CA 1
ATOM 11527 C C . PRO E 2 188 ? -65.500 -14.128 9.579 1.00 72.82 246 PRO E C 1
ATOM 11528 O O . PRO E 2 188 ? -65.915 -14.911 10.439 1.00 73.69 246 PRO E O 1
ATOM 11532 N N . GLU E 2 189 ? -64.762 -14.502 8.531 1.00 73.06 247 GLU E N 1
ATOM 11533 C CA . GLU E 2 189 ? -64.458 -15.900 8.226 1.00 73.52 247 GLU E CA 1
ATOM 11534 C C . GLU E 2 189 ? -63.259 -16.444 9.018 1.00 70.69 247 GLU E C 1
ATOM 11535 O O . GLU E 2 189 ? -63.057 -17.665 9.114 1.00 70.49 247 GLU E O 1
ATOM 11541 N N . VAL E 2 190 ? -62.468 -15.531 9.578 1.00 68.53 248 VAL E N 1
ATOM 11542 C CA . VAL E 2 190 ? -61.498 -15.885 10.612 1.00 65.21 248 VAL E CA 1
ATOM 11543 C C . VAL E 2 190 ? -62.292 -16.373 11.828 1.00 67.26 248 VAL E C 1
ATOM 11544 O O . VAL E 2 190 ? -62.055 -17.473 12.353 1.00 66.37 248 VAL E O 1
ATOM 11548 N N . LEU E 2 191 ? -63.269 -15.559 12.226 1.00 68.48 249 LEU E N 1
ATOM 11549 C CA . LEU E 2 191 ? -63.969 -15.728 13.482 1.00 69.64 249 LEU E CA 1
ATOM 11550 C C . LEU E 2 191 ? -65.002 -16.825 13.515 1.00 72.51 249 LEU E C 1
ATOM 11551 O O . LEU E 2 191 ? -65.276 -17.362 14.579 1.00 73.93 249 LEU E O 1
ATOM 11556 N N . GLN E 2 192 ? -65.596 -17.165 12.380 1.00 75.43 250 GLN E N 1
ATOM 11557 C CA . GLN E 2 192 ? -66.699 -18.135 12.416 1.00 78.32 250 GLN E CA 1
ATOM 11558 C C . GLN E 2 192 ? -66.248 -19.591 12.489 1.00 76.75 250 GLN E C 1
ATOM 11559 O O . GLN E 2 192 ? -67.024 -20.466 12.895 1.00 77.62 250 GLN E O 1
ATOM 11565 N N . GLN E 2 193 ? -64.994 -19.831 12.106 1.00 74.45 251 GLN E N 1
ATOM 11566 C CA . GLN E 2 193 ? -64.311 -21.118 12.336 1.00 73.54 251 GLN E CA 1
ATOM 11567 C C . GLN E 2 193 ? -65.094 -22.320 11.787 1.00 76.76 251 GLN E C 1
ATOM 11568 O O . GLN E 2 193 ? -65.307 -23.308 12.501 1.00 78.12 251 GLN E O 1
ATOM 11574 N N . ASN E 2 194 ? -65.542 -22.219 10.532 1.00 78.99 252 ASN E N 1
ATOM 11575 C CA . ASN E 2 194 ? -66.222 -23.337 9.858 1.00 81.13 252 ASN E CA 1
ATOM 11576 C C . ASN E 2 194 ? -65.368 -23.956 8.750 1.00 80.49 252 ASN E C 1
ATOM 11577 O O . ASN E 2 194 ? -64.162 -23.720 8.690 1.00 78.26 252 ASN E O 1
ATOM 11582 N N . LEU E 2 195 ? -66.002 -24.731 7.877 1.00 83.47 253 LEU E N 1
ATOM 11583 C CA . LEU E 2 195 ? -65.310 -25.521 6.860 1.00 83.73 253 LEU E CA 1
ATOM 11584 C C . LEU E 2 195 ? -64.644 -24.724 5.748 1.00 83.12 253 LEU E C 1
ATOM 11585 O O . LEU E 2 195 ? -63.741 -25.236 5.089 1.00 83.16 253 LEU E O 1
ATOM 11590 N N . GLN E 2 196 ? -65.065 -23.486 5.517 1.00 83.64 254 GLN E N 1
ATOM 11591 C CA . GLN E 2 196 ? -64.424 -22.733 4.438 1.00 84.45 254 GLN E CA 1
ATOM 11592 C C . GLN E 2 196 ? -63.056 -22.190 4.852 1.00 80.87 254 GLN E C 1
ATOM 11593 O O . GLN E 2 196 ? -62.163 -22.064 4.021 1.00 80.69 254 GLN E O 1
ATOM 11599 N N . GLY E 2 197 ? -62.892 -21.904 6.139 1.00 78.70 255 GLY E N 1
ATOM 11600 C CA . GLY E 2 197 ? -61.672 -21.283 6.631 1.00 75.76 255 GLY E CA 1
ATOM 11601 C C . GLY E 2 197 ? -61.445 -19.894 6.054 1.00 74.76 255 GLY E C 1
ATOM 11602 O O . GLY E 2 197 ? -62.398 -19.199 5.703 1.00 76.82 255 GLY E O 1
ATOM 11603 N N . TYR E 2 198 ? -60.180 -19.495 5.965 1.00 71.97 256 TYR E N 1
ATOM 11604 C CA . TYR E 2 198 ? -59.805 -18.166 5.496 1.00 72.53 256 TYR E CA 1
ATOM 11605 C C . TYR E 2 198 ? -58.436 -18.204 4.833 1.00 71.90 256 TYR E C 1
ATOM 11606 O O . TYR E 2 198 ? -57.761 -19.241 4.861 1.00 72.68 256 TYR E O 1
ATOM 11615 N N . ASP E 2 199 ? -58.039 -17.073 4.243 1.00 71.46 257 ASP E N 1
ATOM 11616 C CA . ASP E 2 199 ? -56.744 -16.930 3.566 1.00 69.92 257 ASP E CA 1
ATOM 11617 C C . ASP E 2 199 ? -56.160 -15.509 3.736 1.00 67.97 257 ASP E C 1
ATOM 11618 O O . ASP E 2 199 ? -56.501 -14.804 4.685 1.00 68.79 257 ASP E O 1
ATOM 11623 N N . ALA E 2 200 ? -55.298 -15.099 2.808 1.00 66.07 258 ALA E N 1
ATOM 11624 C CA . ALA E 2 200 ? -54.654 -13.793 2.824 1.00 63.92 258 ALA E CA 1
ATOM 11625 C C . ALA E 2 200 ? -55.648 -12.629 2.736 1.00 65.36 258 ALA E C 1
ATOM 11626 O O . ALA E 2 200 ? -55.338 -11.495 3.149 1.00 64.62 258 ALA E O 1
ATOM 11628 N N . LYS E 2 201 ? -56.832 -12.914 2.193 1.00 66.88 259 LYS E N 1
ATOM 11629 C CA . LYS E 2 201 ? -57.861 -11.893 1.953 1.00 68.67 259 LYS E CA 1
ATOM 11630 C C . LYS E 2 201 ? -58.579 -11.474 3.243 1.00 68.66 259 LYS E C 1
ATOM 11631 O O . LYS E 2 201 ? -59.463 -10.609 3.212 1.00 69.91 259 LYS E O 1
ATOM 11637 N N . SER E 2 202 ? -58.201 -12.100 4.362 1.00 66.85 260 SER E N 1
ATOM 11638 C CA . SER E 2 202 ? -58.686 -11.721 5.691 1.00 65.68 260 SER E CA 1
ATOM 11639 C C . SER E 2 202 ? -57.981 -10.487 6.252 1.00 64.33 260 SER E C 1
ATOM 11640 O O . SER E 2 202 ? -58.597 -9.703 6.981 1.00 64.55 260 SER E O 1
ATOM 11643 N N . ASP E 2 203 ? -56.696 -10.322 5.917 1.00 62.69 261 ASP E N 1
ATOM 11644 C CA . ASP E 2 203 ? -55.926 -9.133 6.307 1.00 61.83 261 ASP E CA 1
ATOM 11645 C C . ASP E 2 203 ? -56.379 -7.866 5.563 1.00 63.81 261 ASP E C 1
ATOM 11646 O O . ASP E 2 203 ? -56.182 -6.735 6.058 1.00 64.61 261 ASP E O 1
ATOM 11651 N N . ILE E 2 204 ? -56.963 -8.050 4.374 1.00 64.10 262 ILE E N 1
ATOM 11652 C CA . ILE E 2 204 ? -57.526 -6.934 3.605 1.00 65.10 262 ILE E CA 1
ATOM 11653 C C . ILE E 2 204 ? -58.787 -6.395 4.285 1.00 67.16 262 ILE E C 1
ATOM 11654 O O . ILE E 2 204 ? -59.011 -5.169 4.298 1.00 69.64 262 ILE E O 1
ATOM 11659 N N . TYR E 2 205 ? -59.588 -7.294 4.866 1.00 65.66 263 TYR E N 1
ATOM 11660 C CA . TYR E 2 205 ? -60.670 -6.881 5.768 1.00 65.99 263 TYR E CA 1
ATOM 11661 C C . TYR E 2 205 ? -60.137 -6.017 6.928 1.00 64.05 263 TYR E C 1
ATOM 11662 O O . TYR E 2 205 ? -60.733 -5.006 7.282 1.00 65.97 263 TYR E O 1
ATOM 11671 N N . SER E 2 206 ? -59.014 -6.420 7.507 1.00 61.06 264 SER E N 1
ATOM 11672 C CA . SER E 2 206 ? -58.406 -5.685 8.612 1.00 60.53 264 SER E CA 1
ATOM 11673 C C . SER E 2 206 ? -57.808 -4.363 8.132 1.00 60.52 264 SER E C 1
ATOM 11674 O O . SER E 2 206 ? -57.760 -3.383 8.884 1.00 59.41 264 SER E O 1
ATOM 11677 N N . VAL E 2 207 ? -57.337 -4.331 6.887 1.00 60.01 265 VAL E N 1
ATOM 11678 C CA . VAL E 2 207 ? -56.895 -3.069 6.328 1.00 62.19 265 VAL E CA 1
ATOM 11679 C C . VAL E 2 207 ? -58.073 -2.066 6.356 1.00 66.26 265 VAL E C 1
ATOM 11680 O O . VAL E 2 207 ? -57.924 -0.946 6.865 1.00 67.66 265 VAL E O 1
ATOM 11684 N N . GLY E 2 208 ? -59.238 -2.489 5.854 1.00 67.80 266 GLY E N 1
ATOM 11685 C CA . GLY E 2 208 ? -60.451 -1.677 5.891 1.00 70.15 266 GLY E CA 1
ATOM 11686 C C . GLY E 2 208 ? -60.833 -1.215 7.289 1.00 70.33 266 GLY E C 1
ATOM 11687 O O . GLY E 2 208 ? -61.246 -0.049 7.482 1.00 70.88 266 GLY E O 1
ATOM 11688 N N . ILE E 2 209 ? -60.709 -2.129 8.257 1.00 68.41 267 ILE E N 1
ATOM 11689 C CA . ILE E 2 209 ? -60.939 -1.801 9.673 1.00 68.73 267 ILE E CA 1
ATOM 11690 C C . ILE E 2 209 ? -59.925 -0.751 10.140 1.00 68.32 267 ILE E C 1
ATOM 11691 O O . ILE E 2 209 ? -60.323 0.302 10.678 1.00 69.78 267 ILE E O 1
ATOM 11696 N N . THR E 2 210 ? -58.632 -1.016 9.901 1.00 64.95 268 THR E N 1
ATOM 11697 C CA . THR E 2 210 ? -57.583 -0.061 10.259 1.00 64.25 268 THR E CA 1
ATOM 11698 C C . THR E 2 210 ? -57.800 1.285 9.574 1.00 67.53 268 THR E C 1
ATOM 11699 O O . THR E 2 210 ? -57.544 2.327 10.163 1.00 69.46 268 THR E O 1
ATOM 11703 N N . ALA E 2 211 ? -58.297 1.252 8.345 1.00 69.59 269 ALA E N 1
ATOM 11704 C CA . ALA E 2 211 ? -58.662 2.458 7.617 1.00 72.65 269 ALA E CA 1
ATOM 11705 C C . ALA E 2 211 ? -59.678 3.322 8.396 1.00 75.51 269 ALA E C 1
ATOM 11706 O O . ALA E 2 211 ? -59.480 4.527 8.549 1.00 75.56 269 ALA E O 1
ATOM 11708 N N . CYS E 2 212 ? -60.739 2.691 8.905 1.00 76.66 270 CYS E N 1
ATOM 11709 C CA . CYS E 2 212 ? -61.766 3.388 9.678 1.00 79.21 270 CYS E CA 1
ATOM 11710 C C . CYS E 2 212 ? -61.230 3.867 11.016 1.00 80.26 270 CYS E C 1
ATOM 11711 O O . CYS E 2 212 ? -61.669 4.877 11.530 1.00 83.71 270 CYS E O 1
ATOM 11714 N N . GLU E 2 213 ? -60.287 3.127 11.587 1.00 79.98 271 GLU E N 1
ATOM 11715 C CA . GLU E 2 213 ? -59.690 3.486 12.875 1.00 79.56 271 GLU E CA 1
ATOM 11716 C C . GLU E 2 213 ? -58.799 4.730 12.744 1.00 80.62 271 GLU E C 1
ATOM 11717 O O . GLU E 2 213 ? -58.840 5.615 13.601 1.00 81.56 271 GLU E O 1
ATOM 11723 N N . LEU E 2 214 ? -58.006 4.787 11.671 1.00 79.94 272 LEU E N 1
ATOM 11724 C CA . LEU E 2 214 ? -57.145 5.931 11.398 1.00 81.66 272 LEU E CA 1
ATOM 11725 C C . LEU E 2 214 ? -57.993 7.142 11.062 1.00 85.19 272 LEU E C 1
ATOM 11726 O O . LEU E 2 214 ? -57.717 8.238 11.545 1.00 87.40 272 LEU E O 1
ATOM 11731 N N . ALA E 2 215 ? -59.022 6.933 10.237 1.00 87.10 273 ALA E N 1
ATOM 11732 C CA . ALA E 2 215 ? -59.906 8.011 9.768 1.00 90.84 273 ALA E CA 1
ATOM 11733 C C . ALA E 2 215 ? -60.834 8.546 10.858 1.00 93.80 273 ALA E C 1
ATOM 11734 O O . ALA E 2 215 ? -61.176 9.734 10.849 1.00 96.25 273 ALA E O 1
ATOM 11736 N N . ASN E 2 216 ? -61.226 7.666 11.784 1.00 93.51 274 ASN E N 1
ATOM 11737 C CA . ASN E 2 216 ? -62.216 7.982 12.820 1.00 97.46 274 ASN E CA 1
ATOM 11738 C C . ASN E 2 216 ? -61.621 8.288 14.204 1.00 97.83 274 ASN E C 1
ATOM 11739 O O . ASN E 2 216 ? -62.198 9.069 14.970 1.00 99.62 274 ASN E O 1
ATOM 11744 N N . GLY E 2 217 ? -60.483 7.667 14.520 1.00 95.59 275 GLY E N 1
ATOM 11745 C CA . GLY E 2 217 ? -59.812 7.881 15.802 1.00 96.15 275 GLY E CA 1
ATOM 11746 C C . GLY E 2 217 ? -60.286 6.969 16.925 1.00 96.45 275 GLY E C 1
ATOM 11747 O O . GLY E 2 217 ? -59.786 7.049 18.054 1.00 95.98 275 GLY E O 1
ATOM 11748 N N . HIS E 2 218 ? -61.272 6.126 16.627 1.00 97.33 276 HIS E N 1
ATOM 11749 C CA . HIS E 2 218 ? -61.703 5.072 17.545 1.00 98.15 276 HIS E CA 1
ATOM 11750 C C . HIS E 2 218 ? -61.937 3.797 16.758 1.00 96.96 276 HIS E C 1
ATOM 11751 O O . HIS E 2 218 ? -62.433 3.850 15.628 1.00 98.10 276 HIS E O 1
ATOM 11758 N N . VAL E 2 219 ? -61.578 2.658 17.346 1.00 95.35 277 VAL E N 1
ATOM 11759 C CA . VAL E 2 219 ? -61.774 1.364 16.687 1.00 94.70 277 VAL E CA 1
ATOM 11760 C C . VAL E 2 219 ? -63.254 1.122 16.350 1.00 97.00 277 VAL E C 1
ATOM 11761 O O . VAL E 2 219 ? -64.138 1.524 17.116 1.00 99.60 277 VAL E O 1
ATOM 11765 N N . PRO E 2 220 ? -63.524 0.493 15.183 1.00 96.47 278 PRO E N 1
ATOM 11766 C CA . PRO E 2 220 ? -64.864 -0.001 14.863 1.00 97.43 278 PRO E CA 1
ATOM 11767 C C . PRO E 2 220 ? -65.371 -1.044 15.856 1.00 96.27 278 PRO E C 1
ATOM 11768 O O . PRO E 2 220 ? -64.587 -1.834 16.400 1.00 93.30 278 PRO E O 1
ATOM 11772 N N . PHE E 2 221 ? -66.688 -1.032 16.060 1.00 98.15 279 PHE E N 1
ATOM 11773 C CA . PHE E 2 221 ? -67.362 -1.832 17.075 1.00 97.40 279 PHE E CA 1
ATOM 11774 C C . PHE E 2 221 ? -66.966 -1.307 18.469 1.00 97.01 279 PHE E C 1
ATOM 11775 O O . PHE E 2 221 ? -66.462 -2.036 19.316 1.00 95.18 279 PHE E O 1
ATOM 11783 N N . ASP E 2 223 ? -65.655 -0.478 21.534 1.00 115.66 281 ASP E N 1
ATOM 11784 C CA . ASP E 2 223 ? -65.311 -0.815 22.921 1.00 115.36 281 ASP E CA 1
ATOM 11785 C C . ASP E 2 223 ? -66.256 -1.850 23.546 1.00 115.39 281 ASP E C 1
ATOM 11786 O O . ASP E 2 223 ? -65.916 -2.475 24.565 1.00 115.04 281 ASP E O 1
ATOM 11791 N N . MET E 2 224 ? -67.426 -2.027 22.925 1.00 115.21 282 MET E N 1
ATOM 11792 C CA . MET E 2 224 ? -68.427 -3.041 23.316 1.00 114.44 282 MET E CA 1
ATOM 11793 C C . MET E 2 224 ? -67.877 -4.473 23.538 1.00 110.14 282 MET E C 1
ATOM 11794 O O . MET E 2 224 ? -66.798 -4.817 23.029 1.00 107.22 282 MET E O 1
ATOM 11799 N N . PRO E 2 225 ? -68.619 -5.311 24.304 1.00 109.01 283 PRO E N 1
ATOM 11800 C CA . PRO E 2 225 ? -68.219 -6.708 24.534 1.00 104.99 283 PRO E CA 1
ATOM 11801 C C . PRO E 2 225 ? -67.939 -7.485 23.244 1.00 100.91 283 PRO E C 1
ATOM 11802 O O . PRO E 2 225 ? -68.421 -7.115 22.171 1.00 100.96 283 PRO E O 1
ATOM 11806 N N . ALA E 2 226 ? -67.170 -8.559 23.360 1.00 96.58 284 ALA E N 1
ATOM 11807 C CA . ALA E 2 226 ? -66.721 -9.296 22.186 1.00 93.35 284 ALA E CA 1
ATOM 11808 C C . ALA E 2 226 ? -67.833 -10.033 21.440 1.00 93.95 284 ALA E C 1
ATOM 11809 O O . ALA E 2 226 ? -67.766 -10.150 20.218 1.00 94.03 284 ALA E O 1
ATOM 11811 N N . THR E 2 227 ? -68.839 -10.536 22.155 1.00 94.30 285 THR E N 1
ATOM 11812 C CA . THR E 2 227 ? -69.911 -11.306 21.504 1.00 95.36 285 THR E CA 1
ATOM 11813 C C . THR E 2 227 ? -70.822 -10.431 20.642 1.00 97.50 285 THR E C 1
ATOM 11814 O O . THR E 2 227 ? -71.357 -10.895 19.633 1.00 97.97 285 THR E O 1
ATOM 11818 N N . GLN E 2 228 ? -70.991 -9.172 21.050 1.00 98.45 286 GLN E N 1
ATOM 11819 C CA . GLN E 2 228 ? -71.820 -8.206 20.321 1.00 100.70 286 GLN E CA 1
ATOM 11820 C C . GLN E 2 228 ? -71.208 -7.846 18.968 1.00 98.35 286 GLN E C 1
ATOM 11821 O O . GLN E 2 228 ? -71.932 -7.654 17.981 1.00 99.94 286 GLN E O 1
ATOM 11827 N N . MET E 2 229 ? -69.880 -7.738 18.933 1.00 93.43 287 MET E N 1
ATOM 11828 C CA . MET E 2 229 ? -69.190 -7.392 17.698 1.00 91.13 287 MET E CA 1
ATOM 11829 C C . MET E 2 229 ? -69.143 -8.589 16.742 1.00 88.85 287 MET E C 1
ATOM 11830 O O . MET E 2 229 ? -69.032 -8.409 15.528 1.00 88.78 287 MET E O 1
ATOM 11835 N N . LEU E 2 230 ? -69.254 -9.797 17.297 1.00 86.58 288 LEU E N 1
ATOM 11836 C CA . LEU E 2 230 ? -69.381 -11.020 16.500 1.00 84.81 288 LEU E CA 1
ATOM 11837 C C . LEU E 2 230 ? -70.742 -11.110 15.810 1.00 88.40 288 LEU E C 1
ATOM 11838 O O . LEU E 2 230 ? -70.827 -11.530 14.651 1.00 88.46 288 LEU E O 1
ATOM 11843 N N . LEU E 2 231 ? -71.797 -10.724 16.531 1.00 91.74 289 LEU E N 1
ATOM 11844 C CA . LEU E 2 231 ? -73.162 -10.672 15.989 1.00 95.25 289 LEU E CA 1
ATOM 11845 C C . LEU E 2 231 ? -73.241 -9.695 14.814 1.00 95.75 289 LEU E C 1
ATOM 11846 O O . LEU E 2 231 ? -73.882 -9.984 13.808 1.00 97.18 289 LEU E O 1
ATOM 11851 N N . GLU E 2 232 ? -72.565 -8.554 14.952 1.00 94.77 290 GLU E N 1
ATOM 11852 C CA . GLU E 2 232 ? -72.554 -7.507 13.929 1.00 96.07 290 GLU E CA 1
ATOM 11853 C C . GLU E 2 232 ? -71.697 -7.857 12.715 1.00 93.62 290 GLU E C 1
ATOM 11854 O O . GLU E 2 232 ? -72.103 -7.620 11.582 1.00 95.40 290 GLU E O 1
ATOM 11860 N N . LYS E 2 233 ? -70.518 -8.419 12.961 1.00 90.32 291 LYS E N 1
ATOM 11861 C CA . LYS E 2 233 ? -69.619 -8.862 11.905 1.00 88.48 291 LYS E CA 1
ATOM 11862 C C . LYS E 2 233 ? -70.292 -9.868 10.986 1.00 91.66 291 LYS E C 1
ATOM 11863 O O . LYS E 2 233 ? -70.161 -9.795 9.762 1.00 93.01 291 LYS E O 1
ATOM 11869 N N . LEU E 2 234 ? -71.016 -10.798 11.601 1.00 94.16 292 LEU E N 1
ATOM 11870 C CA . LEU E 2 234 ? -71.564 -11.973 10.939 1.00 97.03 292 LEU E CA 1
ATOM 11871 C C . LEU E 2 234 ? -72.713 -11.637 9.982 1.00 100.79 292 LEU E C 1
ATOM 11872 O O . LEU E 2 234 ? -73.831 -11.324 10.403 1.00 104.34 292 LEU E O 1
ATOM 11877 N N . THR E 2 237 ? -73.016 -6.458 9.353 1.00 107.57 295 THR E N 1
ATOM 11878 C CA . THR E 2 237 ? -72.729 -5.028 9.236 1.00 107.12 295 THR E CA 1
ATOM 11879 C C . THR E 2 237 ? -71.223 -4.724 9.304 1.00 103.21 295 THR E C 1
ATOM 11880 O O . THR E 2 237 ? -70.408 -5.605 9.620 1.00 99.43 295 THR E O 1
ATOM 11884 N N . VAL E 2 238 ? -70.882 -3.465 9.009 1.00 102.84 296 VAL E N 1
ATOM 11885 C CA . VAL E 2 238 ? -69.512 -3.043 8.685 1.00 98.54 296 VAL E CA 1
ATOM 11886 C C . VAL E 2 238 ? -69.355 -1.515 8.843 1.00 97.49 296 VAL E C 1
ATOM 11887 O O . VAL E 2 238 ? -70.291 -0.770 8.541 1.00 99.44 296 VAL E O 1
ATOM 11891 N N . PRO E 2 239 ? -68.174 -1.055 9.321 1.00 93.22 297 PRO E N 1
ATOM 11892 C CA . PRO E 2 239 ? -67.874 0.353 9.635 1.00 92.78 297 PRO E CA 1
ATOM 11893 C C . PRO E 2 239 ? -67.673 1.225 8.398 1.00 92.50 297 PRO E C 1
ATOM 11894 O O . PRO E 2 239 ? -67.661 0.702 7.283 1.00 92.56 297 PRO E O 1
ATOM 11898 N N . CYS E 2 240 ? -67.508 2.537 8.598 1.00 92.07 298 CYS E N 1
ATOM 11899 C CA . CYS E 2 240 ? -67.312 3.468 7.482 1.00 91.74 298 CYS E CA 1
ATOM 11900 C C . CYS E 2 240 ? -66.515 4.716 7.859 1.00 91.57 298 CYS E C 1
ATOM 11901 O O . CYS E 2 240 ? -66.270 5.587 7.013 1.00 92.11 298 CYS E O 1
ATOM 11904 N N . PHE E 2 290 ? -64.526 12.962 3.551 1.00 98.43 348 PHE E N 1
ATOM 11905 C CA . PHE E 2 290 ? -63.481 12.180 2.858 1.00 96.24 348 PHE E CA 1
ATOM 11906 C C . PHE E 2 290 ? -63.694 12.092 1.336 1.00 97.83 348 PHE E C 1
ATOM 11907 O O . PHE E 2 290 ? -64.815 12.277 0.852 1.00 101.99 348 PHE E O 1
ATOM 11915 N N . SER E 2 291 ? -62.616 11.822 0.591 1.00 96.14 349 SER E N 1
ATOM 11916 C CA . SER E 2 291 ? -62.689 11.659 -0.868 1.00 97.43 349 SER E CA 1
ATOM 11917 C C . SER E 2 291 ? -63.563 10.469 -1.239 1.00 97.43 349 SER E C 1
ATOM 11918 O O . SER E 2 291 ? -63.568 9.469 -0.522 1.00 96.01 349 SER E O 1
ATOM 11921 N N . PRO E 2 292 ? -64.328 10.582 -2.343 1.00 100.57 350 PRO E N 1
ATOM 11922 C CA . PRO E 2 292 ? -65.069 9.445 -2.893 1.00 100.70 350 PRO E CA 1
ATOM 11923 C C . PRO E 2 292 ? -64.233 8.166 -2.996 1.00 97.38 350 PRO E C 1
ATOM 11924 O O . PRO E 2 292 ? -64.718 7.093 -2.628 1.00 95.64 350 PRO E O 1
ATOM 11928 N N . HIS E 2 293 ? -62.990 8.295 -3.468 1.00 96.54 351 HIS E N 1
ATOM 11929 C CA . HIS E 2 293 ? -62.084 7.152 -3.654 1.00 93.80 351 HIS E CA 1
ATOM 11930 C C . HIS E 2 293 ? -61.829 6.385 -2.362 1.00 91.16 351 HIS E C 1
ATOM 11931 O O . HIS E 2 293 ? -61.804 5.155 -2.361 1.00 88.80 351 HIS E O 1
ATOM 11938 N N . PHE E 2 294 ? -61.650 7.122 -1.269 1.00 91.63 352 PHE E N 1
ATOM 11939 C CA . PHE E 2 294 ? -61.345 6.530 0.028 1.00 89.53 352 PHE E CA 1
ATOM 11940 C C . PHE E 2 294 ? -62.510 5.673 0.519 1.00 89.63 352 PHE E C 1
ATOM 11941 O O . PHE E 2 294 ? -62.297 4.542 0.961 1.00 87.82 352 PHE E O 1
ATOM 11949 N N . HIS E 2 295 ? -63.731 6.199 0.415 1.00 91.91 353 HIS E N 1
ATOM 11950 C CA . HIS E 2 295 ? -64.931 5.468 0.830 1.00 92.36 353 HIS E CA 1
ATOM 11951 C C . HIS E 2 295 ? -65.036 4.131 0.108 1.00 91.28 353 HIS E C 1
ATOM 11952 O O . HIS E 2 295 ? -65.330 3.092 0.721 1.00 88.48 353 HIS E O 1
ATOM 11959 N N . HIS E 2 296 ? -64.784 4.194 -1.199 1.00 92.27 354 HIS E N 1
ATOM 11960 C CA . HIS E 2 296 ? -64.868 3.063 -2.103 1.00 93.06 354 HIS E CA 1
ATOM 11961 C C . HIS E 2 296 ? -63.759 2.061 -1.810 1.00 89.89 354 HIS E C 1
ATOM 11962 O O . HIS E 2 296 ? -63.968 0.847 -1.907 1.00 88.80 354 HIS E O 1
ATOM 11969 N N . PHE E 2 297 ? -62.583 2.587 -1.461 1.00 88.61 355 PHE E N 1
ATOM 11970 C CA . PHE E 2 297 ? -61.434 1.778 -1.058 1.00 85.86 355 PHE E CA 1
ATOM 11971 C C . PHE E 2 297 ? -61.761 1.004 0.215 1.00 83.82 355 PHE E C 1
ATOM 11972 O O . PHE E 2 297 ? -61.479 -0.185 0.324 1.00 82.17 355 PHE E O 1
ATOM 11980 N N . VAL E 2 298 ? -62.345 1.697 1.181 1.00 83.84 356 VAL E N 1
ATOM 11981 C CA . VAL E 2 298 ? -62.837 1.056 2.381 1.00 82.91 356 VAL E CA 1
ATOM 11982 C C . VAL E 2 298 ? -63.904 0.008 2.027 1.00 84.16 356 VAL E C 1
ATOM 11983 O O . VAL E 2 298 ? -63.817 -1.121 2.478 1.00 83.01 356 VAL E O 1
ATOM 11987 N N . GLU E 2 299 ? -64.878 0.381 1.194 1.00 88.23 357 GLU E N 1
ATOM 11988 C CA . GLU E 2 299 ? -65.997 -0.498 0.818 1.00 89.76 357 GLU E CA 1
ATOM 11989 C C . GLU E 2 299 ? -65.532 -1.806 0.176 1.00 88.56 357 GLU E C 1
ATOM 11990 O O . GLU E 2 299 ? -66.166 -2.852 0.348 1.00 88.63 357 GLU E O 1
ATOM 11996 N N . GLN E 2 300 ? -64.421 -1.734 -0.555 1.00 87.44 358 GLN E N 1
ATOM 11997 C CA . GLN E 2 300 ? -63.798 -2.910 -1.158 1.00 86.39 358 GLN E CA 1
ATOM 11998 C C . GLN E 2 300 ? -63.127 -3.816 -0.138 1.00 82.44 358 GLN E C 1
ATOM 11999 O O . GLN E 2 300 ? -63.294 -5.027 -0.196 1.00 82.59 358 GLN E O 1
ATOM 12005 N N . CYS E 2 301 ? -62.361 -3.226 0.779 1.00 79.56 359 CYS E N 1
ATOM 12006 C CA . CYS E 2 301 ? -61.703 -3.960 1.856 1.00 75.57 359 CYS E CA 1
ATOM 12007 C C . CYS E 2 301 ? -62.706 -4.739 2.692 1.00 75.89 359 CYS E C 1
ATOM 12008 O O . CYS E 2 301 ? -62.444 -5.866 3.099 1.00 74.21 359 CYS E O 1
ATOM 12011 N N . LEU E 2 302 ? -63.863 -4.135 2.926 1.00 77.59 360 LEU E N 1
ATOM 12012 C CA . LEU E 2 302 ? -64.792 -4.628 3.936 1.00 78.14 360 LEU E CA 1
ATOM 12013 C C . LEU E 2 302 ? -65.880 -5.571 3.418 1.00 79.93 360 LEU E C 1
ATOM 12014 O O . LEU E 2 302 ? -66.746 -6.010 4.188 1.00 80.23 360 LEU E O 1
ATOM 12019 N N . GLN E 2 303 ? -65.814 -5.900 2.128 1.00 81.18 361 GLN E N 1
ATOM 12020 C CA . GLN E 2 303 ? -66.795 -6.788 1.493 1.00 83.76 361 GLN E CA 1
ATOM 12021 C C . GLN E 2 303 ? -66.944 -8.122 2.217 1.00 83.73 361 GLN E C 1
ATOM 12022 O O . GLN E 2 303 ? -65.967 -8.684 2.729 1.00 80.71 361 GLN E O 1
ATOM 12028 N N . ARG E 2 304 ? -68.177 -8.617 2.255 1.00 87.23 362 ARG E N 1
ATOM 12029 C CA . ARG E 2 304 ? -68.502 -9.819 3.015 1.00 88.19 362 ARG E CA 1
ATOM 12030 C C . ARG E 2 304 ? -67.817 -11.055 2.430 1.00 86.02 362 ARG E C 1
ATOM 12031 O O . ARG E 2 304 ? -67.332 -11.914 3.168 1.00 84.22 362 ARG E O 1
ATOM 12039 N N . ASN E 2 305 ? -67.768 -11.123 1.104 1.00 86.60 363 ASN E N 1
ATOM 12040 C CA . ASN E 2 305 ? -67.115 -12.222 0.412 1.00 85.62 363 ASN E CA 1
ATOM 12041 C C . ASN E 2 305 ? -65.620 -11.947 0.189 1.00 82.55 363 ASN E C 1
ATOM 12042 O O . ASN E 2 305 ? -65.255 -10.924 -0.418 1.00 82.41 363 ASN E O 1
ATOM 12047 N N . PRO E 2 306 ? -64.750 -12.847 0.697 1.00 79.64 364 PRO E N 1
ATOM 12048 C CA . PRO E 2 306 ? -63.306 -12.715 0.518 1.00 76.89 364 PRO E CA 1
ATOM 12049 C C . PRO E 2 306 ? -62.899 -12.696 -0.950 1.00 77.89 364 PRO E C 1
ATOM 12050 O O . PRO E 2 306 ? -62.012 -11.924 -1.337 1.00 76.44 364 PRO E O 1
ATOM 12054 N N . ASP E 2 307 ? -63.559 -13.528 -1.756 1.00 79.97 365 ASP E N 1
ATOM 12055 C CA . ASP E 2 307 ? -63.204 -13.681 -3.159 1.00 81.87 365 ASP E CA 1
ATOM 12056 C C . ASP E 2 307 ? -63.404 -12.371 -3.921 1.00 83.47 365 ASP E C 1
ATOM 12057 O O . ASP E 2 307 ? -62.754 -12.145 -4.946 1.00 84.74 365 ASP E O 1
ATOM 12062 N N . ALA E 2 308 ? -64.294 -11.511 -3.415 1.00 84.06 366 ALA E N 1
ATOM 12063 C CA . ALA E 2 308 ? -64.560 -10.203 -4.035 1.00 84.32 366 ALA E CA 1
ATOM 12064 C C . ALA E 2 308 ? -63.676 -9.079 -3.476 1.00 81.55 366 ALA E C 1
ATOM 12065 O O . ALA E 2 308 ? -63.559 -8.029 -4.107 1.00 82.61 366 ALA E O 1
ATOM 12067 N N . ARG E 2 309 ? -63.073 -9.292 -2.299 1.00 77.22 367 ARG E N 1
ATOM 12068 C CA . ARG E 2 309 ? -62.056 -8.369 -1.777 1.00 73.81 367 ARG E CA 1
ATOM 12069 C C . ARG E 2 309 ? -60.788 -8.472 -2.618 1.00 73.03 367 ARG E C 1
ATOM 12070 O O . ARG E 2 309 ? -60.312 -9.576 -2.892 1.00 71.78 367 ARG E O 1
ATOM 12078 N N . PRO E 2 310 ? -60.223 -7.324 -3.019 1.00 73.35 368 PRO E N 1
ATOM 12079 C CA . PRO E 2 310 ? -59.040 -7.371 -3.871 1.00 73.45 368 PRO E CA 1
ATOM 12080 C C . PRO E 2 310 ? -57.765 -7.601 -3.050 1.00 71.30 368 PRO E C 1
ATOM 12081 O O . PRO E 2 310 ? -57.721 -7.252 -1.863 1.00 70.72 368 PRO E O 1
ATOM 12085 N N . SER E 2 311 ? -56.739 -8.176 -3.676 1.00 70.35 369 SER E N 1
ATOM 12086 C CA . SER E 2 311 ? -55.463 -8.431 -2.996 1.00 66.06 369 SER E CA 1
ATOM 12087 C C . SER E 2 311 ? -54.662 -7.152 -2.676 1.00 65.85 369 SER E C 1
ATOM 12088 O O . SER E 2 311 ? -55.062 -6.033 -3.022 1.00 67.15 369 SER E O 1
ATOM 12091 N N . ALA E 2 312 ? -53.542 -7.335 -1.989 1.00 64.71 370 ALA E N 1
ATOM 12092 C CA . ALA E 2 312 ? -52.683 -6.239 -1.588 1.00 64.22 370 ALA E CA 1
ATOM 12093 C C . ALA E 2 312 ? -52.084 -5.625 -2.816 1.00 66.25 370 ALA E C 1
ATOM 12094 O O . ALA E 2 312 ? -52.073 -4.408 -2.940 1.00 68.50 370 ALA E O 1
ATOM 12096 N N . SER E 2 313 ? -51.600 -6.470 -3.731 1.00 68.02 371 SER E N 1
ATOM 12097 C CA . SER E 2 313 ? -50.950 -5.985 -4.953 1.00 69.85 371 SER E CA 1
ATOM 12098 C C . SER E 2 313 ? -51.894 -5.155 -5.842 1.00 72.09 371 SER E C 1
ATOM 12099 O O . SER E 2 313 ? -51.488 -4.119 -6.368 1.00 74.26 371 SER E O 1
ATOM 12102 N N . THR E 2 314 ? -53.142 -5.596 -6.000 1.00 72.38 372 THR E N 1
ATOM 12103 C CA . THR E 2 314 ? -54.080 -4.817 -6.804 1.00 75.89 372 THR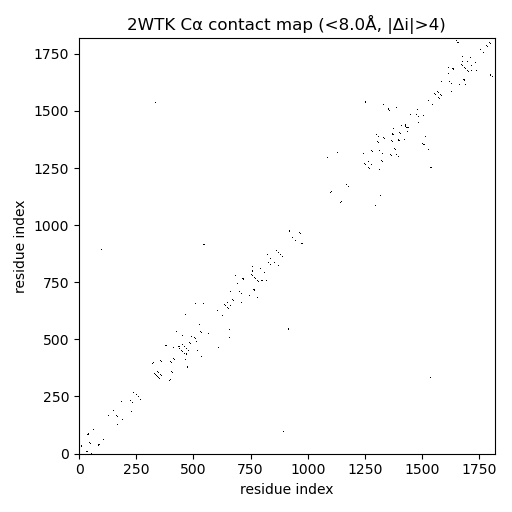 E CA 1
ATOM 12104 C C . THR E 2 314 ? -54.791 -3.710 -6.016 1.00 75.48 372 THR E C 1
ATOM 12105 O O . THR E 2 314 ? -55.342 -2.779 -6.618 1.00 78.23 372 THR E O 1
ATOM 12109 N N . LEU E 2 315 ? -54.764 -3.798 -4.685 1.00 73.59 373 LEU E N 1
ATOM 12110 C CA . LEU E 2 315 ? -55.182 -2.672 -3.843 1.00 73.10 373 LEU E CA 1
ATOM 12111 C C . LEU E 2 315 ? -54.244 -1.472 -4.024 1.00 74.41 373 LEU E C 1
ATOM 12112 O O . LEU E 2 315 ? -54.710 -0.327 -4.180 1.00 75.24 373 LEU E O 1
ATOM 12117 N N . LEU E 2 316 ? -52.935 -1.741 -4.055 1.00 74.02 374 LEU E N 1
ATOM 12118 C CA . LEU E 2 316 ? -51.943 -0.748 -4.486 1.00 75.47 374 LEU E CA 1
ATOM 12119 C C . LEU E 2 316 ? -52.416 0.142 -5.646 1.00 78.40 374 LEU E C 1
ATOM 12120 O O . LEU E 2 316 ? -52.116 1.336 -5.675 1.00 79.57 374 LEU E O 1
ATOM 12125 N N . ASN E 2 317 ? -53.159 -0.449 -6.584 1.00 80.57 375 ASN E N 1
ATOM 12126 C CA . ASN E 2 317 ? -53.616 0.239 -7.794 1.00 83.61 375 ASN E CA 1
ATOM 12127 C C . ASN E 2 317 ? -54.940 1.004 -7.671 1.00 85.27 375 ASN E C 1
ATOM 12128 O O . ASN E 2 317 ? -55.447 1.545 -8.663 1.00 87.57 375 ASN E O 1
ATOM 12133 N N . HIS E 2 318 ? -55.494 1.059 -6.462 1.00 83.77 376 HIS E N 1
ATOM 12134 C CA . HIS E 2 318 ? -56.704 1.845 -6.222 1.00 85.18 376 HIS E CA 1
ATOM 12135 C C . HIS E 2 318 ? -56.458 3.340 -6.476 1.00 86.97 376 HIS E C 1
ATOM 12136 O O . HIS E 2 318 ? -55.347 3.844 -6.286 1.00 86.47 376 HIS E O 1
ATOM 12143 N N . SER E 2 319 ? -57.506 4.034 -6.912 1.00 89.60 377 SER E N 1
ATOM 12144 C CA . SER E 2 319 ? -57.455 5.474 -7.174 1.00 91.99 377 SER E CA 1
ATOM 12145 C C . SER E 2 319 ? -57.245 6.319 -5.919 1.00 91.15 377 SER E C 1
ATOM 12146 O O . SER E 2 319 ? -56.983 7.516 -6.005 1.00 93.32 377 SER E O 1
ATOM 12149 N N . PHE E 2 320 ? -57.380 5.691 -4.761 1.00 89.23 378 PHE E N 1
ATOM 12150 C CA . PHE E 2 320 ? -57.151 6.343 -3.481 1.00 89.03 378 PHE E CA 1
ATOM 12151 C C . PHE E 2 320 ? -55.665 6.682 -3.310 1.00 87.64 378 PHE E C 1
ATOM 12152 O O . PHE E 2 320 ? -55.322 7.703 -2.711 1.00 88.38 378 PHE E O 1
ATOM 12160 N N . PHE E 2 321 ? -54.795 5.843 -3.871 1.00 85.92 379 PHE E N 1
ATOM 12161 C CA . PHE E 2 321 ? -53.346 6.044 -3.779 1.00 84.93 379 PHE E CA 1
ATOM 12162 C C . PHE E 2 321 ? -52.760 6.966 -4.862 1.00 87.53 379 PHE E C 1
ATOM 12163 O O . PHE E 2 321 ? -51.537 7.145 -4.943 1.00 87.22 379 PHE E O 1
ATOM 12171 N N . LYS E 2 322 ? -53.639 7.549 -5.679 1.00 89.92 380 LYS E N 1
ATOM 12172 C CA . LYS E 2 322 ? -53.232 8.488 -6.724 1.00 93.24 380 LYS E CA 1
ATOM 12173 C C . LYS E 2 322 ? -52.770 9.809 -6.122 1.00 95.49 380 LYS E C 1
ATOM 12174 O O . LYS E 2 322 ? -51.863 10.445 -6.664 1.00 97.77 380 LYS E O 1
ATOM 12180 N N . GLN E 2 323 ? -53.396 10.209 -5.009 1.00 95.12 381 GLN E N 1
ATOM 12181 C CA . GLN E 2 323 ? -53.047 11.437 -4.283 1.00 95.30 381 GLN E CA 1
ATOM 12182 C C . GLN E 2 323 ? -51.621 11.441 -3.708 1.00 94.42 381 GLN E C 1
ATOM 12183 O O . GLN E 2 323 ? -51.125 12.482 -3.283 1.00 95.03 381 GLN E O 1
ATOM 12189 N N . ILE E 2 324 ? -50.967 10.279 -3.704 1.00 94.11 382 ILE E N 1
ATOM 12190 C CA . ILE E 2 324 ? -49.573 10.174 -3.259 1.00 94.43 382 ILE E CA 1
ATOM 12191 C C . ILE E 2 324 ? -48.602 10.618 -4.350 1.00 98.97 382 ILE E C 1
ATOM 12192 O O . ILE E 2 324 ? -48.529 10.005 -5.419 1.00 98.93 382 ILE E O 1
ATOM 12197 N N . LYS E 2 325 ? -47.867 11.691 -4.059 1.00 104.17 383 LYS E N 1
ATOM 12198 C CA . LYS E 2 325 ? -46.935 12.297 -5.012 1.00 109.99 383 LYS E CA 1
ATOM 12199 C C . LYS E 2 325 ? -45.499 12.092 -4.541 1.00 111.28 383 LYS E C 1
ATOM 12200 O O . LYS E 2 325 ? -44.732 11.380 -5.192 1.00 111.29 383 LYS E O 1
ATOM 12206 N N . ARG E 2 326 ? -45.141 12.696 -3.405 1.00 113.69 384 ARG E N 1
ATOM 12207 C CA . ARG E 2 326 ? -43.833 12.462 -2.802 1.00 115.00 384 ARG E CA 1
ATOM 12208 C C . ARG E 2 326 ? -43.804 11.046 -2.247 1.00 113.32 384 ARG E C 1
ATOM 12209 O O . ARG E 2 326 ? -44.829 10.360 -2.231 1.00 112.61 384 ARG E O 1
ATOM 12217 N N . ARG E 2 327 ? -42.637 10.595 -1.804 1.00 114.09 385 ARG E N 1
ATOM 12218 C CA . ARG E 2 327 ? -42.579 9.367 -1.019 1.00 113.18 385 ARG E CA 1
ATOM 12219 C C . ARG E 2 327 ? -42.694 9.682 0.479 1.00 112.76 385 ARG E C 1
ATOM 12220 O O . ARG E 2 327 ? -42.248 10.743 0.931 1.00 114.42 385 ARG E O 1
ATOM 12228 N N . ALA E 2 328 ? -43.319 8.773 1.231 1.00 110.96 386 ALA E N 1
ATOM 12229 C CA . ALA E 2 328 ? -43.468 8.926 2.687 1.00 110.59 386 ALA E CA 1
ATOM 12230 C C . ALA E 2 328 ? -42.093 8.960 3.333 1.00 110.25 386 ALA E C 1
ATOM 12231 O O . ALA E 2 328 ? -41.523 7.915 3.664 1.00 109.47 386 ALA E O 1
ATOM 12233 N N . SER E 2 329 ? -41.572 10.170 3.502 1.00 111.31 387 SER E N 1
ATOM 12234 C CA . SER E 2 329 ? -40.184 10.392 3.881 1.00 111.54 387 SER E CA 1
ATOM 12235 C C . SER E 2 329 ? -39.905 11.835 3.550 1.00 114.60 387 SER E C 1
ATOM 12236 O O . SER E 2 329 ? -39.068 12.490 4.175 1.00 117.11 387 SER E O 1
ATOM 12239 N N . GLU E 2 330 ? -40.625 12.316 2.546 1.00 114.61 388 GLU E N 1
ATOM 12240 C CA . GLU E 2 330 ? -40.480 13.667 2.064 1.00 116.34 388 GLU E CA 1
ATOM 12241 C C . GLU E 2 330 ? -41.793 14.434 2.270 1.00 116.00 388 GLU E C 1
ATOM 12242 O O . GLU E 2 330 ? -41.866 15.637 1.989 1.00 119.12 388 GLU E O 1
ATOM 12248 N N . ALA E 2 331 ? -42.810 13.738 2.789 1.00 111.10 389 ALA E N 1
ATOM 12249 C CA . ALA E 2 331 ? -44.159 14.304 2.945 1.00 110.19 389 ALA E CA 1
ATOM 12250 C C . ALA E 2 331 ? -44.878 13.987 4.268 1.00 107.24 389 ALA E C 1
ATOM 12251 O O . ALA E 2 331 ? -45.642 14.827 4.760 1.00 108.29 389 ALA E O 1
ATOM 12253 N N . LEU E 2 332 ? -44.647 12.791 4.823 1.00 101.64 390 LEU E N 1
ATOM 12254 C CA . LEU E 2 332 ? -45.333 12.341 6.049 1.00 97.95 390 LEU E CA 1
ATOM 12255 C C . LEU E 2 332 ? -44.955 13.095 7.337 1.00 98.69 390 LEU E C 1
ATOM 12256 O O . LEU E 2 332 ? -45.845 13.358 8.153 1.00 98.29 390 LEU E O 1
ATOM 12261 N N . PRO E 2 333 ? -43.648 13.423 7.547 1.00 99.13 391 PRO E N 1
ATOM 12262 C CA . PRO E 2 333 ? -43.315 14.251 8.722 1.00 100.35 391 PRO E CA 1
ATOM 12263 C C . PRO E 2 333 ? -44.113 15.550 8.716 1.00 103.96 391 PRO E C 1
ATOM 12264 O O . PRO E 2 333 ? -44.579 16.005 9.766 1.00 104.98 391 PRO E O 1
ATOM 12268 N N . GLU E 2 334 ? -44.277 16.108 7.519 1.00 106.10 392 GLU E N 1
ATOM 12269 C CA . GLU E 2 334 ? -45.060 17.305 7.287 1.00 109.99 392 GLU E CA 1
ATOM 12270 C C . GLU E 2 334 ? -46.551 17.069 7.549 1.00 109.67 392 GLU E C 1
ATOM 12271 O O . GLU E 2 334 ? -47.243 17.960 8.019 1.00 113.05 392 GLU E O 1
ATOM 12277 N N . LEU E 2 335 ? -47.045 15.876 7.235 1.00 106.92 393 LEU E N 1
ATOM 12278 C CA . LEU E 2 335 ? -48.470 15.564 7.399 1.00 106.73 393 LEU E CA 1
ATOM 12279 C C . LEU E 2 335 ? -48.867 15.300 8.843 1.00 105.76 393 LEU E C 1
ATOM 12280 O O . LEU E 2 335 ? -49.997 15.566 9.238 1.00 106.34 393 LEU E O 1
ATOM 12285 N N . LEU E 2 336 ? -47.937 14.752 9.615 1.00 104.53 394 LEU E N 1
ATOM 12286 C CA . LEU E 2 336 ? -48.100 14.605 11.050 1.00 104.23 394 LEU E CA 1
ATOM 12287 C C . LEU E 2 336 ? -47.589 15.904 11.633 1.00 107.99 394 LEU E C 1
ATOM 12288 O O . LEU E 2 336 ? -46.844 15.908 12.615 1.00 108.40 394 LEU E O 1
ATOM 12293 N N . ARG E 2 337 ? -48.018 17.004 11.016 1.00 111.49 395 ARG E N 1
ATOM 12294 C CA . ARG E 2 337 ? -47.412 18.313 11.210 1.00 114.46 395 ARG E CA 1
ATOM 12295 C C . ARG E 2 337 ? -47.311 18.777 12.655 1.00 114.28 395 ARG E C 1
ATOM 12296 O O . ARG E 2 337 ? -46.194 18.999 13.116 1.00 115.12 395 ARG E O 1
ATOM 12304 N N . PRO E 2 338 ? -48.453 18.902 13.380 1.00 114.00 396 PRO E N 1
ATOM 12305 C CA . PRO E 2 338 ? -48.371 19.504 14.737 1.00 114.83 396 PRO E CA 1
ATOM 12306 C C . PRO E 2 338 ? -47.432 18.734 15.673 1.00 112.21 396 PRO E C 1
ATOM 12307 O O . PRO E 2 338 ? -46.850 19.338 16.589 1.00 114.09 396 PRO E O 1
ATOM 12311 N N . VAL E 2 339 ? -47.293 17.425 15.404 1.00 107.48 397 VAL E N 1
ATOM 12312 C CA . VAL E 2 339 ? -46.479 16.472 16.172 1.00 103.48 397 VAL E CA 1
ATOM 12313 C C . VAL E 2 339 ? -45.020 16.449 15.703 1.00 103.26 397 VAL E C 1
ATOM 12314 O O . VAL E 2 339 ? -44.732 16.085 14.561 1.00 101.33 397 VAL E O 1
ATOM 12318 N N . THR E 2 340 ? -44.104 16.837 16.588 1.00 104.79 398 THR E N 1
ATOM 12319 C CA . THR E 2 340 ? -42.677 16.737 16.302 1.00 104.49 398 THR E CA 1
ATOM 12320 C C . THR E 2 340 ? -42.141 15.526 17.043 1.00 102.45 398 THR E C 1
ATOM 12321 O O . THR E 2 340 ? -42.472 15.320 18.214 1.00 101.34 398 THR E O 1
ATOM 12325 N N . PRO E 2 341 ? -41.320 14.705 16.362 1.00 101.45 399 PRO E N 1
ATOM 12326 C CA . PRO E 2 341 ? -40.771 13.547 17.061 1.00 98.45 399 PRO E CA 1
ATOM 12327 C C . PRO E 2 341 ? -39.667 13.968 18.023 1.00 100.42 399 PRO E C 1
ATOM 12328 O O . PRO E 2 341 ? -39.294 15.146 18.070 1.00 104.41 399 PRO E O 1
ATOM 12332 N N . ILE E 2 342 ? -39.157 13.009 18.783 1.00 99.19 400 ILE E N 1
ATOM 12333 C CA . ILE E 2 342 ? -38.149 13.280 19.794 1.00 101.46 400 ILE E CA 1
ATOM 12334 C C . ILE E 2 342 ? -36.753 12.980 19.258 1.00 102.15 400 ILE E C 1
ATOM 12335 O O . ILE E 2 342 ? -36.516 11.927 18.678 1.00 98.89 400 ILE E O 1
ATOM 12340 N N . THR E 2 343 ? -35.840 13.929 19.430 1.00 107.03 401 THR E N 1
ATOM 12341 C CA . THR E 2 343 ? -34.471 13.760 18.954 1.00 109.27 401 THR E CA 1
ATOM 12342 C C . THR E 2 343 ? -33.519 13.677 20.139 1.00 110.86 401 THR E C 1
ATOM 12343 O O . THR E 2 343 ? -32.760 12.721 20.269 1.00 109.56 401 THR E O 1
ATOM 12347 N N . ASN E 2 344 ? -33.593 14.673 21.013 1.00 114.80 402 ASN E N 1
ATOM 12348 C CA . ASN E 2 344 ? -32.758 14.739 22.201 1.00 117.55 402 ASN E CA 1
ATOM 12349 C C . ASN E 2 344 ? -33.207 13.718 23.250 1.00 115.51 402 ASN E C 1
ATOM 12350 O O . ASN E 2 344 ? -34.139 13.977 24.019 1.00 116.47 402 ASN E O 1
ATOM 12355 N N . PHE E 2 345 ? -32.550 12.557 23.268 1.00 113.01 403 PHE E N 1
ATOM 12356 C CA . PHE E 2 345 ? -32.771 11.557 24.315 1.00 110.57 403 PHE E CA 1
ATOM 12357 C C . PHE E 2 345 ? -31.883 11.805 25.540 1.00 113.30 403 PHE E C 1
ATOM 12358 O O . PHE E 2 345 ? -31.932 11.053 26.511 1.00 112.65 403 PHE E O 1
ATOM 12366 N N . GLU E 2 346 ? -31.074 12.860 25.490 1.00 116.95 404 GLU E N 1
ATOM 12367 C CA . GLU E 2 346 ? -30.192 13.227 26.595 1.00 119.83 404 GLU E CA 1
ATOM 12368 C C . GLU E 2 346 ? -30.871 14.239 27.535 1.00 121.79 404 GLU E C 1
ATOM 12369 O O . GLU E 2 346 ? -30.280 15.265 27.893 1.00 125.00 404 GLU E O 1
ATOM 12375 N N . GLY E 2 347 ? -32.108 13.944 27.933 1.00 118.90 405 GLY E N 1
ATOM 12376 C CA . GLY E 2 347 ? -32.877 14.850 28.787 1.00 119.15 405 GLY E CA 1
ATOM 12377 C C . GLY E 2 347 ? -33.857 14.142 29.704 1.00 115.81 405 GLY E C 1
ATOM 12378 O O . GLY E 2 347 ? -34.112 12.943 29.557 1.00 112.75 405 GLY E O 1
ATOM 12379 N N . SER E 2 348 ? -34.410 14.906 30.642 1.00 116.97 406 SER E N 1
ATOM 12380 C CA . SER E 2 348 ? -35.403 14.425 31.604 1.00 114.12 406 SER E CA 1
ATOM 12381 C C . SER E 2 348 ? -36.741 14.130 30.919 1.00 111.12 406 SER E C 1
ATOM 12382 O O . SER E 2 348 ? -37.612 13.475 31.494 1.00 109.11 406 SER E O 1
ATOM 12385 N N . GLN E 2 349 ? -36.893 14.648 29.700 1.00 109.54 407 GLN E N 1
ATOM 12386 C CA . GLN E 2 349 ? -38.093 14.491 28.876 1.00 106.98 407 GLN E CA 1
ATOM 12387 C C . GLN E 2 349 ? -38.469 13.008 28.567 1.00 101.32 407 GLN E C 1
ATOM 12388 O O . GLN E 2 349 ? -39.611 12.709 28.195 1.00 99.04 407 GLN E O 1
ATOM 12394 N N . SER E 2 350 ? -37.516 12.091 28.730 1.00 97.46 408 SER E N 1
ATOM 12395 C CA . SER E 2 350 ? -37.811 10.653 28.661 1.00 92.48 408 SER E CA 1
ATOM 12396 C C . SER E 2 350 ? -38.288 10.076 30.012 1.00 89.74 408 SER E C 1
ATOM 12397 O O . SER E 2 350 ? -38.786 8.955 30.069 1.00 85.91 408 SER E O 1
ATOM 12400 N N . GLN E 2 351 ? -38.141 10.852 31.086 1.00 90.82 409 GLN E N 1
ATOM 12401 C CA . GLN E 2 351 ? -38.677 10.481 32.404 1.00 88.54 409 GLN E CA 1
ATOM 12402 C C . GLN E 2 351 ? -39.890 11.348 32.784 1.00 89.35 409 GLN E C 1
ATOM 12403 O O . GLN E 2 351 ? -40.304 11.358 33.943 1.00 89.16 409 GLN E O 1
ATOM 12409 N N . ASP E 2 352 ? -40.437 12.080 31.808 1.00 88.94 410 ASP E N 1
ATOM 12410 C CA . ASP E 2 352 ? -41.681 12.848 31.975 1.00 89.21 410 ASP E CA 1
ATOM 12411 C C . ASP E 2 352 ? -42.912 11.937 31.874 1.00 86.48 410 ASP E C 1
ATOM 12412 O O . ASP E 2 352 ? -42.948 11.010 31.056 1.00 81.07 410 ASP E O 1
ATOM 12417 N N . HIS E 2 353 ? -43.921 12.210 32.708 1.00 88.02 411 HIS E N 1
ATOM 12418 C CA . HIS E 2 353 ? -45.100 11.325 32.838 1.00 84.04 411 HIS E CA 1
ATOM 12419 C C . HIS E 2 353 ? -45.873 11.078 31.519 1.00 81.84 411 HIS E C 1
ATOM 12420 O O . HIS E 2 353 ? -46.565 10.071 31.379 1.00 77.40 411 HIS E O 1
ATOM 12427 N N . SER E 2 354 ? -45.740 12.020 30.582 1.00 84.27 412 SER E N 1
ATOM 12428 C CA . SER E 2 354 ? -46.432 12.024 29.292 1.00 85.56 412 SER E CA 1
ATOM 12429 C C . SER E 2 354 ? -45.998 10.882 28.384 1.00 82.89 412 SER E C 1
ATOM 12430 O O . SER E 2 354 ? -46.774 10.426 27.547 1.00 82.66 412 SER E O 1
ATOM 12433 N N . GLY E 2 355 ? -44.760 10.427 28.558 1.00 81.39 413 GLY E N 1
ATOM 12434 C CA . GLY E 2 355 ? -44.116 9.596 27.569 1.00 79.61 413 GLY E CA 1
ATOM 12435 C C . GLY E 2 355 ? -43.539 10.474 26.470 1.00 81.68 413 GLY E C 1
ATOM 12436 O O . GLY E 2 355 ? -43.546 11.719 26.578 1.00 85.25 413 GLY E O 1
ATOM 12437 N N . ILE E 2 356 ? -43.064 9.830 25.407 1.00 78.33 414 ILE E N 1
ATOM 12438 C CA . ILE E 2 356 ? -42.270 10.498 24.377 1.00 79.38 414 ILE E CA 1
ATOM 12439 C C . ILE E 2 356 ? -42.998 10.637 23.029 1.00 80.66 414 ILE E C 1
ATOM 12440 O O . ILE E 2 356 ? -42.489 11.291 22.110 1.00 82.64 414 ILE E O 1
ATOM 12445 N N . PHE E 2 357 ? -44.168 10.004 22.905 1.00 79.52 415 PHE E N 1
ATOM 12446 C CA . PHE E 2 357 ? -45.001 10.147 21.700 1.00 78.43 415 PHE E CA 1
ATOM 12447 C C . PHE E 2 357 ? -46.021 11.294 21.864 1.00 81.42 415 PHE E C 1
ATOM 12448 O O . PHE E 2 357 ? -46.429 11.634 22.975 1.00 80.84 415 PHE E O 1
ATOM 12456 N N . GLY E 2 358 ? -46.399 11.898 20.741 1.00 83.68 416 GLY E N 1
ATOM 12457 C CA . GLY E 2 358 ? -47.437 12.919 20.721 1.00 86.85 416 GLY E CA 1
ATOM 12458 C C . GLY E 2 358 ? -46.973 14.280 21.157 1.00 90.55 416 GLY E C 1
ATOM 12459 O O . GLY E 2 358 ? -47.789 15.178 21.355 1.00 93.77 416 GLY E O 1
ATOM 12460 N N . LEU E 2 359 ? -45.660 14.429 21.314 1.00 91.37 417 LEU E N 1
ATOM 12461 C CA . LEU E 2 359 ? -45.070 15.722 21.651 1.00 94.43 417 LEU E CA 1
ATOM 12462 C C . LEU E 2 359 ? -45.420 16.697 20.538 1.00 97.27 417 LEU E C 1
ATOM 12463 O O . LEU E 2 359 ? -45.543 16.313 19.372 1.00 95.00 417 LEU E O 1
ATOM 12468 N N . VAL E 2 360 ? -45.587 17.956 20.919 1.00 102.26 418 VAL E N 1
ATOM 12469 C CA . VAL E 2 360 ? -46.193 18.950 20.067 1.00 106.09 418 VAL E CA 1
ATOM 12470 C C . VAL E 2 360 ? -45.217 20.101 19.832 1.00 110.53 418 VAL E C 1
ATOM 12471 O O . VAL E 2 360 ? -44.145 20.149 20.442 1.00 112.12 418 VAL E O 1
ATOM 12475 N N . ASP E 2 370 ? -31.326 -27.663 52.196 1.00 82.59 428 ASP E N 1
ATOM 12476 C CA . ASP E 2 370 ? -30.880 -28.379 53.385 1.00 83.54 428 ASP E CA 1
ATOM 12477 C C . ASP E 2 370 ? -31.164 -29.892 53.348 1.00 82.33 428 ASP E C 1
ATOM 12478 O O . ASP E 2 370 ? -31.352 -30.521 54.401 1.00 85.10 428 ASP E O 1
ATOM 12483 N N . TRP E 2 371 ? -31.201 -30.478 52.145 1.00 78.34 429 TRP E N 1
ATOM 12484 C CA . TRP E 2 371 ? -31.276 -31.939 52.015 1.00 76.58 429 TRP E CA 1
ATOM 12485 C C . TRP E 2 371 ? -29.987 -32.480 52.574 1.00 77.46 429 TRP E C 1
ATOM 12486 O O . TRP E 2 371 ? -29.047 -31.719 52.813 1.00 77.20 429 TRP E O 1
ATOM 12497 N N . GLU E 2 372 ? -29.930 -33.790 52.774 1.00 77.73 430 GLU E N 1
ATOM 12498 C CA . GLU E 2 372 ? -28.798 -34.378 53.458 1.00 79.36 430 GLU E CA 1
ATOM 12499 C C . GLU E 2 372 ? -28.283 -35.522 52.629 1.00 78.67 430 GLU E C 1
ATOM 12500 O O . GLU E 2 372 ? -28.790 -36.637 52.706 1.00 78.67 430 GLU E O 1
ATOM 12506 N N . PHE E 2 373 ? -27.275 -35.234 51.815 1.00 79.36 431 PHE E N 1
ATOM 12507 C CA . PHE E 2 373 ? -26.768 -36.221 50.857 1.00 81.07 431 PHE E CA 1
ATOM 12508 C C . PHE E 2 373 ? -25.447 -36.846 51.283 1.00 85.37 431 PHE E C 1
ATOM 12509 O O . PHE E 2 373 ? -25.245 -38.054 51.127 1.00 87.54 431 PHE E O 1
ATOM 12518 N N . LEU F 3 3 ? -75.613 -19.051 28.938 1.00 117.00 45 LEU F N 1
ATOM 12519 C CA . LEU F 3 3 ? -74.297 -18.744 29.573 1.00 114.30 45 LEU F CA 1
ATOM 12520 C C . LEU F 3 3 ? -73.881 -19.747 30.651 1.00 113.00 45 LEU F C 1
ATOM 12521 O O . LEU F 3 3 ? -74.704 -20.187 31.459 1.00 115.86 45 LEU F O 1
ATOM 12526 N N . ILE F 3 4 ? -72.593 -20.086 30.656 1.00 108.68 46 ILE F N 1
ATOM 12527 C CA . ILE F 3 4 ? -71.996 -20.988 31.645 1.00 107.17 46 ILE F CA 1
ATOM 12528 C C . ILE F 3 4 ? -70.486 -20.701 31.737 1.00 104.59 46 ILE F C 1
ATOM 12529 O O . ILE F 3 4 ? -69.718 -21.003 30.811 1.00 101.72 46 ILE F O 1
ATOM 12534 N N . GLY F 3 5 ? -70.070 -20.113 32.860 1.00 105.55 47 GLY F N 1
ATOM 12535 C CA . GLY F 3 5 ? -68.759 -19.469 32.952 1.00 103.21 47 GLY F CA 1
ATOM 12536 C C . GLY F 3 5 ? -68.729 -18.328 31.951 1.00 103.16 47 GLY F C 1
ATOM 12537 O O . GLY F 3 5 ? -69.596 -17.460 31.967 1.00 107.68 47 GLY F O 1
ATOM 12538 N N . LYS F 3 6 ? -67.742 -18.339 31.065 1.00 99.63 48 LYS F N 1
ATOM 12539 C CA . LYS F 3 6 ? -67.725 -17.409 29.939 1.00 99.64 48 LYS F CA 1
ATOM 12540 C C . LYS F 3 6 ? -68.259 -18.066 28.663 1.00 98.33 48 LYS F C 1
ATOM 12541 O O . LYS F 3 6 ? -68.215 -17.473 27.594 1.00 97.47 48 LYS F O 1
ATOM 12547 N N . TYR F 3 7 ? -68.776 -19.287 28.782 1.00 98.11 49 TYR F N 1
ATOM 12548 C CA . TYR F 3 7 ? -69.291 -20.022 27.623 1.00 98.57 49 TYR F CA 1
ATOM 12549 C C . TYR F 3 7 ? -70.797 -19.828 27.436 1.00 103.96 49 TYR F C 1
ATOM 12550 O O . TYR F 3 7 ? -71.568 -20.009 28.384 1.00 106.94 49 TYR F O 1
ATOM 12559 N N . LEU F 3 8 ? -71.224 -19.466 26.225 1.00 105.76 50 LEU F N 1
ATOM 12560 C CA . LEU F 3 8 ? -72.659 -19.487 25.918 1.00 110.30 50 LEU F CA 1
ATOM 12561 C C . LEU F 3 8 ? -73.001 -20.625 24.958 1.00 109.16 50 LEU F C 1
ATOM 12562 O O . LEU F 3 8 ? -72.196 -20.988 24.100 1.00 105.91 50 LEU F O 1
ATOM 12567 N N . MET F 3 9 ? -74.207 -21.166 25.114 1.00 112.65 51 MET F N 1
ATOM 12568 C CA . MET F 3 9 ? -74.580 -22.467 24.545 1.00 112.11 51 MET F CA 1
ATOM 12569 C C . MET F 3 9 ? -75.165 -22.395 23.138 1.00 112.44 51 MET F C 1
ATOM 12570 O O . MET F 3 9 ? -75.698 -21.369 22.740 1.00 115.45 51 MET F O 1
ATOM 12575 N N . GLY F 3 10 ? -75.067 -23.505 22.409 1.00 109.92 52 GLY F N 1
ATOM 12576 C CA . GLY F 3 10 ? -75.619 -23.624 21.064 1.00 111.99 52 GLY F CA 1
ATOM 12577 C C . GLY F 3 10 ? -76.517 -24.835 20.890 1.00 113.89 52 GLY F C 1
ATOM 12578 O O . GLY F 3 10 ? -77.133 -25.304 21.849 1.00 115.76 52 GLY F O 1
ATOM 12579 N N . ASP F 3 11 ? -76.588 -25.337 19.659 1.00 114.36 53 ASP F N 1
ATOM 12580 C CA . ASP F 3 11 ? -77.465 -26.453 19.301 1.00 117.32 53 ASP F CA 1
ATOM 12581 C C . ASP F 3 11 ? -76.785 -27.807 19.505 1.00 114.74 53 ASP F C 1
ATOM 12582 O O . ASP F 3 11 ? -75.556 -27.888 19.581 1.00 111.33 53 ASP F O 1
ATOM 12587 N N . LEU F 3 12 ? -77.600 -28.861 19.586 1.00 117.63 54 LEU F N 1
ATOM 12588 C CA . LEU F 3 12 ? -77.129 -30.239 19.734 1.00 116.21 54 LEU F CA 1
ATOM 12589 C C . LEU F 3 12 ? -76.282 -30.665 18.547 1.00 114.70 54 LEU F C 1
ATOM 12590 O O . LEU F 3 12 ? -76.680 -30.477 17.396 1.00 116.82 54 LEU F O 1
ATOM 12595 N N . LEU F 3 13 ? -75.111 -31.227 18.833 1.00 111.14 55 LEU F N 1
ATOM 12596 C CA . LEU F 3 13 ? -74.254 -31.773 17.787 1.00 109.29 55 LEU F CA 1
ATOM 12597 C C . LEU F 3 13 ? -74.368 -33.286 17.738 1.00 109.77 55 LEU F C 1
ATOM 12598 O O . LEU F 3 13 ? -74.235 -33.891 16.671 1.00 109.88 55 LEU F O 1
ATOM 12603 N N . GLY F 3 14 ? -74.628 -33.886 18.898 1.00 110.21 56 GLY F N 1
ATOM 12604 C CA . GLY F 3 14 ? -74.748 -35.334 19.022 1.00 111.62 56 GLY F CA 1
ATOM 12605 C C . GLY F 3 14 ? -75.072 -35.795 20.431 1.00 112.90 56 GLY F C 1
ATOM 12606 O O . GLY F 3 14 ? -75.038 -35.014 21.385 1.00 112.86 56 GLY F O 1
ATOM 12607 N N . GLU F 3 15 ? -75.376 -37.082 20.561 1.00 114.75 57 GLU F N 1
ATOM 12608 C CA . GLU F 3 15 ? -75.841 -37.647 21.820 1.00 116.13 57 GLU F CA 1
ATOM 12609 C C . GLU F 3 15 ? -75.529 -39.142 21.855 1.00 115.56 57 GLU F C 1
ATOM 12610 O O . GLU F 3 15 ? -76.321 -39.964 21.394 1.00 118.37 57 GLU F O 1
ATOM 12616 N N . GLY F 3 16 ? -74.353 -39.481 22.380 1.00 112.19 58 GLY F N 1
ATOM 12617 C CA . GLY F 3 16 ? -73.958 -40.877 22.556 1.00 110.98 58 GLY F CA 1
ATOM 12618 C C . GLY F 3 16 ? -74.693 -41.517 23.723 1.00 112.37 58 GLY F C 1
ATOM 12619 O O . GLY F 3 16 ? -75.878 -41.251 23.951 1.00 114.73 58 GLY F O 1
ATOM 12620 N N . SER F 3 17 ? -73.981 -42.352 24.474 1.00 109.86 59 SER F N 1
ATOM 12621 C CA . SER F 3 17 ? -74.583 -43.081 25.600 1.00 110.67 59 SER F CA 1
ATOM 12622 C C . SER F 3 17 ? -74.616 -42.260 26.891 1.00 108.59 59 SER F C 1
ATOM 12623 O O . SER F 3 17 ? -75.582 -42.329 27.654 1.00 110.02 59 SER F O 1
ATOM 12626 N N . TYR F 3 18 ? -73.555 -41.488 27.125 1.00 103.20 60 TYR F N 1
ATOM 12627 C CA . TYR F 3 18 ? -73.384 -40.780 28.389 1.00 101.23 60 TYR F CA 1
ATOM 12628 C C . TYR F 3 18 ? -74.184 -39.503 28.505 1.00 103.36 60 TYR F C 1
ATOM 12629 O O . TYR F 3 18 ? -74.981 -39.356 29.428 1.00 106.54 60 TYR F O 1
ATOM 12638 N N . GLY F 3 19 ? -73.970 -38.581 27.575 1.00 102.37 61 GLY F N 1
ATOM 12639 C CA . GLY F 3 19 ? -74.680 -37.315 27.597 1.00 105.12 61 GLY F CA 1
ATOM 12640 C C . GLY F 3 19 ? -74.934 -36.693 26.237 1.00 106.17 61 GLY F C 1
ATOM 12641 O O . GLY F 3 19 ? -74.435 -37.167 25.211 1.00 105.06 61 GLY F O 1
ATOM 12642 N N . LYS F 3 20 ? -75.736 -35.631 26.245 1.00 108.02 62 LYS F N 1
ATOM 12643 C CA . LYS F 3 20 ? -75.949 -34.787 25.080 1.00 107.23 62 LYS F CA 1
ATOM 12644 C C . LYS F 3 20 ? -74.734 -33.872 24.877 1.00 102.57 62 LYS F C 1
ATOM 12645 O O . LYS F 3 20 ? -74.196 -33.341 25.847 1.00 100.64 62 LYS F O 1
ATOM 12651 N N . VAL F 3 21 ? -74.296 -33.709 23.629 1.00 100.00 63 VAL F N 1
ATOM 12652 C CA . VAL F 3 21 ? -73.204 -32.784 23.303 1.00 96.70 63 VAL F CA 1
ATOM 12653 C C . VAL F 3 21 ? -73.724 -31.554 22.535 1.00 98.91 63 VAL F C 1
ATOM 12654 O O . VAL F 3 21 ? -74.251 -31.675 21.420 1.00 101.11 63 VAL F O 1
ATOM 12658 N N . LYS F 3 22 ? -73.575 -30.374 23.136 1.00 98.32 64 LYS F N 1
ATOM 12659 C CA . LYS F 3 22 ? -73.978 -29.127 22.481 1.00 100.10 64 LYS F CA 1
ATOM 12660 C C . LYS F 3 22 ? -72.767 -28.283 22.077 1.00 97.30 64 LYS F C 1
ATOM 12661 O O . LYS F 3 22 ? -71.718 -28.346 22.712 1.00 94.64 64 LYS F O 1
ATOM 12667 N N . GLU F 3 23 ? -72.917 -27.504 21.011 1.00 98.64 65 GLU F N 1
ATOM 12668 C CA . GLU F 3 23 ? -71.914 -26.509 20.644 1.00 97.08 65 GLU F CA 1
ATOM 12669 C C . GLU F 3 23 ? -71.882 -25.376 21.660 1.00 97.63 65 GLU F C 1
ATOM 12670 O O . GLU F 3 23 ? -72.914 -24.998 22.205 1.00 101.37 65 GLU F O 1
ATOM 12676 N N . VAL F 3 24 ? -70.693 -24.838 21.907 1.00 94.60 66 VAL F N 1
ATOM 12677 C CA . VAL F 3 24 ? -70.544 -23.705 22.805 1.00 95.19 66 VAL F CA 1
ATOM 12678 C C . VAL F 3 24 ? -69.655 -22.631 22.164 1.00 93.65 66 VAL F C 1
ATOM 12679 O O . VAL F 3 24 ? -68.985 -22.881 21.167 1.00 91.82 66 VAL F O 1
ATOM 12683 N N . LEU F 3 25 ? -69.666 -21.435 22.738 1.00 94.49 67 LEU F N 1
ATOM 12684 C CA . LEU F 3 25 ? -68.881 -20.329 22.231 1.00 92.66 67 LEU F CA 1
ATOM 12685 C C . LEU F 3 25 ? -68.231 -19.612 23.405 1.00 91.20 67 LEU F C 1
ATOM 12686 O O . LEU F 3 25 ? -68.913 -19.157 24.321 1.00 94.77 67 LEU F O 1
ATOM 12691 N N . ASP F 3 26 ? -66.909 -19.531 23.386 1.00 86.93 68 ASP F N 1
ATOM 12692 C CA . ASP F 3 26 ? -66.159 -18.829 24.425 1.00 85.25 68 ASP F CA 1
ATOM 12693 C C . ASP F 3 26 ? -66.458 -17.336 24.273 1.00 87.51 68 ASP F C 1
ATOM 12694 O O . ASP F 3 26 ? -66.237 -16.770 23.208 1.00 86.89 68 ASP F O 1
ATOM 12699 N N . SER F 3 27 ? -66.979 -16.714 25.328 1.00 89.96 69 SER F N 1
ATOM 12700 C CA . SER F 3 27 ? -67.469 -15.333 25.239 1.00 94.12 69 SER F CA 1
ATOM 12701 C C . SER F 3 27 ? -66.394 -14.257 25.400 1.00 94.51 69 SER F C 1
ATOM 12702 O O . SER F 3 27 ? -66.615 -13.108 25.027 1.00 97.18 69 SER F O 1
ATOM 12705 N N . GLU F 3 28 ? -65.240 -14.619 25.949 1.00 92.67 70 GLU F N 1
ATOM 12706 C CA . GLU F 3 28 ? -64.137 -13.667 26.034 1.00 93.86 70 GLU F CA 1
ATOM 12707 C C . GLU F 3 28 ? -63.249 -13.705 24.792 1.00 90.95 70 GLU F C 1
ATOM 12708 O O . GLU F 3 28 ? -62.913 -12.653 24.250 1.00 92.37 70 GLU F O 1
ATOM 12714 N N . THR F 3 29 ? -62.882 -14.912 24.353 1.00 87.30 71 THR F N 1
ATOM 12715 C CA . THR F 3 29 ? -61.942 -15.109 23.232 1.00 84.65 71 THR F CA 1
ATOM 12716 C C . THR F 3 29 ? -62.634 -15.274 21.872 1.00 85.34 71 THR F C 1
ATOM 12717 O O . THR F 3 29 ? -62.028 -15.033 20.824 1.00 84.73 71 THR F O 1
ATOM 12721 N N . LEU F 3 30 ? -63.895 -15.702 21.917 1.00 86.68 72 LEU F N 1
ATOM 12722 C CA . LEU F 3 30 ? -64.711 -16.055 20.739 1.00 86.44 72 LEU F CA 1
ATOM 12723 C C . LEU F 3 30 ? -64.331 -17.378 20.043 1.00 82.98 72 LEU F C 1
ATOM 12724 O O . LEU F 3 30 ? -64.673 -17.585 18.878 1.00 83.16 72 LEU F O 1
ATOM 12729 N N . CYS F 3 31 ? -63.664 -18.274 20.766 1.00 79.82 73 CYS F N 1
ATOM 12730 C CA . CYS F 3 31 ? -63.277 -19.561 20.202 1.00 78.41 73 CYS F CA 1
ATOM 12731 C C . CYS F 3 31 ? -64.448 -20.529 20.176 1.00 80.71 73 CYS F C 1
ATOM 12732 O O . CYS F 3 31 ? -65.111 -20.736 21.197 1.00 80.57 73 CYS F O 1
ATOM 12735 N N . ARG F 3 32 ? -64.697 -21.115 19.004 1.00 82.82 74 ARG F N 1
ATOM 12736 C CA . ARG F 3 32 ? -65.684 -22.198 18.857 1.00 85.32 74 ARG F CA 1
ATOM 12737 C C . ARG F 3 32 ? -65.213 -23.419 19.646 1.00 82.40 74 ARG F C 1
ATOM 12738 O O . ARG F 3 32 ? -64.100 -23.917 19.434 1.00 77.34 74 ARG F O 1
ATOM 12746 N N . ARG F 3 33 ? -66.075 -23.885 20.544 1.00 84.46 75 ARG F N 1
ATOM 12747 C CA . ARG F 3 33 ? -65.791 -25.040 21.389 1.00 84.95 75 ARG F CA 1
ATOM 12748 C C . ARG F 3 33 ? -67.004 -25.969 21.466 1.00 87.97 75 ARG F C 1
ATOM 12749 O O . ARG F 3 33 ? -68.026 -25.728 20.810 1.00 90.70 75 ARG F O 1
ATOM 12757 N N . ALA F 3 34 ? -66.883 -27.038 22.251 1.00 87.21 76 ALA F N 1
ATOM 12758 C CA . ALA F 3 34 ? -67.985 -27.992 22.409 1.00 90.42 76 ALA F CA 1
ATOM 12759 C C . ALA F 3 34 ? -68.089 -28.446 23.862 1.00 90.62 76 ALA F C 1
ATOM 12760 O O . ALA F 3 34 ? -67.062 -28.600 24.531 1.00 88.41 76 ALA F O 1
ATOM 12762 N N . VAL F 3 35 ? -69.313 -28.643 24.354 1.00 92.33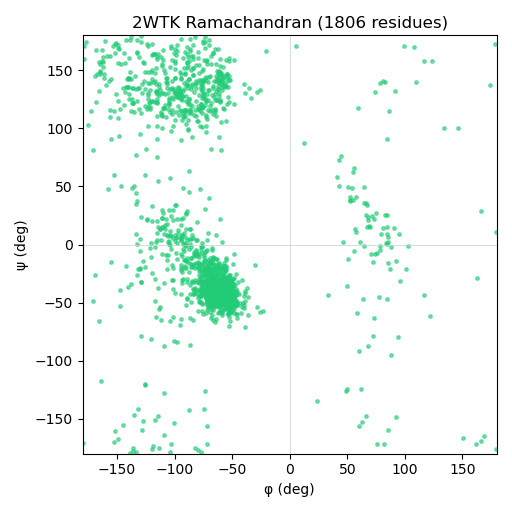 77 VAL F N 1
ATOM 12763 C CA . VAL F 3 35 ? -69.489 -29.106 25.729 1.00 93.49 77 VAL F CA 1
ATOM 12764 C C . VAL F 3 35 ? -70.243 -30.417 25.821 1.00 95.22 77 VAL F C 1
ATOM 12765 O O . VAL F 3 35 ? -71.375 -30.541 25.338 1.00 98.53 77 VAL F O 1
ATOM 12769 N N . LYS F 3 36 ? -69.589 -31.388 26.448 1.00 93.52 78 LYS F N 1
ATOM 12770 C CA . LYS F 3 36 ? -70.198 -32.649 26.826 1.00 95.02 78 LYS F CA 1
ATOM 12771 C C . LYS F 3 36 ? -71.015 -32.372 28.097 1.00 97.15 78 LYS F C 1
ATOM 12772 O O . LYS F 3 36 ? -70.462 -31.977 29.123 1.00 97.31 78 LYS F O 1
ATOM 12778 N N . ILE F 3 37 ? -72.331 -32.544 28.016 1.00 100.04 79 ILE F N 1
ATOM 12779 C CA . ILE F 3 37 ? -73.232 -32.254 29.135 1.00 102.13 79 ILE F CA 1
ATOM 12780 C C . ILE F 3 37 ? -73.674 -33.567 29.763 1.00 104.04 79 ILE F C 1
ATOM 12781 O O . ILE F 3 37 ? -74.260 -34.414 29.090 1.00 105.84 79 ILE F O 1
ATOM 12786 N N . LEU F 3 38 ? -73.398 -33.726 31.054 1.00 104.25 80 LEU F N 1
ATOM 12787 C CA . LEU F 3 38 ? -73.643 -34.993 31.741 1.00 105.10 80 LEU F CA 1
ATOM 12788 C C . LEU F 3 38 ? -74.598 -34.831 32.918 1.00 109.07 80 LEU F C 1
ATOM 12789 O O . LEU F 3 38 ? -74.287 -34.130 33.885 1.00 108.77 80 LEU F O 1
ATOM 12794 N N . LYS F 3 39 ? -75.759 -35.481 32.824 1.00 113.00 81 LYS F N 1
ATOM 12795 C CA . LYS F 3 39 ? -76.767 -35.433 33.886 1.00 117.72 81 LYS F CA 1
ATOM 12796 C C . LYS F 3 39 ? -76.294 -36.251 35.086 1.00 118.17 81 LYS F C 1
ATOM 12797 O O . LYS F 3 39 ? -76.252 -37.488 35.052 1.00 117.38 81 LYS F O 1
ATOM 12803 N N . LYS F 3 40 ? -75.924 -35.525 36.138 1.00 119.55 82 LYS F N 1
ATOM 12804 C CA . LYS F 3 40 ? -75.279 -36.081 37.331 1.00 120.22 82 LYS F CA 1
ATOM 12805 C C . LYS F 3 40 ? -75.972 -37.355 37.819 1.00 123.05 82 LYS F C 1
ATOM 12806 O O . LYS F 3 40 ? -75.311 -38.320 38.221 1.00 122.05 82 LYS F O 1
ATOM 12812 N N . LYS F 3 41 ? -77.304 -37.345 37.766 1.00 126.81 83 LYS F N 1
ATOM 12813 C CA . LYS F 3 41 ? -78.122 -38.469 38.198 1.00 129.13 83 LYS F CA 1
ATOM 12814 C C . LYS F 3 41 ? -78.126 -39.624 37.191 1.00 127.65 83 LYS F C 1
ATOM 12815 O O . LYS F 3 41 ? -78.120 -40.788 37.586 1.00 127.93 83 LYS F O 1
ATOM 12821 N N . LYS F 3 42 ? -78.119 -39.302 35.898 1.00 126.38 84 LYS F N 1
ATOM 12822 C CA . LYS F 3 42 ? -78.068 -40.322 34.841 1.00 125.37 84 LYS F CA 1
ATOM 12823 C C . LYS F 3 42 ? -76.726 -41.065 34.806 1.00 121.30 84 LYS F C 1
ATOM 12824 O O . LYS F 3 42 ? -76.688 -42.257 34.489 1.00 121.38 84 LYS F O 1
ATOM 12830 N N . LEU F 3 43 ? -75.638 -40.359 35.122 1.00 117.77 85 LEU F N 1
ATOM 12831 C CA . LEU F 3 43 ? -74.328 -40.992 35.303 1.00 114.73 85 LEU F CA 1
ATOM 12832 C C . LEU F 3 43 ? -74.335 -42.046 36.413 1.00 116.74 85 LEU F C 1
ATOM 12833 O O . LEU F 3 43 ? -73.800 -43.144 36.226 1.00 115.81 85 LEU F O 1
ATOM 12838 N N . ARG F 3 44 ? -74.936 -41.710 37.559 1.00 119.42 86 ARG F N 1
ATOM 12839 C CA . ARG F 3 44 ? -74.941 -42.596 38.727 1.00 121.43 86 ARG F CA 1
ATOM 12840 C C . ARG F 3 44 ? -75.582 -43.946 38.441 1.00 123.16 86 ARG F C 1
ATOM 12841 O O . ARG F 3 44 ? -75.266 -44.938 39.103 1.00 123.50 86 ARG F O 1
ATOM 12849 N N . ARG F 3 45 ? -76.477 -43.983 37.458 1.00 124.58 87 ARG F N 1
ATOM 12850 C CA . ARG F 3 45 ? -77.128 -45.232 37.077 1.00 127.33 87 ARG F CA 1
ATOM 12851 C C . ARG F 3 45 ? -76.547 -45.881 35.814 1.00 124.94 87 ARG F C 1
ATOM 12852 O O . ARG F 3 45 ? -77.078 -46.879 35.322 1.00 127.43 87 ARG F O 1
ATOM 12860 N N . ILE F 3 46 ? -75.464 -45.309 35.296 1.00 120.70 88 ILE F N 1
ATOM 12861 C CA . ILE F 3 46 ? -74.613 -46.009 34.341 1.00 118.22 88 ILE F CA 1
ATOM 12862 C C . ILE F 3 46 ? -73.490 -46.632 35.168 1.00 116.73 88 ILE F C 1
ATOM 12863 O O . ILE F 3 46 ? -72.714 -45.903 35.796 1.00 114.95 88 ILE F O 1
ATOM 12868 N N . PRO F 3 47 ? -73.414 -47.979 35.204 1.00 117.90 89 PRO F N 1
ATOM 12869 C CA . PRO F 3 47 ? -72.364 -48.608 36.003 1.00 115.73 89 PRO F CA 1
ATOM 12870 C C . PRO F 3 47 ? -71.001 -48.041 35.640 1.00 110.75 89 PRO F C 1
ATOM 12871 O O . PRO F 3 47 ? -70.609 -48.070 34.467 1.00 108.79 89 PRO F O 1
ATOM 12875 N N . ASN F 3 48 ? -70.315 -47.498 36.647 1.00 108.36 90 ASN F N 1
ATOM 12876 C CA . ASN F 3 48 ? -69.002 -46.857 36.489 1.00 103.61 90 ASN F CA 1
ATOM 12877 C C . ASN F 3 48 ? -69.030 -45.540 35.702 1.00 100.45 90 ASN F C 1
ATOM 12878 O O . ASN F 3 48 ? -67.985 -45.061 35.265 1.00 97.65 90 ASN F O 1
ATOM 12883 N N . GLY F 3 49 ? -70.216 -44.959 35.530 1.00 100.93 91 GLY F N 1
ATOM 12884 C CA . GLY F 3 49 ? -70.376 -43.709 34.784 1.00 97.38 91 GLY F CA 1
ATOM 12885 C C . GLY F 3 49 ? -69.622 -42.527 35.369 1.00 94.03 91 GLY F C 1
ATOM 12886 O O . GLY F 3 49 ? -68.951 -41.803 34.641 1.00 90.63 91 GLY F O 1
ATOM 12887 N N . GLU F 3 50 ? -69.736 -42.334 36.685 1.00 94.86 92 GLU F N 1
ATOM 12888 C CA . GLU F 3 50 ? -69.022 -41.265 37.390 1.00 93.30 92 GLU F CA 1
ATOM 12889 C C . GLU F 3 50 ? -67.513 -41.456 37.250 1.00 89.71 92 GLU F C 1
ATOM 12890 O O . GLU F 3 50 ? -66.773 -40.512 36.952 1.00 87.04 92 GLU F O 1
ATOM 12896 N N . ALA F 3 51 ? -67.089 -42.700 37.475 1.00 89.07 93 ALA F N 1
ATOM 12897 C CA . ALA F 3 51 ? -65.694 -43.089 37.526 1.00 85.89 93 ALA F CA 1
ATOM 12898 C C . ALA F 3 51 ? -65.044 -42.994 36.161 1.00 83.11 93 ALA F C 1
ATOM 12899 O O . ALA F 3 51 ? -63.896 -42.541 36.054 1.00 80.51 93 ALA F O 1
ATOM 12901 N N . ASN F 3 52 ? -65.775 -43.412 35.126 1.00 83.20 94 ASN F N 1
ATOM 12902 C CA . ASN F 3 52 ? -65.293 -43.314 33.753 1.00 80.80 94 ASN F CA 1
ATOM 12903 C C . ASN F 3 52 ? -65.005 -41.865 33.394 1.00 79.62 94 ASN F C 1
ATOM 12904 O O . ASN F 3 52 ? -64.003 -41.568 32.736 1.00 77.02 94 ASN F O 1
ATOM 12909 N N . VAL F 3 53 ? -65.877 -40.966 33.852 1.00 81.08 95 VAL F N 1
ATOM 12910 C CA . VAL F 3 53 ? -65.755 -39.546 33.534 1.00 80.59 95 VAL F CA 1
ATOM 12911 C C . VAL F 3 53 ? -64.534 -38.917 34.218 1.00 78.92 95 VAL F C 1
ATOM 12912 O O . VAL F 3 53 ? -63.662 -38.389 33.544 1.00 75.79 95 VAL F O 1
ATOM 12916 N N . LYS F 3 54 ? -64.471 -38.998 35.546 1.00 81.50 96 LYS F N 1
ATOM 12917 C CA . LYS F 3 54 ? -63.299 -38.543 36.315 1.00 81.48 96 LYS F CA 1
ATOM 12918 C C . LYS F 3 54 ? -61.994 -39.099 35.751 1.00 78.48 96 LYS F C 1
ATOM 12919 O O . LYS F 3 54 ? -60.982 -38.414 35.742 1.00 77.88 96 LYS F O 1
ATOM 12925 N N . LYS F 3 55 ? -62.045 -40.345 35.291 1.00 77.99 97 LYS F N 1
ATOM 12926 C CA . LYS F 3 55 ? -60.913 -41.050 34.728 1.00 75.67 97 LYS F CA 1
ATOM 12927 C C . LYS F 3 55 ? -60.488 -40.443 33.393 1.00 73.87 97 LYS F C 1
ATOM 12928 O O . LYS F 3 55 ? -59.298 -40.177 33.181 1.00 72.29 97 LYS F O 1
ATOM 12934 N N . GLU F 3 56 ? -61.453 -40.232 32.496 1.00 73.42 98 GLU F N 1
ATOM 12935 C CA . GLU F 3 56 ? -61.176 -39.616 31.198 1.00 71.01 98 GLU F CA 1
ATOM 12936 C C . GLU F 3 56 ? -60.584 -38.210 31.365 1.00 69.89 98 GLU F C 1
ATOM 12937 O O . GLU F 3 56 ? -59.602 -37.863 30.688 1.00 67.87 98 GLU F O 1
ATOM 12943 N N . ILE F 3 57 ? -61.167 -37.433 32.282 1.00 70.57 99 ILE F N 1
ATOM 12944 C CA . ILE F 3 57 ? -60.685 -36.105 32.642 1.00 70.22 99 ILE F CA 1
ATOM 12945 C C . ILE F 3 57 ? -59.252 -36.146 33.165 1.00 70.23 99 ILE F C 1
ATOM 12946 O O . ILE F 3 57 ? -58.452 -35.279 32.817 1.00 69.51 99 ILE F O 1
ATOM 12951 N N . GLN F 3 58 ? -58.927 -37.151 33.983 1.00 70.65 100 GLN F N 1
ATOM 12952 C CA . GLN F 3 58 ? -57.544 -37.369 34.417 1.00 71.15 100 GLN F CA 1
ATOM 12953 C C . GLN F 3 58 ? -56.584 -37.606 33.251 1.00 69.33 100 GLN F C 1
ATOM 12954 O O . GLN F 3 58 ? -55.516 -36.993 33.199 1.00 68.28 100 GLN F O 1
ATOM 12960 N N . LEU F 3 59 ? -56.965 -38.490 32.324 1.00 69.42 101 LEU F N 1
ATOM 12961 C CA . LEU F 3 59 ? -56.131 -38.798 31.160 1.00 67.24 101 LEU F CA 1
ATOM 12962 C C . LEU F 3 59 ? -55.993 -37.599 30.245 1.00 65.51 101 LEU F C 1
ATOM 12963 O O . LEU F 3 59 ? -54.871 -37.201 29.924 1.00 66.03 101 LEU F O 1
ATOM 12968 N N . LEU F 3 60 ? -57.109 -36.997 29.845 1.00 63.66 102 LEU F N 1
ATOM 12969 C CA . LEU F 3 60 ? -57.027 -35.894 28.881 1.00 61.48 102 LEU F CA 1
ATOM 12970 C C . LEU F 3 60 ? -56.233 -34.723 29.423 1.00 61.25 102 LEU F C 1
ATOM 12971 O O . LEU F 3 60 ? -55.623 -33.998 28.658 1.00 58.65 102 LEU F O 1
ATOM 12976 N N . ARG F 3 61 ? -56.228 -34.560 30.746 1.00 63.71 103 ARG F N 1
ATOM 12977 C CA . ARG F 3 61 ? -55.440 -33.505 31.389 1.00 64.49 103 ARG F CA 1
ATOM 12978 C C . ARG F 3 61 ? -53.934 -33.688 31.282 1.00 63.24 103 ARG F C 1
ATOM 12979 O O . ARG F 3 61 ? -53.194 -32.710 31.368 1.00 64.93 103 ARG F O 1
ATOM 12987 N N . ARG F 3 62 ? -53.474 -34.919 31.102 1.00 62.36 104 ARG F N 1
ATOM 12988 C CA . ARG F 3 62 ? -52.034 -35.147 30.944 1.00 62.92 104 ARG F CA 1
ATOM 12989 C C . ARG F 3 62 ? -51.600 -35.631 29.556 1.00 61.99 104 ARG F C 1
ATOM 12990 O O . ARG F 3 62 ? -50.466 -36.063 29.382 1.00 62.71 104 ARG F O 1
ATOM 12998 N N . LEU F 3 63 ? -52.500 -35.531 28.580 1.00 62.02 105 LEU F N 1
ATOM 12999 C CA . LEU F 3 63 ? -52.264 -35.993 27.219 1.00 60.30 105 LEU F CA 1
ATOM 13000 C C . LEU F 3 63 ? -52.226 -34.802 26.271 1.00 60.27 105 LEU F C 1
ATOM 13001 O O . LEU F 3 63 ? -53.022 -33.862 26.399 1.00 60.93 105 LEU F O 1
ATOM 13006 N N . ARG F 3 64 ? -51.285 -34.823 25.336 1.00 57.92 106 ARG F N 1
ATOM 13007 C CA . ARG F 3 64 ? -51.192 -33.762 24.349 1.00 57.48 106 ARG F CA 1
ATOM 13008 C C . ARG F 3 64 ? -50.490 -34.233 23.092 1.00 55.45 106 ARG F C 1
ATOM 13009 O O . ARG F 3 64 ? -49.287 -34.544 23.105 1.00 53.00 106 ARG F O 1
ATOM 13017 N N . HIS F 3 65 ? -51.266 -34.236 22.010 1.00 53.76 107 HIS F N 1
ATOM 13018 C CA . HIS F 3 65 ? -50.820 -34.663 20.708 1.00 53.49 107 HIS F CA 1
ATOM 13019 C C . HIS F 3 65 ? -51.820 -34.186 19.652 1.00 55.36 107 HIS F C 1
ATOM 13020 O O . HIS F 3 65 ? -53.026 -34.141 19.909 1.00 56.71 107 HIS F O 1
ATOM 13027 N N . LYS F 3 66 ? -51.322 -33.869 18.454 1.00 55.05 108 LYS F N 1
ATOM 13028 C CA . LYS F 3 66 ? -52.165 -33.365 17.363 1.00 54.53 108 LYS F CA 1
ATOM 13029 C C . LYS F 3 66 ? -53.394 -34.259 17.105 1.00 56.27 108 LYS F C 1
ATOM 13030 O O . LYS F 3 66 ? -54.451 -33.755 16.739 1.00 59.26 108 LYS F O 1
ATOM 13036 N N . ASN F 3 67 ? -53.259 -35.562 17.342 1.00 55.34 109 ASN F N 1
ATOM 13037 C CA . ASN F 3 67 ? -54.296 -36.551 17.016 1.00 57.20 109 ASN F CA 1
ATOM 13038 C C . ASN F 3 67 ? -55.132 -37.101 18.177 1.00 58.03 109 ASN F C 1
ATOM 13039 O O . ASN F 3 67 ? -55.870 -38.076 18.000 1.00 60.31 109 ASN F O 1
ATOM 13044 N N . VAL F 3 68 ? -55.017 -36.477 19.346 1.00 57.09 110 VAL F N 1
ATOM 13045 C CA . VAL F 3 68 ? -55.841 -36.803 20.506 1.00 56.76 110 VAL F CA 1
ATOM 13046 C C . VAL F 3 68 ? -56.720 -35.586 20.831 1.00 58.20 110 VAL F C 1
ATOM 13047 O O . VAL F 3 68 ? -56.204 -34.448 20.906 1.00 57.35 110 VAL F O 1
ATOM 13051 N N . ILE F 3 69 ? -58.029 -35.829 21.033 1.00 58.61 111 ILE F N 1
ATOM 13052 C CA . ILE F 3 69 ? -58.982 -34.772 21.392 1.00 58.28 111 ILE F CA 1
ATOM 13053 C C . ILE F 3 69 ? -58.526 -34.026 22.633 1.00 57.77 111 ILE F C 1
ATOM 13054 O O . ILE F 3 69 ? -58.009 -34.621 23.579 1.00 57.17 111 ILE F O 1
ATOM 13059 N N . GLN F 3 70 ? -58.709 -32.715 22.599 1.00 58.36 112 GLN F N 1
ATOM 13060 C CA . GLN F 3 70 ? -58.267 -31.832 23.651 1.00 58.17 112 GLN F CA 1
ATOM 13061 C C . GLN F 3 70 ? -59.410 -31.484 24.599 1.00 59.91 112 GLN F C 1
ATOM 13062 O O . GLN F 3 70 ? -60.487 -31.075 24.158 1.00 60.52 112 GLN F O 1
ATOM 13068 N N . LEU F 3 71 ? -59.150 -31.661 25.894 1.00 60.32 113 LEU F N 1
ATOM 13069 C CA . LEU F 3 71 ? -60.011 -31.194 26.971 1.00 63.77 113 LEU F CA 1
ATOM 13070 C C . LEU F 3 71 ? -59.593 -29.785 27.387 1.00 66.17 113 LEU F C 1
ATOM 13071 O O . LEU F 3 71 ? -58.448 -29.567 27.767 1.00 65.47 113 LEU F O 1
ATOM 13076 N N . VAL F 3 72 ? -60.528 -28.840 27.345 1.00 69.43 114 VAL F N 1
ATOM 13077 C CA . VAL F 3 72 ? -60.199 -27.434 27.560 1.00 72.04 114 VAL F CA 1
ATOM 13078 C C . VAL F 3 72 ? -60.551 -26.915 28.960 1.00 74.84 114 VAL F C 1
ATOM 13079 O O . VAL F 3 72 ? -59.807 -26.122 29.527 1.00 75.66 114 VAL F O 1
ATOM 13083 N N . ASP F 3 73 ? -61.681 -27.359 29.507 1.00 77.25 115 ASP F N 1
ATOM 13084 C CA . ASP F 3 73 ? -62.169 -26.872 30.790 1.00 80.68 115 ASP F CA 1
ATOM 13085 C C . ASP F 3 73 ? -63.138 -27.877 31.427 1.00 82.85 115 ASP F C 1
ATOM 13086 O O . ASP F 3 73 ? -63.668 -28.756 30.735 1.00 82.55 115 ASP F O 1
ATOM 13091 N N . VAL F 3 74 ? -63.363 -27.745 32.739 1.00 84.78 116 VAL F N 1
ATOM 13092 C CA . VAL F 3 74 ? -64.363 -28.548 33.454 1.00 87.43 116 VAL F CA 1
ATOM 13093 C C . VAL F 3 74 ? -65.191 -27.667 34.414 1.00 91.52 116 VAL F C 1
ATOM 13094 O O . VAL F 3 74 ? -64.637 -27.022 35.314 1.00 92.78 116 VAL F O 1
ATOM 13098 N N . LEU F 3 75 ? -66.512 -27.654 34.233 1.00 93.92 117 LEU F N 1
ATOM 13099 C CA . LEU F 3 75 ? -67.394 -26.784 35.031 1.00 98.54 117 LEU F CA 1
ATOM 13100 C C . LEU F 3 75 ? -68.547 -27.527 35.726 1.00 101.62 117 LEU F C 1
ATOM 13101 O O . LEU F 3 75 ? -68.966 -28.595 35.272 1.00 100.49 117 LEU F O 1
ATOM 13106 N N . TYR F 3 76 ? -69.064 -26.951 36.817 1.00 106.04 118 TYR F N 1
ATOM 13107 C CA . TYR F 3 76 ? -69.963 -27.690 37.728 1.00 109.73 118 TYR F CA 1
ATOM 13108 C C . TYR F 3 76 ? -71.304 -27.011 38.063 1.00 114.83 118 TYR F C 1
ATOM 13109 O O . TYR F 3 76 ? -71.772 -26.140 37.327 1.00 116.42 118 TYR F O 1
ATOM 13118 N N . ASN F 3 77 ? -71.906 -27.439 39.180 1.00 118.61 119 ASN F N 1
ATOM 13119 C CA . ASN F 3 77 ? -73.198 -26.944 39.684 1.00 123.30 119 ASN F CA 1
ATOM 13120 C C . ASN F 3 77 ? -73.426 -27.386 41.142 1.00 126.29 119 ASN F C 1
ATOM 13121 O O . ASN F 3 77 ? -74.361 -26.939 41.826 1.00 130.51 119 ASN F O 1
ATOM 13126 N N . MET F 3 83 ? -72.951 -31.230 35.173 1.00 103.88 125 MET F N 1
ATOM 13127 C CA . MET F 3 83 ? -71.512 -31.238 34.868 1.00 100.83 125 MET F CA 1
ATOM 13128 C C . MET F 3 83 ? -71.184 -31.085 33.369 1.00 97.57 125 MET F C 1
ATOM 13129 O O . MET F 3 83 ? -71.886 -31.626 32.507 1.00 98.03 125 MET F O 1
ATOM 13134 N N . TYR F 3 84 ? -70.108 -30.353 33.075 1.00 94.61 126 TYR F N 1
ATOM 13135 C CA . TYR F 3 84 ? -69.808 -29.921 31.707 1.00 92.61 126 TYR F CA 1
ATOM 13136 C C . TYR F 3 84 ? -68.329 -30.045 31.323 1.00 88.91 126 TYR F C 1
ATOM 13137 O O . TYR F 3 84 ? -67.472 -29.349 31.881 1.00 88.69 126 TYR F O 1
ATOM 13146 N N . MET F 3 85 ? -68.035 -30.915 30.357 1.00 86.47 127 MET F N 1
ATOM 13147 C CA . MET F 3 85 ? -66.684 -31.035 29.820 1.00 81.96 127 MET F CA 1
ATOM 13148 C C . MET F 3 85 ? -66.580 -30.201 28.566 1.00 81.38 127 MET F C 1
ATOM 13149 O O . MET F 3 85 ? -67.181 -30.535 27.546 1.00 81.65 127 MET F O 1
ATOM 13154 N N . VAL F 3 86 ? -65.813 -29.122 28.641 1.00 80.32 128 VAL F N 1
ATOM 13155 C CA . VAL F 3 86 ? -65.552 -28.295 27.477 1.00 79.41 128 VAL F CA 1
ATOM 13156 C C . VAL F 3 86 ? -64.414 -28.897 26.637 1.00 76.77 128 VAL F C 1
ATOM 13157 O O . VAL F 3 86 ? -63.267 -29.010 27.092 1.00 74.88 128 VAL F O 1
ATOM 13161 N N . MET F 3 87 ? -64.760 -29.297 25.417 1.00 76.55 129 MET F N 1
ATOM 13162 C CA . MET F 3 87 ? -63.826 -29.903 24.480 1.00 74.51 129 MET F CA 1
ATOM 13163 C C . MET F 3 87 ? -63.567 -28.953 23.330 1.00 75.21 129 MET F C 1
ATOM 13164 O O . MET F 3 87 ? -64.420 -28.133 22.983 1.00 79.20 129 MET F O 1
ATOM 13169 N N . GLU F 3 88 ? -62.400 -29.081 22.716 1.00 74.06 130 GLU F N 1
ATOM 13170 C CA . GLU F 3 88 ? -62.154 -28.467 21.413 1.00 75.10 130 GLU F CA 1
ATOM 13171 C C . GLU F 3 88 ? -63.266 -28.870 20.421 1.00 78.14 130 GLU F C 1
ATOM 13172 O O . GLU F 3 88 ? -63.810 -29.978 20.497 1.00 79.74 130 GLU F O 1
ATOM 13178 N N . TYR F 3 89 ? -63.633 -27.954 19.530 1.00 79.82 131 TYR F N 1
ATOM 13179 C CA . TYR F 3 89 ? -64.696 -28.205 18.564 1.00 82.86 131 TYR F CA 1
ATOM 13180 C C . TYR F 3 89 ? -64.260 -29.091 17.392 1.00 81.69 131 TYR F C 1
ATOM 13181 O O . TYR F 3 89 ? -63.200 -28.885 16.817 1.00 79.94 131 TYR F O 1
ATOM 13190 N N . CYS F 3 90 ? -65.099 -30.065 17.041 1.00 83.37 132 CYS F N 1
ATOM 13191 C CA . CYS F 3 90 ? -64.928 -30.848 15.809 1.00 83.19 132 CYS F CA 1
ATOM 13192 C C . CYS F 3 90 ? -66.190 -30.810 14.944 1.00 86.49 132 CYS F C 1
ATOM 13193 O O . CYS F 3 90 ? -67.303 -30.999 15.433 1.00 88.52 132 CYS F O 1
ATOM 13196 N N . VAL F 3 91 ? -66.010 -30.573 13.651 1.00 86.87 133 VAL F N 1
ATOM 13197 C CA . VAL F 3 91 ? -67.138 -30.432 12.740 1.00 89.25 133 VAL F CA 1
ATOM 13198 C C . VAL F 3 91 ? -67.923 -31.740 12.538 1.00 91.45 133 VAL F C 1
ATOM 13199 O O . VAL F 3 91 ? -69.137 -31.705 12.343 1.00 94.79 133 VAL F O 1
ATOM 13203 N N . CYS F 3 92 ? -67.241 -32.882 12.613 1.00 89.09 134 CYS F N 1
ATOM 13204 C CA . CYS F 3 92 ? -67.890 -34.172 12.385 1.00 91.89 134 CYS F CA 1
ATOM 13205 C C . CYS F 3 92 ? -67.095 -35.335 12.928 1.00 87.52 134 CYS F C 1
ATOM 13206 O O . CYS F 3 92 ? -65.888 -35.265 13.014 1.00 86.64 134 CYS F O 1
ATOM 13209 N N . GLY F 3 93 ? -67.780 -36.413 13.282 1.00 87.94 135 GLY F N 1
ATOM 13210 C CA . GLY F 3 93 ? -67.120 -37.663 13.643 1.00 84.78 135 GLY F CA 1
ATOM 13211 C C . GLY F 3 93 ? -67.158 -38.607 12.463 1.00 86.03 135 GLY F C 1
ATOM 13212 O O . GLY F 3 93 ? -68.042 -38.507 11.612 1.00 90.18 135 GLY F O 1
ATOM 13213 N N . MET F 3 94 ? -66.225 -39.548 12.421 1.00 83.71 136 MET F N 1
ATOM 13214 C CA . MET F 3 94 ? -66.065 -40.404 11.253 1.00 85.74 136 MET F CA 1
ATOM 13215 C C . MET F 3 94 ? -67.318 -41.182 10.876 1.00 90.19 136 MET F C 1
ATOM 13216 O O . MET F 3 94 ? -67.682 -41.220 9.693 1.00 93.68 136 MET F O 1
ATOM 13221 N N . GLN F 3 95 ? -67.971 -41.802 11.863 1.00 90.75 137 GLN F N 1
ATOM 13222 C CA . GLN F 3 95 ? -69.151 -42.623 11.590 1.00 94.78 137 GLN F CA 1
ATOM 13223 C C . GLN F 3 95 ? -70.244 -41.799 10.898 1.00 98.78 137 GLN F C 1
ATOM 13224 O O . GLN F 3 95 ? -70.866 -42.276 9.951 1.00 102.17 137 GLN F O 1
ATOM 13230 N N . GLU F 3 96 ? -70.428 -40.554 11.339 1.00 98.95 138 GLU F N 1
ATOM 13231 C CA . GLU F 3 96 ? -71.369 -39.614 10.703 1.00 103.02 138 GLU F CA 1
ATOM 13232 C C . GLU F 3 96 ? -71.179 -39.432 9.203 1.00 103.69 138 GLU F C 1
ATOM 13233 O O . GLU F 3 96 ? -72.158 -39.264 8.481 1.00 108.31 138 GLU F O 1
ATOM 13239 N N . MET F 3 97 ? -69.931 -39.438 8.744 1.00 100.02 139 MET F N 1
ATOM 13240 C CA . MET F 3 97 ? -69.642 -39.284 7.321 1.00 101.15 139 MET F CA 1
ATOM 13241 C C . MET F 3 97 ? -70.045 -40.542 6.581 1.00 104.50 139 MET F C 1
ATOM 13242 O O . MET F 3 97 ? -70.739 -40.481 5.559 1.00 107.86 139 MET F O 1
ATOM 13247 N N . LEU F 3 98 ? -69.612 -41.683 7.113 1.00 103.08 140 LEU F N 1
ATOM 13248 C CA . LEU F 3 98 ? -70.005 -42.986 6.581 1.00 106.55 140 LEU F CA 1
ATOM 13249 C C . LEU F 3 98 ? -71.536 -43.110 6.492 1.00 111.38 140 LEU F C 1
ATOM 13250 O O . LEU F 3 98 ? -72.071 -43.645 5.513 1.00 115.68 140 LEU F O 1
ATOM 13255 N N . ASP F 3 99 ? -72.221 -42.578 7.506 1.00 110.63 141 ASP F N 1
ATOM 13256 C CA . ASP F 3 99 ? -73.680 -42.598 7.595 1.00 115.20 141 ASP F CA 1
ATOM 13257 C C . ASP F 3 99 ? -74.383 -41.686 6.574 1.00 118.96 141 ASP F C 1
ATOM 13258 O O . ASP F 3 99 ? -75.583 -41.853 6.305 1.00 123.66 141 ASP F O 1
ATOM 13263 N N . SER F 3 100 ? -73.633 -40.739 6.007 1.00 116.38 142 SER F N 1
ATOM 13264 C CA . SER F 3 100 ? -74.193 -39.731 5.100 1.00 118.03 142 SER F CA 1
ATOM 13265 C C . SER F 3 100 ? -74.243 -40.157 3.630 1.00 121.65 142 SER F C 1
ATOM 13266 O O . SER F 3 100 ? -74.945 -39.534 2.834 1.00 124.41 142 SER F O 1
ATOM 13269 N N . VAL F 3 101 ? -73.501 -41.204 3.271 1.00 121.55 143 VAL F N 1
ATOM 13270 C CA . VAL F 3 101 ? -73.450 -41.674 1.877 1.00 126.46 143 VAL F CA 1
ATOM 13271 C C . VAL F 3 101 ? -73.931 -43.117 1.745 1.00 130.70 143 VAL F C 1
ATOM 13272 O O . VAL F 3 101 ? -73.627 -43.935 2.617 1.00 129.27 143 VAL F O 1
ATOM 13276 N N . PRO F 3 102 ? -74.666 -43.436 0.649 1.00 136.61 144 PRO F N 1
ATOM 13277 C CA . PRO F 3 102 ? -75.237 -44.778 0.449 1.00 141.12 144 PRO F CA 1
ATOM 13278 C C . PRO F 3 102 ? -74.179 -45.881 0.519 1.00 139.25 144 PRO F C 1
ATOM 13279 O O . PRO F 3 102 ? -74.429 -46.959 1.052 1.00 139.97 144 PRO F O 1
ATOM 13283 N N . GLU F 3 103 ? -72.999 -45.580 -0.007 1.00 137.07 145 GLU F N 1
ATOM 13284 C CA . GLU F 3 103 ? -71.856 -46.491 -0.008 1.00 135.94 145 GLU F CA 1
ATOM 13285 C C . GLU F 3 103 ? -71.373 -46.904 1.410 1.00 130.54 145 GLU F C 1
ATOM 13286 O O . GLU F 3 103 ? -70.931 -48.041 1.605 1.00 130.87 145 GLU F O 1
ATOM 13292 N N . LYS F 3 104 ? -71.470 -45.991 2.383 1.00 125.46 146 LYS F N 1
ATOM 13293 C CA . LYS F 3 104 ? -71.103 -46.266 3.791 1.00 120.28 146 LYS F CA 1
ATOM 13294 C C . LYS F 3 104 ? -69.602 -46.494 4.001 1.00 115.18 146 LYS F C 1
ATOM 13295 O O . LYS F 3 104 ? -69.192 -47.096 4.996 1.00 112.20 146 LYS F O 1
ATOM 13301 N N . ARG F 3 105 ? -68.798 -46.001 3.062 1.00 113.94 147 ARG F N 1
ATOM 13302 C CA . ARG F 3 105 ? -67.355 -46.211 3.048 1.00 109.80 147 ARG F CA 1
ATOM 13303 C C . ARG F 3 105 ? -66.665 -45.005 2.419 1.00 108.06 147 ARG F C 1
ATOM 13304 O O . ARG F 3 105 ? -67.315 -44.153 1.806 1.00 109.24 147 ARG F O 1
ATOM 13312 N N . PHE F 3 106 ? -65.344 -44.943 2.565 1.00 104.88 148 PHE F N 1
ATOM 13313 C CA . PHE F 3 106 ? -64.549 -43.897 1.928 1.00 104.07 148 PHE F CA 1
ATOM 13314 C C . PHE F 3 106 ? -63.799 -44.405 0.705 1.00 106.84 148 PHE F C 1
ATOM 13315 O O . PHE F 3 106 ? -63.479 -45.594 0.623 1.00 108.11 148 PHE F O 1
ATOM 13323 N N . PRO F 3 107 ? -63.519 -43.503 -0.255 1.00 108.34 149 PRO F N 1
ATOM 13324 C CA . PRO F 3 107 ? -62.528 -43.818 -1.276 1.00 110.04 149 PRO F CA 1
ATOM 13325 C C . PRO F 3 107 ? -61.200 -44.069 -0.575 1.00 106.82 149 PRO F C 1
ATOM 13326 O O . PRO F 3 107 ? -60.929 -43.446 0.453 1.00 102.52 149 PRO F O 1
ATOM 13330 N N . VAL F 3 108 ? -60.394 -44.976 -1.122 1.00 109.54 150 VAL F N 1
ATOM 13331 C CA . VAL F 3 108 ? -59.094 -45.348 -0.541 1.00 106.91 150 VAL F CA 1
ATOM 13332 C C . VAL F 3 108 ? -58.227 -44.142 -0.134 1.00 103.34 150 VAL F C 1
ATOM 13333 O O . VAL F 3 108 ? -57.656 -44.136 0.965 1.00 99.98 150 VAL F O 1
ATOM 13337 N N . CYS F 3 109 ? -58.136 -43.121 -0.988 1.00 104.23 151 CYS F N 1
ATOM 13338 C CA . CYS F 3 109 ? -57.277 -41.972 -0.667 1.00 101.54 151 CYS F CA 1
ATOM 13339 C C . CYS F 3 109 ? -57.678 -41.221 0.617 1.00 96.57 151 CYS F C 1
ATOM 13340 O O . CYS F 3 109 ? -56.818 -40.848 1.408 1.00 92.02 151 CYS F O 1
ATOM 13343 N N . GLN F 3 110 ? -58.980 -41.012 0.801 1.00 97.63 152 GLN F N 1
ATOM 13344 C CA . GLN F 3 110 ? -59.538 -40.385 2.004 1.00 94.35 152 GLN F CA 1
ATOM 13345 C C . GLN F 3 110 ? -59.299 -41.260 3.229 1.00 91.95 152 GLN F C 1
ATOM 13346 O O . GLN F 3 110 ? -58.753 -40.790 4.239 1.00 89.39 152 GLN F O 1
ATOM 13352 N N . ALA F 3 111 ? -59.690 -42.531 3.114 1.00 93.09 153 ALA F N 1
ATOM 13353 C CA . ALA F 3 111 ? -59.538 -43.535 4.168 1.00 91.45 153 ALA F CA 1
ATOM 13354 C C . ALA F 3 111 ? -58.100 -43.722 4.644 1.00 88.44 153 ALA F C 1
ATOM 13355 O O . ALA F 3 111 ? -57.860 -43.920 5.830 1.00 86.53 153 ALA F O 1
ATOM 13357 N N . HIS F 3 112 ? -57.156 -43.655 3.706 1.00 88.94 154 HIS F N 1
ATOM 13358 C CA . HIS F 3 112 ? -55.728 -43.771 3.980 1.00 85.08 154 HIS F CA 1
ATOM 13359 C C . HIS F 3 112 ? -55.215 -42.623 4.873 1.00 81.01 154 HIS F C 1
ATOM 13360 O O . HIS F 3 112 ? -54.603 -42.875 5.921 1.00 79.13 154 HIS F O 1
ATOM 13367 N N . GLY F 3 113 ? -55.478 -41.375 4.480 1.00 79.77 155 GLY F N 1
ATOM 13368 C CA . GLY F 3 113 ? -55.145 -40.213 5.319 1.00 75.33 155 GLY F CA 1
ATOM 13369 C C . GLY F 3 113 ? -55.691 -40.363 6.736 1.00 74.24 155 GLY F C 1
ATOM 13370 O O . GLY F 3 113 ? -54.952 -40.227 7.713 1.00 70.04 155 GLY F O 1
ATOM 13371 N N . TYR F 3 114 ? -56.983 -40.677 6.851 1.00 75.76 156 TYR F N 1
ATOM 13372 C CA . TYR F 3 114 ? -57.571 -40.925 8.158 1.00 74.74 156 TYR F CA 1
ATOM 13373 C C . TYR F 3 114 ? -56.829 -42.025 8.897 1.00 73.91 156 TYR F C 1
ATOM 13374 O O . TYR F 3 114 ? -56.573 -41.898 10.101 1.00 72.18 156 TYR F O 1
ATOM 13383 N N . PHE F 3 115 ? -56.476 -43.092 8.183 1.00 75.63 157 PHE F N 1
ATOM 13384 C CA . PHE F 3 115 ? -55.826 -44.233 8.822 1.00 75.25 157 PHE F CA 1
ATOM 13385 C C . PHE F 3 115 ? -54.417 -43.915 9.357 1.00 72.47 157 PHE F C 1
ATOM 13386 O O . PHE F 3 115 ? -54.042 -44.389 10.437 1.00 71.17 157 PHE F O 1
ATOM 13394 N N . CYS F 3 116 ? -53.649 -43.117 8.614 1.00 71.90 158 CYS F N 1
ATOM 13395 C CA . CYS F 3 116 ? -52.310 -42.684 9.067 1.00 69.18 158 CYS F CA 1
ATOM 13396 C C . CYS F 3 116 ? -52.397 -41.716 10.243 1.00 66.50 158 CYS F C 1
ATOM 13397 O O . CYS F 3 116 ? -51.574 -41.754 11.166 1.00 66.41 158 CYS F O 1
ATOM 13400 N N . GLN F 3 117 ? -53.389 -40.835 10.202 1.00 66.11 159 GLN F N 1
ATOM 13401 C CA . GLN F 3 117 ? -53.661 -39.967 11.324 1.00 64.40 159 GLN F CA 1
ATOM 13402 C C . GLN F 3 117 ? -54.003 -40.791 12.555 1.00 64.65 159 GLN F C 1
ATOM 13403 O O . GLN F 3 117 ? -53.625 -40.433 13.669 1.00 64.12 159 GLN F O 1
ATOM 13409 N N . LEU F 3 118 ? -54.701 -41.904 12.342 1.00 66.73 160 LEU F N 1
ATOM 13410 C CA . LEU F 3 118 ? -55.132 -42.766 13.438 1.00 66.03 160 LEU F CA 1
ATOM 13411 C C . LEU F 3 118 ? -53.944 -43.521 14.022 1.00 65.51 160 LEU F C 1
ATOM 13412 O O . LEU F 3 118 ? -53.786 -43.582 15.251 1.00 64.43 160 LEU F O 1
ATOM 13417 N N . ILE F 3 119 ? -53.110 -44.086 13.151 1.00 66.26 161 ILE F N 1
ATOM 13418 C CA . ILE F 3 119 ? -51.851 -44.682 13.606 1.00 66.18 161 ILE F CA 1
ATOM 13419 C C . ILE F 3 119 ? -51.011 -43.684 14.410 1.00 62.47 161 ILE F C 1
ATOM 13420 O O . ILE F 3 119 ? -50.481 -44.043 15.463 1.00 62.72 161 ILE F O 1
ATOM 13425 N N . ASP F 3 120 ? -50.916 -42.438 13.955 1.00 59.79 162 ASP F N 1
ATOM 13426 C CA . ASP F 3 120 ? -50.188 -41.426 14.747 1.00 57.55 162 ASP F CA 1
ATOM 13427 C C . ASP F 3 120 ? -50.713 -41.251 16.180 1.00 55.14 162 ASP F C 1
ATOM 13428 O O . ASP F 3 120 ? -49.935 -41.227 17.136 1.00 55.30 162 ASP F O 1
ATOM 13433 N N . GLY F 3 121 ? -52.026 -41.152 16.325 1.00 54.72 163 GLY F N 1
ATOM 13434 C CA . GLY F 3 121 ? -52.647 -40.994 17.629 1.00 53.50 163 GLY F CA 1
ATOM 13435 C C . GLY F 3 121 ? -52.449 -42.204 18.513 1.00 54.03 163 GLY F C 1
ATOM 13436 O O . GLY F 3 121 ? -52.109 -42.076 19.699 1.00 52.81 163 GLY F O 1
ATOM 13437 N N . LEU F 3 122 ? -52.660 -43.383 17.931 1.00 57.36 164 LEU F N 1
ATOM 13438 C CA . LEU F 3 122 ? -52.454 -44.643 18.636 1.00 58.99 164 LEU F CA 1
ATOM 13439 C C . LEU F 3 122 ? -51.025 -44.795 19.113 1.00 58.46 164 LEU F C 1
ATOM 13440 O O . LEU F 3 122 ? -50.796 -45.193 20.256 1.00 60.55 164 LEU F O 1
ATOM 13445 N N . GLU F 3 123 ? -50.067 -44.476 18.246 1.00 57.39 165 GLU F N 1
ATOM 13446 C CA . GLU F 3 123 ? -48.676 -44.593 18.609 1.00 56.05 165 GLU F CA 1
ATOM 13447 C C . GLU F 3 123 ? -48.381 -43.682 19.778 1.00 53.46 165 GLU F C 1
ATOM 13448 O O . GLU F 3 123 ? -47.750 -44.092 20.758 1.00 54.66 165 GLU F O 1
ATOM 13454 N N . TYR F 3 124 ? -48.868 -42.455 19.693 1.00 51.24 166 TYR F N 1
ATOM 13455 C CA . TYR F 3 124 ? -48.725 -41.531 20.797 1.00 49.83 166 TYR F CA 1
ATOM 13456 C C . TYR F 3 124 ? -49.280 -42.097 22.098 1.00 51.33 166 TYR F C 1
ATOM 13457 O O . TYR F 3 124 ? -48.556 -42.166 23.091 1.00 50.92 166 TYR F O 1
ATOM 13466 N N . LEU F 3 125 ? -50.556 -42.508 22.073 1.00 52.72 167 LEU F N 1
ATOM 13467 C CA . LEU F 3 125 ? -51.281 -42.957 23.267 1.00 53.69 167 LEU F CA 1
ATOM 13468 C C . LEU F 3 125 ? -50.642 -44.171 23.910 1.00 54.77 167 LEU F C 1
ATOM 13469 O O . LEU F 3 125 ? -50.586 -44.287 25.154 1.00 54.59 167 LEU F O 1
ATOM 13474 N N . HIS F 3 126 ? -50.156 -45.073 23.058 1.00 54.48 168 HIS F N 1
ATOM 13475 C CA . HIS F 3 126 ? -49.536 -46.294 23.536 1.00 55.03 168 HIS F CA 1
ATOM 13476 C C . HIS F 3 126 ? -48.245 -45.970 24.217 1.00 54.19 168 HIS F C 1
ATOM 13477 O O . HIS F 3 126 ? -47.868 -46.618 25.190 1.00 55.40 168 HIS F O 1
ATOM 13484 N N . SER F 3 127 ? -47.576 -44.942 23.702 1.00 53.09 169 SER F N 1
ATOM 13485 C CA . SER F 3 127 ? -46.293 -44.545 24.216 1.00 51.46 169 SER F CA 1
ATOM 13486 C C . SER F 3 127 ? -46.498 -43.876 25.568 1.00 50.09 169 SER F C 1
ATOM 13487 O O . SER F 3 127 ? -45.599 -43.892 26.404 1.00 49.66 169 SER F O 1
ATOM 13490 N N . GLN F 3 128 ? -47.689 -43.313 25.777 1.00 48.85 170 GLN F N 1
ATOM 13491 C CA . GLN F 3 128 ? -48.109 -42.855 27.110 1.00 49.73 170 GLN F CA 1
ATOM 13492 C C . GLN F 3 128 ? -48.635 -43.996 27.998 1.00 52.31 170 GLN F C 1
ATOM 13493 O O . GLN F 3 128 ? -49.096 -43.767 29.116 1.00 53.58 170 GLN F O 1
ATOM 13499 N N . GLY F 3 129 ? -48.573 -45.224 27.492 1.00 53.94 171 GLY F N 1
ATOM 13500 C CA . GLY F 3 129 ? -49.179 -46.362 28.163 1.00 55.67 171 GLY F CA 1
ATOM 13501 C C . GLY F 3 129 ? -50.696 -46.317 28.245 1.00 56.30 171 GLY F C 1
ATOM 13502 O O . GLY F 3 129 ? -51.299 -46.917 29.145 1.00 58.08 171 GLY F O 1
ATOM 13503 N N . ILE F 3 130 ? -51.325 -45.610 27.316 1.00 55.10 172 ILE F N 1
ATOM 13504 C CA . ILE F 3 130 ? -52.772 -45.625 27.254 1.00 56.95 172 ILE F CA 1
ATOM 13505 C C . ILE F 3 130 ? -53.200 -46.715 26.269 1.00 59.93 172 ILE F C 1
ATOM 13506 O O . ILE F 3 130 ? -52.754 -46.734 25.106 1.00 59.58 172 ILE F O 1
ATOM 13511 N N . VAL F 3 131 ? -54.041 -47.633 26.747 1.00 63.05 173 VAL F N 1
ATOM 13512 C CA . VAL F 3 131 ? -54.719 -48.608 25.888 1.00 66.15 173 VAL F CA 1
ATOM 13513 C C . VAL F 3 131 ? -56.146 -48.103 25.721 1.00 67.22 173 VAL F C 1
ATOM 13514 O O . VAL F 3 131 ? -56.901 -48.072 26.692 1.00 69.86 173 VAL F O 1
ATOM 13518 N N . HIS F 3 132 ? -56.515 -47.694 24.509 1.00 66.94 174 HIS F N 1
ATOM 13519 C CA . HIS F 3 132 ? -57.789 -46.988 24.301 1.00 67.33 174 HIS F CA 1
ATOM 13520 C C . HIS F 3 132 ? -59.039 -47.870 24.510 1.00 70.27 174 HIS F C 1
ATOM 13521 O O . HIS F 3 132 ? -60.039 -47.431 25.091 1.00 71.36 174 HIS F O 1
ATOM 13528 N N . LYS F 3 133 ? -58.973 -49.095 23.996 1.00 71.99 175 LYS F N 1
ATOM 13529 C CA . LYS F 3 133 ? -60.001 -50.130 24.172 1.00 74.20 175 LYS F CA 1
ATOM 13530 C C . LYS F 3 133 ? -61.314 -49.937 23.402 1.00 76.98 175 LYS F C 1
ATOM 13531 O O . LYS F 3 133 ? -62.085 -50.895 23.288 1.00 80.93 175 LYS F O 1
ATOM 13537 N N . ASP F 3 134 ? -61.571 -48.736 22.872 1.00 75.36 176 ASP F N 1
ATOM 13538 C CA . ASP F 3 134 ? -62.788 -48.482 22.085 1.00 76.89 176 ASP F CA 1
ATOM 13539 C C . ASP F 3 134 ? -62.541 -47.728 20.768 1.00 76.62 176 ASP F C 1
ATOM 13540 O O . ASP F 3 134 ? -63.297 -46.811 20.424 1.00 76.92 176 ASP F O 1
ATOM 13545 N N . ILE F 3 135 ? -61.502 -48.117 20.022 1.00 76.04 177 ILE F N 1
ATOM 13546 C CA . ILE F 3 135 ? -61.227 -47.488 18.723 1.00 76.36 177 ILE F CA 1
ATOM 13547 C C . ILE F 3 135 ? -62.295 -47.865 17.701 1.00 80.67 177 ILE F C 1
ATOM 13548 O O . ILE F 3 135 ? -62.484 -49.048 17.397 1.00 83.31 177 ILE F O 1
ATOM 13553 N N . LYS F 3 136 ? -62.990 -46.847 17.185 1.00 81.57 178 LYS F N 1
ATOM 13554 C CA . LYS F 3 136 ? -64.088 -47.008 16.209 1.00 83.82 178 LYS F CA 1
ATOM 13555 C C . LYS F 3 136 ? -64.410 -45.656 15.574 1.00 83.02 178 LYS F C 1
ATOM 13556 O O . LYS F 3 136 ? -64.122 -44.615 16.156 1.00 80.82 178 LYS F O 1
ATOM 13562 N N . PRO F 3 137 ? -65.007 -45.658 14.374 1.00 85.95 179 PRO F N 1
ATOM 13563 C CA . PRO F 3 137 ? -65.247 -44.369 13.721 1.00 85.96 179 PRO F CA 1
ATOM 13564 C C . PRO F 3 137 ? -66.064 -43.354 14.533 1.00 85.70 179 PRO F C 1
ATOM 13565 O O . PRO F 3 137 ? -65.817 -42.147 14.440 1.00 85.00 179 PRO F O 1
ATOM 13569 N N . GLY F 3 138 ? -66.995 -43.829 15.346 1.00 87.20 180 GLY F N 1
ATOM 13570 C CA . GLY F 3 138 ? -67.811 -42.928 16.151 1.00 88.29 180 GLY F CA 1
ATOM 13571 C C . GLY F 3 138 ? -67.005 -42.220 17.213 1.00 85.40 180 GLY F C 1
ATOM 13572 O O . GLY F 3 138 ? -67.448 -41.222 17.780 1.00 86.36 180 GLY F O 1
ATOM 13573 N N . ASN F 3 139 ? -65.809 -42.747 17.466 1.00 83.21 181 ASN F N 1
ATOM 13574 C CA . ASN F 3 139 ? -64.897 -42.240 18.477 1.00 78.93 181 ASN F CA 1
ATOM 13575 C C . ASN F 3 139 ? -63.755 -41.445 17.838 1.00 77.12 181 ASN F C 1
ATOM 13576 O O . ASN F 3 139 ? -62.876 -40.930 18.545 1.00 74.80 181 ASN F O 1
ATOM 13581 N N . LEU F 3 140 ? -63.760 -41.351 16.505 1.00 78.05 182 LEU F N 1
ATOM 13582 C CA . LEU F 3 140 ? -62.745 -40.563 15.774 1.00 76.56 182 LEU F CA 1
ATOM 13583 C C . LEU F 3 140 ? -63.380 -39.323 15.134 1.00 77.70 182 LEU F C 1
ATOM 13584 O O . LEU F 3 140 ? -64.183 -39.443 14.213 1.00 81.70 182 LEU F O 1
ATOM 13589 N N . LEU F 3 141 ? -63.040 -38.144 15.648 1.00 75.21 183 LEU F N 1
ATOM 13590 C CA . LEU F 3 141 ? -63.633 -36.883 15.194 1.00 76.00 183 LEU F CA 1
ATOM 13591 C C . LEU F 3 141 ? -62.703 -36.129 14.235 1.00 75.69 183 LEU F C 1
ATOM 13592 O O . LEU F 3 141 ? -61.505 -36.423 14.170 1.00 74.19 183 LEU F O 1
ATOM 13597 N N . LEU F 3 142 ? -63.249 -35.142 13.522 1.00 77.93 184 LEU F N 1
ATOM 13598 C CA . LEU F 3 142 ? -62.479 -34.331 12.553 1.00 78.84 184 LEU F CA 1
ATOM 13599 C C . LEU F 3 142 ? -62.624 -32.824 12.777 1.00 79.08 184 LEU F C 1
ATOM 13600 O O . LEU F 3 142 ? -63.749 -32.317 12.890 1.00 81.84 184 LEU F O 1
ATOM 13605 N N . THR F 3 143 ? -61.496 -32.113 12.821 1.00 75.94 185 THR F N 1
ATOM 13606 C CA . THR F 3 143 ? -61.515 -30.653 12.893 1.00 76.24 185 THR F CA 1
ATOM 13607 C C . THR F 3 143 ? -61.872 -30.153 11.522 1.00 78.44 185 THR F C 1
ATOM 13608 O O . THR F 3 143 ? -61.946 -30.939 10.576 1.00 80.47 185 THR F O 1
ATOM 13612 N N . THR F 3 144 ? -62.077 -28.844 11.400 1.00 79.56 186 THR F N 1
ATOM 13613 C CA . THR F 3 144 ? -62.435 -28.240 10.112 1.00 79.99 186 THR F CA 1
ATOM 13614 C C . THR F 3 144 ? -61.255 -28.299 9.158 1.00 80.08 186 THR F C 1
ATOM 13615 O O . THR F 3 144 ? -61.420 -28.227 7.943 1.00 81.81 186 THR F O 1
ATOM 13619 N N . GLY F 3 145 ? -60.060 -28.440 9.723 1.00 78.44 187 GLY F N 1
ATOM 13620 C CA . GLY F 3 145 ? -58.845 -28.538 8.926 1.00 78.11 187 GLY F CA 1
ATOM 13621 C C . GLY F 3 145 ? -58.508 -29.968 8.571 1.00 77.89 187 GLY F C 1
ATOM 13622 O O . GLY F 3 145 ? -57.403 -30.251 8.137 1.00 78.07 187 GLY F O 1
ATOM 13623 N N . GLY F 3 146 ? -59.458 -30.873 8.773 1.00 79.32 188 GLY F N 1
ATOM 13624 C CA . GLY F 3 146 ? -59.265 -32.283 8.454 1.00 79.81 188 GLY F CA 1
ATOM 13625 C C . GLY F 3 146 ? -58.265 -33.031 9.321 1.00 77.69 188 GLY F C 1
ATOM 13626 O O . GLY F 3 146 ? -57.714 -34.035 8.880 1.00 78.34 188 GLY F O 1
ATOM 13627 N N . THR F 3 147 ? -58.018 -32.547 10.541 1.00 75.40 189 THR F N 1
ATOM 13628 C CA . THR F 3 147 ? -57.160 -33.248 11.498 1.00 72.57 189 THR F CA 1
ATOM 13629 C C . THR F 3 147 ? -57.990 -34.239 12.307 1.00 72.63 189 THR F C 1
ATOM 13630 O O . THR F 3 147 ? -58.988 -33.861 12.920 1.00 73.95 189 THR F O 1
ATOM 13634 N N . LEU F 3 148 ? -57.591 -35.508 12.307 1.00 71.87 190 LEU F N 1
ATOM 13635 C CA . LEU F 3 148 ? -58.312 -36.539 13.071 1.00 71.52 190 LEU F CA 1
ATOM 13636 C C . LEU F 3 148 ? -57.988 -36.454 14.570 1.00 69.12 190 LEU F C 1
ATOM 13637 O O . LEU F 3 148 ? -56.827 -36.315 14.949 1.00 66.45 190 LEU F O 1
ATOM 13642 N N . LYS F 3 149 ? -59.015 -36.525 15.415 1.00 68.99 191 LYS F N 1
ATOM 13643 C CA . LYS F 3 149 ? -58.816 -36.476 16.867 1.00 67.03 191 LYS F CA 1
ATOM 13644 C C . LYS F 3 149 ? -59.413 -37.717 17.515 1.00 67.79 191 LYS F C 1
ATOM 13645 O O . LYS F 3 149 ? -60.623 -37.948 17.415 1.00 70.60 191 LYS F O 1
ATOM 13651 N N . ILE F 3 150 ? -58.578 -38.521 18.167 1.00 65.03 192 ILE F N 1
ATOM 13652 C CA . ILE F 3 150 ? -59.087 -39.682 18.876 1.00 64.91 192 ILE F CA 1
ATOM 13653 C C . ILE F 3 150 ? -59.804 -39.198 20.130 1.00 66.05 192 ILE F C 1
ATOM 13654 O O . ILE F 3 150 ? -59.225 -38.488 20.947 1.00 65.84 192 ILE F O 1
ATOM 13659 N N . SER F 3 151 ? -61.072 -39.564 20.267 1.00 67.87 193 SER F N 1
ATOM 13660 C CA . SER F 3 151 ? -61.867 -39.086 21.379 1.00 68.11 193 SER F CA 1
ATOM 13661 C C . SER F 3 151 ? -62.360 -40.239 22.248 1.00 68.31 193 SER F C 1
ATOM 13662 O O . SER F 3 151 ? -61.953 -41.382 22.046 1.00 67.48 193 SER F O 1
ATOM 13665 N N . ALA F 3 152 ? -63.217 -39.932 23.223 1.00 69.15 194 ALA F N 1
ATOM 13666 C CA . ALA F 3 152 ? -63.883 -40.951 24.036 1.00 71.50 194 ALA F CA 1
ATOM 13667 C C . ALA F 3 152 ? -62.900 -41.930 24.707 1.00 70.92 194 ALA F C 1
ATOM 13668 O O . ALA F 3 152 ? -62.901 -43.145 24.456 1.00 72.09 194 ALA F O 1
ATOM 13670 N N . LEU F 3 153 ? -62.063 -41.375 25.573 1.00 69.37 195 LEU F N 1
ATOM 13671 C CA . LEU F 3 153 ? -61.119 -42.161 26.359 1.00 68.98 195 LEU F CA 1
ATOM 13672 C C . LEU F 3 153 ? -61.825 -42.792 27.572 1.00 70.94 195 LEU F C 1
ATOM 13673 O O . LEU F 3 153 ? -61.182 -43.214 28.536 1.00 70.87 195 LEU F O 1
ATOM 13678 N N . GLY F 3 154 ? -63.153 -42.869 27.494 1.00 73.87 196 GLY F N 1
ATOM 13679 C CA . GLY F 3 154 ? -64.002 -43.357 28.582 1.00 76.20 196 GLY F CA 1
ATOM 13680 C C . GLY F 3 154 ? -63.588 -44.665 29.234 1.00 76.52 196 GLY F C 1
ATOM 13681 O O . GLY F 3 154 ? -63.564 -44.765 30.458 1.00 77.65 196 GLY F O 1
ATOM 13682 N N . VAL F 3 155 ? -63.259 -45.667 28.420 1.00 76.33 197 VAL F N 1
ATOM 13683 C CA . VAL F 3 155 ? -62.944 -47.007 28.932 1.00 77.03 197 VAL F CA 1
ATOM 13684 C C . VAL F 3 155 ? -61.471 -47.396 28.780 1.00 74.94 197 VAL F C 1
ATOM 13685 O O . VAL F 3 155 ? -61.127 -48.581 28.778 1.00 75.98 197 VAL F O 1
ATOM 13689 N N . ALA F 3 156 ? -60.606 -46.391 28.679 1.00 73.25 198 ALA F N 1
ATOM 13690 C CA . ALA F 3 156 ? -59.181 -46.614 28.456 1.00 70.64 198 ALA F CA 1
ATOM 13691 C C . ALA F 3 156 ? -58.471 -47.086 29.728 1.00 71.24 198 ALA F C 1
ATOM 13692 O O . ALA F 3 156 ? -58.864 -46.726 30.842 1.00 72.26 198 ALA F O 1
ATOM 13694 N N . GLU F 3 157 ? -57.429 -47.894 29.560 1.00 70.60 199 GLU F N 1
ATOM 13695 C CA . GLU F 3 157 ? -56.617 -48.336 30.690 1.00 70.99 199 GLU F CA 1
ATOM 13696 C C . GLU F 3 157 ? -55.224 -47.725 30.629 1.00 67.38 199 GLU F C 1
ATOM 13697 O O . GLU F 3 157 ? -54.460 -47.997 29.724 1.00 67.84 199 GLU F O 1
ATOM 13703 N N . ALA F 3 158 ? -54.910 -46.878 31.593 1.00 66.02 200 ALA F N 1
ATOM 13704 C CA . ALA F 3 158 ? -53.568 -46.356 31.737 1.00 63.81 200 ALA F CA 1
ATOM 13705 C C . ALA F 3 158 ? -52.706 -47.450 32.340 1.00 64.43 200 ALA F C 1
ATOM 13706 O O . ALA F 3 158 ? -52.965 -47.907 33.453 1.00 66.30 200 ALA F O 1
ATOM 13708 N N . LEU F 3 159 ? -51.685 -47.881 31.609 1.00 63.29 201 LEU F N 1
ATOM 13709 C CA . LEU F 3 159 ? -50.744 -48.858 32.151 1.00 63.01 201 LEU F CA 1
ATOM 13710 C C . LEU F 3 159 ? -49.753 -48.174 33.082 1.00 61.28 201 LEU F C 1
ATOM 13711 O O . LEU F 3 159 ? -49.508 -46.986 32.980 1.00 59.24 201 LEU F O 1
ATOM 13716 N N . HIS F 3 160 ? -49.205 -48.937 34.008 1.00 64.25 202 HIS F N 1
ATOM 13717 C CA . HIS F 3 160 ? -48.271 -48.427 35.007 1.00 65.30 202 HIS F CA 1
ATOM 13718 C C . HIS F 3 160 ? -46.917 -48.212 34.325 1.00 63.59 202 HIS F C 1
ATOM 13719 O O . HIS F 3 160 ? -46.444 -49.090 33.604 1.00 63.42 202 HIS F O 1
ATOM 13726 N N . PRO F 3 161 ? -46.288 -47.039 34.540 1.00 62.23 203 PRO F N 1
ATOM 13727 C CA . PRO F 3 161 ? -44.972 -46.755 33.961 1.00 60.13 203 PRO F CA 1
ATOM 13728 C C . PRO F 3 161 ? -43.926 -47.798 34.324 1.00 61.04 203 PRO F C 1
ATOM 13729 O O . PRO F 3 161 ? -42.848 -47.797 33.753 1.00 62.41 203 PRO F O 1
ATOM 13733 N N . PHE F 3 162 ? -44.229 -48.673 35.273 1.00 62.02 204 PHE F N 1
ATOM 13734 C CA . PHE F 3 162 ? -43.293 -49.728 35.636 1.00 62.93 204 PHE F CA 1
ATOM 13735 C C . PHE F 3 162 ? -43.791 -51.144 35.370 1.00 63.66 204 PHE F C 1
ATOM 13736 O O . PHE F 3 162 ? -43.097 -52.105 35.675 1.00 64.64 204 PHE F O 1
ATOM 13744 N N . ALA F 3 163 ? -44.988 -51.271 34.803 1.00 93.80 205 ALA F N 1
ATOM 13745 C CA . ALA F 3 163 ? -45.406 -52.539 34.231 1.00 94.59 205 ALA F CA 1
ATOM 13746 C C . ALA F 3 163 ? -44.432 -52.872 33.088 1.00 94.50 205 ALA F C 1
ATOM 13747 O O . ALA F 3 163 ? -44.088 -52.005 32.277 1.00 91.11 205 ALA F O 1
ATOM 13749 N N . ALA F 3 164 ? -43.958 -54.115 33.055 1.00 98.89 206 ALA F N 1
ATOM 13750 C CA . ALA F 3 164 ? -43.059 -54.569 31.993 1.00 99.78 206 ALA F CA 1
ATOM 13751 C C . ALA F 3 164 ? -43.822 -54.722 30.673 1.00 96.97 206 ALA F C 1
ATOM 13752 O O . ALA F 3 164 ? -43.335 -54.326 29.608 1.00 94.75 206 ALA F O 1
ATOM 13754 N N . ASP F 3 165 ? -45.031 -55.274 30.774 1.00 97.35 207 ASP F N 1
ATOM 13755 C CA . ASP F 3 165 ? -45.888 -55.558 29.630 1.00 95.00 207 ASP F CA 1
ATOM 13756 C C . ASP F 3 165 ? -47.103 -54.653 29.566 1.00 90.75 207 ASP F C 1
ATOM 13757 O O . ASP F 3 165 ? -47.434 -53.965 30.536 1.00 89.89 207 ASP F O 1
ATOM 13762 N N . ASP F 3 166 ? -47.771 -54.682 28.416 1.00 88.34 208 ASP F N 1
ATOM 13763 C CA . ASP F 3 166 ? -49.051 -54.010 28.224 1.00 85.92 208 ASP F CA 1
ATOM 13764 C C . ASP F 3 166 ? -50.224 -54.926 28.603 1.00 89.56 208 ASP F C 1
ATOM 13765 O O . ASP F 3 166 ? -51.331 -54.791 28.068 1.00 88.29 208 ASP F O 1
ATOM 13770 N N . THR F 3 167 ? -49.960 -55.844 29.537 1.00 94.57 209 THR F N 1
ATOM 13771 C CA . THR F 3 167 ? -50.918 -56.846 30.020 1.00 98.82 209 THR F CA 1
ATOM 13772 C C . THR F 3 167 ? -52.184 -56.222 30.615 1.00 98.06 209 THR F C 1
ATOM 13773 O O . THR F 3 167 ? -52.106 -55.295 31.422 1.00 95.85 209 THR F O 1
ATOM 13777 N N . CYS F 3 168 ? -53.342 -56.742 30.203 1.00 100.27 210 CYS F N 1
ATOM 13778 C CA . CYS F 3 168 ? -54.647 -56.195 30.598 1.00 100.93 210 CYS F CA 1
ATOM 13779 C C . CYS F 3 168 ? -55.624 -57.238 31.156 1.00 107.00 210 CYS F C 1
ATOM 13780 O O . CYS F 3 168 ? -55.297 -58.426 31.225 1.00 111.84 210 CYS F O 1
ATOM 13783 N N . ARG F 3 169 ? -56.821 -56.800 31.551 1.00 107.91 211 ARG F N 1
ATOM 13784 C CA . ARG F 3 169 ? -57.770 -57.693 32.234 1.00 113.56 211 ARG F CA 1
ATOM 13785 C C . ARG F 3 169 ? -59.238 -57.503 31.824 1.00 113.64 211 ARG F C 1
ATOM 13786 O O . ARG F 3 169 ? -59.987 -58.477 31.747 1.00 117.76 211 ARG F O 1
ATOM 13794 N N . THR F 3 170 ? -59.642 -56.257 31.571 1.00 109.96 212 THR F N 1
ATOM 13795 C CA . THR F 3 170 ? -61.044 -55.936 31.256 1.00 110.35 212 THR F CA 1
ATOM 13796 C C . THR F 3 170 ? -61.288 -55.509 29.805 1.00 107.28 212 THR F C 1
ATOM 13797 O O . THR F 3 170 ? -60.370 -55.052 29.109 1.00 103.46 212 THR F O 1
ATOM 13801 N N . SER F 3 171 ? -62.547 -55.641 29.383 1.00 108.84 213 SER F N 1
ATOM 13802 C CA . SER F 3 171 ? -62.968 -55.444 27.998 1.00 107.39 213 SER F CA 1
ATOM 13803 C C . SER F 3 171 ? -63.604 -54.070 27.781 1.00 103.94 213 SER F C 1
ATOM 13804 O O . SER F 3 171 ? -62.961 -53.133 27.287 1.00 99.93 213 SER F O 1
ATOM 13807 N N . GLN F 3 172 ? -64.894 -54.017 28.118 1.00 105.89 214 GLN F N 1
ATOM 13808 C CA . GLN F 3 172 ? -65.788 -52.846 28.092 1.00 104.50 214 GLN F CA 1
ATOM 13809 C C . GLN F 3 172 ? -65.793 -51.916 26.855 1.00 100.76 214 GLN F C 1
ATOM 13810 O O . GLN F 3 172 ? -66.523 -50.923 26.832 1.00 100.26 214 GLN F O 1
ATOM 13816 N N . GLY F 3 173 ? -65.012 -52.249 25.826 1.00 98.75 215 GLY F N 1
ATOM 13817 C CA . GLY F 3 173 ? -65.082 -51.539 24.544 1.00 96.13 215 GLY F CA 1
ATOM 13818 C C . GLY F 3 173 ? -66.341 -51.915 23.768 1.00 100.96 215 GLY F C 1
ATOM 13819 O O . GLY F 3 173 ? -67.140 -52.755 24.225 1.00 104.07 215 GLY F O 1
ATOM 13820 N N . SER F 3 174 ? -66.526 -51.307 22.592 1.00 99.44 216 SER F N 1
ATOM 13821 C CA . SER F 3 174 ? -67.700 -51.613 21.754 1.00 102.76 216 SER F CA 1
ATOM 13822 C C . SER F 3 174 ? -67.639 -53.050 21.223 1.00 105.72 216 SER F C 1
ATOM 13823 O O . SER F 3 174 ? -66.588 -53.482 20.742 1.00 104.36 216 SER F O 1
ATOM 13826 N N . PRO F 3 175 ? -68.770 -53.785 21.298 1.00 110.63 217 PRO F N 1
ATOM 13827 C CA . PRO F 3 175 ? -68.806 -55.231 21.026 1.00 114.46 217 PRO F CA 1
ATOM 13828 C C . PRO F 3 175 ? -68.234 -55.666 19.675 1.00 113.26 217 PRO F C 1
ATOM 13829 O O . PRO F 3 175 ? -67.466 -56.631 19.626 1.00 114.29 217 PRO F O 1
ATOM 13833 N N . ALA F 3 176 ? -68.592 -54.966 18.600 1.00 111.14 218 ALA F N 1
ATOM 13834 C CA . ALA F 3 176 ? -68.167 -55.362 17.255 1.00 111.06 218 ALA F CA 1
ATOM 13835 C C . ALA F 3 176 ? -66.643 -55.268 17.047 1.00 106.75 218 ALA F C 1
ATOM 13836 O O . ALA F 3 176 ? -66.049 -56.085 16.338 1.00 108.37 218 ALA F O 1
ATOM 13838 N N . PHE F 3 177 ? -66.021 -54.286 17.696 1.00 101.35 219 PHE F N 1
ATOM 13839 C CA . PHE F 3 177 ? -64.619 -53.954 17.474 1.00 96.33 219 PHE F CA 1
ATOM 13840 C C . PHE F 3 177 ? -63.683 -54.712 18.415 1.00 95.10 219 PHE F C 1
ATOM 13841 O O . PHE F 3 177 ? -62.474 -54.491 18.429 1.00 91.85 219 PHE F O 1
ATOM 13849 N N . GLN F 3 178 ? -64.264 -55.634 19.171 1.00 98.40 220 GLN F N 1
ATOM 13850 C CA . GLN F 3 178 ? -63.542 -56.468 20.123 1.00 98.32 220 GLN F CA 1
ATOM 13851 C C . GLN F 3 178 ? -62.861 -57.656 19.424 1.00 99.49 220 GLN F C 1
ATOM 13852 O O . GLN F 3 178 ? -63.438 -58.251 18.514 1.00 102.72 220 GLN F O 1
ATOM 13858 N N . PRO F 3 179 ? -61.627 -57.999 19.847 1.00 96.57 221 PRO F N 1
ATOM 13859 C CA . PRO F 3 179 ? -60.867 -59.150 19.346 1.00 98.64 221 PRO F CA 1
ATOM 13860 C C . PRO F 3 179 ? -61.329 -60.521 19.900 1.00 104.22 221 PRO F C 1
ATOM 13861 O O . PRO F 3 179 ? -62.303 -60.582 20.658 1.00 105.85 221 PRO F O 1
ATOM 13865 N N . PRO F 3 180 ? -60.646 -61.617 19.504 1.00 107.06 222 PRO F N 1
ATOM 13866 C CA . PRO F 3 180 ? -60.979 -62.955 19.991 1.00 113.73 222 PRO F CA 1
ATOM 13867 C C . PRO F 3 180 ? -60.443 -63.259 21.390 1.00 113.93 222 PRO F C 1
ATOM 13868 O O . PRO F 3 180 ? -60.900 -64.217 22.027 1.00 119.11 222 PRO F O 1
ATOM 13872 N N . GLU F 3 181 ? -59.478 -62.460 21.848 1.00 108.21 223 GLU F N 1
ATOM 13873 C CA . GLU F 3 181 ? -58.958 -62.556 23.213 1.00 108.19 223 GLU F CA 1
ATOM 13874 C C . GLU F 3 181 ? -60.073 -62.264 24.208 1.00 108.68 223 GLU F C 1
ATOM 13875 O O . GLU F 3 181 ? -60.129 -62.844 25.296 1.00 111.70 223 GLU F O 1
ATOM 13881 N N . ILE F 3 182 ? -60.959 -61.355 23.817 1.00 105.96 224 ILE F N 1
ATOM 13882 C CA . ILE F 3 182 ? -62.011 -60.867 24.693 1.00 106.79 224 ILE F CA 1
ATOM 13883 C C . ILE F 3 182 ? -63.302 -61.657 24.513 1.00 113.23 224 ILE F C 1
ATOM 13884 O O . ILE F 3 182 ? -64.043 -61.869 25.471 1.00 116.70 224 ILE F O 1
ATOM 13889 N N . ALA F 3 183 ? -63.551 -62.108 23.287 1.00 115.98 225 ALA F N 1
ATOM 13890 C CA . ALA F 3 183 ? -64.695 -62.961 22.987 1.00 122.84 225 ALA F CA 1
ATOM 13891 C C . ALA F 3 183 ? -64.456 -64.373 23.524 1.00 129.96 225 ALA F C 1
ATOM 13892 O O . ALA F 3 183 ? -64.945 -65.358 22.962 1.00 135.30 225 ALA F O 1
ATOM 13894 N N . ASN F 3 184 ? -63.693 -64.452 24.617 1.00 130.00 226 ASN F N 1
ATOM 13895 C CA . ASN F 3 184 ? -63.327 -65.718 25.261 1.00 136.74 226 ASN F CA 1
ATOM 13896 C C . ASN F 3 184 ? -62.993 -65.578 26.751 1.00 136.89 226 ASN F C 1
ATOM 13897 O O . ASN F 3 184 ? -62.948 -66.578 27.474 1.00 143.46 226 ASN F O 1
ATOM 13902 N N . GLY F 3 185 ? -62.773 -64.343 27.200 1.00 130.59 227 GLY F N 1
ATOM 13903 C CA . GLY F 3 185 ? -62.342 -64.062 28.569 1.00 130.24 227 GLY F CA 1
ATOM 13904 C C . GLY F 3 185 ? -60.829 -63.947 28.633 1.00 127.99 227 GLY F C 1
ATOM 13905 O O . GLY F 3 185 ? -60.267 -62.836 28.644 1.00 120.64 227 GLY F O 1
ATOM 13906 N N . LEU F 3 186 ? -60.182 -65.114 28.663 1.00 133.18 228 LEU F N 1
ATOM 13907 C CA . LEU F 3 186 ? -58.711 -65.267 28.682 1.00 132.46 228 LEU F CA 1
ATOM 13908 C C . LEU F 3 186 ? -58.026 -64.910 30.008 1.00 131.94 228 LEU F C 1
ATOM 13909 O O . LEU F 3 186 ? -57.415 -65.787 30.627 1.00 137.27 228 LEU F O 1
ATOM 13914 N N . ASP F 3 187 ? -58.123 -63.643 30.428 1.00 126.36 229 ASP F N 1
ATOM 13915 C CA . ASP F 3 187 ? -57.740 -63.203 31.789 1.00 126.18 229 ASP F CA 1
ATOM 13916 C C . ASP F 3 187 ? -56.578 -62.218 31.797 1.00 120.43 229 ASP F C 1
ATOM 13917 O O . ASP F 3 187 ? -56.609 -61.243 32.551 1.00 118.10 229 ASP F O 1
ATOM 13922 N N . THR F 3 188 ? -55.549 -62.489 30.988 1.00 119.21 230 THR F N 1
ATOM 13923 C CA . THR F 3 188 ? -54.533 -61.481 30.634 1.00 112.89 230 THR F CA 1
ATOM 13924 C C . THR F 3 188 ? -54.203 -61.535 29.147 1.00 110.85 230 THR F C 1
ATOM 13925 O O . THR F 3 188 ? -54.006 -62.611 28.580 1.00 114.40 230 THR F O 1
ATOM 13929 N N . PHE F 3 189 ? -54.139 -60.357 28.536 1.00 105.70 231 PHE F N 1
ATOM 13930 C CA . PHE F 3 189 ? -53.787 -60.197 27.123 1.00 103.83 231 PHE F CA 1
ATOM 13931 C C . PHE F 3 189 ? -53.072 -58.863 26.911 1.00 98.76 231 PHE F C 1
ATOM 13932 O O . PHE F 3 189 ? -53.240 -57.920 27.701 1.00 96.64 231 PHE F O 1
ATOM 13940 N N . SER F 3 190 ? -52.273 -58.791 25.846 1.00 97.43 232 SER F N 1
ATOM 13941 C CA . SER F 3 190 ? -51.641 -57.539 25.443 1.00 91.66 232 SER F CA 1
ATOM 13942 C C . SER F 3 190 ? -52.719 -56.517 25.117 1.00 87.90 232 SER F C 1
ATOM 13943 O O . SER F 3 190 ? -53.589 -56.762 24.279 1.00 88.95 232 SER F O 1
ATOM 13946 N N . GLY F 3 191 ? -52.660 -55.379 25.797 1.00 84.36 233 GLY F N 1
ATOM 13947 C CA . GLY F 3 191 ? -53.609 -54.296 25.579 1.00 80.18 233 GLY F CA 1
ATOM 13948 C C . GLY F 3 191 ? -53.461 -53.628 24.229 1.00 76.87 233 GLY F C 1
ATOM 13949 O O . GLY F 3 191 ? -54.463 -53.304 23.593 1.00 75.74 233 GLY F O 1
ATOM 13950 N N . PHE F 3 192 ? -52.218 -53.421 23.785 1.00 74.87 234 PHE F N 1
ATOM 13951 C CA . PHE F 3 192 ? -51.988 -52.746 22.507 1.00 72.58 234 PHE F CA 1
ATOM 13952 C C . PHE F 3 192 ? -52.595 -53.531 21.358 1.00 74.22 234 PHE F C 1
ATOM 13953 O O . PHE F 3 192 ? -53.289 -52.964 20.515 1.00 73.57 234 PHE F O 1
ATOM 13961 N N . LYS F 3 193 ? -52.356 -54.841 21.342 1.00 77.17 235 LYS F N 1
ATOM 13962 C CA . LYS F 3 193 ? -52.857 -55.690 20.266 1.00 79.61 235 LYS F CA 1
ATOM 13963 C C . LYS F 3 193 ? -54.391 -55.697 20.202 1.00 80.46 235 LYS F C 1
ATOM 13964 O O . LYS F 3 193 ? -54.962 -56.022 19.162 1.00 81.65 235 LYS F O 1
ATOM 13970 N N . VAL F 3 194 ? -55.047 -55.330 21.305 1.00 79.47 236 VAL F N 1
ATOM 13971 C CA . VAL F 3 194 ? -56.497 -55.118 21.303 1.00 80.45 236 VAL F CA 1
ATOM 13972 C C . VAL F 3 194 ? -56.840 -53.852 20.514 1.00 78.11 236 VAL F C 1
ATOM 13973 O O . VAL F 3 194 ? -57.781 -53.845 19.724 1.00 79.15 236 VAL F O 1
ATOM 13977 N N . ASP F 3 195 ? -56.065 -52.788 20.720 1.00 75.83 237 ASP F N 1
ATOM 13978 C CA . ASP F 3 195 ? -56.218 -51.567 19.934 1.00 73.90 237 ASP F CA 1
ATOM 13979 C C . ASP F 3 195 ? -56.016 -51.840 18.436 1.00 74.97 237 ASP F C 1
ATOM 13980 O O . ASP F 3 195 ? -56.781 -51.350 17.601 1.00 74.28 237 ASP F O 1
ATOM 13985 N N . ILE F 3 196 ? -55.000 -52.638 18.107 1.00 76.63 238 ILE F N 1
ATOM 13986 C CA . ILE F 3 196 ? -54.689 -52.951 16.710 1.00 78.46 238 ILE F CA 1
ATOM 13987 C C . ILE F 3 196 ? -55.832 -53.690 16.001 1.00 82.03 238 ILE F C 1
ATOM 13988 O O . ILE F 3 196 ? -56.232 -53.283 14.911 1.00 83.94 238 ILE F O 1
ATOM 13993 N N . TRP F 3 197 ? -56.366 -54.753 16.609 1.00 84.41 239 TRP F N 1
ATOM 13994 C CA . TRP F 3 197 ? -57.553 -55.434 16.060 1.00 87.32 239 TRP F CA 1
ATOM 13995 C C . TRP F 3 197 ? -58.678 -54.429 15.807 1.00 86.38 239 TRP F C 1
ATOM 13996 O O . TRP F 3 197 ? -59.348 -54.492 14.777 1.00 89.59 239 TRP F O 1
ATOM 14007 N N . SER F 3 198 ? -58.868 -53.509 16.751 1.00 83.44 240 SER F N 1
ATOM 14008 C CA . SER F 3 198 ? -59.883 -52.456 16.659 1.00 82.45 240 SER F CA 1
ATOM 14009 C C . SER F 3 198 ? -59.623 -51.460 15.526 1.00 80.21 240 SER F C 1
ATOM 14010 O O . SER F 3 198 ? -60.549 -51.060 14.824 1.00 82.18 240 SER F O 1
ATOM 14013 N N . ALA F 3 199 ? -58.367 -51.059 15.355 1.00 77.21 241 ALA F N 1
ATOM 14014 C CA . ALA F 3 199 ? -57.964 -50.264 14.193 1.00 75.84 241 ALA F CA 1
ATOM 14015 C C . ALA F 3 199 ? -58.279 -51.031 12.900 1.00 78.71 241 ALA F C 1
ATOM 14016 O O . ALA F 3 199 ? -58.800 -50.459 11.941 1.00 79.87 241 ALA F O 1
ATOM 14018 N N . GLY F 3 200 ? -57.993 -52.335 12.905 1.00 80.96 242 GLY F N 1
ATOM 14019 C CA . GLY F 3 200 ? -58.212 -53.208 11.751 1.00 84.01 242 GLY F CA 1
ATOM 14020 C C . GLY F 3 200 ? -59.673 -53.345 11.368 1.00 87.37 242 GLY F C 1
ATOM 14021 O O . GLY F 3 200 ? -59.998 -53.530 10.197 1.00 91.04 242 GLY F O 1
ATOM 14022 N N . VAL F 3 201 ? -60.556 -53.261 12.359 1.00 87.00 243 VAL F N 1
ATOM 14023 C CA . VAL F 3 201 ? -61.999 -53.357 12.121 1.00 90.00 243 VAL F CA 1
ATOM 14024 C C . VAL F 3 201 ? -62.541 -52.026 11.584 1.00 88.09 243 VAL F C 1
ATOM 14025 O O . VAL F 3 201 ? -63.489 -52.014 10.789 1.00 89.70 243 VAL F O 1
ATOM 14029 N N . THR F 3 202 ? -61.927 -50.916 12.010 1.00 83.56 244 THR F N 1
ATOM 14030 C CA . THR F 3 202 ? -62.339 -49.590 11.538 1.00 82.27 244 THR F CA 1
ATOM 14031 C C . THR F 3 202 ? -61.828 -49.362 10.122 1.00 82.86 244 THR F C 1
ATOM 14032 O O . THR F 3 202 ? -62.543 -48.815 9.284 1.00 84.29 244 THR F O 1
ATOM 14036 N N . LEU F 3 203 ? -60.591 -49.787 9.866 1.00 82.14 245 LEU F N 1
ATOM 14037 C CA . LEU F 3 203 ? -60.023 -49.727 8.526 1.00 83.74 245 LEU F CA 1
ATOM 14038 C C . LEU F 3 203 ? -60.798 -50.650 7.577 1.00 89.51 245 LEU F C 1
ATOM 14039 O O . LEU F 3 203 ? -61.102 -50.256 6.448 1.00 92.80 245 LEU F O 1
ATOM 14044 N N . TYR F 3 204 ? -61.117 -51.863 8.034 1.00 90.93 246 TYR F N 1
ATOM 14045 C CA . TYR F 3 204 ? -61.949 -52.784 7.270 1.00 96.31 246 TYR F CA 1
ATOM 14046 C C . TYR F 3 204 ? -63.244 -52.081 6.873 1.00 99.53 246 TYR F C 1
ATOM 14047 O O . TYR F 3 204 ? -63.717 -52.221 5.739 1.00 104.25 246 TYR F O 1
ATOM 14056 N N . ASN F 3 205 ? -63.802 -51.320 7.815 1.00 97.29 247 ASN F N 1
ATOM 14057 C CA . ASN F 3 205 ? -65.111 -50.698 7.647 1.00 99.57 247 ASN F CA 1
ATOM 14058 C C . ASN F 3 205 ? -65.084 -49.489 6.712 1.00 98.37 247 ASN F C 1
ATOM 14059 O O . ASN F 3 205 ? -65.770 -49.477 5.677 1.00 103.06 247 ASN F O 1
ATOM 14064 N N . ILE F 3 206 ? -64.288 -48.488 7.079 1.00 91.99 248 ILE F N 1
ATOM 14065 C CA . ILE F 3 206 ? -64.171 -47.253 6.303 1.00 90.83 248 ILE F CA 1
ATOM 14066 C C . ILE F 3 206 ? -63.837 -47.540 4.838 1.00 94.11 248 ILE F C 1
ATOM 14067 O O . ILE F 3 206 ? -64.187 -46.762 3.952 1.00 95.66 248 ILE F O 1
ATOM 14072 N N . THR F 3 207 ? -63.193 -48.678 4.587 1.00 95.29 249 THR F N 1
ATOM 14073 C CA . THR F 3 207 ? -62.808 -49.050 3.224 1.00 99.78 249 THR F CA 1
ATOM 14074 C C . THR F 3 207 ? -63.866 -49.856 2.464 1.00 106.44 249 THR F C 1
ATOM 14075 O O . THR F 3 207 ? -63.984 -49.724 1.252 1.00 110.35 249 THR F O 1
ATOM 14079 N N . THR F 3 208 ? -64.639 -50.680 3.167 1.00 109.20 250 THR F N 1
ATOM 14080 C CA . THR F 3 208 ? -65.614 -51.553 2.501 1.00 116.52 250 THR F CA 1
ATOM 14081 C C . THR F 3 208 ? -67.072 -51.151 2.722 1.00 119.84 250 THR F C 1
ATOM 14082 O O . THR F 3 208 ? -67.907 -51.335 1.843 1.00 125.76 250 THR F O 1
ATOM 14086 N N . GLY F 3 209 ? -67.374 -50.601 3.891 1.00 117.55 251 GLY F N 1
ATOM 14087 C CA . GLY F 3 209 ? -68.755 -50.263 4.236 1.00 121.23 251 GLY F CA 1
ATOM 14088 C C . GLY F 3 209 ? -69.382 -51.297 5.153 1.00 123.54 251 GLY F C 1
ATOM 14089 O O . GLY F 3 209 ? -70.354 -51.013 5.860 1.00 124.73 251 GLY F O 1
ATOM 14090 N N . LEU F 3 210 ? -68.808 -52.497 5.140 1.00 124.47 252 LEU F N 1
ATOM 14091 C CA . LEU F 3 210 ? -69.289 -53.605 5.951 1.00 127.13 252 LEU F CA 1
ATOM 14092 C C . LEU F 3 210 ? -68.458 -53.801 7.225 1.00 121.65 252 LEU F C 1
ATOM 14093 O O . LEU F 3 210 ? -67.392 -53.206 7.385 1.00 115.16 252 LEU F O 1
ATOM 14098 N N . TYR F 3 211 ? -68.979 -54.630 8.127 1.00 124.54 253 TYR F N 1
ATOM 14099 C CA . TYR F 3 211 ? -68.281 -55.048 9.338 1.00 121.70 253 TYR F CA 1
ATOM 14100 C C . TYR F 3 211 ? -67.820 -56.501 9.194 1.00 125.18 253 TYR F C 1
ATOM 14101 O O . TYR F 3 211 ? -68.530 -57.317 8.603 1.00 132.14 253 TYR F O 1
ATOM 14110 N N . PRO F 3 212 ? -66.633 -56.830 9.739 1.00 121.72 254 PRO F N 1
ATOM 14111 C CA . PRO F 3 212 ? -66.018 -58.145 9.550 1.00 125.20 254 PRO F CA 1
ATOM 14112 C C . PRO F 3 212 ? -66.731 -59.248 10.314 1.00 130.90 254 PRO F C 1
ATOM 14113 O O . PRO F 3 212 ? -66.494 -60.426 10.051 1.00 136.13 254 PRO F O 1
ATOM 14117 N N . PHE F 3 213 ? -67.576 -58.864 11.266 1.00 131.15 255 PHE F N 1
ATOM 14118 C CA . PHE F 3 213 ? -68.326 -59.816 12.079 1.00 136.29 255 PHE F CA 1
ATOM 14119 C C . PHE F 3 213 ? -69.737 -59.294 12.353 1.00 138.63 255 PHE F C 1
ATOM 14120 O O . PHE F 3 213 ? -69.925 -58.110 12.661 1.00 133.80 255 PHE F O 1
ATOM 14128 N N . GLU F 3 214 ? -70.725 -60.178 12.219 1.00 146.41 256 GLU F N 1
ATOM 14129 C CA . GLU F 3 214 ? -72.097 -59.848 12.596 1.00 150.08 256 GLU F CA 1
ATOM 14130 C C . GLU F 3 214 ? -72.460 -60.501 13.934 1.00 152.54 256 GLU F C 1
ATOM 14131 O O . GLU F 3 214 ? -71.586 -61.059 14.610 1.00 150.80 256 GLU F O 1
ATOM 14137 N N . GLY F 3 215 ? -73.742 -60.419 14.314 1.00 157.41 257 GLY F N 1
ATOM 14138 C CA . GLY F 3 215 ? -74.246 -61.029 15.550 1.00 160.32 257 GLY F CA 1
ATOM 14139 C C . GLY F 3 215 ? -75.735 -60.533 15.918 1.00 164.40 257 GLY F C 1
ATOM 14140 O O . GLY F 3 215 ? -76.295 -59.625 15.292 1.00 163.68 257 GLY F O 1
ATOM 14141 N N . LYS F 3 220 ? -75.057 -62.738 21.587 1.00 164.32 262 LYS F N 1
ATOM 14142 C CA . LYS F 3 220 ? -74.745 -63.434 20.345 1.00 166.29 262 LYS F CA 1
ATOM 14143 C C . LYS F 3 220 ? -73.349 -63.105 19.811 1.00 159.34 262 LYS F C 1
ATOM 14144 O O . LYS F 3 220 ? -72.594 -64.010 19.449 1.00 160.53 262 LYS F O 1
ATOM 14150 N N . LEU F 3 221 ? -73.019 -61.813 19.782 1.00 152.41 263 LEU F N 1
ATOM 14151 C CA . LEU F 3 221 ? -71.861 -61.298 19.035 1.00 146.64 263 LEU F CA 1
ATOM 14152 C C . LEU F 3 221 ? -70.521 -61.998 19.310 1.00 144.84 263 LEU F C 1
ATOM 14153 O O . LEU F 3 221 ? -69.789 -62.322 18.367 1.00 144.48 263 LEU F O 1
ATOM 14158 N N . PHE F 3 222 ? -70.202 -62.224 20.584 1.00 144.19 264 PHE F N 1
ATOM 14159 C CA . PHE F 3 222 ? -68.863 -62.699 20.963 1.00 141.60 264 PHE F CA 1
ATOM 14160 C C . PHE F 3 222 ? -68.490 -64.088 20.424 1.00 147.14 264 PHE F C 1
ATOM 14161 O O . PHE F 3 222 ? -67.332 -64.329 20.078 1.00 145.36 264 PHE F O 1
ATOM 14169 N N . GLU F 3 223 ? -69.464 -64.989 20.338 1.00 154.69 265 GLU F N 1
ATOM 14170 C CA . GLU F 3 223 ? -69.220 -66.340 19.824 1.00 160.87 265 GLU F CA 1
ATOM 14171 C C . GLU F 3 223 ? -68.640 -66.340 18.399 1.00 159.32 265 GLU F C 1
ATOM 14172 O O . GLU F 3 223 ? -67.856 -67.221 18.038 1.00 161.98 265 GLU F O 1
ATOM 14178 N N . ASN F 3 224 ? -69.016 -65.334 17.609 1.00 155.23 266 ASN F N 1
ATOM 14179 C CA . ASN F 3 224 ? -68.612 -65.228 16.202 1.00 153.38 266 ASN F CA 1
ATOM 14180 C C . ASN F 3 224 ? -67.179 -64.745 15.999 1.00 145.77 266 ASN F C 1
ATOM 14181 O O . ASN F 3 224 ? -66.469 -65.241 15.119 1.00 146.81 266 ASN F O 1
ATOM 14186 N N . ILE F 3 225 ? -66.775 -63.767 16.808 1.00 138.41 267 ILE F N 1
ATOM 14187 C CA . ILE F 3 225 ? -65.428 -63.189 16.753 1.00 130.84 267 ILE F CA 1
ATOM 14188 C C . ILE F 3 225 ? -64.382 -64.212 17.208 1.00 132.29 267 ILE F C 1
ATOM 14189 O O . ILE F 3 225 ? -63.368 -64.418 16.535 1.00 130.82 267 ILE F O 1
ATOM 14194 N N . GLY F 3 226 ? -64.659 -64.869 18.333 1.00 135.68 268 GLY F N 1
ATOM 14195 C CA . GLY F 3 226 ? -63.798 -65.925 18.869 1.00 138.01 268 GLY F CA 1
ATOM 14196 C C . GLY F 3 226 ? -63.799 -67.217 18.068 1.00 144.36 268 GLY F C 1
ATOM 14197 O O . GLY F 3 226 ? -63.792 -68.304 18.643 1.00 150.19 268 GLY F O 1
ATOM 14198 N N . LYS F 3 227 ? -63.806 -67.089 16.742 1.00 143.89 269 LYS F N 1
ATOM 14199 C CA . LYS F 3 227 ? -63.694 -68.221 15.817 1.00 150.17 269 LYS F CA 1
ATOM 14200 C C . LYS F 3 227 ? -62.838 -67.847 14.595 1.00 146.79 269 LYS F C 1
ATOM 14201 O O . LYS F 3 227 ? -62.346 -68.741 13.883 1.00 151.58 269 LYS F O 1
ATOM 14207 N N . GLY F 3 228 ? -62.671 -66.530 14.362 1.00 138.39 270 GLY F N 1
ATOM 14208 C CA . GLY F 3 228 ? -61.865 -66.010 13.255 1.00 134.29 270 GLY F CA 1
ATOM 14209 C C . GLY F 3 228 ? -62.338 -66.453 11.857 1.00 139.12 270 GLY F C 1
ATOM 14210 O O . GLY F 3 228 ? -63.435 -66.020 11.339 1.00 139.90 270 GLY F O 1
ATOM 14211 N N . ALA F 3 231 ? -64.316 -62.976 7.480 1.00 133.07 273 ALA F N 1
ATOM 14212 C CA . ALA F 3 231 ? -63.608 -63.474 6.093 1.00 138.16 273 ALA F CA 1
ATOM 14213 C C . ALA F 3 231 ? -63.528 -62.196 5.247 1.00 134.95 273 ALA F C 1
ATOM 14214 O O . ALA F 3 231 ? -64.633 -61.395 5.263 1.00 135.38 273 ALA F O 1
ATOM 14216 N N . ILE F 3 232 ? -62.156 -61.899 4.650 1.00 131.87 274 ILE F N 1
ATOM 14217 C CA . ILE F 3 232 ? -61.909 -60.768 3.720 1.00 129.12 274 ILE F CA 1
ATOM 14218 C C . ILE F 3 232 ? -62.838 -60.801 2.481 1.00 134.64 274 ILE F C 1
ATOM 14219 O O . ILE F 3 232 ? -63.179 -61.886 1.983 1.00 140.99 274 ILE F O 1
ATOM 14224 N N . PRO F 3 233 ? -63.244 -59.608 1.979 1.00 132.23 275 PRO F N 1
ATOM 14225 C CA . PRO F 3 233 ? -63.959 -59.477 0.698 1.00 137.48 275 PRO F CA 1
ATOM 14226 C C . PRO F 3 233 ? -63.009 -59.374 -0.506 1.00 138.42 275 PRO F C 1
ATOM 14227 O O . PRO F 3 233 ? -63.015 -60.250 -1.374 1.00 143.51 275 PRO F O 1
ATOM 14231 N N . GLY F 3 234 ? -62.203 -58.309 -0.545 1.00 132.87 276 GLY F N 1
ATOM 14232 C CA . GLY F 3 234 ? -61.264 -58.067 -1.646 1.00 133.80 276 GLY F CA 1
ATOM 14233 C C . GLY F 3 234 ? -60.373 -56.851 -1.409 1.00 126.86 276 GLY F C 1
ATOM 14234 O O . GLY F 3 234 ? -60.004 -56.151 -2.357 1.00 126.61 276 GLY F O 1
ATOM 14235 N N . LEU F 3 240 ? -53.396 -54.104 0.633 1.00 103.87 282 LEU F N 1
ATOM 14236 C CA . LEU F 3 240 ? -54.472 -53.785 1.565 1.00 102.37 282 LEU F CA 1
ATOM 14237 C C . LEU F 3 240 ? -55.070 -55.042 2.204 1.00 105.60 282 LEU F C 1
ATOM 14238 O O . LEU F 3 240 ? -55.276 -55.086 3.423 1.00 103.40 282 LEU F O 1
ATOM 14243 N N . SER F 3 241 ? -55.356 -56.053 1.382 1.00 111.90 283 SER F N 1
ATOM 14244 C CA . SER F 3 241 ? -55.871 -57.335 1.875 1.00 115.45 283 SER F CA 1
ATOM 14245 C C . SER F 3 241 ? -54.872 -57.981 2.841 1.00 114.16 283 SER F C 1
ATOM 14246 O O . SER F 3 241 ? -55.242 -58.366 3.953 1.00 113.28 283 SER F O 1
ATOM 14249 N N . ASP F 3 242 ? -53.608 -58.064 2.420 1.00 114.52 284 ASP F N 1
ATOM 14250 C CA . ASP F 3 242 ? -52.523 -58.537 3.282 1.00 113.23 284 ASP F CA 1
ATOM 14251 C C . ASP F 3 242 ? -52.458 -57.739 4.590 1.00 106.33 284 ASP F C 1
ATOM 14252 O O . ASP F 3 242 ? -52.360 -58.329 5.668 1.00 105.43 284 ASP F O 1
ATOM 14257 N N . LEU F 3 243 ? -52.530 -56.409 4.492 1.00 101.77 285 LEU F N 1
ATOM 14258 C CA . LEU F 3 243 ? -52.520 -55.547 5.683 1.00 96.32 285 LEU F CA 1
ATOM 14259 C C . LEU F 3 243 ? -53.702 -55.834 6.615 1.00 95.70 285 LEU F C 1
ATOM 14260 O O . LEU F 3 243 ? -53.545 -55.827 7.835 1.00 92.25 285 LEU F O 1
ATOM 14265 N N . LEU F 3 244 ? -54.869 -56.111 6.035 1.00 99.24 286 LEU F N 1
ATOM 14266 C CA . LEU F 3 244 ? -56.062 -56.408 6.827 1.00 99.81 286 LEU F CA 1
ATOM 14267 C C . LEU F 3 244 ? -56.009 -57.746 7.557 1.00 102.70 286 LEU F C 1
ATOM 14268 O O . LEU F 3 244 ? -56.442 -57.833 8.706 1.00 102.05 286 LEU F O 1
ATOM 14273 N N . LYS F 3 245 ? -55.473 -58.778 6.908 1.00 106.60 287 LYS F N 1
ATOM 14274 C CA . LYS F 3 245 ? -55.287 -60.072 7.575 1.00 109.88 287 LYS F CA 1
ATOM 14275 C C . LYS F 3 245 ? -54.366 -59.918 8.789 1.00 106.03 287 LYS F C 1
ATOM 14276 O O . LYS F 3 245 ? -54.658 -60.436 9.869 1.00 106.62 287 LYS F O 1
ATOM 14282 N N . GLY F 3 246 ? -53.272 -59.183 8.603 1.00 102.42 288 GLY F N 1
ATOM 14283 C CA . GLY F 3 246 ? -52.297 -58.935 9.662 1.00 99.97 288 GLY F CA 1
ATOM 14284 C C . GLY F 3 246 ? -52.847 -58.245 10.903 1.00 96.11 288 GLY F C 1
ATOM 14285 O O . GLY F 3 246 ? -52.567 -58.669 12.027 1.00 95.49 288 GLY F O 1
ATOM 14286 N N . MET F 3 247 ? -53.625 -57.184 10.699 1.00 93.53 289 MET F N 1
ATOM 14287 C CA . MET F 3 247 ? -54.265 -56.473 11.805 1.00 90.91 289 MET F CA 1
ATOM 14288 C C . MET F 3 247 ? -55.323 -57.342 12.476 1.00 94.05 289 MET F C 1
ATOM 14289 O O . MET F 3 247 ? -55.495 -57.290 13.697 1.00 92.42 289 MET F O 1
ATOM 14294 N N . LEU F 3 248 ? -56.014 -58.144 11.661 1.00 98.64 290 LEU F N 1
ATOM 14295 C CA . LEU F 3 248 ? -57.131 -58.976 12.111 1.00 102.44 290 LEU F CA 1
ATOM 14296 C C . LEU F 3 248 ? -56.759 -60.446 12.310 1.00 107.50 290 LEU F C 1
ATOM 14297 O O . LEU F 3 248 ? -57.600 -61.335 12.149 1.00 111.91 290 LEU F O 1
ATOM 14302 N N . GLU F 3 249 ? -55.498 -60.689 12.662 1.00 106.87 291 GLU F N 1
ATOM 14303 C CA . GLU F 3 249 ? -55.037 -62.010 13.069 1.00 112.23 291 GLU F CA 1
ATOM 14304 C C . GLU F 3 249 ? -55.760 -62.466 14.332 1.00 114.55 291 GLU F C 1
ATOM 14305 O O . GLU F 3 249 ? -56.042 -61.652 15.220 1.00 110.97 291 GLU F O 1
ATOM 14311 N N . TYR F 3 250 ? -56.060 -63.764 14.396 1.00 120.93 292 TYR F N 1
ATOM 14312 C CA . TYR F 3 250 ? -56.632 -64.388 15.590 1.00 124.46 292 TYR F CA 1
ATOM 14313 C C . TYR F 3 250 ? -55.574 -64.548 16.684 1.00 123.74 292 TYR F C 1
ATOM 14314 O O . TYR F 3 250 ? -55.862 -64.357 17.869 1.00 122.78 292 TYR F O 1
ATOM 14323 N N . GLU F 3 251 ? -54.358 -64.909 16.280 1.00 125.21 293 GLU F N 1
ATOM 14324 C CA . GLU F 3 251 ? -53.221 -64.969 17.192 1.00 124.95 293 GLU F CA 1
ATOM 14325 C C . GLU F 3 251 ? -52.627 -63.575 17.384 1.00 118.14 293 GLU F C 1
ATOM 14326 O O . GLU F 3 251 ? -52.240 -62.928 16.403 1.00 115.59 293 GLU F O 1
ATOM 14332 N N . PRO F 3 252 ? -52.548 -63.110 18.649 1.00 115.77 294 PRO F N 1
ATOM 14333 C CA . PRO F 3 252 ? -51.984 -61.789 18.963 1.00 109.13 294 PRO F CA 1
ATOM 14334 C C . PRO F 3 252 ? -50.480 -61.724 18.700 1.00 108.38 294 PRO F C 1
ATOM 14335 O O . PRO F 3 252 ? -49.942 -60.638 18.474 1.00 104.40 294 PRO F O 1
ATOM 14339 N N . ALA F 3 253 ? -49.816 -62.880 18.734 1.00 113.02 295 ALA F N 1
ATOM 14340 C CA . ALA F 3 253 ? -48.379 -62.971 18.480 1.00 112.92 295 ALA F CA 1
ATOM 14341 C C . ALA F 3 253 ? -48.057 -62.696 17.013 1.00 111.70 295 ALA F C 1
ATOM 14342 O O . ALA F 3 253 ? -47.135 -61.934 16.709 1.00 108.94 295 ALA F O 1
ATOM 14344 N N . LYS F 3 254 ? -48.832 -63.305 16.117 1.00 113.86 296 LYS F N 1
ATOM 14345 C CA . LYS F 3 254 ? -48.651 -63.134 14.676 1.00 113.54 296 LYS F CA 1
ATOM 14346 C C . LYS F 3 254 ? -49.223 -61.803 14.174 1.00 107.88 296 LYS F C 1
ATOM 14347 O O . LYS F 3 254 ? -48.823 -61.304 13.119 1.00 106.41 296 LYS F O 1
ATOM 14353 N N . ARG F 3 255 ? -50.149 -61.237 14.947 1.00 105.04 297 ARG F N 1
ATOM 14354 C CA . ARG F 3 255 ? -50.782 -59.950 14.647 1.00 99.93 297 ARG F CA 1
ATOM 14355 C C . ARG F 3 255 ? -49.758 -58.814 14.541 1.00 95.95 297 ARG F C 1
ATOM 14356 O O . ARG F 3 255 ? -48.799 -58.760 15.314 1.00 95.15 297 ARG F O 1
ATOM 14364 N N . PHE F 3 256 ? -49.975 -57.915 13.581 1.00 93.82 298 PHE F N 1
ATOM 14365 C CA . PHE F 3 256 ? -49.059 -56.809 13.321 1.00 90.43 298 PHE F CA 1
ATOM 14366 C C . PHE F 3 256 ? -48.879 -55.901 14.530 1.00 86.47 298 PHE F C 1
ATOM 14367 O O . PHE F 3 256 ? -49.838 -55.595 15.242 1.00 85.47 298 PHE F O 1
ATOM 14375 N N . SER F 3 257 ? -47.632 -55.495 14.752 1.00 84.50 299 SER F N 1
ATOM 14376 C CA . SER F 3 257 ? -47.300 -54.415 15.662 1.00 79.41 299 SER F CA 1
ATOM 14377 C C . SER F 3 257 ? -47.429 -53.114 14.869 1.00 76.78 299 SER F C 1
ATOM 14378 O O . SER F 3 257 ? -47.438 -53.147 13.632 1.00 78.60 299 SER F O 1
ATOM 14381 N N . ILE F 3 258 ? -47.530 -51.979 15.559 1.00 73.05 300 ILE F N 1
ATOM 14382 C CA . ILE F 3 258 ? -47.580 -50.672 14.885 1.00 70.92 300 ILE F CA 1
ATOM 14383 C C . ILE F 3 258 ? -46.395 -50.407 13.912 1.00 71.84 300 ILE F C 1
ATOM 14384 O O . ILE F 3 258 ? -46.590 -49.803 12.846 1.00 70.81 300 ILE F O 1
ATOM 14389 N N . ARG F 3 259 ? -45.198 -50.899 14.246 1.00 73.39 301 ARG F N 1
ATOM 14390 C CA . ARG F 3 259 ? -44.077 -50.860 13.297 1.00 75.30 301 ARG F CA 1
ATOM 14391 C C . ARG F 3 259 ? -44.429 -51.553 11.973 1.00 77.06 301 ARG F C 1
ATOM 14392 O O . ARG F 3 259 ? -44.203 -51.000 10.893 1.00 77.39 301 ARG F O 1
ATOM 14400 N N . GLN F 3 260 ? -44.983 -52.758 12.067 1.00 78.35 302 GLN F N 1
ATOM 14401 C CA . GLN F 3 260 ? -45.285 -53.559 10.878 1.00 81.15 302 GLN F CA 1
ATOM 14402 C C . GLN F 3 260 ? -46.374 -52.925 10.007 1.00 79.82 302 GLN F C 1
ATOM 14403 O O . GLN F 3 260 ? -46.345 -53.055 8.787 1.00 82.18 302 GLN F O 1
ATOM 14409 N N . ILE F 3 261 ? -47.315 -52.229 10.642 1.00 76.92 303 ILE F N 1
ATOM 14410 C CA . ILE F 3 261 ? -48.305 -51.418 9.927 1.00 75.47 303 ILE F CA 1
ATOM 14411 C C . ILE F 3 261 ? -47.642 -50.271 9.155 1.00 74.82 303 ILE F C 1
ATOM 14412 O O . ILE F 3 261 ? -47.910 -50.077 7.972 1.00 76.29 303 ILE F O 1
ATOM 14417 N N . ARG F 3 262 ? -46.768 -49.526 9.821 1.00 73.46 304 ARG F N 1
ATOM 14418 C CA . ARG F 3 262 ? -46.064 -48.415 9.171 1.00 73.89 304 ARG F CA 1
ATOM 14419 C C . ARG F 3 262 ? -45.240 -48.837 7.955 1.00 77.18 304 ARG F C 1
ATOM 14420 O O . ARG F 3 262 ? -45.145 -48.084 6.986 1.00 78.13 304 ARG F O 1
ATOM 14428 N N . GLN F 3 263 ? -44.657 -50.035 8.010 1.00 79.94 305 GLN F N 1
ATOM 14429 C CA . GLN F 3 263 ? -43.720 -50.499 6.975 1.00 83.55 305 GLN F CA 1
ATOM 14430 C C . GLN F 3 263 ? -44.401 -51.253 5.841 1.00 85.79 305 GLN F C 1
ATOM 14431 O O . GLN F 3 263 ? -43.801 -51.486 4.788 1.00 90.20 305 GLN F O 1
ATOM 14437 N N . HIS F 3 264 ? -45.658 -51.620 6.058 1.00 83.99 306 HIS F N 1
ATOM 14438 C CA . HIS F 3 264 ? -46.449 -52.316 5.058 1.00 85.94 306 HIS F CA 1
ATOM 14439 C C . HIS F 3 264 ? -46.726 -51.422 3.845 1.00 85.98 306 HIS F C 1
ATOM 14440 O O . HIS F 3 264 ? -47.068 -50.249 4.014 1.00 83.26 306 HIS F O 1
ATOM 14447 N N . SER F 3 265 ? -46.593 -51.976 2.635 1.00 89.01 307 SER F N 1
ATOM 14448 C CA . SER F 3 265 ? -46.669 -51.169 1.400 1.00 89.82 307 SER F CA 1
ATOM 14449 C C . SER F 3 265 ? -47.959 -50.360 1.187 1.00 88.01 307 SER F C 1
ATOM 14450 O O . SER F 3 265 ? -47.917 -49.288 0.590 1.00 87.50 307 SER F O 1
ATOM 14453 N N . TRP F 3 266 ? -49.089 -50.858 1.686 1.00 87.75 308 TRP F N 1
ATOM 14454 C CA . TRP F 3 266 ? -50.355 -50.124 1.572 1.00 86.67 308 TRP F CA 1
ATOM 14455 C C . TRP F 3 266 ? -50.312 -48.814 2.354 1.00 82.92 308 TRP F C 1
ATOM 14456 O O . TRP F 3 266 ? -50.857 -47.799 1.909 1.00 82.66 308 TRP F O 1
ATOM 14467 N N . PHE F 3 267 ? -49.672 -48.861 3.521 1.00 80.43 309 PHE F N 1
ATOM 14468 C CA . PHE F 3 267 ? -49.481 -47.697 4.372 1.00 77.92 309 PHE F CA 1
ATOM 14469 C C . PHE F 3 267 ? -48.495 -46.719 3.749 1.00 79.05 309 PHE F C 1
ATOM 14470 O O . PHE F 3 267 ? -48.718 -45.506 3.770 1.00 77.70 309 PHE F O 1
ATOM 14478 N N . ARG F 3 268 ? -47.402 -47.260 3.212 1.00 81.82 310 ARG F N 1
ATOM 14479 C CA . ARG F 3 268 ? -46.314 -46.451 2.691 1.00 83.46 310 ARG F CA 1
ATOM 14480 C C . ARG F 3 268 ? -46.665 -45.808 1.361 1.00 87.54 310 ARG F C 1
ATOM 14481 O O . ARG F 3 268 ? -46.199 -44.712 1.066 1.00 87.64 310 ARG F O 1
ATOM 14489 N N . LYS F 3 269 ? -47.496 -46.488 0.573 1.00 92.10 311 LYS F N 1
ATOM 14490 C CA . LYS F 3 269 ? -47.889 -46.015 -0.757 1.00 97.17 311 LYS F CA 1
ATOM 14491 C C . LYS F 3 269 ? -48.619 -44.675 -0.674 1.00 97.36 311 LYS F C 1
ATOM 14492 O O . LYS F 3 269 ? -49.412 -44.453 0.242 1.00 95.24 311 LYS F O 1
ATOM 14498 N N . LYS F 3 270 ? -48.327 -43.773 -1.607 1.00 101.45 312 LYS F N 1
ATOM 14499 C CA . LYS F 3 270 ? -49.159 -42.590 -1.793 1.00 103.70 312 LYS F CA 1
ATOM 14500 C C . LYS F 3 270 ? -50.195 -42.902 -2.868 1.00 108.98 312 LYS F C 1
ATOM 14501 O O . LYS F 3 270 ? -49.874 -42.990 -4.056 1.00 113.56 312 LYS F O 1
ATOM 14507 N N . HIS F 3 271 ? -51.439 -43.075 -2.442 1.00 109.45 313 HIS F N 1
ATOM 14508 C CA . HIS F 3 271 ? -52.529 -43.360 -3.361 1.00 114.65 313 HIS F CA 1
ATOM 14509 C C . HIS F 3 271 ? -52.926 -42.082 -4.118 1.00 118.61 313 HIS F C 1
ATOM 14510 O O . HIS F 3 271 ? -53.030 -41.007 -3.509 1.00 116.15 313 HIS F O 1
ATOM 14517 N N . PRO F 3 272 ? -53.109 -42.188 -5.453 1.00 125.30 314 PRO F N 1
ATOM 14518 C CA . PRO F 3 272 ? -53.584 -41.065 -6.275 1.00 130.08 314 PRO F CA 1
ATOM 14519 C C . PRO F 3 272 ? -54.977 -40.591 -5.848 1.00 131.05 314 PRO F C 1
ATOM 14520 O O . PRO F 3 272 ? -55.891 -41.412 -5.721 1.00 131.93 314 PRO F O 1
ATOM 14524 N N . PRO F 3 273 ? -55.134 -39.277 -5.598 1.00 131.55 315 PRO F N 1
ATOM 14525 C CA . PRO F 3 273 ? -56.422 -38.756 -5.140 1.00 131.94 315 PRO F CA 1
ATOM 14526 C C . PRO F 3 273 ? -57.341 -38.387 -6.303 1.00 138.18 315 PRO F C 1
ATOM 14527 O O . PRO F 3 273 ? -58.273 -39.131 -6.611 1.00 140.25 315 PRO F O 1
ATOM 14531 N N . GLU F 3 275 ? -60.515 -37.906 -7.659 1.00 136.47 317 GLU F N 1
ATOM 14532 C CA . GLU F 3 275 ? -61.780 -38.513 -7.259 1.00 137.24 317 GLU F CA 1
ATOM 14533 C C . GLU F 3 275 ? -62.389 -37.759 -6.074 1.00 133.77 317 GLU F C 1
ATOM 14534 O O . GLU F 3 275 ? -61.675 -37.354 -5.150 1.00 128.60 317 GLU F O 1
ATOM 14540 N N . ALA F 3 276 ? -63.710 -37.583 -6.112 1.00 136.71 318 ALA F N 1
ATOM 14541 C CA . ALA F 3 276 ? -64.437 -36.812 -5.101 1.00 134.20 318 ALA F CA 1
ATOM 14542 C C . ALA F 3 276 ? -64.655 -37.596 -3.804 1.00 128.27 318 ALA F C 1
ATOM 14543 O O . ALA F 3 276 ? -65.337 -38.625 -3.811 1.00 129.99 318 ALA F O 1
ATOM 14545 N N . PRO F 3 277 ? -64.081 -37.109 -2.685 1.00 121.92 319 PRO F N 1
ATOM 14546 C CA . PRO F 3 277 ? -64.238 -37.771 -1.388 1.00 116.12 319 PRO F CA 1
ATOM 14547 C C . PRO F 3 277 ? -65.501 -37.313 -0.670 1.00 116.72 319 PRO F C 1
ATOM 14548 O O . PRO F 3 277 ? -66.103 -36.314 -1.069 1.00 120.43 319 PRO F O 1
ATOM 14552 N N . VAL F 3 278 ? -65.890 -38.039 0.379 1.00 113.23 320 VAL F N 1
ATOM 14553 C CA . VAL F 3 278 ? -67.045 -37.675 1.206 1.00 113.98 320 VAL F CA 1
ATOM 14554 C C . VAL F 3 278 ? -66.768 -36.348 1.920 1.00 111.61 320 VAL F C 1
ATOM 14555 O O . VAL F 3 278 ? -65.881 -36.282 2.764 1.00 107.10 320 VAL F O 1
ATOM 14559 N N . PRO F 3 279 ? -67.526 -35.288 1.573 1.00 116.39 321 PRO F N 1
ATOM 14560 C CA . PRO F 3 279 ? -67.154 -33.910 1.932 1.00 116.17 321 PRO F CA 1
ATOM 14561 C C . PRO F 3 279 ? -67.394 -33.482 3.385 1.00 113.97 321 PRO F C 1
ATOM 14562 O O . PRO F 3 279 ? -66.944 -32.395 3.768 1.00 113.84 321 PRO F O 1
ATOM 14566 N N . ILE F 3 280 ? -68.062 -34.327 4.177 1.00 112.25 322 ILE F N 1
ATOM 14567 C CA . ILE F 3 280 ? -68.605 -33.948 5.491 1.00 111.23 322 ILE F CA 1
ATOM 14568 C C . ILE F 3 280 ? -70.041 -33.467 5.284 1.00 117.81 322 ILE F C 1
ATOM 14569 O O . ILE F 3 280 ? -70.298 -32.657 4.385 1.00 122.32 322 ILE F O 1
ATOM 14574 N N . PRO F 3 281 ? -70.985 -33.977 6.105 1.00 118.72 323 PRO F N 1
ATOM 14575 C CA . PRO F 3 281 ? -72.419 -33.793 5.837 1.00 124.68 323 PRO F CA 1
ATOM 14576 C C . PRO F 3 281 ? -72.921 -32.372 6.134 1.00 128.28 323 PRO F C 1
ATOM 14577 O O . PRO F 3 281 ? -72.494 -31.774 7.120 1.00 125.09 323 PRO F O 1
ATOM 14581 N N . PRO F 3 282 ? -73.828 -31.839 5.280 1.00 135.80 324 PRO F N 1
ATOM 14582 C CA . PRO F 3 282 ? -74.391 -30.486 5.324 1.00 140.84 324 PRO F CA 1
ATOM 14583 C C . PRO F 3 282 ? -74.297 -29.771 6.673 1.00 138.72 324 PRO F C 1
ATOM 14584 O O . PRO F 3 282 ? -74.411 -28.545 6.724 1.00 142.22 324 PRO F O 1
ATOM 14588 N N . THR F 3 294 ? -74.538 -21.463 14.466 1.00 96.58 336 THR F N 1
ATOM 14589 C CA . THR F 3 294 ? -75.321 -22.073 15.545 1.00 97.27 336 THR F CA 1
ATOM 14590 C C . THR F 3 294 ? -75.466 -21.105 16.735 1.00 97.40 336 THR F C 1
ATOM 14591 O O . THR F 3 294 ? -75.944 -21.480 17.804 1.00 97.26 336 THR F O 1
ATOM 14595 N N . VAL F 3 295 ? -75.084 -19.848 16.522 1.00 97.73 337 VAL F N 1
ATOM 14596 C CA . VAL F 3 295 ? -74.827 -18.920 17.629 1.00 98.04 337 VAL F CA 1
ATOM 14597 C C . VAL F 3 295 ? -75.618 -17.608 17.538 1.00 98.00 337 VAL F C 1
ATOM 14598 O O . VAL F 3 295 ? -75.797 -16.912 18.545 1.00 97.60 337 VAL F O 1
ATOM 14602 N N . VAL F 3 296 ? -76.094 -17.289 16.335 1.00 98.15 338 VAL F N 1
ATOM 14603 C CA . VAL F 3 296 ? -76.766 -16.008 16.045 1.00 97.61 338 VAL F CA 1
ATOM 14604 C C . VAL F 3 296 ? -77.955 -15.634 16.976 1.00 97.25 338 VAL F C 1
ATOM 14605 O O . VAL F 3 296 ? -77.936 -14.542 17.564 1.00 96.88 338 VAL F O 1
ATOM 14609 N N . PRO F 3 297 ? -78.974 -16.528 17.123 1.00 96.86 339 PRO F N 1
ATOM 14610 C CA . PRO F 3 297 ? -80.112 -16.205 18.008 1.00 96.46 339 PRO F CA 1
ATOM 14611 C C . PRO F 3 297 ? -79.675 -15.724 19.401 1.00 96.41 339 PRO F C 1
ATOM 14612 O O . PRO F 3 297 ? -80.175 -14.706 19.899 1.00 96.44 339 PRO F O 1
ATOM 14616 N N . TYR F 3 298 ? -78.727 -16.451 19.992 1.00 96.03 340 TYR F N 1
ATOM 14617 C CA . TYR F 3 298 ? -78.181 -16.164 21.315 1.00 95.05 340 TYR F CA 1
ATOM 14618 C C . TYR F 3 298 ? -77.265 -14.924 21.304 1.00 94.76 340 TYR F C 1
ATOM 14619 O O . TYR F 3 298 ? -77.412 -14.006 20.482 1.00 93.70 340 TYR F O 1
#

CATH classification: 1.25.10.10

Secondary structure (DSSP, 8-state):
---HHHHHHHHHHHHHHHS----SHHHHHHHHHHHHHHHHHHHHH-------HHHHHHHHHHHHHH-HHHHHHHTGGGS-HHHHHHHHHHHHHHHH--BTTB-HHHHHHHT-THHHHHHHHGGG-TTTHHHHHHHHHHHTTSHHHHHHHHTSGGGGGHHHHTT-SSHHHHHHHHHHHHHHHHSSHHHHHHHHHHHHHHHHHHHHHHHT-SSHHHHHHHHHHHHHHHHSGGGHHHHHHHTT-HHHHHHHHHHTT-S-HHHHHHHHHHHHHHHH-SS--HHHHHHHHHTHHHHHHHHTTTT----HHHHHHHHHHHHHT----/-----GGGEEEEEEEEEETTTTEEEEEEEETTT--EEEEEEEETTSS-HHHHHHHHHHHHHHHH---TTB--EEEEEE-SSEEEEEEE--TTEEHHHHHHHT-TT---HHHHHHHHHHHHHHHHHHHHTTEE----SGGGEEE-TT--EEE--GGG-EE-EETTEE-S-B----SS-GGGGGGS-HHHHS--TT-B-THHHHHHHHHHHHHHHHSS------HHHHHHTT-------HHHHHHHHHHT-SSGGGS--HHHHHT-GGGTT--S-GGGTGGGTT-SS------SSGGGGSTT-SSS-------/--B----EEEE-SS-EEEEEEBTTT--EEEEEEE-HHHHHHSTTHHHHHHHHHHHHTT---TTBPPEEEEEE---EEEEEEP-SEEHHHHHHHSTT-S--HHHHHHHHHHHHHHHHHHHHTTEE-S--SGGGEEE-TT--EEE---TT-EEPPTT-SS-EE----S-GGG--HHHHT--S-EESHHHHHHHHHHHHHHHHHSS-S---SSHHHHHHHHHH------SSS-HHHHHHHHHHT-SSTTTSPPHHHHHHSHHHHSPPP--------------TTGGG-/--HHHHHHHHHHHHHHHHSSS--HHHHHHHHHHHHHHHHHHHHHHH-------HHHHHHHHHHHHHH-HHHHHHHTGGGS-HHHHHHHHHHHHHHHT--BTTB-HHHHHHHT-THHHHHHHHGGGSTTTHHHHHHHHHHHTTSHHHHHHHHTSGGGGGHHHHTT-SSHHHHHHHHHHHHHHHHSSHHHHHHHHHHTHHHHHHHHHHHHT-S-HHHHHHHHHHHHHHHHSGGGHHHHHHHTT-HHHHHHHHHHTT-S-HHHHHHHHHHHHHHHH-TT--HHHHHHHHHTHHHHHHHHHHTT-----SHHHHHHHHHHHHHHT----/-------EEEEEEEEEGGGTEEEEEEEETTTTEEEEEEEEEGGGS-HHHHHHHHHHHHHHHH---TTBPPEEEEEESSSEEEEEEE--TT-BHHHHHHHT-TT---HHHHHHHHHHHHHHHHHHHHTTEE----SGGGEEE-TTS-EEE--GGG-EE-EETTEE-S-B--PPTT-TTTGGGS-HHHHS--TT-B-THHHHHHHHHHHHHHHHSS------HHHHHHHH-------HHHHHHHHHHT-S-GGGS--HHHHTTSGGGGG--S-TTTSHHHHTTT-------SSGGGSSTT-SSS------/-BTTEEEEEEEEE-SS-EEEEEEETTT--EEEEEE--HHHHHTSTTHHHHHHHHHHHHHT---TTBPPEEEEE---EEEEE--SEEHHHHHTTSTT-S--HHHHHHHHHHHHHHHHHHHHTTEE-S--SGGGEEE-TT--EEE---TT-EEPPTT-SS-EE----S-GGG--TTTTT--S-EEHHHHHHHHHHHHHHHHHHSS-S----HHHHHTT------HHHHHHHT-SSTTTSPPHHHHHHSHHHHS--------------S--

GO terms:
  GO:0043539 protein serine/threonine kinase activator activity (F, IDA)
  GO:1902554 serine/threonine protein kinase complex (C, IDA)
  GO:0034762 regulation of transmembrane transport (P, TAS)
  GO:0035556 intracellular signal transduction (P, TAS)
  GO:0035591 signaling adaptor activity (F, IGI)
  GO:0071476 cellular hypotonic response (P, TAS)
  GO:0120283 protein serine/threonine kinase binding (F, IPI)
  GO:0030295 protein kinase activator activity (F, IDA)
  GO:0005515 protein binding (F, IPI)
  GO:1904813 ficolin-1-rich granule lumen (C, TAS)
  GO:0034774 secretory granule lumen (C, TAS)
  GO:0005576 extracellular region (C, TAS)
  GO:0005829 cytosol (C, TAS)
  GO:0019900 kinase binding (F, IPI)
  GO:0005737 cytoplasm (C, IDA)
  GO:0070062 extracellular exosome (C, HDA)